Protein 6CO4 (pdb70)

Nearest PDB structures (foldseek):
  8ftq-assembly1_A  TM=9.383E-01  e=2.259E-18  Homo sapiens
  6oi4-assembly2_B  TM=9.532E-01  e=1.748E-17  Homo sapiens
  6oi4-assembly1_A  TM=9.415E-01  e=1.654E-17  Homo sapiens
  2z59-assembly1_A  TM=9.207E-01  e=9.711E-17  Mus musculus
  2kr0-assembly1_A  TM=9.128E-01  e=6.968E-17  Homo sapiens

Secondary structure (DSSP, 8-state):
-EEEEEEEEEEEEEETTEEEE-SS-EEEEEEE-TTS-EEEEEEETTT--EEEEEE--TTSEEEEE-TTSTTS-EEEEEETTSS-EEEEEE--S-TTTHHHHHHHHHHHHHS--/-PPPPPPPEE----

Organism: Homo sapiens (NCBI:txid9606)

Radius of gyration: 13.97 Å; Cα contacts (8 Å, |Δi|>4): 293; chains: 2; bounding box: 39×31×32 Å

Structure (mmCIF, N/CA/C/O backbone):
data_6CO4
#
_entry.id   6CO4
#
loop_
_entity.id
_entity.type
_entity.pdbx_description
1 polymer 'Proteasomal ubiquitin receptor ADRM1'
2 polymer '26S proteasome non-ATPase regulatory subunit 1'
#
loop_
_atom_site.group_PDB
_atom_site.id
_atom_site.type_symbol
_atom_site.label_atom_id
_atom_site.label_alt_id
_atom_site.label_comp_id
_atom_site.label_asym_id
_atom_site.label_entity_id
_atom_site.label_seq_id
_atom_site.pdbx_PDB_ins_code
_atom_site.Cartn_x
_atom_site.Cartn_y
_atom_site.Cartn_z
_atom_site.occupancy
_atom_site.B_iso_or_equiv
_atom_site.auth_seq_id
_atom_site.auth_comp_id
_atom_site.auth_asym_id
_atom_site.auth_atom_id
_atom_site.pdbx_PDB_model_num
ATOM 1 N N . ASN A 1 24 ? 81.931 0.607 16.665 1.00 0.00 20 ASN A N 1
ATOM 2 C CA . ASN A 1 24 ? 80.609 1.032 16.124 1.00 0.00 20 ASN A CA 1
ATOM 3 C C . ASN A 1 24 ? 79.585 1.086 17.256 1.00 0.00 20 ASN A C 1
ATOM 4 O O . ASN A 1 24 ? 79.644 0.296 18.199 1.00 0.00 20 ASN A O 1
ATOM 15 N N . LYS A 1 25 ? 78.648 2.024 17.154 1.00 0.00 21 LYS A N 1
ATOM 16 C CA . LYS A 1 25 ? 77.615 2.184 18.166 1.00 0.00 21 LYS A CA 1
ATOM 17 C C . LYS A 1 25 ? 76.228 2.106 17.532 1.00 0.00 21 LYS A C 1
ATOM 18 O O . LYS A 1 25 ? 76.005 2.642 16.447 1.00 0.00 21 LYS A O 1
ATOM 37 N N . TYR A 1 26 ? 75.297 1.437 18.213 1.00 0.00 22 TYR A N 1
ATOM 38 C CA . TYR A 1 26 ? 73.952 1.301 17.697 1.00 0.00 22 TYR A CA 1
ATOM 39 C C . TYR A 1 26 ? 73.083 2.419 18.241 1.00 0.00 22 TYR A C 1
ATOM 40 O O . TYR A 1 26 ? 72.786 2.472 19.434 1.00 0.00 22 TYR A O 1
ATOM 58 N N . LEU A 1 27 ? 72.684 3.310 17.352 1.00 0.00 23 LEU A N 1
ATOM 59 C CA . LEU A 1 27 ? 71.856 4.429 17.729 1.00 0.00 23 LEU A CA 1
ATOM 60 C C . LEU A 1 27 ? 70.490 3.942 18.181 1.00 0.00 23 LEU A C 1
ATOM 61 O O . LEU A 1 27 ? 69.906 4.481 19.122 1.00 0.00 23 LEU A O 1
ATOM 77 N N . VAL A 1 28 ? 69.983 2.913 17.508 1.00 0.00 24 VAL A N 1
ATOM 78 C CA . VAL A 1 28 ? 68.674 2.365 17.868 1.00 0.00 24 VAL A CA 1
ATOM 79 C C . VAL A 1 28 ? 68.642 0.875 17.576 1.00 0.00 24 VAL A C 1
ATOM 80 O O . VAL A 1 28 ? 69.476 0.365 16.835 1.00 0.00 24 VAL A O 1
ATOM 93 N N . GLU A 1 29 ? 67.678 0.187 18.162 1.00 0.00 25 GLU A N 1
ATOM 94 C CA . GLU A 1 29 ? 67.540 -1.249 17.952 1.00 0.00 25 GLU A CA 1
ATOM 95 C C . GLU A 1 29 ? 66.281 -1.780 18.615 1.00 0.00 25 GLU A C 1
ATOM 96 O O . GLU A 1 29 ? 66.097 -1.657 19.827 1.00 0.00 25 GLU A O 1
ATOM 108 N N . PHE A 1 30 ? 65.433 -2.395 17.810 1.00 0.00 26 PHE A N 1
ATOM 109 C CA . PHE A 1 30 ? 64.197 -2.971 18.322 1.00 0.00 26 PHE A CA 1
ATOM 110 C C . PHE A 1 30 ? 63.706 -4.103 17.423 1.00 0.00 26 PHE A C 1
ATOM 111 O O . PHE A 1 30 ? 64.020 -4.150 16.235 1.00 0.00 26 PHE A O 1
ATOM 128 N N . ARG A 1 31 ? 62.935 -5.017 17.999 1.00 0.00 27 ARG A N 1
ATOM 129 C CA . ARG A 1 31 ? 62.421 -6.146 17.241 1.00 0.00 27 ARG A CA 1
ATOM 130 C C . ARG A 1 31 ? 61.339 -5.689 16.274 1.00 0.00 27 ARG A C 1
ATOM 131 O O . ARG A 1 31 ? 60.320 -5.132 16.686 1.00 0.00 27 ARG A O 1
ATOM 152 N N . ALA A 1 32 ? 61.557 -5.942 14.989 1.00 0.00 28 ALA A N 1
ATOM 153 C CA . ALA A 1 32 ? 60.581 -5.566 13.975 1.00 0.00 28 ALA A CA 1
ATOM 154 C C . ALA A 1 32 ? 60.760 -6.417 12.728 1.00 0.00 28 ALA A C 1
ATOM 155 O O . ALA A 1 32 ? 61.882 -6.737 12.330 1.00 0.00 28 ALA A O 1
ATOM 162 N N . GLY A 1 33 ? 59.651 -6.775 12.109 1.00 0.00 29 GLY A N 1
ATOM 163 C CA . GLY A 1 33 ? 59.704 -7.579 10.898 1.00 0.00 29 GLY A CA 1
ATOM 164 C C . GLY A 1 33 ? 59.404 -6.713 9.681 1.00 0.00 29 GLY A C 1
ATOM 165 O O . GLY A 1 33 ? 58.739 -5.683 9.790 1.00 0.00 29 GLY A O 1
ATOM 169 N N . LYS A 1 34 ? 59.915 -7.122 8.527 1.00 0.00 30 LYS A N 1
ATOM 170 C CA . LYS A 1 34 ? 59.710 -6.361 7.302 1.00 0.00 30 LYS A CA 1
ATOM 171 C C . LYS A 1 34 ? 58.466 -6.831 6.563 1.00 0.00 30 LYS A C 1
ATOM 172 O O . LYS A 1 34 ? 57.868 -7.843 6.918 1.00 0.00 30 LYS A O 1
ATOM 191 N N . MET A 1 35 ? 58.073 -6.080 5.541 1.00 0.00 31 MET A N 1
ATOM 192 C CA . MET A 1 35 ? 56.887 -6.425 4.765 1.00 0.00 31 MET A CA 1
ATOM 193 C C . MET A 1 35 ? 57.166 -6.246 3.269 1.00 0.00 31 MET A C 1
ATOM 194 O O . MET A 1 35 ? 58.229 -5.761 2.882 1.00 0.00 31 MET A O 1
ATOM 208 N N . SER A 1 36 ? 56.207 -6.635 2.430 1.00 0.00 32 SER A N 1
ATOM 209 C CA . SER A 1 36 ? 56.371 -6.504 0.989 1.00 0.00 32 SER A CA 1
ATOM 210 C C . SER A 1 36 ? 55.154 -5.829 0.376 1.00 0.00 32 SER A C 1
ATOM 211 O O . SER A 1 36 ? 54.056 -6.386 0.383 1.00 0.00 32 SER A O 1
ATOM 219 N N . LEU A 1 37 ? 55.352 -4.636 -0.168 1.00 0.00 33 LEU A N 1
ATOM 220 C CA . LEU A 1 37 ? 54.261 -3.917 -0.793 1.00 0.00 33 LEU A CA 1
ATOM 221 C C . LEU A 1 37 ? 54.354 -4.031 -2.308 1.00 0.00 33 LEU A C 1
ATOM 222 O O . LEU A 1 37 ? 55.313 -3.561 -2.920 1.00 0.00 33 LEU A O 1
ATOM 238 N N . LYS A 1 38 ? 53.345 -4.649 -2.908 1.00 0.00 34 LYS A N 1
ATOM 239 C CA . LYS A 1 38 ? 53.316 -4.813 -4.354 1.00 0.00 34 LYS A CA 1
ATOM 240 C C . LYS A 1 38 ? 52.024 -4.236 -4.923 1.00 0.00 34 LYS A C 1
ATOM 241 O O . LYS A 1 38 ? 50.929 -4.618 -4.509 1.00 0.00 34 LYS A O 1
ATOM 260 N N . GLY A 1 39 ? 52.161 -3.313 -5.872 1.00 0.00 35 GLY A N 1
ATOM 261 C CA . GLY A 1 39 ? 50.997 -2.684 -6.488 1.00 0.00 35 GLY A CA 1
ATOM 262 C C . GLY A 1 39 ? 50.290 -1.775 -5.489 1.00 0.00 35 GLY A C 1
ATOM 263 O O . GLY A 1 39 ? 50.580 -0.581 -5.404 1.00 0.00 35 GLY A O 1
ATOM 267 N N . THR A 1 40 ? 49.365 -2.355 -4.733 1.00 0.00 36 THR A N 1
ATOM 268 C CA . THR A 1 40 ? 48.622 -1.602 -3.729 1.00 0.00 36 THR A CA 1
ATOM 269 C C . THR A 1 40 ? 48.266 -2.489 -2.538 1.00 0.00 36 THR A C 1
ATOM 270 O O . THR A 1 40 ? 47.332 -2.194 -1.796 1.00 0.00 36 THR A O 1
ATOM 281 N N . THR A 1 41 ? 49.013 -3.575 -2.364 1.00 0.00 37 THR A N 1
ATOM 282 C CA . THR A 1 41 ? 48.761 -4.494 -1.261 1.00 0.00 37 THR A CA 1
ATOM 283 C C . THR A 1 41 ? 50.026 -4.692 -0.434 1.00 0.00 37 THR A C 1
ATOM 284 O O . THR A 1 41 ? 51.103 -4.934 -0.980 1.00 0.00 37 THR A O 1
ATOM 295 N N . VAL A 1 42 ? 49.893 -4.591 0.881 1.00 0.00 38 VAL A N 1
ATOM 296 C CA . VAL A 1 42 ? 51.035 -4.762 1.764 1.00 0.00 38 VAL A CA 1
ATOM 297 C C . VAL A 1 42 ? 50.942 -6.106 2.472 1.00 0.00 38 VAL A C 1
ATOM 298 O O . VAL A 1 42 ? 49.974 -6.372 3.186 1.00 0.00 38 VAL A O 1
ATOM 311 N N . THR A 1 43 ? 51.949 -6.950 2.279 1.00 0.00 39 THR A N 1
ATOM 312 C CA . THR A 1 43 ? 51.957 -8.252 2.916 1.00 0.00 39 THR A CA 1
ATOM 313 C C . THR A 1 43 ? 53.146 -8.367 3.876 1.00 0.00 39 THR A C 1
ATOM 314 O O . THR A 1 43 ? 54.290 -8.243 3.454 1.00 0.00 39 THR A O 1
ATOM 325 N N . PRO A 1 44 ? 52.917 -8.592 5.150 1.00 0.00 40 PRO A N 1
ATOM 326 C CA . PRO A 1 44 ? 54.022 -8.704 6.149 1.00 0.00 40 PRO A CA 1
ATOM 327 C C . PRO A 1 44 ? 54.842 -9.982 5.998 1.00 0.00 40 PRO A C 1
ATOM 328 O O . PRO A 1 44 ? 54.322 -11.031 5.617 1.00 0.00 40 PRO A O 1
ATOM 339 N N . ASP A 1 45 ? 56.128 -9.880 6.312 1.00 0.00 41 ASP A N 1
ATOM 340 C CA . ASP A 1 45 ? 57.020 -11.024 6.223 1.00 0.00 41 ASP A CA 1
ATOM 341 C C . ASP A 1 45 ? 57.133 -11.694 7.586 1.00 0.00 41 ASP A C 1
ATOM 342 O O . ASP A 1 45 ? 57.372 -11.032 8.598 1.00 0.00 41 ASP A O 1
ATOM 351 N N . LYS A 1 46 ? 56.948 -13.004 7.607 1.00 0.00 42 LYS A N 1
ATOM 352 C CA . LYS A 1 46 ? 57.019 -13.756 8.851 1.00 0.00 42 LYS A CA 1
ATOM 353 C C . LYS A 1 46 ? 58.457 -13.837 9.365 1.00 0.00 42 LYS A C 1
ATOM 354 O O . LYS A 1 46 ? 58.687 -14.220 10.511 1.00 0.00 42 LYS A O 1
ATOM 373 N N . ARG A 1 47 ? 59.415 -13.480 8.511 1.00 0.00 43 ARG A N 1
ATOM 374 C CA . ARG A 1 47 ? 60.829 -13.516 8.888 1.00 0.00 43 ARG A CA 1
ATOM 375 C C . ARG A 1 47 ? 61.153 -12.354 9.818 1.00 0.00 43 ARG A C 1
ATOM 376 O O . ARG A 1 47 ? 61.916 -11.457 9.464 1.00 0.00 43 ARG A O 1
ATOM 397 N N . LYS A 1 48 ? 60.562 -12.383 11.000 1.00 0.00 44 LYS A N 1
ATOM 398 C CA . LYS A 1 48 ? 60.771 -11.335 11.988 1.00 0.00 44 LYS A CA 1
ATOM 399 C C . LYS A 1 48 ? 62.254 -11.018 12.139 1.00 0.00 44 LYS A C 1
ATOM 400 O O . LYS A 1 48 ? 63.076 -11.926 12.192 1.00 0.00 44 LYS A O 1
ATOM 419 N N . GLY A 1 49 ? 62.596 -9.727 12.205 1.00 0.00 45 GLY A N 1
ATOM 420 C CA . GLY A 1 49 ? 63.993 -9.336 12.352 1.00 0.00 45 GLY A CA 1
ATOM 421 C C . GLY A 1 49 ? 64.161 -8.275 13.426 1.00 0.00 45 GLY A C 1
ATOM 422 O O . GLY A 1 49 ? 63.380 -8.193 14.372 1.00 0.00 45 GLY A O 1
ATOM 426 N N . LEU A 1 50 ? 65.193 -7.468 13.265 1.00 0.00 46 LEU A N 1
ATOM 427 C CA . LEU A 1 50 ? 65.484 -6.408 14.207 1.00 0.00 46 LEU A CA 1
ATOM 428 C C . LEU A 1 50 ? 65.928 -5.172 13.449 1.00 0.00 46 LEU A C 1
ATOM 429 O O . LEU A 1 50 ? 66.884 -5.219 12.673 1.00 0.00 46 LEU A O 1
ATOM 445 N N . VAL A 1 51 ? 65.243 -4.070 13.679 1.00 0.00 47 VAL A N 1
ATOM 446 C CA . VAL A 1 51 ? 65.591 -2.838 13.010 1.00 0.00 47 VAL A CA 1
ATOM 447 C C . VAL A 1 51 ? 66.482 -2.012 13.903 1.00 0.00 47 VAL A C 1
ATOM 448 O O . VAL A 1 51 ? 66.024 -1.454 14.899 1.00 0.00 47 VAL A O 1
ATOM 461 N N . TYR A 1 52 ? 67.756 -1.937 13.553 1.00 0.00 48 TYR A N 1
ATOM 462 C CA . TYR A 1 52 ? 68.676 -1.163 14.366 1.00 0.00 48 TYR A CA 1
ATOM 463 C C . TYR A 1 52 ? 69.484 -0.199 13.498 1.00 0.00 48 TYR A C 1
ATOM 464 O O . TYR A 1 52 ? 69.682 -0.425 12.301 1.00 0.00 48 TYR A O 1
ATOM 482 N N . ILE A 1 53 ? 69.935 0.882 14.124 1.00 0.00 49 ILE A N 1
ATOM 483 C CA . ILE A 1 53 ? 70.710 1.909 13.448 1.00 0.00 49 ILE A CA 1
ATOM 484 C C . ILE A 1 53 ? 72.093 1.999 14.056 1.00 0.00 49 ILE A C 1
ATOM 485 O O . ILE A 1 53 ? 72.231 1.935 15.267 1.00 0.00 49 ILE A O 1
ATOM 501 N N . GLN A 1 54 ? 73.114 2.118 13.206 1.00 0.00 50 GLN A N 1
ATOM 502 C CA . GLN A 1 54 ? 74.493 2.197 13.680 1.00 0.00 50 GLN A CA 1
ATOM 503 C C . GLN A 1 54 ? 75.270 3.261 12.911 1.00 0.00 50 GLN A C 1
ATOM 504 O O . GLN A 1 54 ? 75.230 3.303 11.691 1.00 0.00 50 GLN A O 1
ATOM 518 N N . GLN A 1 55 ? 75.998 4.101 13.632 1.00 0.00 51 GLN A N 1
ATOM 519 C CA . GLN A 1 55 ? 76.793 5.139 13.001 1.00 0.00 51 GLN A CA 1
ATOM 520 C C . GLN A 1 55 ? 78.249 4.718 12.935 1.00 0.00 51 GLN A C 1
ATOM 521 O O . GLN A 1 55 ? 78.852 4.349 13.943 1.00 0.00 51 GLN A O 1
ATOM 535 N N . THR A 1 56 ? 78.806 4.781 11.739 1.00 0.00 52 THR A N 1
ATOM 536 C CA . THR A 1 56 ? 80.193 4.407 11.542 1.00 0.00 52 THR A CA 1
ATOM 537 C C . THR A 1 56 ? 81.123 5.565 11.824 1.00 0.00 52 THR A C 1
ATOM 538 O O . THR A 1 56 ? 80.686 6.698 12.028 1.00 0.00 52 THR A O 1
ATOM 549 N N . ASP A 1 57 ? 82.416 5.273 11.830 1.00 0.00 53 ASP A N 1
ATOM 550 C CA . ASP A 1 57 ? 83.412 6.301 12.081 1.00 0.00 53 ASP A CA 1
ATOM 551 C C . ASP A 1 57 ? 83.362 7.339 10.968 1.00 0.00 53 ASP A C 1
ATOM 552 O O . ASP A 1 57 ? 83.967 8.405 11.076 1.00 0.00 53 ASP A O 1
ATOM 561 N N . ASP A 1 58 ? 82.631 7.026 9.896 1.00 0.00 54 ASP A N 1
ATOM 562 C CA . ASP A 1 58 ? 82.512 7.949 8.781 1.00 0.00 54 ASP A CA 1
ATOM 563 C C . ASP A 1 58 ? 81.364 8.928 9.018 1.00 0.00 54 ASP A C 1
ATOM 564 O O . ASP A 1 58 ? 81.083 9.772 8.168 1.00 0.00 54 ASP A O 1
ATOM 573 N N . SER A 1 59 ? 80.701 8.801 10.173 1.00 0.00 55 SER A N 1
ATOM 574 C CA . SER A 1 59 ? 79.585 9.676 10.512 1.00 0.00 55 SER A CA 1
ATOM 575 C C . SER A 1 59 ? 78.380 9.390 9.625 1.00 0.00 55 SER A C 1
ATOM 576 O O . SER A 1 59 ? 77.473 10.212 9.505 1.00 0.00 55 SER A O 1
ATOM 584 N N . LEU A 1 60 ? 78.378 8.212 9.020 1.00 0.00 56 LEU A N 1
ATOM 585 C CA . LEU A 1 60 ? 77.298 7.795 8.158 1.00 0.00 56 LEU A CA 1
ATOM 586 C C . LEU A 1 60 ? 76.406 6.842 8.923 1.00 0.00 56 LEU A C 1
ATOM 587 O O . LEU A 1 60 ? 76.867 5.835 9.458 1.00 0.00 56 LEU A O 1
ATOM 603 N N . ILE A 1 61 ? 75.136 7.174 8.982 1.00 0.00 57 ILE A N 1
ATOM 604 C CA . ILE A 1 61 ? 74.186 6.351 9.696 1.00 0.00 57 ILE A CA 1
ATOM 605 C C . ILE A 1 61 ? 73.830 5.144 8.858 1.00 0.00 57 ILE A C 1
ATOM 606 O O . ILE A 1 61 ? 73.473 5.271 7.692 1.00 0.00 57 ILE A O 1
ATOM 622 N N . HIS A 1 62 ? 73.945 3.971 9.462 1.00 0.00 58 HIS A N 1
ATOM 623 C CA . HIS A 1 62 ? 73.652 2.732 8.765 1.00 0.00 58 HIS A CA 1
ATOM 624 C C . HIS A 1 62 ? 72.303 2.161 9.194 1.00 0.00 58 HIS A C 1
ATOM 625 O O . HIS A 1 62 ? 72.088 1.881 10.371 1.00 0.00 58 HIS A O 1
ATOM 639 N N . PHE A 1 63 ? 71.419 1.964 8.225 1.00 0.00 59 PHE A N 1
ATOM 640 C CA . PHE A 1 63 ? 70.111 1.393 8.511 1.00 0.00 59 PHE A CA 1
ATOM 641 C C . PHE A 1 63 ? 70.145 -0.078 8.141 1.00 0.00 59 PHE A C 1
ATOM 642 O O . PHE A 1 63 ? 70.188 -0.431 6.961 1.00 0.00 59 PHE A O 1
ATOM 659 N N . CYS A 1 64 ? 70.166 -0.932 9.152 1.00 0.00 60 CYS A N 1
ATOM 660 C CA . CYS A 1 64 ? 70.242 -2.363 8.903 1.00 0.00 60 CYS A CA 1
ATOM 661 C C . CYS A 1 64 ? 69.082 -3.129 9.530 1.00 0.00 60 CYS A C 1
ATOM 662 O O . CYS A 1 64 ? 68.582 -2.770 10.596 1.00 0.00 60 CYS A O 1
ATOM 670 N N . TRP A 1 65 ? 68.693 -4.207 8.857 1.00 0.00 61 TRP A N 1
ATOM 671 C CA . TRP A 1 65 ? 67.620 -5.079 9.329 1.00 0.00 61 TRP A CA 1
ATOM 672 C C . TRP A 1 65 ? 68.129 -6.512 9.393 1.00 0.00 61 TRP A C 1
ATOM 673 O O . TRP A 1 65 ? 68.416 -7.136 8.368 1.00 0.00 61 TRP A O 1
ATOM 694 N N . LYS A 1 66 ? 68.252 -7.013 10.605 1.00 0.00 62 LYS A N 1
ATOM 695 C CA . LYS A 1 66 ? 68.745 -8.360 10.830 1.00 0.00 62 LYS A CA 1
ATOM 696 C C . LYS A 1 66 ? 67.608 -9.318 11.114 1.00 0.00 62 LYS A C 1
ATOM 697 O O . LYS A 1 66 ? 66.790 -9.083 11.992 1.00 0.00 62 LYS A O 1
ATOM 716 N N . ASP A 1 67 ? 67.577 -10.411 10.379 1.00 0.00 63 ASP A N 1
ATOM 717 C CA . ASP A 1 67 ? 66.539 -11.407 10.575 1.00 0.00 63 ASP A CA 1
ATOM 718 C C . ASP A 1 67 ? 66.780 -12.150 11.882 1.00 0.00 63 ASP A C 1
ATOM 719 O O . ASP A 1 67 ? 67.904 -12.543 12.183 1.00 0.00 63 ASP A O 1
ATOM 728 N N . ARG A 1 68 ? 65.720 -12.342 12.652 1.00 0.00 64 ARG A N 1
ATOM 729 C CA . ARG A 1 68 ? 65.835 -13.052 13.923 1.00 0.00 64 ARG A CA 1
ATOM 730 C C . ARG A 1 68 ? 65.946 -14.554 13.700 1.00 0.00 64 ARG A C 1
ATOM 731 O O . ARG A 1 68 ? 66.363 -15.296 14.591 1.00 0.00 64 ARG A O 1
ATOM 752 N N . THR A 1 69 ? 65.572 -14.999 12.512 1.00 0.00 65 THR A N 1
ATOM 753 C CA . THR A 1 69 ? 65.635 -16.403 12.184 1.00 0.00 65 THR A CA 1
ATOM 754 C C . THR A 1 69 ? 67.061 -16.937 12.277 1.00 0.00 65 THR A C 1
ATOM 755 O O . THR A 1 69 ? 67.297 -18.006 12.841 1.00 0.00 65 THR A O 1
ATOM 766 N N . SER A 1 70 ? 68.005 -16.191 11.723 1.00 0.00 66 SER A N 1
ATOM 767 C CA . SER A 1 70 ? 69.403 -16.599 11.753 1.00 0.00 66 SER A CA 1
ATOM 768 C C . SER A 1 70 ? 70.232 -15.586 12.530 1.00 0.00 66 SER A C 1
ATOM 769 O O . SER A 1 70 ? 71.375 -15.856 12.898 1.00 0.00 66 SER A O 1
ATOM 777 N N . GLY A 1 71 ? 69.647 -14.418 12.772 1.00 0.00 67 GLY A N 1
ATOM 778 C CA . GLY A 1 71 ? 70.339 -13.366 13.502 1.00 0.00 67 GLY A CA 1
ATOM 779 C C . GLY A 1 71 ? 71.408 -12.705 12.633 1.00 0.00 67 GLY A C 1
ATOM 780 O O . GLY A 1 71 ? 72.347 -12.091 13.140 1.00 0.00 67 GLY A O 1
ATOM 784 N N . ASN A 1 72 ? 71.265 -12.843 11.319 1.00 0.00 68 ASN A N 1
ATOM 785 C CA . ASN A 1 72 ? 72.216 -12.255 10.385 1.00 0.00 68 ASN A CA 1
ATOM 786 C C . ASN A 1 72 ? 71.649 -10.985 9.767 1.00 0.00 68 ASN A C 1
ATOM 787 O O . ASN A 1 72 ? 70.444 -10.880 9.536 1.00 0.00 68 ASN A O 1
ATOM 798 N N . VAL A 1 73 ? 72.521 -10.023 9.493 1.00 0.00 69 VAL A N 1
ATOM 799 C CA . VAL A 1 73 ? 72.082 -8.772 8.896 1.00 0.00 69 VAL A CA 1
ATOM 800 C C . VAL A 1 73 ? 71.741 -8.995 7.428 1.00 0.00 69 VAL A C 1
ATOM 801 O O . VAL A 1 73 ? 72.627 -9.201 6.597 1.00 0.00 69 VAL A O 1
ATOM 814 N N . GLU A 1 74 ? 70.448 -8.963 7.121 1.00 0.00 70 GLU A N 1
ATOM 815 C CA . GLU A 1 74 ? 69.993 -9.174 5.751 1.00 0.00 70 GLU A CA 1
ATOM 816 C C . GLU A 1 74 ? 69.951 -7.861 4.986 1.00 0.00 70 GLU A C 1
ATOM 817 O O . GLU A 1 74 ? 70.040 -7.848 3.758 1.00 0.00 70 GLU A O 1
ATOM 829 N N . ASP A 1 75 ? 69.812 -6.754 5.714 1.00 0.00 71 ASP A N 1
ATOM 830 C CA . ASP A 1 75 ? 69.757 -5.445 5.066 1.00 0.00 71 ASP A CA 1
ATOM 831 C C . ASP A 1 75 ? 70.790 -4.497 5.670 1.00 0.00 71 ASP A C 1
ATOM 832 O O . ASP A 1 75 ? 71.023 -4.505 6.878 1.00 0.00 71 ASP A O 1
ATOM 841 N N . ASP A 1 76 ? 71.408 -3.683 4.815 1.00 0.00 72 ASP A N 1
ATOM 842 C CA . ASP A 1 76 ? 72.420 -2.732 5.264 1.00 0.00 72 ASP A CA 1
ATOM 843 C C . ASP A 1 76 ? 72.594 -1.592 4.264 1.00 0.00 72 ASP A C 1
ATOM 844 O O . ASP A 1 76 ? 73.192 -1.771 3.202 1.00 0.00 72 ASP A O 1
ATOM 853 N N . LEU A 1 77 ? 72.070 -0.422 4.614 1.00 0.00 73 LEU A N 1
ATOM 854 C CA . LEU A 1 77 ? 72.171 0.742 3.741 1.00 0.00 73 LEU A CA 1
ATOM 855 C C . LEU A 1 77 ? 72.287 2.022 4.546 1.00 0.00 73 LEU A C 1
ATOM 856 O O . LEU A 1 77 ? 71.559 2.235 5.509 1.00 0.00 73 LEU A O 1
ATOM 872 N N . ILE A 1 78 ? 73.208 2.875 4.131 1.00 0.00 74 ILE A N 1
ATOM 873 C CA . ILE A 1 78 ? 73.426 4.138 4.804 1.00 0.00 74 ILE A CA 1
ATOM 874 C C . ILE A 1 78 ? 72.313 5.108 4.469 1.00 0.00 74 ILE A C 1
ATOM 875 O O . ILE A 1 78 ? 71.930 5.253 3.307 1.00 0.00 74 ILE A O 1
ATOM 891 N N . ILE A 1 79 ? 71.797 5.770 5.489 1.00 0.00 75 ILE A N 1
ATOM 892 C CA . ILE A 1 79 ? 70.728 6.727 5.278 1.00 0.00 75 ILE A CA 1
ATOM 893 C C . ILE A 1 79 ? 71.219 8.138 5.561 1.00 0.00 75 ILE A C 1
ATOM 894 O O . ILE A 1 79 ? 71.624 8.459 6.678 1.00 0.00 75 ILE A O 1
ATOM 910 N N . PHE A 1 80 ? 71.171 8.971 4.534 1.00 0.00 76 PHE A N 1
ATOM 911 C CA . PHE A 1 80 ? 71.606 10.360 4.654 1.00 0.00 76 PHE A CA 1
ATOM 912 C C . PHE A 1 80 ? 70.563 11.194 5.395 1.00 0.00 76 PHE A C 1
ATOM 913 O O . PHE A 1 80 ? 69.404 10.797 5.505 1.00 0.00 76 PHE A O 1
ATOM 930 N N . PRO A 1 81 ? 70.945 12.332 5.912 1.00 0.00 77 PRO A N 1
ATOM 931 C CA . PRO A 1 81 ? 70.002 13.219 6.653 1.00 0.00 77 PRO A CA 1
ATOM 932 C C . PRO A 1 81 ? 68.793 13.591 5.805 1.00 0.00 77 PRO A C 1
ATOM 933 O O . PRO A 1 81 ? 68.931 14.049 4.670 1.00 0.00 77 PRO A O 1
ATOM 944 N N . ASP A 1 82 ? 67.611 13.399 6.372 1.00 0.00 78 ASP A N 1
ATOM 945 C CA . ASP A 1 82 ? 66.369 13.722 5.668 1.00 0.00 78 ASP A CA 1
ATOM 946 C C . ASP A 1 82 ? 66.206 12.859 4.414 1.00 0.00 78 ASP A C 1
ATOM 947 O O . ASP A 1 82 ? 65.333 13.120 3.585 1.00 0.00 78 ASP A O 1
ATOM 956 N N . ASP A 1 83 ? 67.039 11.829 4.282 1.00 0.00 79 ASP A N 1
ATOM 957 C CA . ASP A 1 83 ? 66.969 10.931 3.135 1.00 0.00 79 ASP A CA 1
ATOM 958 C C . ASP A 1 83 ? 65.656 10.177 3.136 1.00 0.00 79 ASP A C 1
ATOM 959 O O . ASP A 1 83 ? 65.073 9.935 2.088 1.00 0.00 79 ASP A O 1
ATOM 968 N N . CYS A 1 84 ? 65.200 9.807 4.319 1.00 0.00 80 CYS A N 1
ATOM 969 C CA . CYS A 1 84 ? 63.949 9.081 4.438 1.00 0.00 80 CYS A CA 1
ATOM 970 C C . CYS A 1 84 ? 63.237 9.471 5.725 1.00 0.00 80 CYS A C 1
ATOM 971 O O . CYS A 1 84 ? 63.836 10.044 6.637 1.00 0.00 80 CYS A O 1
ATOM 979 N N . GLU A 1 85 ? 61.954 9.162 5.774 1.00 0.00 81 GLU A N 1
ATOM 980 C CA . GLU A 1 85 ? 61.127 9.476 6.929 1.00 0.00 81 GLU A CA 1
ATOM 981 C C . GLU A 1 85 ? 60.476 8.226 7.510 1.00 0.00 81 GLU A C 1
ATOM 982 O O . GLU A 1 85 ? 59.872 7.429 6.791 1.00 0.00 81 GLU A O 1
ATOM 994 N N . PHE A 1 86 ? 60.595 8.078 8.825 1.00 0.00 82 PHE A N 1
ATOM 995 C CA . PHE A 1 86 ? 60.007 6.941 9.516 1.00 0.00 82 PHE A CA 1
ATOM 996 C C . PHE A 1 86 ? 58.697 7.388 10.153 1.00 0.00 82 PHE A C 1
ATOM 997 O O . PHE A 1 86 ? 58.683 8.285 10.997 1.00 0.00 82 PHE A O 1
ATOM 1014 N N . LYS A 1 87 ? 57.595 6.785 9.718 1.00 0.00 83 LYS A N 1
ATOM 1015 C CA . LYS A 1 87 ? 56.279 7.165 10.232 1.00 0.00 83 LYS A CA 1
ATOM 1016 C C . LYS A 1 87 ? 55.372 5.950 10.381 1.00 0.00 83 LYS A C 1
ATOM 1017 O O . LYS A 1 87 ? 55.687 4.871 9.895 1.00 0.00 83 LYS A O 1
ATOM 1036 N N . ARG A 1 88 ? 54.244 6.127 11.062 1.00 0.00 84 ARG A N 1
ATOM 1037 C CA . ARG A 1 88 ? 53.310 5.035 11.260 1.00 0.00 84 ARG A CA 1
ATOM 1038 C C . ARG A 1 88 ? 52.193 5.089 10.223 1.00 0.00 84 ARG A C 1
ATOM 1039 O O . ARG A 1 88 ? 51.813 6.169 9.773 1.00 0.00 84 ARG A O 1
ATOM 1060 N N . VAL A 1 89 ? 51.670 3.927 9.844 1.00 0.00 85 VAL A N 1
ATOM 1061 C CA . VAL A 1 89 ? 50.595 3.881 8.858 1.00 0.00 85 VAL A CA 1
ATOM 1062 C C . VAL A 1 89 ? 49.300 3.392 9.504 1.00 0.00 85 VAL A C 1
ATOM 1063 O O . VAL A 1 89 ? 49.020 2.192 9.514 1.00 0.00 85 VAL A O 1
ATOM 1076 N N . PRO A 1 90 ? 48.504 4.289 10.036 1.00 0.00 86 PRO A N 1
ATOM 1077 C CA . PRO A 1 90 ? 47.214 3.922 10.687 1.00 0.00 86 PRO A CA 1
ATOM 1078 C C . PRO A 1 90 ? 46.113 3.647 9.665 1.00 0.00 86 PRO A C 1
ATOM 1079 O O . PRO A 1 90 ? 45.075 4.309 9.658 1.00 0.00 86 PRO A O 1
ATOM 1090 N N . GLN A 1 91 ? 46.349 2.656 8.810 1.00 0.00 87 GLN A N 1
ATOM 1091 C CA . GLN A 1 91 ? 45.371 2.287 7.794 1.00 0.00 87 GLN A CA 1
ATOM 1092 C C . GLN A 1 91 ? 44.825 0.895 8.063 1.00 0.00 87 GLN A C 1
ATOM 1093 O O . GLN A 1 91 ? 43.632 0.641 7.894 1.00 0.00 87 GLN A O 1
ATOM 1107 N N . CYS A 1 92 ? 45.702 -0.006 8.489 1.00 0.00 88 CYS A N 1
ATOM 1108 C CA . CYS A 1 92 ? 45.280 -1.369 8.781 1.00 0.00 88 CYS A CA 1
ATOM 1109 C C . CYS A 1 92 ? 45.337 -1.631 10.288 1.00 0.00 88 CYS A C 1
ATOM 1110 O O . CYS A 1 92 ? 46.409 -1.896 10.832 1.00 0.00 88 CYS A O 1
ATOM 1118 N N . PRO A 1 93 ? 44.214 -1.569 10.981 1.00 0.00 89 PRO A N 1
ATOM 1119 C CA . PRO A 1 93 ? 44.179 -1.814 12.456 1.00 0.00 89 PRO A CA 1
ATOM 1120 C C . PRO A 1 93 ? 44.389 -3.287 12.789 1.00 0.00 89 PRO A C 1
ATOM 1121 O O . PRO A 1 93 ? 43.722 -4.155 12.222 1.00 0.00 89 PRO A O 1
ATOM 1132 N N . SER A 1 94 ? 45.312 -3.552 13.717 1.00 0.00 90 SER A N 1
ATOM 1133 C CA . SER A 1 94 ? 45.619 -4.921 14.136 1.00 0.00 90 SER A CA 1
ATOM 1134 C C . SER A 1 94 ? 46.894 -4.946 14.970 1.00 0.00 90 SER A C 1
ATOM 1135 O O . SER A 1 94 ? 47.021 -5.731 15.911 1.00 0.00 90 SER A O 1
ATOM 1143 N N . GLY A 1 95 ? 47.845 -4.088 14.612 1.00 0.00 91 GLY A N 1
ATOM 1144 C CA . GLY A 1 95 ? 49.115 -4.032 15.333 1.00 0.00 91 GLY A CA 1
ATOM 1145 C C . GLY A 1 95 ? 49.895 -2.771 14.985 1.00 0.00 91 GLY A C 1
ATOM 1146 O O . GLY A 1 95 ? 49.369 -1.861 14.343 1.00 0.00 91 GLY A O 1
ATOM 1150 N N . ARG A 1 96 ? 51.152 -2.720 15.416 1.00 0.00 92 ARG A N 1
ATOM 1151 C CA . ARG A 1 96 ? 51.993 -1.560 15.144 1.00 0.00 92 ARG A CA 1
ATOM 1152 C C . ARG A 1 96 ? 52.671 -1.703 13.784 1.00 0.00 92 ARG A C 1
ATOM 1153 O O . ARG A 1 96 ? 53.522 -2.572 13.591 1.00 0.00 92 ARG A O 1
ATOM 1174 N N . VAL A 1 97 ? 52.289 -0.842 12.845 1.00 0.00 93 VAL A N 1
ATOM 1175 C CA . VAL A 1 97 ? 52.863 -0.880 11.503 1.00 0.00 93 VAL A CA 1
ATOM 1176 C C . VAL A 1 97 ? 53.471 0.469 11.132 1.00 0.00 93 VAL A C 1
ATOM 1177 O O . VAL A 1 97 ? 52.805 1.500 11.197 1.00 0.00 93 VAL A O 1
ATOM 1190 N N . TYR A 1 98 ? 54.737 0.443 10.732 1.00 0.00 94 TYR A N 1
ATOM 1191 C CA . TYR A 1 98 ? 55.439 1.660 10.340 1.00 0.00 94 TYR A CA 1
ATOM 1192 C C . TYR A 1 98 ? 55.922 1.562 8.898 1.00 0.00 94 TYR A C 1
ATOM 1193 O O . TYR A 1 98 ? 56.064 0.471 8.357 1.00 0.00 94 TYR A O 1
ATOM 1211 N N . VAL A 1 99 ? 56.163 2.706 8.271 1.00 0.00 95 VAL A N 1
ATOM 1212 C CA . VAL A 1 99 ? 56.622 2.717 6.891 1.00 0.00 95 VAL A CA 1
ATOM 1213 C C . VAL A 1 99 ? 57.794 3.680 6.734 1.00 0.00 95 VAL A C 1
ATOM 1214 O O . VAL A 1 99 ? 57.772 4.793 7.263 1.00 0.00 95 VAL A O 1
ATOM 1227 N N . LEU A 1 100 ? 58.813 3.257 6.001 1.00 0.00 96 LEU A N 1
ATOM 1228 C CA . LEU A 1 100 ? 59.971 4.099 5.776 1.00 0.00 96 LEU A CA 1
ATOM 1229 C C . LEU A 1 100 ? 59.894 4.645 4.362 1.00 0.00 96 LEU A C 1
ATOM 1230 O O . LEU A 1 100 ? 59.875 3.880 3.408 1.00 0.00 96 LEU A O 1
ATOM 1246 N N . LYS A 1 101 ? 59.833 5.961 4.223 1.00 0.00 97 LYS A N 1
ATOM 1247 C CA . LYS A 1 101 ? 59.737 6.560 2.891 1.00 0.00 97 LYS A CA 1
ATOM 1248 C C . LYS A 1 101 ? 61.002 7.333 2.588 1.00 0.00 97 LYS A C 1
ATOM 1249 O O . LYS A 1 101 ? 61.420 8.161 3.374 1.00 0.00 97 LYS A O 1
ATOM 1268 N N . PHE A 1 102 ? 61.609 7.063 1.448 1.00 0.00 98 PHE A N 1
ATOM 1269 C CA . PHE A 1 102 ? 62.832 7.755 1.087 1.00 0.00 98 PHE A CA 1
ATOM 1270 C C . PHE A 1 102 ? 62.501 9.049 0.369 1.00 0.00 98 PHE A C 1
ATOM 1271 O O . PHE A 1 102 ? 62.052 9.042 -0.772 1.00 0.00 98 PHE A O 1
ATOM 1288 N N . LYS A 1 103 ? 62.728 10.160 1.052 1.00 0.00 99 LYS A N 1
ATOM 1289 C CA . LYS A 1 103 ? 62.453 11.465 0.480 1.00 0.00 99 LYS A CA 1
ATOM 1290 C C . LYS A 1 103 ? 63.318 11.692 -0.748 1.00 0.00 99 LYS A C 1
ATOM 1291 O O . LYS A 1 103 ? 62.903 12.352 -1.700 1.00 0.00 99 LYS A O 1
ATOM 1310 N N . ALA A 1 104 ? 64.533 11.158 -0.711 1.00 0.00 100 ALA A N 1
ATOM 1311 C CA . ALA A 1 104 ? 65.456 11.326 -1.824 1.00 0.00 100 ALA A CA 1
ATOM 1312 C C . ALA A 1 104 ? 64.968 10.580 -3.065 1.00 0.00 100 ALA A C 1
ATOM 1313 O O . ALA A 1 104 ? 65.341 10.919 -4.189 1.00 0.00 100 ALA A O 1
ATOM 1320 N N . GLY A 1 105 ? 64.142 9.561 -2.854 1.00 0.00 101 GLY A N 1
ATOM 1321 C CA . GLY A 1 105 ? 63.619 8.769 -3.963 1.00 0.00 101 GLY A CA 1
ATOM 1322 C C . GLY A 1 105 ? 62.113 8.587 -3.838 1.00 0.00 101 GLY A C 1
ATOM 1323 O O . GLY A 1 105 ? 61.438 9.362 -3.162 1.00 0.00 101 GLY A O 1
ATOM 1327 N N . SER A 1 106 ? 61.590 7.558 -4.493 1.00 0.00 102 SER A N 1
ATOM 1328 C CA . SER A 1 106 ? 60.160 7.278 -4.442 1.00 0.00 102 SER A CA 1
ATOM 1329 C C . SER A 1 106 ? 59.908 5.863 -3.919 1.00 0.00 102 SER A C 1
ATOM 1330 O O . SER A 1 106 ? 58.827 5.308 -4.109 1.00 0.00 102 SER A O 1
ATOM 1338 N N . LYS A 1 107 ? 60.912 5.285 -3.263 1.00 0.00 103 LYS A N 1
ATOM 1339 C CA . LYS A 1 107 ? 60.786 3.936 -2.727 1.00 0.00 103 LYS A CA 1
ATOM 1340 C C . LYS A 1 107 ? 60.495 3.984 -1.236 1.00 0.00 103 LYS A C 1
ATOM 1341 O O . LYS A 1 107 ? 61.040 4.814 -0.512 1.00 0.00 103 LYS A O 1
ATOM 1360 N N . ARG A 1 108 ? 59.619 3.098 -0.791 1.00 0.00 104 ARG A N 1
ATOM 1361 C CA . ARG A 1 108 ? 59.240 3.037 0.612 1.00 0.00 104 ARG A CA 1
ATOM 1362 C C . ARG A 1 108 ? 59.135 1.594 1.094 1.00 0.00 104 ARG A C 1
ATOM 1363 O O . ARG A 1 108 ? 58.878 0.683 0.309 1.00 0.00 104 ARG A O 1
ATOM 1384 N N . LEU A 1 109 ? 59.347 1.396 2.393 1.00 0.00 105 LEU A N 1
ATOM 1385 C CA . LEU A 1 109 ? 59.290 0.065 2.985 1.00 0.00 105 LEU A CA 1
ATOM 1386 C C . LEU A 1 109 ? 58.302 0.038 4.141 1.00 0.00 105 LEU A C 1
ATOM 1387 O O . LEU A 1 109 ? 57.969 1.072 4.697 1.00 0.00 105 LEU A O 1
ATOM 1403 N N . PHE A 1 110 ? 57.838 -1.151 4.493 1.00 0.00 106 PHE A N 1
ATOM 1404 C CA . PHE A 1 110 ? 56.892 -1.295 5.592 1.00 0.00 106 PHE A CA 1
ATOM 1405 C C . PHE A 1 110 ? 57.430 -2.290 6.627 1.00 0.00 106 PHE A C 1
ATOM 1406 O O . PHE A 1 110 ? 58.042 -3.297 6.271 1.00 0.00 106 PHE A O 1
ATOM 1423 N N . PHE A 1 111 ? 57.208 -1.990 7.908 1.00 0.00 107 PHE A N 1
ATOM 1424 C CA . PHE A 1 111 ? 57.669 -2.843 8.994 1.00 0.00 107 PHE A CA 1
ATOM 1425 C C . PHE A 1 111 ? 56.622 -2.944 10.086 1.00 0.00 107 PHE A C 1
ATOM 1426 O O . PHE A 1 111 ? 55.758 -2.081 10.217 1.00 0.00 107 PHE A O 1
ATOM 1443 N N . TRP A 1 112 ? 56.724 -3.989 10.884 1.00 0.00 108 TRP A N 1
ATOM 1444 C CA . TRP A 1 112 ? 55.797 -4.174 11.991 1.00 0.00 108 TRP A CA 1
ATOM 1445 C C . TRP A 1 112 ? 56.577 -4.496 13.256 1.00 0.00 108 TRP A C 1
ATOM 1446 O O . TRP A 1 112 ? 57.521 -5.289 13.230 1.00 0.00 108 TRP A O 1
ATOM 1467 N N . MET A 1 113 ? 56.198 -3.858 14.359 1.00 0.00 109 MET A N 1
ATOM 1468 C CA . MET A 1 113 ? 56.894 -4.067 15.621 1.00 0.00 109 MET A CA 1
ATOM 1469 C C . MET A 1 113 ? 56.528 -5.412 16.226 1.00 0.00 109 MET A C 1
ATOM 1470 O O . MET A 1 113 ? 55.380 -5.851 16.156 1.00 0.00 109 MET A O 1
ATOM 1484 N N . GLN A 1 114 ? 57.517 -6.049 16.833 1.00 0.00 110 GLN A N 1
ATOM 1485 C CA . GLN A 1 114 ? 57.315 -7.336 17.482 1.00 0.00 110 GLN A CA 1
ATOM 1486 C C . GLN A 1 114 ? 57.313 -7.167 18.994 1.00 0.00 110 GLN A C 1
ATOM 1487 O O . GLN A 1 114 ? 57.176 -8.142 19.729 1.00 0.00 110 GLN A O 1
ATOM 1501 N N . GLU A 1 115 ? 57.478 -5.937 19.469 1.00 0.00 111 GLU A N 1
ATOM 1502 C CA . GLU A 1 115 ? 57.500 -5.716 20.902 1.00 0.00 111 GLU A CA 1
ATOM 1503 C C . GLU A 1 115 ? 56.089 -5.859 21.489 1.00 0.00 111 GLU A C 1
ATOM 1504 O O . GLU A 1 115 ? 55.151 -5.236 20.992 1.00 0.00 111 GLU A O 1
ATOM 1516 N N . PRO A 1 116 ? 55.907 -6.655 22.526 1.00 0.00 112 PRO A N 1
ATOM 1517 C CA . PRO A 1 116 ? 54.561 -6.844 23.156 1.00 0.00 112 PRO A CA 1
ATOM 1518 C C . PRO A 1 116 ? 53.919 -5.520 23.561 1.00 0.00 112 PRO A C 1
ATOM 1519 O O . PRO A 1 116 ? 52.707 -5.342 23.437 1.00 0.00 112 PRO A O 1
ATOM 1530 N N . LYS A 1 117 ? 54.741 -4.601 24.053 1.00 0.00 113 LYS A N 1
ATOM 1531 C CA . LYS A 1 117 ? 54.245 -3.296 24.483 1.00 0.00 113 LYS A CA 1
ATOM 1532 C C . LYS A 1 117 ? 54.779 -2.194 23.584 1.00 0.00 113 LYS A C 1
ATOM 1533 O O . LYS A 1 117 ? 55.914 -2.256 23.114 1.00 0.00 113 LYS A O 1
ATOM 1552 N N . THR A 1 118 ? 53.953 -1.181 23.353 1.00 0.00 114 THR A N 1
ATOM 1553 C CA . THR A 1 118 ? 54.354 -0.062 22.509 1.00 0.00 114 THR A CA 1
ATOM 1554 C C . THR A 1 118 ? 54.965 1.058 23.341 1.00 0.00 114 THR A C 1
ATOM 1555 O O . THR A 1 118 ? 55.292 2.127 22.813 1.00 0.00 114 THR A O 1
ATOM 1566 N N . ASP A 1 119 ? 55.118 0.811 24.638 1.00 0.00 115 ASP A N 1
ATOM 1567 C CA . ASP A 1 119 ? 55.688 1.804 25.532 1.00 0.00 115 ASP A CA 1
ATOM 1568 C C . ASP A 1 119 ? 57.094 2.176 25.075 1.00 0.00 115 ASP A C 1
ATOM 1569 O O . ASP A 1 119 ? 57.613 3.233 25.432 1.00 0.00 115 ASP A O 1
ATOM 1578 N N . GLN A 1 120 ? 57.701 1.304 24.279 1.00 0.00 116 GLN A N 1
ATOM 1579 C CA . GLN A 1 120 ? 59.043 1.558 23.773 1.00 0.00 116 GLN A CA 1
ATOM 1580 C C . GLN A 1 120 ? 59.026 1.711 22.257 1.00 0.00 116 GLN A C 1
ATOM 1581 O O . GLN A 1 120 ? 59.959 2.257 21.669 1.00 0.00 116 GLN A O 1
ATOM 1595 N N . ASP A 1 121 ? 57.963 1.222 21.627 1.00 0.00 117 ASP A N 1
ATOM 1596 C CA . ASP A 1 121 ? 57.843 1.308 20.181 1.00 0.00 117 ASP A CA 1
ATOM 1597 C C . ASP A 1 121 ? 57.812 2.761 19.739 1.00 0.00 117 ASP A C 1
ATOM 1598 O O . ASP A 1 121 ? 58.415 3.129 18.732 1.00 0.00 117 ASP A O 1
ATOM 1607 N N . GLU A 1 122 ? 57.104 3.588 20.495 1.00 0.00 118 GLU A N 1
ATOM 1608 C CA . GLU A 1 122 ? 57.007 5.000 20.156 1.00 0.00 118 GLU A CA 1
ATOM 1609 C C . GLU A 1 122 ? 58.368 5.678 20.230 1.00 0.00 118 GLU A C 1
ATOM 1610 O O . GLU A 1 122 ? 58.719 6.493 19.378 1.00 0.00 118 GLU A O 1
ATOM 1622 N N . GLU A 1 123 ? 59.124 5.334 21.257 1.00 0.00 119 GLU A N 1
ATOM 1623 C CA . GLU A 1 123 ? 60.446 5.909 21.446 1.00 0.00 119 GLU A CA 1
ATOM 1624 C C . GLU A 1 123 ? 61.385 5.456 20.341 1.00 0.00 119 GLU A C 1
ATOM 1625 O O . GLU A 1 123 ? 62.185 6.235 19.835 1.00 0.00 119 GLU A O 1
ATOM 1637 N N . HIS A 1 124 ? 61.277 4.187 19.970 1.00 0.00 120 HIS A N 1
ATOM 1638 C CA . HIS A 1 124 ? 62.117 3.634 18.926 1.00 0.00 120 HIS A CA 1
ATOM 1639 C C . HIS A 1 124 ? 61.806 4.328 17.621 1.00 0.00 120 HIS A C 1
ATOM 1640 O O . HIS A 1 124 ? 62.695 4.642 16.831 1.00 0.00 120 HIS A O 1
ATOM 1654 N N . CYS A 1 125 ? 60.524 4.573 17.418 1.00 0.00 121 CYS A N 1
ATOM 1655 C CA . CYS A 1 125 ? 60.064 5.242 16.221 1.00 0.00 121 CYS A CA 1
ATOM 1656 C C . CYS A 1 125 ? 60.657 6.637 16.158 1.00 0.00 121 CYS A C 1
ATOM 1657 O O . CYS A 1 125 ? 61.124 7.081 15.110 1.00 0.00 121 CYS A O 1
ATOM 1665 N N . ARG A 1 126 ? 60.628 7.329 17.294 1.00 0.00 122 ARG A N 1
ATOM 1666 C CA . ARG A 1 126 ? 61.164 8.686 17.353 1.00 0.00 122 ARG A CA 1
ATOM 1667 C C . ARG A 1 126 ? 62.673 8.675 17.151 1.00 0.00 122 ARG A C 1
ATOM 1668 O O . ARG A 1 126 ? 63.224 9.511 16.440 1.00 0.00 122 ARG A O 1
ATOM 1689 N N . LYS A 1 127 ? 63.333 7.714 17.781 1.00 0.00 123 LYS A N 1
ATOM 1690 C CA . LYS A 1 127 ? 64.775 7.591 17.665 1.00 0.00 123 LYS A CA 1
ATOM 1691 C C . LYS A 1 127 ? 65.167 7.335 16.218 1.00 0.00 123 LYS A C 1
ATOM 1692 O O . LYS A 1 127 ? 66.127 7.914 15.717 1.00 0.00 123 LYS A O 1
ATOM 1711 N N . VAL A 1 128 ? 64.417 6.480 15.540 1.00 0.00 124 VAL A N 1
ATOM 1712 C CA . VAL A 1 128 ? 64.719 6.188 14.152 1.00 0.00 124 VAL A CA 1
ATOM 1713 C C . VAL A 1 128 ? 64.686 7.471 13.332 1.00 0.00 124 VAL A C 1
ATOM 1714 O O . VAL A 1 128 ? 65.568 7.723 12.521 1.00 0.00 124 VAL A O 1
ATOM 1727 N N . ASN A 1 129 ? 63.673 8.291 13.553 1.00 0.00 125 ASN A N 1
ATOM 1728 C CA . ASN A 1 129 ? 63.564 9.543 12.822 1.00 0.00 125 ASN A CA 1
ATOM 1729 C C . ASN A 1 129 ? 64.668 10.490 13.238 1.00 0.00 125 ASN A C 1
ATOM 1730 O O . ASN A 1 129 ? 65.096 11.337 12.463 1.00 0.00 125 ASN A O 1
ATOM 1741 N N . GLU A 1 130 ? 65.128 10.348 14.465 1.00 0.00 126 GLU A N 1
ATOM 1742 C CA . GLU A 1 130 ? 66.176 11.215 14.953 1.00 0.00 126 GLU A CA 1
ATOM 1743 C C . GLU A 1 130 ? 67.532 10.804 14.400 1.00 0.00 126 GLU A C 1
ATOM 1744 O O . GLU A 1 130 ? 68.397 11.634 14.177 1.00 0.00 126 GLU A O 1
ATOM 1756 N N . TYR A 1 131 ? 67.729 9.522 14.192 1.00 0.00 127 TYR A N 1
ATOM 1757 C CA . TYR A 1 131 ? 69.001 9.058 13.677 1.00 0.00 127 TYR A CA 1
ATOM 1758 C C . TYR A 1 131 ? 69.065 9.178 12.166 1.00 0.00 127 TYR A C 1
ATOM 1759 O O . TYR A 1 131 ? 70.149 9.269 11.586 1.00 0.00 127 TYR A O 1
ATOM 1777 N N . LEU A 1 132 ? 67.910 9.164 11.528 1.00 0.00 128 LEU A N 1
ATOM 1778 C CA . LEU A 1 132 ? 67.867 9.263 10.081 1.00 0.00 128 LEU A CA 1
ATOM 1779 C C . LEU A 1 132 ? 67.667 10.711 9.627 1.00 0.00 128 LEU A C 1
ATOM 1780 O O . LEU A 1 132 ? 67.878 11.037 8.455 1.00 0.00 128 LEU A O 1
ATOM 1796 N N . ASN A 1 133 ? 67.261 11.586 10.548 1.00 0.00 129 ASN A N 1
ATOM 1797 C CA . ASN A 1 133 ? 67.054 12.984 10.192 1.00 0.00 129 ASN A CA 1
ATOM 1798 C C . ASN A 1 133 ? 67.909 13.883 11.062 1.00 0.00 129 ASN A C 1
ATOM 1799 O O . ASN A 1 133 ? 68.126 15.051 10.738 1.00 0.00 129 ASN A O 1
ATOM 1810 N N . ASN A 1 134 ? 68.395 13.340 12.169 1.00 0.00 130 ASN A N 1
ATOM 1811 C CA . ASN A 1 134 ? 69.219 14.124 13.075 1.00 0.00 130 ASN A CA 1
ATOM 1812 C C . ASN A 1 134 ? 70.411 13.313 13.556 1.00 0.00 130 ASN A C 1
ATOM 1813 O O . ASN A 1 134 ? 70.509 12.965 14.732 1.00 0.00 130 ASN A O 1
ATOM 1824 N N . PRO A 1 135 ? 71.304 13.000 12.669 1.00 0.00 131 PRO A N 1
ATOM 1825 C CA . PRO A 1 135 ? 72.513 12.195 13.003 1.00 0.00 131 PRO A CA 1
ATOM 1826 C C . PRO A 1 135 ? 73.491 12.947 13.914 1.00 0.00 131 PRO A C 1
ATOM 1827 O O . PRO A 1 135 ? 73.560 14.176 13.879 1.00 0.00 131 PRO A O 1
ATOM 1838 N N . PRO A 1 136 ? 74.246 12.236 14.723 1.00 0.00 132 PRO A N 1
ATOM 1839 C CA . PRO A 1 136 ? 75.235 12.860 15.652 1.00 0.00 132 PRO A CA 1
ATOM 1840 C C . PRO A 1 136 ? 76.135 13.868 14.942 1.00 0.00 132 PRO A C 1
ATOM 1841 O O . PRO A 1 136 ? 76.503 14.848 15.568 1.00 0.00 132 PRO A O 1
ATOM 1852 N N . GLN B 2 5 ? 53.265 -14.996 24.403 1.00 0.00 940 GLN B N 1
ATOM 1853 C CA . GLN B 2 5 ? 54.099 -13.898 24.969 1.00 0.00 940 GLN B CA 1
ATOM 1854 C C . GLN B 2 5 ? 54.290 -12.817 23.916 1.00 0.00 940 GLN B C 1
ATOM 1855 O O . GLN B 2 5 ? 53.765 -11.711 24.046 1.00 0.00 940 GLN B O 1
ATOM 1869 N N . GLU B 2 6 ? 55.050 -13.136 22.876 1.00 0.00 941 GLU B N 1
ATOM 1870 C CA . GLU B 2 6 ? 55.305 -12.172 21.815 1.00 0.00 941 GLU B CA 1
ATOM 1871 C C . GLU B 2 6 ? 54.050 -11.952 20.963 1.00 0.00 941 GLU B C 1
ATOM 1872 O O . GLU B 2 6 ? 53.204 -12.840 20.854 1.00 0.00 941 GLU B O 1
ATOM 1884 N N . PRO B 2 7 ? 53.914 -10.791 20.363 1.00 0.00 942 PRO B N 1
ATOM 1885 C CA . PRO B 2 7 ? 52.734 -10.459 19.509 1.00 0.00 942 PRO B CA 1
ATOM 1886 C C . PRO B 2 7 ? 52.787 -11.148 18.150 1.00 0.00 942 PRO B C 1
ATOM 1887 O O . PRO B 2 7 ? 53.859 -11.304 17.563 1.00 0.00 942 PRO B O 1
ATOM 1898 N N . GLU B 2 8 ? 51.627 -11.556 17.653 1.00 0.00 943 GLU B N 1
ATOM 1899 C CA . GLU B 2 8 ? 51.559 -12.226 16.361 1.00 0.00 943 GLU B CA 1
ATOM 1900 C C . GLU B 2 8 ? 51.729 -11.219 15.225 1.00 0.00 943 GLU B C 1
ATOM 1901 O O . GLU B 2 8 ? 51.430 -10.035 15.390 1.00 0.00 943 GLU B O 1
ATOM 1913 N N . PRO B 2 9 ? 52.198 -11.656 14.082 1.00 0.00 944 PRO B N 1
ATOM 1914 C CA . PRO B 2 9 ? 52.398 -10.752 12.912 1.00 0.00 944 PRO B CA 1
ATOM 1915 C C . PRO B 2 9 ? 51.069 -10.266 12.320 1.00 0.00 944 PRO B C 1
ATOM 1916 O O . PRO B 2 9 ? 50.041 -10.929 12.455 1.00 0.00 944 PRO B O 1
ATOM 1927 N N . PRO B 2 10 ? 51.074 -9.125 11.668 1.00 0.00 945 PRO B N 1
ATOM 1928 C CA . PRO B 2 10 ? 49.848 -8.543 11.044 1.00 0.00 945 PRO B CA 1
ATOM 1929 C C . PRO B 2 10 ? 49.418 -9.302 9.793 1.00 0.00 945 PRO B C 1
ATOM 1930 O O . PRO B 2 10 ? 50.172 -10.112 9.255 1.00 0.00 945 PRO B O 1
ATOM 1941 N N . GLU B 2 11 ? 48.199 -9.044 9.342 1.00 0.00 946 GLU B N 1
ATOM 1942 C CA . GLU B 2 11 ? 47.678 -9.709 8.155 1.00 0.00 946 GLU B CA 1
ATOM 1943 C C . GLU B 2 11 ? 47.756 -8.777 6.942 1.00 0.00 946 GLU B C 1
ATOM 1944 O O . GLU B 2 11 ? 47.781 -7.555 7.098 1.00 0.00 946 GLU B O 1
ATOM 1956 N N . PRO B 2 12 ? 47.793 -9.320 5.746 1.00 0.00 947 PRO B N 1
ATOM 1957 C CA . PRO B 2 12 ? 47.863 -8.505 4.494 1.00 0.00 947 PRO B CA 1
ATOM 1958 C C . PRO B 2 12 ? 46.676 -7.551 4.367 1.00 0.00 947 PRO B C 1
ATOM 1959 O O . PRO B 2 12 ? 45.559 -7.875 4.774 1.00 0.00 947 PRO B O 1
ATOM 1970 N N . PHE B 2 13 ? 46.931 -6.371 3.808 1.00 0.00 948 PHE B N 1
ATOM 1971 C CA . PHE B 2 13 ? 45.885 -5.366 3.634 1.00 0.00 948 PHE B CA 1
ATOM 1972 C C . PHE B 2 13 ? 46.203 -4.451 2.455 1.00 0.00 948 PHE B C 1
ATOM 1973 O O . PHE B 2 13 ? 47.338 -4.393 1.994 1.00 0.00 948 PHE B O 1
ATOM 1990 N N . GLU B 2 14 ? 45.196 -3.730 1.975 1.00 0.00 949 GLU B N 1
ATOM 1991 C CA . GLU B 2 14 ? 45.385 -2.816 0.855 1.00 0.00 949 GLU B CA 1
ATOM 1992 C C . GLU B 2 14 ? 45.875 -1.456 1.351 1.00 0.00 949 GLU B C 1
ATOM 1993 O O . GLU B 2 14 ? 45.368 -0.924 2.337 1.00 0.00 949 GLU B O 1
ATOM 2005 N N . TYR B 2 15 ? 46.859 -0.896 0.651 1.00 0.00 950 TYR B N 1
ATOM 2006 C CA . TYR B 2 15 ? 47.407 0.401 1.017 1.00 0.00 950 TYR B CA 1
ATOM 2007 C C . TYR B 2 15 ? 47.273 1.360 -0.148 1.00 0.00 950 TYR B C 1
ATOM 2008 O O . TYR B 2 15 ? 47.730 1.081 -1.257 1.00 0.00 950 TYR B O 1
ATOM 2026 N N . ILE B 2 16 ? 46.641 2.492 0.109 1.00 0.00 951 ILE B N 1
ATOM 2027 C CA . ILE B 2 16 ? 46.450 3.479 -0.926 1.00 0.00 951 ILE B CA 1
ATOM 2028 C C . ILE B 2 16 ? 46.782 4.857 -0.386 1.00 0.00 951 ILE B C 1
ATOM 2029 O O . ILE B 2 16 ? 46.307 5.241 0.681 1.00 0.00 951 ILE B O 1
ATOM 2045 N N . ASP B 2 17 ? 47.603 5.595 -1.113 1.00 0.00 952 ASP B N 1
ATOM 2046 C CA . ASP B 2 17 ? 47.982 6.923 -0.660 1.00 0.00 952 ASP B CA 1
ATOM 2047 C C . ASP B 2 17 ? 46.787 7.865 -0.738 1.00 0.00 952 ASP B C 1
ATOM 2048 O O . ASP B 2 17 ? 46.614 8.591 -1.718 1.00 0.00 952 ASP B O 1
ATOM 2057 N N . ASP B 2 18 ? 45.972 7.844 0.309 1.00 0.00 953 ASP B N 1
ATOM 2058 C CA . ASP B 2 18 ? 44.789 8.696 0.370 1.00 0.00 953 ASP B CA 1
ATOM 2059 C C . ASP B 2 18 ? 45.142 10.079 0.918 1.00 0.00 953 ASP B C 1
ATOM 2060 O O . ASP B 2 18 ? 46.316 10.326 1.137 1.00 0.00 953 ASP B O 1
ATOM 2070 N N . ASN A 1 24 ? 82.113 1.500 16.695 1.00 0.00 20 ASN A N 2
ATOM 2071 C CA . ASN A 1 24 ? 80.756 1.778 16.148 1.00 0.00 20 ASN A CA 2
ATOM 2072 C C . ASN A 1 24 ? 79.707 1.516 17.224 1.00 0.00 20 ASN A C 2
ATOM 2073 O O . ASN A 1 24 ? 79.844 0.593 18.027 1.00 0.00 20 ASN A O 2
ATOM 2084 N N . LYS A 1 25 ? 78.658 2.333 17.231 1.00 0.00 21 LYS A N 2
ATOM 2085 C CA . LYS A 1 25 ? 77.588 2.181 18.209 1.00 0.00 21 LYS A CA 2
ATOM 2086 C C . LYS A 1 25 ? 76.229 2.147 17.512 1.00 0.00 21 LYS A C 2
ATOM 2087 O O . LYS A 1 25 ? 76.052 2.737 16.439 1.00 0.00 21 LYS A O 2
ATOM 2106 N N . TYR A 1 26 ? 75.272 1.451 18.126 1.00 0.00 22 TYR A N 2
ATOM 2107 C CA . TYR A 1 26 ? 73.943 1.345 17.557 1.00 0.00 22 TYR A CA 2
ATOM 2108 C C . TYR A 1 26 ? 73.060 2.440 18.119 1.00 0.00 22 TYR A C 2
ATOM 2109 O O . TYR A 1 26 ? 72.775 2.479 19.317 1.00 0.00 22 TYR A O 2
ATOM 2127 N N . LEU A 1 27 ? 72.635 3.330 17.242 1.00 0.00 23 LEU A N 2
ATOM 2128 C CA . LEU A 1 27 ? 71.791 4.430 17.643 1.00 0.00 23 LEU A CA 2
ATOM 2129 C C . LEU A 1 27 ? 70.414 3.930 18.051 1.00 0.00 23 LEU A C 2
ATOM 2130 O O . LEU A 1 27 ? 69.813 4.447 18.994 1.00 0.00 23 LEU A O 2
ATOM 2146 N N . VAL A 1 28 ? 69.923 2.914 17.352 1.00 0.00 24 VAL A N 2
ATOM 2147 C CA . VAL A 1 28 ? 68.609 2.355 17.682 1.00 0.00 24 VAL A CA 2
ATOM 2148 C C . VAL A 1 28 ? 68.595 0.866 17.379 1.00 0.00 24 VAL A C 2
ATOM 2149 O O . VAL A 1 28 ? 69.413 0.374 16.607 1.00 0.00 24 VAL A O 2
ATOM 2162 N N . GLU A 1 29 ? 67.662 0.156 17.980 1.00 0.00 25 GLU A N 2
ATOM 2163 C CA . GLU A 1 29 ? 67.551 -1.275 17.749 1.00 0.00 25 GLU A CA 2
ATOM 2164 C C . GLU A 1 29 ? 66.325 -1.838 18.436 1.00 0.00 25 GLU A C 2
ATOM 2165 O O . GLU A 1 29 ? 66.163 -1.722 19.651 1.00 0.00 25 GLU A O 2
ATOM 2177 N N . PHE A 1 30 ? 65.474 -2.468 17.650 1.00 0.00 26 PHE A N 2
ATOM 2178 C CA . PHE A 1 30 ? 64.266 -3.075 18.195 1.00 0.00 26 PHE A CA 2
ATOM 2179 C C . PHE A 1 30 ? 63.781 -4.222 17.315 1.00 0.00 26 PHE A C 2
ATOM 2180 O O . PHE A 1 30 ? 64.141 -4.316 16.141 1.00 0.00 26 PHE A O 2
ATOM 2197 N N . ARG A 1 31 ? 62.972 -5.103 17.895 1.00 0.00 27 ARG A N 2
ATOM 2198 C CA . ARG A 1 31 ? 62.465 -6.245 17.152 1.00 0.00 27 ARG A CA 2
ATOM 2199 C C . ARG A 1 31 ? 61.371 -5.804 16.195 1.00 0.00 27 ARG A C 2
ATOM 2200 O O . ARG A 1 31 ? 60.310 -5.342 16.615 1.00 0.00 27 ARG A O 2
ATOM 2221 N N . ALA A 1 32 ? 61.629 -5.965 14.906 1.00 0.00 28 ALA A N 2
ATOM 2222 C CA . ALA A 1 32 ? 60.651 -5.598 13.895 1.00 0.00 28 ALA A CA 2
ATOM 2223 C C . ALA A 1 32 ? 60.846 -6.442 12.651 1.00 0.00 28 ALA A C 2
ATOM 2224 O O . ALA A 1 32 ? 61.973 -6.669 12.208 1.00 0.00 28 ALA A O 2
ATOM 2231 N N . GLY A 1 33 ? 59.744 -6.901 12.083 1.00 0.00 29 GLY A N 2
ATOM 2232 C CA . GLY A 1 33 ? 59.812 -7.715 10.883 1.00 0.00 29 GLY A CA 2
ATOM 2233 C C . GLY A 1 33 ? 59.601 -6.855 9.646 1.00 0.00 29 GLY A C 2
ATOM 2234 O O . GLY A 1 33 ? 59.157 -5.711 9.739 1.00 0.00 29 GLY A O 2
ATOM 2238 N N . LYS A 1 34 ? 59.927 -7.416 8.494 1.00 0.00 30 LYS A N 2
ATOM 2239 C CA . LYS A 1 34 ? 59.782 -6.705 7.233 1.00 0.00 30 LYS A CA 2
ATOM 2240 C C . LYS A 1 34 ? 58.545 -7.186 6.481 1.00 0.00 30 LYS A C 2
ATOM 2241 O O . LYS A 1 34 ? 58.195 -8.359 6.529 1.00 0.00 30 LYS A O 2
ATOM 2260 N N . MET A 1 35 ? 57.883 -6.267 5.794 1.00 0.00 31 MET A N 2
ATOM 2261 C CA . MET A 1 35 ? 56.683 -6.607 5.036 1.00 0.00 31 MET A CA 2
ATOM 2262 C C . MET A 1 35 ? 56.972 -6.467 3.541 1.00 0.00 31 MET A C 2
ATOM 2263 O O . MET A 1 35 ? 58.041 -5.994 3.155 1.00 0.00 31 MET A O 2
ATOM 2277 N N . SER A 1 36 ? 56.022 -6.870 2.701 1.00 0.00 32 SER A N 2
ATOM 2278 C CA . SER A 1 36 ? 56.208 -6.767 1.260 1.00 0.00 32 SER A CA 2
ATOM 2279 C C . SER A 1 36 ? 55.032 -6.045 0.628 1.00 0.00 32 SER A C 2
ATOM 2280 O O . SER A 1 36 ? 53.893 -6.503 0.723 1.00 0.00 32 SER A O 2
ATOM 2288 N N . LEU A 1 37 ? 55.308 -4.929 -0.031 1.00 0.00 33 LEU A N 2
ATOM 2289 C CA . LEU A 1 37 ? 54.253 -4.181 -0.684 1.00 0.00 33 LEU A CA 2
ATOM 2290 C C . LEU A 1 37 ? 54.306 -4.406 -2.189 1.00 0.00 33 LEU A C 2
ATOM 2291 O O . LEU A 1 37 ? 55.285 -4.055 -2.848 1.00 0.00 33 LEU A O 2
ATOM 2307 N N . LYS A 1 38 ? 53.241 -4.987 -2.725 1.00 0.00 34 LYS A N 2
ATOM 2308 C CA . LYS A 1 38 ? 53.165 -5.249 -4.156 1.00 0.00 34 LYS A CA 2
ATOM 2309 C C . LYS A 1 38 ? 51.911 -4.609 -4.738 1.00 0.00 34 LYS A C 2
ATOM 2310 O O . LYS A 1 38 ? 50.797 -4.886 -4.290 1.00 0.00 34 LYS A O 2
ATOM 2329 N N . GLY A 1 39 ? 52.101 -3.750 -5.735 1.00 0.00 35 GLY A N 2
ATOM 2330 C CA . GLY A 1 39 ? 50.977 -3.069 -6.366 1.00 0.00 35 GLY A CA 2
ATOM 2331 C C . GLY A 1 39 ? 50.358 -2.060 -5.405 1.00 0.00 35 GLY A C 2
ATOM 2332 O O . GLY A 1 39 ? 50.729 -0.885 -5.396 1.00 0.00 35 GLY A O 2
ATOM 2336 N N . THR A 1 40 ? 49.419 -2.530 -4.595 1.00 0.00 36 THR A N 2
ATOM 2337 C CA . THR A 1 40 ? 48.758 -1.669 -3.622 1.00 0.00 36 THR A CA 2
ATOM 2338 C C . THR A 1 40 ? 48.355 -2.464 -2.385 1.00 0.00 36 THR A C 2
ATOM 2339 O O . THR A 1 40 ? 47.433 -2.080 -1.667 1.00 0.00 36 THR A O 2
ATOM 2350 N N . THR A 1 41 ? 49.045 -3.573 -2.144 1.00 0.00 37 THR A N 2
ATOM 2351 C CA . THR A 1 41 ? 48.745 -4.409 -0.986 1.00 0.00 37 THR A CA 2
ATOM 2352 C C . THR A 1 41 ? 50.009 -4.664 -0.167 1.00 0.00 37 THR A C 2
ATOM 2353 O O . THR A 1 41 ? 51.049 -5.037 -0.712 1.00 0.00 37 THR A O 2
ATOM 2364 N N . VAL A 1 42 ? 49.907 -4.466 1.142 1.00 0.00 38 VAL A N 2
ATOM 2365 C CA . VAL A 1 42 ? 51.041 -4.678 2.033 1.00 0.00 38 VAL A CA 2
ATOM 2366 C C . VAL A 1 42 ? 50.836 -5.962 2.827 1.00 0.00 38 VAL A C 2
ATOM 2367 O O . VAL A 1 42 ? 49.834 -6.109 3.527 1.00 0.00 38 VAL A O 2
ATOM 2380 N N . THR A 1 43 ? 51.784 -6.887 2.720 1.00 0.00 39 THR A N 2
ATOM 2381 C CA . THR A 1 43 ? 51.678 -8.142 3.442 1.00 0.00 39 THR A CA 2
ATOM 2382 C C . THR A 1 43 ? 52.898 -8.343 4.353 1.00 0.00 39 THR A C 2
ATOM 2383 O O . THR A 1 43 ? 54.026 -8.277 3.885 1.00 0.00 39 THR A O 2
ATOM 2394 N N . PRO A 1 44 ? 52.712 -8.587 5.632 1.00 0.00 40 PRO A N 2
ATOM 2395 C CA . PRO A 1 44 ? 53.858 -8.787 6.571 1.00 0.00 40 PRO A CA 2
ATOM 2396 C C . PRO A 1 44 ? 54.557 -10.128 6.381 1.00 0.00 40 PRO A C 2
ATOM 2397 O O . PRO A 1 44 ? 53.928 -11.125 6.024 1.00 0.00 40 PRO A O 2
ATOM 2408 N N . ASP A 1 45 ? 55.862 -10.145 6.632 1.00 0.00 41 ASP A N 2
ATOM 2409 C CA . ASP A 1 45 ? 56.637 -11.370 6.494 1.00 0.00 41 ASP A CA 2
ATOM 2410 C C . ASP A 1 45 ? 56.921 -11.963 7.866 1.00 0.00 41 ASP A C 2
ATOM 2411 O O . ASP A 1 45 ? 57.403 -11.274 8.764 1.00 0.00 41 ASP A O 2
ATOM 2420 N N . LYS A 1 46 ? 56.623 -13.245 8.020 1.00 0.00 42 LYS A N 2
ATOM 2421 C CA . LYS A 1 46 ? 56.856 -13.923 9.285 1.00 0.00 42 LYS A CA 2
ATOM 2422 C C . LYS A 1 46 ? 58.347 -13.955 9.632 1.00 0.00 42 LYS A C 2
ATOM 2423 O O . LYS A 1 46 ? 58.715 -14.341 10.742 1.00 0.00 42 LYS A O 2
ATOM 2442 N N . ARG A 1 47 ? 59.208 -13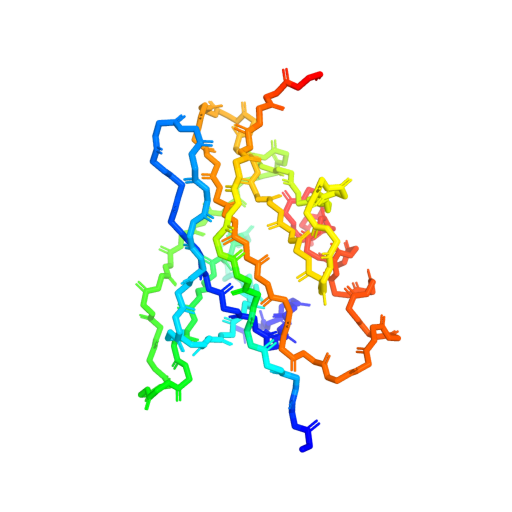.540 8.699 1.00 0.00 43 ARG A N 2
ATOM 2443 C CA . ARG A 1 47 ? 60.630 -13.531 8.973 1.00 0.00 43 ARG A CA 2
ATOM 2444 C C . ARG A 1 47 ? 60.943 -12.376 9.911 1.00 0.00 43 ARG A C 2
ATOM 2445 O O . ARG A 1 47 ? 61.404 -11.317 9.485 1.00 0.00 43 ARG A O 2
ATOM 2466 N N . LYS A 1 48 ? 60.677 -12.591 11.195 1.00 0.00 44 LYS A N 2
ATOM 2467 C CA . LYS A 1 48 ? 60.919 -11.564 12.194 1.00 0.00 44 LYS A CA 2
ATOM 2468 C C . LYS A 1 48 ? 62.343 -11.068 12.061 1.00 0.00 44 LYS A C 2
ATOM 2469 O O . LYS A 1 48 ? 63.252 -11.858 11.844 1.00 0.00 44 LYS A O 2
ATOM 2488 N N . GLY A 1 49 ? 62.536 -9.760 12.170 1.00 0.00 45 GLY A N 2
ATOM 2489 C CA . GLY A 1 49 ? 63.871 -9.200 12.038 1.00 0.00 45 GLY A CA 2
ATOM 2490 C C . GLY A 1 49 ? 64.175 -8.209 13.144 1.00 0.00 45 GLY A C 2
ATOM 2491 O O . GLY A 1 49 ? 63.452 -8.114 14.135 1.00 0.00 45 GLY A O 2
ATOM 2495 N N . LEU A 1 50 ? 65.254 -7.466 12.956 1.00 0.00 46 LEU A N 2
ATOM 2496 C CA . LEU A 1 50 ? 65.658 -6.468 13.922 1.00 0.00 46 LEU A CA 2
ATOM 2497 C C . LEU A 1 50 ? 66.025 -5.202 13.184 1.00 0.00 46 LEU A C 2
ATOM 2498 O O . LEU A 1 50 ? 66.941 -5.201 12.362 1.00 0.00 46 LEU A O 2
ATOM 2514 N N . VAL A 1 51 ? 65.331 -4.126 13.483 1.00 0.00 47 VAL A N 2
ATOM 2515 C CA . VAL A 1 51 ? 65.635 -2.872 12.836 1.00 0.00 47 VAL A CA 2
ATOM 2516 C C . VAL A 1 51 ? 66.557 -2.071 13.718 1.00 0.00 47 VAL A C 2
ATOM 2517 O O . VAL A 1 51 ? 66.143 -1.583 14.768 1.00 0.00 47 VAL A O 2
ATOM 2530 N N . TYR A 1 52 ? 67.809 -1.946 13.303 1.00 0.00 48 TYR A N 2
ATOM 2531 C CA . TYR A 1 52 ? 68.754 -1.195 14.116 1.00 0.00 48 TYR A CA 2
ATOM 2532 C C . TYR A 1 52 ? 69.529 -0.186 13.278 1.00 0.00 48 TYR A C 2
ATOM 2533 O O . TYR A 1 52 ? 69.701 -0.346 12.069 1.00 0.00 48 TYR A O 2
ATOM 2551 N N . ILE A 1 53 ? 69.980 0.866 13.947 1.00 0.00 49 ILE A N 2
ATOM 2552 C CA . ILE A 1 53 ? 70.724 1.930 13.306 1.00 0.00 49 ILE A CA 2
ATOM 2553 C C . ILE A 1 53 ? 72.101 2.049 13.927 1.00 0.00 49 ILE A C 2
ATOM 2554 O O . ILE A 1 53 ? 72.234 1.960 15.138 1.00 0.00 49 ILE A O 2
ATOM 2570 N N . GLN A 1 54 ? 73.120 2.223 13.085 1.00 0.00 50 GLN A N 2
ATOM 2571 C CA . GLN A 1 54 ? 74.494 2.333 13.570 1.00 0.00 50 GLN A CA 2
ATOM 2572 C C . GLN A 1 54 ? 75.219 3.460 12.851 1.00 0.00 50 GLN A C 2
ATOM 2573 O O . GLN A 1 54 ? 75.196 3.540 11.634 1.00 0.00 50 GLN A O 2
ATOM 2587 N N . GLN A 1 55 ? 75.889 4.311 13.608 1.00 0.00 51 GLN A N 2
ATOM 2588 C CA . GLN A 1 55 ? 76.629 5.406 13.013 1.00 0.00 51 GLN A CA 2
ATOM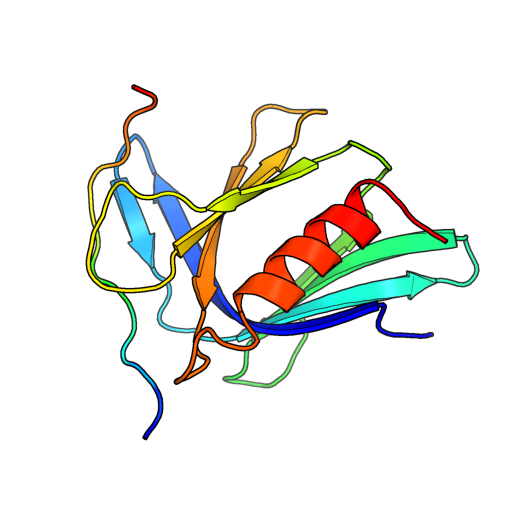 2589 C C . GLN A 1 55 ? 78.108 5.072 12.959 1.00 0.00 51 GLN A C 2
ATOM 2590 O O . GLN A 1 55 ? 78.722 4.742 13.974 1.00 0.00 51 GLN A O 2
ATOM 2604 N N . THR A 1 56 ? 78.670 5.160 11.767 1.00 0.00 52 THR A N 2
ATOM 2605 C CA . THR A 1 56 ? 80.077 4.865 11.589 1.00 0.00 52 THR A CA 2
ATOM 2606 C C . THR A 1 56 ? 80.939 6.065 11.888 1.00 0.00 52 THR A C 2
ATOM 2607 O O . THR A 1 56 ? 80.444 7.175 12.083 1.00 0.00 52 THR A O 2
ATOM 2618 N N . ASP A 1 57 ? 82.243 5.839 11.910 1.00 0.00 53 ASP A N 2
ATOM 2619 C CA . ASP A 1 57 ? 83.179 6.914 12.168 1.00 0.00 53 ASP A CA 2
ATOM 2620 C C . ASP A 1 57 ? 83.124 7.939 11.044 1.00 0.00 53 ASP A C 2
ATOM 2621 O O . ASP A 1 57 ? 83.694 9.026 11.153 1.00 0.00 53 ASP A O 2
ATOM 2630 N N . ASP A 1 58 ? 82.415 7.598 9.971 1.00 0.00 54 ASP A N 2
ATOM 2631 C CA . ASP A 1 58 ? 82.278 8.508 8.848 1.00 0.00 54 ASP A CA 2
ATOM 2632 C C . ASP A 1 58 ? 81.068 9.422 9.046 1.00 0.00 54 ASP A C 2
ATOM 2633 O O . ASP A 1 58 ? 80.774 10.258 8.190 1.00 0.00 54 ASP A O 2
ATOM 2642 N N . SER A 1 59 ? 80.366 9.251 10.174 1.00 0.00 55 SER A N 2
ATOM 2643 C CA . SER A 1 59 ? 79.190 10.058 10.473 1.00 0.00 55 SER A CA 2
ATOM 2644 C C . SER A 1 59 ? 78.040 9.694 9.546 1.00 0.00 55 SER A C 2
ATOM 2645 O O . SER A 1 59 ? 77.092 10.460 9.376 1.00 0.00 55 SER A O 2
ATOM 2653 N N . LEU A 1 60 ? 78.128 8.510 8.965 1.00 0.00 56 LEU A N 2
ATOM 2654 C CA . LEU A 1 60 ? 77.106 8.019 8.079 1.00 0.00 56 LEU A CA 2
ATOM 2655 C C . LEU A 1 60 ? 76.241 7.045 8.844 1.00 0.00 56 LEU A C 2
ATOM 2656 O O . LEU A 1 60 ? 76.730 6.067 9.405 1.00 0.00 56 LEU A O 2
ATOM 2672 N N . ILE A 1 61 ? 74.959 7.329 8.884 1.00 0.00 57 ILE A N 2
ATOM 2673 C CA . ILE A 1 61 ? 74.039 6.481 9.601 1.00 0.00 57 ILE A CA 2
ATOM 2674 C C . ILE A 1 61 ? 73.725 5.257 8.777 1.00 0.00 57 ILE A C 2
ATOM 2675 O O . ILE A 1 61 ? 73.329 5.364 7.620 1.00 0.00 57 ILE A O 2
ATOM 2691 N N . HIS A 1 62 ? 73.923 4.099 9.380 1.00 0.00 58 HIS A N 2
ATOM 2692 C CA . HIS A 1 62 ? 73.682 2.844 8.699 1.00 0.00 58 HIS A CA 2
ATOM 2693 C C . HIS A 1 62 ? 72.349 2.252 9.128 1.00 0.00 58 HIS A C 2
ATOM 2694 O O . HIS A 1 62 ? 72.146 1.938 10.300 1.00 0.00 58 HIS A O 2
ATOM 2708 N N . PHE A 1 63 ? 71.455 2.075 8.163 1.00 0.00 59 PHE A N 2
ATOM 2709 C CA . PHE A 1 63 ? 70.153 1.492 8.446 1.00 0.00 59 PHE A CA 2
ATOM 2710 C C . PHE A 1 63 ? 70.162 0.045 8.004 1.00 0.00 59 PHE A C 2
ATOM 2711 O O . PHE A 1 63 ? 70.215 -0.237 6.806 1.00 0.00 59 PHE A O 2
ATOM 2728 N N . CYS A 1 64 ? 70.139 -0.873 8.960 1.00 0.00 60 CYS A N 2
ATOM 2729 C CA . CYS A 1 64 ? 70.174 -2.286 8.603 1.00 0.00 60 CYS A CA 2
ATOM 2730 C C . CYS A 1 64 ? 69.053 -3.087 9.249 1.00 0.00 60 CYS A C 2
ATOM 2731 O O . CYS A 1 64 ? 68.637 -2.821 10.377 1.00 0.00 60 CYS A O 2
ATOM 2739 N N . TRP A 1 65 ? 68.595 -4.090 8.502 1.00 0.00 61 TRP A N 2
ATOM 2740 C CA . TRP A 1 65 ? 67.539 -4.985 8.957 1.00 0.00 61 TRP A CA 2
ATOM 2741 C C . TRP A 1 65 ? 68.058 -6.412 8.929 1.00 0.00 61 TRP A C 2
ATOM 2742 O O . TRP A 1 65 ? 68.396 -6.945 7.870 1.00 0.00 61 TRP A O 2
ATOM 2763 N N . LYS A 1 66 ? 68.141 -7.018 10.094 1.00 0.00 62 LYS A N 2
ATOM 2764 C CA . LYS A 1 66 ? 68.644 -8.369 10.186 1.00 0.00 62 LYS A CA 2
ATOM 2765 C C . LYS A 1 66 ? 67.508 -9.337 10.448 1.00 0.00 62 LYS A C 2
ATOM 2766 O O . LYS A 1 66 ? 66.546 -9.010 11.142 1.00 0.00 62 LYS A O 2
ATOM 2785 N N . ASP A 1 67 ? 67.626 -10.532 9.898 1.00 0.00 63 ASP A N 2
ATOM 2786 C CA . ASP A 1 67 ? 66.604 -11.541 10.101 1.00 0.00 63 ASP A CA 2
ATOM 2787 C C . ASP A 1 67 ? 66.856 -12.233 11.432 1.00 0.00 63 ASP A C 2
ATOM 2788 O O . ASP A 1 67 ? 67.951 -12.719 11.682 1.00 0.00 63 ASP A O 2
ATOM 2797 N N . ARG A 1 68 ? 65.845 -12.266 12.282 1.00 0.00 64 ARG A N 2
ATOM 2798 C CA . ARG A 1 68 ? 65.983 -12.904 13.596 1.00 0.00 64 ARG A CA 2
ATOM 2799 C C . ARG A 1 68 ? 66.091 -14.414 13.462 1.00 0.00 64 ARG A C 2
ATOM 2800 O O . ARG A 1 68 ? 66.526 -15.101 14.388 1.00 0.00 64 ARG A O 2
ATOM 2821 N N . THR A 1 69 ? 65.695 -14.926 12.310 1.00 0.00 65 THR A N 2
ATOM 2822 C CA . THR A 1 69 ? 65.746 -16.346 12.058 1.00 0.00 65 THR A CA 2
ATOM 2823 C C . THR A 1 69 ? 67.168 -16.882 12.184 1.00 0.00 65 THR A C 2
ATOM 2824 O O . THR A 1 69 ? 67.397 -17.917 12.810 1.00 0.00 65 THR A O 2
ATOM 2835 N N . SER A 1 70 ? 68.117 -16.168 11.599 1.00 0.00 66 SER A N 2
ATOM 2836 C CA . SER A 1 70 ? 69.514 -16.578 11.662 1.00 0.00 66 SER A CA 2
ATOM 2837 C C . SER A 1 70 ? 70.342 -15.531 12.397 1.00 0.00 66 SER A C 2
ATOM 2838 O O . SER A 1 70 ? 71.503 -15.765 12.729 1.00 0.00 66 SER A O 2
ATOM 2846 N N . GLY A 1 71 ? 69.738 -14.371 12.636 1.00 0.00 67 GLY A N 2
ATOM 2847 C CA . GLY A 1 71 ? 70.425 -13.288 13.317 1.00 0.00 67 GLY A CA 2
ATOM 2848 C C . GLY A 1 71 ? 71.456 -12.634 12.397 1.00 0.00 67 GLY A C 2
ATOM 2849 O O . GLY A 1 71 ? 72.413 -12.013 12.861 1.00 0.00 67 GLY A O 2
ATOM 2853 N N . ASN A 1 72 ? 71.252 -12.786 11.092 1.00 0.00 68 ASN A N 2
ATOM 2854 C CA . ASN A 1 72 ? 72.156 -12.213 10.103 1.00 0.00 68 ASN A CA 2
ATOM 2855 C C . ASN A 1 72 ? 71.567 -10.943 9.502 1.00 0.00 68 ASN A C 2
ATOM 2856 O O . ASN A 1 72 ? 70.351 -10.819 9.353 1.00 0.00 68 ASN A O 2
ATOM 2867 N N . VAL A 1 73 ? 72.437 -10.003 9.154 1.00 0.00 69 VAL A N 2
ATOM 2868 C CA . VAL A 1 73 ? 71.986 -8.750 8.566 1.00 0.00 69 VAL A CA 2
ATOM 2869 C C . VAL A 1 73 ? 71.629 -8.952 7.098 1.00 0.00 69 VAL A C 2
ATOM 2870 O O . VAL A 1 73 ? 72.508 -9.109 6.249 1.00 0.00 69 VAL A O 2
ATOM 2883 N N . GLU A 1 74 ? 70.331 -8.951 6.810 1.00 0.00 70 GLU A N 2
ATOM 2884 C CA . GLU A 1 74 ? 69.857 -9.137 5.444 1.00 0.00 70 GLU A CA 2
ATOM 2885 C C . GLU A 1 74 ? 69.899 -7.825 4.668 1.00 0.00 70 GLU A C 2
ATOM 2886 O O . GLU A 1 74 ? 70.110 -7.820 3.455 1.00 0.00 70 GLU A O 2
ATOM 2898 N N . ASP A 1 75 ? 69.690 -6.714 5.371 1.00 0.00 71 ASP A N 2
ATOM 2899 C CA . ASP A 1 75 ? 69.707 -5.406 4.717 1.00 0.00 71 ASP A CA 2
ATOM 2900 C C . ASP A 1 75 ? 70.654 -4.454 5.443 1.00 0.00 71 ASP A C 2
ATOM 2901 O O . ASP A 1 75 ? 70.745 -4.483 6.666 1.00 0.00 71 ASP A O 2
ATOM 2910 N N . ASP A 1 76 ? 71.348 -3.610 4.679 1.00 0.00 72 ASP A N 2
ATOM 2911 C CA . ASP A 1 76 ? 72.284 -2.645 5.254 1.00 0.00 72 ASP A CA 2
ATOM 2912 C C . ASP A 1 76 ? 72.546 -1.511 4.266 1.00 0.00 72 ASP A C 2
ATOM 2913 O O . ASP A 1 76 ? 73.202 -1.709 3.243 1.00 0.00 72 ASP A O 2
ATOM 2922 N N . LEU A 1 77 ? 72.027 -0.327 4.572 1.00 0.00 73 LEU A N 2
ATOM 2923 C CA . LEU A 1 77 ? 72.208 0.826 3.694 1.00 0.00 73 LEU A CA 2
ATOM 2924 C C . LEU A 1 77 ? 72.283 2.113 4.488 1.00 0.00 73 LEU A C 2
ATOM 2925 O O . LEU A 1 77 ? 71.559 2.305 5.458 1.00 0.00 73 LEU A O 2
ATOM 2941 N N . ILE A 1 78 ? 73.170 2.992 4.058 1.00 0.00 74 ILE A N 2
ATOM 2942 C CA . ILE A 1 78 ? 73.356 4.262 4.722 1.00 0.00 74 ILE A CA 2
ATOM 2943 C C . ILE A 1 78 ? 72.243 5.222 4.361 1.00 0.00 74 ILE A C 2
ATOM 2944 O O . ILE A 1 78 ? 71.888 5.372 3.191 1.00 0.00 74 ILE A O 2
ATOM 2960 N N . ILE A 1 79 ? 71.699 5.873 5.374 1.00 0.00 75 ILE A N 2
ATOM 2961 C CA . ILE A 1 79 ? 70.627 6.823 5.149 1.00 0.00 75 ILE A CA 2
ATOM 2962 C C . ILE A 1 79 ? 71.114 8.239 5.429 1.00 0.00 75 ILE A C 2
ATOM 2963 O O . ILE A 1 79 ? 71.541 8.555 6.540 1.00 0.00 75 ILE A O 2
ATOM 2979 N N . PHE A 1 80 ? 71.043 9.081 4.410 1.00 0.00 76 PHE A N 2
ATOM 2980 C CA . PHE A 1 80 ? 71.474 10.472 4.536 1.00 0.00 76 PHE A CA 2
ATOM 2981 C C . PHE A 1 80 ? 70.455 11.295 5.323 1.00 0.00 76 PHE A C 2
ATOM 2982 O O . PHE A 1 80 ? 69.301 10.892 5.470 1.00 0.00 76 PHE A O 2
ATOM 2999 N N . PRO A 1 81 ? 70.852 12.429 5.843 1.00 0.00 77 PRO A N 2
ATOM 3000 C CA . PRO A 1 81 ? 69.933 13.301 6.631 1.00 0.00 77 PRO A CA 2
ATOM 3001 C C . PRO A 1 81 ? 68.687 13.666 5.840 1.00 0.00 77 PRO A C 2
ATOM 3002 O O . PRO A 1 81 ? 68.770 14.105 4.693 1.00 0.00 77 PRO A O 2
ATOM 3013 N N . ASP A 1 82 ? 67.538 13.472 6.466 1.00 0.00 78 ASP A N 2
ATOM 3014 C CA . ASP A 1 82 ? 66.257 13.774 5.832 1.00 0.00 78 ASP A CA 2
ATOM 3015 C C . ASP A 1 82 ? 66.054 12.932 4.569 1.00 0.00 78 ASP A C 2
ATOM 3016 O O . ASP A 1 82 ? 65.123 13.174 3.801 1.00 0.00 78 ASP A O 2
ATOM 3025 N N . ASP A 1 83 ? 66.917 11.937 4.362 1.00 0.00 79 ASP A N 2
ATOM 3026 C CA . ASP A 1 83 ? 66.801 11.073 3.196 1.00 0.00 79 ASP A CA 2
ATOM 3027 C C . ASP A 1 83 ? 65.586 10.180 3.325 1.00 0.00 79 ASP A C 2
ATOM 3028 O O . ASP A 1 83 ? 64.898 9.912 2.343 1.00 0.00 79 ASP A O 2
ATOM 3037 N N . CYS A 1 84 ? 65.344 9.703 4.543 1.00 0.00 80 CYS A N 2
ATOM 3038 C CA . CYS A 1 84 ? 64.217 8.818 4.791 1.00 0.00 80 CYS A CA 2
ATOM 3039 C C . CYS A 1 84 ? 63.361 9.307 5.951 1.00 0.00 80 CYS A C 2
ATOM 3040 O O . CYS A 1 84 ? 63.855 9.944 6.882 1.00 0.00 80 CYS A O 2
ATOM 3048 N N . GLU A 1 85 ? 62.075 8.978 5.895 1.00 0.00 81 GLU A N 2
ATOM 3049 C CA . GLU A 1 85 ? 61.152 9.357 6.954 1.00 0.00 81 GLU A CA 2
ATOM 3050 C C . GLU A 1 85 ? 60.457 8.136 7.543 1.00 0.00 81 GLU A C 2
ATOM 3051 O O . GLU A 1 85 ? 59.912 7.302 6.820 1.00 0.00 81 GLU A O 2
ATOM 3063 N N . PHE A 1 86 ? 60.481 8.045 8.871 1.00 0.00 82 PHE A N 2
ATOM 3064 C CA . PHE A 1 86 ? 59.851 6.931 9.564 1.00 0.00 82 PHE A CA 2
ATOM 3065 C C . PHE A 1 86 ? 58.492 7.372 10.090 1.00 0.00 82 PHE A C 2
ATOM 3066 O O . PHE A 1 86 ? 58.398 8.308 10.885 1.00 0.00 82 PHE A O 2
ATOM 3083 N N . LYS A 1 87 ? 57.438 6.715 9.622 1.00 0.00 83 LYS A N 2
ATOM 3084 C CA . LYS A 1 87 ? 56.089 7.081 10.042 1.00 0.00 83 LYS A CA 2
ATOM 3085 C C . LYS A 1 87 ? 55.193 5.858 10.170 1.00 0.00 83 LYS A C 2
ATOM 3086 O O . LYS A 1 87 ? 55.548 4.772 9.737 1.00 0.00 83 LYS A O 2
ATOM 3105 N N . ARG A 1 88 ? 54.024 6.046 10.769 1.00 0.00 84 ARG A N 2
ATOM 3106 C CA . ARG A 1 88 ? 53.082 4.950 10.938 1.00 0.00 84 ARG A CA 2
ATOM 3107 C C . ARG A 1 88 ? 52.074 4.935 9.795 1.00 0.00 84 ARG A C 2
ATOM 3108 O O . ARG A 1 88 ? 51.768 5.976 9.213 1.00 0.00 84 ARG A O 2
ATOM 3129 N N . VAL A 1 89 ? 51.563 3.754 9.477 1.00 0.00 85 VAL A N 2
ATOM 3130 C CA . VAL A 1 89 ? 50.591 3.629 8.396 1.00 0.00 85 VAL A CA 2
ATOM 3131 C C . VAL A 1 89 ? 49.192 3.370 8.966 1.00 0.00 85 VAL A C 2
ATOM 3132 O O . VAL A 1 89 ? 48.868 2.234 9.312 1.00 0.00 85 VAL A O 2
ATOM 3145 N N . PRO A 1 90 ? 48.352 4.377 9.064 1.00 0.00 86 PRO A N 2
ATOM 3146 C CA . PRO A 1 90 ? 46.971 4.200 9.596 1.00 0.00 86 PRO A CA 2
ATOM 3147 C C . PRO A 1 90 ? 46.027 3.596 8.557 1.00 0.00 86 PRO A C 2
ATOM 3148 O O . PRO A 1 90 ? 45.018 4.199 8.189 1.00 0.00 86 PRO A O 2
ATOM 3159 N N . GLN A 1 91 ? 46.356 2.390 8.100 1.00 0.00 87 GLN A N 2
ATOM 3160 C CA . GLN A 1 91 ? 45.524 1.701 7.119 1.00 0.00 87 GLN A CA 2
ATOM 3161 C C . GLN A 1 91 ? 44.909 0.447 7.729 1.00 0.00 87 GLN A C 2
ATOM 3162 O O . GLN A 1 91 ? 43.768 0.092 7.430 1.00 0.00 87 GLN A O 2
ATOM 3176 N N . CYS A 1 92 ? 45.677 -0.219 8.586 1.00 0.00 88 CYS A N 2
ATOM 3177 C CA . CYS A 1 92 ? 45.204 -1.436 9.237 1.00 0.00 88 CYS A CA 2
ATOM 3178 C C . CYS A 1 92 ? 45.415 -1.352 10.743 1.00 0.00 88 CYS A C 2
ATOM 3179 O O . CYS A 1 92 ? 46.367 -1.923 11.274 1.00 0.00 88 CYS A O 2
ATOM 3187 N N . PRO A 1 93 ? 44.552 -0.657 11.440 1.00 0.00 89 PRO A N 2
ATOM 3188 C CA . PRO A 1 93 ? 44.665 -0.513 12.918 1.00 0.00 89 PRO A CA 2
ATOM 3189 C C . PRO A 1 93 ? 44.471 -1.847 13.629 1.00 0.00 89 PRO A C 2
ATOM 3190 O O . PRO A 1 93 ? 43.508 -2.568 13.362 1.00 0.00 89 PRO A O 2
ATOM 3201 N N . SER A 1 94 ? 45.394 -2.156 14.536 1.00 0.00 90 SER A N 2
ATOM 3202 C CA . SER A 1 94 ? 45.345 -3.401 15.298 1.00 0.00 90 SER A CA 2
ATOM 3203 C C . SER A 1 94 ? 46.646 -3.595 16.066 1.00 0.00 90 SER A C 2
ATOM 3204 O O . SER A 1 94 ? 46.640 -3.980 17.236 1.00 0.00 90 SER A O 2
ATOM 3212 N N . GLY A 1 95 ? 47.766 -3.334 15.394 1.00 0.00 91 GLY A N 2
ATOM 3213 C CA . GLY A 1 95 ? 49.074 -3.492 16.023 1.00 0.00 91 GLY A CA 2
ATOM 3214 C C . GLY A 1 95 ? 49.959 -2.278 15.763 1.00 0.00 91 GLY A C 2
ATOM 3215 O O . GLY A 1 95 ? 49.486 -1.142 15.756 1.00 0.00 91 GLY A O 2
ATOM 3219 N N . ARG A 1 96 ? 51.248 -2.528 15.552 1.00 0.00 92 ARG A N 2
ATOM 3220 C CA . ARG A 1 96 ? 52.191 -1.449 15.290 1.00 0.00 92 ARG A CA 2
ATOM 3221 C C . ARG A 1 96 ? 52.854 -1.636 13.928 1.00 0.00 92 ARG A C 2
ATOM 3222 O O . ARG A 1 96 ? 53.713 -2.500 13.757 1.00 0.00 92 ARG A O 2
ATOM 3243 N N . VAL A 1 97 ? 52.448 -0.814 12.966 1.00 0.00 93 VAL A N 2
ATOM 3244 C CA . VAL A 1 97 ? 53.003 -0.883 11.618 1.00 0.00 93 VAL A CA 2
ATOM 3245 C C . VAL A 1 97 ? 53.599 0.458 11.214 1.00 0.00 93 VAL A C 2
ATOM 3246 O O . VAL A 1 97 ? 52.938 1.495 11.291 1.00 0.00 93 VAL A O 2
ATOM 3259 N N . TYR A 1 98 ? 54.852 0.424 10.784 1.00 0.00 94 TYR A N 2
ATOM 3260 C CA . TYR A 1 98 ? 55.540 1.638 10.369 1.00 0.00 94 TYR A CA 2
ATOM 3261 C C . TYR A 1 98 ? 56.093 1.486 8.957 1.00 0.00 94 TYR A C 2
ATOM 3262 O O . TYR A 1 98 ? 56.364 0.379 8.503 1.00 0.00 94 TYR A O 2
ATOM 3280 N N . VAL A 1 99 ? 56.252 2.605 8.262 1.00 0.00 95 VAL A N 2
ATOM 3281 C CA . VAL A 1 99 ? 56.766 2.579 6.903 1.00 0.00 95 VAL A CA 2
ATOM 3282 C C . VAL A 1 99 ? 57.913 3.568 6.758 1.00 0.00 95 VAL A C 2
ATOM 3283 O O . VAL A 1 99 ? 57.855 4.688 7.271 1.00 0.00 95 VAL A O 2
ATOM 3296 N N . LEU A 1 100 ? 58.947 3.155 6.045 1.00 0.00 96 LEU A N 2
ATOM 3297 C CA . LEU A 1 100 ? 60.092 4.009 5.817 1.00 0.00 96 LEU A CA 2
ATOM 3298 C C . LEU A 1 100 ? 60.006 4.535 4.394 1.00 0.00 96 LEU A C 2
ATOM 3299 O O . LEU A 1 100 ? 60.002 3.756 3.444 1.00 0.00 96 LEU A O 2
ATOM 3315 N N . LYS A 1 101 ? 59.916 5.847 4.244 1.00 0.00 97 LYS A N 2
ATOM 3316 C CA . LYS A 1 101 ? 59.808 6.428 2.909 1.00 0.00 97 LYS A CA 2
ATOM 3317 C C . LYS A 1 101 ? 61.058 7.218 2.589 1.00 0.00 97 LYS A C 2
ATOM 3318 O O . LYS A 1 101 ? 61.575 7.928 3.437 1.00 0.00 97 LYS A O 2
ATOM 3337 N N . PHE A 1 102 ? 61.547 7.095 1.366 1.00 0.00 98 PHE A N 2
ATOM 3338 C CA . PHE A 1 102 ? 62.743 7.812 0.977 1.00 0.00 98 PHE A CA 2
ATOM 3339 C C . PHE A 1 102 ? 62.374 9.160 0.390 1.00 0.00 98 PHE A C 2
ATOM 3340 O O . PHE A 1 102 ? 61.881 9.249 -0.734 1.00 0.00 98 PHE A O 2
ATOM 3357 N N . LYS A 1 103 ? 62.623 10.210 1.158 1.00 0.00 99 LYS A N 2
ATOM 3358 C CA . LYS A 1 103 ? 62.324 11.554 0.706 1.00 0.00 99 LYS A CA 2
ATOM 3359 C C . LYS A 1 103 ? 63.141 11.865 -0.530 1.00 0.00 99 LYS A C 2
ATOM 3360 O O . LYS A 1 103 ? 62.666 12.517 -1.459 1.00 0.00 99 LYS A O 2
ATOM 3379 N N . ALA A 1 104 ? 64.384 11.398 -0.528 1.00 0.00 100 ALA A N 2
ATOM 3380 C CA . ALA A 1 104 ? 65.267 11.645 -1.660 1.00 0.00 100 ALA A CA 2
ATOM 3381 C C . ALA A 1 104 ? 65.120 10.560 -2.723 1.00 0.00 100 ALA A C 2
ATOM 3382 O O . ALA A 1 104 ? 65.458 10.771 -3.887 1.00 0.00 100 ALA A O 2
ATOM 3389 N N . GLY A 1 105 ? 64.615 9.401 -2.317 1.00 0.00 101 GLY A N 2
ATOM 3390 C CA . GLY A 1 105 ? 64.430 8.295 -3.245 1.00 0.00 101 GLY A CA 2
ATOM 3391 C C . GLY A 1 105 ? 62.960 8.119 -3.592 1.00 0.00 101 GLY A C 2
ATOM 3392 O O . GLY A 1 105 ? 62.121 8.939 -3.221 1.00 0.00 101 GLY A O 2
ATOM 3396 N N . SER A 1 106 ? 62.655 7.041 -4.302 1.00 0.00 102 SER A N 2
ATOM 3397 C CA . SER A 1 106 ? 61.280 6.758 -4.692 1.00 0.00 102 SER A CA 2
ATOM 3398 C C . SER A 1 106 ? 60.860 5.377 -4.196 1.00 0.00 102 SER A C 2
ATOM 3399 O O . SER A 1 106 ? 59.954 4.758 -4.754 1.00 0.00 102 SER A O 2
ATOM 3407 N N . LYS A 1 107 ? 61.529 4.894 -3.151 1.00 0.00 103 LYS A N 2
ATOM 3408 C CA . LYS A 1 107 ? 61.216 3.580 -2.605 1.00 0.00 103 LYS A CA 2
ATOM 3409 C C . LYS A 1 107 ? 60.652 3.691 -1.193 1.00 0.00 103 LYS A C 2
ATOM 3410 O O . LYS A 1 107 ? 60.921 4.652 -0.472 1.00 0.00 103 LYS A O 2
ATOM 3429 N N . ARG A 1 108 ? 59.861 2.694 -0.816 1.00 0.00 104 ARG A N 2
ATOM 3430 C CA . ARG A 1 108 ? 59.239 2.665 0.501 1.00 0.00 104 ARG A CA 2
ATOM 3431 C C . ARG A 1 108 ? 59.325 1.265 1.105 1.00 0.00 104 ARG A C 2
ATOM 3432 O O . ARG A 1 108 ? 59.239 0.267 0.390 1.00 0.00 104 ARG A O 2
ATOM 3453 N N . LEU A 1 109 ? 59.489 1.198 2.422 1.00 0.00 105 LEU A N 2
ATOM 3454 C CA . LEU A 1 109 ? 59.582 -0.087 3.108 1.00 0.00 105 LEU A CA 2
ATOM 3455 C C . LEU A 1 109 ? 58.571 -0.155 4.245 1.00 0.00 105 LEU A C 2
ATOM 3456 O O . LEU A 1 109 ? 58.277 0.852 4.867 1.00 0.00 105 LEU A O 2
ATOM 3472 N N . PHE A 1 110 ? 58.044 -1.339 4.516 1.00 0.00 106 PHE A N 2
ATOM 3473 C CA . PHE A 1 110 ? 57.076 -1.499 5.595 1.00 0.00 106 PHE A CA 2
ATOM 3474 C C . PHE A 1 110 ? 57.600 -2.471 6.655 1.00 0.00 106 PHE A C 2
ATOM 3475 O O . PHE A 1 110 ? 58.193 -3.500 6.329 1.00 0.00 106 PHE A O 2
ATOM 3492 N N . PHE A 1 111 ? 57.376 -2.131 7.923 1.00 0.00 107 PHE A N 2
ATOM 3493 C CA . PHE A 1 111 ? 57.819 -2.957 9.036 1.00 0.00 107 PHE A CA 2
ATOM 3494 C C . PHE A 1 111 ? 56.756 -3.033 10.109 1.00 0.00 107 PHE A C 2
ATOM 3495 O O . PHE A 1 111 ? 55.884 -2.170 10.206 1.00 0.00 107 PHE A O 2
ATOM 3512 N N . TRP A 1 112 ? 56.861 -4.055 10.933 1.00 0.00 108 TRP A N 2
ATOM 3513 C CA . TRP A 1 112 ? 55.925 -4.224 12.026 1.00 0.00 108 TRP A CA 2
ATOM 3514 C C . TRP A 1 112 ? 56.684 -4.560 13.302 1.00 0.00 108 TRP A C 2
ATOM 3515 O O . TRP A 1 112 ? 57.639 -5.334 13.279 1.00 0.00 108 TRP A O 2
ATOM 3536 N N . MET A 1 113 ? 56.269 -3.953 14.408 1.00 0.00 109 MET A N 2
ATOM 3537 C CA . MET A 1 113 ? 56.943 -4.183 15.682 1.00 0.00 109 MET A CA 2
ATOM 3538 C C . MET A 1 113 ? 56.604 -5.562 16.226 1.00 0.00 109 MET A C 2
ATOM 3539 O O . MET A 1 113 ? 55.454 -5.998 16.181 1.00 0.00 109 MET A O 2
ATOM 3553 N N . GLN A 1 114 ? 57.615 -6.238 16.755 1.00 0.00 110 GLN A N 2
ATOM 3554 C CA . GLN A 1 114 ? 57.427 -7.562 17.330 1.00 0.00 110 GLN A CA 2
ATOM 3555 C C . GLN A 1 114 ? 57.419 -7.492 18.856 1.00 0.00 110 GLN A C 2
ATOM 3556 O O . GLN A 1 114 ? 57.263 -8.510 19.524 1.00 0.00 110 GLN A O 2
ATOM 3570 N N . GLU A 1 115 ? 57.602 -6.294 19.411 1.00 0.00 111 GLU A N 2
ATOM 3571 C CA . GLU A 1 115 ? 57.615 -6.151 20.864 1.00 0.00 111 GLU A CA 2
ATOM 3572 C C . GLU A 1 115 ? 56.200 -6.319 21.436 1.00 0.00 111 GLU A C 2
ATOM 3573 O O . GLU A 1 115 ? 55.221 -5.954 20.786 1.00 0.00 111 GLU A O 2
ATOM 3585 N N . PRO A 1 116 ? 56.066 -6.860 22.627 1.00 0.00 112 PRO A N 2
ATOM 3586 C CA . PRO A 1 116 ? 54.730 -7.065 23.262 1.00 0.00 112 PRO A CA 2
ATOM 3587 C C . PRO A 1 116 ? 54.096 -5.760 23.740 1.00 0.00 112 PRO A C 2
ATOM 3588 O O . PRO A 1 116 ? 52.872 -5.640 23.806 1.00 0.00 112 PRO A O 2
ATOM 3599 N N . LYS A 1 117 ? 54.935 -4.787 24.083 1.00 0.00 113 LYS A N 2
ATOM 3600 C CA . LYS A 1 117 ? 54.447 -3.502 24.561 1.00 0.00 113 LYS A CA 2
ATOM 3601 C C . LYS A 1 117 ? 54.906 -2.385 23.638 1.00 0.00 113 LYS A C 2
ATOM 3602 O O . LYS A 1 117 ? 56.024 -2.406 23.126 1.00 0.00 113 LYS A O 2
ATOM 3621 N N . THR A 1 118 ? 54.036 -1.406 23.442 1.00 0.00 114 THR A N 2
ATOM 3622 C CA . THR A 1 118 ? 54.364 -0.275 22.588 1.00 0.00 114 THR A CA 2
ATOM 3623 C C . THR A 1 118 ? 55.006 0.851 23.392 1.00 0.00 114 THR A C 2
ATOM 3624 O O . THR A 1 118 ? 55.383 1.888 22.834 1.00 0.00 114 THR A O 2
ATOM 3635 N N . ASP A 1 119 ? 55.133 0.642 24.702 1.00 0.00 115 ASP A N 2
ATOM 3636 C CA . ASP A 1 119 ? 55.732 1.646 25.570 1.00 0.00 115 ASP A CA 2
ATOM 3637 C C . ASP A 1 119 ? 57.102 2.054 25.045 1.00 0.00 115 ASP A C 2
ATOM 3638 O O . ASP A 1 119 ? 57.600 3.136 25.358 1.00 0.00 115 ASP A O 2
ATOM 3647 N N . GLN A 1 120 ? 57.711 1.179 24.252 1.00 0.00 116 GLN A N 2
ATOM 3648 C CA . GLN A 1 120 ? 59.028 1.460 23.697 1.00 0.00 116 GLN A CA 2
ATOM 3649 C C . GLN A 1 120 ? 58.969 1.581 22.178 1.00 0.00 116 GLN A C 2
ATOM 3650 O O . GLN A 1 120 ? 59.876 2.133 21.556 1.00 0.00 116 GLN A O 2
ATOM 3664 N N . ASP A 1 121 ? 57.904 1.053 21.584 1.00 0.00 117 ASP A N 2
ATOM 3665 C CA . ASP A 1 121 ? 57.753 1.101 20.136 1.00 0.00 117 ASP A CA 2
ATOM 3666 C C . ASP A 1 121 ? 57.698 2.541 19.656 1.00 0.00 117 ASP A C 2
ATOM 3667 O O . ASP A 1 121 ? 58.287 2.891 18.633 1.00 0.00 117 ASP A O 2
ATOM 3676 N N . GLU A 1 122 ? 56.987 3.375 20.399 1.00 0.00 118 GLU A N 2
ATOM 3677 C CA . GLU A 1 122 ? 56.863 4.778 20.030 1.00 0.00 118 GLU A CA 2
ATOM 3678 C C . GLU A 1 122 ? 58.214 5.474 20.076 1.00 0.00 118 GLU A C 2
ATOM 3679 O O . GLU A 1 122 ? 58.546 6.276 19.201 1.00 0.00 118 GLU A O 2
ATOM 3691 N N . GLU A 1 123 ? 58.987 5.163 21.102 1.00 0.00 119 GLU A N 2
ATOM 3692 C CA . GLU A 1 123 ? 60.300 5.762 21.261 1.00 0.00 119 GLU A CA 2
ATOM 3693 C C . GLU A 1 123 ? 61.231 5.299 20.152 1.00 0.00 119 GLU A C 2
ATOM 3694 O O . GLU A 1 123 ? 61.999 6.080 19.611 1.00 0.00 119 GLU A O 2
ATOM 3706 N N . HIS A 1 124 ? 61.147 4.020 19.818 1.00 0.00 120 HIS A N 2
ATOM 3707 C CA . HIS A 1 124 ? 61.978 3.454 18.773 1.00 0.00 120 HIS A CA 2
ATOM 3708 C C . HIS A 1 124 ? 61.645 4.102 17.462 1.00 0.00 120 HIS A C 2
ATOM 3709 O O . HIS A 1 124 ? 62.516 4.404 16.653 1.00 0.00 120 HIS A O 2
ATOM 3723 N N . CYS A 1 125 ? 60.365 4.323 17.278 1.00 0.00 121 CYS A N 2
ATOM 3724 C CA . CYS A 1 125 ? 59.885 4.949 16.075 1.00 0.00 121 CYS A CA 2
ATOM 3725 C C . CYS A 1 125 ? 60.468 6.350 15.960 1.00 0.00 121 CYS A C 2
ATOM 3726 O O . CYS A 1 125 ? 60.962 6.755 14.897 1.00 0.00 121 CYS A O 2
ATOM 3734 N N . ARG A 1 126 ? 60.410 7.085 17.068 1.00 0.00 122 ARG A N 2
ATOM 3735 C CA . ARG A 1 126 ? 60.930 8.443 17.077 1.00 0.00 122 ARG A CA 2
ATOM 3736 C C . ARG A 1 126 ? 62.441 8.436 16.882 1.00 0.00 122 ARG A C 2
ATOM 3737 O O . ARG A 1 126 ? 62.989 9.237 16.134 1.00 0.00 122 ARG A O 2
ATOM 3758 N N . LYS A 1 127 ? 63.102 7.515 17.559 1.00 0.00 123 LYS A N 2
ATOM 3759 C CA . LYS A 1 127 ? 64.546 7.390 17.466 1.00 0.00 123 LYS A CA 2
ATOM 3760 C C . LYS A 1 127 ? 64.972 7.050 16.047 1.00 0.00 123 LYS A C 2
ATOM 3761 O O . LYS A 1 127 ? 65.977 7.554 15.558 1.00 0.00 123 LYS A O 2
ATOM 3780 N N . VAL A 1 128 ? 64.207 6.186 15.391 1.00 0.00 124 VAL A N 2
ATOM 3781 C CA . VAL A 1 128 ? 64.545 5.791 14.032 1.00 0.00 124 VAL A CA 2
ATOM 3782 C C . VAL A 1 128 ? 64.622 7.000 13.114 1.00 0.00 124 VAL A C 2
ATOM 3783 O O . VAL A 1 128 ? 65.585 7.159 12.369 1.00 0.00 124 VAL A O 2
ATOM 3796 N N . ASN A 1 129 ? 63.625 7.868 13.170 1.00 0.00 125 ASN A N 2
ATOM 3797 C CA . ASN A 1 129 ? 63.656 9.045 12.315 1.00 0.00 125 ASN A CA 2
ATOM 3798 C C . ASN A 1 129 ? 64.564 10.098 12.899 1.00 0.00 125 ASN A C 2
ATOM 3799 O O . ASN A 1 129 ? 65.022 11.004 12.202 1.00 0.00 125 ASN A O 2
ATOM 3810 N N . GLU A 1 130 ? 64.835 9.969 14.177 1.00 0.00 126 GLU A N 2
ATOM 3811 C CA . GLU A 1 130 ? 65.688 10.895 14.846 1.00 0.00 126 GLU A CA 2
ATOM 3812 C C . GLU A 1 130 ? 67.124 10.749 14.384 1.00 0.00 126 GLU A C 2
ATOM 3813 O O . GLU A 1 130 ? 67.832 11.723 14.230 1.00 0.00 126 GLU A O 2
ATOM 3825 N N . TYR A 1 131 ? 67.560 9.524 14.186 1.00 0.00 127 TYR A N 2
ATOM 3826 C CA . TYR A 1 131 ? 68.924 9.294 13.750 1.00 0.00 127 TYR A CA 2
ATOM 3827 C C . TYR A 1 131 ? 69.042 9.506 12.251 1.00 0.00 127 TYR A C 2
ATOM 3828 O O . TYR A 1 131 ? 70.071 9.962 11.752 1.00 0.00 127 TYR A O 2
ATOM 3846 N N . LEU A 1 132 ? 67.984 9.149 11.542 1.00 0.00 128 LEU A N 2
ATOM 3847 C CA . LEU A 1 132 ? 67.967 9.276 10.095 1.00 0.00 128 LEU A CA 2
ATOM 3848 C C . LEU A 1 132 ? 67.767 10.732 9.672 1.00 0.00 128 LEU A C 2
ATOM 3849 O O . LEU A 1 132 ? 68.061 11.104 8.532 1.00 0.00 128 LEU A O 2
ATOM 3865 N N . ASN A 1 133 ? 67.265 11.563 10.585 1.00 0.00 129 ASN A N 2
ATOM 3866 C CA . ASN A 1 133 ? 67.049 12.968 10.259 1.00 0.00 129 ASN A CA 2
ATOM 3867 C C . ASN A 1 133 ? 67.853 13.856 11.182 1.00 0.00 129 ASN A C 2
ATOM 3868 O O . ASN A 1 133 ? 68.018 15.050 10.929 1.00 0.00 129 ASN A O 2
ATOM 3879 N N . ASN A 1 134 ? 68.335 13.275 12.266 1.00 0.00 130 ASN A N 2
ATOM 3880 C CA . ASN A 1 134 ? 69.102 14.037 13.229 1.00 0.00 130 ASN A CA 2
ATOM 3881 C C . ASN A 1 134 ? 70.131 13.152 13.924 1.00 0.00 130 ASN A C 2
ATOM 3882 O O . ASN A 1 134 ? 69.963 12.767 15.081 1.00 0.00 130 ASN A O 2
ATOM 3893 N N . PRO A 1 135 ? 71.182 12.821 13.233 1.00 0.00 131 PRO A N 2
ATOM 3894 C CA . PRO A 1 135 ? 72.270 11.956 13.775 1.00 0.00 131 PRO A CA 2
ATOM 3895 C C . PRO A 1 135 ? 73.136 12.686 14.805 1.00 0.00 131 PRO A C 2
ATOM 3896 O O . PRO A 1 135 ? 73.146 13.916 14.857 1.00 0.00 131 PRO A O 2
ATOM 3907 N N . PRO A 1 136 ? 73.853 11.953 15.620 1.00 0.00 132 PRO A N 2
ATOM 3908 C CA . PRO A 1 136 ? 74.731 12.544 16.672 1.00 0.00 132 PRO A CA 2
ATOM 3909 C C . PRO A 1 136 ? 75.629 13.648 16.119 1.00 0.00 132 PRO A C 2
ATOM 3910 O O . PRO A 1 136 ? 76.150 13.472 15.030 1.00 0.00 132 PRO A O 2
ATOM 3921 N N . GLN B 2 5 ? 53.344 -14.285 24.942 1.00 0.00 940 GLN B N 2
ATOM 3922 C CA . GLN B 2 5 ? 54.460 -13.412 25.403 1.00 0.00 940 GLN B CA 2
ATOM 3923 C C . GLN B 2 5 ? 54.884 -12.476 24.274 1.00 0.00 940 GLN B C 2
ATOM 3924 O O . GLN B 2 5 ? 55.426 -11.399 24.526 1.00 0.00 940 GLN B O 2
ATOM 3938 N N . GLU B 2 6 ? 54.636 -12.885 23.032 1.00 0.00 941 GLU B N 2
ATOM 3939 C CA . GLU B 2 6 ? 55.002 -12.061 21.885 1.00 0.00 941 GLU B CA 2
ATOM 3940 C C . GLU B 2 6 ? 53.806 -11.887 20.944 1.00 0.00 941 GLU B C 2
ATOM 3941 O O . GLU B 2 6 ? 52.925 -12.746 20.891 1.00 0.00 941 GLU B O 2
ATOM 3953 N N . PRO B 2 7 ? 53.756 -10.804 20.205 1.00 0.00 942 PRO B N 2
ATOM 3954 C CA . PRO B 2 7 ? 52.643 -10.533 19.253 1.00 0.00 942 PRO B CA 2
ATOM 3955 C C . PRO B 2 7 ? 52.753 -11.375 17.984 1.00 0.00 942 PRO B C 2
ATOM 3956 O O . PRO B 2 7 ? 53.855 -11.688 17.531 1.00 0.00 942 PRO B O 2
ATOM 3967 N N . GLU B 2 8 ? 51.609 -11.734 17.414 1.00 0.00 943 GLU B N 2
ATOM 3968 C CA . GLU B 2 8 ? 51.595 -12.536 16.196 1.00 0.00 943 GLU B CA 2
ATOM 3969 C C . GLU B 2 8 ? 51.602 -11.628 14.965 1.00 0.00 943 GLU B C 2
ATOM 3970 O O . GLU B 2 8 ? 51.228 -10.457 15.053 1.00 0.00 943 GLU B O 2
ATOM 3982 N N . PRO B 2 9 ? 52.022 -12.130 13.828 1.00 0.00 944 PRO B N 2
ATOM 3983 C CA . PRO B 2 9 ? 52.078 -11.321 12.569 1.00 0.00 944 PRO B CA 2
ATOM 3984 C C . PRO B 2 9 ? 50.714 -10.694 12.226 1.00 0.00 944 PRO B C 2
ATOM 3985 O O . PRO B 2 9 ? 49.684 -11.354 12.355 1.00 0.00 944 PRO B O 2
ATOM 3996 N N . PRO B 2 10 ? 50.678 -9.453 11.783 1.00 0.00 945 PRO B N 2
ATOM 3997 C CA . PRO B 2 10 ? 49.399 -8.774 11.415 1.00 0.00 945 PRO B CA 2
ATOM 3998 C C . PRO B 2 10 ? 48.845 -9.273 10.077 1.00 0.00 945 PRO B C 2
ATOM 3999 O O . PRO B 2 10 ? 49.556 -9.903 9.299 1.00 0.00 945 PRO B O 2
ATOM 4010 N N . GLU B 2 11 ? 47.569 -9.001 9.822 1.00 0.00 946 GLU B N 2
ATOM 4011 C CA . GLU B 2 11 ? 46.941 -9.436 8.575 1.00 0.00 946 GLU B CA 2
ATOM 4012 C C . GLU B 2 11 ? 47.273 -8.459 7.436 1.00 0.00 946 GLU B C 2
ATOM 4013 O O . GLU B 2 11 ? 47.562 -7.289 7.687 1.00 0.00 946 GLU B O 2
ATOM 4025 N N . PRO B 2 12 ? 47.225 -8.903 6.196 1.00 0.00 947 PRO B N 2
ATOM 4026 C CA . PRO B 2 12 ? 47.516 -8.026 5.014 1.00 0.00 947 PRO B CA 2
ATOM 4027 C C . PRO B 2 12 ? 46.422 -6.980 4.791 1.00 0.00 947 PRO B C 2
ATOM 4028 O O . PRO B 2 12 ? 45.271 -7.185 5.177 1.00 0.00 947 PRO B O 2
ATOM 4039 N N . PHE B 2 13 ? 46.787 -5.858 4.173 1.00 0.00 948 PHE B N 2
ATOM 4040 C CA . PHE B 2 13 ? 45.822 -4.788 3.917 1.00 0.00 948 PHE B CA 2
ATOM 4041 C C . PHE B 2 13 ? 46.228 -3.971 2.693 1.00 0.00 948 PHE B C 2
ATOM 4042 O O . PHE B 2 13 ? 47.370 -4.033 2.246 1.00 0.00 948 PHE B O 2
ATOM 4059 N N . GLU B 2 14 ? 45.287 -3.198 2.162 1.00 0.00 949 GLU B N 2
ATOM 4060 C CA . GLU B 2 14 ? 45.565 -2.369 0.995 1.00 0.00 949 GLU B CA 2
ATOM 4061 C C . GLU B 2 14 ? 46.158 -1.029 1.421 1.00 0.00 949 GLU B C 2
ATOM 4062 O O . GLU B 2 14 ? 45.734 -0.434 2.412 1.00 0.00 949 GLU B O 2
ATOM 4074 N N . TYR B 2 15 ? 47.134 -0.558 0.653 1.00 0.00 950 TYR B N 2
ATOM 4075 C CA . TYR B 2 15 ? 47.783 0.714 0.934 1.00 0.00 950 TYR B CA 2
ATOM 4076 C C . TYR B 2 15 ? 47.639 1.647 -0.253 1.00 0.00 950 TYR B C 2
ATOM 4077 O O . TYR B 2 15 ? 47.932 1.275 -1.390 1.00 0.00 950 TYR B O 2
ATOM 4095 N N . ILE B 2 16 ? 47.186 2.858 0.016 1.00 0.00 951 ILE B N 2
ATOM 4096 C CA . ILE B 2 16 ? 47.007 3.830 -1.037 1.00 0.00 951 ILE B CA 2
ATOM 4097 C C . ILE B 2 16 ? 47.602 5.154 -0.595 1.00 0.00 951 ILE B C 2
ATOM 4098 O O . ILE B 2 16 ? 47.312 5.638 0.498 1.00 0.00 951 ILE B O 2
ATOM 4114 N N . ASP B 2 17 ? 48.442 5.729 -1.434 1.00 0.00 952 ASP B N 2
ATOM 4115 C CA . ASP B 2 17 ? 49.073 6.989 -1.083 1.00 0.00 952 ASP B CA 2
ATOM 4116 C C . ASP B 2 17 ? 48.043 8.111 -1.105 1.00 0.00 952 ASP B C 2
ATOM 4117 O O . ASP B 2 17 ? 47.884 8.810 -2.106 1.00 0.00 952 ASP B O 2
ATOM 4126 N N . ASP B 2 18 ? 47.349 8.269 0.016 1.00 0.00 953 ASP B N 2
ATOM 4127 C CA . ASP B 2 18 ? 46.330 9.303 0.140 1.00 0.00 953 ASP B CA 2
ATOM 4128 C C . ASP B 2 18 ? 46.957 10.629 0.566 1.00 0.00 953 ASP B C 2
ATOM 4129 O O . ASP B 2 18 ? 46.755 11.610 -0.132 1.00 0.00 953 ASP B O 2
ATOM 4139 N N . ASN A 1 24 ? 82.233 1.457 17.529 1.00 0.00 20 ASN A N 3
ATOM 4140 C CA . ASN A 1 24 ? 80.900 1.712 16.919 1.00 0.00 20 ASN A CA 3
ATOM 4141 C C . ASN A 1 24 ? 79.806 1.295 17.896 1.00 0.00 20 ASN A C 3
ATOM 4142 O O . ASN A 1 24 ? 80.023 0.450 18.764 1.00 0.00 20 ASN A O 3
ATOM 4153 N N . LYS A 1 25 ? 78.631 1.899 17.748 1.00 0.00 21 LYS A N 3
ATOM 4154 C CA . LYS A 1 25 ? 77.501 1.594 18.622 1.00 0.00 21 LYS A CA 3
ATOM 4155 C C . LYS A 1 25 ? 76.194 1.712 17.850 1.00 0.00 21 LYS A C 3
ATOM 4156 O O . LYS A 1 25 ? 76.154 2.316 16.778 1.00 0.00 21 LYS A O 3
ATOM 4175 N N . TYR A 1 26 ? 75.122 1.136 18.389 1.00 0.00 22 TYR A N 3
ATOM 4176 C CA . TYR A 1 26 ? 73.835 1.200 17.719 1.00 0.00 22 TYR A CA 3
ATOM 4177 C C . TYR A 1 26 ? 73.008 2.338 18.275 1.00 0.00 22 TYR A C 3
ATOM 4178 O O . TYR A 1 26 ? 72.713 2.396 19.469 1.00 0.00 22 TYR A O 3
ATOM 4196 N N . LEU A 1 27 ? 72.636 3.239 17.389 1.00 0.00 23 LEU A N 3
ATOM 4197 C CA . LEU A 1 27 ? 71.843 4.375 17.768 1.00 0.00 23 LEU A CA 3
ATOM 4198 C C . LEU A 1 27 ? 70.451 3.925 18.189 1.00 0.00 23 LEU A C 3
ATOM 4199 O O . LEU A 1 27 ? 69.879 4.452 19.143 1.00 0.00 23 LEU A O 3
ATOM 4215 N N . VAL A 1 28 ? 69.918 2.931 17.484 1.00 0.00 24 VAL A N 3
ATOM 4216 C CA . VAL A 1 28 ? 68.589 2.406 17.816 1.00 0.00 24 VAL A CA 3
ATOM 4217 C C . VAL A 1 28 ? 68.534 0.920 17.510 1.00 0.00 24 VAL A C 3
ATOM 4218 O O . VAL A 1 28 ? 69.342 0.405 16.741 1.00 0.00 24 VAL A O 3
ATOM 4231 N N . GLU A 1 29 ? 67.574 0.242 18.106 1.00 0.00 25 GLU A N 3
ATOM 4232 C CA . GLU A 1 29 ? 67.416 -1.185 17.878 1.00 0.00 25 GLU A CA 3
ATOM 4233 C C . GLU A 1 29 ? 66.163 -1.706 18.554 1.00 0.00 25 GLU A C 3
ATOM 4234 O O . GLU A 1 29 ? 65.995 -1.586 19.768 1.00 0.00 25 GLU A O 3
ATOM 4246 N N . PHE A 1 30 ? 65.296 -2.303 17.756 1.00 0.00 26 PHE A N 3
ATOM 4247 C CA . PHE A 1 30 ? 64.059 -2.868 18.287 1.00 0.00 26 PHE A CA 3
ATOM 4248 C C . PHE A 1 30 ? 63.546 -4.005 17.406 1.00 0.00 26 PHE A C 3
ATOM 4249 O O . PHE A 1 30 ? 63.878 -4.092 16.225 1.00 0.00 26 PHE A O 3
ATOM 4266 N N . ARG A 1 31 ? 62.736 -4.883 17.992 1.00 0.00 27 ARG A N 3
ATOM 4267 C CA . ARG A 1 31 ? 62.205 -6.013 17.245 1.00 0.00 27 ARG A CA 3
ATOM 4268 C C . ARG A 1 31 ? 61.128 -5.560 16.269 1.00 0.00 27 ARG A C 3
ATOM 4269 O O . ARG A 1 31 ? 60.084 -5.043 16.669 1.00 0.00 27 ARG A O 3
ATOM 4290 N N . ALA A 1 32 ? 61.382 -5.789 14.989 1.00 0.00 28 ALA A N 3
ATOM 4291 C CA . ALA A 1 32 ? 60.428 -5.433 13.952 1.00 0.00 28 ALA A CA 3
ATOM 4292 C C . ALA A 1 32 ? 60.596 -6.357 12.758 1.00 0.00 28 ALA A C 3
ATOM 4293 O O . ALA A 1 32 ? 61.708 -6.771 12.430 1.00 0.00 28 ALA A O 3
ATOM 4300 N N . GLY A 1 33 ? 59.490 -6.660 12.106 1.00 0.00 29 GLY A N 3
ATOM 4301 C CA . GLY A 1 33 ? 59.517 -7.521 10.937 1.00 0.00 29 GLY A CA 3
ATOM 4302 C C . GLY A 1 33 ? 59.189 -6.703 9.698 1.00 0.00 29 GLY A C 3
ATOM 4303 O O . GLY A 1 33 ? 58.485 -5.700 9.782 1.00 0.00 29 GLY A O 3
ATOM 4307 N N . LYS A 1 34 ? 59.711 -7.114 8.556 1.00 0.00 30 LYS A N 3
ATOM 4308 C CA . LYS A 1 34 ? 59.461 -6.376 7.328 1.00 0.00 30 LYS A CA 3
ATOM 4309 C C . LYS A 1 34 ? 58.195 -6.875 6.636 1.00 0.00 30 LYS A C 3
ATOM 4310 O O . LYS A 1 34 ? 57.554 -7.817 7.092 1.00 0.00 30 LYS A O 3
ATOM 4329 N N . MET A 1 35 ? 57.835 -6.220 5.540 1.00 0.00 31 MET A N 3
ATOM 4330 C CA . MET A 1 35 ? 56.642 -6.598 4.787 1.00 0.00 31 MET A CA 3
ATOM 4331 C C . MET A 1 35 ? 56.926 -6.493 3.286 1.00 0.00 31 MET A C 3
ATOM 4332 O O . MET A 1 35 ? 57.992 -6.028 2.885 1.00 0.00 31 MET A O 3
ATOM 4346 N N . SER A 1 36 ? 55.970 -6.915 2.459 1.00 0.00 32 SER A N 3
ATOM 4347 C CA . SER A 1 36 ? 56.145 -6.843 1.012 1.00 0.00 32 SER A CA 3
ATOM 4348 C C . SER A 1 36 ? 54.979 -6.107 0.374 1.00 0.00 32 SER A C 3
ATOM 4349 O O . SER A 1 36 ? 53.841 -6.570 0.435 1.00 0.00 32 SER A O 3
ATOM 4357 N N . LEU A 1 37 ? 55.262 -4.972 -0.253 1.00 0.00 33 LEU A N 3
ATOM 4358 C CA . LEU A 1 37 ? 54.212 -4.217 -0.904 1.00 0.00 33 LEU A CA 3
ATOM 4359 C C . LEU A 1 37 ? 54.264 -4.424 -2.412 1.00 0.00 33 LEU A C 3
ATOM 4360 O O . LEU A 1 37 ? 55.246 -4.073 -3.066 1.00 0.00 33 LEU A O 3
ATOM 4376 N N . LYS A 1 38 ? 53.192 -4.987 -2.951 1.00 0.00 34 LYS A N 3
ATOM 4377 C CA . LYS A 1 38 ? 53.101 -5.232 -4.382 1.00 0.00 34 LYS A CA 3
ATOM 4378 C C . LYS A 1 38 ? 51.884 -4.517 -4.954 1.00 0.00 34 LYS A C 3
ATOM 4379 O O . LYS A 1 38 ? 50.746 -4.840 -4.612 1.00 0.00 34 LYS A O 3
ATOM 4398 N N . GLY A 1 39 ? 52.131 -3.538 -5.818 1.00 0.00 35 GLY A N 3
ATOM 4399 C CA . GLY A 1 39 ? 51.044 -2.777 -6.418 1.00 0.00 35 GLY A CA 3
ATOM 4400 C C . GLY A 1 39 ? 50.366 -1.909 -5.364 1.00 0.00 35 GLY A C 3
ATOM 4401 O O . GLY A 1 39 ? 50.784 -0.779 -5.110 1.00 0.00 35 GLY A O 3
ATOM 4405 N N . THR A 1 40 ? 49.320 -2.449 -4.750 1.00 0.00 36 THR A N 3
ATOM 4406 C CA . THR A 1 40 ? 48.594 -1.725 -3.714 1.00 0.00 36 THR A CA 3
ATOM 4407 C C . THR A 1 40 ? 48.249 -2.641 -2.546 1.00 0.00 36 THR A C 3
ATOM 4408 O O . THR A 1 40 ? 47.327 -2.360 -1.786 1.00 0.00 36 THR A O 3
ATOM 4419 N N . THR A 1 41 ? 48.987 -3.740 -2.409 1.00 0.00 37 THR A N 3
ATOM 4420 C CA . THR A 1 41 ? 48.736 -4.683 -1.322 1.00 0.00 37 THR A CA 3
ATOM 4421 C C . THR A 1 41 ? 50.006 -4.904 -0.502 1.00 0.00 37 THR A C 3
ATOM 4422 O O . THR A 1 41 ? 51.074 -5.176 -1.050 1.00 0.00 37 THR A O 3
ATOM 4433 N N . VAL A 1 42 ? 49.874 -4.790 0.817 1.00 0.00 38 VAL A N 3
ATOM 4434 C CA . VAL A 1 42 ? 51.004 -4.983 1.713 1.00 0.00 38 VAL A CA 3
ATOM 4435 C C . VAL A 1 42 ? 50.846 -6.301 2.457 1.00 0.00 38 VAL A C 3
ATOM 4436 O O . VAL A 1 42 ? 49.839 -6.522 3.129 1.00 0.00 38 VAL A O 3
ATOM 4449 N N . THR A 1 43 ? 51.836 -7.175 2.329 1.00 0.00 39 THR A N 3
ATOM 4450 C CA . THR A 1 43 ? 51.782 -8.462 2.992 1.00 0.00 39 THR A CA 3
ATOM 4451 C C . THR A 1 43 ? 52.886 -8.566 4.056 1.00 0.00 39 THR A C 3
ATOM 4452 O O . THR A 1 43 ? 54.067 -8.518 3.717 1.00 0.00 39 THR A O 3
ATOM 4463 N N . PRO A 1 44 ? 52.548 -8.711 5.322 1.00 0.00 40 PRO A N 3
ATOM 4464 C CA . PRO A 1 44 ? 53.569 -8.823 6.415 1.00 0.00 40 PRO A CA 3
ATOM 4465 C C . PRO A 1 44 ? 54.505 -10.014 6.210 1.00 0.00 40 PRO A C 3
ATOM 4466 O O . PRO A 1 44 ? 54.078 -11.082 5.775 1.00 0.00 40 PRO A O 3
ATOM 4477 N N . ASP A 1 45 ? 55.781 -9.827 6.536 1.00 0.00 41 ASP A N 3
ATOM 4478 C CA . ASP A 1 45 ? 56.759 -10.899 6.392 1.00 0.00 41 ASP A CA 3
ATOM 4479 C C . ASP A 1 45 ? 56.948 -11.609 7.725 1.00 0.00 41 ASP A C 3
ATOM 4480 O O . ASP A 1 45 ? 57.368 -10.999 8.709 1.00 0.00 41 ASP A O 3
ATOM 4489 N N . LYS A 1 46 ? 56.631 -12.893 7.756 1.00 0.00 42 LYS A N 3
ATOM 4490 C CA . LYS A 1 46 ? 56.767 -13.667 8.978 1.00 0.00 42 LYS A CA 3
ATOM 4491 C C . LYS A 1 46 ? 58.227 -13.719 9.432 1.00 0.00 42 LYS A C 3
ATOM 4492 O O . LYS A 1 46 ? 58.513 -14.115 10.562 1.00 0.00 42 LYS A O 3
ATOM 4511 N N . ARG A 1 47 ? 59.155 -13.314 8.559 1.00 0.00 43 ARG A N 3
ATOM 4512 C CA . ARG A 1 47 ? 60.560 -13.325 8.922 1.00 0.00 43 ARG A CA 3
ATOM 4513 C C . ARG A 1 47 ? 60.837 -12.188 9.893 1.00 0.00 43 ARG A C 3
ATOM 4514 O O . ARG A 1 47 ? 61.324 -11.125 9.508 1.00 0.00 43 ARG A O 3
ATOM 4535 N N . LYS A 1 48 ? 60.513 -12.426 11.160 1.00 0.00 44 LYS A N 3
ATOM 4536 C CA . LYS A 1 48 ? 60.717 -11.420 12.191 1.00 0.00 44 LYS A CA 3
ATOM 4537 C C . LYS A 1 48 ? 62.171 -10.999 12.206 1.00 0.00 44 LYS A C 3
ATOM 4538 O O . LYS A 1 48 ? 63.058 -11.836 12.081 1.00 0.00 44 LYS A O 3
ATOM 4557 N N . GLY A 1 49 ? 62.416 -9.702 12.343 1.00 0.00 45 GLY A N 3
ATOM 4558 C CA . GLY A 1 49 ? 63.781 -9.207 12.359 1.00 0.00 45 GLY A CA 3
ATOM 4559 C C . GLY A 1 49 ? 63.984 -8.169 13.447 1.00 0.00 45 GLY A C 3
ATOM 4560 O O . GLY A 1 49 ? 63.237 -8.113 14.424 1.00 0.00 45 GLY A O 3
ATOM 4564 N N . LEU A 1 50 ? 65.005 -7.347 13.259 1.00 0.00 46 LEU A N 3
ATOM 4565 C CA . LEU A 1 50 ? 65.325 -6.299 14.204 1.00 0.00 46 LEU A CA 3
ATOM 4566 C C . LEU A 1 50 ? 65.773 -5.073 13.440 1.00 0.00 46 LEU A C 3
ATOM 4567 O O . LEU A 1 50 ? 66.717 -5.133 12.653 1.00 0.00 46 LEU A O 3
ATOM 4583 N N . VAL A 1 51 ? 65.116 -3.959 13.682 1.00 0.00 47 VAL A N 3
ATOM 4584 C CA . VAL A 1 51 ? 65.495 -2.738 13.012 1.00 0.00 47 VAL A CA 3
ATOM 4585 C C . VAL A 1 51 ? 66.434 -1.955 13.897 1.00 0.00 47 VAL A C 3
ATOM 4586 O O . VAL A 1 51 ? 66.024 -1.449 14.941 1.00 0.00 47 VAL A O 3
ATOM 4599 N N . TYR A 1 52 ? 67.693 -1.859 13.488 1.00 0.00 48 TYR A N 3
ATOM 4600 C CA . TYR A 1 52 ? 68.655 -1.123 14.292 1.00 0.00 48 TYR A CA 3
ATOM 4601 C C . TYR A 1 52 ? 69.451 -0.142 13.434 1.00 0.00 48 TYR A C 3
ATOM 4602 O O . TYR A 1 52 ? 69.592 -0.319 12.224 1.00 0.00 48 TYR A O 3
ATOM 4620 N N . ILE A 1 53 ? 69.954 0.900 14.083 1.00 0.00 49 ILE A N 3
ATOM 4621 C CA . ILE A 1 53 ? 70.723 1.939 13.414 1.00 0.00 49 ILE A CA 3
ATOM 4622 C C . ILE A 1 53 ? 72.090 2.064 14.042 1.00 0.00 49 ILE A C 3
ATOM 4623 O O . ILE A 1 53 ? 72.207 1.975 15.252 1.00 0.00 49 ILE A O 3
ATOM 4639 N N . GLN A 1 54 ? 73.116 2.260 13.217 1.00 0.00 50 GLN A N 3
ATOM 4640 C CA . GLN A 1 54 ? 74.474 2.399 13.739 1.00 0.00 50 GLN A CA 3
ATOM 4641 C C . GLN A 1 54 ? 75.247 3.426 12.932 1.00 0.00 50 GLN A C 3
ATOM 4642 O O . GLN A 1 54 ? 75.114 3.502 11.721 1.00 0.00 50 GLN A O 3
ATOM 4656 N N . GLN A 1 55 ? 76.068 4.199 13.611 1.00 0.00 51 GLN A N 3
ATOM 4657 C CA . GLN A 1 55 ? 76.867 5.209 12.948 1.00 0.00 51 GLN A CA 3
ATOM 4658 C C . GLN A 1 55 ? 78.311 4.766 12.871 1.00 0.00 51 GLN A C 3
ATOM 4659 O O . GLN A 1 55 ? 78.901 4.348 13.867 1.00 0.00 51 GLN A O 3
ATOM 4673 N N . THR A 1 56 ? 78.873 4.866 11.683 1.00 0.00 52 THR A N 3
ATOM 4674 C CA . THR A 1 56 ? 80.256 4.478 11.481 1.00 0.00 52 THR A CA 3
ATOM 4675 C C . THR A 1 56 ? 81.199 5.644 11.673 1.00 0.00 52 THR A C 3
ATOM 4676 O O . THR A 1 56 ? 80.776 6.788 11.838 1.00 0.00 52 THR A O 3
ATOM 4687 N N . ASP A 1 57 ? 82.489 5.341 11.645 1.00 0.00 53 ASP A N 3
ATOM 4688 C CA . ASP A 1 57 ? 83.503 6.368 11.809 1.00 0.00 53 ASP A CA 3
ATOM 4689 C C . ASP A 1 57 ? 83.420 7.367 10.661 1.00 0.00 53 ASP A C 3
ATOM 4690 O O . ASP A 1 57 ? 84.043 8.428 10.708 1.00 0.00 53 ASP A O 3
ATOM 4699 N N . ASP A 1 58 ? 82.640 7.032 9.632 1.00 0.00 54 ASP A N 3
ATOM 4700 C CA . ASP A 1 58 ? 82.486 7.924 8.493 1.00 0.00 54 ASP A CA 3
ATOM 4701 C C . ASP A 1 58 ? 81.362 8.932 8.746 1.00 0.00 54 ASP A C 3
ATOM 4702 O O . ASP A 1 58 ? 81.054 9.748 7.876 1.00 0.00 54 ASP A O 3
ATOM 4711 N N . SER A 1 59 ? 80.750 8.857 9.937 1.00 0.00 55 SER A N 3
ATOM 4712 C CA . SER A 1 59 ? 79.662 9.746 10.309 1.00 0.00 55 SER A CA 3
ATOM 4713 C C . SER A 1 59 ? 78.450 9.504 9.424 1.00 0.00 55 SER A C 3
ATOM 4714 O O . SER A 1 59 ? 77.603 10.380 9.244 1.00 0.00 55 SER A O 3
ATOM 4722 N N . LEU A 1 60 ? 78.369 8.296 8.900 1.00 0.00 56 LEU A N 3
ATOM 4723 C CA . LEU A 1 60 ? 77.270 7.899 8.061 1.00 0.00 56 LEU A CA 3
ATOM 4724 C C . LEU A 1 60 ? 76.399 6.948 8.844 1.00 0.00 56 LEU A C 3
ATOM 4725 O O . LEU A 1 60 ? 76.878 5.953 9.382 1.00 0.00 56 LEU A O 3
ATOM 4741 N N . ILE A 1 61 ? 75.127 7.266 8.921 1.00 0.00 57 ILE A N 3
ATOM 4742 C CA . ILE A 1 61 ? 74.205 6.436 9.658 1.00 0.00 57 ILE A CA 3
ATOM 4743 C C . ILE A 1 61 ? 73.818 5.247 8.815 1.00 0.00 57 ILE A C 3
ATOM 4744 O O . ILE A 1 61 ? 73.428 5.396 7.661 1.00 0.00 57 ILE A O 3
ATOM 4760 N N . HIS A 1 62 ? 73.948 4.069 9.398 1.00 0.00 58 HIS A N 3
ATOM 4761 C CA . HIS A 1 62 ? 73.637 2.840 8.695 1.00 0.00 58 HIS A CA 3
ATOM 4762 C C . HIS A 1 62 ? 72.313 2.265 9.173 1.00 0.00 58 HIS A C 3
ATOM 4763 O O . HIS A 1 62 ? 72.155 1.927 10.346 1.00 0.00 58 HIS A O 3
ATOM 4777 N N . PHE A 1 63 ? 71.375 2.128 8.246 1.00 0.00 59 PHE A N 3
ATOM 4778 C CA . PHE A 1 63 ? 70.074 1.564 8.566 1.00 0.00 59 PHE A CA 3
ATOM 4779 C C . PHE A 1 63 ? 70.062 0.108 8.148 1.00 0.00 59 PHE A C 3
ATOM 4780 O O . PHE A 1 63 ? 70.078 -0.194 6.954 1.00 0.00 59 PHE A O 3
ATOM 4797 N N . CYS A 1 64 ? 70.070 -0.793 9.120 1.00 0.00 60 CYS A N 3
ATOM 4798 C CA . CYS A 1 64 ? 70.091 -2.214 8.790 1.00 0.00 60 CYS A CA 3
ATOM 4799 C C . CYS A 1 64 ? 68.991 -3.009 9.479 1.00 0.00 60 CYS A C 3
ATOM 4800 O O . CYS A 1 64 ? 68.667 -2.793 10.646 1.00 0.00 60 CYS A O 3
ATOM 4808 N N . TRP A 1 65 ? 68.451 -3.961 8.727 1.00 0.00 61 TRP A N 3
ATOM 4809 C CA . TRP A 1 65 ? 67.407 -4.846 9.228 1.00 0.00 61 TRP A CA 3
ATOM 4810 C C . TRP A 1 65 ? 67.950 -6.264 9.273 1.00 0.00 61 TRP A C 3
ATOM 4811 O O . TRP A 1 65 ? 68.304 -6.858 8.249 1.00 0.00 61 TRP A O 3
ATOM 4832 N N . LYS A 1 66 ? 68.045 -6.780 10.474 1.00 0.00 62 LYS A N 3
ATOM 4833 C CA . LYS A 1 66 ? 68.573 -8.103 10.687 1.00 0.00 62 LYS A CA 3
ATOM 4834 C C . LYS A 1 66 ? 67.455 -9.092 10.944 1.00 0.00 62 LYS A C 3
ATOM 4835 O O . LYS A 1 66 ? 66.528 -8.814 11.696 1.00 0.00 62 LYS A O 3
ATOM 4854 N N . ASP A 1 67 ? 67.555 -10.252 10.322 1.00 0.00 63 ASP A N 3
ATOM 4855 C CA . ASP A 1 67 ? 66.540 -11.276 10.509 1.00 0.00 63 ASP A CA 3
ATOM 4856 C C . ASP A 1 67 ? 66.769 -11.996 11.824 1.00 0.00 63 ASP A C 3
ATOM 4857 O O . ASP A 1 67 ? 67.890 -12.372 12.145 1.00 0.00 63 ASP A O 3
ATOM 4866 N N . ARG A 1 68 ? 65.699 -12.187 12.575 1.00 0.00 64 ARG A N 3
ATOM 4867 C CA . ARG A 1 68 ? 65.793 -12.878 13.862 1.00 0.00 64 ARG A CA 3
ATOM 4868 C C . ARG A 1 68 ? 65.936 -14.383 13.660 1.00 0.00 64 ARG A C 3
ATOM 4869 O O . ARG A 1 68 ? 66.390 -15.100 14.552 1.00 0.00 64 ARG A O 3
ATOM 4890 N N . THR A 1 69 ? 65.538 -14.854 12.484 1.00 0.00 65 THR A N 3
ATOM 4891 C CA . THR A 1 69 ? 65.609 -16.268 12.165 1.00 0.00 65 THR A CA 3
ATOM 4892 C C . THR A 1 69 ? 67.042 -16.788 12.226 1.00 0.00 65 THR A C 3
ATOM 4893 O O . THR A 1 69 ? 67.303 -17.849 12.794 1.00 0.00 65 THR A O 3
ATOM 4904 N N . SER A 1 70 ? 67.965 -16.039 11.648 1.00 0.00 66 SER A N 3
ATOM 4905 C CA . SER A 1 70 ? 69.365 -16.432 11.650 1.00 0.00 66 SER A CA 3
ATOM 4906 C C . SER A 1 70 ? 70.183 -15.428 12.449 1.00 0.00 66 SER A C 3
ATOM 4907 O O . SER A 1 70 ? 71.327 -15.693 12.820 1.00 0.00 66 SER A O 3
ATOM 4915 N N . GLY A 1 71 ? 69.585 -14.271 12.704 1.00 0.00 67 GLY A N 3
ATOM 4916 C CA . GLY A 1 71 ? 70.256 -13.221 13.452 1.00 0.00 67 GLY A CA 3
ATOM 4917 C C . GLY A 1 71 ? 71.319 -12.541 12.595 1.00 0.00 67 GLY A C 3
ATOM 4918 O O . GLY A 1 71 ? 72.262 -11.945 13.114 1.00 0.00 67 GLY A O 3
ATOM 4922 N N . ASN A 1 72 ? 71.165 -12.638 11.277 1.00 0.00 68 ASN A N 3
ATOM 4923 C CA . ASN A 1 72 ? 72.119 -12.020 10.366 1.00 0.00 68 ASN A CA 3
ATOM 4924 C C . ASN A 1 72 ? 71.536 -10.742 9.771 1.00 0.00 68 ASN A C 3
ATOM 4925 O O . ASN A 1 72 ? 70.320 -10.612 9.633 1.00 0.00 68 ASN A O 3
ATOM 4936 N N . VAL A 1 73 ? 72.401 -9.800 9.412 1.00 0.00 69 VAL A N 3
ATOM 4937 C CA . VAL A 1 73 ? 71.936 -8.546 8.830 1.00 0.00 69 VAL A CA 3
ATOM 4938 C C . VAL A 1 73 ? 71.549 -8.765 7.375 1.00 0.00 69 VAL A C 3
ATOM 4939 O O . VAL A 1 73 ? 72.408 -8.854 6.497 1.00 0.00 69 VAL A O 3
ATOM 4952 N N . GLU A 1 74 ? 70.245 -8.853 7.131 1.00 0.00 70 GLU A N 3
ATOM 4953 C CA . GLU A 1 74 ? 69.744 -9.063 5.779 1.00 0.00 70 GLU A CA 3
ATOM 4954 C C . GLU A 1 74 ? 69.855 -7.787 4.960 1.00 0.00 70 GLU A C 3
ATOM 4955 O O . GLU A 1 74 ? 70.165 -7.826 3.769 1.00 0.00 70 GLU A O 3
ATOM 4967 N N . ASP A 1 75 ? 69.582 -6.654 5.602 1.00 0.00 71 ASP A N 3
ATOM 4968 C CA . ASP A 1 75 ? 69.639 -5.367 4.908 1.00 0.00 71 ASP A CA 3
ATOM 4969 C C . ASP A 1 75 ? 70.536 -4.383 5.654 1.00 0.00 71 ASP A C 3
ATOM 4970 O O . ASP A 1 75 ? 70.570 -4.374 6.881 1.00 0.00 71 ASP A O 3
ATOM 4979 N N . ASP A 1 76 ? 71.259 -3.555 4.898 1.00 0.00 72 ASP A N 3
ATOM 4980 C CA . ASP A 1 76 ? 72.160 -2.565 5.484 1.00 0.00 72 ASP A CA 3
ATOM 4981 C C . ASP A 1 76 ? 72.442 -1.453 4.478 1.00 0.00 72 ASP A C 3
ATOM 4982 O O . ASP A 1 76 ? 73.166 -1.658 3.503 1.00 0.00 72 ASP A O 3
ATOM 4991 N N . LEU A 1 77 ? 71.872 -0.280 4.715 1.00 0.00 73 LEU A N 3
ATOM 4992 C CA . LEU A 1 77 ? 72.077 0.850 3.813 1.00 0.00 73 LEU A CA 3
ATOM 4993 C C . LEU A 1 77 ? 72.174 2.149 4.580 1.00 0.00 73 LEU A C 3
ATOM 4994 O O . LEU A 1 77 ? 71.434 2.386 5.529 1.00 0.00 73 LEU A O 3
ATOM 5010 N N . ILE A 1 78 ? 73.101 2.987 4.155 1.00 0.00 74 ILE A N 3
ATOM 5011 C CA . ILE A 1 78 ? 73.314 4.262 4.797 1.00 0.00 74 ILE A CA 3
ATOM 5012 C C . ILE A 1 78 ? 72.209 5.233 4.447 1.00 0.00 74 ILE A C 3
ATOM 5013 O O . ILE A 1 78 ? 71.822 5.362 3.285 1.00 0.00 74 ILE A O 3
ATOM 5029 N N . ILE A 1 79 ? 71.713 5.920 5.461 1.00 0.00 75 ILE A N 3
ATOM 5030 C CA . ILE A 1 79 ? 70.657 6.890 5.248 1.00 0.00 75 ILE A CA 3
ATOM 5031 C C . ILE A 1 79 ? 71.159 8.298 5.533 1.00 0.00 75 ILE A C 3
ATOM 5032 O O . ILE A 1 79 ? 71.586 8.611 6.645 1.00 0.00 75 ILE A O 3
ATOM 5048 N N . PHE A 1 80 ? 71.098 9.138 4.509 1.00 0.00 76 PHE A N 3
ATOM 5049 C CA . PHE A 1 80 ? 71.540 10.526 4.628 1.00 0.00 76 PHE A CA 3
ATOM 5050 C C . PHE A 1 80 ? 70.500 11.361 5.369 1.00 0.00 76 PHE A C 3
ATOM 5051 O O . PHE A 1 80 ? 69.339 10.968 5.478 1.00 0.00 76 PHE A O 3
ATOM 5068 N N . PRO A 1 81 ? 70.884 12.497 5.891 1.00 0.00 77 PRO A N 3
ATOM 5069 C CA . PRO A 1 81 ? 69.938 13.375 6.633 1.00 0.00 77 PRO A CA 3
ATOM 5070 C C . PRO A 1 81 ? 68.715 13.721 5.794 1.00 0.00 77 PRO A C 3
ATOM 5071 O O . PRO A 1 81 ? 68.832 14.179 4.659 1.00 0.00 77 PRO A O 3
ATOM 5082 N N . ASP A 1 82 ? 67.546 13.500 6.372 1.00 0.00 78 ASP A N 3
ATOM 5083 C CA . ASP A 1 82 ? 66.290 13.791 5.685 1.00 0.00 78 ASP A CA 3
ATOM 5084 C C . ASP A 1 82 ? 66.131 12.934 4.427 1.00 0.00 78 ASP A C 3
ATOM 5085 O O . ASP A 1 82 ? 65.245 13.185 3.609 1.00 0.00 78 ASP A O 3
ATOM 5094 N N . ASP A 1 83 ? 66.983 11.923 4.277 1.00 0.00 79 ASP A N 3
ATOM 5095 C CA . ASP A 1 83 ? 66.913 11.042 3.117 1.00 0.00 79 ASP A CA 3
ATOM 5096 C C . ASP A 1 83 ? 65.598 10.290 3.100 1.00 0.00 79 ASP A C 3
ATOM 5097 O O . ASP A 1 83 ? 65.021 10.056 2.046 1.00 0.00 79 ASP A O 3
ATOM 5106 N N . CYS A 1 84 ? 65.131 9.905 4.273 1.00 0.00 80 CYS A N 3
ATOM 5107 C CA . CYS A 1 84 ? 63.885 9.172 4.364 1.00 0.00 80 CYS A CA 3
ATOM 5108 C C . CYS A 1 84 ? 63.157 9.539 5.640 1.00 0.00 80 CYS A C 3
ATOM 5109 O O . CYS A 1 84 ? 63.733 10.116 6.564 1.00 0.00 80 CYS A O 3
ATOM 5117 N N . GLU A 1 85 ? 61.883 9.206 5.668 1.00 0.00 81 GLU A N 3
ATOM 5118 C CA . GLU A 1 85 ? 61.046 9.499 6.813 1.00 0.00 81 GLU A CA 3
ATOM 5119 C C . GLU A 1 85 ? 60.433 8.231 7.395 1.00 0.00 81 GLU A C 3
ATOM 5120 O O . GLU A 1 85 ? 59.861 7.412 6.676 1.00 0.00 81 GLU A O 3
ATOM 5132 N N . PHE A 1 86 ? 60.545 8.096 8.711 1.00 0.00 82 PHE A N 3
ATOM 5133 C CA . PHE A 1 86 ? 59.988 6.943 9.410 1.00 0.00 82 PHE A CA 3
ATOM 5134 C C . PHE A 1 86 ? 58.671 7.356 10.054 1.00 0.00 82 PHE A C 3
ATOM 5135 O O . PHE A 1 86 ? 58.644 8.238 10.913 1.00 0.00 82 PHE A O 3
ATOM 5152 N N . LYS A 1 87 ? 57.577 6.742 9.617 1.00 0.00 83 LYS A N 3
ATOM 5153 C CA . LYS A 1 87 ? 56.264 7.101 10.147 1.00 0.00 83 LYS A CA 3
ATOM 5154 C C . LYS A 1 87 ? 55.374 5.880 10.335 1.00 0.00 83 LYS A C 3
ATOM 5155 O O . LYS A 1 87 ? 55.682 4.796 9.859 1.00 0.00 83 LYS A O 3
ATOM 5174 N N . ARG A 1 88 ? 54.259 6.073 11.029 1.00 0.00 84 ARG A N 3
ATOM 5175 C CA . ARG A 1 88 ? 53.323 4.986 11.261 1.00 0.00 84 ARG A CA 3
ATOM 5176 C C . ARG A 1 88 ? 52.240 4.994 10.191 1.00 0.00 84 ARG A C 3
ATOM 5177 O O . ARG A 1 88 ? 51.914 6.043 9.635 1.00 0.00 84 ARG A O 3
ATOM 5198 N N . VAL A 1 89 ? 51.692 3.823 9.904 1.00 0.00 85 VAL A N 3
ATOM 5199 C CA . VAL A 1 89 ? 50.648 3.712 8.891 1.00 0.00 85 VAL A CA 3
ATOM 5200 C C . VAL A 1 89 ? 49.335 3.275 9.537 1.00 0.00 85 VAL A C 3
ATOM 5201 O O . VAL A 1 89 ? 49.068 2.079 9.644 1.00 0.00 85 VAL A O 3
ATOM 5214 N N . PRO A 1 90 ? 48.511 4.200 9.963 1.00 0.00 86 PRO A N 3
ATOM 5215 C CA . PRO A 1 90 ? 47.210 3.856 10.598 1.00 0.00 86 PRO A CA 3
ATOM 5216 C C . PRO A 1 90 ? 46.146 3.504 9.562 1.00 0.00 86 PRO A C 3
ATOM 5217 O O . PRO A 1 90 ? 45.092 4.138 9.495 1.00 0.00 86 PRO A O 3
ATOM 5228 N N . GLN A 1 91 ? 46.426 2.477 8.764 1.00 0.00 87 GLN A N 3
ATOM 5229 C CA . GLN A 1 91 ? 45.483 2.034 7.747 1.00 0.00 87 GLN A CA 3
ATOM 5230 C C . GLN A 1 91 ? 44.968 0.637 8.066 1.00 0.00 87 GLN A C 3
ATOM 5231 O O . GLN A 1 91 ? 43.791 0.339 7.859 1.00 0.00 87 GLN A O 3
ATOM 5245 N N . CYS A 1 92 ? 45.855 -0.218 8.571 1.00 0.00 88 CYS A N 3
ATOM 5246 C CA . CYS A 1 92 ? 45.467 -1.582 8.908 1.00 0.00 88 CYS A CA 3
ATOM 5247 C C . CYS A 1 92 ? 45.419 -1.767 10.425 1.00 0.00 88 CYS A C 3
ATOM 5248 O O . CYS A 1 92 ? 46.455 -1.986 11.053 1.00 0.00 88 CYS A O 3
ATOM 5256 N N . PRO A 1 93 ? 44.256 -1.700 11.034 1.00 0.00 89 PRO A N 3
ATOM 5257 C CA . PRO A 1 93 ? 44.134 -1.882 12.506 1.00 0.00 89 PRO A CA 3
ATOM 5258 C C . PRO A 1 93 ? 44.314 -3.342 12.906 1.00 0.00 89 PRO A C 3
ATOM 5259 O O . PRO A 1 93 ? 43.669 -4.227 12.342 1.00 0.00 89 PRO A O 3
ATOM 5270 N N . SER A 1 94 ? 45.187 -3.571 13.889 1.00 0.00 90 SER A N 3
ATOM 5271 C CA . SER A 1 94 ? 45.466 -4.918 14.388 1.00 0.00 90 SER A CA 3
ATOM 5272 C C . SER A 1 94 ? 46.715 -4.908 15.259 1.00 0.00 90 SER A C 3
ATOM 5273 O O . SER A 1 94 ? 46.823 -5.673 16.217 1.00 0.00 90 SER A O 3
ATOM 5281 N N . GLY A 1 95 ? 47.665 -4.044 14.910 1.00 0.00 91 GLY A N 3
ATOM 5282 C CA . GLY A 1 95 ? 48.910 -3.962 15.667 1.00 0.00 91 GLY A CA 3
ATOM 5283 C C . GLY A 1 95 ? 49.673 -2.686 15.337 1.00 0.00 91 GLY A C 3
ATOM 5284 O O . GLY A 1 95 ? 49.079 -1.661 15.003 1.00 0.00 91 GLY A O 3
ATOM 5288 N N . ARG A 1 96 ? 50.995 -2.755 15.440 1.00 0.00 92 ARG A N 3
ATOM 5289 C CA . ARG A 1 96 ? 51.834 -1.598 15.154 1.00 0.00 92 ARG A CA 3
ATOM 5290 C C . ARG A 1 96 ? 52.523 -1.768 13.804 1.00 0.00 92 ARG A C 3
ATOM 5291 O O . ARG A 1 96 ? 53.195 -2.771 13.562 1.00 0.00 92 ARG A O 3
ATOM 5312 N N . VAL A 1 97 ? 52.355 -0.784 12.929 1.00 0.00 93 VAL A N 3
ATOM 5313 C CA . VAL A 1 97 ? 52.967 -0.841 11.607 1.00 0.00 93 VAL A CA 3
ATOM 5314 C C . VAL A 1 97 ? 53.568 0.509 11.229 1.00 0.00 93 VAL A C 3
ATOM 5315 O O . VAL A 1 97 ? 52.950 1.557 11.421 1.00 0.00 93 VAL A O 3
ATOM 5328 N N . TYR A 1 98 ? 54.779 0.466 10.690 1.00 0.00 94 TYR A N 3
ATOM 5329 C CA . TYR A 1 98 ? 55.477 1.678 10.282 1.00 0.00 94 TYR A CA 3
ATOM 5330 C C . TYR A 1 98 ? 55.954 1.566 8.840 1.00 0.00 94 TYR A C 3
ATOM 5331 O O . TYR A 1 98 ? 56.118 0.472 8.313 1.00 0.00 94 TYR A O 3
ATOM 5349 N N . VAL A 1 99 ? 56.169 2.710 8.203 1.00 0.00 95 VAL A N 3
ATOM 5350 C CA . VAL A 1 99 ? 56.620 2.727 6.823 1.00 0.00 95 VAL A CA 3
ATOM 5351 C C . VAL A 1 99 ? 57.779 3.700 6.670 1.00 0.00 95 VAL A C 3
ATOM 5352 O O . VAL A 1 99 ? 57.758 4.803 7.218 1.00 0.00 95 VAL A O 3
ATOM 5365 N N . LEU A 1 100 ? 58.782 3.288 5.914 1.00 0.00 96 LEU A N 3
ATOM 5366 C CA . LEU A 1 100 ? 59.939 4.125 5.680 1.00 0.00 96 LEU A CA 3
ATOM 5367 C C . LEU A 1 100 ? 59.865 4.650 4.258 1.00 0.00 96 LEU A C 3
ATOM 5368 O O . LEU A 1 100 ? 59.812 3.871 3.310 1.00 0.00 96 LEU A O 3
ATOM 5384 N N . LYS A 1 101 ? 59.840 5.964 4.113 1.00 0.00 97 LYS A N 3
ATOM 5385 C CA . LYS A 1 101 ? 59.748 6.556 2.781 1.00 0.00 97 LYS A CA 3
ATOM 5386 C C . LYS A 1 101 ? 61.009 7.334 2.474 1.00 0.00 97 LYS A C 3
ATOM 5387 O O . LYS A 1 101 ? 61.454 8.127 3.280 1.00 0.00 97 LYS A O 3
ATOM 5406 N N . PHE A 1 102 ? 61.585 7.110 1.309 1.00 0.00 98 PHE A N 3
ATOM 5407 C CA . PHE A 1 102 ? 62.800 7.815 0.950 1.00 0.00 98 PHE A CA 3
ATOM 5408 C C . PHE A 1 102 ? 62.463 9.104 0.234 1.00 0.00 98 PHE A C 3
ATOM 5409 O O . PHE A 1 102 ? 62.029 9.098 -0.916 1.00 0.00 98 PHE A O 3
ATOM 5426 N N . LYS A 1 103 ? 62.679 10.213 0.923 1.00 0.00 99 LYS A N 3
ATOM 5427 C CA . LYS A 1 103 ? 62.409 11.511 0.341 1.00 0.00 99 LYS A CA 3
ATOM 5428 C C . LYS A 1 103 ? 63.301 11.728 -0.864 1.00 0.00 99 LYS A C 3
ATOM 5429 O O . LYS A 1 103 ? 62.885 12.309 -1.866 1.00 0.00 99 LYS A O 3
ATOM 5448 N N . ALA A 1 104 ? 64.540 11.264 -0.753 1.00 0.00 100 ALA A N 3
ATOM 5449 C CA . ALA A 1 104 ? 65.492 11.424 -1.841 1.00 0.00 100 ALA A CA 3
ATOM 5450 C C . ALA A 1 104 ? 65.256 10.387 -2.934 1.00 0.00 100 ALA A C 3
ATOM 5451 O O . ALA A 1 104 ? 65.631 10.594 -4.088 1.00 0.00 100 ALA A O 3
ATOM 5458 N N . GLY A 1 105 ? 64.634 9.271 -2.566 1.00 0.00 101 GLY A N 3
ATOM 5459 C CA . GLY A 1 105 ? 64.359 8.215 -3.529 1.00 0.00 101 GLY A CA 3
ATOM 5460 C C . GLY A 1 105 ? 62.866 8.098 -3.795 1.00 0.00 101 GLY A C 3
ATOM 5461 O O . GLY A 1 105 ? 62.085 8.969 -3.413 1.00 0.00 101 GLY A O 3
ATOM 5465 N N . SER A 1 106 ? 62.476 7.014 -4.450 1.00 0.00 102 SER A N 3
ATOM 5466 C CA . SER A 1 106 ? 61.073 6.784 -4.762 1.00 0.00 102 SER A CA 3
ATOM 5467 C C . SER A 1 106 ? 60.630 5.415 -4.253 1.00 0.00 102 SER A C 3
ATOM 5468 O O . SER A 1 106 ? 59.654 4.849 -4.744 1.00 0.00 102 SER A O 3
ATOM 5476 N N . LYS A 1 107 ? 61.358 4.880 -3.273 1.00 0.00 103 LYS A N 3
ATOM 5477 C CA . LYS A 1 107 ? 61.023 3.574 -2.727 1.00 0.00 103 LYS A CA 3
ATOM 5478 C C . LYS A 1 107 ? 60.482 3.701 -1.310 1.00 0.00 103 LYS A C 3
ATOM 5479 O O . LYS A 1 107 ? 60.788 4.658 -0.597 1.00 0.00 103 LYS A O 3
ATOM 5498 N N . ARG A 1 108 ? 59.675 2.726 -0.912 1.00 0.00 104 ARG A N 3
ATOM 5499 C CA . ARG A 1 108 ? 59.089 2.722 0.421 1.00 0.00 104 ARG A CA 3
ATOM 5500 C C . ARG A 1 108 ? 59.149 1.322 1.027 1.00 0.00 104 ARG A C 3
ATOM 5501 O O . ARG A 1 108 ? 59.019 0.324 0.319 1.00 0.00 104 ARG A O 3
ATOM 5522 N N . LEU A 1 109 ? 59.347 1.255 2.340 1.00 0.00 105 LEU A N 3
ATOM 5523 C CA . LEU A 1 109 ? 59.424 -0.031 3.027 1.00 0.00 105 LEU A CA 3
ATOM 5524 C C . LEU A 1 109 ? 58.403 -0.086 4.155 1.00 0.00 105 LEU A C 3
ATOM 5525 O O . LEU A 1 109 ? 58.108 0.927 4.770 1.00 0.00 105 LEU A O 3
ATOM 5541 N N . PHE A 1 110 ? 57.867 -1.268 4.423 1.00 0.00 106 PHE A N 3
ATOM 5542 C CA . PHE A 1 110 ? 56.886 -1.420 5.490 1.00 0.00 106 PHE A CA 3
ATOM 5543 C C . PHE A 1 110 ? 57.397 -2.389 6.557 1.00 0.00 106 PHE A C 3
ATOM 5544 O O . PHE A 1 110 ? 57.992 -3.424 6.239 1.00 0.00 106 PHE A O 3
ATOM 5561 N N . PHE A 1 111 ? 57.153 -2.044 7.822 1.00 0.00 107 PHE A N 3
ATOM 5562 C CA . PHE A 1 111 ? 57.577 -2.874 8.937 1.00 0.00 107 PHE A CA 3
ATOM 5563 C C . PHE A 1 111 ? 56.498 -2.950 9.993 1.00 0.00 107 PHE A C 3
ATOM 5564 O O . PHE A 1 111 ? 55.621 -2.095 10.067 1.00 0.00 107 PHE A O 3
ATOM 5581 N N . TRP A 1 112 ? 56.591 -3.963 10.823 1.00 0.00 108 TRP A N 3
ATOM 5582 C CA . TRP A 1 112 ? 55.634 -4.130 11.904 1.00 0.00 108 TRP A CA 3
ATOM 5583 C C . TRP A 1 112 ? 56.372 -4.448 13.198 1.00 0.00 108 TRP A C 3
ATOM 5584 O O . TRP A 1 112 ? 57.330 -5.219 13.203 1.00 0.00 108 TRP A O 3
ATOM 5605 N N . MET A 1 113 ? 55.940 -3.824 14.287 1.00 0.00 109 MET A N 3
ATOM 5606 C CA . MET A 1 113 ? 56.592 -4.025 15.578 1.00 0.00 109 MET A CA 3
ATOM 5607 C C . MET A 1 113 ? 56.262 -5.403 16.154 1.00 0.00 109 MET A C 3
ATOM 5608 O O . MET A 1 113 ? 55.103 -5.817 16.182 1.00 0.00 109 MET A O 3
ATOM 5622 N N . GLN A 1 114 ? 57.297 -6.099 16.618 1.00 0.00 110 GLN A N 3
ATOM 5623 C CA . GLN A 1 114 ? 57.130 -7.427 17.205 1.00 0.00 110 GLN A CA 3
ATOM 5624 C C . GLN A 1 114 ? 57.236 -7.374 18.727 1.00 0.00 110 GLN A C 3
ATOM 5625 O O . GLN A 1 114 ? 57.026 -8.377 19.402 1.00 0.00 110 GLN A O 3
ATOM 5639 N N . GLU A 1 115 ? 57.574 -6.210 19.273 1.00 0.00 111 GLU A N 3
ATOM 5640 C CA . GLU A 1 115 ? 57.702 -6.087 20.720 1.00 0.00 111 GLU A CA 3
ATOM 5641 C C . GLU A 1 115 ? 56.337 -6.284 21.397 1.00 0.00 111 GLU A C 3
ATOM 5642 O O . GLU A 1 115 ? 55.333 -5.745 20.928 1.00 0.00 111 GLU A O 3
ATOM 5654 N N . PRO A 1 116 ? 56.260 -7.034 22.479 1.00 0.00 112 PRO A N 3
ATOM 5655 C CA . PRO A 1 116 ? 54.966 -7.268 23.186 1.00 0.00 112 PRO A CA 3
ATOM 5656 C C . PRO A 1 116 ? 54.430 -6.005 23.860 1.00 0.00 112 PRO A C 3
ATOM 5657 O O . PRO A 1 116 ? 53.227 -5.880 24.094 1.00 0.00 112 PRO A O 3
ATOM 5668 N N . LYS A 1 117 ? 55.326 -5.074 24.173 1.00 0.00 113 LYS A N 3
ATOM 5669 C CA . LYS A 1 117 ? 54.927 -3.833 24.820 1.00 0.00 113 LYS A CA 3
ATOM 5670 C C . LYS A 1 117 ? 55.297 -2.641 23.955 1.00 0.00 113 LYS A C 3
ATOM 5671 O O . LYS A 1 117 ? 56.343 -2.627 23.305 1.00 0.00 113 LYS A O 3
ATOM 5690 N N . THR A 1 118 ? 54.432 -1.637 23.959 1.00 0.00 114 THR A N 3
ATOM 5691 C CA . THR A 1 118 ? 54.677 -0.434 23.180 1.00 0.00 114 THR A CA 3
ATOM 5692 C C . THR A 1 118 ? 55.251 0.667 24.059 1.00 0.00 114 THR A C 3
ATOM 5693 O O . THR A 1 118 ? 55.335 1.823 23.644 1.00 0.00 114 THR A O 3
ATOM 5704 N N . ASP A 1 119 ? 55.646 0.307 25.274 1.00 0.00 115 ASP A N 3
ATOM 5705 C CA . ASP A 1 119 ? 56.209 1.276 26.197 1.00 0.00 115 ASP A CA 3
ATOM 5706 C C . ASP A 1 119 ? 57.376 2.020 25.550 1.00 0.00 115 ASP A C 3
ATOM 5707 O O . ASP A 1 119 ? 57.723 3.125 25.966 1.00 0.00 115 ASP A O 3
ATOM 5716 N N . GLN A 1 120 ? 57.983 1.405 24.538 1.00 0.00 116 GLN A N 3
ATOM 5717 C CA . GLN A 1 120 ? 59.117 2.020 23.854 1.00 0.00 116 GLN A CA 3
ATOM 5718 C C . GLN A 1 120 ? 58.881 2.098 22.343 1.00 0.00 116 GLN A C 3
ATOM 5719 O O . GLN A 1 120 ? 59.793 2.429 21.587 1.00 0.00 116 GLN A O 3
ATOM 5733 N N . ASP A 1 121 ? 57.664 1.782 21.905 1.00 0.00 117 ASP A N 3
ATOM 5734 C CA . ASP A 1 121 ? 57.347 1.811 20.480 1.00 0.00 117 ASP A CA 3
ATOM 5735 C C . ASP A 1 121 ? 57.522 3.212 19.915 1.00 0.00 117 ASP A C 3
ATOM 5736 O O . ASP A 1 121 ? 58.152 3.403 18.874 1.00 0.00 117 ASP A O 3
ATOM 5745 N N . GLU A 1 122 ? 56.954 4.185 20.604 1.00 0.00 118 GLU A N 3
ATOM 5746 C CA . GLU A 1 122 ? 57.044 5.568 20.161 1.00 0.00 118 GLU A CA 3
ATOM 5747 C C . GLU A 1 122 ? 58.476 6.065 20.210 1.00 0.00 118 GLU A C 3
ATOM 5748 O O . GLU A 1 122 ? 58.925 6.792 19.329 1.00 0.00 118 GLU A O 3
ATOM 5760 N N . GLU A 1 123 ? 59.185 5.675 21.253 1.00 0.00 119 GLU A N 3
ATOM 5761 C CA . GLU A 1 123 ? 60.565 6.092 21.421 1.00 0.00 119 GLU A CA 3
ATOM 5762 C C . GLU A 1 123 ? 61.431 5.560 20.288 1.00 0.00 119 GLU A C 3
ATOM 5763 O O . GLU A 1 123 ? 62.284 6.266 19.773 1.00 0.00 119 GLU A O 3
ATOM 5775 N N . HIS A 1 124 ? 61.202 4.313 19.902 1.00 0.00 120 HIS A N 3
ATOM 5776 C CA . HIS A 1 124 ? 61.966 3.705 18.830 1.00 0.00 120 HIS A CA 3
ATOM 5777 C C . HIS A 1 124 ? 61.683 4.422 17.536 1.00 0.00 120 HIS A C 3
ATOM 5778 O O . HIS A 1 124 ? 62.577 4.693 16.738 1.00 0.00 120 HIS A O 3
ATOM 5792 N N . CYS A 1 125 ? 60.424 4.742 17.362 1.00 0.00 121 CYS A N 3
ATOM 5793 C CA . CYS A 1 125 ? 59.979 5.441 16.184 1.00 0.00 121 CYS A CA 3
ATOM 5794 C C . CYS A 1 125 ? 60.623 6.817 16.120 1.00 0.00 121 CYS A C 3
ATOM 5795 O O . CYS A 1 125 ? 61.095 7.249 15.068 1.00 0.00 121 CYS A O 3
ATOM 5803 N N . ARG A 1 126 ? 60.631 7.506 17.259 1.00 0.00 122 ARG A N 3
ATOM 5804 C CA . ARG A 1 126 ? 61.207 8.842 17.317 1.00 0.00 122 ARG A CA 3
ATOM 5805 C C . ARG A 1 126 ? 62.719 8.790 17.153 1.00 0.00 122 ARG A C 3
ATOM 5806 O O . ARG A 1 126 ? 63.312 9.608 16.450 1.00 0.00 122 ARG A O 3
ATOM 5827 N N . LYS A 1 127 ? 63.333 7.813 17.800 1.00 0.00 123 LYS A N 3
ATOM 5828 C CA . LYS A 1 127 ? 64.773 7.645 17.726 1.00 0.00 123 LYS A CA 3
ATOM 5829 C C . LYS A 1 127 ? 65.193 7.349 16.300 1.00 0.00 123 LYS A C 3
ATOM 5830 O O . LYS A 1 127 ? 66.194 7.873 15.817 1.00 0.00 123 LYS A O 3
ATOM 5849 N N . VAL A 1 128 ? 64.416 6.519 15.620 1.00 0.00 124 VAL A N 3
ATOM 5850 C CA . VAL A 1 128 ? 64.732 6.183 14.243 1.00 0.00 124 VAL A CA 3
ATOM 5851 C C . VAL A 1 128 ? 64.749 7.442 13.385 1.00 0.00 124 VAL A C 3
ATOM 5852 O O . VAL A 1 128 ? 65.659 7.652 12.593 1.00 0.00 124 VAL A O 3
ATOM 5865 N N . ASN A 1 129 ? 63.743 8.284 13.559 1.00 0.00 125 ASN A N 3
ATOM 5866 C CA . ASN A 1 129 ? 63.665 9.521 12.797 1.00 0.00 125 ASN A CA 3
ATOM 5867 C C . ASN A 1 129 ? 64.772 10.466 13.212 1.00 0.00 125 ASN A C 3
ATOM 5868 O O . ASN A 1 129 ? 65.209 11.304 12.432 1.00 0.00 125 ASN A O 3
ATOM 5879 N N . GLU A 1 130 ? 65.219 10.336 14.448 1.00 0.00 126 GLU A N 3
ATOM 5880 C CA . GLU A 1 130 ? 66.263 11.209 14.942 1.00 0.00 126 GLU A CA 3
ATOM 5881 C C . GLU A 1 130 ? 67.621 10.829 14.377 1.00 0.00 126 GLU A C 3
ATOM 5882 O O . GLU A 1 130 ? 68.456 11.683 14.128 1.00 0.00 126 GLU A O 3
ATOM 5894 N N . TYR A 1 131 ? 67.853 9.548 14.193 1.00 0.00 127 TYR A N 3
ATOM 5895 C CA . TYR A 1 131 ? 69.132 9.102 13.667 1.00 0.00 127 TYR A CA 3
ATOM 5896 C C . TYR A 1 131 ? 69.177 9.236 12.154 1.00 0.00 127 TYR A C 3
ATOM 5897 O O . TYR A 1 131 ? 70.247 9.396 11.567 1.00 0.00 127 TYR A O 3
ATOM 5915 N N . LEU A 1 132 ? 68.016 9.149 11.525 1.00 0.00 128 LEU A N 3
ATOM 5916 C CA . LEU A 1 132 ? 67.944 9.241 10.076 1.00 0.00 128 LEU A CA 3
ATOM 5917 C C . LEU A 1 132 ? 67.737 10.688 9.613 1.00 0.00 128 LEU A C 3
ATOM 5918 O O . LEU A 1 132 ? 67.935 11.005 8.435 1.00 0.00 128 LEU A O 3
ATOM 5934 N N . ASN A 1 133 ? 67.349 11.573 10.530 1.00 0.00 129 ASN A N 3
ATOM 5935 C CA . ASN A 1 133 ? 67.144 12.969 10.166 1.00 0.00 129 ASN A CA 3
ATOM 5936 C C . ASN A 1 133 ? 68.053 13.859 10.989 1.00 0.00 129 ASN A C 3
ATOM 5937 O O . ASN A 1 133 ? 68.312 15.006 10.625 1.00 0.00 129 ASN A O 3
ATOM 5948 N N . ASN A 1 134 ? 68.528 13.325 12.107 1.00 0.00 130 ASN A N 3
ATOM 5949 C CA . ASN A 1 134 ? 69.401 14.092 12.984 1.00 0.00 130 ASN A CA 3
ATOM 5950 C C . ASN A 1 134 ? 70.571 13.249 13.489 1.00 0.00 130 ASN A C 3
ATOM 5951 O O . ASN A 1 134 ? 70.617 12.871 14.659 1.00 0.00 130 ASN A O 3
ATOM 5962 N N . PRO A 1 135 ? 71.508 12.951 12.631 1.00 0.00 131 PRO A N 3
ATOM 5963 C CA . PRO A 1 135 ? 72.705 12.131 12.992 1.00 0.00 131 PRO A CA 3
ATOM 5964 C C . PRO A 1 135 ? 73.532 12.787 14.105 1.00 0.00 131 PRO A C 3
ATOM 5965 O O . PRO A 1 135 ? 73.545 14.012 14.227 1.00 0.00 131 PRO A O 3
ATOM 5976 N N . PRO A 1 136 ? 74.212 12.010 14.915 1.00 0.00 132 PRO A N 3
ATOM 5977 C CA . PRO A 1 136 ? 75.042 12.550 16.028 1.00 0.00 132 PRO A CA 3
ATOM 5978 C C . PRO A 1 136 ? 76.385 13.086 15.537 1.00 0.00 132 PRO A C 3
ATOM 5979 O O . PRO A 1 136 ? 76.644 14.259 15.746 1.00 0.00 132 PRO A O 3
ATOM 5990 N N . GLN B 2 5 ? 53.454 -13.408 25.657 1.00 0.00 940 GLN B N 3
ATOM 5991 C CA . GLN B 2 5 ? 54.466 -13.972 24.723 1.00 0.00 940 GLN B CA 3
ATOM 5992 C C . GLN B 2 5 ? 54.621 -13.037 23.525 1.00 0.00 940 GLN B C 3
ATOM 5993 O O . GLN B 2 5 ? 54.080 -11.931 23.517 1.00 0.00 940 GLN B O 3
ATOM 6007 N N . GLU B 2 6 ? 55.368 -13.479 22.519 1.00 0.00 941 GLU B N 3
ATOM 6008 C CA . GLU B 2 6 ? 55.586 -12.658 21.334 1.00 0.00 941 GLU B CA 3
ATOM 6009 C C . GLU B 2 6 ? 54.268 -12.449 20.571 1.00 0.00 941 GLU B C 3
ATOM 6010 O O . GLU B 2 6 ? 53.470 -13.379 20.450 1.00 0.00 941 GLU B O 3
ATOM 6022 N N . PRO B 2 7 ? 54.018 -11.264 20.052 1.00 0.00 942 PRO B N 3
ATOM 6023 C CA . PRO B 2 7 ? 52.766 -10.972 19.292 1.00 0.00 942 PRO B CA 3
ATOM 6024 C C . PRO B 2 7 ? 52.793 -11.564 17.886 1.00 0.00 942 PRO B C 3
ATOM 6025 O O . PRO B 2 7 ? 53.851 -11.656 17.263 1.00 0.00 942 PRO B O 3
ATOM 6036 N N . GLU B 2 8 ? 51.626 -11.959 17.386 1.00 0.00 943 GLU B N 3
ATOM 6037 C CA . GLU B 2 8 ? 51.541 -12.533 16.048 1.00 0.00 943 GLU B CA 3
ATOM 6038 C C . GLU B 2 8 ? 51.735 -11.436 14.995 1.00 0.00 943 GLU B C 3
ATOM 6039 O O . GLU B 2 8 ? 51.484 -10.261 15.271 1.00 0.00 943 GLU B O 3
ATOM 6051 N N . PRO B 2 9 ? 52.172 -11.781 13.806 1.00 0.00 944 PRO B N 3
ATOM 6052 C CA . PRO B 2 9 ? 52.392 -10.781 12.717 1.00 0.00 944 PRO B CA 3
ATOM 6053 C C . PRO B 2 9 ? 51.071 -10.219 12.174 1.00 0.00 944 PRO B C 3
ATOM 6054 O O . PRO B 2 9 ? 50.046 -10.899 12.221 1.00 0.00 944 PRO B O 3
ATOM 6065 N N . PRO B 2 10 ? 51.066 -9.009 11.656 1.00 0.00 945 PRO B N 3
ATOM 6066 C CA . PRO B 2 10 ? 49.827 -8.383 11.100 1.00 0.00 945 PRO B CA 3
ATOM 6067 C C . PRO B 2 10 ? 49.229 -9.213 9.963 1.00 0.00 945 PRO B C 3
ATOM 6068 O O . PRO B 2 10 ? 49.704 -10.309 9.667 1.00 0.00 945 PRO B O 3
ATOM 6079 N N . GLU B 2 11 ? 48.185 -8.683 9.331 1.00 0.00 946 GLU B N 3
ATOM 6080 C CA . GLU B 2 11 ? 47.529 -9.383 8.226 1.00 0.00 946 GLU B CA 3
ATOM 6081 C C . GLU B 2 11 ? 47.617 -8.549 6.942 1.00 0.00 946 GLU B C 3
ATOM 6082 O O . GLU B 2 11 ? 47.771 -7.329 7.006 1.00 0.00 946 GLU B O 3
ATOM 6094 N N . PRO B 2 12 ? 47.525 -9.171 5.785 1.00 0.00 947 PRO B N 3
ATOM 6095 C CA . PRO B 2 12 ? 47.603 -8.443 4.479 1.00 0.00 947 PRO B CA 3
ATOM 6096 C C . PRO B 2 12 ? 46.477 -7.423 4.327 1.00 0.00 947 PRO B C 3
ATOM 6097 O O . PRO B 2 12 ? 45.355 -7.652 4.778 1.00 0.00 947 PRO B O 3
ATOM 6108 N N . PHE B 2 13 ? 46.787 -6.294 3.698 1.00 0.00 948 PHE B N 3
ATOM 6109 C CA . PHE B 2 13 ? 45.794 -5.239 3.504 1.00 0.00 948 PHE B CA 3
ATOM 6110 C C . PHE B 2 13 ? 46.168 -4.350 2.322 1.00 0.00 948 PHE B C 3
ATOM 6111 O O . PHE B 2 13 ? 47.301 -4.375 1.851 1.00 0.00 948 PHE B O 3
ATOM 6128 N N . GLU B 2 14 ? 45.213 -3.558 1.851 1.00 0.00 949 GLU B N 3
ATOM 6129 C CA . GLU B 2 14 ? 45.469 -2.662 0.731 1.00 0.00 949 GLU B CA 3
ATOM 6130 C C . GLU B 2 14 ? 46.048 -1.341 1.226 1.00 0.00 949 GLU B C 3
ATOM 6131 O O . GLU B 2 14 ? 45.604 -0.794 2.237 1.00 0.00 949 GLU B O 3
ATOM 6143 N N . TYR B 2 15 ? 47.032 -0.828 0.497 1.00 0.00 950 TYR B N 3
ATOM 6144 C CA . TYR B 2 15 ? 47.665 0.434 0.847 1.00 0.00 950 TYR B CA 3
ATOM 6145 C C . TYR B 2 15 ? 47.474 1.436 -0.275 1.00 0.00 950 TYR B C 3
ATOM 6146 O O . TYR B 2 15 ? 47.750 1.145 -1.439 1.00 0.00 950 TYR B O 3
ATOM 6164 N N . ILE B 2 16 ? 46.999 2.615 0.080 1.00 0.00 951 ILE B N 3
ATOM 6165 C CA . ILE B 2 16 ? 46.776 3.649 -0.900 1.00 0.00 951 ILE B CA 3
ATOM 6166 C C . ILE B 2 16 ? 47.317 4.961 -0.369 1.00 0.00 951 ILE B C 3
ATOM 6167 O O . ILE B 2 16 ? 47.035 5.342 0.767 1.00 0.00 951 ILE B O 3
ATOM 6183 N N . ASP B 2 17 ? 48.104 5.644 -1.178 1.00 0.00 952 ASP B N 3
ATOM 6184 C CA . ASP B 2 17 ? 48.680 6.903 -0.742 1.00 0.00 952 ASP B CA 3
ATOM 6185 C C . ASP B 2 17 ? 47.594 7.965 -0.645 1.00 0.00 952 ASP B C 3
ATOM 6186 O O . ASP B 2 17 ? 47.368 8.734 -1.581 1.00 0.00 952 ASP B O 3
ATOM 6195 N N . ASP B 2 18 ? 46.928 7.997 0.505 1.00 0.00 953 ASP B N 3
ATOM 6196 C CA . ASP B 2 18 ? 45.863 8.962 0.743 1.00 0.00 953 ASP B CA 3
ATOM 6197 C C . ASP B 2 18 ? 46.436 10.264 1.301 1.00 0.00 953 ASP B C 3
ATOM 6198 O O . ASP B 2 18 ? 46.716 10.305 2.488 1.00 0.00 953 ASP B O 3
ATOM 6208 N N . ASN A 1 24 ? 82.028 2.107 16.906 1.00 0.00 20 ASN A N 4
ATOM 6209 C CA . ASN A 1 24 ? 80.687 1.940 16.281 1.00 0.00 20 ASN A CA 4
ATOM 6210 C C . ASN A 1 24 ? 79.665 1.614 17.364 1.00 0.00 20 ASN A C 4
ATOM 6211 O O . ASN A 1 24 ? 79.830 0.656 18.118 1.00 0.00 20 ASN A O 4
ATOM 6222 N N . LYS A 1 25 ? 78.609 2.417 17.435 1.00 0.00 21 LYS A N 4
ATOM 6223 C CA . LYS A 1 25 ? 77.566 2.203 18.431 1.00 0.00 21 LYS A CA 4
ATOM 6224 C C . LYS A 1 25 ? 76.196 2.150 17.765 1.00 0.00 21 LYS A C 4
ATOM 6225 O O . LYS A 1 25 ? 75.973 2.790 16.735 1.00 0.00 21 LYS A O 4
ATOM 6244 N N . TYR A 1 26 ? 75.277 1.392 18.358 1.00 0.00 22 TYR A N 4
ATOM 6245 C CA . TYR A 1 26 ? 73.941 1.280 17.811 1.00 0.00 22 TYR A CA 4
ATOM 6246 C C . TYR A 1 26 ? 73.069 2.399 18.343 1.00 0.00 22 TYR A C 4
ATOM 6247 O O . TYR A 1 26 ? 72.800 2.478 19.541 1.00 0.00 22 TYR A O 4
ATOM 6265 N N . LEU A 1 27 ? 72.631 3.259 17.442 1.00 0.00 23 LEU A N 4
ATOM 6266 C CA . LEU A 1 27 ? 71.788 4.370 17.813 1.00 0.00 23 LEU A CA 4
ATOM 6267 C C . LEU A 1 27 ? 70.402 3.881 18.190 1.00 0.00 23 LEU A C 4
ATOM 6268 O O . LEU A 1 27 ? 69.766 4.426 19.091 1.00 0.00 23 LEU A O 4
ATOM 6284 N N . VAL A 1 28 ? 69.943 2.839 17.508 1.00 0.00 24 VAL A N 4
ATOM 6285 C CA . VAL A 1 28 ? 68.622 2.287 17.806 1.00 0.00 24 VAL A CA 4
ATOM 6286 C C . VAL A 1 28 ? 68.618 0.797 17.535 1.00 0.00 24 VAL A C 4
ATOM 6287 O O . VAL A 1 28 ? 69.458 0.292 16.796 1.00 0.00 24 VAL A O 4
ATOM 6300 N N . GLU A 1 29 ? 67.665 0.102 18.118 1.00 0.00 25 GLU A N 4
ATOM 6301 C CA . GLU A 1 29 ? 67.560 -1.331 17.913 1.00 0.00 25 GLU A CA 4
ATOM 6302 C C . GLU A 1 29 ? 66.298 -1.876 18.550 1.00 0.00 25 GLU A C 4
ATOM 6303 O O . GLU A 1 29 ? 66.083 -1.742 19.755 1.00 0.00 25 GLU A O 4
ATOM 6315 N N . PHE A 1 30 ? 65.479 -2.510 17.733 1.00 0.00 26 PHE A N 4
ATOM 6316 C CA . PHE A 1 30 ? 64.245 -3.105 18.228 1.00 0.00 26 PHE A CA 4
ATOM 6317 C C . PHE A 1 30 ? 63.783 -4.231 17.315 1.00 0.00 26 PHE A C 4
ATOM 6318 O O . PHE A 1 30 ? 64.146 -4.283 16.143 1.00 0.00 26 PHE A O 4
ATOM 6335 N N . ARG A 1 31 ? 62.988 -5.144 17.860 1.00 0.00 27 ARG A N 4
ATOM 6336 C CA . ARG A 1 31 ? 62.505 -6.268 17.072 1.00 0.00 27 ARG A CA 4
ATOM 6337 C C . ARG A 1 31 ? 61.392 -5.818 16.138 1.00 0.00 27 ARG A C 4
ATOM 6338 O O . ARG A 1 31 ? 60.369 -5.296 16.579 1.00 0.00 27 ARG A O 4
ATOM 6359 N N . ALA A 1 32 ? 61.594 -6.043 14.847 1.00 0.00 28 ALA A N 4
ATOM 6360 C CA . ALA A 1 32 ? 60.593 -5.675 13.856 1.00 0.00 28 ALA A CA 4
ATOM 6361 C C . ALA A 1 32 ? 60.732 -6.546 12.622 1.00 0.00 28 ALA A C 4
ATOM 6362 O O . ALA A 1 32 ? 61.838 -6.908 12.220 1.00 0.00 28 ALA A O 4
ATOM 6369 N N . GLY A 1 33 ? 59.604 -6.867 12.021 1.00 0.00 29 GLY A N 4
ATOM 6370 C CA . GLY A 1 33 ? 59.604 -7.688 10.820 1.00 0.00 29 GLY A CA 4
ATOM 6371 C C . GLY A 1 33 ? 59.297 -6.832 9.601 1.00 0.00 29 GLY A C 4
ATOM 6372 O O . GLY A 1 33 ? 58.616 -5.812 9.702 1.00 0.00 29 GLY A O 4
ATOM 6376 N N . LYS A 1 34 ? 59.813 -7.239 8.454 1.00 0.00 30 LYS A N 4
ATOM 6377 C CA . LYS A 1 34 ? 59.589 -6.484 7.230 1.00 0.00 30 LYS A CA 4
ATOM 6378 C C . LYS A 1 34 ? 58.311 -6.946 6.537 1.00 0.00 30 LYS A C 4
ATOM 6379 O O . LYS A 1 34 ? 57.714 -7.948 6.919 1.00 0.00 30 LYS A O 4
ATOM 6398 N N . MET A 1 35 ? 57.896 -6.196 5.522 1.00 0.00 31 MET A N 4
ATOM 6399 C CA . MET A 1 35 ? 56.684 -6.522 4.775 1.00 0.00 31 MET A CA 4
ATOM 6400 C C . MET A 1 35 ? 56.945 -6.353 3.278 1.00 0.00 31 MET A C 4
ATOM 6401 O O . MET A 1 35 ? 58.001 -5.855 2.883 1.00 0.00 31 MET A O 4
ATOM 6415 N N . SER A 1 36 ? 55.984 -6.749 2.447 1.00 0.00 32 SER A N 4
ATOM 6416 C CA . SER A 1 36 ? 56.138 -6.612 1.006 1.00 0.00 32 SER A CA 4
ATOM 6417 C C . SER A 1 36 ? 54.933 -5.896 0.413 1.00 0.00 32 SER A C 4
ATOM 6418 O O . SER A 1 36 ? 53.811 -6.394 0.489 1.00 0.00 32 SER A O 4
ATOM 6426 N N . LEU A 1 37 ? 55.166 -4.736 -0.190 1.00 0.00 33 LEU A N 4
ATOM 6427 C CA . LEU A 1 37 ? 54.079 -3.996 -0.802 1.00 0.00 33 LEU A CA 4
ATOM 6428 C C . LEU A 1 37 ? 54.118 -4.154 -2.315 1.00 0.00 33 LEU A C 4
ATOM 6429 O O . LEU A 1 37 ? 55.082 -3.758 -2.969 1.00 0.00 33 LEU A O 4
ATOM 6445 N N . LYS A 1 38 ? 53.052 -4.723 -2.863 1.00 0.00 34 LYS A N 4
ATOM 6446 C CA . LYS A 1 38 ? 52.953 -4.923 -4.300 1.00 0.00 34 LYS A CA 4
ATOM 6447 C C . LYS A 1 38 ? 51.683 -4.268 -4.824 1.00 0.00 34 LYS A C 4
ATOM 6448 O O . LYS A 1 38 ? 50.577 -4.622 -4.414 1.00 0.00 34 LYS A O 4
ATOM 6467 N N . GLY A 1 39 ? 51.845 -3.302 -5.718 1.00 0.00 35 GLY A N 4
ATOM 6468 C CA . GLY A 1 39 ? 50.697 -2.598 -6.270 1.00 0.00 35 GLY A CA 4
ATOM 6469 C C . GLY A 1 39 ? 50.059 -1.720 -5.197 1.00 0.00 35 GLY A C 4
ATOM 6470 O O . GLY A 1 39 ? 50.522 -0.612 -4.928 1.00 0.00 35 GLY A O 4
ATOM 6474 N N . THR A 1 40 ? 48.998 -2.229 -4.580 1.00 0.00 36 THR A N 4
ATOM 6475 C CA . THR A 1 40 ? 48.310 -1.492 -3.529 1.00 0.00 36 THR A CA 4
ATOM 6476 C C . THR A 1 40 ? 47.994 -2.397 -2.342 1.00 0.00 36 THR A C 4
ATOM 6477 O O . THR A 1 40 ? 47.093 -2.108 -1.559 1.00 0.00 36 THR A O 4
ATOM 6488 N N . THR A 1 41 ? 48.735 -3.495 -2.214 1.00 0.00 37 THR A N 4
ATOM 6489 C CA . THR A 1 41 ? 48.514 -4.424 -1.110 1.00 0.00 37 THR A CA 4
ATOM 6490 C C . THR A 1 41 ? 49.810 -4.663 -0.339 1.00 0.00 37 THR A C 4
ATOM 6491 O O . THR A 1 41 ? 50.852 -4.951 -0.929 1.00 0.00 37 THR A O 4
ATOM 6502 N N . VAL A 1 42 ? 49.733 -4.547 0.985 1.00 0.00 38 VAL A N 4
ATOM 6503 C CA . VAL A 1 42 ? 50.898 -4.757 1.834 1.00 0.00 38 VAL A CA 4
ATOM 6504 C C . VAL A 1 42 ? 50.763 -6.093 2.561 1.00 0.00 38 VAL A C 4
ATOM 6505 O O . VAL A 1 42 ? 49.788 -6.322 3.280 1.00 0.00 38 VAL A O 4
ATOM 6518 N N . THR A 1 43 ? 51.742 -6.970 2.373 1.00 0.00 39 THR A N 4
ATOM 6519 C CA . THR A 1 43 ? 51.716 -8.271 3.015 1.00 0.00 39 THR A CA 4
ATOM 6520 C C . THR A 1 43 ? 52.941 -8.429 3.927 1.00 0.00 39 THR A C 4
ATOM 6521 O O . THR A 1 43 ? 54.067 -8.413 3.440 1.00 0.00 39 THR A O 4
ATOM 6532 N N . PRO A 1 44 ? 52.771 -8.570 5.225 1.00 0.00 40 PRO A N 4
ATOM 6533 C CA . PRO A 1 44 ? 53.930 -8.716 6.159 1.00 0.00 40 PRO A CA 4
ATOM 6534 C C . PRO A 1 44 ? 54.666 -10.038 6.002 1.00 0.00 40 PRO A C 4
ATOM 6535 O O . PRO A 1 44 ? 54.079 -11.058 5.645 1.00 0.00 40 PRO A O 4
ATOM 6546 N N . ASP A 1 45 ? 55.960 -10.004 6.290 1.00 0.00 41 ASP A N 4
ATOM 6547 C CA . ASP A 1 45 ? 56.794 -11.191 6.201 1.00 0.00 41 ASP A CA 4
ATOM 6548 C C . ASP A 1 45 ? 56.956 -11.814 7.581 1.00 0.00 41 ASP A C 4
ATOM 6549 O O . ASP A 1 45 ? 57.105 -11.108 8.577 1.00 0.00 41 ASP A O 4
ATOM 6558 N N . LYS A 1 46 ? 56.926 -13.137 7.635 1.00 0.00 42 LYS A N 4
ATOM 6559 C CA . LYS A 1 46 ? 57.074 -13.837 8.903 1.00 0.00 42 LYS A CA 4
ATOM 6560 C C . LYS A 1 46 ? 58.541 -13.878 9.333 1.00 0.00 42 LYS A C 4
ATOM 6561 O O . LYS A 1 46 ? 58.849 -14.290 10.452 1.00 0.00 42 LYS A O 4
ATOM 6580 N N . ARG A 1 47 ? 59.449 -13.443 8.455 1.00 0.00 43 ARG A N 4
ATOM 6581 C CA . ARG A 1 47 ? 60.860 -13.440 8.794 1.00 0.00 43 ARG A CA 4
ATOM 6582 C C . ARG A 1 47 ? 61.136 -12.300 9.761 1.00 0.00 43 ARG A C 4
ATOM 6583 O O . ARG A 1 47 ? 61.664 -11.256 9.378 1.00 0.00 43 ARG A O 4
ATOM 6604 N N . LYS A 1 48 ? 60.764 -12.508 11.019 1.00 0.00 44 LYS A N 4
ATOM 6605 C CA . LYS A 1 48 ? 60.964 -11.487 12.032 1.00 0.00 44 LYS A CA 4
ATOM 6606 C C . LYS A 1 48 ? 62.428 -11.115 12.107 1.00 0.00 44 LYS A C 4
ATOM 6607 O O . LYS A 1 48 ? 63.290 -11.987 12.120 1.00 0.00 44 LYS A O 4
ATOM 6626 N N . GLY A 1 49 ? 62.704 -9.819 12.151 1.00 0.00 45 GLY A N 4
ATOM 6627 C CA . GLY A 1 49 ? 64.075 -9.358 12.220 1.00 0.00 45 GLY A CA 4
ATOM 6628 C C . GLY A 1 49 ? 64.259 -8.349 13.334 1.00 0.00 45 GLY A C 4
ATOM 6629 O O . GLY A 1 49 ? 63.486 -8.299 14.290 1.00 0.00 45 GLY A O 4
ATOM 6633 N N . LEU A 1 50 ? 65.290 -7.541 13.184 1.00 0.00 46 LEU A N 4
ATOM 6634 C CA . LEU A 1 50 ? 65.603 -6.510 14.147 1.00 0.00 46 LEU A CA 4
ATOM 6635 C C . LEU A 1 50 ? 66.002 -5.262 13.397 1.00 0.00 46 LEU A C 4
ATOM 6636 O O . LEU A 1 50 ? 66.918 -5.293 12.575 1.00 0.00 46 LEU A O 4
ATOM 6652 N N . VAL A 1 51 ? 65.339 -4.164 13.683 1.00 0.00 47 VAL A N 4
ATOM 6653 C CA . VAL A 1 51 ? 65.679 -2.928 13.026 1.00 0.00 47 VAL A CA 4
ATOM 6654 C C . VAL A 1 51 ? 66.584 -2.122 13.922 1.00 0.00 47 VAL A C 4
ATOM 6655 O O . VAL A 1 51 ? 66.151 -1.623 14.962 1.00 0.00 47 VAL A O 4
ATOM 6668 N N . TYR A 1 52 ? 67.843 -1.998 13.529 1.00 0.00 48 TYR A N 4
ATOM 6669 C CA . TYR A 1 52 ? 68.775 -1.241 14.345 1.00 0.00 48 TYR A CA 4
ATOM 6670 C C . TYR A 1 52 ? 69.597 -0.286 13.494 1.00 0.00 48 TYR A C 4
ATOM 6671 O O . TYR A 1 52 ? 69.797 -0.495 12.297 1.00 0.00 48 TYR A O 4
ATOM 6689 N N . ILE A 1 53 ? 70.056 0.777 14.134 1.00 0.00 49 ILE A N 4
ATOM 6690 C CA . ILE A 1 53 ? 70.838 1.800 13.474 1.00 0.00 49 ILE A CA 4
ATOM 6691 C C . ILE A 1 53 ? 72.190 1.933 14.138 1.00 0.00 49 ILE A C 4
ATOM 6692 O O . ILE A 1 53 ? 72.276 1.870 15.351 1.00 0.00 49 ILE A O 4
ATOM 6708 N N . GLN A 1 54 ? 73.234 2.099 13.329 1.00 0.00 50 GLN A N 4
ATOM 6709 C CA . GLN A 1 54 ? 74.593 2.236 13.848 1.00 0.00 50 GLN A CA 4
ATOM 6710 C C . GLN A 1 54 ? 75.305 3.371 13.127 1.00 0.00 50 GLN A C 4
ATOM 6711 O O . GLN A 1 54 ? 75.260 3.457 11.910 1.00 0.00 50 GLN A O 4
ATOM 6725 N N . GLN A 1 55 ? 75.985 4.215 13.878 1.00 0.00 51 GLN A N 4
ATOM 6726 C CA . GLN A 1 55 ? 76.719 5.313 13.286 1.00 0.00 51 GLN A CA 4
ATOM 6727 C C . GLN A 1 55 ? 78.197 4.984 13.247 1.00 0.00 51 GLN A C 4
ATOM 6728 O O . GLN A 1 55 ? 78.800 4.655 14.269 1.00 0.00 51 GLN A O 4
ATOM 6742 N N . THR A 1 56 ? 78.774 5.072 12.063 1.00 0.00 52 THR A N 4
ATOM 6743 C CA . THR A 1 56 ? 80.184 4.779 11.904 1.00 0.00 52 THR A CA 4
ATOM 6744 C C . THR A 1 56 ? 81.043 5.987 12.193 1.00 0.00 52 THR A C 4
ATOM 6745 O O . THR A 1 56 ? 80.546 7.097 12.370 1.00 0.00 52 THR A O 4
ATOM 6756 N N . ASP A 1 57 ? 82.345 5.758 12.231 1.00 0.00 53 ASP A N 4
ATOM 6757 C CA . ASP A 1 57 ? 83.284 6.834 12.488 1.00 0.00 53 ASP A CA 4
ATOM 6758 C C . ASP A 1 57 ? 83.240 7.852 11.355 1.00 0.00 53 ASP A C 4
ATOM 6759 O O . ASP A 1 57 ? 83.812 8.939 11.463 1.00 0.00 53 ASP A O 4
ATOM 6768 N N . ASP A 1 58 ? 82.541 7.504 10.280 1.00 0.00 54 ASP A N 4
ATOM 6769 C CA . ASP A 1 58 ? 82.410 8.405 9.146 1.00 0.00 54 ASP A CA 4
ATOM 6770 C C . ASP A 1 58 ? 81.183 9.303 9.319 1.00 0.00 54 ASP A C 4
ATOM 6771 O O . ASP A 1 58 ? 80.844 10.075 8.421 1.00 0.00 54 ASP A O 4
ATOM 6780 N N . SER A 1 59 ? 80.514 9.181 10.474 1.00 0.00 55 SER A N 4
ATOM 6781 C CA . SER A 1 59 ? 79.326 9.961 10.768 1.00 0.00 55 SER A CA 4
ATOM 6782 C C . SER A 1 59 ? 78.206 9.615 9.796 1.00 0.00 55 SER A C 4
ATOM 6783 O O . SER A 1 59 ? 77.288 10.404 9.570 1.00 0.00 55 SER A O 4
ATOM 6791 N N . LEU A 1 60 ? 78.282 8.412 9.255 1.00 0.00 56 LEU A N 4
ATOM 6792 C CA . LEU A 1 60 ? 77.282 7.924 8.342 1.00 0.00 56 LEU A CA 4
ATOM 6793 C C . LEU A 1 60 ? 76.399 6.955 9.091 1.00 0.00 56 LEU A C 4
ATOM 6794 O O . LEU A 1 60 ? 76.876 5.981 9.670 1.00 0.00 56 LEU A O 4
ATOM 6810 N N . ILE A 1 61 ? 75.118 7.242 9.106 1.00 0.00 57 ILE A N 4
ATOM 6811 C CA . ILE A 1 61 ? 74.184 6.399 9.811 1.00 0.00 57 ILE A CA 4
ATOM 6812 C C . ILE A 1 61 ? 73.867 5.179 8.983 1.00 0.00 57 ILE A C 4
ATOM 6813 O O . ILE A 1 61 ? 73.492 5.289 7.822 1.00 0.00 57 ILE A O 4
ATOM 6829 N N . HIS A 1 62 ? 74.042 4.024 9.595 1.00 0.00 58 HIS A N 4
ATOM 6830 C CA . HIS A 1 62 ? 73.800 2.768 8.913 1.00 0.00 58 HIS A CA 4
ATOM 6831 C C . HIS A 1 62 ? 72.450 2.182 9.308 1.00 0.00 58 HIS A C 4
ATOM 6832 O O . HIS A 1 62 ? 72.213 1.873 10.475 1.00 0.00 58 HIS A O 4
ATOM 6846 N N . PHE A 1 63 ? 71.582 2.004 8.317 1.00 0.00 59 PHE A N 4
ATOM 6847 C CA . PHE A 1 63 ? 70.266 1.421 8.559 1.00 0.00 59 PHE A CA 4
ATOM 6848 C C . PHE A 1 63 ? 70.324 -0.055 8.214 1.00 0.00 59 PHE A C 4
ATOM 6849 O O . PHE A 1 63 ? 70.448 -0.417 7.045 1.00 0.00 59 PHE A O 4
ATOM 6866 N N . CYS A 1 64 ? 70.281 -0.906 9.229 1.00 0.00 60 CYS A N 4
ATOM 6867 C CA . CYS A 1 64 ? 70.376 -2.335 8.983 1.00 0.00 60 CYS A CA 4
ATOM 6868 C C . CYS A 1 64 ? 69.203 -3.110 9.562 1.00 0.00 60 CYS A C 4
ATOM 6869 O O . CYS A 1 64 ? 68.664 -2.771 10.615 1.00 0.00 60 CYS A O 4
ATOM 6877 N N . TRP A 1 65 ? 68.849 -4.184 8.860 1.00 0.00 61 TRP A N 4
ATOM 6878 C CA . TRP A 1 65 ? 67.774 -5.075 9.279 1.00 0.00 61 TRP A CA 4
ATOM 6879 C C . TRP A 1 65 ? 68.308 -6.499 9.307 1.00 0.00 61 TRP A C 4
ATOM 6880 O O . TRP A 1 65 ? 68.704 -7.061 8.282 1.00 0.00 61 TRP A O 4
ATOM 6901 N N . LYS A 1 66 ? 68.343 -7.056 10.492 1.00 0.00 62 LYS A N 4
ATOM 6902 C CA . LYS A 1 66 ? 68.855 -8.391 10.676 1.00 0.00 62 LYS A CA 4
ATOM 6903 C C . LYS A 1 66 ? 67.727 -9.364 10.942 1.00 0.00 62 LYS A C 4
ATOM 6904 O O . LYS A 1 66 ? 66.858 -9.110 11.769 1.00 0.00 62 LYS A O 4
ATOM 6923 N N . ASP A 1 67 ? 67.753 -10.485 10.243 1.00 0.00 63 ASP A N 4
ATOM 6924 C CA . ASP A 1 67 ? 66.722 -11.491 10.431 1.00 0.00 63 ASP A CA 4
ATOM 6925 C C . ASP A 1 67 ? 66.965 -12.215 11.747 1.00 0.00 63 ASP A C 4
ATOM 6926 O O . ASP A 1 67 ? 68.072 -12.656 12.017 1.00 0.00 63 ASP A O 4
ATOM 6935 N N . ARG A 1 68 ? 65.923 -12.337 12.554 1.00 0.00 64 ARG A N 4
ATOM 6936 C CA . ARG A 1 68 ? 66.045 -13.020 13.844 1.00 0.00 64 ARG A CA 4
ATOM 6937 C C . ARG A 1 68 ? 66.201 -14.524 13.644 1.00 0.00 64 ARG A C 4
ATOM 6938 O O . ARG A 1 68 ? 66.644 -15.239 14.545 1.00 0.00 64 ARG A O 4
ATOM 6959 N N . THR A 1 69 ? 65.829 -14.995 12.460 1.00 0.00 65 THR A N 4
ATOM 6960 C CA . THR A 1 69 ? 65.920 -16.405 12.134 1.00 0.00 65 THR A CA 4
ATOM 6961 C C . THR A 1 69 ? 67.353 -16.920 12.230 1.00 0.00 65 THR A C 4
ATOM 6962 O O . THR A 1 69 ? 67.602 -17.981 12.803 1.00 0.00 65 THR A O 4
ATOM 6973 N N . SER A 1 70 ? 68.287 -16.164 11.675 1.00 0.00 66 SER A N 4
ATOM 6974 C CA . SER A 1 70 ? 69.690 -16.555 11.713 1.00 0.00 66 SER A CA 4
ATOM 6975 C C . SER A 1 70 ? 70.493 -15.540 12.514 1.00 0.00 66 SER A C 4
ATOM 6976 O O . SER A 1 70 ? 71.629 -15.800 12.910 1.00 0.00 66 SER A O 4
ATOM 6984 N N . GLY A 1 71 ? 69.892 -14.380 12.742 1.00 0.00 67 GLY A N 4
ATOM 6985 C CA . GLY A 1 71 ? 70.550 -13.320 13.488 1.00 0.00 67 GLY A CA 4
ATOM 6986 C C . GLY A 1 71 ? 71.624 -12.642 12.639 1.00 0.00 67 GLY A C 4
ATOM 6987 O O . GLY A 1 71 ? 72.529 -11.992 13.165 1.00 0.00 67 GLY A O 4
ATOM 6991 N N . ASN A 1 72 ? 71.517 -12.797 11.323 1.00 0.00 68 ASN A N 4
ATOM 6992 C CA . ASN A 1 72 ? 72.474 -12.191 10.408 1.00 0.00 68 ASN A CA 4
ATOM 6993 C C . ASN A 1 72 ? 71.874 -10.942 9.777 1.00 0.00 68 ASN A C 4
ATOM 6994 O O . ASN A 1 72 ? 70.665 -10.875 9.543 1.00 0.00 68 ASN A O 4
ATOM 7005 N N . VAL A 1 73 ? 72.714 -9.954 9.499 1.00 0.00 69 VAL A N 4
ATOM 7006 C CA . VAL A 1 73 ? 72.231 -8.717 8.899 1.00 0.00 69 VAL A CA 4
ATOM 7007 C C . VAL A 1 73 ? 71.887 -8.944 7.435 1.00 0.00 69 VAL A C 4
ATOM 7008 O O . VAL A 1 73 ? 72.769 -9.005 6.579 1.00 0.00 69 VAL A O 4
ATOM 7021 N N . GLU A 1 74 ? 70.594 -9.062 7.159 1.00 0.00 70 GLU A N 4
ATOM 7022 C CA . GLU A 1 74 ? 70.130 -9.275 5.797 1.00 0.00 70 GLU A CA 4
ATOM 7023 C C . GLU A 1 74 ? 70.239 -7.996 4.982 1.00 0.00 70 GLU A C 4
ATOM 7024 O O . GLU A 1 74 ? 70.558 -8.032 3.794 1.00 0.00 70 GLU A O 4
ATOM 7036 N N . ASP A 1 75 ? 69.949 -6.865 5.623 1.00 0.00 71 ASP A N 4
ATOM 7037 C CA . ASP A 1 75 ? 69.997 -5.582 4.924 1.00 0.00 71 ASP A CA 4
ATOM 7038 C C . ASP A 1 75 ? 70.883 -4.582 5.665 1.00 0.00 71 ASP A C 4
ATOM 7039 O O . ASP A 1 75 ? 70.901 -4.550 6.895 1.00 0.00 71 ASP A O 4
ATOM 7048 N N . ASP A 1 76 ? 71.607 -3.764 4.905 1.00 0.00 72 ASP A N 4
ATOM 7049 C CA . ASP A 1 76 ? 72.489 -2.759 5.488 1.00 0.00 72 ASP A CA 4
ATOM 7050 C C . ASP A 1 76 ? 72.777 -1.655 4.477 1.00 0.00 72 ASP A C 4
ATOM 7051 O O . ASP A 1 76 ? 73.384 -1.900 3.434 1.00 0.00 72 ASP A O 4
ATOM 7060 N N . LEU A 1 77 ? 72.343 -0.441 4.796 1.00 0.00 73 LEU A N 4
ATOM 7061 C CA . LEU A 1 77 ? 72.562 0.693 3.908 1.00 0.00 73 LEU A CA 4
ATOM 7062 C C . LEU A 1 77 ? 72.563 1.994 4.681 1.00 0.00 73 LEU A C 4
ATOM 7063 O O . LEU A 1 77 ? 71.777 2.192 5.601 1.00 0.00 73 LEU A O 4
ATOM 7079 N N . ILE A 1 78 ? 73.463 2.876 4.293 1.00 0.00 74 ILE A N 4
ATOM 7080 C CA . ILE A 1 78 ? 73.593 4.161 4.940 1.00 0.00 74 ILE A CA 4
ATOM 7081 C C . ILE A 1 78 ? 72.488 5.096 4.501 1.00 0.00 74 ILE A C 4
ATOM 7082 O O . ILE A 1 78 ? 72.182 5.202 3.312 1.00 0.00 74 ILE A O 4
ATOM 7098 N N . ILE A 1 79 ? 71.894 5.777 5.468 1.00 0.00 75 ILE A N 4
ATOM 7099 C CA . ILE A 1 79 ? 70.823 6.709 5.162 1.00 0.00 75 ILE A CA 4
ATOM 7100 C C . ILE A 1 79 ? 71.252 8.136 5.481 1.00 0.00 75 ILE A C 4
ATOM 7101 O O . ILE A 1 79 ? 71.623 8.454 6.613 1.00 0.00 75 ILE A O 4
ATOM 7117 N N . PHE A 1 80 ? 71.191 8.983 4.466 1.00 0.00 76 PHE A N 4
ATOM 7118 C CA . PHE A 1 80 ? 71.566 10.392 4.606 1.00 0.00 76 PHE A CA 4
ATOM 7119 C C . PHE A 1 80 ? 70.462 11.189 5.303 1.00 0.00 76 PHE A C 4
ATOM 7120 O O . PHE A 1 80 ? 69.304 10.776 5.312 1.00 0.00 76 PHE A O 4
ATOM 7137 N N . PRO A 1 81 ? 70.784 12.325 5.879 1.00 0.00 77 PRO A N 4
ATOM 7138 C CA . PRO A 1 81 ? 69.767 13.169 6.568 1.00 0.00 77 PRO A CA 4
ATOM 7139 C C . PRO A 1 81 ? 68.703 13.651 5.590 1.00 0.00 77 PRO A C 4
ATOM 7140 O O . PRO A 1 81 ? 69.002 13.986 4.445 1.00 0.00 77 PRO A O 4
ATOM 7151 N N . ASP A 1 82 ? 67.456 13.651 6.048 1.00 0.00 78 ASP A N 4
ATOM 7152 C CA . ASP A 1 82 ? 66.330 14.061 5.217 1.00 0.00 78 ASP A CA 4
ATOM 7153 C C . ASP A 1 82 ? 66.176 13.137 4.002 1.00 0.00 78 ASP A C 4
ATOM 7154 O O . ASP A 1 82 ? 65.366 13.406 3.113 1.00 0.00 78 ASP A O 4
ATOM 7163 N N . ASP A 1 83 ? 66.945 12.045 3.968 1.00 0.00 79 ASP A N 4
ATOM 7164 C CA . ASP A 1 83 ? 66.866 11.098 2.863 1.00 0.00 79 ASP A CA 4
ATOM 7165 C C . ASP A 1 83 ? 65.583 10.298 2.939 1.00 0.00 79 ASP A C 4
ATOM 7166 O O . ASP A 1 83 ? 64.987 9.970 1.919 1.00 0.00 79 ASP A O 4
ATOM 7175 N N . CYS A 1 84 ? 65.167 9.972 4.153 1.00 0.00 80 CYS A N 4
ATOM 7176 C CA . CYS A 1 84 ? 63.953 9.198 4.335 1.00 0.00 80 CYS A CA 4
ATOM 7177 C C . CYS A 1 84 ? 63.286 9.547 5.654 1.00 0.00 80 CYS A C 4
ATOM 7178 O O . CYS A 1 84 ? 63.898 10.134 6.547 1.00 0.00 80 CYS A O 4
ATOM 7186 N N . GLU A 1 85 ? 62.023 9.186 5.751 1.00 0.00 81 GLU A N 4
ATOM 7187 C CA . GLU A 1 85 ? 61.239 9.454 6.941 1.00 0.00 81 GLU A CA 4
ATOM 7188 C C . GLU A 1 85 ? 60.587 8.181 7.480 1.00 0.00 81 GLU A C 4
ATOM 7189 O O . GLU A 1 85 ? 59.992 7.408 6.731 1.00 0.00 81 GLU A O 4
ATOM 7201 N N . PHE A 1 86 ? 60.695 7.988 8.792 1.00 0.00 82 PHE A N 4
ATOM 7202 C CA . PHE A 1 86 ? 60.099 6.824 9.448 1.00 0.00 82 PHE A CA 4
ATOM 7203 C C . PHE A 1 86 ? 58.812 7.252 10.138 1.00 0.00 82 PHE A C 4
ATOM 7204 O O . PHE A 1 86 ? 58.828 8.116 11.014 1.00 0.00 82 PHE A O 4
ATOM 7221 N N . LYS A 1 87 ? 57.694 6.672 9.723 1.00 0.00 83 LYS A N 4
ATOM 7222 C CA . LYS A 1 87 ? 56.406 7.053 10.299 1.00 0.00 83 LYS A CA 4
ATOM 7223 C C . LYS A 1 87 ? 55.479 5.858 10.465 1.00 0.00 83 LYS A C 4
ATOM 7224 O O . LYS A 1 87 ? 55.742 4.781 9.947 1.00 0.00 83 LYS A O 4
ATOM 7243 N N . ARG A 1 88 ? 54.389 6.060 11.197 1.00 0.00 84 ARG A N 4
ATOM 7244 C CA . ARG A 1 88 ? 53.432 4.993 11.418 1.00 0.00 84 ARG A CA 4
ATOM 7245 C C . ARG A 1 88 ? 52.308 5.077 10.391 1.00 0.00 84 ARG A C 4
ATOM 7246 O O . ARG A 1 88 ? 51.961 6.163 9.927 1.00 0.00 84 ARG A O 4
ATOM 7267 N N . VAL A 1 89 ? 51.751 3.926 10.030 1.00 0.00 85 VAL A N 4
ATOM 7268 C CA . VAL A 1 89 ? 50.675 3.887 9.046 1.00 0.00 85 VAL A CA 4
ATOM 7269 C C . VAL A 1 89 ? 49.362 3.482 9.710 1.00 0.00 85 VAL A C 4
ATOM 7270 O O . VAL A 1 89 ? 49.045 2.294 9.778 1.00 0.00 85 VAL A O 4
ATOM 7283 N N . PRO A 1 90 ? 48.587 4.423 10.188 1.00 0.00 86 PRO A N 4
ATOM 7284 C CA . PRO A 1 90 ? 47.285 4.111 10.841 1.00 0.00 86 PRO A CA 4
ATOM 7285 C C . PRO A 1 90 ? 46.177 3.861 9.818 1.00 0.00 86 PRO A C 4
ATOM 7286 O O . PRO A 1 90 ? 45.160 4.553 9.808 1.00 0.00 86 PRO A O 4
ATOM 7297 N N . GLN A 1 91 ? 46.375 2.853 8.975 1.00 0.00 87 GLN A N 4
ATOM 7298 C CA . GLN A 1 91 ? 45.380 2.507 7.968 1.00 0.00 87 GLN A CA 4
ATOM 7299 C C . GLN A 1 91 ? 44.784 1.135 8.257 1.00 0.00 87 GLN A C 4
ATOM 7300 O O . GLN A 1 91 ? 43.578 0.927 8.112 1.00 0.00 87 GLN A O 4
ATOM 7314 N N . CYS A 1 92 ? 45.641 0.202 8.664 1.00 0.00 88 CYS A N 4
ATOM 7315 C CA . CYS A 1 92 ? 45.192 -1.154 8.969 1.00 0.00 88 CYS A CA 4
ATOM 7316 C C . CYS A 1 92 ? 45.274 -1.421 10.472 1.00 0.00 88 CYS A C 4
ATOM 7317 O O . CYS A 1 92 ? 46.344 -1.749 10.984 1.00 0.00 88 CYS A O 4
ATOM 7325 N N . PRO A 1 93 ? 44.182 -1.304 11.194 1.00 0.00 89 PRO A N 4
ATOM 7326 C CA . PRO A 1 93 ? 44.185 -1.560 12.662 1.00 0.00 89 PRO A CA 4
ATOM 7327 C C . PRO A 1 93 ? 44.322 -3.044 12.977 1.00 0.00 89 PRO A C 4
ATOM 7328 O O . PRO A 1 93 ? 43.592 -3.871 12.429 1.00 0.00 89 PRO A O 4
ATOM 7339 N N . SER A 1 94 ? 45.259 -3.360 13.871 1.00 0.00 90 SER A N 4
ATOM 7340 C CA . SER A 1 94 ? 45.511 -4.739 14.284 1.00 0.00 90 SER A CA 4
ATOM 7341 C C . SER A 1 94 ? 46.818 -4.821 15.062 1.00 0.00 90 SER A C 4
ATOM 7342 O O . SER A 1 94 ? 46.956 -5.633 15.978 1.00 0.00 90 SER A O 4
ATOM 7350 N N . GLY A 1 95 ? 47.781 -3.983 14.685 1.00 0.00 91 GLY A N 4
ATOM 7351 C CA . GLY A 1 95 ? 49.079 -3.984 15.353 1.00 0.00 91 GLY A CA 4
ATOM 7352 C C . GLY A 1 95 ? 49.880 -2.731 15.017 1.00 0.00 91 GLY A C 4
ATOM 7353 O O . GLY A 1 95 ? 49.350 -1.774 14.451 1.00 0.00 91 GLY A O 4
ATOM 7357 N N . ARG A 1 96 ? 51.160 -2.743 15.377 1.00 0.00 92 ARG A N 4
ATOM 7358 C CA . ARG A 1 96 ? 52.029 -1.600 15.117 1.00 0.00 92 ARG A CA 4
ATOM 7359 C C . ARG A 1 96 ? 52.691 -1.730 13.745 1.00 0.00 92 ARG A C 4
ATOM 7360 O O . ARG A 1 96 ? 53.531 -2.604 13.530 1.00 0.00 92 ARG A O 4
ATOM 7381 N N . VAL A 1 97 ? 52.306 -0.855 12.822 1.00 0.00 93 VAL A N 4
ATOM 7382 C CA . VAL A 1 97 ? 52.869 -0.881 11.479 1.00 0.00 93 VAL A CA 4
ATOM 7383 C C . VAL A 1 97 ? 53.482 0.465 11.118 1.00 0.00 93 VAL A C 4
ATOM 7384 O O . VAL A 1 97 ? 52.831 1.504 11.204 1.00 0.00 93 VAL A O 4
ATOM 7397 N N . TYR A 1 98 ? 54.743 0.428 10.708 1.00 0.00 94 TYR A N 4
ATOM 7398 C CA . TYR A 1 98 ? 55.455 1.639 10.327 1.00 0.00 94 TYR A CA 4
ATOM 7399 C C . TYR A 1 98 ? 55.930 1.546 8.884 1.00 0.00 94 TYR A C 4
ATOM 7400 O O . TYR A 1 98 ? 56.090 0.457 8.343 1.00 0.00 94 TYR A O 4
ATOM 7418 N N . VAL A 1 99 ? 56.143 2.695 8.264 1.00 0.00 95 VAL A N 4
ATOM 7419 C CA . VAL A 1 99 ? 56.591 2.726 6.886 1.00 0.00 95 VAL A CA 4
ATOM 7420 C C . VAL A 1 99 ? 57.742 3.710 6.728 1.00 0.00 95 VAL A C 4
ATOM 7421 O O . VAL A 1 99 ? 57.705 4.822 7.257 1.00 0.00 95 VAL A O 4
ATOM 7434 N N . LEU A 1 100 ? 58.753 3.296 5.983 1.00 0.00 96 LEU A N 4
ATOM 7435 C CA . LEU A 1 100 ? 59.906 4.137 5.733 1.00 0.00 96 LEU A CA 4
ATOM 7436 C C . LEU A 1 100 ? 59.794 4.696 4.329 1.00 0.00 96 LEU A C 4
ATOM 7437 O O . LEU A 1 100 ? 59.690 3.940 3.364 1.00 0.00 96 LEU A O 4
ATOM 7453 N N . LYS A 1 101 ? 59.798 6.013 4.215 1.00 0.00 97 LYS A N 4
ATOM 7454 C CA . LYS A 1 101 ? 59.674 6.639 2.907 1.00 0.00 97 LYS A CA 4
ATOM 7455 C C . LYS A 1 101 ? 60.944 7.385 2.571 1.00 0.00 97 LYS A C 4
ATOM 7456 O O . LYS A 1 101 ? 61.445 8.141 3.379 1.00 0.00 97 LYS A O 4
ATOM 7475 N N . PHE A 1 102 ? 61.465 7.173 1.378 1.00 0.00 98 PHE A N 4
ATOM 7476 C CA . PHE A 1 102 ? 62.683 7.850 0.982 1.00 0.00 98 PHE A CA 4
ATOM 7477 C C . PHE A 1 102 ? 62.351 9.152 0.285 1.00 0.00 98 PHE A C 4
ATOM 7478 O O . PHE A 1 102 ? 61.902 9.166 -0.860 1.00 0.00 98 PHE A O 4
ATOM 7495 N N . LYS A 1 103 ? 62.583 10.246 0.991 1.00 0.00 99 LYS A N 4
ATOM 7496 C CA . LYS A 1 103 ? 62.319 11.556 0.440 1.00 0.00 99 LYS A CA 4
ATOM 7497 C C . LYS A 1 103 ? 63.190 11.790 -0.778 1.00 0.00 99 LYS A C 4
ATOM 7498 O O . LYS A 1 103 ? 62.761 12.395 -1.759 1.00 0.00 99 LYS A O 4
ATOM 7517 N N . ALA A 1 104 ? 64.426 11.315 -0.699 1.00 0.00 100 ALA A N 4
ATOM 7518 C CA . ALA A 1 104 ? 65.362 11.491 -1.799 1.00 0.00 100 ALA A CA 4
ATOM 7519 C C . ALA A 1 104 ? 65.181 10.406 -2.856 1.00 0.00 100 ALA A C 4
ATOM 7520 O O . ALA A 1 104 ? 65.536 10.598 -4.019 1.00 0.00 100 ALA A O 4
ATOM 7527 N N . GLY A 1 105 ? 64.628 9.269 -2.452 1.00 0.00 101 GLY A N 4
ATOM 7528 C CA . GLY A 1 105 ? 64.408 8.171 -3.382 1.00 0.00 101 GLY A CA 4
ATOM 7529 C C . GLY A 1 105 ? 62.936 8.063 -3.748 1.00 0.00 101 GLY A C 4
ATOM 7530 O O . GLY A 1 105 ? 62.131 8.919 -3.381 1.00 0.00 101 GLY A O 4
ATOM 7534 N N . SER A 1 106 ? 62.588 7.004 -4.467 1.00 0.00 102 SER A N 4
ATOM 7535 C CA . SER A 1 106 ? 61.206 6.793 -4.871 1.00 0.00 102 SER A CA 4
ATOM 7536 C C . SER A 1 106 ? 60.730 5.417 -4.423 1.00 0.00 102 SER A C 4
ATOM 7537 O O . SER A 1 106 ? 59.974 4.750 -5.131 1.00 0.00 102 SER A O 4
ATOM 7545 N N . LYS A 1 107 ? 61.181 4.993 -3.245 1.00 0.00 103 LYS A N 4
ATOM 7546 C CA . LYS A 1 107 ? 60.796 3.694 -2.720 1.00 0.00 103 LYS A CA 4
ATOM 7547 C C . LYS A 1 107 ? 60.287 3.814 -1.288 1.00 0.00 103 LYS A C 4
ATOM 7548 O O . LYS A 1 107 ? 60.637 4.749 -0.566 1.00 0.00 103 LYS A O 4
ATOM 7567 N N . ARG A 1 108 ? 59.460 2.854 -0.888 1.00 0.00 104 ARG A N 4
ATOM 7568 C CA . ARG A 1 108 ? 58.904 2.841 0.461 1.00 0.00 104 ARG A CA 4
ATOM 7569 C C . ARG A 1 108 ? 58.950 1.428 1.043 1.00 0.00 104 ARG A C 4
ATOM 7570 O O . ARG A 1 108 ? 58.731 0.449 0.331 1.00 0.00 104 ARG A O 4
ATOM 7591 N N . LEU A 1 109 ? 59.233 1.333 2.338 1.00 0.00 105 LEU A N 4
ATOM 7592 C CA . LEU A 1 109 ? 59.306 0.034 3.002 1.00 0.00 105 LEU A CA 4
ATOM 7593 C C . LEU A 1 109 ? 58.321 -0.022 4.160 1.00 0.00 105 LEU A C 4
ATOM 7594 O O . LEU A 1 109 ? 58.049 0.989 4.785 1.00 0.00 105 LEU A O 4
ATOM 7610 N N . PHE A 1 110 ? 57.792 -1.204 4.446 1.00 0.00 106 PHE A N 4
ATOM 7611 C CA . PHE A 1 110 ? 56.846 -1.354 5.549 1.00 0.00 106 PHE A CA 4
ATOM 7612 C C . PHE A 1 110 ? 57.379 -2.357 6.578 1.00 0.00 106 PHE A C 4
ATOM 7613 O O . PHE A 1 110 ? 57.922 -3.401 6.217 1.00 0.00 106 PHE A O 4
ATOM 7630 N N . PHE A 1 111 ? 57.217 -2.025 7.859 1.00 0.00 107 PHE A N 4
ATOM 7631 C CA . PHE A 1 111 ? 57.671 -2.886 8.942 1.00 0.00 107 PHE A CA 4
ATOM 7632 C C . PHE A 1 111 ? 56.631 -2.970 10.035 1.00 0.00 107 PHE A C 4
ATOM 7633 O O . PHE A 1 111 ? 55.784 -2.093 10.173 1.00 0.00 107 PHE A O 4
ATOM 7650 N N . TRP A 1 112 ? 56.728 -4.016 10.831 1.00 0.00 108 TRP A N 4
ATOM 7651 C CA . TRP A 1 112 ? 55.811 -4.190 11.946 1.00 0.00 108 TRP A CA 4
ATOM 7652 C C . TRP A 1 112 ? 56.593 -4.522 13.214 1.00 0.00 108 TRP A C 4
ATOM 7653 O O . TRP A 1 112 ? 57.543 -5.306 13.179 1.00 0.00 108 TRP A O 4
ATOM 7674 N N . MET A 1 113 ? 56.219 -3.883 14.323 1.00 0.00 109 MET A N 4
ATOM 7675 C CA . MET A 1 113 ? 56.926 -4.085 15.587 1.00 0.00 109 MET A CA 4
ATOM 7676 C C . MET A 1 113 ? 56.566 -5.423 16.218 1.00 0.00 109 MET A C 4
ATOM 7677 O O . MET A 1 113 ? 55.403 -5.827 16.234 1.00 0.00 109 MET A O 4
ATOM 7691 N N . GLN A 1 114 ? 57.581 -6.090 16.747 1.00 0.00 110 GLN A N 4
ATOM 7692 C CA . GLN A 1 114 ? 57.390 -7.377 17.405 1.00 0.00 110 GLN A CA 4
ATOM 7693 C C . GLN A 1 114 ? 57.415 -7.225 18.926 1.00 0.00 110 GLN A C 4
ATOM 7694 O O . GLN A 1 114 ? 57.330 -8.214 19.654 1.00 0.00 110 GLN A O 4
ATOM 7708 N N . GLU A 1 115 ? 57.550 -5.989 19.410 1.00 0.00 111 GLU A N 4
ATOM 7709 C CA . GLU A 1 115 ? 57.595 -5.753 20.847 1.00 0.00 111 GLU A CA 4
ATOM 7710 C C . GLU A 1 115 ? 56.195 -5.911 21.466 1.00 0.00 111 GLU A C 4
ATOM 7711 O O . GLU A 1 115 ? 55.233 -5.326 20.965 1.00 0.00 111 GLU A O 4
ATOM 7723 N N . PRO A 1 116 ? 56.044 -6.674 22.534 1.00 0.00 112 PRO A N 4
ATOM 7724 C CA . PRO A 1 116 ? 54.710 -6.877 23.183 1.00 0.00 112 PRO A CA 4
ATOM 7725 C C . PRO A 1 116 ? 54.058 -5.553 23.569 1.00 0.00 112 PRO A C 4
ATOM 7726 O O . PRO A 1 116 ? 52.841 -5.392 23.464 1.00 0.00 112 PRO A O 4
ATOM 7737 N N . LYS A 1 117 ? 54.877 -4.618 24.027 1.00 0.00 113 LYS A N 4
ATOM 7738 C CA . LYS A 1 117 ? 54.375 -3.313 24.445 1.00 0.00 113 LYS A CA 4
ATOM 7739 C C . LYS A 1 117 ? 54.883 -2.214 23.520 1.00 0.00 113 LYS A C 4
ATOM 7740 O O . LYS A 1 117 ? 56.012 -2.263 23.035 1.00 0.00 113 LYS A O 4
ATOM 7759 N N . THR A 1 118 ? 54.035 -1.215 23.292 1.00 0.00 114 THR A N 4
ATOM 7760 C CA . THR A 1 118 ? 54.399 -0.094 22.436 1.00 0.00 114 THR A CA 4
ATOM 7761 C C . THR A 1 118 ? 54.996 1.045 23.255 1.00 0.00 114 THR A C 4
ATOM 7762 O O . THR A 1 118 ? 55.311 2.110 22.711 1.00 0.00 114 THR A O 4
ATOM 7773 N N . ASP A 1 119 ? 55.154 0.815 24.556 1.00 0.00 115 ASP A N 4
ATOM 7774 C CA . ASP A 1 119 ? 55.710 1.829 25.436 1.00 0.00 115 ASP A CA 4
ATOM 7775 C C . ASP A 1 119 ? 57.098 2.238 24.956 1.00 0.00 115 ASP A C 4
ATOM 7776 O O . ASP A 1 119 ? 57.590 3.313 25.299 1.00 0.00 115 ASP A O 4
ATOM 7785 N N . GLN A 1 120 ? 57.720 1.378 24.158 1.00 0.00 116 GLN A N 4
ATOM 7786 C CA . GLN A 1 120 ? 59.048 1.668 23.632 1.00 0.00 116 GLN A CA 4
ATOM 7787 C C . GLN A 1 120 ? 59.026 1.743 22.106 1.00 0.00 116 GLN A C 4
ATOM 7788 O O . GLN A 1 120 ? 59.959 2.258 21.490 1.00 0.00 116 GLN A O 4
ATOM 7802 N N . ASP A 1 121 ? 57.964 1.219 21.498 1.00 0.00 117 ASP A N 4
ATOM 7803 C CA . ASP A 1 121 ? 57.847 1.231 20.049 1.00 0.00 117 ASP A CA 4
ATOM 7804 C C . ASP A 1 121 ? 57.783 2.656 19.534 1.00 0.00 117 ASP A C 4
ATOM 7805 O O . ASP A 1 121 ? 58.364 2.985 18.501 1.00 0.00 117 ASP A O 4
ATOM 7814 N N . GLU A 1 122 ? 57.061 3.497 20.256 1.00 0.00 118 GLU A N 4
ATOM 7815 C CA . GLU A 1 122 ? 56.917 4.882 19.848 1.00 0.00 118 GLU A CA 4
ATOM 7816 C C . GLU A 1 122 ? 58.247 5.618 19.926 1.00 0.00 118 GLU A C 4
ATOM 7817 O O . GLU A 1 122 ? 58.551 6.463 19.086 1.00 0.00 118 GLU A O 4
ATOM 7829 N N . GLU A 1 123 ? 59.045 5.279 20.923 1.00 0.00 119 GLU A N 4
ATOM 7830 C CA . GLU A 1 123 ? 60.344 5.906 21.087 1.00 0.00 119 GLU A CA 4
ATOM 7831 C C . GLU A 1 123 ? 61.286 5.442 19.990 1.00 0.00 119 GLU A C 4
ATOM 7832 O O . GLU A 1 123 ? 62.047 6.226 19.434 1.00 0.00 119 GLU A O 4
ATOM 7844 N N . HIS A 1 124 ? 61.218 4.155 19.681 1.00 0.00 120 HIS A N 4
ATOM 7845 C CA . HIS A 1 124 ? 62.053 3.568 18.652 1.00 0.00 120 HIS A CA 4
ATOM 7846 C C . HIS A 1 124 ? 61.734 4.200 17.329 1.00 0.00 120 HIS A C 4
ATOM 7847 O O . HIS A 1 124 ? 62.616 4.488 16.527 1.00 0.00 120 HIS A O 4
ATOM 7861 N N . CYS A 1 125 ? 60.459 4.429 17.122 1.00 0.00 121 CYS A N 4
ATOM 7862 C CA . CYS A 1 125 ? 60.008 5.045 15.902 1.00 0.00 121 CYS A CA 4
ATOM 7863 C C . CYS A 1 125 ? 60.619 6.433 15.780 1.00 0.00 121 CYS A C 4
ATOM 7864 O O . CYS A 1 125 ? 61.135 6.816 14.723 1.00 0.00 121 CYS A O 4
ATOM 7872 N N . ARG A 1 126 ? 60.565 7.180 16.882 1.00 0.00 122 ARG A N 4
ATOM 7873 C CA . ARG A 1 126 ? 61.113 8.530 16.892 1.00 0.00 122 ARG A CA 4
ATOM 7874 C C . ARG A 1 126 ? 62.626 8.489 16.702 1.00 0.00 122 ARG A C 4
ATOM 7875 O O . ARG A 1 126 ? 63.198 9.287 15.963 1.00 0.00 122 ARG A O 4
ATOM 7896 N N . LYS A 1 127 ? 63.264 7.543 17.376 1.00 0.00 123 LYS A N 4
ATOM 7897 C CA . LYS A 1 127 ? 64.708 7.388 17.291 1.00 0.00 123 LYS A CA 4
ATOM 7898 C C . LYS A 1 127 ? 65.130 7.013 15.876 1.00 0.00 123 LYS A C 4
ATOM 7899 O O . LYS A 1 127 ? 66.158 7.474 15.387 1.00 0.00 123 LYS A O 4
ATOM 7918 N N . VAL A 1 128 ? 64.338 6.169 15.224 1.00 0.00 124 VAL A N 4
ATOM 7919 C CA . VAL A 1 128 ? 64.665 5.738 13.873 1.00 0.00 124 VAL A CA 4
ATOM 7920 C C . VAL A 1 128 ? 64.736 6.923 12.917 1.00 0.00 124 VAL A C 4
ATOM 7921 O O . VAL A 1 128 ? 65.686 7.046 12.153 1.00 0.00 124 VAL A O 4
ATOM 7934 N N . ASN A 1 129 ? 63.737 7.798 12.956 1.00 0.00 125 ASN A N 4
ATOM 7935 C CA . ASN A 1 129 ? 63.748 8.959 12.063 1.00 0.00 125 ASN A CA 4
ATOM 7936 C C . ASN A 1 129 ? 64.647 10.050 12.592 1.00 0.00 125 ASN A C 4
ATOM 7937 O O . ASN A 1 129 ? 65.061 10.940 11.853 1.00 0.00 125 ASN A O 4
ATOM 7948 N N . GLU A 1 130 ? 64.946 9.986 13.869 1.00 0.00 126 GLU A N 4
ATOM 7949 C CA . GLU A 1 130 ? 65.788 10.983 14.471 1.00 0.00 126 GLU A CA 4
ATOM 7950 C C . GLU A 1 130 ? 67.241 10.759 14.104 1.00 0.00 126 GLU A C 4
ATOM 7951 O O . GLU A 1 130 ? 67.992 11.700 13.953 1.00 0.00 126 GLU A O 4
ATOM 7963 N N . TYR A 1 131 ? 67.639 9.510 13.972 1.00 0.00 127 TYR A N 4
ATOM 7964 C CA . TYR A 1 131 ? 69.018 9.208 13.618 1.00 0.00 127 TYR A CA 4
ATOM 7965 C C . TYR A 1 131 ? 69.213 9.317 12.115 1.00 0.00 127 TYR A C 4
ATOM 7966 O O . TYR A 1 131 ? 70.258 9.758 11.638 1.00 0.00 127 TYR A O 4
ATOM 7984 N N . LEU A 1 132 ? 68.200 8.889 11.378 1.00 0.00 128 LEU A N 4
ATOM 7985 C CA . LEU A 1 132 ? 68.250 8.910 9.928 1.00 0.00 128 LEU A CA 4
ATOM 7986 C C . LEU A 1 132 ? 68.138 10.331 9.390 1.00 0.00 128 LEU A C 4
ATOM 7987 O O . LEU A 1 132 ? 68.624 10.623 8.298 1.00 0.00 128 LEU A O 4
ATOM 8003 N N . ASN A 1 133 ? 67.488 11.213 10.149 1.00 0.00 129 ASN A N 4
ATOM 8004 C CA . ASN A 1 133 ? 67.325 12.590 9.708 1.00 0.00 129 ASN A CA 4
ATOM 8005 C C . ASN A 1 133 ? 68.130 13.526 10.589 1.00 0.00 129 ASN A C 4
ATOM 8006 O O . ASN A 1 133 ? 68.440 14.652 10.197 1.00 0.00 129 ASN A O 4
ATOM 8017 N N . ASN A 1 134 ? 68.455 13.061 11.785 1.00 0.00 130 ASN A N 4
ATOM 8018 C CA . ASN A 1 134 ? 69.214 13.885 12.711 1.00 0.00 130 ASN A CA 4
ATOM 8019 C C . ASN A 1 134 ? 70.281 13.058 13.429 1.00 0.00 130 ASN A C 4
ATOM 8020 O O . ASN A 1 134 ? 70.156 12.757 14.616 1.00 0.00 130 ASN A O 4
ATOM 8031 N N . PRO A 1 135 ? 71.318 12.691 12.725 1.00 0.00 131 PRO A N 4
ATOM 8032 C CA . PRO A 1 135 ? 72.432 11.869 13.287 1.00 0.00 131 PRO A CA 4
ATOM 8033 C C . PRO A 1 135 ? 73.121 12.566 14.467 1.00 0.00 131 PRO A C 4
ATOM 8034 O O . PRO A 1 135 ? 73.151 13.794 14.532 1.00 0.00 131 PRO A O 4
ATOM 8045 N N . PRO A 1 136 ? 73.666 11.817 15.395 1.00 0.00 132 PRO A N 4
ATOM 8046 C CA . PRO A 1 136 ? 74.354 12.393 16.583 1.00 0.00 132 PRO A CA 4
ATOM 8047 C C . PRO A 1 136 ? 75.766 12.871 16.254 1.00 0.00 132 PRO A C 4
ATOM 8048 O O . PRO A 1 136 ? 76.048 13.054 15.082 1.00 0.00 132 PRO A O 4
ATOM 8059 N N . GLN B 2 5 ? 53.678 -14.655 24.469 1.00 0.00 940 GLN B N 4
ATOM 8060 C CA . GLN B 2 5 ? 54.920 -13.960 24.910 1.00 0.00 940 GLN B CA 4
ATOM 8061 C C . GLN B 2 5 ? 55.248 -12.834 23.935 1.00 0.00 940 GLN B C 4
ATOM 8062 O O . GLN B 2 5 ? 55.795 -11.802 24.327 1.00 0.00 940 GLN B O 4
ATOM 8076 N N . GLU B 2 6 ? 54.911 -13.037 22.665 1.00 0.00 941 GLU B N 4
ATOM 8077 C CA . GLU B 2 6 ? 55.175 -12.027 21.650 1.00 0.00 941 GLU B CA 4
ATOM 8078 C C . GLU B 2 6 ? 53.915 -11.754 20.830 1.00 0.00 941 GLU B C 4
ATOM 8079 O O . GLU B 2 6 ? 53.055 -12.623 20.699 1.00 0.00 941 GLU B O 4
ATOM 8091 N N . PRO B 2 7 ? 53.787 -10.573 20.276 1.00 0.00 942 PRO B N 4
ATOM 8092 C CA . PRO B 2 7 ? 52.600 -10.206 19.452 1.00 0.00 942 PRO B CA 4
ATOM 8093 C C . PRO B 2 7 ? 52.606 -10.907 18.096 1.00 0.00 942 PRO B C 4
ATOM 8094 O O . PRO B 2 7 ? 53.652 -11.032 17.459 1.00 0.00 942 PRO B O 4
ATOM 8105 N N . GLU B 2 8 ? 51.435 -11.358 17.655 1.00 0.00 943 GLU B N 4
ATOM 8106 C CA . GLU B 2 8 ? 51.331 -12.039 16.371 1.00 0.00 943 GLU B CA 4
ATOM 8107 C C . GLU B 2 8 ? 51.411 -11.021 15.230 1.00 0.00 943 GLU B C 4
ATOM 8108 O O . GLU B 2 8 ? 51.083 -9.849 15.418 1.00 0.00 943 GLU B O 4
ATOM 8120 N N . PRO B 2 9 ? 51.834 -11.434 14.057 1.00 0.00 944 PRO B N 4
ATOM 8121 C CA . PRO B 2 9 ? 51.946 -10.516 12.881 1.00 0.00 944 PRO B CA 4
ATOM 8122 C C . PRO B 2 9 ? 50.571 -10.129 12.318 1.00 0.00 944 PRO B C 4
ATOM 8123 O O . PRO B 2 9 ? 49.628 -10.915 12.390 1.00 0.00 944 PRO B O 4
ATOM 8134 N N . PRO B 2 10 ? 50.434 -8.947 11.760 1.00 0.00 945 PRO B N 4
ATOM 8135 C CA . PRO B 2 10 ? 49.137 -8.481 11.177 1.00 0.00 945 PRO B CA 4
ATOM 8136 C C . PRO B 2 10 ? 48.822 -9.159 9.842 1.00 0.00 945 PRO B C 4
ATOM 8137 O O . PRO B 2 10 ? 49.714 -9.680 9.176 1.00 0.00 945 PRO B O 4
ATOM 8148 N N . GLU B 2 11 ? 47.547 -9.152 9.457 1.00 0.00 946 GLU B N 4
ATOM 8149 C CA . GLU B 2 11 ? 47.139 -9.765 8.194 1.00 0.00 946 GLU B CA 4
ATOM 8150 C C . GLU B 2 11 ? 47.312 -8.775 7.039 1.00 0.00 946 GLU B C 4
ATOM 8151 O O . GLU B 2 11 ? 47.410 -7.568 7.262 1.00 0.00 946 GLU B O 4
ATOM 8163 N N . PRO B 2 12 ? 47.345 -9.253 5.815 1.00 0.00 947 PRO B N 4
ATOM 8164 C CA . PRO B 2 12 ? 47.504 -8.379 4.605 1.00 0.00 947 PRO B CA 4
ATOM 8165 C C . PRO B 2 12 ? 46.403 -7.322 4.513 1.00 0.00 947 PRO B C 4
ATOM 8166 O O . PRO B 2 12 ? 45.266 -7.564 4.919 1.00 0.00 947 PRO B O 4
ATOM 8177 N N . PHE B 2 13 ? 46.743 -6.152 3.979 1.00 0.00 948 PHE B N 4
ATOM 8178 C CA . PHE B 2 13 ? 45.764 -5.075 3.846 1.00 0.00 948 PHE B CA 4
ATOM 8179 C C . PHE B 2 13 ? 46.096 -4.181 2.657 1.00 0.00 948 PHE B C 4
ATOM 8180 O O . PHE B 2 13 ? 47.220 -4.184 2.162 1.00 0.00 948 PHE B O 4
ATOM 8197 N N . GLU B 2 14 ? 45.113 -3.412 2.204 1.00 0.00 949 GLU B N 4
ATOM 8198 C CA . GLU B 2 14 ? 45.324 -2.515 1.076 1.00 0.00 949 GLU B CA 4
ATOM 8199 C C . GLU B 2 14 ? 45.892 -1.182 1.555 1.00 0.00 949 GLU B C 4
ATOM 8200 O O . GLU B 2 14 ? 45.476 -0.650 2.584 1.00 0.00 949 GLU B O 4
ATOM 8212 N N . TYR B 2 15 ? 46.836 -0.646 0.791 1.00 0.00 950 TYR B N 4
ATOM 8213 C CA . TYR B 2 15 ? 47.454 0.627 1.121 1.00 0.00 950 TYR B CA 4
ATOM 8214 C C . TYR B 2 15 ? 47.268 1.594 -0.026 1.00 0.00 950 TYR B C 4
ATOM 8215 O O . TYR B 2 15 ? 47.619 1.301 -1.168 1.00 0.00 950 TYR B O 4
ATOM 8233 N N . ILE B 2 16 ? 46.712 2.745 0.286 1.00 0.00 951 ILE B N 4
ATOM 8234 C CA . ILE B 2 16 ? 46.483 3.744 -0.723 1.00 0.00 951 ILE B CA 4
ATOM 8235 C C . ILE B 2 16 ? 46.878 5.102 -0.179 1.00 0.00 951 ILE B C 4
ATOM 8236 O O . ILE B 2 16 ? 46.501 5.463 0.935 1.00 0.00 951 ILE B O 4
ATOM 8252 N N . ASP B 2 17 ? 47.645 5.847 -0.952 1.00 0.00 952 ASP B N 4
ATOM 8253 C CA . ASP B 2 17 ? 48.076 7.154 -0.496 1.00 0.00 952 ASP B CA 4
ATOM 8254 C C . ASP B 2 17 ? 46.895 8.113 -0.488 1.00 0.00 952 ASP B C 4
ATOM 8255 O O . ASP B 2 17 ? 46.676 8.866 -1.437 1.00 0.00 952 ASP B O 4
ATOM 8264 N N . ASP B 2 18 ? 46.139 8.065 0.601 1.00 0.00 953 ASP B N 4
ATOM 8265 C CA . ASP B 2 18 ? 44.974 8.920 0.762 1.00 0.00 953 ASP B CA 4
ATOM 8266 C C . ASP B 2 18 ? 45.369 10.265 1.367 1.00 0.00 953 ASP B C 4
ATOM 8267 O O . ASP B 2 18 ? 46.250 10.276 2.211 1.00 0.00 953 ASP B O 4
ATOM 8277 N N . ASN A 1 24 ? 82.236 1.877 16.798 1.00 0.00 20 ASN A N 5
ATOM 8278 C CA . ASN A 1 24 ? 80.853 2.041 16.272 1.00 0.00 20 ASN A CA 5
ATOM 8279 C C . ASN A 1 24 ? 79.851 1.749 17.383 1.00 0.00 20 ASN A C 5
ATOM 8280 O O . ASN A 1 24 ? 80.180 1.092 18.371 1.00 0.00 20 ASN A O 5
ATOM 8291 N N . LYS A 1 25 ? 78.628 2.240 17.213 1.00 0.00 21 LYS A N 5
ATOM 8292 C CA . LYS A 1 25 ? 77.582 2.024 18.206 1.00 0.00 21 LYS A CA 5
ATOM 8293 C C . LYS A 1 25 ? 76.215 1.966 17.533 1.00 0.00 21 LYS A C 5
ATOM 8294 O O . LYS A 1 25 ? 76.036 2.479 16.423 1.00 0.00 21 LYS A O 5
ATOM 8313 N N . TYR A 1 26 ? 75.251 1.342 18.208 1.00 0.00 22 TYR A N 5
ATOM 8314 C CA . TYR A 1 26 ? 73.914 1.226 17.665 1.00 0.00 22 TYR A CA 5
ATOM 8315 C C . TYR A 1 26 ? 73.045 2.341 18.210 1.00 0.00 22 TYR A C 5
ATOM 8316 O O . TYR A 1 26 ? 72.755 2.396 19.404 1.00 0.00 22 TYR A O 5
ATOM 8334 N N . LEU A 1 27 ? 72.641 3.229 17.323 1.00 0.00 23 LEU A N 5
ATOM 8335 C CA . LEU A 1 27 ? 71.812 4.344 17.707 1.00 0.00 23 LEU A CA 5
ATOM 8336 C C . LEU A 1 27 ? 70.439 3.865 18.152 1.00 0.00 23 LEU A C 5
ATOM 8337 O O . LEU A 1 27 ? 69.865 4.396 19.102 1.00 0.00 23 LEU A O 5
ATOM 8353 N N . VAL A 1 28 ? 69.922 2.850 17.473 1.00 0.00 24 VAL A N 5
ATOM 8354 C CA . VAL A 1 28 ? 68.610 2.307 17.834 1.00 0.00 24 VAL A CA 5
ATOM 8355 C C . VAL A 1 28 ? 68.574 0.822 17.532 1.00 0.00 24 VAL A C 5
ATOM 8356 O O . VAL A 1 28 ? 69.386 0.320 16.762 1.00 0.00 24 VAL A O 5
ATOM 8369 N N . GLU A 1 29 ? 67.628 0.131 18.132 1.00 0.00 25 GLU A N 5
ATOM 8370 C CA . GLU A 1 29 ? 67.493 -1.299 17.908 1.00 0.00 25 GLU A CA 5
ATOM 8371 C C . GLU A 1 29 ? 66.248 -1.835 18.589 1.00 0.00 25 GLU A C 5
ATOM 8372 O O . GLU A 1 29 ? 66.082 -1.709 19.803 1.00 0.00 25 GLU A O 5
ATOM 8384 N N . PHE A 1 30 ? 65.388 -2.447 17.797 1.00 0.00 26 PHE A N 5
ATOM 8385 C CA . PHE A 1 30 ? 64.161 -3.026 18.329 1.00 0.00 26 PHE A CA 5
ATOM 8386 C C . PHE A 1 30 ? 63.667 -4.173 17.454 1.00 0.00 26 PHE A C 5
ATOM 8387 O O . PHE A 1 30 ? 64.053 -4.296 16.291 1.00 0.00 26 PHE A O 5
ATOM 8404 N N . ARG A 1 31 ? 62.824 -5.024 18.029 1.00 0.00 27 ARG A N 5
ATOM 8405 C CA . ARG A 1 31 ? 62.304 -6.172 17.300 1.00 0.00 27 ARG A CA 5
ATOM 8406 C C . ARG A 1 31 ? 61.259 -5.735 16.284 1.00 0.00 27 ARG A C 5
ATOM 8407 O O . ARG A 1 31 ? 60.218 -5.187 16.644 1.00 0.00 27 ARG A O 5
ATOM 8428 N N . ALA A 1 32 ? 61.534 -6.004 15.013 1.00 0.00 28 ALA A N 5
ATOM 8429 C CA . ALA A 1 32 ? 60.596 -5.656 13.957 1.00 0.00 28 ALA A CA 5
ATOM 8430 C C . ALA A 1 32 ? 60.800 -6.561 12.754 1.00 0.00 28 ALA A C 5
ATOM 8431 O O . ALA A 1 32 ? 61.926 -6.933 12.424 1.00 0.00 28 ALA A O 5
ATOM 8438 N N . GLY A 1 33 ? 59.705 -6.909 12.102 1.00 0.00 29 GLY A N 5
ATOM 8439 C CA . GLY A 1 33 ? 59.768 -7.768 10.930 1.00 0.00 29 GLY A CA 5
ATOM 8440 C C . GLY A 1 33 ? 59.527 -6.963 9.660 1.00 0.00 29 GLY A C 5
ATOM 8441 O O . GLY A 1 33 ? 58.950 -5.878 9.699 1.00 0.00 29 GLY A O 5
ATOM 8445 N N . LYS A 1 34 ? 59.989 -7.500 8.540 1.00 0.00 30 LYS A N 5
ATOM 8446 C CA . LYS A 1 34 ? 59.840 -6.832 7.252 1.00 0.00 30 LYS A CA 5
ATOM 8447 C C . LYS A 1 34 ? 58.552 -7.272 6.558 1.00 0.00 30 LYS A C 5
ATOM 8448 O O . LYS A 1 34 ? 58.053 -8.366 6.798 1.00 0.00 30 LYS A O 5
ATOM 8467 N N . MET A 1 35 ? 58.022 -6.406 5.700 1.00 0.00 31 MET A N 5
ATOM 8468 C CA . MET A 1 35 ? 56.793 -6.707 4.972 1.00 0.00 31 MET A CA 5
ATOM 8469 C C . MET A 1 35 ? 57.048 -6.571 3.467 1.00 0.00 31 MET A C 5
ATOM 8470 O O . MET A 1 35 ? 58.135 -6.162 3.061 1.00 0.00 31 MET A O 5
ATOM 8484 N N . SER A 1 36 ? 56.053 -6.903 2.638 1.00 0.00 32 SER A N 5
ATOM 8485 C CA . SER A 1 36 ? 56.220 -6.788 1.197 1.00 0.00 32 SER A CA 5
ATOM 8486 C C . SER A 1 36 ? 55.069 -6.007 0.592 1.00 0.00 32 SER A C 5
ATOM 8487 O O . SER A 1 36 ? 53.907 -6.378 0.757 1.00 0.00 32 SER A O 5
ATOM 8495 N N . LEU A 1 37 ? 55.393 -4.939 -0.125 1.00 0.00 33 LEU A N 5
ATOM 8496 C CA . LEU A 1 37 ? 54.367 -4.145 -0.763 1.00 0.00 33 LEU A CA 5
ATOM 8497 C C . LEU A 1 37 ? 54.351 -4.410 -2.260 1.00 0.00 33 LEU A C 5
ATOM 8498 O O . LEU A 1 37 ? 55.318 -4.127 -2.966 1.00 0.00 33 LEU A O 5
ATOM 8514 N N . LYS A 1 38 ? 53.236 -4.940 -2.733 1.00 0.00 34 LYS A N 5
ATOM 8515 C CA . LYS A 1 38 ? 53.081 -5.229 -4.151 1.00 0.00 34 LYS A CA 5
ATOM 8516 C C . LYS A 1 38 ? 51.904 -4.439 -4.712 1.00 0.00 34 LYS A C 5
ATOM 8517 O O . LYS A 1 38 ? 50.755 -4.674 -4.337 1.00 0.00 34 LYS A O 5
ATOM 8536 N N . GLY A 1 39 ? 52.198 -3.495 -5.603 1.00 0.00 35 GLY A N 5
ATOM 8537 C CA . GLY A 1 39 ? 51.149 -2.670 -6.189 1.00 0.00 35 GLY A CA 5
ATOM 8538 C C . GLY A 1 39 ? 50.567 -1.741 -5.132 1.00 0.00 35 GLY A C 5
ATOM 8539 O O . GLY A 1 39 ? 51.110 -0.669 -4.863 1.00 0.00 35 GLY A O 5
ATOM 8543 N N . THR A 1 40 ? 49.465 -2.166 -4.525 1.00 0.00 36 THR A N 5
ATOM 8544 C CA . THR A 1 40 ? 48.823 -1.376 -3.483 1.00 0.00 36 THR A CA 5
ATOM 8545 C C . THR A 1 40 ? 48.457 -2.249 -2.290 1.00 0.00 36 THR A C 5
ATOM 8546 O O . THR A 1 40 ? 47.574 -1.900 -1.512 1.00 0.00 36 THR A O 5
ATOM 8557 N N . THR A 1 41 ? 49.137 -3.386 -2.152 1.00 0.00 37 THR A N 5
ATOM 8558 C CA . THR A 1 41 ? 48.865 -4.296 -1.043 1.00 0.00 37 THR A CA 5
ATOM 8559 C C . THR A 1 41 ? 50.136 -4.558 -0.235 1.00 0.00 37 THR A C 5
ATOM 8560 O O . THR A 1 41 ? 51.183 -4.884 -0.792 1.00 0.00 37 THR A O 5
ATOM 8571 N N . VAL A 1 42 ? 50.031 -4.412 1.083 1.00 0.00 38 VAL A N 5
ATOM 8572 C CA . VAL A 1 42 ? 51.169 -4.631 1.970 1.00 0.00 38 VAL A CA 5
ATOM 8573 C C . VAL A 1 42 ? 50.941 -5.881 2.813 1.00 0.00 38 VAL A C 5
ATOM 8574 O O . VAL A 1 42 ? 49.904 -6.017 3.462 1.00 0.00 38 VAL A O 5
ATOM 8587 N N . THR A 1 43 ? 51.905 -6.799 2.798 1.00 0.00 39 THR A N 5
ATOM 8588 C CA . THR A 1 43 ? 51.770 -8.030 3.571 1.00 0.00 39 THR A CA 5
ATOM 8589 C C . THR A 1 43 ? 53.026 -8.283 4.424 1.00 0.00 39 THR A C 5
ATOM 8590 O O . THR A 1 43 ? 54.137 -8.248 3.914 1.00 0.00 39 THR A O 5
ATOM 8601 N N . PRO A 1 44 ? 52.893 -8.528 5.705 1.00 0.00 40 PRO A N 5
ATOM 8602 C CA . PRO A 1 44 ? 54.072 -8.772 6.584 1.00 0.00 40 PRO A CA 5
ATOM 8603 C C . PRO A 1 44 ? 54.691 -10.145 6.367 1.00 0.00 40 PRO A C 5
ATOM 8604 O O . PRO A 1 44 ? 53.994 -11.114 6.069 1.00 0.00 40 PRO A O 5
ATOM 8615 N N . ASP A 1 45 ? 56.006 -10.219 6.534 1.00 0.00 41 ASP A N 5
ATOM 8616 C CA . ASP A 1 45 ? 56.713 -11.478 6.371 1.00 0.00 41 ASP A CA 5
ATOM 8617 C C . ASP A 1 45 ? 56.991 -12.087 7.735 1.00 0.00 41 ASP A C 5
ATOM 8618 O O . ASP A 1 45 ? 57.290 -11.376 8.695 1.00 0.00 41 ASP A O 5
ATOM 8627 N N . LYS A 1 46 ? 56.888 -13.401 7.817 1.00 0.00 42 LYS A N 5
ATOM 8628 C CA . LYS A 1 46 ? 57.124 -14.088 9.073 1.00 0.00 42 LYS A CA 5
ATOM 8629 C C . LYS A 1 46 ? 58.606 -14.057 9.442 1.00 0.00 42 LYS A C 5
ATOM 8630 O O . LYS A 1 46 ? 58.975 -14.460 10.545 1.00 0.00 42 LYS A O 5
ATOM 8649 N N . ARG A 1 47 ? 59.455 -13.571 8.530 1.00 0.00 43 ARG A N 5
ATOM 8650 C CA . ARG A 1 47 ? 60.876 -13.495 8.810 1.00 0.00 43 ARG A CA 5
ATOM 8651 C C . ARG A 1 47 ? 61.135 -12.355 9.783 1.00 0.00 43 ARG A C 5
ATOM 8652 O O . ARG A 1 47 ? 61.646 -11.300 9.405 1.00 0.00 43 ARG A O 5
ATOM 8673 N N . LYS A 1 48 ? 60.766 -12.578 11.037 1.00 0.00 44 LYS A N 5
ATOM 8674 C CA . LYS A 1 48 ? 60.943 -11.573 12.070 1.00 0.00 44 LYS A CA 5
ATOM 8675 C C . LYS A 1 48 ? 62.397 -11.151 12.114 1.00 0.00 44 LYS A C 5
ATOM 8676 O O . LYS A 1 48 ? 63.288 -11.990 12.047 1.00 0.00 44 LYS A O 5
ATOM 8695 N N . GLY A 1 49 ? 62.634 -9.850 12.206 1.00 0.00 45 GLY A N 5
ATOM 8696 C CA . GLY A 1 49 ? 63.996 -9.348 12.237 1.00 0.00 45 GLY A CA 5
ATOM 8697 C C . GLY A 1 49 ? 64.188 -8.324 13.338 1.00 0.00 45 GLY A C 5
ATOM 8698 O O . GLY A 1 49 ? 63.423 -8.264 14.300 1.00 0.00 45 GLY A O 5
ATOM 8702 N N . LEU A 1 50 ? 65.220 -7.516 13.174 1.00 0.00 46 LEU A N 5
ATOM 8703 C CA . LEU A 1 50 ? 65.536 -6.477 14.132 1.00 0.00 46 LEU A CA 5
ATOM 8704 C C . LEU A 1 50 ? 65.896 -5.215 13.380 1.00 0.00 46 LEU A C 5
ATOM 8705 O O . LEU A 1 50 ? 66.810 -5.220 12.555 1.00 0.00 46 LEU A O 5
ATOM 8721 N N . VAL A 1 51 ? 65.207 -4.131 13.673 1.00 0.00 47 VAL A N 5
ATOM 8722 C CA . VAL A 1 51 ? 65.516 -2.885 13.015 1.00 0.00 47 VAL A CA 5
ATOM 8723 C C . VAL A 1 51 ? 66.430 -2.072 13.897 1.00 0.00 47 VAL A C 5
ATOM 8724 O O . VAL A 1 51 ? 66.011 -1.582 14.947 1.00 0.00 47 VAL A O 5
ATOM 8737 N N . TYR A 1 52 ? 67.681 -1.940 13.486 1.00 0.00 48 TYR A N 5
ATOM 8738 C CA . TYR A 1 52 ? 68.621 -1.183 14.292 1.00 0.00 48 TYR A CA 5
ATOM 8739 C C . TYR A 1 52 ? 69.430 -0.213 13.438 1.00 0.00 48 TYR A C 5
ATOM 8740 O O . TYR A 1 52 ? 69.606 -0.411 12.236 1.00 0.00 48 TYR A O 5
ATOM 8758 N N . ILE A 1 53 ? 69.903 0.843 14.085 1.00 0.00 49 ILE A N 5
ATOM 8759 C CA . ILE A 1 53 ? 70.682 1.877 13.427 1.00 0.00 49 ILE A CA 5
ATOM 8760 C C . ILE A 1 53 ? 72.066 1.946 14.033 1.00 0.00 49 ILE A C 5
ATOM 8761 O O . ILE A 1 53 ? 72.202 1.866 15.242 1.00 0.00 49 ILE A O 5
ATOM 8777 N N . GLN A 1 54 ? 73.085 2.067 13.182 1.00 0.00 50 GLN A N 5
ATOM 8778 C CA . GLN A 1 54 ? 74.465 2.128 13.655 1.00 0.00 50 GLN A CA 5
ATOM 8779 C C . GLN A 1 54 ? 75.235 3.219 12.923 1.00 0.00 50 GLN A C 5
ATOM 8780 O O . GLN A 1 54 ? 75.199 3.293 11.705 1.00 0.00 50 GLN A O 5
ATOM 8794 N N . GLN A 1 55 ? 75.956 4.041 13.668 1.00 0.00 51 GLN A N 5
ATOM 8795 C CA . GLN A 1 55 ? 76.742 5.096 13.063 1.00 0.00 51 GLN A CA 5
ATOM 8796 C C . GLN A 1 55 ? 78.197 4.679 12.981 1.00 0.00 51 GLN A C 5
ATOM 8797 O O . GLN A 1 55 ? 78.793 4.255 13.971 1.00 0.00 51 GLN A O 5
ATOM 8811 N N . THR A 1 56 ? 78.763 4.803 11.795 1.00 0.00 52 THR A N 5
ATOM 8812 C CA . THR A 1 56 ? 80.153 4.437 11.592 1.00 0.00 52 THR A CA 5
ATOM 8813 C C . THR A 1 56 ? 81.080 5.595 11.883 1.00 0.00 52 THR A C 5
ATOM 8814 O O . THR A 1 56 ? 80.642 6.723 12.099 1.00 0.00 52 THR A O 5
ATOM 8825 N N . ASP A 1 57 ? 82.373 5.305 11.878 1.00 0.00 53 ASP A N 5
ATOM 8826 C CA . ASP A 1 57 ? 83.370 6.330 12.133 1.00 0.00 53 ASP A CA 5
ATOM 8827 C C . ASP A 1 57 ? 83.325 7.383 11.032 1.00 0.00 53 ASP A C 5
ATOM 8828 O O . ASP A 1 57 ? 83.933 8.446 11.156 1.00 0.00 53 ASP A O 5
ATOM 8837 N N . ASP A 1 58 ? 82.590 7.089 9.958 1.00 0.00 54 ASP A N 5
ATOM 8838 C CA . ASP A 1 58 ? 82.470 8.033 8.860 1.00 0.00 54 ASP A CA 5
ATOM 8839 C C . ASP A 1 58 ? 81.338 9.023 9.129 1.00 0.00 54 ASP A C 5
ATOM 8840 O O . ASP A 1 58 ? 81.076 9.908 8.313 1.00 0.00 54 ASP A O 5
ATOM 8849 N N . SER A 1 59 ? 80.661 8.857 10.273 1.00 0.00 55 SER A N 5
ATOM 8850 C CA . SER A 1 59 ? 79.553 9.728 10.642 1.00 0.00 55 SER A CA 5
ATOM 8851 C C . SER A 1 59 ? 78.354 9.474 9.742 1.00 0.00 55 SER A C 5
ATOM 8852 O O . SER A 1 59 ? 77.465 10.315 9.614 1.00 0.00 55 SER A O 5
ATOM 8860 N N . LEU A 1 60 ? 78.334 8.298 9.136 1.00 0.00 56 LEU A N 5
ATOM 8861 C CA . LEU A 1 60 ? 77.254 7.908 8.269 1.00 0.00 56 LEU A CA 5
ATOM 8862 C C . LEU A 1 60 ? 76.367 6.941 9.018 1.00 0.00 56 LEU A C 5
ATOM 8863 O O . LEU A 1 60 ? 76.837 5.940 9.554 1.00 0.00 56 LEU A O 5
ATOM 8879 N N . ILE A 1 61 ? 75.092 7.255 9.076 1.00 0.00 57 ILE A N 5
ATOM 8880 C CA . ILE A 1 61 ? 74.156 6.412 9.783 1.00 0.00 57 ILE A CA 5
ATOM 8881 C C . ILE A 1 61 ? 73.784 5.229 8.927 1.00 0.00 57 ILE A C 5
ATOM 8882 O O . ILE A 1 61 ? 73.386 5.386 7.780 1.00 0.00 57 ILE A O 5
ATOM 8898 N N . HIS A 1 62 ? 73.938 4.045 9.494 1.00 0.00 58 HIS A N 5
ATOM 8899 C CA . HIS A 1 62 ? 73.642 2.824 8.772 1.00 0.00 58 HIS A CA 5
ATOM 8900 C C . HIS A 1 62 ? 72.308 2.235 9.212 1.00 0.00 58 HIS A C 5
ATOM 8901 O O . HIS A 1 62 ? 72.128 1.886 10.379 1.00 0.00 58 HIS A O 5
ATOM 8915 N N . PHE A 1 63 ? 71.389 2.100 8.262 1.00 0.00 59 PHE A N 5
ATOM 8916 C CA . PHE A 1 63 ? 70.088 1.520 8.552 1.00 0.00 59 PHE A CA 5
ATOM 8917 C C . PHE A 1 63 ? 70.119 0.056 8.161 1.00 0.00 59 PHE A C 5
ATOM 8918 O O . PHE A 1 63 ? 70.181 -0.274 6.977 1.00 0.00 59 PHE A O 5
ATOM 8935 N N . CYS A 1 64 ? 70.118 -0.819 9.154 1.00 0.00 60 CYS A N 5
ATOM 8936 C CA . CYS A 1 64 ? 70.190 -2.245 8.874 1.00 0.00 60 CYS A CA 5
ATOM 8937 C C . CYS A 1 64 ? 69.039 -3.028 9.490 1.00 0.00 60 CYS A C 5
ATOM 8938 O O . CYS A 1 64 ? 68.560 -2.721 10.583 1.00 0.00 60 CYS A O 5
ATOM 8946 N N . TRP A 1 65 ? 68.639 -4.076 8.774 1.00 0.00 61 TRP A N 5
ATOM 8947 C CA . TRP A 1 65 ? 67.582 -4.969 9.222 1.00 0.00 61 TRP A CA 5
ATOM 8948 C C . TRP A 1 65 ? 68.128 -6.386 9.229 1.00 0.00 61 TRP A C 5
ATOM 8949 O O . TRP A 1 65 ? 68.490 -6.946 8.189 1.00 0.00 61 TRP A O 5
ATOM 8970 N N . LYS A 1 66 ? 68.212 -6.947 10.412 1.00 0.00 62 LYS A N 5
ATOM 8971 C CA . LYS A 1 66 ? 68.741 -8.282 10.576 1.00 0.00 62 LYS A CA 5
ATOM 8972 C C . LYS A 1 66 ? 67.627 -9.273 10.845 1.00 0.00 62 LYS A C 5
ATOM 8973 O O . LYS A 1 66 ? 66.781 -9.055 11.709 1.00 0.00 62 LYS A O 5
ATOM 8992 N N . ASP A 1 67 ? 67.641 -10.368 10.109 1.00 0.00 63 ASP A N 5
ATOM 8993 C CA . ASP A 1 67 ? 66.633 -11.395 10.291 1.00 0.00 63 ASP A CA 5
ATOM 8994 C C . ASP A 1 67 ? 66.931 -12.167 11.566 1.00 0.00 63 ASP A C 5
ATOM 8995 O O . ASP A 1 67 ? 68.052 -12.612 11.775 1.00 0.00 63 ASP A O 5
ATOM 9004 N N . ARG A 1 68 ? 65.928 -12.321 12.413 1.00 0.00 64 ARG A N 5
ATOM 9005 C CA . ARG A 1 68 ? 66.108 -13.050 13.669 1.00 0.00 64 ARG A CA 5
ATOM 9006 C C . ARG A 1 68 ? 66.261 -14.545 13.404 1.00 0.00 64 ARG A C 5
ATOM 9007 O O . ARG A 1 68 ? 66.753 -15.290 14.252 1.00 0.00 64 ARG A O 5
ATOM 9028 N N . THR A 1 69 ? 65.830 -14.973 12.224 1.00 0.00 65 THR A N 5
ATOM 9029 C CA . THR A 1 69 ? 65.912 -16.370 11.844 1.00 0.00 65 THR A CA 5
ATOM 9030 C C . THR A 1 69 ? 67.350 -16.875 11.841 1.00 0.00 65 THR A C 5
ATOM 9031 O O . THR A 1 69 ? 67.636 -17.962 12.345 1.00 0.00 65 THR A O 5
ATOM 9042 N N . SER A 1 70 ? 68.252 -16.087 11.277 1.00 0.00 66 SER A N 5
ATOM 9043 C CA . SER A 1 70 ? 69.658 -16.467 11.221 1.00 0.00 66 SER A CA 5
ATOM 9044 C C . SER A 1 70 ? 70.497 -15.496 12.038 1.00 0.00 66 SER A C 5
ATOM 9045 O O . SER A 1 70 ? 71.653 -15.770 12.359 1.00 0.00 66 SER A O 5
ATOM 9053 N N . GLY A 1 71 ? 69.903 -14.356 12.361 1.00 0.00 67 GLY A N 5
ATOM 9054 C CA . GLY A 1 71 ? 70.591 -13.334 13.130 1.00 0.00 67 GLY A CA 5
ATOM 9055 C C . GLY A 1 71 ? 71.631 -12.616 12.271 1.00 0.00 67 GLY A C 5
ATOM 9056 O O . GLY A 1 71 ? 72.539 -11.964 12.788 1.00 0.00 67 GLY A O 5
ATOM 9060 N N . ASN A 1 72 ? 71.491 -12.740 10.956 1.00 0.00 68 ASN A N 5
ATOM 9061 C CA . ASN A 1 72 ? 72.411 -12.098 10.030 1.00 0.00 68 ASN A CA 5
ATOM 9062 C C . ASN A 1 72 ? 71.775 -10.845 9.442 1.00 0.00 68 ASN A C 5
ATOM 9063 O O . ASN A 1 72 ? 70.562 -10.792 9.235 1.00 0.00 68 ASN A O 5
ATOM 9074 N N . VAL A 1 73 ? 72.595 -9.836 9.179 1.00 0.00 69 VAL A N 5
ATOM 9075 C CA . VAL A 1 73 ? 72.086 -8.590 8.621 1.00 0.00 69 VAL A CA 5
ATOM 9076 C C . VAL A 1 73 ? 71.685 -8.789 7.168 1.00 0.00 69 VAL A C 5
ATOM 9077 O O . VAL A 1 73 ? 72.533 -8.856 6.278 1.00 0.00 69 VAL A O 5
ATOM 9090 N N . GLU A 1 74 ? 70.381 -8.882 6.939 1.00 0.00 70 GLU A N 5
ATOM 9091 C CA . GLU A 1 74 ? 69.865 -9.075 5.593 1.00 0.00 70 GLU A CA 5
ATOM 9092 C C . GLU A 1 74 ? 69.894 -7.775 4.800 1.00 0.00 70 GLU A C 5
ATOM 9093 O O . GLU A 1 74 ? 70.115 -7.785 3.590 1.00 0.00 70 GLU A O 5
ATOM 9105 N N . ASP A 1 75 ? 69.658 -6.656 5.486 1.00 0.00 71 ASP A N 5
ATOM 9106 C CA . ASP A 1 75 ? 69.651 -5.358 4.806 1.00 0.00 71 ASP A CA 5
ATOM 9107 C C . ASP A 1 75 ? 70.594 -4.371 5.491 1.00 0.00 71 ASP A C 5
ATOM 9108 O O . ASP A 1 75 ? 70.722 -4.368 6.714 1.00 0.00 71 ASP A O 5
ATOM 9117 N N . ASP A 1 76 ? 71.240 -3.529 4.690 1.00 0.00 72 ASP A N 5
ATOM 9118 C CA . ASP A 1 76 ? 72.162 -2.530 5.219 1.00 0.00 72 ASP A CA 5
ATOM 9119 C C . ASP A 1 76 ? 72.352 -1.398 4.217 1.00 0.00 72 ASP A C 5
ATOM 9120 O O . ASP A 1 76 ? 72.805 -1.618 3.093 1.00 0.00 72 ASP A O 5
ATOM 9129 N N . LEU A 1 77 ? 72.001 -0.188 4.632 1.00 0.00 73 LEU A N 5
ATOM 9130 C CA . LEU A 1 77 ? 72.134 0.976 3.767 1.00 0.00 73 LEU A CA 5
ATOM 9131 C C . LEU A 1 77 ? 72.224 2.247 4.584 1.00 0.00 73 LEU A C 5
ATOM 9132 O O . LEU A 1 77 ? 71.494 2.436 5.551 1.00 0.00 73 LEU A O 5
ATOM 9148 N N . ILE A 1 78 ? 73.132 3.116 4.181 1.00 0.00 74 ILE A N 5
ATOM 9149 C CA . ILE A 1 78 ? 73.338 4.368 4.870 1.00 0.00 74 ILE A CA 5
ATOM 9150 C C . ILE A 1 78 ? 72.229 5.348 4.552 1.00 0.00 74 ILE A C 5
ATOM 9151 O O . ILE A 1 78 ? 71.845 5.514 3.394 1.00 0.00 74 ILE A O 5
ATOM 9167 N N . ILE A 1 79 ? 71.723 6.001 5.586 1.00 0.00 75 ILE A N 5
ATOM 9168 C CA . ILE A 1 79 ? 70.662 6.971 5.398 1.00 0.00 75 ILE A CA 5
ATOM 9169 C C . ILE A 1 79 ? 71.164 8.378 5.701 1.00 0.00 75 ILE A C 5
ATOM 9170 O O . ILE A 1 79 ? 71.626 8.668 6.805 1.00 0.00 75 ILE A O 5
ATOM 9186 N N . PHE A 1 80 ? 71.064 9.243 4.701 1.00 0.00 76 PHE A N 5
ATOM 9187 C CA . PHE A 1 80 ? 71.500 10.633 4.832 1.00 0.00 76 PHE A CA 5
ATOM 9188 C C . PHE A 1 80 ? 70.411 11.486 5.480 1.00 0.00 76 PHE A C 5
ATOM 9189 O O . PHE A 1 80 ? 69.249 11.090 5.523 1.00 0.00 76 PHE A O 5
ATOM 9206 N N . PRO A 1 81 ? 70.753 12.644 5.984 1.00 0.00 77 PRO A N 5
ATOM 9207 C CA . PRO A 1 81 ? 69.758 13.548 6.629 1.00 0.00 77 PRO A CA 5
ATOM 9208 C C . PRO A 1 81 ? 68.600 13.858 5.690 1.00 0.00 77 PRO A C 5
ATOM 9209 O O . PRO A 1 81 ? 68.803 14.172 4.517 1.00 0.00 77 PRO A O 5
ATOM 9220 N N . ASP A 1 82 ? 67.387 13.762 6.215 1.00 0.00 78 ASP A N 5
ATOM 9221 C CA . ASP A 1 82 ? 66.189 14.029 5.425 1.00 0.00 78 ASP A CA 5
ATOM 9222 C C . ASP A 1 82 ? 66.098 13.096 4.212 1.00 0.00 78 ASP A C 5
ATOM 9223 O O . ASP A 1 82 ? 65.269 13.305 3.326 1.00 0.00 78 ASP A O 5
ATOM 9232 N N . ASP A 1 83 ? 66.943 12.062 4.174 1.00 0.00 79 ASP A N 5
ATOM 9233 C CA . ASP A 1 83 ? 66.925 11.116 3.064 1.00 0.00 79 ASP A CA 5
ATOM 9234 C C . ASP A 1 83 ? 65.657 10.292 3.087 1.00 0.00 79 ASP A C 5
ATOM 9235 O O . ASP A 1 83 ? 65.106 9.969 2.042 1.00 0.00 79 ASP A O 5
ATOM 9244 N N . CYS A 1 84 ? 65.202 9.945 4.280 1.00 0.00 80 CYS A N 5
ATOM 9245 C CA . CYS A 1 84 ? 63.993 9.154 4.407 1.00 0.00 80 CYS A CA 5
ATOM 9246 C C . CYS A 1 84 ? 63.255 9.519 5.681 1.00 0.00 80 CYS A C 5
ATOM 9247 O O . CYS A 1 84 ? 63.808 10.144 6.586 1.00 0.00 80 CYS A O 5
ATOM 9255 N N . GLU A 1 85 ? 61.999 9.125 5.729 1.00 0.00 81 GLU A N 5
ATOM 9256 C CA . GLU A 1 85 ? 61.153 9.403 6.878 1.00 0.00 81 GLU A CA 5
ATOM 9257 C C . GLU A 1 85 ? 60.523 8.128 7.434 1.00 0.00 81 GLU A C 5
ATOM 9258 O O . GLU A 1 85 ? 59.966 7.320 6.694 1.00 0.00 81 GLU A O 5
ATOM 9270 N N . PHE A 1 86 ? 60.607 7.975 8.753 1.00 0.00 82 PHE A N 5
ATOM 9271 C CA . PHE A 1 86 ? 60.031 6.818 9.425 1.00 0.00 82 PHE A CA 5
ATOM 9272 C C . PHE A 1 86 ? 58.684 7.227 10.004 1.00 0.00 82 PHE A C 5
ATOM 9273 O O . PHE A 1 86 ? 58.607 8.130 10.838 1.00 0.00 82 PHE A O 5
ATOM 9290 N N . LYS A 1 87 ? 57.619 6.594 9.531 1.00 0.00 83 LYS A N 5
ATOM 9291 C CA . LYS A 1 87 ? 56.284 6.954 9.991 1.00 0.00 83 LYS A CA 5
ATOM 9292 C C . LYS A 1 87 ? 55.383 5.735 10.130 1.00 0.00 83 LYS A C 5
ATOM 9293 O O . LYS A 1 87 ? 55.723 4.651 9.682 1.00 0.00 83 LYS A O 5
ATOM 9312 N N . ARG A 1 88 ? 54.229 5.927 10.758 1.00 0.00 84 ARG A N 5
ATOM 9313 C CA . ARG A 1 88 ? 53.285 4.835 10.945 1.00 0.00 84 ARG A CA 5
ATOM 9314 C C . ARG A 1 88 ? 52.239 4.839 9.835 1.00 0.00 84 ARG A C 5
ATOM 9315 O O . ARG A 1 88 ? 51.925 5.886 9.270 1.00 0.00 84 ARG A O 5
ATOM 9336 N N . VAL A 1 89 ? 51.708 3.663 9.526 1.00 0.00 85 VAL A N 5
ATOM 9337 C CA . VAL A 1 89 ? 50.700 3.547 8.476 1.00 0.00 85 VAL A CA 5
ATOM 9338 C C . VAL A 1 89 ? 49.335 3.220 9.082 1.00 0.00 85 VAL A C 5
ATOM 9339 O O . VAL A 1 89 ? 49.037 2.055 9.340 1.00 0.00 85 VAL A O 5
ATOM 9352 N N . PRO A 1 90 ? 48.494 4.203 9.303 1.00 0.00 86 PRO A N 5
ATOM 9353 C CA . PRO A 1 90 ? 47.141 3.963 9.874 1.00 0.00 86 PRO A CA 5
ATOM 9354 C C . PRO A 1 90 ? 46.160 3.466 8.816 1.00 0.00 86 PRO A C 5
ATOM 9355 O O . PRO A 1 90 ? 45.141 4.103 8.547 1.00 0.00 86 PRO A O 5
ATOM 9366 N N . GLN A 1 91 ? 46.474 2.317 8.225 1.00 0.00 87 GLN A N 5
ATOM 9367 C CA . GLN A 1 91 ? 45.616 1.731 7.203 1.00 0.00 87 GLN A CA 5
ATOM 9368 C C . GLN A 1 91 ? 44.997 0.435 7.708 1.00 0.00 87 GLN A C 5
ATOM 9369 O O . GLN A 1 91 ? 43.866 0.096 7.361 1.00 0.00 87 GLN A O 5
ATOM 9383 N N . CYS A 1 92 ? 45.752 -0.287 8.531 1.00 0.00 88 CYS A N 5
ATOM 9384 C CA . CYS A 1 92 ? 45.271 -1.550 9.082 1.00 0.00 88 CYS A CA 5
ATOM 9385 C C . CYS A 1 92 ? 45.385 -1.550 10.602 1.00 0.00 88 CYS A C 5
ATOM 9386 O O . CYS A 1 92 ? 46.367 -2.047 11.151 1.00 0.00 88 CYS A O 5
ATOM 9394 N N . PRO A 1 93 ? 44.411 -1.011 11.296 1.00 0.00 89 PRO A N 5
ATOM 9395 C CA . PRO A 1 93 ? 44.439 -0.968 12.785 1.00 0.00 89 PRO A CA 5
ATOM 9396 C C . PRO A 1 93 ? 44.360 -2.366 13.387 1.00 0.00 89 PRO A C 5
ATOM 9397 O O . PRO A 1 93 ? 43.486 -3.156 13.028 1.00 0.00 89 PRO A O 5
ATOM 9408 N N . SER A 1 94 ? 45.281 -2.649 14.307 1.00 0.00 90 SER A N 5
ATOM 9409 C CA . SER A 1 94 ? 45.340 -3.947 14.976 1.00 0.00 90 SER A CA 5
ATOM 9410 C C . SER A 1 94 ? 46.650 -4.075 15.744 1.00 0.00 90 SER A C 5
ATOM 9411 O O . SER A 1 94 ? 46.681 -4.613 16.851 1.00 0.00 90 SER A O 5
ATOM 9419 N N . GLY A 1 95 ? 47.734 -3.586 15.145 1.00 0.00 91 GLY A N 5
ATOM 9420 C CA . GLY A 1 95 ? 49.043 -3.662 15.784 1.00 0.00 91 GLY A CA 5
ATOM 9421 C C . GLY A 1 95 ? 49.879 -2.425 15.478 1.00 0.00 91 GLY A C 5
ATOM 9422 O O . GLY A 1 95 ? 49.345 -1.333 15.287 1.00 0.00 91 GLY A O 5
ATOM 9426 N N . ARG A 1 96 ? 51.195 -2.607 15.434 1.00 0.00 92 ARG A N 5
ATOM 9427 C CA . ARG A 1 96 ? 52.098 -1.499 15.150 1.00 0.00 92 ARG A CA 5
ATOM 9428 C C . ARG A 1 96 ? 52.783 -1.702 13.801 1.00 0.00 92 ARG A C 5
ATOM 9429 O O . ARG A 1 96 ? 53.647 -2.566 13.654 1.00 0.00 92 ARG A O 5
ATOM 9450 N N . VAL A 1 97 ? 52.390 -0.894 12.823 1.00 0.00 93 VAL A N 5
ATOM 9451 C CA . VAL A 1 97 ? 52.967 -0.981 11.485 1.00 0.00 93 VAL A CA 5
ATOM 9452 C C . VAL A 1 97 ? 53.596 0.347 11.087 1.00 0.00 93 VAL A C 5
ATOM 9453 O O . VAL A 1 97 ? 52.958 1.398 11.158 1.00 0.00 93 VAL A O 5
ATOM 9466 N N . TYR A 1 98 ? 54.855 0.288 10.668 1.00 0.00 94 TYR A N 5
ATOM 9467 C CA . TYR A 1 98 ? 55.571 1.489 10.259 1.00 0.00 94 TYR A CA 5
ATOM 9468 C C . TYR A 1 98 ? 56.098 1.350 8.840 1.00 0.00 94 TYR A C 5
ATOM 9469 O O . TYR A 1 98 ? 56.313 0.245 8.353 1.00 0.00 94 TYR A O 5
ATOM 9487 N N . VAL A 1 99 ? 56.296 2.480 8.176 1.00 0.00 95 VAL A N 5
ATOM 9488 C CA . VAL A 1 99 ? 56.793 2.474 6.813 1.00 0.00 95 VAL A CA 5
ATOM 9489 C C . VAL A 1 99 ? 57.917 3.493 6.666 1.00 0.00 95 VAL A C 5
ATOM 9490 O O . VAL A 1 99 ? 57.819 4.618 7.157 1.00 0.00 95 VAL A O 5
ATOM 9503 N N . LEU A 1 100 ? 58.975 3.094 5.976 1.00 0.00 96 LEU A N 5
ATOM 9504 C CA . LEU A 1 100 ? 60.106 3.972 5.751 1.00 0.00 96 LEU A CA 5
ATOM 9505 C C . LEU A 1 100 ? 60.037 4.494 4.328 1.00 0.00 96 LEU A C 5
ATOM 9506 O O . LEU A 1 100 ? 60.003 3.711 3.382 1.00 0.00 96 LEU A O 5
ATOM 9522 N N . LYS A 1 101 ? 60.001 5.810 4.175 1.00 0.00 97 LYS A N 5
ATOM 9523 C CA . LYS A 1 101 ? 59.915 6.397 2.842 1.00 0.00 97 LYS A CA 5
ATOM 9524 C C . LYS A 1 101 ? 61.160 7.203 2.549 1.00 0.00 97 LYS A C 5
ATOM 9525 O O . LYS A 1 101 ? 61.582 8.002 3.362 1.00 0.00 97 LYS A O 5
ATOM 9544 N N . PHE A 1 102 ? 61.742 6.999 1.382 1.00 0.00 98 PHE A N 5
ATOM 9545 C CA . PHE A 1 102 ? 62.940 7.731 1.022 1.00 0.00 98 PHE A CA 5
ATOM 9546 C C . PHE A 1 102 ? 62.566 9.011 0.304 1.00 0.00 98 PHE A C 5
ATOM 9547 O O . PHE A 1 102 ? 62.131 8.992 -0.845 1.00 0.00 98 PHE A O 5
ATOM 9564 N N . LYS A 1 103 ? 62.744 10.123 0.994 1.00 0.00 99 LYS A N 5
ATOM 9565 C CA . LYS A 1 103 ? 62.431 11.416 0.422 1.00 0.00 99 LYS A CA 5
ATOM 9566 C C . LYS A 1 103 ? 63.313 11.672 -0.788 1.00 0.00 99 LYS A C 5
ATOM 9567 O O . LYS A 1 103 ? 62.875 12.249 -1.782 1.00 0.00 99 LYS A O 5
ATOM 9586 N N . ALA A 1 104 ? 64.566 11.248 -0.685 1.00 0.00 100 ALA A N 5
ATOM 9587 C CA . ALA A 1 104 ? 65.511 11.449 -1.774 1.00 0.00 100 ALA A CA 5
ATOM 9588 C C . ALA A 1 104 ? 65.237 10.488 -2.927 1.00 0.00 100 ALA A C 5
ATOM 9589 O O . ALA A 1 104 ? 65.602 10.758 -4.072 1.00 0.00 100 ALA A O 5
ATOM 9596 N N . GLY A 1 105 ? 64.598 9.365 -2.619 1.00 0.00 101 GLY A N 5
ATOM 9597 C CA . GLY A 1 105 ? 64.287 8.370 -3.639 1.00 0.00 101 GLY A CA 5
ATOM 9598 C C . GLY A 1 105 ? 62.783 8.161 -3.758 1.00 0.00 101 GLY A C 5
ATOM 9599 O O . GLY A 1 105 ? 61.991 8.999 -3.330 1.00 0.00 101 GLY A O 5
ATOM 9603 N N . SER A 1 106 ? 62.395 7.034 -4.343 1.00 0.00 102 SER A N 5
ATOM 9604 C CA . SER A 1 106 ? 60.982 6.716 -4.510 1.00 0.00 102 SER A CA 5
ATOM 9605 C C . SER A 1 106 ? 60.678 5.318 -3.974 1.00 0.00 102 SER A C 5
ATOM 9606 O O . SER A 1 106 ? 59.664 4.718 -4.328 1.00 0.00 102 SER A O 5
ATOM 9614 N N . LYS A 1 107 ? 61.564 4.802 -3.124 1.00 0.00 103 LYS A N 5
ATOM 9615 C CA . LYS A 1 107 ? 61.381 3.476 -2.558 1.00 0.00 103 LYS A CA 5
ATOM 9616 C C . LYS A 1 107 ? 60.782 3.569 -1.161 1.00 0.00 103 LYS A C 5
ATOM 9617 O O . LYS A 1 107 ? 61.052 4.511 -0.419 1.00 0.00 103 LYS A O 5
ATOM 9636 N N . ARG A 1 108 ? 59.966 2.585 -0.812 1.00 0.00 104 ARG A N 5
ATOM 9637 C CA . ARG A 1 108 ? 59.334 2.561 0.500 1.00 0.00 104 ARG A CA 5
ATOM 9638 C C . ARG A 1 108 ? 59.390 1.158 1.099 1.00 0.00 104 ARG A C 5
ATOM 9639 O O . ARG A 1 108 ? 59.239 0.164 0.388 1.00 0.00 104 ARG A O 5
ATOM 9660 N N . LEU A 1 109 ? 59.609 1.085 2.407 1.00 0.00 105 LEU A N 5
ATOM 9661 C CA . LEU A 1 109 ? 59.683 -0.202 3.090 1.00 0.00 105 LEU A CA 5
ATOM 9662 C C . LEU A 1 109 ? 58.661 -0.262 4.214 1.00 0.00 105 LEU A C 5
ATOM 9663 O O . LEU A 1 109 ? 58.380 0.742 4.842 1.00 0.00 105 LEU A O 5
ATOM 9679 N N . PHE A 1 110 ? 58.110 -1.440 4.465 1.00 0.00 106 PHE A N 5
ATOM 9680 C CA . PHE A 1 110 ? 57.126 -1.597 5.531 1.00 0.00 106 PHE A CA 5
ATOM 9681 C C . PHE A 1 110 ? 57.629 -2.579 6.593 1.00 0.00 106 PHE A C 5
ATOM 9682 O O . PHE A 1 110 ? 58.233 -3.602 6.272 1.00 0.00 106 PHE A O 5
ATOM 9699 N N . PHE A 1 111 ? 57.377 -2.249 7.859 1.00 0.00 107 PHE A N 5
ATOM 9700 C CA . PHE A 1 111 ? 57.795 -3.079 8.975 1.00 0.00 107 PHE A CA 5
ATOM 9701 C C . PHE A 1 111 ? 56.703 -3.177 10.019 1.00 0.00 107 PHE A C 5
ATOM 9702 O O . PHE A 1 111 ? 55.828 -2.316 10.111 1.00 0.00 107 PHE A O 5
ATOM 9719 N N . TRP A 1 112 ? 56.788 -4.214 10.828 1.00 0.00 108 TRP A N 5
ATOM 9720 C CA . TRP A 1 112 ? 55.828 -4.404 11.901 1.00 0.00 108 TRP A CA 5
ATOM 9721 C C . TRP A 1 112 ? 56.576 -4.720 13.191 1.00 0.00 108 TRP A C 5
ATOM 9722 O O . TRP A 1 112 ? 57.531 -5.493 13.190 1.00 0.00 108 TRP A O 5
ATOM 9743 N N . MET A 1 113 ? 56.160 -4.089 14.283 1.00 0.00 109 MET A N 5
ATOM 9744 C CA . MET A 1 113 ? 56.832 -4.287 15.564 1.00 0.00 109 MET A CA 5
ATOM 9745 C C . MET A 1 113 ? 56.495 -5.650 16.153 1.00 0.00 109 MET A C 5
ATOM 9746 O O . MET A 1 113 ? 55.357 -6.114 16.070 1.00 0.00 109 MET A O 5
ATOM 9760 N N . GLN A 1 114 ? 57.494 -6.277 16.761 1.00 0.00 110 GLN A N 5
ATOM 9761 C CA . GLN A 1 114 ? 57.309 -7.580 17.385 1.00 0.00 110 GLN A CA 5
ATOM 9762 C C . GLN A 1 114 ? 57.303 -7.453 18.906 1.00 0.00 110 GLN A C 5
ATOM 9763 O O . GLN A 1 114 ? 57.101 -8.437 19.611 1.00 0.00 110 GLN A O 5
ATOM 9777 N N . GLU A 1 115 ? 57.538 -6.245 19.415 1.00 0.00 111 GLU A N 5
ATOM 9778 C CA . GLU A 1 115 ? 57.554 -6.047 20.861 1.00 0.00 111 GLU A CA 5
ATOM 9779 C C . GLU A 1 115 ? 56.141 -6.221 21.440 1.00 0.00 111 GLU A C 5
ATOM 9780 O O . GLU A 1 115 ? 55.171 -5.745 20.849 1.00 0.00 111 GLU A O 5
ATOM 9792 N N . PRO A 1 116 ? 55.991 -6.886 22.570 1.00 0.00 112 PRO A N 5
ATOM 9793 C CA . PRO A 1 116 ? 54.650 -7.099 23.194 1.00 0.00 112 PRO A CA 5
ATOM 9794 C C . PRO A 1 116 ? 54.056 -5.813 23.767 1.00 0.00 112 PRO A C 5
ATOM 9795 O O . PRO A 1 116 ? 52.839 -5.694 23.913 1.00 0.00 112 PRO A O 5
ATOM 9806 N N . LYS A 1 117 ? 54.919 -4.857 24.100 1.00 0.00 113 LYS A N 5
ATOM 9807 C CA . LYS A 1 117 ? 54.459 -3.595 24.662 1.00 0.00 113 LYS A CA 5
ATOM 9808 C C . LYS A 1 117 ? 54.887 -2.434 23.781 1.00 0.00 113 LYS A C 5
ATOM 9809 O O . LYS A 1 117 ? 55.976 -2.441 23.206 1.00 0.00 113 LYS A O 5
ATOM 9828 N N . THR A 1 118 ? 54.024 -1.431 23.691 1.00 0.00 114 THR A N 5
ATOM 9829 C CA . THR A 1 118 ? 54.322 -0.255 22.889 1.00 0.00 114 THR A CA 5
ATOM 9830 C C . THR A 1 118 ? 54.932 0.840 23.753 1.00 0.00 114 THR A C 5
ATOM 9831 O O . THR A 1 118 ? 55.105 1.973 23.303 1.00 0.00 114 THR A O 5
ATOM 9842 N N . ASP A 1 119 ? 55.259 0.499 24.993 1.00 0.00 115 ASP A N 5
ATOM 9843 C CA . ASP A 1 119 ? 55.849 1.464 25.904 1.00 0.00 115 ASP A CA 5
ATOM 9844 C C . ASP A 1 119 ? 57.165 1.989 25.340 1.00 0.00 115 ASP A C 5
ATOM 9845 O O . ASP A 1 119 ? 57.641 3.051 25.741 1.00 0.00 115 ASP A O 5
ATOM 9854 N N . GLN A 1 120 ? 57.752 1.238 24.412 1.00 0.00 116 GLN A N 5
ATOM 9855 C CA . GLN A 1 120 ? 59.015 1.641 23.808 1.00 0.00 116 GLN A CA 5
ATOM 9856 C C . GLN A 1 120 ? 58.903 1.740 22.286 1.00 0.00 116 GLN A C 5
ATOM 9857 O O . GLN A 1 120 ? 59.837 2.180 21.617 1.00 0.00 116 GLN A O 5
ATOM 9871 N N . ASP A 1 121 ? 57.763 1.319 21.738 1.00 0.00 117 ASP A N 5
ATOM 9872 C CA . ASP A 1 121 ? 57.562 1.357 20.295 1.00 0.00 117 ASP A CA 5
ATOM 9873 C C . ASP A 1 121 ? 57.638 2.787 19.779 1.00 0.00 117 ASP A C 5
ATOM 9874 O O . ASP A 1 121 ? 58.294 3.065 18.775 1.00 0.00 117 ASP A O 5
ATOM 9883 N N . GLU A 1 122 ? 56.961 3.690 20.472 1.00 0.00 118 GLU A N 5
ATOM 9884 C CA . GLU A 1 122 ? 56.951 5.089 20.076 1.00 0.00 118 GLU A CA 5
ATOM 9885 C C . GLU A 1 122 ? 58.339 5.694 20.178 1.00 0.00 118 GLU A C 5
ATOM 9886 O O . GLU A 1 122 ? 58.759 6.464 19.318 1.00 0.00 118 GLU A O 5
ATOM 9898 N N . GLU A 1 123 ? 59.046 5.342 21.238 1.00 0.00 119 GLU A N 5
ATOM 9899 C CA . GLU A 1 123 ? 60.387 5.858 21.446 1.00 0.00 119 GLU A CA 5
ATOM 9900 C C . GLU A 1 123 ? 61.312 5.385 20.337 1.00 0.00 119 GLU A C 5
ATOM 9901 O O . GLU A 1 123 ? 62.131 6.144 19.837 1.00 0.00 119 GLU A O 5
ATOM 9913 N N . HIS A 1 124 ? 61.167 4.125 19.953 1.00 0.00 120 HIS A N 5
ATOM 9914 C CA . HIS A 1 124 ? 61.982 3.557 18.897 1.00 0.00 120 HIS A CA 5
ATOM 9915 C C . HIS A 1 124 ? 61.683 4.259 17.600 1.00 0.00 120 HIS A C 5
ATOM 9916 O O . HIS A 1 124 ? 62.575 4.570 16.815 1.00 0.00 120 HIS A O 5
ATOM 9930 N N . CYS A 1 125 ? 60.409 4.520 17.405 1.00 0.00 121 CYS A N 5
ATOM 9931 C CA . CYS A 1 125 ? 59.948 5.201 16.222 1.00 0.00 121 CYS A CA 5
ATOM 9932 C C . CYS A 1 125 ? 60.543 6.602 16.167 1.00 0.00 121 CYS A C 5
ATOM 9933 O O . CYS A 1 125 ? 61.021 7.046 15.123 1.00 0.00 121 CYS A O 5
ATOM 9941 N N . ARG A 1 126 ? 60.508 7.292 17.305 1.00 0.00 122 ARG A N 5
ATOM 9942 C CA . ARG A 1 126 ? 61.042 8.648 17.378 1.00 0.00 122 ARG A CA 5
ATOM 9943 C C . ARG A 1 126 ? 62.557 8.648 17.211 1.00 0.00 122 ARG A C 5
ATOM 9944 O O . ARG A 1 126 ? 63.123 9.494 16.521 1.00 0.00 122 ARG A O 5
ATOM 9965 N N . LYS A 1 127 ? 63.204 7.687 17.851 1.00 0.00 123 LYS A N 5
ATOM 9966 C CA . LYS A 1 127 ? 64.649 7.564 17.781 1.00 0.00 123 LYS A CA 5
ATOM 9967 C C . LYS A 1 127 ? 65.086 7.287 16.353 1.00 0.00 123 LYS A C 5
ATOM 9968 O O . LYS A 1 127 ? 66.069 7.847 15.874 1.00 0.00 123 LYS A O 5
ATOM 9987 N N . VAL A 1 128 ? 64.339 6.429 15.669 1.00 0.00 124 VAL A N 5
ATOM 9988 C CA . VAL A 1 128 ? 64.663 6.104 14.292 1.00 0.00 124 VAL A CA 5
ATOM 9989 C C . VAL A 1 128 ? 64.615 7.362 13.431 1.00 0.00 124 VAL A C 5
ATOM 9990 O O . VAL A 1 128 ? 65.506 7.608 12.628 1.00 0.00 124 VAL A O 5
ATOM 10003 N N . ASN A 1 129 ? 63.578 8.168 13.617 1.00 0.00 125 ASN A N 5
ATOM 10004 C CA . ASN A 1 129 ? 63.444 9.401 12.853 1.00 0.00 125 ASN A CA 5
ATOM 10005 C C . ASN A 1 129 ? 64.552 10.366 13.216 1.00 0.00 125 ASN A C 5
ATOM 10006 O O . ASN A 1 129 ? 64.933 11.217 12.418 1.00 0.00 125 ASN A O 5
ATOM 10017 N N . GLU A 1 130 ? 65.062 10.236 14.427 1.00 0.00 126 GLU A N 5
ATOM 10018 C CA . GLU A 1 130 ? 66.118 11.123 14.874 1.00 0.00 126 GLU A CA 5
ATOM 10019 C C . GLU A 1 130 ? 67.465 10.711 14.300 1.00 0.00 126 GLU A C 5
ATOM 10020 O O . GLU A 1 130 ? 68.300 11.546 14.000 1.00 0.00 126 GLU A O 5
ATOM 10032 N N . TYR A 1 131 ? 67.689 9.426 14.160 1.00 0.00 127 TYR A N 5
ATOM 10033 C CA . TYR A 1 131 ? 68.960 8.964 13.629 1.00 0.00 127 TYR A CA 5
ATOM 10034 C C . TYR A 1 131 ? 68.992 9.060 12.113 1.00 0.00 127 TYR A C 5
ATOM 10035 O O . TYR A 1 131 ? 70.062 9.157 11.512 1.00 0.00 127 TYR A O 5
ATOM 10053 N N . LEU A 1 132 ? 67.824 9.008 11.498 1.00 0.00 128 LEU A N 5
ATOM 10054 C CA . LEU A 1 132 ? 67.748 9.065 10.049 1.00 0.00 128 LEU A CA 5
ATOM 10055 C C . LEU A 1 132 ? 67.533 10.491 9.545 1.00 0.00 128 LEU A C 5
ATOM 10056 O O . LEU A 1 132 ? 67.765 10.771 8.367 1.00 0.00 128 LEU A O 5
ATOM 10072 N N . ASN A 1 133 ? 67.087 11.393 10.422 1.00 0.00 129 ASN A N 5
ATOM 10073 C CA . ASN A 1 133 ? 66.852 12.772 10.010 1.00 0.00 129 ASN A CA 5
ATOM 10074 C C . ASN A 1 133 ? 67.669 13.727 10.862 1.00 0.00 129 ASN A C 5
ATOM 10075 O O . ASN A 1 133 ? 67.827 14.900 10.519 1.00 0.00 129 ASN A O 5
ATOM 10086 N N . ASN A 1 134 ? 68.172 13.228 11.985 1.00 0.00 130 ASN A N 5
ATOM 10087 C CA . ASN A 1 134 ? 68.953 14.064 12.885 1.00 0.00 130 ASN A CA 5
ATOM 10088 C C . ASN A 1 134 ? 70.195 13.331 13.373 1.00 0.00 130 ASN A C 5
ATOM 10089 O O . ASN A 1 134 ? 70.334 13.040 14.561 1.00 0.00 130 ASN A O 5
ATOM 10100 N N . PRO A 1 135 ? 71.088 13.031 12.479 1.00 0.00 131 PRO A N 5
ATOM 10101 C CA . PRO A 1 135 ? 72.348 12.309 12.812 1.00 0.00 131 PRO A CA 5
ATOM 10102 C C . PRO A 1 135 ? 73.307 13.173 13.636 1.00 0.00 131 PRO A C 5
ATOM 10103 O O . PRO A 1 135 ? 73.295 14.400 13.523 1.00 0.00 131 PRO A O 5
ATOM 10114 N N . PRO A 1 136 ? 74.134 12.567 14.457 1.00 0.00 132 PRO A N 5
ATOM 10115 C CA . PRO A 1 136 ? 75.108 13.314 15.307 1.00 0.00 132 PRO A CA 5
ATOM 10116 C C . PRO A 1 136 ? 75.923 14.321 14.499 1.00 0.00 132 PRO A C 5
ATOM 10117 O O . PRO A 1 136 ? 76.443 15.248 15.096 1.00 0.00 132 PRO A O 5
ATOM 10128 N N . GLN B 2 5 ? 53.045 -14.424 24.816 1.00 0.00 940 GLN B N 5
ATOM 10129 C CA . GLN B 2 5 ? 54.410 -13.928 25.150 1.00 0.00 940 GLN B CA 5
ATOM 10130 C C . GLN B 2 5 ? 54.862 -12.928 24.091 1.00 0.00 940 GLN B C 5
ATOM 10131 O O . GLN B 2 5 ? 55.538 -11.948 24.402 1.00 0.00 940 GLN B O 5
ATOM 10145 N N . GLU B 2 6 ? 54.491 -13.184 22.841 1.00 0.00 941 GLU B N 5
ATOM 10146 C CA . GLU B 2 6 ? 54.874 -12.296 21.750 1.00 0.00 941 GLU B CA 5
ATOM 10147 C C . GLU B 2 6 ? 53.652 -11.927 20.903 1.00 0.00 941 GLU B C 5
ATOM 10148 O O . GLU B 2 6 ? 52.707 -12.709 20.800 1.00 0.00 941 GLU B O 5
ATOM 10160 N N . PRO B 2 7 ? 53.649 -10.763 20.292 1.00 0.00 942 PRO B N 5
ATOM 10161 C CA . PRO B 2 7 ? 52.514 -10.310 19.437 1.00 0.00 942 PRO B CA 5
ATOM 10162 C C . PRO B 2 7 ? 52.497 -11.022 18.087 1.00 0.00 942 PRO B C 5
ATOM 10163 O O . PRO B 2 7 ? 53.543 -11.406 17.565 1.00 0.00 942 PRO B O 5
ATOM 10174 N N . GLU B 2 8 ? 51.306 -11.194 17.524 1.00 0.00 943 GLU B N 5
ATOM 10175 C CA . GLU B 2 8 ? 51.178 -11.858 16.234 1.00 0.00 943 GLU B CA 5
ATOM 10176 C C . GLU B 2 8 ? 51.211 -10.824 15.105 1.00 0.00 943 GLU B C 5
ATOM 10177 O O . GLU B 2 8 ? 50.826 -9.672 15.307 1.00 0.00 943 GLU B O 5
ATOM 10189 N N . PRO B 2 9 ? 51.663 -11.199 13.931 1.00 0.00 944 PRO B N 5
ATOM 10190 C CA . PRO B 2 9 ? 51.740 -10.258 12.772 1.00 0.00 944 PRO B CA 5
ATOM 10191 C C . PRO B 2 9 ? 50.351 -9.897 12.227 1.00 0.00 944 PRO B C 5
ATOM 10192 O O . PRO B 2 9 ? 49.428 -10.709 12.292 1.00 0.00 944 PRO B O 5
ATOM 10203 N N . PRO B 2 10 ? 50.180 -8.706 11.696 1.00 0.00 945 PRO B N 5
ATOM 10204 C CA . PRO B 2 10 ? 48.870 -8.255 11.137 1.00 0.00 945 PRO B CA 5
ATOM 10205 C C . PRO B 2 10 ? 48.563 -8.899 9.784 1.00 0.00 945 PRO B C 5
ATOM 10206 O O . PRO B 2 10 ? 49.462 -9.374 9.094 1.00 0.00 945 PRO B O 5
ATOM 10217 N N . GLU B 2 11 ? 47.288 -8.913 9.410 1.00 0.00 946 GLU B N 5
ATOM 10218 C CA . GLU B 2 11 ? 46.885 -9.501 8.138 1.00 0.00 946 GLU B CA 5
ATOM 10219 C C . GLU B 2 11 ? 47.144 -8.521 6.989 1.00 0.00 946 GLU B C 5
ATOM 10220 O O . GLU B 2 11 ? 47.216 -7.312 7.208 1.00 0.00 946 GLU B O 5
ATOM 10232 N N . PRO B 2 12 ? 47.281 -9.009 5.774 1.00 0.00 947 PRO B N 5
ATOM 10233 C CA . PRO B 2 12 ? 47.534 -8.139 4.582 1.00 0.00 947 PRO B CA 5
ATOM 10234 C C . PRO B 2 12 ? 46.450 -7.083 4.401 1.00 0.00 947 PRO B C 5
ATOM 10235 O O . PRO B 2 12 ? 45.286 -7.309 4.731 1.00 0.00 947 PRO B O 5
ATOM 10246 N N . PHE B 2 13 ? 46.844 -5.927 3.878 1.00 0.00 948 PHE B N 5
ATOM 10247 C CA . PHE B 2 13 ? 45.892 -4.840 3.664 1.00 0.00 948 PHE B CA 5
ATOM 10248 C C . PHE B 2 13 ? 46.299 -3.989 2.468 1.00 0.00 948 PHE B C 5
ATOM 10249 O O . PHE B 2 13 ? 47.446 -4.023 2.033 1.00 0.00 948 PHE B O 5
ATOM 10266 N N . GLU B 2 14 ? 45.350 -3.227 1.940 1.00 0.00 949 GLU B N 5
ATOM 10267 C CA . GLU B 2 14 ? 45.626 -2.373 0.791 1.00 0.00 949 GLU B CA 5
ATOM 10268 C C . GLU B 2 14 ? 46.110 -0.998 1.234 1.00 0.00 949 GLU B C 5
ATOM 10269 O O . GLU B 2 14 ? 45.406 -0.278 1.941 1.00 0.00 949 GLU B O 5
ATOM 10281 N N . TYR B 2 15 ? 47.310 -0.634 0.794 1.00 0.00 950 TYR B N 5
ATOM 10282 C CA . TYR B 2 15 ? 47.876 0.663 1.127 1.00 0.00 950 TYR B CA 5
ATOM 10283 C C . TYR B 2 15 ? 47.856 1.559 -0.089 1.00 0.00 950 TYR B C 5
ATOM 10284 O O . TYR B 2 15 ? 48.388 1.216 -1.144 1.00 0.00 950 TYR B O 5
ATOM 10302 N N . ILE B 2 16 ? 47.242 2.715 0.074 1.00 0.00 951 ILE B N 5
ATOM 10303 C CA . ILE B 2 16 ? 47.163 3.661 -1.005 1.00 0.00 951 ILE B CA 5
ATOM 10304 C C . ILE B 2 16 ? 47.122 5.069 -0.440 1.00 0.00 951 ILE B C 5
ATOM 10305 O O . ILE B 2 16 ? 46.438 5.337 0.549 1.00 0.00 951 ILE B O 5
ATOM 10321 N N . ASP B 2 17 ? 47.873 5.958 -1.055 1.00 0.00 952 ASP B N 5
ATOM 10322 C CA . ASP B 2 17 ? 47.923 7.329 -0.584 1.00 0.00 952 ASP B CA 5
ATOM 10323 C C . ASP B 2 17 ? 46.531 7.944 -0.617 1.00 0.00 952 ASP B C 5
ATOM 10324 O O . ASP B 2 17 ? 45.967 8.187 -1.684 1.00 0.00 952 ASP B O 5
ATOM 10333 N N . ASP B 2 18 ? 45.984 8.184 0.568 1.00 0.00 953 ASP B N 5
ATOM 10334 C CA . ASP B 2 18 ? 44.652 8.763 0.689 1.00 0.00 953 ASP B CA 5
ATOM 10335 C C . ASP B 2 18 ? 44.711 10.099 1.425 1.00 0.00 953 ASP B C 5
ATOM 10336 O O . ASP B 2 18 ? 45.366 10.160 2.452 1.00 0.00 953 ASP B O 5
ATOM 10346 N N . ASN A 1 24 ? 82.281 1.585 18.039 1.00 0.00 20 ASN A N 6
ATOM 10347 C CA . ASN A 1 24 ? 81.024 1.605 17.239 1.00 0.00 20 ASN A CA 6
ATOM 10348 C C . ASN A 1 24 ? 79.845 1.234 18.135 1.00 0.00 20 ASN A C 6
ATOM 10349 O O . ASN A 1 24 ? 79.973 0.404 19.034 1.00 0.00 20 ASN A O 6
ATOM 10360 N N . LYS A 1 25 ? 78.698 1.856 17.882 1.00 0.00 21 LYS A N 6
ATOM 10361 C CA . LYS A 1 25 ? 77.503 1.584 18.673 1.00 0.00 21 LYS A CA 6
ATOM 10362 C C . LYS A 1 25 ? 76.251 1.760 17.824 1.00 0.00 21 LYS A C 6
ATOM 10363 O O . LYS A 1 25 ? 76.286 2.412 16.781 1.00 0.00 21 LYS A O 6
ATOM 10382 N N . TYR A 1 26 ? 75.141 1.177 18.274 1.00 0.00 22 TYR A N 6
ATOM 10383 C CA . TYR A 1 26 ? 73.894 1.290 17.534 1.00 0.00 22 TYR A CA 6
ATOM 10384 C C . TYR A 1 26 ? 73.059 2.425 18.093 1.00 0.00 22 TYR A C 6
ATOM 10385 O O . TYR A 1 26 ? 72.774 2.477 19.289 1.00 0.00 22 TYR A O 6
ATOM 10403 N N . LEU A 1 27 ? 72.669 3.330 17.210 1.00 0.00 23 LEU A N 6
ATOM 10404 C CA . LEU A 1 27 ? 71.867 4.464 17.600 1.00 0.00 23 LEU A CA 6
ATOM 10405 C C . LEU A 1 27 ? 70.490 4.000 18.032 1.00 0.00 23 LEU A C 6
ATOM 10406 O O . LEU A 1 27 ? 69.919 4.519 18.991 1.00 0.00 23 LEU A O 6
ATOM 10422 N N . VAL A 1 28 ? 69.965 3.004 17.331 1.00 0.00 24 VAL A N 6
ATOM 10423 C CA . VAL A 1 28 ? 68.645 2.473 17.680 1.00 0.00 24 VAL A CA 6
ATOM 10424 C C . VAL A 1 28 ? 68.594 0.985 17.389 1.00 0.00 24 VAL A C 6
ATOM 10425 O O . VAL A 1 28 ? 69.397 0.470 16.623 1.00 0.00 24 VAL A O 6
ATOM 10438 N N . GLU A 1 29 ? 67.644 0.306 18.003 1.00 0.00 25 GLU A N 6
ATOM 10439 C CA . GLU A 1 29 ? 67.499 -1.126 17.795 1.00 0.00 25 GLU A CA 6
ATOM 10440 C C . GLU A 1 29 ? 66.249 -1.639 18.480 1.00 0.00 25 GLU A C 6
ATOM 10441 O O . GLU A 1 29 ? 66.081 -1.493 19.690 1.00 0.00 25 GLU A O 6
ATOM 10453 N N . PHE A 1 30 ? 65.385 -2.253 17.697 1.00 0.00 26 PHE A N 6
ATOM 10454 C CA . PHE A 1 30 ? 64.152 -2.808 18.238 1.00 0.00 26 PHE A CA 6
ATOM 10455 C C . PHE A 1 30 ? 63.651 -3.965 17.389 1.00 0.00 26 PHE A C 6
ATOM 10456 O O . PHE A 1 30 ? 64.006 -4.087 16.216 1.00 0.00 26 PHE A O 6
ATOM 10473 N N . ARG A 1 31 ? 62.832 -4.824 17.993 1.00 0.00 27 ARG A N 6
ATOM 10474 C CA . ARG A 1 31 ? 62.304 -5.978 17.282 1.00 0.00 27 ARG A CA 6
ATOM 10475 C C . ARG A 1 31 ? 61.239 -5.547 16.287 1.00 0.00 27 ARG A C 6
ATOM 10476 O O . ARG A 1 31 ? 60.188 -5.033 16.667 1.00 0.00 27 ARG A O 6
ATOM 10497 N N . ALA A 1 32 ? 61.514 -5.779 15.015 1.00 0.00 28 ALA A N 6
ATOM 10498 C CA . ALA A 1 32 ? 60.568 -5.429 13.971 1.00 0.00 28 ALA A CA 6
ATOM 10499 C C . ALA A 1 32 ? 60.741 -6.356 12.780 1.00 0.00 28 ALA A C 6
ATOM 10500 O O . ALA A 1 32 ? 61.852 -6.781 12.463 1.00 0.00 28 ALA A O 6
ATOM 10507 N N . GLY A 1 33 ? 59.637 -6.658 12.121 1.00 0.00 29 GLY A N 6
ATOM 10508 C CA . GLY A 1 33 ? 59.676 -7.525 10.956 1.00 0.00 29 GLY A CA 6
ATOM 10509 C C . GLY A 1 33 ? 59.487 -6.708 9.686 1.00 0.00 29 GLY A C 6
ATOM 10510 O O . GLY A 1 33 ? 59.021 -5.571 9.729 1.00 0.00 29 GLY A O 6
ATOM 10514 N N . LYS A 1 34 ? 59.866 -7.291 8.561 1.00 0.00 30 LYS A N 6
ATOM 10515 C CA . LYS A 1 34 ? 59.756 -6.610 7.279 1.00 0.00 30 LYS A CA 6
ATOM 10516 C C . LYS A 1 34 ? 58.537 -7.099 6.504 1.00 0.00 30 LYS A C 6
ATOM 10517 O O . LYS A 1 34 ? 58.188 -8.275 6.555 1.00 0.00 30 LYS A O 6
ATOM 10536 N N . MET A 1 35 ? 57.895 -6.186 5.787 1.00 0.00 31 MET A N 6
ATOM 10537 C CA . MET A 1 35 ? 56.718 -6.535 5.001 1.00 0.00 31 MET A CA 6
ATOM 10538 C C . MET A 1 35 ? 57.030 -6.412 3.513 1.00 0.00 31 MET A C 6
ATOM 10539 O O . MET A 1 35 ? 58.115 -5.968 3.136 1.00 0.00 31 MET A O 6
ATOM 10553 N N . SER A 1 36 ? 56.076 -6.801 2.671 1.00 0.00 32 SER A N 6
ATOM 10554 C CA . SER A 1 36 ? 56.267 -6.722 1.227 1.00 0.00 32 SER A CA 6
ATOM 10555 C C . SER A 1 36 ? 55.062 -6.070 0.567 1.00 0.00 32 SER A C 6
ATOM 10556 O O . SER A 1 36 ? 53.974 -6.646 0.542 1.00 0.00 32 SER A O 6
ATOM 10564 N N . LEU A 1 37 ? 55.258 -4.873 0.028 1.00 0.00 33 LEU A N 6
ATOM 10565 C CA . LEU A 1 37 ? 54.171 -4.178 -0.631 1.00 0.00 33 LEU A CA 6
ATOM 10566 C C . LEU A 1 37 ? 54.283 -4.345 -2.141 1.00 0.00 33 LEU A C 6
ATOM 10567 O O . LEU A 1 37 ? 55.204 -3.825 -2.768 1.00 0.00 33 LEU A O 6
ATOM 10583 N N . LYS A 1 38 ? 53.333 -5.069 -2.717 1.00 0.00 34 LYS A N 6
ATOM 10584 C CA . LYS A 1 38 ? 53.324 -5.295 -4.154 1.00 0.00 34 LYS A CA 6
ATOM 10585 C C . LYS A 1 38 ? 52.080 -4.668 -4.769 1.00 0.00 34 LYS A C 6
ATOM 10586 O O . LYS A 1 38 ? 50.956 -5.061 -4.454 1.00 0.00 34 LYS A O 6
ATOM 10605 N N . GLY A 1 39 ? 52.288 -3.683 -5.639 1.00 0.00 35 GLY A N 6
ATOM 10606 C CA . GLY A 1 39 ? 51.172 -2.998 -6.276 1.00 0.00 35 GLY A CA 6
ATOM 10607 C C . GLY A 1 39 ? 50.458 -2.113 -5.261 1.00 0.00 35 GLY A C 6
ATOM 10608 O O . GLY A 1 39 ? 50.823 -0.953 -5.071 1.00 0.00 35 GLY A O 6
ATOM 10612 N N . THR A 1 40 ? 49.449 -2.673 -4.603 1.00 0.00 36 THR A N 6
ATOM 10613 C CA . THR A 1 40 ? 48.705 -1.932 -3.592 1.00 0.00 36 THR A CA 6
ATOM 10614 C C . THR A 1 40 ? 48.335 -2.830 -2.416 1.00 0.00 36 THR A C 6
ATOM 10615 O O . THR A 1 40 ? 47.422 -2.517 -1.656 1.00 0.00 36 THR A O 6
ATOM 10626 N N . THR A 1 41 ? 49.047 -3.942 -2.270 1.00 0.00 37 THR A N 6
ATOM 10627 C CA . THR A 1 41 ? 48.781 -4.867 -1.174 1.00 0.00 37 THR A CA 6
ATOM 10628 C C . THR A 1 41 ? 50.030 -5.036 -0.318 1.00 0.00 37 THR A C 6
ATOM 10629 O O . THR A 1 41 ? 51.112 -5.321 -0.833 1.00 0.00 37 THR A O 6
ATOM 10640 N N . VAL A 1 42 ? 49.877 -4.853 0.988 1.00 0.00 38 VAL A N 6
ATOM 10641 C CA . VAL A 1 42 ? 51.003 -4.980 1.904 1.00 0.00 38 VAL A CA 6
ATOM 10642 C C . VAL A 1 42 ? 50.844 -6.226 2.765 1.00 0.00 38 VAL A C 6
ATOM 10643 O O . VAL A 1 42 ? 49.864 -6.358 3.499 1.00 0.00 38 VAL A O 6
ATOM 10656 N N . THR A 1 43 ? 51.806 -7.136 2.678 1.00 0.00 39 THR A N 6
ATOM 10657 C CA . THR A 1 43 ? 51.749 -8.361 3.469 1.00 0.00 39 THR A CA 6
ATOM 10658 C C . THR A 1 43 ? 53.014 -8.505 4.324 1.00 0.00 39 THR A C 6
ATOM 10659 O O . THR A 1 43 ? 54.119 -8.518 3.785 1.00 0.00 39 THR A O 6
ATOM 10670 N N . PRO A 1 44 ? 52.898 -8.599 5.635 1.00 0.00 40 PRO A N 6
ATOM 10671 C CA . PRO A 1 44 ? 54.092 -8.726 6.524 1.00 0.00 40 PRO A CA 6
ATOM 10672 C C . PRO A 1 44 ? 54.782 -10.081 6.410 1.00 0.00 40 PRO A C 6
ATOM 10673 O O . PRO A 1 44 ? 54.138 -11.103 6.179 1.00 0.00 40 PRO A O 6
ATOM 10684 N N . ASP A 1 45 ? 56.100 -10.074 6.591 1.00 0.00 41 ASP A N 6
ATOM 10685 C CA . ASP A 1 45 ? 56.882 -11.299 6.526 1.00 0.00 41 ASP A CA 6
ATOM 10686 C C . ASP A 1 45 ? 57.048 -11.873 7.925 1.00 0.00 41 ASP A C 6
ATOM 10687 O O . ASP A 1 45 ? 57.503 -11.186 8.839 1.00 0.00 41 ASP A O 6
ATOM 10696 N N . LYS A 1 46 ? 56.670 -13.131 8.086 1.00 0.00 42 LYS A N 6
ATOM 10697 C CA . LYS A 1 46 ? 56.770 -13.786 9.379 1.00 0.00 42 LYS A CA 6
ATOM 10698 C C . LYS A 1 46 ? 58.224 -13.859 9.839 1.00 0.00 42 LYS A C 6
ATOM 10699 O O . LYS A 1 46 ? 58.494 -14.173 10.998 1.00 0.00 42 LYS A O 6
ATOM 10718 N N . ARG A 1 47 ? 59.167 -13.564 8.938 1.00 0.00 43 ARG A N 6
ATOM 10719 C CA . ARG A 1 47 ? 60.567 -13.604 9.303 1.00 0.00 43 ARG A CA 6
ATOM 10720 C C . ARG A 1 47 ? 60.885 -12.408 10.184 1.00 0.00 43 ARG A C 6
ATOM 10721 O O . ARG A 1 47 ? 61.377 -11.383 9.711 1.00 0.00 43 ARG A O 6
ATOM 10742 N N . LYS A 1 48 ? 60.589 -12.550 11.470 1.00 0.00 44 LYS A N 6
ATOM 10743 C CA . LYS A 1 48 ? 60.831 -11.479 12.423 1.00 0.00 44 LYS A CA 6
ATOM 10744 C C . LYS A 1 48 ? 62.260 -10.997 12.285 1.00 0.00 44 LYS A C 6
ATOM 10745 O O . LYS A 1 48 ? 63.165 -11.801 12.105 1.00 0.00 44 LYS A O 6
ATOM 10764 N N . GLY A 1 49 ? 62.464 -9.688 12.355 1.00 0.00 45 GLY A N 6
ATOM 10765 C CA . GLY A 1 49 ? 63.804 -9.141 12.226 1.00 0.00 45 GLY A CA 6
ATOM 10766 C C . GLY A 1 49 ? 64.092 -8.130 13.320 1.00 0.00 45 GLY A C 6
ATOM 10767 O O . GLY A 1 49 ? 63.365 -8.034 14.307 1.00 0.00 45 GLY A O 6
ATOM 10771 N N . LEU A 1 50 ? 65.152 -7.368 13.121 1.00 0.00 46 LEU A N 6
ATOM 10772 C CA . LEU A 1 50 ? 65.538 -6.346 14.070 1.00 0.00 46 LEU A CA 6
ATOM 10773 C C . LEU A 1 50 ? 65.937 -5.099 13.309 1.00 0.00 46 LEU A C 6
ATOM 10774 O O . LEU A 1 50 ? 66.863 -5.132 12.498 1.00 0.00 46 LEU A O 6
ATOM 10790 N N . VAL A 1 51 ? 65.258 -4.001 13.571 1.00 0.00 47 VAL A N 6
ATOM 10791 C CA . VAL A 1 51 ? 65.590 -2.767 12.898 1.00 0.00 47 VAL A CA 6
ATOM 10792 C C . VAL A 1 51 ? 66.504 -1.945 13.775 1.00 0.00 47 VAL A C 6
ATOM 10793 O O . VAL A 1 51 ? 66.073 -1.413 14.798 1.00 0.00 47 VAL A O 6
ATOM 10806 N N . TYR A 1 52 ? 67.767 -1.844 13.384 1.00 0.00 48 TYR A N 6
ATOM 10807 C CA . TYR A 1 52 ? 68.709 -1.073 14.192 1.00 0.00 48 TYR A CA 6
ATOM 10808 C C . TYR A 1 52 ? 69.509 -0.093 13.334 1.00 0.00 48 TYR A C 6
ATOM 10809 O O . TYR A 1 52 ? 69.689 -0.294 12.133 1.00 0.00 48 TYR A O 6
ATOM 10827 N N . ILE A 1 53 ? 69.978 0.973 13.974 1.00 0.00 49 ILE A N 6
ATOM 10828 C CA . ILE A 1 53 ? 70.746 2.006 13.300 1.00 0.00 49 ILE A CA 6
ATOM 10829 C C . ILE A 1 53 ? 72.148 2.079 13.875 1.00 0.00 49 ILE A C 6
ATOM 10830 O O . ILE A 1 53 ? 72.325 1.955 15.081 1.00 0.00 49 ILE A O 6
ATOM 10846 N N . GLN A 1 54 ? 73.134 2.250 12.995 1.00 0.00 50 GLN A N 6
ATOM 10847 C CA . GLN A 1 54 ? 74.528 2.316 13.407 1.00 0.00 50 GLN A CA 6
ATOM 10848 C C . GLN A 1 54 ? 75.248 3.474 12.727 1.00 0.00 50 GLN A C 6
ATOM 10849 O O . GLN A 1 54 ? 75.279 3.556 11.508 1.00 0.00 50 GLN A O 6
ATOM 10863 N N . GLN A 1 55 ? 75.865 4.340 13.514 1.00 0.00 51 GLN A N 6
ATOM 10864 C CA . GLN A 1 55 ? 76.611 5.441 12.956 1.00 0.00 51 GLN A CA 6
ATOM 10865 C C . GLN A 1 55 ? 78.083 5.083 12.939 1.00 0.00 51 GLN A C 6
ATOM 10866 O O . GLN A 1 55 ? 78.684 4.819 13.981 1.00 0.00 51 GLN A O 6
ATOM 10880 N N . THR A 1 56 ? 78.657 5.067 11.753 1.00 0.00 52 THR A N 6
ATOM 10881 C CA . THR A 1 56 ? 80.060 4.726 11.619 1.00 0.00 52 THR A CA 6
ATOM 10882 C C . THR A 1 56 ? 80.953 5.921 11.870 1.00 0.00 52 THR A C 6
ATOM 10883 O O . THR A 1 56 ? 80.484 7.047 12.020 1.00 0.00 52 THR A O 6
ATOM 10894 N N . ASP A 1 57 ? 82.250 5.666 11.916 1.00 0.00 53 ASP A N 6
ATOM 10895 C CA . ASP A 1 57 ? 83.205 6.734 12.146 1.00 0.00 53 ASP A CA 6
ATOM 10896 C C . ASP A 1 57 ? 83.146 7.736 11.000 1.00 0.00 53 ASP A C 6
ATOM 10897 O O . ASP A 1 57 ? 83.717 8.823 11.089 1.00 0.00 53 ASP A O 6
ATOM 10906 N N . ASP A 1 58 ? 82.445 7.372 9.924 1.00 0.00 54 ASP A N 6
ATOM 10907 C CA . ASP A 1 58 ? 82.319 8.262 8.783 1.00 0.00 54 ASP A CA 6
ATOM 10908 C C . ASP A 1 58 ? 81.129 9.203 8.968 1.00 0.00 54 ASP A C 6
ATOM 10909 O O . ASP A 1 58 ? 80.811 9.982 8.071 1.00 0.00 54 ASP A O 6
ATOM 10918 N N . SER A 1 59 ? 80.467 9.112 10.131 1.00 0.00 55 SER A N 6
ATOM 10919 C CA . SER A 1 59 ? 79.310 9.939 10.431 1.00 0.00 55 SER A CA 6
ATOM 10920 C C . SER A 1 59 ? 78.169 9.621 9.485 1.00 0.00 55 SER A C 6
ATOM 10921 O O . SER A 1 59 ? 77.265 10.432 9.279 1.00 0.00 55 SER A O 6
ATOM 10929 N N . LEU A 1 60 ? 78.204 8.419 8.941 1.00 0.00 56 LEU A N 6
ATOM 10930 C CA . LEU A 1 60 ? 77.173 7.960 8.050 1.00 0.00 56 LEU A CA 6
ATOM 10931 C C . LEU A 1 60 ? 76.278 7.015 8.812 1.00 0.00 56 LEU A C 6
ATOM 10932 O O . LEU A 1 60 ? 76.743 6.040 9.405 1.00 0.00 56 LEU A O 6
ATOM 10948 N N . ILE A 1 61 ? 75.000 7.321 8.813 1.00 0.00 57 ILE A N 6
ATOM 10949 C CA . ILE A 1 61 ? 74.048 6.503 9.523 1.00 0.00 57 ILE A CA 6
ATOM 10950 C C . ILE A 1 61 ? 73.728 5.280 8.703 1.00 0.00 57 ILE A C 6
ATOM 10951 O O . ILE A 1 61 ? 73.376 5.383 7.540 1.00 0.00 57 ILE A O 6
ATOM 10967 N N . HIS A 1 62 ? 73.873 4.129 9.321 1.00 0.00 58 HIS A N 6
ATOM 10968 C CA . HIS A 1 62 ? 73.620 2.869 8.646 1.00 0.00 58 HIS A CA 6
ATOM 10969 C C . HIS A 1 62 ? 72.275 2.293 9.080 1.00 0.00 58 HIS A C 6
ATOM 10970 O O . HIS A 1 62 ? 72.078 1.981 10.257 1.00 0.00 58 HIS A O 6
ATOM 10984 N N . PHE A 1 63 ? 71.362 2.131 8.125 1.00 0.00 59 PHE A N 6
ATOM 10985 C CA . PHE A 1 63 ? 70.056 1.563 8.423 1.00 0.00 59 PHE A CA 6
ATOM 10986 C C . PHE A 1 63 ? 70.070 0.103 8.023 1.00 0.00 59 PHE A C 6
ATOM 10987 O O . PHE A 1 63 ? 70.112 -0.215 6.833 1.00 0.00 59 PHE A O 6
ATOM 11004 N N . CYS A 1 64 ? 70.075 -0.778 9.009 1.00 0.00 60 CYS A N 6
ATOM 11005 C CA . CYS A 1 64 ? 70.134 -2.205 8.715 1.00 0.00 60 CYS A CA 6
ATOM 11006 C C . CYS A 1 64 ? 68.987 -2.990 9.348 1.00 0.00 60 CYS A C 6
ATOM 11007 O O . CYS A 1 64 ? 68.536 -2.694 10.455 1.00 0.00 60 CYS A O 6
ATOM 11015 N N . TRP A 1 65 ? 68.562 -4.025 8.630 1.00 0.00 61 TRP A N 6
ATOM 11016 C CA . TRP A 1 65 ? 67.510 -4.909 9.096 1.00 0.00 61 TRP A CA 6
ATOM 11017 C C . TRP A 1 65 ? 68.063 -6.318 9.159 1.00 0.00 61 TRP A C 6
ATOM 11018 O O . TRP A 1 65 ? 68.408 -6.920 8.142 1.00 0.00 61 TRP A O 6
ATOM 11039 N N . LYS A 1 66 ? 68.171 -6.824 10.364 1.00 0.00 62 LYS A N 6
ATOM 11040 C CA . LYS A 1 66 ? 68.706 -8.147 10.587 1.00 0.00 62 LYS A CA 6
ATOM 11041 C C . LYS A 1 66 ? 67.587 -9.131 10.858 1.00 0.00 62 LYS A C 6
ATOM 11042 O O . LYS A 1 66 ? 66.721 -8.888 11.685 1.00 0.00 62 LYS A O 6
ATOM 11061 N N . ASP A 1 67 ? 67.609 -10.240 10.150 1.00 0.00 63 ASP A N 6
ATOM 11062 C CA . ASP A 1 67 ? 66.576 -11.243 10.328 1.00 0.00 63 ASP A CA 6
ATOM 11063 C C . ASP A 1 67 ? 66.827 -12.028 11.606 1.00 0.00 63 ASP A C 6
ATOM 11064 O O . ASP A 1 67 ? 67.943 -12.460 11.872 1.00 0.00 63 ASP A O 6
ATOM 11073 N N . ARG A 1 68 ? 65.782 -12.208 12.394 1.00 0.00 64 ARG A N 6
ATOM 11074 C CA . ARG A 1 68 ? 65.905 -12.953 13.645 1.00 0.00 64 ARG A CA 6
ATOM 11075 C C . ARG A 1 68 ? 65.936 -14.457 13.378 1.00 0.00 64 ARG A C 6
ATOM 11076 O O . ARG A 1 68 ? 66.374 -15.240 14.222 1.00 0.00 64 ARG A O 6
ATOM 11097 N N . THR A 1 69 ? 65.458 -14.855 12.203 1.00 0.00 65 THR A N 6
ATOM 11098 C CA . THR A 1 69 ? 65.421 -16.259 11.829 1.00 0.00 65 THR A CA 6
ATOM 11099 C C . THR A 1 69 ? 66.815 -16.871 11.799 1.00 0.00 65 THR A C 6
ATOM 11100 O O . THR A 1 69 ? 67.031 -17.970 12.313 1.00 0.00 65 THR A O 6
ATOM 11111 N N . SER A 1 70 ? 67.757 -16.156 11.204 1.00 0.00 66 SER A N 6
ATOM 11112 C CA . SER A 1 70 ? 69.127 -16.634 11.118 1.00 0.00 66 SER A CA 6
ATOM 11113 C C . SER A 1 70 ? 70.044 -15.710 11.902 1.00 0.00 66 SER A C 6
ATOM 11114 O O . SER A 1 70 ? 71.185 -16.057 12.204 1.00 0.00 66 SER A O 6
ATOM 11122 N N . GLY A 1 71 ? 69.537 -14.524 12.221 1.00 0.00 67 GLY A N 6
ATOM 11123 C CA . GLY A 1 71 ? 70.320 -13.552 12.959 1.00 0.00 67 GLY A CA 6
ATOM 11124 C C . GLY A 1 71 ? 71.354 -12.889 12.054 1.00 0.00 67 GLY A C 6
ATOM 11125 O O . GLY A 1 71 ? 72.336 -12.321 12.528 1.00 0.00 67 GLY A O 6
ATOM 11129 N N . ASN A 1 72 ? 71.131 -12.971 10.746 1.00 0.00 68 ASN A N 6
ATOM 11130 C CA . ASN A 1 72 ? 72.050 -12.376 9.786 1.00 0.00 68 ASN A CA 6
ATOM 11131 C C . ASN A 1 72 ? 71.488 -11.079 9.230 1.00 0.00 68 ASN A C 6
ATOM 11132 O O . ASN A 1 72 ? 70.282 -10.957 9.008 1.00 0.00 68 ASN A O 6
ATOM 11143 N N . VAL A 1 73 ? 72.365 -10.109 9.002 1.00 0.00 69 VAL A N 6
ATOM 11144 C CA . VAL A 1 73 ? 71.931 -8.831 8.467 1.00 0.00 69 VAL A CA 6
ATOM 11145 C C . VAL A 1 73 ? 71.534 -9.003 7.011 1.00 0.00 69 VAL A C 6
ATOM 11146 O O . VAL A 1 73 ? 72.376 -9.273 6.155 1.00 0.00 69 VAL A O 6
ATOM 11159 N N . GLU A 1 74 ? 70.242 -8.860 6.736 1.00 0.00 70 GLU A N 6
ATOM 11160 C CA . GLU A 1 74 ? 69.757 -9.022 5.372 1.00 0.00 70 GLU A CA 6
ATOM 11161 C C . GLU A 1 74 ? 69.723 -7.689 4.642 1.00 0.00 70 GLU A C 6
ATOM 11162 O O . GLU A 1 74 ? 69.827 -7.645 3.415 1.00 0.00 70 GLU A O 6
ATOM 11174 N N . ASP A 1 75 ? 69.579 -6.601 5.394 1.00 0.00 71 ASP A N 6
ATOM 11175 C CA . ASP A 1 75 ? 69.537 -5.278 4.773 1.00 0.00 71 ASP A CA 6
ATOM 11176 C C . ASP A 1 75 ? 70.531 -4.333 5.435 1.00 0.00 71 ASP A C 6
ATOM 11177 O O . ASP A 1 75 ? 70.685 -4.337 6.654 1.00 0.00 71 ASP A O 6
ATOM 11186 N N . ASP A 1 76 ? 71.195 -3.517 4.624 1.00 0.00 72 ASP A N 6
ATOM 11187 C CA . ASP A 1 76 ? 72.161 -2.565 5.150 1.00 0.00 72 ASP A CA 6
ATOM 11188 C C . ASP A 1 76 ? 72.403 -1.438 4.153 1.00 0.00 72 ASP A C 6
ATOM 11189 O O . ASP A 1 76 ? 72.981 -1.650 3.088 1.00 0.00 72 ASP A O 6
ATOM 11198 N N . LEU A 1 77 ? 71.949 -0.241 4.508 1.00 0.00 73 LEU A N 6
ATOM 11199 C CA . LEU A 1 77 ? 72.111 0.917 3.638 1.00 0.00 73 LEU A CA 6
ATOM 11200 C C . LEU A 1 77 ? 72.227 2.196 4.443 1.00 0.00 73 LEU A C 6
ATOM 11201 O O . LEU A 1 77 ? 71.514 2.399 5.419 1.00 0.00 73 LEU A O 6
ATOM 11217 N N . ILE A 1 78 ? 73.134 3.058 4.015 1.00 0.00 74 ILE A N 6
ATOM 11218 C CA . ILE A 1 78 ? 73.351 4.316 4.691 1.00 0.00 74 ILE A CA 6
ATOM 11219 C C . ILE A 1 78 ? 72.242 5.297 4.366 1.00 0.00 74 ILE A C 6
ATOM 11220 O O . ILE A 1 78 ? 71.871 5.474 3.205 1.00 0.00 74 ILE A O 6
ATOM 11236 N N . ILE A 1 79 ? 71.719 5.934 5.400 1.00 0.00 75 ILE A N 6
ATOM 11237 C CA . ILE A 1 79 ? 70.656 6.899 5.218 1.00 0.00 75 ILE A CA 6
ATOM 11238 C C . ILE A 1 79 ? 71.160 8.307 5.519 1.00 0.00 75 ILE A C 6
ATOM 11239 O O . ILE A 1 79 ? 71.604 8.601 6.628 1.00 0.00 75 ILE A O 6
ATOM 11255 N N . PHE A 1 80 ? 71.080 9.166 4.518 1.00 0.00 76 PHE A N 6
ATOM 11256 C CA . PHE A 1 80 ? 71.521 10.551 4.657 1.00 0.00 76 PHE A CA 6
ATOM 11257 C C . PHE A 1 80 ? 70.481 11.378 5.407 1.00 0.00 76 PHE A C 6
ATOM 11258 O O . PHE A 1 80 ? 69.326 10.977 5.523 1.00 0.00 76 PHE A O 6
ATOM 11275 N N . PRO A 1 81 ? 70.858 12.514 5.927 1.00 0.00 77 PRO A N 6
ATOM 11276 C CA . PRO A 1 81 ? 69.910 13.389 6.671 1.00 0.00 77 PRO A CA 6
ATOM 11277 C C . PRO A 1 81 ? 68.689 13.739 5.826 1.00 0.00 77 PRO A C 6
ATOM 11278 O O . PRO A 1 81 ? 68.813 14.196 4.690 1.00 0.00 77 PRO A O 6
ATOM 11289 N N . ASP A 1 82 ? 67.516 13.521 6.395 1.00 0.00 78 ASP A N 6
ATOM 11290 C CA . ASP A 1 82 ? 66.270 13.816 5.697 1.00 0.00 78 ASP A CA 6
ATOM 11291 C C . ASP A 1 82 ? 66.119 12.959 4.436 1.00 0.00 78 ASP A C 6
ATOM 11292 O O . ASP A 1 82 ? 65.241 13.213 3.609 1.00 0.00 78 ASP A O 6
ATOM 11301 N N . ASP A 1 83 ? 66.970 11.944 4.293 1.00 0.00 79 ASP A N 6
ATOM 11302 C CA . ASP A 1 83 ? 66.911 11.059 3.135 1.00 0.00 79 ASP A CA 6
ATOM 11303 C C . ASP A 1 83 ? 65.609 10.283 3.124 1.00 0.00 79 ASP A C 6
ATOM 11304 O O . ASP A 1 83 ? 65.049 10.015 2.067 1.00 0.00 79 ASP A O 6
ATOM 11313 N N . CYS A 1 84 ? 65.133 9.914 4.302 1.00 0.00 80 CYS A N 6
ATOM 11314 C CA . CYS A 1 84 ? 63.896 9.161 4.400 1.00 0.00 80 CYS A CA 6
ATOM 11315 C C . CYS A 1 84 ? 63.158 9.530 5.674 1.00 0.00 80 CYS A C 6
ATOM 11316 O O . CYS A 1 84 ? 63.726 10.111 6.597 1.00 0.00 80 CYS A O 6
ATOM 11324 N N . GLU A 1 85 ? 61.887 9.194 5.702 1.00 0.00 81 GLU A N 6
ATOM 11325 C CA . GLU A 1 85 ? 61.051 9.494 6.847 1.00 0.00 81 GLU A CA 6
ATOM 11326 C C . GLU A 1 85 ? 60.446 8.227 7.448 1.00 0.00 81 GLU A C 6
ATOM 11327 O O . GLU A 1 85 ? 59.891 7.390 6.736 1.00 0.00 81 GLU A O 6
ATOM 11339 N N . PHE A 1 86 ? 60.551 8.111 8.771 1.00 0.00 82 PHE A N 6
ATOM 11340 C CA . PHE A 1 86 ? 60.003 6.963 9.480 1.00 0.00 82 PHE A CA 6
ATOM 11341 C C . PHE A 1 86 ? 58.684 7.379 10.122 1.00 0.00 82 PHE A C 6
ATOM 11342 O O . PHE A 1 86 ? 58.656 8.246 10.996 1.00 0.00 82 PHE A O 6
ATOM 11359 N N . LYS A 1 87 ? 57.591 6.783 9.658 1.00 0.00 83 LYS A N 6
ATOM 11360 C CA . LYS A 1 87 ? 56.270 7.139 10.171 1.00 0.00 83 LYS A CA 6
ATOM 11361 C C . LYS A 1 87 ? 55.388 5.915 10.340 1.00 0.00 83 LYS A C 6
ATOM 11362 O O . LYS A 1 87 ? 55.725 4.831 9.892 1.00 0.00 83 LYS A O 6
ATOM 11381 N N . ARG A 1 88 ? 54.248 6.107 10.989 1.00 0.00 84 ARG A N 6
ATOM 11382 C CA . ARG A 1 88 ? 53.312 5.016 11.204 1.00 0.00 84 ARG A CA 6
ATOM 11383 C C . ARG A 1 88 ? 52.212 5.043 10.150 1.00 0.00 84 ARG A C 6
ATOM 11384 O O . ARG A 1 88 ? 51.872 6.101 9.621 1.00 0.00 84 ARG A O 6
ATOM 11405 N N . VAL A 1 89 ? 51.661 3.875 9.847 1.00 0.00 85 VAL A N 6
ATOM 11406 C CA . VAL A 1 89 ? 50.599 3.784 8.849 1.00 0.00 85 VAL A CA 6
ATOM 11407 C C . VAL A 1 89 ? 49.295 3.338 9.510 1.00 0.00 85 VAL A C 6
ATOM 11408 O O . VAL A 1 89 ? 49.024 2.141 9.602 1.00 0.00 85 VAL A O 6
ATOM 11421 N N . PRO A 1 90 ? 48.487 4.260 9.972 1.00 0.00 86 PRO A N 6
ATOM 11422 C CA . PRO A 1 90 ? 47.200 3.919 10.632 1.00 0.00 86 PRO A CA 6
ATOM 11423 C C . PRO A 1 90 ? 46.092 3.633 9.621 1.00 0.00 86 PRO A C 6
ATOM 11424 O O . PRO A 1 90 ? 45.052 4.291 9.618 1.00 0.00 86 PRO A O 6
ATOM 11435 N N . GLN A 1 91 ? 46.321 2.633 8.775 1.00 0.00 87 GLN A N 6
ATOM 11436 C CA . GLN A 1 91 ? 45.334 2.249 7.777 1.00 0.00 87 GLN A CA 6
ATOM 11437 C C . GLN A 1 91 ? 44.801 0.850 8.064 1.00 0.00 87 GLN A C 6
ATOM 11438 O O . GLN A 1 91 ? 43.616 0.578 7.883 1.00 0.00 87 GLN A O 6
ATOM 11452 N N . CYS A 1 92 ? 45.687 -0.035 8.512 1.00 0.00 88 CYS A N 6
ATOM 11453 C CA . CYS A 1 92 ? 45.289 -1.405 8.816 1.00 0.00 88 CYS A CA 6
ATOM 11454 C C . CYS A 1 92 ? 45.332 -1.657 10.325 1.00 0.00 88 CYS A C 6
ATOM 11455 O O . CYS A 1 92 ? 46.404 -1.898 10.879 1.00 0.00 88 CYS A O 6
ATOM 11463 N N . PRO A 1 93 ? 44.205 -1.616 11.007 1.00 0.00 89 PRO A N 6
ATOM 11464 C CA . PRO A 1 93 ? 44.172 -1.860 12.476 1.00 0.00 89 PRO A CA 6
ATOM 11465 C C . PRO A 1 93 ? 44.417 -3.326 12.815 1.00 0.00 89 PRO A C 6
ATOM 11466 O O . PRO A 1 93 ? 43.778 -4.212 12.247 1.00 0.00 89 PRO A O 6
ATOM 11477 N N . SER A 1 94 ? 45.336 -3.559 13.751 1.00 0.00 90 SER A N 6
ATOM 11478 C CA . SER A 1 94 ? 45.675 -4.913 14.185 1.00 0.00 90 SER A CA 6
ATOM 11479 C C . SER A 1 94 ? 46.937 -4.894 15.036 1.00 0.00 90 SER A C 6
ATOM 11480 O O . SER A 1 94 ? 47.089 -5.695 15.956 1.00 0.00 90 SER A O 6
ATOM 11488 N N . GLY A 1 95 ? 47.848 -3.979 14.713 1.00 0.00 91 GLY A N 6
ATOM 11489 C CA . GLY A 1 95 ? 49.101 -3.882 15.456 1.00 0.00 91 GLY A CA 6
ATOM 11490 C C . GLY A 1 95 ? 49.874 -2.625 15.075 1.00 0.00 91 GLY A C 6
ATOM 11491 O O . GLY A 1 95 ? 49.349 -1.745 14.393 1.00 0.00 91 GLY A O 6
ATOM 11495 N N . ARG A 1 96 ? 51.125 -2.546 15.521 1.00 0.00 92 ARG A N 6
ATOM 11496 C CA . ARG A 1 96 ? 51.958 -1.387 15.219 1.00 0.00 92 ARG A CA 6
ATOM 11497 C C . ARG A 1 96 ? 52.654 -1.568 13.873 1.00 0.00 92 ARG A C 6
ATOM 11498 O O . ARG A 1 96 ? 53.488 -2.458 13.708 1.00 0.00 92 ARG A O 6
ATOM 11519 N N . VAL A 1 97 ? 52.304 -0.715 12.918 1.00 0.00 93 VAL A N 6
ATOM 11520 C CA . VAL A 1 97 ? 52.894 -0.783 11.585 1.00 0.00 93 VAL A CA 6
ATOM 11521 C C . VAL A 1 97 ? 53.538 0.547 11.205 1.00 0.00 93 VAL A C 6
ATOM 11522 O O . VAL A 1 97 ? 52.912 1.604 11.298 1.00 0.00 93 VAL A O 6
ATOM 11535 N N . TYR A 1 98 ? 54.791 0.478 10.772 1.00 0.00 94 TYR A N 6
ATOM 11536 C CA . TYR A 1 98 ? 55.525 1.672 10.370 1.00 0.00 94 TYR A CA 6
ATOM 11537 C C . TYR A 1 98 ? 55.996 1.559 8.928 1.00 0.00 94 TYR A C 6
ATOM 11538 O O . TYR A 1 98 ? 56.161 0.464 8.404 1.00 0.00 94 TYR A O 6
ATOM 11556 N N . VAL A 1 99 ? 56.201 2.703 8.291 1.00 0.00 95 VAL A N 6
ATOM 11557 C CA . VAL A 1 99 ? 56.646 2.726 6.910 1.00 0.00 95 VAL A CA 6
ATOM 11558 C C . VAL A 1 99 ? 57.802 3.702 6.747 1.00 0.00 95 VAL A C 6
ATOM 11559 O O . VAL A 1 99 ? 57.759 4.825 7.250 1.00 0.00 95 VAL A O 6
ATOM 11572 N N . LEU A 1 100 ? 58.825 3.269 6.029 1.00 0.00 96 LEU A N 6
ATOM 11573 C CA . LEU A 1 100 ? 59.982 4.103 5.782 1.00 0.00 96 LEU A CA 6
ATOM 11574 C C . LEU A 1 100 ? 59.905 4.603 4.350 1.00 0.00 96 LEU A C 6
ATOM 11575 O O . LEU A 1 100 ? 59.847 3.807 3.414 1.00 0.00 96 LEU A O 6
ATOM 11591 N N . LYS A 1 101 ? 59.881 5.916 4.184 1.00 0.00 97 LYS A N 6
ATOM 11592 C CA . LYS A 1 101 ? 59.784 6.487 2.846 1.00 0.00 97 LYS A CA 6
ATOM 11593 C C . LYS A 1 101 ? 61.051 7.249 2.523 1.00 0.00 97 LYS A C 6
ATOM 11594 O O . LYS A 1 101 ? 61.494 8.064 3.309 1.00 0.00 97 LYS A O 6
ATOM 11613 N N . PHE A 1 102 ? 61.634 6.988 1.368 1.00 0.00 98 PHE A N 6
ATOM 11614 C CA . PHE A 1 102 ? 62.856 7.677 1.001 1.00 0.00 98 PHE A CA 6
ATOM 11615 C C . PHE A 1 102 ? 62.535 8.954 0.250 1.00 0.00 98 PHE A C 6
ATOM 11616 O O . PHE A 1 102 ? 62.134 8.927 -0.914 1.00 0.00 98 PHE A O 6
ATOM 11633 N N . LYS A 1 103 ? 62.726 10.075 0.926 1.00 0.00 99 LYS A N 6
ATOM 11634 C CA . LYS A 1 103 ? 62.469 11.364 0.316 1.00 0.00 99 LYS A CA 6
ATOM 11635 C C . LYS A 1 103 ? 63.395 11.566 -0.867 1.00 0.00 99 LYS A C 6
ATOM 11636 O O . LYS A 1 103 ? 63.004 12.124 -1.891 1.00 0.00 99 LYS A O 6
ATOM 11655 N N . ALA A 1 104 ? 64.632 11.112 -0.714 1.00 0.00 100 ALA A N 6
ATOM 11656 C CA . ALA A 1 104 ? 65.611 11.259 -1.779 1.00 0.00 100 ALA A CA 6
ATOM 11657 C C . ALA A 1 104 ? 65.446 10.164 -2.826 1.00 0.00 100 ALA A C 6
ATOM 11658 O O . ALA A 1 104 ? 65.850 10.326 -3.977 1.00 0.00 100 ALA A O 6
ATOM 11665 N N . GLY A 1 105 ? 64.849 9.047 -2.423 1.00 0.00 101 GLY A N 6
ATOM 11666 C CA . GLY A 1 105 ? 64.641 7.939 -3.342 1.00 0.00 101 GLY A CA 6
ATOM 11667 C C . GLY A 1 105 ? 63.178 7.845 -3.750 1.00 0.00 101 GLY A C 6
ATOM 11668 O O . GLY A 1 105 ? 62.378 8.726 -3.437 1.00 0.00 101 GLY A O 6
ATOM 11672 N N . SER A 1 106 ? 62.836 6.772 -4.448 1.00 0.00 102 SER A N 6
ATOM 11673 C CA . SER A 1 106 ? 61.465 6.569 -4.892 1.00 0.00 102 SER A CA 6
ATOM 11674 C C . SER A 1 106 ? 60.960 5.202 -4.449 1.00 0.00 102 SER A C 6
ATOM 11675 O O . SER A 1 106 ? 60.267 4.514 -5.199 1.00 0.00 102 SER A O 6
ATOM 11683 N N . LYS A 1 107 ? 61.313 4.812 -3.226 1.00 0.00 103 LYS A N 6
ATOM 11684 C CA . LYS A 1 107 ? 60.889 3.521 -2.701 1.00 0.00 103 LYS A CA 6
ATOM 11685 C C . LYS A 1 107 ? 60.362 3.657 -1.276 1.00 0.00 103 LYS A C 6
ATOM 11686 O O . LYS A 1 107 ? 60.643 4.637 -0.586 1.00 0.00 103 LYS A O 6
ATOM 11705 N N . ARG A 1 108 ? 59.600 2.660 -0.848 1.00 0.00 104 ARG A N 6
ATOM 11706 C CA . ARG A 1 108 ? 59.033 2.658 0.495 1.00 0.00 104 ARG A CA 6
ATOM 11707 C C . ARG A 1 108 ? 59.138 1.269 1.122 1.00 0.00 104 ARG A C 6
ATOM 11708 O O . ARG A 1 108 ? 59.035 0.257 0.430 1.00 0.00 104 ARG A O 6
ATOM 11729 N N . LEU A 1 109 ? 59.336 1.230 2.435 1.00 0.00 105 LEU A N 6
ATOM 11730 C CA . LEU A 1 109 ? 59.444 -0.041 3.144 1.00 0.00 105 LEU A CA 6
ATOM 11731 C C . LEU A 1 109 ? 58.435 -0.092 4.281 1.00 0.00 105 LEU A C 6
ATOM 11732 O O . LEU A 1 109 ? 58.152 0.920 4.897 1.00 0.00 105 LEU A O 6
ATOM 11748 N N . PHE A 1 110 ? 57.896 -1.269 4.555 1.00 0.00 106 PHE A N 6
ATOM 11749 C CA . PHE A 1 110 ? 56.923 -1.417 5.633 1.00 0.00 106 PHE A CA 6
ATOM 11750 C C . PHE A 1 110 ? 57.429 -2.401 6.692 1.00 0.00 106 PHE A C 6
ATOM 11751 O O . PHE A 1 110 ? 58.004 -3.441 6.370 1.00 0.00 106 PHE A O 6
ATOM 11768 N N . PHE A 1 111 ? 57.212 -2.055 7.958 1.00 0.00 107 PHE A N 6
ATOM 11769 C CA . PHE A 1 111 ? 57.639 -2.889 9.070 1.00 0.00 107 PHE A CA 6
ATOM 11770 C C . PHE A 1 111 ? 56.573 -2.954 10.144 1.00 0.00 107 PHE A C 6
ATOM 11771 O O . PHE A 1 111 ? 55.684 -2.110 10.210 1.00 0.00 107 PHE A O 6
ATOM 11788 N N . TRP A 1 112 ? 56.693 -3.947 11.004 1.00 0.00 108 TRP A N 6
ATOM 11789 C CA . TRP A 1 112 ? 55.754 -4.096 12.104 1.00 0.00 108 TRP A CA 6
ATOM 11790 C C . TRP A 1 112 ? 56.514 -4.392 13.393 1.00 0.00 108 TRP A C 6
ATOM 11791 O O . TRP A 1 112 ? 57.469 -5.168 13.397 1.00 0.00 108 TRP A O 6
ATOM 11812 N N . MET A 1 113 ? 56.102 -3.739 14.477 1.00 0.00 109 MET A N 6
ATOM 11813 C CA . MET A 1 113 ? 56.775 -3.910 15.760 1.00 0.00 109 MET A CA 6
ATOM 11814 C C . MET A 1 113 ? 56.412 -5.248 16.394 1.00 0.00 109 MET A C 6
ATOM 11815 O O . MET A 1 113 ? 55.237 -5.590 16.525 1.00 0.00 109 MET A O 6
ATOM 11829 N N . GLN A 1 114 ? 57.434 -5.995 16.791 1.00 0.00 110 GLN A N 6
ATOM 11830 C CA . GLN A 1 114 ? 57.227 -7.292 17.423 1.00 0.00 110 GLN A CA 6
ATOM 11831 C C . GLN A 1 114 ? 57.246 -7.163 18.940 1.00 0.00 110 GLN A C 6
ATOM 11832 O O . GLN A 1 114 ? 56.839 -8.081 19.652 1.00 0.00 110 GLN A O 6
ATOM 11846 N N . GLU A 1 115 ? 57.731 -6.027 19.435 1.00 0.00 111 GLU A N 6
ATOM 11847 C CA . GLU A 1 115 ? 57.808 -5.816 20.870 1.00 0.00 111 GLU A CA 6
ATOM 11848 C C . GLU A 1 115 ? 56.413 -5.950 21.494 1.00 0.00 111 GLU A C 6
ATOM 11849 O O . GLU A 1 115 ? 55.500 -5.213 21.123 1.00 0.00 111 GLU A O 6
ATOM 11861 N N . PRO A 1 116 ? 56.216 -6.864 22.418 1.00 0.00 112 PRO A N 6
ATOM 11862 C CA . PRO A 1 116 ? 54.887 -7.062 23.070 1.00 0.00 112 PRO A CA 6
ATOM 11863 C C . PRO A 1 116 ? 54.372 -5.786 23.722 1.00 0.00 112 PRO A C 6
ATOM 11864 O O . PRO A 1 116 ? 53.166 -5.543 23.767 1.00 0.00 112 PRO A O 6
ATOM 11875 N N . LYS A 1 117 ? 55.293 -4.989 24.244 1.00 0.00 113 LYS A N 6
ATOM 11876 C CA . LYS A 1 117 ? 54.917 -3.749 24.913 1.00 0.00 113 LYS A CA 6
ATOM 11877 C C . LYS A 1 117 ? 55.281 -2.539 24.064 1.00 0.00 113 LYS A C 6
ATOM 11878 O O . LYS A 1 117 ? 56.317 -2.518 23.401 1.00 0.00 113 LYS A O 6
ATOM 11897 N N . THR A 1 118 ? 54.422 -1.527 24.104 1.00 0.00 114 THR A N 6
ATOM 11898 C CA . THR A 1 118 ? 54.661 -0.306 23.351 1.00 0.00 114 THR A CA 6
ATOM 11899 C C . THR A 1 118 ? 55.292 0.757 24.238 1.00 0.00 114 THR A C 6
ATOM 11900 O O . THR A 1 118 ? 55.362 1.929 23.866 1.00 0.00 114 THR A O 6
ATOM 11911 N N . ASP A 1 119 ? 55.750 0.347 25.413 1.00 0.00 115 ASP A N 6
ATOM 11912 C CA . ASP A 1 119 ? 56.369 1.279 26.339 1.00 0.00 115 ASP A CA 6
ATOM 11913 C C . ASP A 1 119 ? 57.589 1.933 25.701 1.00 0.00 115 ASP A C 6
ATOM 11914 O O . ASP A 1 119 ? 58.010 3.014 26.113 1.00 0.00 115 ASP A O 6
ATOM 11923 N N . GLN A 1 120 ? 58.150 1.274 24.693 1.00 0.00 116 GLN A N 6
ATOM 11924 C CA . GLN A 1 120 ? 59.319 1.807 24.005 1.00 0.00 116 GLN A CA 6
ATOM 11925 C C . GLN A 1 120 ? 59.135 1.773 22.487 1.00 0.00 116 GLN A C 6
ATOM 11926 O O . GLN A 1 120 ? 60.075 2.033 21.737 1.00 0.00 116 GLN A O 6
ATOM 11940 N N . ASP A 1 121 ? 57.923 1.452 22.040 1.00 0.00 117 ASP A N 6
ATOM 11941 C CA . ASP A 1 121 ? 57.635 1.388 20.617 1.00 0.00 117 ASP A CA 6
ATOM 11942 C C . ASP A 1 121 ? 57.711 2.768 19.981 1.00 0.00 117 ASP A C 6
ATOM 11943 O O . ASP A 1 121 ? 58.341 2.954 18.941 1.00 0.00 117 ASP A O 6
ATOM 11952 N N . GLU A 1 122 ? 57.055 3.731 20.609 1.00 0.00 118 GLU A N 6
ATOM 11953 C CA . GLU A 1 122 ? 57.040 5.090 20.094 1.00 0.00 118 GLU A CA 6
ATOM 11954 C C . GLU A 1 122 ? 58.402 5.754 20.246 1.00 0.00 118 GLU A C 6
ATOM 11955 O O . GLU A 1 122 ? 58.797 6.576 19.420 1.00 0.00 118 GLU A O 6
ATOM 11967 N N . GLU A 1 123 ? 59.115 5.398 21.304 1.00 0.00 119 GLU A N 6
ATOM 11968 C CA . GLU A 1 123 ? 60.429 5.969 21.547 1.00 0.00 119 GLU A CA 6
ATOM 11969 C C . GLU A 1 123 ? 61.395 5.559 20.442 1.00 0.00 119 GLU A C 6
ATOM 11970 O O . GLU A 1 123 ? 62.146 6.382 19.927 1.00 0.00 119 GLU A O 6
ATOM 11982 N N . HIS A 1 124 ? 61.357 4.283 20.072 1.00 0.00 120 HIS A N 6
ATOM 11983 C CA . HIS A 1 124 ? 62.219 3.766 19.027 1.00 0.00 120 HIS A CA 6
ATOM 11984 C C . HIS A 1 124 ? 61.888 4.442 17.721 1.00 0.00 120 HIS A C 6
ATOM 11985 O O . HIS A 1 124 ? 62.769 4.786 16.938 1.00 0.00 120 HIS A O 6
ATOM 11999 N N . CYS A 1 125 ? 60.604 4.642 17.511 1.00 0.00 121 CYS A N 6
ATOM 12000 C CA . CYS A 1 125 ? 60.134 5.297 16.319 1.00 0.00 121 CYS A CA 6
ATOM 12001 C C . CYS A 1 125 ? 60.715 6.702 16.256 1.00 0.00 121 CYS A C 6
ATOM 12002 O O . CYS A 1 125 ? 61.184 7.145 15.207 1.00 0.00 121 CYS A O 6
ATOM 12010 N N . ARG A 1 126 ? 60.689 7.405 17.391 1.00 0.00 122 ARG A N 6
ATOM 12011 C CA . ARG A 1 126 ? 61.230 8.763 17.427 1.00 0.00 122 ARG A CA 6
ATOM 12012 C C . ARG A 1 126 ? 62.739 8.749 17.222 1.00 0.00 122 ARG A C 6
ATOM 12013 O O . ARG A 1 126 ? 63.291 9.594 16.518 1.00 0.00 122 ARG A O 6
ATOM 12034 N N . LYS A 1 127 ? 63.403 7.781 17.837 1.00 0.00 123 LYS A N 6
ATOM 12035 C CA . LYS A 1 127 ? 64.844 7.665 17.710 1.00 0.00 123 LYS A CA 6
ATOM 12036 C C . LYS A 1 127 ? 65.229 7.414 16.261 1.00 0.00 123 LYS A C 6
ATOM 12037 O O . LYS A 1 127 ? 66.190 7.992 15.757 1.00 0.00 123 LYS A O 6
ATOM 12056 N N . VAL A 1 128 ? 64.464 6.564 15.583 1.00 0.00 124 VAL A N 6
ATOM 12057 C CA . VAL A 1 128 ? 64.747 6.263 14.190 1.00 0.00 124 VAL A CA 6
ATOM 12058 C C . VAL A 1 128 ? 64.706 7.537 13.355 1.00 0.00 124 VAL A C 6
ATOM 12059 O O . VAL A 1 128 ? 65.587 7.780 12.540 1.00 0.00 124 VAL A O 6
ATOM 12072 N N . ASN A 1 129 ? 63.691 8.356 13.576 1.00 0.00 125 ASN A N 6
ATOM 12073 C CA . ASN A 1 129 ? 63.568 9.605 12.836 1.00 0.00 125 ASN A CA 6
ATOM 12074 C C . ASN A 1 129 ? 64.658 10.566 13.250 1.00 0.00 125 ASN A C 6
ATOM 12075 O O . ASN A 1 129 ? 65.068 11.424 12.475 1.00 0.00 125 ASN A O 6
ATOM 12086 N N . GLU A 1 130 ? 65.120 10.423 14.477 1.00 0.00 126 GLU A N 6
ATOM 12087 C CA . GLU A 1 130 ? 66.154 11.299 14.978 1.00 0.00 126 GLU A CA 6
ATOM 12088 C C . GLU A 1 130 ? 67.508 10.948 14.390 1.00 0.00 126 GLU A C 6
ATOM 12089 O O . GLU A 1 130 ? 68.321 11.820 14.136 1.00 0.00 126 GLU A O 6
ATOM 12101 N N . TYR A 1 131 ? 67.759 9.674 14.193 1.00 0.00 127 TYR A N 6
ATOM 12102 C CA . TYR A 1 131 ? 69.038 9.256 13.643 1.00 0.00 127 TYR A CA 6
ATOM 12103 C C . TYR A 1 131 ? 69.055 9.414 12.130 1.00 0.00 127 TYR A C 6
ATOM 12104 O O . TYR A 1 131 ? 70.105 9.661 11.534 1.00 0.00 127 TYR A O 6
ATOM 12122 N N . LEU A 1 132 ? 67.896 9.256 11.511 1.00 0.00 128 LEU A N 6
ATOM 12123 C CA . LEU A 1 132 ? 67.800 9.367 10.064 1.00 0.00 128 LEU A CA 6
ATOM 12124 C C . LEU A 1 132 ? 67.632 10.822 9.619 1.00 0.00 128 LEU A C 6
ATOM 12125 O O . LEU A 1 132 ? 67.835 11.146 8.446 1.00 0.00 128 LEU A O 6
ATOM 12141 N N . ASN A 1 133 ? 67.264 11.705 10.545 1.00 0.00 129 ASN A N 6
ATOM 12142 C CA . ASN A 1 133 ? 67.093 13.109 10.190 1.00 0.00 129 ASN A CA 6
ATOM 12143 C C . ASN A 1 133 ? 68.036 13.972 10.997 1.00 0.00 129 ASN A C 6
ATOM 12144 O O . ASN A 1 133 ? 68.334 15.105 10.619 1.00 0.00 129 ASN A O 6
ATOM 12155 N N . ASN A 1 134 ? 68.498 13.431 12.112 1.00 0.00 130 ASN A N 6
ATOM 12156 C CA . ASN A 1 134 ? 69.405 14.169 12.976 1.00 0.00 130 ASN A CA 6
ATOM 12157 C C . ASN A 1 134 ? 70.518 13.271 13.498 1.00 0.00 130 ASN A C 6
ATOM 12158 O O . ASN A 1 134 ? 70.527 12.897 14.671 1.00 0.00 130 ASN A O 6
ATOM 12169 N N . PRO A 1 135 ? 71.445 12.914 12.654 1.00 0.00 131 PRO A N 6
ATOM 12170 C CA . PRO A 1 135 ? 72.582 12.026 13.040 1.00 0.00 131 PRO A CA 6
ATOM 12171 C C . PRO A 1 135 ? 73.385 12.601 14.218 1.00 0.00 131 PRO A C 6
ATOM 12172 O O . PRO A 1 135 ? 73.625 13.806 14.271 1.00 0.00 131 PRO A O 6
ATOM 12183 N N . PRO A 1 136 ? 73.811 11.779 15.157 1.00 0.00 132 PRO A N 6
ATOM 12184 C CA . PRO A 1 136 ? 74.601 12.249 16.329 1.00 0.00 132 PRO A CA 6
ATOM 12185 C C . PRO A 1 136 ? 76.068 12.474 15.980 1.00 0.00 132 PRO A C 6
ATOM 12186 O O . PRO A 1 136 ? 76.355 12.682 14.813 1.00 0.00 132 PRO A O 6
ATOM 12197 N N . GLN B 2 5 ? 53.085 -14.732 24.380 1.00 0.00 940 GLN B N 6
ATOM 12198 C CA . GLN B 2 5 ? 54.445 -14.223 24.716 1.00 0.00 940 GLN B CA 6
ATOM 12199 C C . GLN B 2 5 ? 54.809 -13.073 23.782 1.00 0.00 940 GLN B C 6
ATOM 12200 O O . GLN B 2 5 ? 55.293 -12.033 24.226 1.00 0.00 940 GLN B O 6
ATOM 12214 N N . GLU B 2 6 ? 54.575 -13.266 22.487 1.00 0.00 941 GLU B N 6
ATOM 12215 C CA . GLU B 2 6 ? 54.888 -12.232 21.506 1.00 0.00 941 GLU B CA 6
ATOM 12216 C C . GLU B 2 6 ? 53.677 -11.951 20.612 1.00 0.00 941 GLU B C 6
ATOM 12217 O O . GLU B 2 6 ? 52.836 -12.826 20.409 1.00 0.00 941 GLU B O 6
ATOM 12229 N N . PRO B 2 7 ? 53.568 -10.757 20.076 1.00 0.00 942 PRO B N 6
ATOM 12230 C CA . PRO B 2 7 ? 52.430 -10.379 19.191 1.00 0.00 942 PRO B CA 6
ATOM 12231 C C . PRO B 2 7 ? 52.533 -11.033 17.816 1.00 0.00 942 PRO B C 6
ATOM 12232 O O . PRO B 2 7 ? 53.632 -11.288 17.325 1.00 0.00 942 PRO B O 6
ATOM 12243 N N . GLU B 2 8 ? 51.386 -11.303 17.199 1.00 0.00 943 GLU B N 6
ATOM 12244 C CA . GLU B 2 8 ? 51.373 -11.927 15.879 1.00 0.00 943 GLU B CA 6
ATOM 12245 C C . GLU B 2 8 ? 51.292 -10.856 14.789 1.00 0.00 943 GLU B C 6
ATOM 12246 O O . GLU B 2 8 ? 50.776 -9.766 15.026 1.00 0.00 943 GLU B O 6
ATOM 12258 N N . PRO B 2 9 ? 51.796 -11.135 13.610 1.00 0.00 944 PRO B N 6
ATOM 12259 C CA . PRO B 2 9 ? 51.777 -10.154 12.484 1.00 0.00 944 PRO B CA 6
ATOM 12260 C C . PRO B 2 9 ? 50.365 -9.941 11.918 1.00 0.00 944 PRO B C 6
ATOM 12261 O O . PRO B 2 9 ? 49.548 -10.862 11.923 1.00 0.00 944 PRO B O 6
ATOM 12272 N N . PRO B 2 10 ? 50.062 -8.758 11.427 1.00 0.00 945 PRO B N 6
ATOM 12273 C CA . PRO B 2 10 ? 48.720 -8.450 10.845 1.00 0.00 945 PRO B CA 6
ATOM 12274 C C . PRO B 2 10 ? 48.519 -9.111 9.481 1.00 0.00 945 PRO B C 6
ATOM 12275 O O . PRO B 2 10 ? 49.482 -9.398 8.775 1.00 0.00 945 PRO B O 6
ATOM 12286 N N . GLU B 2 11 ? 47.264 -9.348 9.115 1.00 0.00 946 GLU B N 6
ATOM 12287 C CA . GLU B 2 11 ? 46.956 -9.970 7.830 1.00 0.00 946 GLU B CA 6
ATOM 12288 C C . GLU B 2 11 ? 47.153 -8.969 6.687 1.00 0.00 946 GLU B C 6
ATOM 12289 O O . GLU B 2 11 ? 47.127 -7.758 6.909 1.00 0.00 946 GLU B O 6
ATOM 12301 N N . PRO B 2 12 ? 47.342 -9.442 5.477 1.00 0.00 947 PRO B N 6
ATOM 12302 C CA . PRO B 2 12 ? 47.540 -8.558 4.284 1.00 0.00 947 PRO B CA 6
ATOM 12303 C C . PRO B 2 12 ? 46.414 -7.532 4.150 1.00 0.00 947 PRO B C 6
ATOM 12304 O O . PRO B 2 12 ? 45.257 -7.827 4.453 1.00 0.00 947 PRO B O 6
ATOM 12315 N N . PHE B 2 13 ? 46.754 -6.330 3.700 1.00 0.00 948 PHE B N 6
ATOM 12316 C CA . PHE B 2 13 ? 45.753 -5.275 3.538 1.00 0.00 948 PHE B CA 6
ATOM 12317 C C . PHE B 2 13 ? 46.108 -4.369 2.367 1.00 0.00 948 PHE B C 6
ATOM 12318 O O . PHE B 2 13 ? 47.244 -4.363 1.899 1.00 0.00 948 PHE B O 6
ATOM 12335 N N . GLU B 2 14 ? 45.129 -3.607 1.895 1.00 0.00 949 GLU B N 6
ATOM 12336 C CA . GLU B 2 14 ? 45.359 -2.706 0.774 1.00 0.00 949 GLU B CA 6
ATOM 12337 C C . GLU B 2 14 ? 45.918 -1.373 1.261 1.00 0.00 949 GLU B C 6
ATOM 12338 O O . GLU B 2 14 ? 45.428 -0.794 2.230 1.00 0.00 949 GLU B O 6
ATOM 12350 N N . TYR B 2 15 ? 46.942 -0.895 0.566 1.00 0.00 950 TYR B N 6
ATOM 12351 C CA . TYR B 2 15 ? 47.575 0.373 0.901 1.00 0.00 950 TYR B CA 6
ATOM 12352 C C . TYR B 2 15 ? 47.469 1.332 -0.267 1.00 0.00 950 TYR B C 6
ATOM 12353 O O . TYR B 2 15 ? 47.749 0.971 -1.411 1.00 0.00 950 TYR B O 6
ATOM 12371 N N . ILE B 2 16 ? 47.059 2.553 0.023 1.00 0.00 951 ILE B N 6
ATOM 12372 C CA . ILE B 2 16 ? 46.915 3.555 -1.010 1.00 0.00 951 ILE B CA 6
ATOM 12373 C C . ILE B 2 16 ? 47.524 4.857 -0.536 1.00 0.00 951 ILE B C 6
ATOM 12374 O O . ILE B 2 16 ? 47.285 5.278 0.595 1.00 0.00 951 ILE B O 6
ATOM 12390 N N . ASP B 2 17 ? 48.322 5.479 -1.390 1.00 0.00 952 ASP B N 6
ATOM 12391 C CA . ASP B 2 17 ? 48.966 6.730 -1.024 1.00 0.00 952 ASP B CA 6
ATOM 12392 C C . ASP B 2 17 ? 47.929 7.818 -0.770 1.00 0.00 952 ASP B C 6
ATOM 12393 O O . ASP B 2 17 ? 47.585 8.587 -1.667 1.00 0.00 952 ASP B O 6
ATOM 12402 N N . ASP B 2 18 ? 47.429 7.868 0.458 1.00 0.00 953 ASP B N 6
ATOM 12403 C CA . ASP B 2 18 ? 46.427 8.855 0.832 1.00 0.00 953 ASP B CA 6
ATOM 12404 C C . ASP B 2 18 ? 47.087 10.168 1.242 1.00 0.00 953 ASP B C 6
ATOM 12405 O O . ASP B 2 18 ? 47.925 10.137 2.127 1.00 0.00 953 ASP B O 6
ATOM 12415 N N . ASN A 1 24 ? 81.644 3.832 16.643 1.00 0.00 20 ASN A N 7
ATOM 12416 C CA . ASN A 1 24 ? 80.818 2.671 16.206 1.00 0.00 20 ASN A CA 7
ATOM 12417 C C . ASN A 1 24 ? 79.867 2.272 17.330 1.00 0.00 20 ASN A C 7
ATOM 12418 O O . ASN A 1 24 ? 80.269 1.623 18.296 1.00 0.00 20 ASN A O 7
ATOM 12429 N N . LYS A 1 25 ? 78.604 2.666 17.199 1.00 0.00 21 LYS A N 7
ATOM 12430 C CA . LYS A 1 25 ? 77.603 2.345 18.211 1.00 0.00 21 LYS A CA 7
ATOM 12431 C C . LYS A 1 25 ? 76.217 2.266 17.583 1.00 0.00 21 LYS A C 7
ATOM 12432 O O . LYS A 1 25 ? 75.980 2.830 16.512 1.00 0.00 21 LYS A O 7
ATOM 12451 N N . TYR A 1 26 ? 75.300 1.565 18.248 1.00 0.00 22 TYR A N 7
ATOM 12452 C CA . TYR A 1 26 ? 73.953 1.422 17.732 1.00 0.00 22 TYR A CA 7
ATOM 12453 C C . TYR A 1 26 ? 73.065 2.531 18.264 1.00 0.00 22 TYR A C 7
ATOM 12454 O O . TYR A 1 26 ? 72.783 2.600 19.460 1.00 0.00 22 TYR A O 7
ATOM 12472 N N . LEU A 1 27 ? 72.622 3.392 17.360 1.00 0.00 23 LEU A N 7
ATOM 12473 C CA . LEU A 1 27 ? 71.764 4.492 17.731 1.00 0.00 23 LEU A CA 7
ATOM 12474 C C . LEU A 1 27 ? 70.390 3.980 18.136 1.00 0.00 23 LEU A C 7
ATOM 12475 O O . LEU A 1 27 ? 69.762 4.515 19.048 1.00 0.00 23 LEU A O 7
ATOM 12491 N N . VAL A 1 28 ? 69.928 2.937 17.459 1.00 0.00 24 VAL A N 7
ATOM 12492 C CA . VAL A 1 28 ? 68.616 2.366 17.777 1.00 0.00 24 VAL A CA 7
ATOM 12493 C C . VAL A 1 28 ? 68.616 0.870 17.505 1.00 0.00 24 VAL A C 7
ATOM 12494 O O . VAL A 1 28 ? 69.453 0.365 16.763 1.00 0.00 24 VAL A O 7
ATOM 12507 N N . GLU A 1 29 ? 67.671 0.169 18.101 1.00 0.00 25 GLU A N 7
ATOM 12508 C CA . GLU A 1 29 ? 67.570 -1.269 17.899 1.00 0.00 25 GLU A CA 7
ATOM 12509 C C . GLU A 1 29 ? 66.329 -1.827 18.568 1.00 0.00 25 GLU A C 7
ATOM 12510 O O . GLU A 1 29 ? 66.145 -1.697 19.779 1.00 0.00 25 GLU A O 7
ATOM 12522 N N . PHE A 1 30 ? 65.492 -2.465 17.775 1.00 0.00 26 PHE A N 7
ATOM 12523 C CA . PHE A 1 30 ? 64.278 -3.069 18.302 1.00 0.00 26 PHE A CA 7
ATOM 12524 C C . PHE A 1 30 ? 63.806 -4.204 17.405 1.00 0.00 26 PHE A C 7
ATOM 12525 O O . PHE A 1 30 ? 64.119 -4.240 16.215 1.00 0.00 26 PHE A O 7
ATOM 12542 N N . ARG A 1 31 ? 63.055 -5.135 17.984 1.00 0.00 27 ARG A N 7
ATOM 12543 C CA . ARG A 1 31 ? 62.559 -6.273 17.226 1.00 0.00 27 ARG A CA 7
ATOM 12544 C C . ARG A 1 31 ? 61.436 -5.835 16.300 1.00 0.00 27 ARG A C 7
ATOM 12545 O O . ARG A 1 31 ? 60.419 -5.308 16.749 1.00 0.00 27 ARG A O 7
ATOM 12566 N N . ALA A 1 32 ? 61.620 -6.066 15.006 1.00 0.00 28 ALA A N 7
ATOM 12567 C CA . ALA A 1 32 ? 60.601 -5.696 14.031 1.00 0.00 28 ALA A CA 7
ATOM 12568 C C . ALA A 1 32 ? 60.723 -6.553 12.785 1.00 0.00 28 ALA A C 7
ATOM 12569 O O . ALA A 1 32 ? 61.825 -6.863 12.338 1.00 0.00 28 ALA A O 7
ATOM 12576 N N . GLY A 1 33 ? 59.585 -6.918 12.221 1.00 0.00 29 GLY A N 7
ATOM 12577 C CA . GLY A 1 33 ? 59.576 -7.730 11.012 1.00 0.00 29 GLY A CA 7
ATOM 12578 C C . GLY A 1 33 ? 59.270 -6.863 9.798 1.00 0.00 29 GLY A C 7
ATOM 12579 O O . GLY A 1 33 ? 58.624 -5.821 9.913 1.00 0.00 29 GLY A O 7
ATOM 12583 N N . LYS A 1 34 ? 59.748 -7.291 8.638 1.00 0.00 30 LYS A N 7
ATOM 12584 C CA . LYS A 1 34 ? 59.525 -6.534 7.415 1.00 0.00 30 LYS A CA 7
ATOM 12585 C C . LYS A 1 34 ? 58.270 -7.014 6.693 1.00 0.00 30 LYS A C 7
ATOM 12586 O O . LYS A 1 34 ? 57.661 -8.010 7.074 1.00 0.00 30 LYS A O 7
ATOM 12605 N N . MET A 1 35 ? 57.883 -6.282 5.653 1.00 0.00 31 MET A N 7
ATOM 12606 C CA . MET A 1 35 ? 56.696 -6.628 4.879 1.00 0.00 31 MET A CA 7
ATOM 12607 C C . MET A 1 35 ? 56.995 -6.505 3.383 1.00 0.00 31 MET A C 7
ATOM 12608 O O . MET A 1 35 ? 58.077 -6.060 2.994 1.00 0.00 31 MET A O 7
ATOM 12622 N N . SER A 1 36 ? 56.035 -6.895 2.548 1.00 0.00 32 SER A N 7
ATOM 12623 C CA . SER A 1 36 ? 56.215 -6.814 1.106 1.00 0.00 32 SER A CA 7
ATOM 12624 C C . SER A 1 36 ? 55.038 -6.095 0.462 1.00 0.00 32 SER A C 7
ATOM 12625 O O . SER A 1 36 ? 53.912 -6.594 0.479 1.00 0.00 32 SER A O 7
ATOM 12633 N N . LEU A 1 37 ? 55.299 -4.929 -0.114 1.00 0.00 33 LEU A N 7
ATOM 12634 C CA . LEU A 1 37 ? 54.245 -4.175 -0.767 1.00 0.00 33 LEU A CA 7
ATOM 12635 C C . LEU A 1 37 ? 54.307 -4.372 -2.277 1.00 0.00 33 LEU A C 7
ATOM 12636 O O . LEU A 1 37 ? 55.299 -4.030 -2.921 1.00 0.00 33 LEU A O 7
ATOM 12652 N N . LYS A 1 38 ? 53.237 -4.927 -2.833 1.00 0.00 34 LYS A N 7
ATOM 12653 C CA . LYS A 1 38 ? 53.170 -5.168 -4.267 1.00 0.00 34 LYS A CA 7
ATOM 12654 C C . LYS A 1 38 ? 51.940 -4.489 -4.861 1.00 0.00 34 LYS A C 7
ATOM 12655 O O . LYS A 1 38 ? 50.807 -4.845 -4.541 1.00 0.00 34 LYS A O 7
ATOM 12674 N N . GLY A 1 39 ? 52.174 -3.502 -5.720 1.00 0.00 35 GLY A N 7
ATOM 12675 C CA . GLY A 1 39 ? 51.077 -2.772 -6.346 1.00 0.00 35 GLY A CA 7
ATOM 12676 C C . GLY A 1 39 ? 50.389 -1.871 -5.327 1.00 0.00 35 GLY A C 7
ATOM 12677 O O . GLY A 1 39 ? 50.756 -0.707 -5.164 1.00 0.00 35 GLY A O 7
ATOM 12681 N N . THR A 1 40 ? 49.394 -2.420 -4.642 1.00 0.00 36 THR A N 7
ATOM 12682 C CA . THR A 1 40 ? 48.663 -1.666 -3.629 1.00 0.00 36 THR A CA 7
ATOM 12683 C C . THR A 1 40 ? 48.289 -2.559 -2.450 1.00 0.00 36 THR A C 7
ATOM 12684 O O . THR A 1 40 ? 47.350 -2.264 -1.715 1.00 0.00 36 THR A O 7
ATOM 12695 N N . THR A 1 41 ? 49.026 -3.653 -2.279 1.00 0.00 37 THR A N 7
ATOM 12696 C CA . THR A 1 41 ? 48.759 -4.577 -1.183 1.00 0.00 37 THR A CA 7
ATOM 12697 C C . THR A 1 41 ? 50.017 -4.790 -0.348 1.00 0.00 37 THR A C 7
ATOM 12698 O O . THR A 1 41 ? 51.090 -5.067 -0.885 1.00 0.00 37 THR A O 7
ATOM 12709 N N . VAL A 1 42 ? 49.877 -4.664 0.966 1.00 0.00 38 VAL A N 7
ATOM 12710 C CA . VAL A 1 42 ? 51.005 -4.850 1.868 1.00 0.00 38 VAL A CA 7
ATOM 12711 C C . VAL A 1 42 ? 50.838 -6.148 2.647 1.00 0.00 38 VAL A C 7
ATOM 12712 O O . VAL A 1 42 ? 49.844 -6.327 3.354 1.00 0.00 38 VAL A O 7
ATOM 12725 N N . THR A 1 43 ? 51.808 -7.050 2.523 1.00 0.00 39 THR A N 7
ATOM 12726 C CA . THR A 1 43 ? 51.735 -8.315 3.232 1.00 0.00 39 THR A CA 7
ATOM 12727 C C . THR A 1 43 ? 52.874 -8.425 4.252 1.00 0.00 39 THR A C 7
ATOM 12728 O O . THR A 1 43 ? 54.017 -8.122 3.927 1.00 0.00 39 THR A O 7
ATOM 12739 N N . PRO A 1 44 ? 52.600 -8.844 5.467 1.00 0.00 40 PRO A N 7
ATOM 12740 C CA . PRO A 1 44 ? 53.649 -8.968 6.517 1.00 0.00 40 PRO A CA 7
ATOM 12741 C C . PRO A 1 44 ? 54.555 -10.177 6.302 1.00 0.00 40 PRO A C 7
ATOM 12742 O O . PRO A 1 44 ? 54.094 -11.242 5.890 1.00 0.00 40 PRO A O 7
ATOM 12753 N N . ASP A 1 45 ? 55.842 -10.007 6.595 1.00 0.00 41 ASP A N 7
ATOM 12754 C CA . ASP A 1 45 ? 56.800 -11.094 6.442 1.00 0.00 41 ASP A CA 7
ATOM 12755 C C . ASP A 1 45 ? 57.026 -11.772 7.788 1.00 0.00 41 ASP A C 7
ATOM 12756 O O . ASP A 1 45 ? 57.469 -11.139 8.747 1.00 0.00 41 ASP A O 7
ATOM 12765 N N . LYS A 1 46 ? 56.716 -13.055 7.852 1.00 0.00 42 LYS A N 7
ATOM 12766 C CA . LYS A 1 46 ? 56.880 -13.813 9.082 1.00 0.00 42 LYS A CA 7
ATOM 12767 C C . LYS A 1 46 ? 58.346 -13.854 9.504 1.00 0.00 42 LYS A C 7
ATOM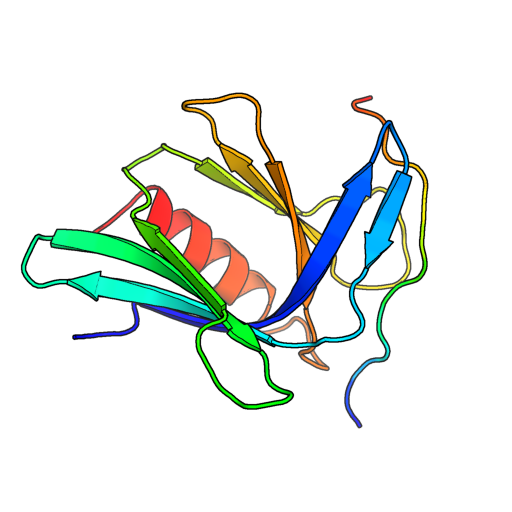 12768 O O . LYS A 1 46 ? 58.658 -14.222 10.637 1.00 0.00 42 LYS A O 7
ATOM 12787 N N . ARG A 1 47 ? 59.249 -13.472 8.595 1.00 0.00 43 ARG A N 7
ATOM 12788 C CA . ARG A 1 47 ? 60.665 -13.472 8.906 1.00 0.00 43 ARG A CA 7
ATOM 12789 C C . ARG A 1 47 ? 60.988 -12.315 9.837 1.00 0.00 43 ARG A C 7
ATOM 12790 O O . ARG A 1 47 ? 61.582 -11.321 9.425 1.00 0.00 43 ARG A O 7
ATOM 12811 N N . LYS A 1 48 ? 60.590 -12.457 11.094 1.00 0.00 44 LYS A N 7
ATOM 12812 C CA . LYS A 1 48 ? 60.835 -11.421 12.086 1.00 0.00 44 LYS A CA 7
ATOM 12813 C C . LYS A 1 48 ? 62.313 -11.072 12.131 1.00 0.00 44 LYS A C 7
ATOM 12814 O O . LYS A 1 48 ? 63.162 -11.950 12.036 1.00 0.00 44 LYS A O 7
ATOM 12833 N N . GLY A 1 49 ? 62.617 -9.785 12.262 1.00 0.00 45 GLY A N 7
ATOM 12834 C CA . GLY A 1 49 ? 64.003 -9.348 12.305 1.00 0.00 45 GLY A CA 7
ATOM 12835 C C . GLY A 1 49 ? 64.222 -8.313 13.398 1.00 0.00 45 GLY A C 7
ATOM 12836 O O . GLY A 1 49 ? 63.460 -8.227 14.361 1.00 0.00 45 GLY A O 7
ATOM 12840 N N . LEU A 1 50 ? 65.274 -7.533 13.228 1.00 0.00 46 LEU A N 7
ATOM 12841 C CA . LEU A 1 50 ? 65.616 -6.495 14.178 1.00 0.00 46 LEU A CA 7
ATOM 12842 C C . LEU A 1 50 ? 66.016 -5.247 13.417 1.00 0.00 46 LEU A C 7
ATOM 12843 O O . LEU A 1 50 ? 66.951 -5.278 12.615 1.00 0.00 46 LEU A O 7
ATOM 12859 N N . VAL A 1 51 ? 65.326 -4.153 13.672 1.00 0.00 47 VAL A N 7
ATOM 12860 C CA . VAL A 1 51 ? 65.650 -2.916 13.001 1.00 0.00 47 VAL A CA 7
ATOM 12861 C C . VAL A 1 51 ? 66.558 -2.091 13.877 1.00 0.00 47 VAL A C 7
ATOM 12862 O O . VAL A 1 51 ? 66.124 -1.559 14.897 1.00 0.00 47 VAL A O 7
ATOM 12875 N N . TYR A 1 52 ? 67.820 -1.989 13.493 1.00 0.00 48 TYR A N 7
ATOM 12876 C CA . TYR A 1 52 ? 68.753 -1.214 14.301 1.00 0.00 48 TYR A CA 7
ATOM 12877 C C . TYR A 1 52 ? 69.545 -0.236 13.447 1.00 0.00 48 TYR A C 7
ATOM 12878 O O . TYR A 1 52 ? 69.732 -0.437 12.247 1.00 0.00 48 TYR A O 7
ATOM 12896 N N . ILE A 1 53 ? 70.001 0.831 14.090 1.00 0.00 49 ILE A N 7
ATOM 12897 C CA . ILE A 1 53 ? 70.768 1.865 13.425 1.00 0.00 49 ILE A CA 7
ATOM 12898 C C . ILE A 1 53 ? 72.133 2.001 14.064 1.00 0.00 49 ILE A C 7
ATOM 12899 O O . ILE A 1 53 ? 72.246 1.941 15.282 1.00 0.00 49 ILE A O 7
ATOM 12915 N N . GLN A 1 54 ? 73.162 2.167 13.230 1.00 0.00 50 GLN A N 7
ATOM 12916 C CA . GLN A 1 54 ? 74.533 2.302 13.724 1.00 0.00 50 GLN A CA 7
ATOM 12917 C C . GLN A 1 54 ? 75.258 3.412 12.972 1.00 0.00 50 GLN A C 7
ATOM 12918 O O . GLN A 1 54 ? 75.242 3.450 11.750 1.00 0.00 50 GLN A O 7
ATOM 12932 N N . GLN A 1 55 ? 75.916 4.296 13.705 1.00 0.00 51 GLN A N 7
ATOM 12933 C CA . GLN A 1 55 ? 76.656 5.379 13.090 1.00 0.00 51 GLN A CA 7
ATOM 12934 C C . GLN A 1 55 ? 78.136 5.041 13.060 1.00 0.00 51 GLN A C 7
ATOM 12935 O O . GLN A 1 55 ? 78.742 4.747 14.090 1.00 0.00 51 GLN A O 7
ATOM 12949 N N . THR A 1 56 ? 78.708 5.084 11.873 1.00 0.00 52 THR A N 7
ATOM 12950 C CA . THR A 1 56 ? 80.120 4.779 11.718 1.00 0.00 52 THR A CA 7
ATOM 12951 C C . THR A 1 56 ? 80.982 5.986 12.001 1.00 0.00 52 THR A C 7
ATOM 12952 O O . THR A 1 56 ? 80.482 7.098 12.160 1.00 0.00 52 THR A O 7
ATOM 12963 N N . ASP A 1 57 ? 82.285 5.757 12.051 1.00 0.00 53 ASP A N 7
ATOM 12964 C CA . ASP A 1 57 ? 83.216 6.841 12.302 1.00 0.00 53 ASP A CA 7
ATOM 12965 C C . ASP A 1 57 ? 83.167 7.850 11.162 1.00 0.00 53 ASP A C 7
ATOM 12966 O O . ASP A 1 57 ? 83.729 8.941 11.261 1.00 0.00 53 ASP A O 7
ATOM 12975 N N . ASP A 1 58 ? 82.477 7.486 10.084 1.00 0.00 54 ASP A N 7
ATOM 12976 C CA . ASP A 1 58 ? 82.349 8.376 8.945 1.00 0.00 54 ASP A CA 7
ATOM 12977 C C . ASP A 1 58 ? 81.139 9.295 9.115 1.00 0.00 54 ASP A C 7
ATOM 12978 O O . ASP A 1 58 ? 80.850 10.108 8.236 1.00 0.00 54 ASP A O 7
ATOM 12987 N N . SER A 1 59 ? 80.431 9.153 10.243 1.00 0.00 55 SER A N 7
ATOM 12988 C CA . SER A 1 59 ? 79.255 9.968 10.514 1.00 0.00 55 SER A CA 7
ATOM 12989 C C . SER A 1 59 ? 78.111 9.589 9.588 1.00 0.00 55 SER A C 7
ATOM 12990 O O . SER A 1 59 ? 77.166 10.356 9.399 1.00 0.00 55 SER A O 7
ATOM 12998 N N . LEU A 1 60 ? 78.200 8.394 9.027 1.00 0.00 56 LEU A N 7
ATOM 12999 C CA . LEU A 1 60 ? 77.183 7.890 8.141 1.00 0.00 56 LEU A CA 7
ATOM 13000 C C . LEU A 1 60 ? 76.303 6.929 8.912 1.00 0.00 56 LEU A C 7
ATOM 13001 O O . LEU A 1 60 ? 76.785 5.952 9.483 1.00 0.00 56 LEU A O 7
ATOM 13017 N N . ILE A 1 61 ? 75.020 7.220 8.939 1.00 0.00 57 ILE A N 7
ATOM 13018 C CA . ILE A 1 61 ? 74.083 6.384 9.656 1.00 0.00 57 ILE A CA 7
ATOM 13019 C C . ILE A 1 61 ? 73.782 5.146 8.846 1.00 0.00 57 ILE A C 7
ATOM 13020 O O . ILE A 1 61 ? 73.409 5.232 7.682 1.00 0.00 57 ILE A O 7
ATOM 13036 N N . HIS A 1 62 ? 73.963 4.000 9.472 1.00 0.00 58 HIS A N 7
ATOM 13037 C CA . HIS A 1 62 ? 73.729 2.732 8.807 1.00 0.00 58 HIS A CA 7
ATOM 13038 C C . HIS A 1 62 ? 72.389 2.144 9.234 1.00 0.00 58 HIS A C 7
ATOM 13039 O O . HIS A 1 62 ? 72.195 1.823 10.404 1.00 0.00 58 HIS A O 7
ATOM 13053 N N . PHE A 1 63 ? 71.482 1.980 8.274 1.00 0.00 59 PHE A N 7
ATOM 13054 C CA . PHE A 1 63 ? 70.180 1.403 8.563 1.00 0.00 59 PHE A CA 7
ATOM 13055 C C . PHE A 1 63 ? 70.183 -0.054 8.138 1.00 0.00 59 PHE A C 7
ATOM 13056 O O . PHE A 1 63 ? 70.207 -0.350 6.942 1.00 0.00 59 PHE A O 7
ATOM 13073 N N . CYS A 1 64 ? 70.189 -0.956 9.105 1.00 0.00 60 CYS A N 7
ATOM 13074 C CA . CYS A 1 64 ? 70.225 -2.380 8.776 1.00 0.00 60 CYS A CA 7
ATOM 13075 C C . CYS A 1 64 ? 69.099 -3.166 9.443 1.00 0.00 60 CYS A C 7
ATOM 13076 O O . CYS A 1 64 ? 68.672 -2.860 10.559 1.00 0.00 60 CYS A O 7
ATOM 13084 N N . TRP A 1 65 ? 68.646 -4.199 8.734 1.00 0.00 61 TRP A N 7
ATOM 13085 C CA . TRP A 1 65 ? 67.596 -5.076 9.221 1.00 0.00 61 TRP A CA 7
ATOM 13086 C C . TRP A 1 65 ? 68.133 -6.501 9.291 1.00 0.00 61 TRP A C 7
ATOM 13087 O O . TRP A 1 65 ? 68.460 -7.117 8.276 1.00 0.00 61 TRP A O 7
ATOM 13108 N N . LYS A 1 66 ? 68.244 -6.997 10.502 1.00 0.00 62 LYS A N 7
ATOM 13109 C CA . LYS A 1 66 ? 68.768 -8.329 10.739 1.00 0.00 62 LYS A CA 7
ATOM 13110 C C . LYS A 1 66 ? 67.642 -9.312 10.993 1.00 0.00 62 LYS A C 7
ATOM 13111 O O . LYS A 1 66 ? 66.816 -9.118 11.877 1.00 0.00 62 LYS A O 7
ATOM 13130 N N . ASP A 1 67 ? 67.620 -10.372 10.208 1.00 0.00 63 ASP A N 7
ATOM 13131 C CA . ASP A 1 67 ? 66.587 -11.382 10.349 1.00 0.00 63 ASP A CA 7
ATOM 13132 C C . ASP A 1 67 ? 66.834 -12.227 11.592 1.00 0.00 63 ASP A C 7
ATOM 13133 O O . ASP A 1 67 ? 67.943 -12.702 11.817 1.00 0.00 63 ASP A O 7
ATOM 13142 N N . ARG A 1 68 ? 65.791 -12.415 12.389 1.00 0.00 64 ARG A N 7
ATOM 13143 C CA . ARG A 1 68 ? 65.910 -13.220 13.600 1.00 0.00 64 ARG A CA 7
ATOM 13144 C C . ARG A 1 68 ? 65.933 -14.711 13.256 1.00 0.00 64 ARG A C 7
ATOM 13145 O O . ARG A 1 68 ? 66.371 -15.537 14.059 1.00 0.00 64 ARG A O 7
ATOM 13166 N N . THR A 1 69 ? 65.455 -15.046 12.061 1.00 0.00 65 THR A N 7
ATOM 13167 C CA . THR A 1 69 ? 65.418 -16.426 11.614 1.00 0.00 65 THR A CA 7
ATOM 13168 C C . THR A 1 69 ? 66.810 -17.041 11.552 1.00 0.00 65 THR A C 7
ATOM 13169 O O . THR A 1 69 ? 67.021 -18.167 12.005 1.00 0.00 65 THR A O 7
ATOM 13180 N N . SER A 1 70 ? 67.754 -16.301 10.990 1.00 0.00 66 SER A N 7
ATOM 13181 C CA . SER A 1 70 ? 69.123 -16.784 10.877 1.00 0.00 66 SER A CA 7
ATOM 13182 C C . SER A 1 70 ? 70.047 -15.926 11.724 1.00 0.00 66 SER A C 7
ATOM 13183 O O . SER A 1 70 ? 71.180 -16.312 12.016 1.00 0.00 66 SER A O 7
ATOM 13191 N N . GLY A 1 71 ? 69.555 -14.757 12.116 1.00 0.00 67 GLY A N 7
ATOM 13192 C CA . GLY A 1 71 ? 70.337 -13.845 12.929 1.00 0.00 67 GLY A CA 7
ATOM 13193 C C . GLY A 1 71 ? 71.403 -13.138 12.095 1.00 0.00 67 GLY A C 7
ATOM 13194 O O . GLY A 1 71 ? 72.351 -12.571 12.633 1.00 0.00 67 GLY A O 7
ATOM 13198 N N . ASN A 1 72 ? 71.243 -13.183 10.775 1.00 0.00 68 ASN A N 7
ATOM 13199 C CA . ASN A 1 72 ? 72.191 -12.543 9.872 1.00 0.00 68 ASN A CA 7
ATOM 13200 C C . ASN A 1 72 ? 71.629 -11.232 9.345 1.00 0.00 68 ASN A C 7
ATOM 13201 O O . ASN A 1 72 ? 70.428 -11.121 9.090 1.00 0.00 68 ASN A O 7
ATOM 13212 N N . VAL A 1 73 ? 72.496 -10.244 9.171 1.00 0.00 69 VAL A N 7
ATOM 13213 C CA . VAL A 1 73 ? 72.057 -8.953 8.659 1.00 0.00 69 VAL A CA 7
ATOM 13214 C C . VAL A 1 73 ? 71.666 -9.099 7.195 1.00 0.00 69 VAL A C 7
ATOM 13215 O O . VAL A 1 73 ? 72.519 -9.281 6.328 1.00 0.00 69 VAL A O 7
ATOM 13228 N N . GLU A 1 74 ? 70.366 -9.037 6.931 1.00 0.00 70 GLU A N 7
ATOM 13229 C CA . GLU A 1 74 ? 69.874 -9.185 5.566 1.00 0.00 70 GLU A CA 7
ATOM 13230 C C . GLU A 1 74 ? 69.879 -7.854 4.836 1.00 0.00 70 GLU A C 7
ATOM 13231 O O . GLU A 1 74 ? 70.024 -7.809 3.615 1.00 0.00 70 GLU A O 7
ATOM 13243 N N . ASP A 1 75 ? 69.720 -6.768 5.586 1.00 0.00 71 ASP A N 7
ATOM 13244 C CA . ASP A 1 75 ? 69.710 -5.440 4.973 1.00 0.00 71 ASP A CA 7
ATOM 13245 C C . ASP A 1 75 ? 70.693 -4.514 5.679 1.00 0.00 71 ASP A C 7
ATOM 13246 O O . ASP A 1 75 ? 70.792 -4.533 6.900 1.00 0.00 71 ASP A O 7
ATOM 13255 N N . ASP A 1 76 ? 71.406 -3.701 4.904 1.00 0.00 72 ASP A N 7
ATOM 13256 C CA . ASP A 1 76 ? 72.371 -2.762 5.471 1.00 0.00 72 ASP A CA 7
ATOM 13257 C C . ASP A 1 76 ? 72.658 -1.637 4.480 1.00 0.00 72 ASP A C 7
ATOM 13258 O O . ASP A 1 76 ? 73.396 -1.830 3.512 1.00 0.00 72 ASP A O 7
ATOM 13267 N N . LEU A 1 77 ? 72.072 -0.469 4.718 1.00 0.00 73 LEU A N 7
ATOM 13268 C CA . LEU A 1 77 ? 72.277 0.669 3.826 1.00 0.00 73 LEU A CA 7
ATOM 13269 C C . LEU A 1 77 ? 72.363 1.967 4.606 1.00 0.00 73 LEU A C 7
ATOM 13270 O O . LEU A 1 77 ? 71.656 2.165 5.585 1.00 0.00 73 LEU A O 7
ATOM 13286 N N . ILE A 1 78 ? 73.242 2.850 4.157 1.00 0.00 74 ILE A N 7
ATOM 13287 C CA . ILE A 1 78 ? 73.428 4.125 4.812 1.00 0.00 74 ILE A CA 7
ATOM 13288 C C . ILE A 1 78 ? 72.335 5.098 4.413 1.00 0.00 74 ILE A C 7
ATOM 13289 O O . ILE A 1 78 ? 72.015 5.236 3.232 1.00 0.00 74 ILE A O 7
ATOM 13305 N N . ILE A 1 79 ? 71.771 5.770 5.404 1.00 0.00 75 ILE A N 7
ATOM 13306 C CA . ILE A 1 79 ? 70.715 6.731 5.139 1.00 0.00 75 ILE A CA 7
ATOM 13307 C C . ILE A 1 79 ? 71.196 8.144 5.452 1.00 0.00 75 ILE A C 7
ATOM 13308 O O . ILE A 1 79 ? 71.617 8.436 6.572 1.00 0.00 75 ILE A O 7
ATOM 13324 N N . PHE A 1 80 ? 71.131 9.011 4.452 1.00 0.00 76 PHE A N 7
ATOM 13325 C CA . PHE A 1 80 ? 71.562 10.398 4.614 1.00 0.00 76 PHE A CA 7
ATOM 13326 C C . PHE A 1 80 ? 70.485 11.229 5.306 1.00 0.00 76 PHE A C 7
ATOM 13327 O O . PHE A 1 80 ? 69.321 10.837 5.350 1.00 0.00 76 PHE A O 7
ATOM 13344 N N . PRO A 1 81 ? 70.842 12.364 5.853 1.00 0.00 77 PRO A N 7
ATOM 13345 C CA . PRO A 1 81 ? 69.866 13.255 6.551 1.00 0.00 77 PRO A CA 7
ATOM 13346 C C . PRO A 1 81 ? 68.731 13.674 5.626 1.00 0.00 77 PRO A C 7
ATOM 13347 O O . PRO A 1 81 ? 68.953 14.019 4.465 1.00 0.00 77 PRO A O 7
ATOM 13358 N N . ASP A 1 82 ? 67.514 13.642 6.150 1.00 0.00 78 ASP A N 7
ATOM 13359 C CA . ASP A 1 82 ? 66.341 14.017 5.369 1.00 0.00 78 ASP A CA 7
ATOM 13360 C C . ASP A 1 82 ? 66.193 13.131 4.126 1.00 0.00 78 ASP A C 7
ATOM 13361 O O . ASP A 1 82 ? 65.400 13.436 3.235 1.00 0.00 78 ASP A O 7
ATOM 13370 N N . ASP A 1 83 ? 66.954 12.035 4.073 1.00 0.00 79 ASP A N 7
ATOM 13371 C CA . ASP A 1 83 ? 66.889 11.120 2.942 1.00 0.00 79 ASP A CA 7
ATOM 13372 C C . ASP A 1 83 ? 65.693 10.197 3.074 1.00 0.00 79 ASP A C 7
ATOM 13373 O O . ASP A 1 83 ? 65.194 9.682 2.077 1.00 0.00 79 ASP A O 7
ATOM 13382 N N . CYS A 1 84 ? 65.236 9.986 4.303 1.00 0.00 80 CYS A N 7
ATOM 13383 C CA . CYS A 1 84 ? 64.090 9.121 4.526 1.00 0.00 80 CYS A CA 7
ATOM 13384 C C . CYS A 1 84 ? 63.313 9.569 5.754 1.00 0.00 80 CYS A C 7
ATOM 13385 O O . CYS A 1 84 ? 63.816 10.324 6.585 1.00 0.00 80 CYS A O 7
ATOM 13393 N N . GLU A 1 85 ? 62.087 9.090 5.855 1.00 0.00 81 GLU A N 7
ATOM 13394 C CA . GLU A 1 85 ? 61.227 9.429 6.978 1.00 0.00 81 GLU A CA 7
ATOM 13395 C C . GLU A 1 85 ? 60.545 8.189 7.552 1.00 0.00 81 GLU A C 7
ATOM 13396 O O . GLU A 1 85 ? 59.990 7.374 6.818 1.00 0.00 81 GLU A O 7
ATOM 13408 N N . PHE A 1 86 ? 60.584 8.070 8.878 1.00 0.00 82 PHE A N 7
ATOM 13409 C CA . PHE A 1 86 ? 59.955 6.945 9.560 1.00 0.00 82 PHE A CA 7
ATOM 13410 C C . PHE A 1 86 ? 58.632 7.404 10.162 1.00 0.00 82 PHE A C 7
ATOM 13411 O O . PHE A 1 86 ? 58.598 8.316 10.989 1.00 0.00 82 PHE A O 7
ATOM 13428 N N . LYS A 1 87 ? 57.543 6.789 9.722 1.00 0.00 83 LYS A N 7
ATOM 13429 C CA . LYS A 1 87 ? 56.218 7.172 10.208 1.00 0.00 83 LYS A CA 7
ATOM 13430 C C . LYS A 1 87 ? 55.324 5.952 10.392 1.00 0.00 83 LYS A C 7
ATOM 13431 O O . LYS A 1 87 ? 55.667 4.853 9.971 1.00 0.00 83 LYS A O 7
ATOM 13450 N N . ARG A 1 88 ? 54.174 6.157 11.022 1.00 0.00 84 ARG A N 7
ATOM 13451 C CA . ARG A 1 88 ? 53.235 5.067 11.247 1.00 0.00 84 ARG A CA 7
ATOM 13452 C C . ARG A 1 88 ? 52.150 5.071 10.170 1.00 0.00 84 ARG A C 7
ATOM 13453 O O . ARG A 1 88 ? 51.791 6.126 9.647 1.00 0.00 84 ARG A O 7
ATOM 13474 N N . VAL A 1 89 ? 51.631 3.889 9.839 1.00 0.00 85 VAL A N 7
ATOM 13475 C CA . VAL A 1 89 ? 50.589 3.790 8.818 1.00 0.00 85 VAL A CA 7
ATOM 13476 C C . VAL A 1 89 ? 49.259 3.382 9.452 1.00 0.00 85 VAL A C 7
ATOM 13477 O O . VAL A 1 89 ? 48.945 2.192 9.532 1.00 0.00 85 VAL A O 7
ATOM 13490 N N . PRO A 1 90 ? 48.467 4.334 9.881 1.00 0.00 86 PRO A N 7
ATOM 13491 C CA . PRO A 1 90 ? 47.145 4.044 10.495 1.00 0.00 86 PRO A CA 7
ATOM 13492 C C . PRO A 1 90 ? 46.091 3.703 9.442 1.00 0.00 86 PRO A C 7
ATOM 13493 O O . PRO A 1 90 ? 45.074 4.384 9.320 1.00 0.00 86 PRO A O 7
ATOM 13504 N N . GLN A 1 91 ? 46.347 2.636 8.689 1.00 0.00 87 GLN A N 7
ATOM 13505 C CA . GLN A 1 91 ? 45.418 2.205 7.652 1.00 0.00 87 GLN A CA 7
ATOM 13506 C C . GLN A 1 91 ? 44.812 0.852 8.016 1.00 0.00 87 GLN A C 7
ATOM 13507 O O . GLN A 1 91 ? 43.621 0.617 7.815 1.00 0.00 87 GLN A O 7
ATOM 13521 N N . CYS A 1 92 ? 45.642 -0.033 8.560 1.00 0.00 88 CYS A N 7
ATOM 13522 C CA . CYS A 1 92 ? 45.171 -1.357 8.954 1.00 0.00 88 CYS A CA 7
ATOM 13523 C C . CYS A 1 92 ? 45.272 -1.530 10.470 1.00 0.00 88 CYS A C 7
ATOM 13524 O O . CYS A 1 92 ? 46.337 -1.881 10.979 1.00 0.00 88 CYS A O 7
ATOM 13532 N N . PRO A 1 93 ? 44.202 -1.297 11.205 1.00 0.00 89 PRO A N 7
ATOM 13533 C CA . PRO A 1 93 ? 44.218 -1.448 12.686 1.00 0.00 89 PRO A CA 7
ATOM 13534 C C . PRO A 1 93 ? 44.278 -2.912 13.103 1.00 0.00 89 PRO A C 7
ATOM 13535 O O . PRO A 1 93 ? 43.484 -3.726 12.629 1.00 0.00 89 PRO A O 7
ATOM 13546 N N . SER A 1 94 ? 45.213 -3.226 13.999 1.00 0.00 90 SER A N 7
ATOM 13547 C CA . SER A 1 94 ? 45.385 -4.590 14.498 1.00 0.00 90 SER A CA 7
ATOM 13548 C C . SER A 1 94 ? 46.696 -4.712 15.261 1.00 0.00 90 SER A C 7
ATOM 13549 O O . SER A 1 94 ? 46.818 -5.531 16.171 1.00 0.00 90 SER A O 7
ATOM 13557 N N . GLY A 1 95 ? 47.678 -3.903 14.876 1.00 0.00 91 GLY A N 7
ATOM 13558 C CA . GLY A 1 95 ? 48.983 -3.949 15.528 1.00 0.00 91 GLY A CA 7
ATOM 13559 C C . GLY A 1 95 ? 49.800 -2.696 15.225 1.00 0.00 91 GLY A C 7
ATOM 13560 O O . GLY A 1 95 ? 49.265 -1.695 14.748 1.00 0.00 91 GLY A O 7
ATOM 13564 N N . ARG A 1 96 ? 51.098 -2.759 15.511 1.00 0.00 92 ARG A N 7
ATOM 13565 C CA . ARG A 1 96 ? 51.979 -1.622 15.268 1.00 0.00 92 ARG A CA 7
ATOM 13566 C C . ARG A 1 96 ? 52.672 -1.761 13.916 1.00 0.00 92 ARG A C 7
ATOM 13567 O O . ARG A 1 96 ? 53.532 -2.621 13.729 1.00 0.00 92 ARG A O 7
ATOM 13588 N N . VAL A 1 97 ? 52.288 -0.904 12.976 1.00 0.00 93 VAL A N 7
ATOM 13589 C CA . VAL A 1 97 ? 52.873 -0.931 11.639 1.00 0.00 93 VAL A CA 7
ATOM 13590 C C . VAL A 1 97 ? 53.458 0.428 11.269 1.00 0.00 93 VAL A C 7
ATOM 13591 O O . VAL A 1 97 ? 52.783 1.453 11.359 1.00 0.00 93 VAL A O 7
ATOM 13604 N N . TYR A 1 98 ? 54.717 0.418 10.848 1.00 0.00 94 TYR A N 7
ATOM 13605 C CA . TYR A 1 98 ? 55.406 1.643 10.455 1.00 0.00 94 TYR A CA 7
ATOM 13606 C C . TYR A 1 98 ? 55.928 1.523 9.029 1.00 0.00 94 TYR A C 7
ATOM 13607 O O . TYR A 1 98 ? 56.118 0.423 8.519 1.00 0.00 94 TYR A O 7
ATOM 13625 N N . VAL A 1 99 ? 56.148 2.660 8.384 1.00 0.00 95 VAL A N 7
ATOM 13626 C CA . VAL A 1 99 ? 56.636 2.663 7.013 1.00 0.00 95 VAL A CA 7
ATOM 13627 C C . VAL A 1 99 ? 57.813 3.620 6.874 1.00 0.00 95 VAL A C 7
ATOM 13628 O O . VAL A 1 99 ? 57.802 4.722 7.422 1.00 0.00 95 VAL A O 7
ATOM 13641 N N . LEU A 1 100 ? 58.819 3.198 6.124 1.00 0.00 96 LEU A N 7
ATOM 13642 C CA . LEU A 1 100 ? 59.988 4.021 5.899 1.00 0.00 96 LEU A CA 7
ATOM 13643 C C . LEU A 1 100 ? 59.936 4.544 4.476 1.00 0.00 96 LEU A C 7
ATOM 13644 O O . LEU A 1 100 ? 59.881 3.761 3.531 1.00 0.00 96 LEU A O 7
ATOM 13660 N N . LYS A 1 101 ? 59.933 5.859 4.321 1.00 0.00 97 LYS A N 7
ATOM 13661 C CA . LYS A 1 101 ? 59.865 6.445 2.986 1.00 0.00 97 LYS A CA 7
ATOM 13662 C C . LYS A 1 101 ? 61.143 7.192 2.693 1.00 0.00 97 LYS A C 7
ATOM 13663 O O . LYS A 1 101 ? 61.635 7.917 3.534 1.00 0.00 97 LYS A O 7
ATOM 13682 N N . PHE A 1 102 ? 61.683 7.013 1.503 1.00 0.00 98 PHE A N 7
ATOM 13683 C CA . PHE A 1 102 ? 62.913 7.691 1.150 1.00 0.00 98 PHE A CA 7
ATOM 13684 C C . PHE A 1 102 ? 62.600 9.003 0.461 1.00 0.00 98 PHE A C 7
ATOM 13685 O O . PHE A 1 102 ? 62.212 9.027 -0.705 1.00 0.00 98 PHE A O 7
ATOM 13702 N N . LYS A 1 103 ? 62.784 10.096 1.187 1.00 0.00 99 LYS A N 7
ATOM 13703 C CA . LYS A 1 103 ? 62.527 11.406 0.623 1.00 0.00 99 LYS A CA 7
ATOM 13704 C C . LYS A 1 103 ? 63.441 11.654 -0.564 1.00 0.00 99 LYS A C 7
ATOM 13705 O O . LYS A 1 103 ? 63.040 12.261 -1.557 1.00 0.00 99 LYS A O 7
ATOM 13724 N N . ALA A 1 104 ? 64.676 11.186 -0.451 1.00 0.00 100 ALA A N 7
ATOM 13725 C CA . ALA A 1 104 ? 65.642 11.375 -1.524 1.00 0.00 100 ALA A CA 7
ATOM 13726 C C . ALA A 1 104 ? 65.317 10.481 -2.719 1.00 0.00 100 ALA A C 7
ATOM 13727 O O . ALA A 1 104 ? 65.711 10.773 -3.848 1.00 0.00 100 ALA A O 7
ATOM 13734 N N . GLY A 1 105 ? 64.604 9.391 -2.461 1.00 0.00 101 GLY A N 7
ATOM 13735 C CA . GLY A 1 105 ? 64.239 8.460 -3.523 1.00 0.00 101 GLY A CA 7
ATOM 13736 C C . GLY A 1 105 ? 62.726 8.309 -3.622 1.00 0.00 101 GLY A C 7
ATOM 13737 O O . GLY A 1 105 ? 61.974 9.184 -3.193 1.00 0.00 101 GLY A O 7
ATOM 13741 N N . SER A 1 106 ? 62.285 7.194 -4.196 1.00 0.00 102 SER A N 7
ATOM 13742 C CA . SER A 1 106 ? 60.858 6.936 -4.346 1.00 0.00 102 SER A CA 7
ATOM 13743 C C . SER A 1 106 ? 60.502 5.538 -3.844 1.00 0.00 102 SER A C 7
ATOM 13744 O O . SER A 1 106 ? 59.484 4.969 -4.238 1.00 0.00 102 SER A O 7
ATOM 13752 N N . LYS A 1 107 ? 61.350 4.986 -2.979 1.00 0.00 103 LYS A N 7
ATOM 13753 C CA . LYS A 1 107 ? 61.118 3.654 -2.439 1.00 0.00 103 LYS A CA 7
ATOM 13754 C C . LYS A 1 107 ? 60.525 3.736 -1.036 1.00 0.00 103 LYS A C 7
ATOM 13755 O O . LYS A 1 107 ? 60.828 4.656 -0.275 1.00 0.00 103 LYS A O 7
ATOM 13774 N N . ARG A 1 108 ? 59.683 2.765 -0.699 1.00 0.00 104 ARG A N 7
ATOM 13775 C CA . ARG A 1 108 ? 59.059 2.726 0.621 1.00 0.00 104 ARG A CA 7
ATOM 13776 C C . ARG A 1 108 ? 59.084 1.311 1.187 1.00 0.00 104 ARG A C 7
ATOM 13777 O O . ARG A 1 108 ? 58.908 0.336 0.457 1.00 0.00 104 ARG A O 7
ATOM 13798 N N . LEU A 1 109 ? 59.302 1.209 2.494 1.00 0.00 105 LEU A N 7
ATOM 13799 C CA . LEU A 1 109 ? 59.350 -0.090 3.155 1.00 0.00 105 LEU A CA 7
ATOM 13800 C C . LEU A 1 109 ? 58.361 -0.130 4.312 1.00 0.00 105 LEU A C 7
ATOM 13801 O O . LEU A 1 109 ? 58.096 0.886 4.937 1.00 0.00 105 LEU A O 7
ATOM 13817 N N . PHE A 1 110 ? 57.817 -1.305 4.594 1.00 0.00 106 PHE A N 7
ATOM 13818 C CA . PHE A 1 110 ? 56.862 -1.449 5.689 1.00 0.00 106 PHE A CA 7
ATOM 13819 C C . PHE A 1 110 ? 57.385 -2.430 6.738 1.00 0.00 106 PHE A C 7
ATOM 13820 O O . PHE A 1 110 ? 57.957 -3.470 6.402 1.00 0.00 106 PHE A O 7
ATOM 13837 N N . PHE A 1 111 ? 57.190 -2.087 8.009 1.00 0.00 107 PHE A N 7
ATOM 13838 C CA . PHE A 1 111 ? 57.641 -2.928 9.105 1.00 0.00 107 PHE A CA 7
ATOM 13839 C C . PHE A 1 111 ? 56.606 -2.985 10.208 1.00 0.00 107 PHE A C 7
ATOM 13840 O O . PHE A 1 111 ? 55.780 -2.091 10.348 1.00 0.00 107 PHE A O 7
ATOM 13857 N N . TRP A 1 112 ? 56.686 -4.024 11.015 1.00 0.00 108 TRP A N 7
ATOM 13858 C CA . TRP A 1 112 ? 55.774 -4.161 12.141 1.00 0.00 108 TRP A CA 7
ATOM 13859 C C . TRP A 1 112 ? 56.560 -4.490 13.402 1.00 0.00 108 TRP A C 7
ATOM 13860 O O . TRP A 1 112 ? 57.490 -5.296 13.375 1.00 0.00 108 TRP A O 7
ATOM 13881 N N . MET A 1 113 ? 56.204 -3.831 14.500 1.00 0.00 109 MET A N 7
ATOM 13882 C CA . MET A 1 113 ? 56.916 -4.036 15.755 1.00 0.00 109 MET A CA 7
ATOM 13883 C C . MET A 1 113 ? 56.589 -5.395 16.350 1.00 0.00 109 MET A C 7
ATOM 13884 O O . MET A 1 113 ? 55.448 -5.854 16.291 1.00 0.00 109 MET A O 7
ATOM 13898 N N . GLN A 1 114 ? 57.601 -6.021 16.933 1.00 0.00 110 GLN A N 7
ATOM 13899 C CA . GLN A 1 114 ? 57.429 -7.324 17.560 1.00 0.00 110 GLN A CA 7
ATOM 13900 C C . GLN A 1 114 ? 57.466 -7.196 19.081 1.00 0.00 110 GLN A C 7
ATOM 13901 O O . GLN A 1 114 ? 57.407 -8.201 19.796 1.00 0.00 110 GLN A O 7
ATOM 13915 N N . GLU A 1 115 ? 57.588 -5.966 19.579 1.00 0.00 111 GLU A N 7
ATOM 13916 C CA . GLU A 1 115 ? 57.653 -5.753 21.015 1.00 0.00 111 GLU A CA 7
ATOM 13917 C C . GLU A 1 115 ? 56.261 -5.913 21.648 1.00 0.00 111 GLU A C 7
ATOM 13918 O O . GLU A 1 115 ? 55.300 -5.305 21.174 1.00 0.00 111 GLU A O 7
ATOM 13930 N N . PRO A 1 116 ? 56.121 -6.699 22.700 1.00 0.00 112 PRO A N 7
ATOM 13931 C CA . PRO A 1 116 ? 54.801 -6.902 23.369 1.00 0.00 112 PRO A CA 7
ATOM 13932 C C . PRO A 1 116 ? 54.159 -5.586 23.783 1.00 0.00 112 PRO A C 7
ATOM 13933 O O . PRO A 1 116 ? 52.941 -5.427 23.704 1.00 0.00 112 PRO A O 7
ATOM 13944 N N . LYS A 1 117 ? 54.982 -4.650 24.231 1.00 0.00 113 LYS A N 7
ATOM 13945 C CA . LYS A 1 117 ? 54.480 -3.350 24.666 1.00 0.00 113 LYS A CA 7
ATOM 13946 C C . LYS A 1 117 ? 54.962 -2.246 23.734 1.00 0.00 113 LYS A C 7
ATOM 13947 O O . LYS A 1 117 ? 56.096 -2.269 23.258 1.00 0.00 113 LYS A O 7
ATOM 13966 N N . THR A 1 118 ? 54.088 -1.276 23.486 1.00 0.00 114 THR A N 7
ATOM 13967 C CA . THR A 1 118 ? 54.426 -0.157 22.617 1.00 0.00 114 THR A CA 7
ATOM 13968 C C . THR A 1 118 ? 55.028 0.993 23.418 1.00 0.00 114 THR A C 7
ATOM 13969 O O . THR A 1 118 ? 55.328 2.058 22.864 1.00 0.00 114 THR A O 7
ATOM 13980 N N . ASP A 1 119 ? 55.207 0.774 24.717 1.00 0.00 115 ASP A N 7
ATOM 13981 C CA . ASP A 1 119 ? 55.772 1.797 25.580 1.00 0.00 115 ASP A CA 7
ATOM 13982 C C . ASP A 1 119 ? 57.159 2.196 25.087 1.00 0.00 115 ASP A C 7
ATOM 13983 O O . ASP A 1 119 ? 57.664 3.265 25.427 1.00 0.00 115 ASP A O 7
ATOM 13992 N N . GLN A 1 120 ? 57.764 1.333 24.276 1.00 0.00 116 GLN A N 7
ATOM 13993 C CA . GLN A 1 120 ? 59.088 1.612 23.733 1.00 0.00 116 GLN A CA 7
ATOM 13994 C C . GLN A 1 120 ? 59.038 1.711 22.212 1.00 0.00 116 GLN A C 7
ATOM 13995 O O . GLN A 1 120 ? 59.949 2.254 21.587 1.00 0.00 116 GLN A O 7
ATOM 14009 N N . ASP A 1 121 ? 57.971 1.181 21.619 1.00 0.00 117 ASP A N 7
ATOM 14010 C CA . ASP A 1 121 ? 57.825 1.215 20.171 1.00 0.00 117 ASP A CA 7
ATOM 14011 C C . ASP A 1 121 ? 57.763 2.651 19.679 1.00 0.00 117 ASP A C 7
ATOM 14012 O O . ASP A 1 121 ? 58.337 2.989 18.645 1.00 0.00 117 ASP A O 7
ATOM 14021 N N . GLU A 1 122 ? 57.063 3.493 20.427 1.00 0.00 118 GLU A N 7
ATOM 14022 C CA . GLU A 1 122 ? 56.934 4.893 20.049 1.00 0.00 118 GLU A CA 7
ATOM 14023 C C . GLU A 1 122 ? 58.287 5.586 20.060 1.00 0.00 118 GLU A C 7
ATOM 14024 O O . GLU A 1 122 ? 58.606 6.370 19.167 1.00 0.00 118 GLU A O 7
ATOM 14036 N N . GLU A 1 123 ? 59.078 5.286 21.078 1.00 0.00 119 GLU A N 7
ATOM 14037 C CA . GLU A 1 123 ? 60.401 5.879 21.199 1.00 0.00 119 GLU A CA 7
ATOM 14038 C C . GLU A 1 123 ? 61.301 5.391 20.077 1.00 0.00 119 GLU A C 7
ATOM 14039 O O . GLU A 1 123 ? 62.062 6.160 19.505 1.00 0.00 119 GLU A O 7
ATOM 14051 N N . HIS A 1 124 ? 61.199 4.105 19.760 1.00 0.00 120 HIS A N 7
ATOM 14052 C CA . HIS A 1 124 ? 62.005 3.521 18.705 1.00 0.00 120 HIS A CA 7
ATOM 14053 C C . HIS A 1 124 ? 61.674 4.186 17.396 1.00 0.00 120 HIS A C 7
ATOM 14054 O O . HIS A 1 124 ? 62.549 4.477 16.588 1.00 0.00 120 HIS A O 7
ATOM 14068 N N . CYS A 1 125 ? 60.394 4.436 17.213 1.00 0.00 121 CYS A N 7
ATOM 14069 C CA . CYS A 1 125 ? 59.924 5.092 16.010 1.00 0.00 121 CYS A CA 7
ATOM 14070 C C . CYS A 1 125 ? 60.526 6.487 15.916 1.00 0.00 121 CYS A C 7
ATOM 14071 O O . CYS A 1 125 ? 61.017 6.907 14.861 1.00 0.00 121 CYS A O 7
ATOM 14079 N N . ARG A 1 126 ? 60.486 7.203 17.036 1.00 0.00 122 ARG A N 7
ATOM 14080 C CA . ARG A 1 126 ? 61.030 8.556 17.072 1.00 0.00 122 ARG A CA 7
ATOM 14081 C C . ARG A 1 126 ? 62.538 8.530 16.879 1.00 0.00 122 ARG A C 7
ATOM 14082 O O . ARG A 1 126 ? 63.110 9.391 16.218 1.00 0.00 122 ARG A O 7
ATOM 14103 N N . LYS A 1 127 ? 63.175 7.530 17.464 1.00 0.00 123 LYS A N 7
ATOM 14104 C CA . LYS A 1 127 ? 64.612 7.392 17.358 1.00 0.00 123 LYS A CA 7
ATOM 14105 C C . LYS A 1 127 ? 65.029 7.059 15.933 1.00 0.00 123 LYS A C 7
ATOM 14106 O O . LYS A 1 127 ? 66.029 7.575 15.437 1.00 0.00 123 LYS A O 7
ATOM 14125 N N . VAL A 1 128 ? 64.265 6.197 15.275 1.00 0.00 124 VAL A N 7
ATOM 14126 C CA . VAL A 1 128 ? 64.594 5.799 13.914 1.00 0.00 124 VAL A CA 7
ATOM 14127 C C . VAL A 1 128 ? 64.660 7.002 12.991 1.00 0.00 124 VAL A C 7
ATOM 14128 O O . VAL A 1 128 ? 65.611 7.154 12.231 1.00 0.00 124 VAL A O 7
ATOM 14141 N N . ASN A 1 129 ? 63.659 7.862 13.055 1.00 0.00 125 ASN A N 7
ATOM 14142 C CA . ASN A 1 129 ? 63.661 9.037 12.191 1.00 0.00 125 ASN A CA 7
ATOM 14143 C C . ASN A 1 129 ? 64.564 10.116 12.738 1.00 0.00 125 ASN A C 7
ATOM 14144 O O . ASN A 1 129 ? 64.965 11.024 12.015 1.00 0.00 125 ASN A O 7
ATOM 14155 N N . GLU A 1 130 ? 64.881 10.018 14.010 1.00 0.00 126 GLU A N 7
ATOM 14156 C CA . GLU A 1 130 ? 65.733 10.997 14.628 1.00 0.00 126 GLU A CA 7
ATOM 14157 C C . GLU A 1 130 ? 67.178 10.784 14.232 1.00 0.00 126 GLU A C 7
ATOM 14158 O O . GLU A 1 130 ? 67.932 11.730 14.094 1.00 0.00 126 GLU A O 7
ATOM 14170 N N . TYR A 1 131 ? 67.569 9.538 14.066 1.00 0.00 127 TYR A N 7
ATOM 14171 C CA . TYR A 1 131 ? 68.940 9.249 13.690 1.00 0.00 127 TYR A CA 7
ATOM 14172 C C . TYR A 1 131 ? 69.123 9.388 12.188 1.00 0.00 127 TYR A C 7
ATOM 14173 O O . TYR A 1 131 ? 70.188 9.783 11.712 1.00 0.00 127 TYR A O 7
ATOM 14191 N N . LEU A 1 132 ? 68.084 9.038 11.448 1.00 0.00 128 LEU A N 7
ATOM 14192 C CA . LEU A 1 132 ? 68.137 9.097 10.000 1.00 0.00 128 LEU A CA 7
ATOM 14193 C C . LEU A 1 132 ? 67.948 10.526 9.499 1.00 0.00 128 LEU A C 7
ATOM 14194 O O . LEU A 1 132 ? 68.330 10.844 8.374 1.00 0.00 128 LEU A O 7
ATOM 14210 N N . ASN A 1 133 ? 67.352 11.385 10.330 1.00 0.00 129 ASN A N 7
ATOM 14211 C CA . ASN A 1 133 ? 67.128 12.764 9.925 1.00 0.00 129 ASN A CA 7
ATOM 14212 C C . ASN A 1 133 ? 67.888 13.716 10.825 1.00 0.00 129 ASN A C 7
ATOM 14213 O O . ASN A 1 133 ? 68.109 14.872 10.471 1.00 0.00 129 ASN A O 7
ATOM 14224 N N . ASN A 1 134 ? 68.276 13.230 11.992 1.00 0.00 130 ASN A N 7
ATOM 14225 C CA . ASN A 1 134 ? 69.002 14.064 12.932 1.00 0.00 130 ASN A CA 7
ATOM 14226 C C . ASN A 1 134 ? 70.094 13.273 13.635 1.00 0.00 130 ASN A C 7
ATOM 14227 O O . ASN A 1 134 ? 70.003 12.998 14.831 1.00 0.00 130 ASN A O 7
ATOM 14238 N N . PRO A 1 135 ? 71.105 12.899 12.912 1.00 0.00 131 PRO A N 7
ATOM 14239 C CA . PRO A 1 135 ? 72.240 12.110 13.466 1.00 0.00 131 PRO A CA 7
ATOM 14240 C C . PRO A 1 135 ? 73.110 12.926 14.426 1.00 0.00 131 PRO A C 7
ATOM 14241 O O . PRO A 1 135 ? 73.164 14.153 14.328 1.00 0.00 131 PRO A O 7
ATOM 14252 N N . PRO A 1 136 ? 73.782 12.276 15.349 1.00 0.00 132 PRO A N 7
ATOM 14253 C CA . PRO A 1 136 ? 74.655 12.965 16.339 1.00 0.00 132 PRO A CA 7
ATOM 14254 C C . PRO A 1 136 ? 75.996 13.372 15.736 1.00 0.00 132 PRO A C 7
ATOM 14255 O O . PRO A 1 136 ? 76.222 13.060 14.579 1.00 0.00 132 PRO A O 7
ATOM 14266 N N . GLN B 2 5 ? 53.897 -14.725 24.047 1.00 0.00 940 GLN B N 7
ATOM 14267 C CA . GLN B 2 5 ? 55.105 -13.968 24.485 1.00 0.00 940 GLN B CA 7
ATOM 14268 C C . GLN B 2 5 ? 55.195 -12.657 23.718 1.00 0.00 940 GLN B C 7
ATOM 14269 O O . GLN B 2 5 ? 55.388 -11.596 24.314 1.00 0.00 940 GLN B O 7
ATOM 14283 N N . GLU B 2 6 ? 55.061 -12.734 22.397 1.00 0.00 941 GLU B N 7
ATOM 14284 C CA . GLU B 2 6 ? 55.140 -11.538 21.569 1.00 0.00 941 GLU B CA 7
ATOM 14285 C C . GLU B 2 6 ? 53.913 -11.422 20.661 1.00 0.00 941 GLU B C 7
ATOM 14286 O O . GLU B 2 6 ? 53.224 -12.408 20.406 1.00 0.00 941 GLU B O 7
ATOM 14298 N N . PRO B 2 7 ? 53.621 -10.236 20.185 1.00 0.00 942 PRO B N 7
ATOM 14299 C CA . PRO B 2 7 ? 52.441 -9.988 19.302 1.00 0.00 942 PRO B CA 7
ATOM 14300 C C . PRO B 2 7 ? 52.520 -10.795 18.013 1.00 0.00 942 PRO B C 7
ATOM 14301 O O . PRO B 2 7 ? 53.601 -10.979 17.453 1.00 0.00 942 PRO B O 7
ATOM 14312 N N . GLU B 2 8 ? 51.373 -11.268 17.542 1.00 0.00 943 GLU B N 7
ATOM 14313 C CA . GLU B 2 8 ? 51.339 -12.043 16.313 1.00 0.00 943 GLU B CA 7
ATOM 14314 C C . GLU B 2 8 ? 51.518 -11.124 15.107 1.00 0.00 943 GLU B C 7
ATOM 14315 O O . GLU B 2 8 ? 51.200 -9.939 15.178 1.00 0.00 943 GLU B O 7
ATOM 14327 N N . PRO B 2 9 ? 52.019 -11.633 14.010 1.00 0.00 944 PRO B N 7
ATOM 14328 C CA . PRO B 2 9 ? 52.236 -10.810 12.786 1.00 0.00 944 PRO B CA 7
ATOM 14329 C C . PRO B 2 9 ? 50.919 -10.240 12.226 1.00 0.00 944 PRO B C 7
ATOM 14330 O O . PRO B 2 9 ? 49.911 -10.945 12.191 1.00 0.00 944 PRO B O 7
ATOM 14341 N N . PRO B 2 10 ? 50.904 -8.998 11.778 1.00 0.00 945 PRO B N 7
ATOM 14342 C CA . PRO B 2 10 ? 49.676 -8.366 11.204 1.00 0.00 945 PRO B CA 7
ATOM 14343 C C . PRO B 2 10 ? 49.093 -9.178 10.048 1.00 0.00 945 PRO B C 7
ATOM 14344 O O . PRO B 2 10 ? 49.572 -10.269 9.739 1.00 0.00 945 PRO B O 7
ATOM 14355 N N . GLU B 2 11 ? 48.053 -8.636 9.419 1.00 0.00 946 GLU B N 7
ATOM 14356 C CA . GLU B 2 11 ? 47.406 -9.311 8.298 1.00 0.00 946 GLU B CA 7
ATOM 14357 C C . GLU B 2 11 ? 47.519 -8.463 7.028 1.00 0.00 946 GLU B C 7
ATOM 14358 O O . GLU B 2 11 ? 47.663 -7.243 7.105 1.00 0.00 946 GLU B O 7
ATOM 14370 N N . PRO B 2 12 ? 47.455 -9.072 5.867 1.00 0.00 947 PRO B N 7
ATOM 14371 C CA . PRO B 2 12 ? 47.552 -8.333 4.569 1.00 0.00 947 PRO B CA 7
ATOM 14372 C C . PRO B 2 12 ? 46.425 -7.314 4.408 1.00 0.00 947 PRO B C 7
ATOM 14373 O O . PRO B 2 12 ? 45.290 -7.560 4.816 1.00 0.00 947 PRO B O 7
ATOM 14384 N N . PHE B 2 13 ? 46.752 -6.168 3.820 1.00 0.00 948 PHE B N 7
ATOM 14385 C CA . PHE B 2 13 ? 45.767 -5.106 3.618 1.00 0.00 948 PHE B CA 7
ATOM 14386 C C . PHE B 2 13 ? 46.161 -4.223 2.440 1.00 0.00 948 PHE B C 7
ATOM 14387 O O . PHE B 2 13 ? 47.301 -4.251 1.988 1.00 0.00 948 PHE B O 7
ATOM 14404 N N . GLU B 2 14 ? 45.209 -3.438 1.950 1.00 0.00 949 GLU B N 7
ATOM 14405 C CA . GLU B 2 14 ? 45.474 -2.550 0.826 1.00 0.00 949 GLU B CA 7
ATOM 14406 C C . GLU B 2 14 ? 46.047 -1.222 1.313 1.00 0.00 949 GLU B C 7
ATOM 14407 O O . GLU B 2 14 ? 45.585 -0.658 2.306 1.00 0.00 949 GLU B O 7
ATOM 14419 N N . TYR B 2 15 ? 47.051 -0.727 0.599 1.00 0.00 950 TYR B N 7
ATOM 14420 C CA . TYR B 2 15 ? 47.687 0.536 0.944 1.00 0.00 950 TYR B CA 7
ATOM 14421 C C . TYR B 2 15 ? 47.534 1.524 -0.198 1.00 0.00 950 TYR B C 7
ATOM 14422 O O . TYR B 2 15 ? 47.848 1.215 -1.347 1.00 0.00 950 TYR B O 7
ATOM 14440 N N . ILE B 2 16 ? 47.052 2.713 0.127 1.00 0.00 951 ILE B N 7
ATOM 14441 C CA . ILE B 2 16 ? 46.862 3.740 -0.873 1.00 0.00 951 ILE B CA 7
ATOM 14442 C C . ILE B 2 16 ? 47.446 5.048 -0.370 1.00 0.00 951 ILE B C 7
ATOM 14443 O O . ILE B 2 16 ? 47.144 5.483 0.742 1.00 0.00 951 ILE B O 7
ATOM 14459 N N . ASP B 2 17 ? 48.292 5.664 -1.177 1.00 0.00 952 ASP B N 7
ATOM 14460 C CA . ASP B 2 17 ? 48.915 6.911 -0.773 1.00 0.00 952 ASP B CA 7
ATOM 14461 C C . ASP B 2 17 ? 47.879 8.029 -0.731 1.00 0.00 952 ASP B C 7
ATOM 14462 O O . ASP B 2 17 ? 47.709 8.776 -1.695 1.00 0.00 952 ASP B O 7
ATOM 14471 N N . ASP B 2 18 ? 47.194 8.135 0.401 1.00 0.00 953 ASP B N 7
ATOM 14472 C CA . ASP B 2 18 ? 46.177 9.162 0.578 1.00 0.00 953 ASP B CA 7
ATOM 14473 C C . ASP B 2 18 ? 46.820 10.522 0.837 1.00 0.00 953 ASP B C 7
ATOM 14474 O O . ASP B 2 18 ? 47.739 10.869 0.113 1.00 0.00 953 ASP B O 7
ATOM 14484 N N . ASN A 1 24 ? 81.842 2.230 16.316 1.00 0.00 20 ASN A N 8
ATOM 14485 C CA . ASN A 1 24 ? 80.591 1.677 15.724 1.00 0.00 20 ASN A CA 8
ATOM 14486 C C . ASN A 1 24 ? 79.637 1.268 16.842 1.00 0.00 20 ASN A C 8
ATOM 14487 O O . ASN A 1 24 ? 79.816 0.227 17.476 1.00 0.00 20 ASN A O 8
ATOM 14498 N N . LYS A 1 25 ? 78.623 2.095 17.078 1.00 0.00 21 LYS A N 8
ATOM 14499 C CA . LYS A 1 25 ? 77.641 1.817 18.123 1.00 0.00 21 LYS A CA 8
ATOM 14500 C C . LYS A 1 25 ? 76.228 1.825 17.544 1.00 0.00 21 LYS A C 8
ATOM 14501 O O . LYS A 1 25 ? 75.954 2.518 16.565 1.00 0.00 21 LYS A O 8
ATOM 14520 N N . TYR A 1 26 ? 75.337 1.046 18.153 1.00 0.00 22 TYR A N 8
ATOM 14521 C CA . TYR A 1 26 ? 73.965 0.960 17.692 1.00 0.00 22 TYR A CA 8
ATOM 14522 C C . TYR A 1 26 ? 73.139 2.067 18.315 1.00 0.00 22 TYR A C 8
ATOM 14523 O O . TYR A 1 26 ? 72.839 2.052 19.511 1.00 0.00 22 TYR A O 8
ATOM 14541 N N . LEU A 1 27 ? 72.773 3.024 17.485 1.00 0.00 23 LEU A N 8
ATOM 14542 C CA . LEU A 1 27 ? 71.984 4.143 17.930 1.00 0.00 23 LEU A CA 8
ATOM 14543 C C . LEU A 1 27 ? 70.609 3.666 18.379 1.00 0.00 23 LEU A C 8
ATOM 14544 O O . LEU A 1 27 ? 70.072 4.142 19.380 1.00 0.00 23 LEU A O 8
ATOM 14560 N N . VAL A 1 28 ? 70.053 2.710 17.641 1.00 0.00 24 VAL A N 8
ATOM 14561 C CA . VAL A 1 28 ? 68.732 2.166 17.986 1.00 0.00 24 VAL A CA 8
ATOM 14562 C C . VAL A 1 28 ? 68.651 0.695 17.611 1.00 0.00 24 VAL A C 8
ATOM 14563 O O . VAL A 1 28 ? 69.457 0.197 16.826 1.00 0.00 24 VAL A O 8
ATOM 14576 N N . GLU A 1 29 ? 67.671 0.011 18.178 1.00 0.00 25 GLU A N 8
ATOM 14577 C CA . GLU A 1 29 ? 67.481 -1.406 17.898 1.00 0.00 25 GLU A CA 8
ATOM 14578 C C . GLU A 1 29 ? 66.221 -1.927 18.566 1.00 0.00 25 GLU A C 8
ATOM 14579 O O . GLU A 1 29 ? 66.076 -1.869 19.789 1.00 0.00 25 GLU A O 8
ATOM 14591 N N . PHE A 1 30 ? 65.330 -2.462 17.753 1.00 0.00 26 PHE A N 8
ATOM 14592 C CA . PHE A 1 30 ? 64.088 -3.026 18.265 1.00 0.00 26 PHE A CA 8
ATOM 14593 C C . PHE A 1 30 ? 63.566 -4.127 17.342 1.00 0.00 26 PHE A C 8
ATOM 14594 O O . PHE A 1 30 ? 63.791 -4.101 16.132 1.00 0.00 26 PHE A O 8
ATOM 14611 N N . ARG A 1 31 ? 62.872 -5.103 17.923 1.00 0.00 27 ARG A N 8
ATOM 14612 C CA . ARG A 1 31 ? 62.343 -6.212 17.140 1.00 0.00 27 ARG A CA 8
ATOM 14613 C C . ARG A 1 31 ? 61.256 -5.724 16.198 1.00 0.00 27 ARG A C 8
ATOM 14614 O O . ARG A 1 31 ? 60.248 -5.167 16.631 1.00 0.00 27 ARG A O 8
ATOM 14635 N N . ALA A 1 32 ? 61.463 -5.950 14.907 1.00 0.00 28 ALA A N 8
ATOM 14636 C CA . ALA A 1 32 ? 60.483 -5.542 13.911 1.00 0.00 28 ALA A CA 8
ATOM 14637 C C . ALA A 1 32 ? 60.583 -6.428 12.676 1.00 0.00 28 ALA A C 8
ATOM 14638 O O . ALA A 1 32 ? 61.678 -6.795 12.254 1.00 0.00 28 ALA A O 8
ATOM 14645 N N . GLY A 1 33 ? 59.441 -6.761 12.094 1.00 0.00 29 GLY A N 8
ATOM 14646 C CA . GLY A 1 33 ? 59.430 -7.591 10.900 1.00 0.00 29 GLY A CA 8
ATOM 14647 C C . GLY A 1 33 ? 59.126 -6.744 9.673 1.00 0.00 29 GLY A C 8
ATOM 14648 O O . GLY A 1 33 ? 58.447 -5.725 9.769 1.00 0.00 29 GLY A O 8
ATOM 14652 N N . LYS A 1 34 ? 59.642 -7.165 8.529 1.00 0.00 30 LYS A N 8
ATOM 14653 C CA . LYS A 1 34 ? 59.441 -6.426 7.290 1.00 0.00 30 LYS A CA 8
ATOM 14654 C C . LYS A 1 34 ? 58.216 -6.930 6.536 1.00 0.00 30 LYS A C 8
ATOM 14655 O O . LYS A 1 34 ? 57.611 -7.931 6.908 1.00 0.00 30 LYS A O 8
ATOM 14674 N N . MET A 1 35 ? 57.840 -6.208 5.487 1.00 0.00 31 MET A N 8
ATOM 14675 C CA . MET A 1 35 ? 56.674 -6.581 4.693 1.00 0.00 31 MET A CA 8
ATOM 14676 C C . MET A 1 35 ? 56.977 -6.435 3.200 1.00 0.00 31 MET A C 8
ATOM 14677 O O . MET A 1 35 ? 58.053 -5.970 2.822 1.00 0.00 31 MET A O 8
ATOM 14691 N N . SER A 1 36 ? 56.026 -6.827 2.357 1.00 0.00 32 SER A N 8
ATOM 14692 C CA . SER A 1 36 ? 56.208 -6.727 0.917 1.00 0.00 32 SER A CA 8
ATOM 14693 C C . SER A 1 36 ? 55.024 -6.019 0.282 1.00 0.00 32 SER A C 8
ATOM 14694 O O . SER A 1 36 ? 53.906 -6.535 0.282 1.00 0.00 32 SER A O 8
ATOM 14702 N N . LEU A 1 37 ? 55.273 -4.840 -0.270 1.00 0.00 33 LEU A N 8
ATOM 14703 C CA . LEU A 1 37 ? 54.217 -4.083 -0.915 1.00 0.00 33 LEU A CA 8
ATOM 14704 C C . LEU A 1 37 ? 54.294 -4.234 -2.425 1.00 0.00 33 LEU A C 8
ATOM 14705 O O . LEU A 1 37 ? 55.274 -3.833 -3.052 1.00 0.00 33 LEU A O 8
ATOM 14721 N N . LYS A 1 38 ? 53.246 -4.802 -3.005 1.00 0.00 34 LYS A N 8
ATOM 14722 C CA . LYS A 1 38 ? 53.196 -4.987 -4.448 1.00 0.00 34 LYS A CA 8
ATOM 14723 C C . LYS A 1 38 ? 51.922 -4.371 -5.020 1.00 0.00 34 LYS A C 8
ATOM 14724 O O . LYS A 1 38 ? 50.814 -4.795 -4.688 1.00 0.00 34 LYS A O 8
ATOM 14743 N N . GLY A 1 39 ? 52.089 -3.368 -5.880 1.00 0.00 35 GLY A N 8
ATOM 14744 C CA . GLY A 1 39 ? 50.945 -2.697 -6.484 1.00 0.00 35 GLY A CA 8
ATOM 14745 C C . GLY A 1 39 ? 50.245 -1.812 -5.460 1.00 0.00 35 GLY A C 8
ATOM 14746 O O . GLY A 1 39 ? 50.560 -0.629 -5.325 1.00 0.00 35 GLY A O 8
ATOM 14750 N N . THR A 1 40 ? 49.297 -2.400 -4.738 1.00 0.00 36 THR A N 8
ATOM 14751 C CA . THR A 1 40 ? 48.557 -1.672 -3.714 1.00 0.00 36 THR A CA 8
ATOM 14752 C C . THR A 1 40 ? 48.218 -2.583 -2.537 1.00 0.00 36 THR A C 8
ATOM 14753 O O . THR A 1 40 ? 47.300 -2.298 -1.768 1.00 0.00 36 THR A O 8
ATOM 14764 N N . THR A 1 41 ? 48.956 -3.681 -2.404 1.00 0.00 37 THR A N 8
ATOM 14765 C CA . THR A 1 41 ? 48.713 -4.625 -1.320 1.00 0.00 37 THR A CA 8
ATOM 14766 C C . THR A 1 41 ? 49.983 -4.834 -0.500 1.00 0.00 37 THR A C 8
ATOM 14767 O O . THR A 1 41 ? 51.060 -5.050 -1.052 1.00 0.00 37 THR A O 8
ATOM 14778 N N . VAL A 1 42 ? 49.851 -4.767 0.817 1.00 0.00 38 VAL A N 8
ATOM 14779 C CA . VAL A 1 42 ? 50.996 -4.950 1.695 1.00 0.00 38 VAL A CA 8
ATOM 14780 C C . VAL A 1 42 ? 50.875 -6.263 2.449 1.00 0.00 38 VAL A C 8
ATOM 14781 O O . VAL A 1 42 ? 49.888 -6.490 3.147 1.00 0.00 38 VAL A O 8
ATOM 14794 N N . THR A 1 43 ? 51.878 -7.126 2.310 1.00 0.00 39 THR A N 8
ATOM 14795 C CA . THR A 1 43 ? 51.849 -8.404 2.999 1.00 0.00 39 THR A CA 8
ATOM 14796 C C . THR A 1 43 ? 52.973 -8.479 4.041 1.00 0.00 39 THR A C 8
ATOM 14797 O O . THR A 1 43 ? 54.118 -8.177 3.732 1.00 0.00 39 THR A O 8
ATOM 14808 N N . PRO A 1 44 ? 52.680 -8.873 5.259 1.00 0.00 40 PRO A N 8
ATOM 14809 C CA . PRO A 1 44 ? 53.708 -8.966 6.339 1.00 0.00 40 PRO A CA 8
ATOM 14810 C C . PRO A 1 44 ? 54.621 -10.179 6.193 1.00 0.00 40 PRO A C 8
ATOM 14811 O O . PRO A 1 44 ? 54.184 -11.261 5.796 1.00 0.00 40 PRO A O 8
ATOM 14822 N N . ASP A 1 45 ? 55.894 -9.987 6.525 1.00 0.00 41 ASP A N 8
ATOM 14823 C CA . ASP A 1 45 ? 56.864 -11.068 6.441 1.00 0.00 41 ASP A CA 8
ATOM 14824 C C . ASP A 1 45 ? 57.015 -11.731 7.804 1.00 0.00 41 ASP A C 8
ATOM 14825 O O . ASP A 1 45 ? 57.508 -11.119 8.750 1.00 0.00 41 ASP A O 8
ATOM 14834 N N . LYS A 1 46 ? 56.591 -12.981 7.895 1.00 0.00 42 LYS A N 8
ATOM 14835 C CA . LYS A 1 46 ? 56.680 -13.712 9.148 1.00 0.00 42 LYS A CA 8
ATOM 14836 C C . LYS A 1 46 ? 58.129 -13.795 9.630 1.00 0.00 42 LYS A C 8
ATOM 14837 O O . LYS A 1 46 ? 58.382 -14.109 10.792 1.00 0.00 42 LYS A O 8
ATOM 14856 N N . ARG A 1 47 ? 59.082 -13.506 8.744 1.00 0.00 43 ARG A N 8
ATOM 14857 C CA . ARG A 1 47 ? 60.486 -13.557 9.116 1.00 0.00 43 ARG A CA 8
ATOM 14858 C C . ARG A 1 47 ? 60.820 -12.374 10.016 1.00 0.00 43 ARG A C 8
ATOM 14859 O O . ARG A 1 47 ? 61.383 -11.378 9.564 1.00 0.00 43 ARG A O 8
ATOM 14880 N N . LYS A 1 48 ? 60.457 -12.491 11.288 1.00 0.00 44 LYS A N 8
ATOM 14881 C CA . LYS A 1 48 ? 60.708 -11.424 12.244 1.00 0.00 44 LYS A CA 8
ATOM 14882 C C . LYS A 1 48 ? 62.163 -10.996 12.171 1.00 0.00 44 LYS A C 8
ATOM 14883 O O . LYS A 1 48 ? 63.050 -11.833 12.050 1.00 0.00 44 LYS A O 8
ATOM 14902 N N . GLY A 1 49 ? 62.406 -9.693 12.238 1.00 0.00 45 GLY A N 8
ATOM 14903 C CA . GLY A 1 49 ? 63.768 -9.184 12.169 1.00 0.00 45 GLY A CA 8
ATOM 14904 C C . GLY A 1 49 ? 64.047 -8.177 13.275 1.00 0.00 45 GLY A C 8
ATOM 14905 O O . GLY A 1 49 ? 63.309 -8.087 14.255 1.00 0.00 45 GLY A O 8
ATOM 14909 N N . LEU A 1 50 ? 65.118 -7.415 13.106 1.00 0.00 46 LEU A N 8
ATOM 14910 C CA . LEU A 1 50 ? 65.493 -6.410 14.088 1.00 0.00 46 LEU A CA 8
ATOM 14911 C C . LEU A 1 50 ? 65.931 -5.142 13.379 1.00 0.00 46 LEU A C 8
ATOM 14912 O O . LEU A 1 50 ? 66.941 -5.134 12.672 1.00 0.00 46 LEU A O 8
ATOM 14928 N N . VAL A 1 51 ? 65.186 -4.070 13.579 1.00 0.00 47 VAL A N 8
ATOM 14929 C CA . VAL A 1 51 ? 65.531 -2.815 12.952 1.00 0.00 47 VAL A CA 8
ATOM 14930 C C . VAL A 1 51 ? 66.454 -2.034 13.857 1.00 0.00 47 VAL A C 8
ATOM 14931 O O . VAL A 1 51 ? 66.023 -1.501 14.881 1.00 0.00 47 VAL A O 8
ATOM 14944 N N . TYR A 1 52 ? 67.725 -1.970 13.485 1.00 0.00 48 TYR A N 8
ATOM 14945 C CA . TYR A 1 52 ? 68.678 -1.244 14.314 1.00 0.00 48 TYR A CA 8
ATOM 14946 C C . TYR A 1 52 ? 69.467 -0.236 13.483 1.00 0.00 48 TYR A C 8
ATOM 14947 O O . TYR A 1 52 ? 69.654 -0.407 12.275 1.00 0.00 48 TYR A O 8
ATOM 14965 N N . ILE A 1 53 ? 69.934 0.812 14.154 1.00 0.00 49 ILE A N 8
ATOM 14966 C CA . ILE A 1 53 ? 70.711 1.858 13.511 1.00 0.00 49 ILE A CA 8
ATOM 14967 C C . ILE A 1 53 ? 72.096 1.925 14.120 1.00 0.00 49 ILE A C 8
ATOM 14968 O O . ILE A 1 53 ? 72.234 1.821 15.328 1.00 0.00 49 ILE A O 8
ATOM 14984 N N . GLN A 1 54 ? 73.115 2.081 13.270 1.00 0.00 50 GLN A N 8
ATOM 14985 C CA . GLN A 1 54 ? 74.498 2.145 13.741 1.00 0.00 50 GLN A CA 8
ATOM 14986 C C . GLN A 1 54 ? 75.241 3.279 13.043 1.00 0.00 50 GLN A C 8
ATOM 14987 O O . GLN A 1 54 ? 75.214 3.384 11.824 1.00 0.00 50 GLN A O 8
ATOM 15001 N N . GLN A 1 55 ? 75.925 4.104 13.817 1.00 0.00 51 GLN A N 8
ATOM 15002 C CA . GLN A 1 55 ? 76.690 5.202 13.255 1.00 0.00 51 GLN A CA 8
ATOM 15003 C C . GLN A 1 55 ? 78.160 4.833 13.190 1.00 0.00 51 GLN A C 8
ATOM 15004 O O . GLN A 1 55 ? 78.782 4.515 14.203 1.00 0.00 51 GLN A O 8
ATOM 15018 N N . THR A 1 56 ? 78.707 4.884 11.988 1.00 0.00 52 THR A N 8
ATOM 15019 C CA . THR A 1 56 ? 80.109 4.549 11.788 1.00 0.00 52 THR A CA 8
ATOM 15020 C C . THR A 1 56 ? 81.008 5.725 12.103 1.00 0.00 52 THR A C 8
ATOM 15021 O O . THR A 1 56 ? 80.541 6.847 12.290 1.00 0.00 52 THR A O 8
ATOM 15032 N N . ASP A 1 57 ? 82.309 5.462 12.140 1.00 0.00 53 ASP A N 8
ATOM 15033 C CA . ASP A 1 57 ? 83.274 6.513 12.412 1.00 0.00 53 ASP A CA 8
ATOM 15034 C C . ASP A 1 57 ? 83.234 7.571 11.316 1.00 0.00 53 ASP A C 8
ATOM 15035 O O . ASP A 1 57 ? 83.833 8.642 11.450 1.00 0.00 53 ASP A O 8
ATOM 15044 N N . ASP A 1 58 ? 82.512 7.274 10.239 1.00 0.00 54 ASP A N 8
ATOM 15045 C CA . ASP A 1 58 ? 82.387 8.212 9.137 1.00 0.00 54 ASP A CA 8
ATOM 15046 C C . ASP A 1 58 ? 81.192 9.138 9.353 1.00 0.00 54 ASP A C 8
ATOM 15047 O O . ASP A 1 58 ? 80.883 9.965 8.494 1.00 0.00 54 ASP A O 8
ATOM 15056 N N . SER A 1 59 ? 80.514 8.983 10.496 1.00 0.00 55 SER A N 8
ATOM 15057 C CA . SER A 1 59 ? 79.349 9.806 10.806 1.00 0.00 55 SER A CA 8
ATOM 15058 C C . SER A 1 59 ? 78.185 9.478 9.875 1.00 0.00 55 SER A C 8
ATOM 15059 O O . SER A 1 59 ? 77.255 10.271 9.723 1.00 0.00 55 SER A O 8
ATOM 15067 N N . LEU A 1 60 ? 78.240 8.301 9.269 1.00 0.00 56 LEU A N 8
ATOM 15068 C CA . LEU A 1 60 ? 77.198 7.855 8.372 1.00 0.00 56 LEU A CA 8
ATOM 15069 C C . LEU A 1 60 ? 76.291 6.894 9.113 1.00 0.00 56 LEU A C 8
ATOM 15070 O O . LEU A 1 60 ? 76.740 5.876 9.634 1.00 0.00 56 LEU A O 8
ATOM 15086 N N . ILE A 1 61 ? 75.021 7.232 9.166 1.00 0.00 57 ILE A N 8
ATOM 15087 C CA . ILE A 1 61 ? 74.061 6.400 9.857 1.00 0.00 57 ILE A CA 8
ATOM 15088 C C . ILE A 1 61 ? 73.720 5.193 9.009 1.00 0.00 57 ILE A C 8
ATOM 15089 O O . ILE A 1 61 ? 73.332 5.330 7.854 1.00 0.00 57 ILE A O 8
ATOM 15105 N N . HIS A 1 62 ? 73.883 4.018 9.595 1.00 0.00 58 HIS A N 8
ATOM 15106 C CA . HIS A 1 62 ? 73.619 2.770 8.899 1.00 0.00 58 HIS A CA 8
ATOM 15107 C C . HIS A 1 62 ? 72.268 2.197 9.309 1.00 0.00 58 HIS A C 8
ATOM 15108 O O . HIS A 1 62 ? 72.056 1.836 10.472 1.00 0.00 58 HIS A O 8
ATOM 15122 N N . PHE A 1 63 ? 71.371 2.085 8.342 1.00 0.00 59 PHE A N 8
ATOM 15123 C CA . PHE A 1 63 ? 70.058 1.516 8.601 1.00 0.00 59 PHE A CA 8
ATOM 15124 C C . PHE A 1 63 ? 70.045 0.080 8.118 1.00 0.00 59 PHE A C 8
ATOM 15125 O O . PHE A 1 63 ? 70.047 -0.173 6.913 1.00 0.00 59 PHE A O 8
ATOM 15142 N N . CYS A 1 64 ? 70.059 -0.857 9.058 1.00 0.00 60 CYS A N 8
ATOM 15143 C CA . CYS A 1 64 ? 70.083 -2.265 8.686 1.00 0.00 60 CYS A CA 8
ATOM 15144 C C . CYS A 1 64 ? 68.949 -3.054 9.328 1.00 0.00 60 CYS A C 8
ATOM 15145 O O . CYS A 1 64 ? 68.542 -2.791 10.463 1.00 0.00 60 CYS A O 8
ATOM 15153 N N . TRP A 1 65 ? 68.463 -4.049 8.585 1.00 0.00 61 TRP A N 8
ATOM 15154 C CA . TRP A 1 65 ? 67.394 -4.925 9.065 1.00 0.00 61 TRP A CA 8
ATOM 15155 C C . TRP A 1 65 ? 67.877 -6.374 9.062 1.00 0.00 61 TRP A C 8
ATOM 15156 O O . TRP A 1 65 ? 68.116 -6.967 8.007 1.00 0.00 61 TRP A O 8
ATOM 15177 N N . LYS A 1 66 ? 68.029 -6.926 10.250 1.00 0.00 62 LYS A N 8
ATOM 15178 C CA . LYS A 1 66 ? 68.506 -8.289 10.387 1.00 0.00 62 LYS A CA 8
ATOM 15179 C C . LYS A 1 66 ? 67.355 -9.247 10.627 1.00 0.00 62 LYS A C 8
ATOM 15180 O O . LYS A 1 66 ? 66.389 -8.917 11.302 1.00 0.00 62 LYS A O 8
ATOM 15199 N N . ASP A 1 67 ? 67.471 -10.445 10.076 1.00 0.00 63 ASP A N 8
ATOM 15200 C CA . ASP A 1 67 ? 66.443 -11.457 10.259 1.00 0.00 63 ASP A CA 8
ATOM 15201 C C . ASP A 1 67 ? 66.687 -12.198 11.568 1.00 0.00 63 ASP A C 8
ATOM 15202 O O . ASP A 1 67 ? 67.786 -12.683 11.813 1.00 0.00 63 ASP A O 8
ATOM 15211 N N . ARG A 1 68 ? 65.660 -12.276 12.398 1.00 0.00 64 ARG A N 8
ATOM 15212 C CA . ARG A 1 68 ? 65.777 -12.959 13.688 1.00 0.00 64 ARG A CA 8
ATOM 15213 C C . ARG A 1 68 ? 65.884 -14.467 13.496 1.00 0.00 64 ARG A C 8
ATOM 15214 O O . ARG A 1 68 ? 66.281 -15.194 14.407 1.00 0.00 64 ARG A O 8
ATOM 15235 N N . THR A 1 69 ? 65.534 -14.929 12.308 1.00 0.00 65 THR A N 8
ATOM 15236 C CA . THR A 1 69 ? 65.602 -16.338 12.001 1.00 0.00 65 THR A CA 8
ATOM 15237 C C . THR A 1 69 ? 67.026 -16.869 12.139 1.00 0.00 65 THR A C 8
ATOM 15238 O O . THR A 1 69 ? 67.248 -17.931 12.724 1.00 0.00 65 THR A O 8
ATOM 15249 N N . SER A 1 70 ? 67.984 -16.127 11.602 1.00 0.00 66 SER A N 8
ATOM 15250 C CA . SER A 1 70 ? 69.382 -16.532 11.679 1.00 0.00 66 SER A CA 8
ATOM 15251 C C . SER A 1 70 ? 70.198 -15.510 12.461 1.00 0.00 66 SER A C 8
ATOM 15252 O O . SER A 1 70 ? 71.354 -15.759 12.807 1.00 0.00 66 SER A O 8
ATOM 15260 N N . GLY A 1 71 ? 69.591 -14.358 12.722 1.00 0.00 67 GLY A N 8
ATOM 15261 C CA . GLY A 1 71 ? 70.265 -13.295 13.449 1.00 0.00 67 GLY A CA 8
ATOM 15262 C C . GLY A 1 71 ? 71.303 -12.596 12.570 1.00 0.00 67 GLY A C 8
ATOM 15263 O O . GLY A 1 71 ? 72.233 -11.965 13.075 1.00 0.00 67 GLY A O 8
ATOM 15267 N N . ASN A 1 72 ? 71.142 -12.718 11.256 1.00 0.00 68 ASN A N 8
ATOM 15268 C CA . ASN A 1 72 ? 72.067 -12.095 10.314 1.00 0.00 68 ASN A CA 8
ATOM 15269 C C . ASN A 1 72 ? 71.459 -10.823 9.727 1.00 0.00 68 ASN A C 8
ATOM 15270 O O . ASN A 1 72 ? 70.239 -10.696 9.630 1.00 0.00 68 ASN A O 8
ATOM 15281 N N . VAL A 1 73 ? 72.313 -9.883 9.335 1.00 0.00 69 VAL A N 8
ATOM 15282 C CA . VAL A 1 73 ? 71.836 -8.632 8.757 1.00 0.00 69 VAL A CA 8
ATOM 15283 C C . VAL A 1 73 ? 71.468 -8.829 7.291 1.00 0.00 69 VAL A C 8
ATOM 15284 O O . VAL A 1 73 ? 72.339 -8.890 6.423 1.00 0.00 69 VAL A O 8
ATOM 15297 N N . GLU A 1 74 ? 70.168 -8.920 7.023 1.00 0.00 70 GLU A N 8
ATOM 15298 C CA . GLU A 1 74 ? 69.682 -9.103 5.660 1.00 0.00 70 GLU A CA 8
ATOM 15299 C C . GLU A 1 74 ? 69.810 -7.811 4.866 1.00 0.00 70 GLU A C 8
ATOM 15300 O O . GLU A 1 74 ? 70.118 -7.829 3.675 1.00 0.00 70 GLU A O 8
ATOM 15312 N N . ASP A 1 75 ? 69.541 -6.690 5.530 1.00 0.00 71 ASP A N 8
ATOM 15313 C CA . ASP A 1 75 ? 69.604 -5.389 4.866 1.00 0.00 71 ASP A CA 8
ATOM 15314 C C . ASP A 1 75 ? 70.517 -4.439 5.630 1.00 0.00 71 ASP A C 8
ATOM 15315 O O . ASP A 1 75 ? 70.539 -4.455 6.857 1.00 0.00 71 ASP A O 8
ATOM 15324 N N . ASP A 1 76 ? 71.268 -3.617 4.894 1.00 0.00 72 ASP A N 8
ATOM 15325 C CA . ASP A 1 76 ? 72.187 -2.659 5.509 1.00 0.00 72 ASP A CA 8
ATOM 15326 C C . ASP A 1 76 ? 72.531 -1.539 4.526 1.00 0.00 72 ASP A C 8
ATOM 15327 O O . ASP A 1 76 ? 73.272 -1.750 3.565 1.00 0.00 72 ASP A O 8
ATOM 15336 N N . LEU A 1 77 ? 71.985 -0.352 4.769 1.00 0.00 73 LEU A N 8
ATOM 15337 C CA . LEU A 1 77 ? 72.235 0.791 3.894 1.00 0.00 73 LEU A CA 8
ATOM 15338 C C . LEU A 1 77 ? 72.312 2.078 4.693 1.00 0.00 73 LEU A C 8
ATOM 15339 O O . LEU A 1 77 ? 71.587 2.265 5.662 1.00 0.00 73 LEU A O 8
ATOM 15355 N N . ILE A 1 78 ? 73.201 2.965 4.272 1.00 0.00 74 ILE A N 8
ATOM 15356 C CA . ILE A 1 78 ? 73.379 4.232 4.951 1.00 0.00 74 ILE A CA 8
ATOM 15357 C C . ILE A 1 78 ? 72.269 5.196 4.579 1.00 0.00 74 ILE A C 8
ATOM 15358 O O . ILE A 1 78 ? 71.933 5.346 3.403 1.00 0.00 74 ILE A O 8
ATOM 15374 N N . ILE A 1 79 ? 71.706 5.849 5.584 1.00 0.00 75 ILE A N 8
ATOM 15375 C CA . ILE A 1 79 ? 70.633 6.798 5.337 1.00 0.00 75 ILE A CA 8
ATOM 15376 C C . ILE A 1 79 ? 71.094 8.214 5.649 1.00 0.00 75 ILE A C 8
ATOM 15377 O O . ILE A 1 79 ? 71.429 8.537 6.790 1.00 0.00 75 ILE A O 8
ATOM 15393 N N . PHE A 1 80 ? 71.101 9.051 4.624 1.00 0.00 76 PHE A N 8
ATOM 15394 C CA . PHE A 1 80 ? 71.519 10.445 4.779 1.00 0.00 76 PHE A CA 8
ATOM 15395 C C . PHE A 1 80 ? 70.430 11.278 5.458 1.00 0.00 76 PHE A C 8
ATOM 15396 O O . PHE A 1 80 ? 69.268 10.883 5.500 1.00 0.00 76 PHE A O 8
ATOM 15413 N N . PRO A 1 81 ? 70.781 12.417 6.000 1.00 0.00 77 PRO A N 8
ATOM 15414 C CA . PRO A 1 81 ? 69.796 13.309 6.685 1.00 0.00 77 PRO A CA 8
ATOM 15415 C C . PRO A 1 81 ? 68.664 13.718 5.749 1.00 0.00 77 PRO A C 8
ATOM 15416 O O . PRO A 1 81 ? 68.903 14.120 4.611 1.00 0.00 77 PRO A O 8
ATOM 15427 N N . ASP A 1 82 ? 67.437 13.609 6.237 1.00 0.00 78 ASP A N 8
ATOM 15428 C CA . ASP A 1 82 ? 66.266 13.967 5.438 1.00 0.00 78 ASP A CA 8
ATOM 15429 C C . ASP A 1 82 ? 66.160 13.088 4.187 1.00 0.00 78 ASP A C 8
ATOM 15430 O O . ASP A 1 82 ? 65.367 13.369 3.287 1.00 0.00 78 ASP A O 8
ATOM 15439 N N . ASP A 1 83 ? 66.953 12.020 4.136 1.00 0.00 79 ASP A N 8
ATOM 15440 C CA . ASP A 1 83 ? 66.929 11.107 3.001 1.00 0.00 79 ASP A CA 8
ATOM 15441 C C . ASP A 1 83 ? 65.662 10.275 3.012 1.00 0.00 79 ASP A C 8
ATOM 15442 O O . ASP A 1 83 ? 65.139 9.923 1.962 1.00 0.00 79 ASP A O 8
ATOM 15451 N N . CYS A 1 84 ? 65.176 9.956 4.203 1.00 0.00 80 CYS A N 8
ATOM 15452 C CA . CYS A 1 84 ? 63.965 9.160 4.326 1.00 0.00 80 CYS A CA 8
ATOM 15453 C C . CYS A 1 84 ? 63.187 9.582 5.566 1.00 0.00 80 CYS A C 8
ATOM 15454 O O . CYS A 1 84 ? 63.707 10.274 6.439 1.00 0.00 80 CYS A O 8
ATOM 15462 N N . GLU A 1 85 ? 61.933 9.156 5.617 1.00 0.00 81 GLU A N 8
ATOM 15463 C CA . GLU A 1 85 ? 61.052 9.481 6.727 1.00 0.00 81 GLU A CA 8
ATOM 15464 C C . GLU A 1 85 ? 60.426 8.229 7.335 1.00 0.00 81 GLU A C 8
ATOM 15465 O O . GLU A 1 85 ? 59.858 7.395 6.627 1.00 0.00 81 GLU A O 8
ATOM 15477 N N . PHE A 1 86 ? 60.511 8.121 8.654 1.00 0.00 82 PHE A N 8
ATOM 15478 C CA . PHE A 1 86 ? 59.920 6.990 9.353 1.00 0.00 82 PHE A CA 8
ATOM 15479 C C . PHE A 1 86 ? 58.593 7.428 9.967 1.00 0.00 82 PHE A C 8
ATOM 15480 O O . PHE A 1 86 ? 58.566 8.294 10.842 1.00 0.00 82 PHE A O 8
ATOM 15497 N N . LYS A 1 87 ? 57.498 6.849 9.480 1.00 0.00 83 LYS A N 8
ATOM 15498 C CA . LYS A 1 87 ? 56.167 7.224 9.955 1.00 0.00 83 LYS A CA 8
ATOM 15499 C C . LYS A 1 87 ? 55.287 6.000 10.161 1.00 0.00 83 LYS A C 8
ATOM 15500 O O . LYS A 1 87 ? 55.643 4.895 9.763 1.00 0.00 83 LYS A O 8
ATOM 15519 N N . ARG A 1 88 ? 54.132 6.201 10.787 1.00 0.00 84 ARG A N 8
ATOM 15520 C CA . ARG A 1 88 ? 53.204 5.110 11.034 1.00 0.00 84 ARG A CA 8
ATOM 15521 C C . ARG A 1 88 ? 52.231 4.967 9.868 1.00 0.00 84 ARG A C 8
ATOM 15522 O O . ARG A 1 88 ? 51.936 5.942 9.182 1.00 0.00 84 ARG A O 8
ATOM 15543 N N . VAL A 1 89 ? 51.746 3.752 9.641 1.00 0.00 85 VAL A N 8
ATOM 15544 C CA . VAL A 1 89 ? 50.809 3.516 8.548 1.00 0.00 85 VAL A CA 8
ATOM 15545 C C . VAL A 1 89 ? 49.396 3.275 9.094 1.00 0.00 85 VAL A C 8
ATOM 15546 O O . VAL A 1 89 ? 49.068 2.154 9.480 1.00 0.00 85 VAL A O 8
ATOM 15559 N N . PRO A 1 90 ? 48.556 4.286 9.120 1.00 0.00 86 PRO A N 8
ATOM 15560 C CA . PRO A 1 90 ? 47.158 4.148 9.615 1.00 0.00 86 PRO A CA 8
ATOM 15561 C C . PRO A 1 90 ? 46.237 3.541 8.559 1.00 0.00 86 PRO A C 8
ATOM 15562 O O . PRO A 1 90 ? 45.241 4.143 8.164 1.00 0.00 86 PRO A O 8
ATOM 15573 N N . GLN A 1 91 ? 46.576 2.332 8.115 1.00 0.00 87 GLN A N 8
ATOM 15574 C CA . GLN A 1 91 ? 45.771 1.641 7.115 1.00 0.00 87 GLN A CA 8
ATOM 15575 C C . GLN A 1 91 ? 45.150 0.381 7.702 1.00 0.00 87 GLN A C 8
ATOM 15576 O O . GLN A 1 91 ? 43.999 0.049 7.414 1.00 0.00 87 GLN A O 8
ATOM 15590 N N . CYS A 1 92 ? 45.924 -0.318 8.524 1.00 0.00 88 CYS A N 8
ATOM 15591 C CA . CYS A 1 92 ? 45.446 -1.541 9.153 1.00 0.00 88 CYS A CA 8
ATOM 15592 C C . CYS A 1 92 ? 45.575 -1.438 10.669 1.00 0.00 88 CYS A C 8
ATOM 15593 O O . CYS A 1 92 ? 46.513 -1.975 11.256 1.00 0.00 88 CYS A O 8
ATOM 15601 N N . PRO A 1 93 ? 44.653 -0.758 11.310 1.00 0.00 89 PRO A N 8
ATOM 15602 C CA . PRO A 1 93 ? 44.673 -0.584 12.793 1.00 0.00 89 PRO A CA 8
ATOM 15603 C C . PRO A 1 93 ? 44.496 -1.914 13.514 1.00 0.00 89 PRO A C 8
ATOM 15604 O O . PRO A 1 93 ? 43.563 -2.663 13.219 1.00 0.00 89 PRO A O 8
ATOM 15615 N N . SER A 1 94 ? 45.393 -2.184 14.463 1.00 0.00 90 SER A N 8
ATOM 15616 C CA . SER A 1 94 ? 45.351 -3.421 15.243 1.00 0.00 90 SER A CA 8
ATOM 15617 C C . SER A 1 94 ? 46.647 -3.600 16.033 1.00 0.00 90 SER A C 8
ATOM 15618 O O . SER A 1 94 ? 46.634 -4.089 17.163 1.00 0.00 90 SER A O 8
ATOM 15626 N N . GLY A 1 95 ? 47.764 -3.215 15.423 1.00 0.00 91 GLY A N 8
ATOM 15627 C CA . GLY A 1 95 ? 49.063 -3.348 16.075 1.00 0.00 91 GLY A CA 8
ATOM 15628 C C . GLY A 1 95 ? 49.941 -2.132 15.800 1.00 0.00 91 GLY A C 8
ATOM 15629 O O . GLY A 1 95 ? 49.466 -0.996 15.809 1.00 0.00 91 GLY A O 8
ATOM 15633 N N . ARG A 1 96 ? 51.224 -2.378 15.554 1.00 0.00 92 ARG A N 8
ATOM 15634 C CA . ARG A 1 96 ? 52.159 -1.295 15.274 1.00 0.00 92 ARG A CA 8
ATOM 15635 C C . ARG A 1 96 ? 52.807 -1.488 13.905 1.00 0.00 92 ARG A C 8
ATOM 15636 O O . ARG A 1 96 ? 53.663 -2.357 13.729 1.00 0.00 92 ARG A O 8
ATOM 15657 N N . VAL A 1 97 ? 52.395 -0.668 12.943 1.00 0.00 93 VAL A N 8
ATOM 15658 C CA . VAL A 1 97 ? 52.938 -0.749 11.590 1.00 0.00 93 VAL A CA 8
ATOM 15659 C C . VAL A 1 97 ? 53.501 0.600 11.154 1.00 0.00 93 VAL A C 8
ATOM 15660 O O . VAL A 1 97 ? 52.822 1.622 11.228 1.00 0.00 93 VAL A O 8
ATOM 15673 N N . TYR A 1 98 ? 54.746 0.588 10.699 1.00 0.00 94 TYR A N 8
ATOM 15674 C CA . TYR A 1 98 ? 55.405 1.810 10.249 1.00 0.00 94 TYR A CA 8
ATOM 15675 C C . TYR A 1 98 ? 55.961 1.640 8.839 1.00 0.00 94 TYR A C 8
ATOM 15676 O O . TYR A 1 98 ? 56.205 0.525 8.391 1.00 0.00 94 TYR A O 8
ATOM 15694 N N . VAL A 1 99 ? 56.157 2.753 8.141 1.00 0.00 95 VAL A N 8
ATOM 15695 C CA . VAL A 1 99 ? 56.677 2.714 6.780 1.00 0.00 95 VAL A CA 8
ATOM 15696 C C . VAL A 1 99 ? 57.855 3.670 6.627 1.00 0.00 95 VAL A C 8
ATOM 15697 O O . VAL A 1 99 ? 57.834 4.786 7.147 1.00 0.00 95 VAL A O 8
ATOM 15710 N N . LEU A 1 100 ? 58.875 3.234 5.902 1.00 0.00 96 LEU A N 8
ATOM 15711 C CA . LEU A 1 100 ? 60.040 4.064 5.673 1.00 0.00 96 LEU A CA 8
ATOM 15712 C C . LEU A 1 100 ? 60.004 4.562 4.239 1.00 0.00 96 LEU A C 8
ATOM 15713 O O . LEU A 1 100 ? 60.031 3.765 3.303 1.00 0.00 96 LEU A O 8
ATOM 15729 N N . LYS A 1 101 ? 59.932 5.874 4.066 1.00 0.00 97 LYS A N 8
ATOM 15730 C CA . LYS A 1 101 ? 59.870 6.439 2.725 1.00 0.00 97 LYS A CA 8
ATOM 15731 C C . LYS A 1 101 ? 61.136 7.219 2.439 1.00 0.00 97 LYS A C 8
ATOM 15732 O O . LYS A 1 101 ? 61.579 7.990 3.268 1.00 0.00 97 LYS A O 8
ATOM 15751 N N . PHE A 1 102 ? 61.720 7.023 1.269 1.00 0.00 98 PHE A N 8
ATOM 15752 C CA . PHE A 1 102 ? 62.943 7.728 0.930 1.00 0.00 98 PHE A CA 8
ATOM 15753 C C . PHE A 1 102 ? 62.617 9.016 0.194 1.00 0.00 98 PHE A C 8
ATOM 15754 O O . PHE A 1 102 ? 62.192 8.994 -0.962 1.00 0.00 98 PHE A O 8
ATOM 15771 N N . LYS A 1 103 ? 62.832 10.136 0.869 1.00 0.00 99 LYS A N 8
ATOM 15772 C CA . LYS A 1 103 ? 62.572 11.431 0.268 1.00 0.00 99 LYS A CA 8
ATOM 15773 C C . LYS A 1 103 ? 63.448 11.627 -0.958 1.00 0.00 99 LYS A C 8
ATOM 15774 O O . LYS A 1 103 ? 63.022 12.214 -1.952 1.00 0.00 99 LYS A O 8
ATOM 15793 N N . ALA A 1 104 ? 64.681 11.141 -0.876 1.00 0.00 100 ALA A N 8
ATOM 15794 C CA . ALA A 1 104 ? 65.609 11.285 -1.991 1.00 0.00 100 ALA A CA 8
ATOM 15795 C C . ALA A 1 104 ? 65.364 10.217 -3.052 1.00 0.00 100 ALA A C 8
ATOM 15796 O O . ALA A 1 104 ? 65.719 10.394 -4.218 1.00 0.00 100 ALA A O 8
ATOM 15803 N N . GLY A 1 105 ? 64.759 9.107 -2.640 1.00 0.00 101 GLY A N 8
ATOM 15804 C CA . GLY A 1 105 ? 64.476 8.015 -3.563 1.00 0.00 101 GLY A CA 8
ATOM 15805 C C . GLY A 1 105 ? 62.982 7.907 -3.831 1.00 0.00 101 GLY A C 8
ATOM 15806 O O . GLY A 1 105 ? 62.209 8.794 -3.466 1.00 0.00 101 GLY A O 8
ATOM 15810 N N . SER A 1 106 ? 62.581 6.814 -4.467 1.00 0.00 102 SER A N 8
ATOM 15811 C CA . SER A 1 106 ? 61.175 6.594 -4.773 1.00 0.00 102 SER A CA 8
ATOM 15812 C C . SER A 1 106 ? 60.728 5.227 -4.267 1.00 0.00 102 SER A C 8
ATOM 15813 O O . SER A 1 106 ? 59.777 4.643 -4.788 1.00 0.00 102 SER A O 8
ATOM 15821 N N . LYS A 1 107 ? 61.423 4.718 -3.254 1.00 0.00 103 LYS A N 8
ATOM 15822 C CA . LYS A 1 107 ? 61.086 3.416 -2.693 1.00 0.00 103 LYS A CA 8
ATOM 15823 C C . LYS A 1 107 ? 60.539 3.558 -1.277 1.00 0.00 103 LYS A C 8
ATOM 15824 O O . LYS A 1 107 ? 60.860 4.507 -0.565 1.00 0.00 103 LYS A O 8
ATOM 15843 N N . ARG A 1 108 ? 59.713 2.600 -0.876 1.00 0.00 104 ARG A N 8
ATOM 15844 C CA . ARG A 1 108 ? 59.121 2.614 0.459 1.00 0.00 104 ARG A CA 8
ATOM 15845 C C . ARG A 1 108 ? 59.150 1.221 1.077 1.00 0.00 104 ARG A C 8
ATOM 15846 O O . ARG A 1 108 ? 58.924 0.225 0.390 1.00 0.00 104 ARG A O 8
ATOM 15867 N N . LEU A 1 109 ? 59.425 1.154 2.376 1.00 0.00 105 LEU A N 8
ATOM 15868 C CA . LEU A 1 109 ? 59.474 -0.130 3.067 1.00 0.00 105 LEU A CA 8
ATOM 15869 C C . LEU A 1 109 ? 58.485 -0.153 4.223 1.00 0.00 105 LEU A C 8
ATOM 15870 O O . LEU A 1 109 ? 58.287 0.851 4.883 1.00 0.00 105 LEU A O 8
ATOM 15886 N N . PHE A 1 110 ? 57.864 -1.297 4.465 1.00 0.00 106 PHE A N 8
ATOM 15887 C CA . PHE A 1 110 ? 56.904 -1.408 5.557 1.00 0.00 106 PHE A CA 8
ATOM 15888 C C . PHE A 1 110 ? 57.419 -2.366 6.631 1.00 0.00 106 PHE A C 8
ATOM 15889 O O . PHE A 1 110 ? 57.997 -3.407 6.316 1.00 0.00 106 PHE A O 8
ATOM 15906 N N . PHE A 1 111 ? 57.212 -2.003 7.896 1.00 0.00 107 PHE A N 8
ATOM 15907 C CA . PHE A 1 111 ? 57.655 -2.827 9.008 1.00 0.00 107 PHE A CA 8
ATOM 15908 C C . PHE A 1 111 ? 56.616 -2.866 10.111 1.00 0.00 107 PHE A C 8
ATOM 15909 O O . PHE A 1 111 ? 55.808 -1.951 10.252 1.00 0.00 107 PHE A O 8
ATOM 15926 N N . TRP A 1 112 ? 56.663 -3.912 10.912 1.00 0.00 108 TRP A N 8
ATOM 15927 C CA . TRP A 1 112 ? 55.738 -4.028 12.033 1.00 0.00 108 TRP A CA 8
ATOM 15928 C C . TRP A 1 112 ? 56.507 -4.392 13.297 1.00 0.00 108 TRP A C 8
ATOM 15929 O O . TRP A 1 112 ? 57.359 -5.277 13.280 1.00 0.00 108 TRP A O 8
ATOM 15950 N N . MET A 1 113 ? 56.207 -3.696 14.386 1.00 0.00 109 MET A N 8
ATOM 15951 C CA . MET A 1 113 ? 56.894 -3.943 15.647 1.00 0.00 109 MET A CA 8
ATOM 15952 C C . MET A 1 113 ? 56.521 -5.308 16.202 1.00 0.00 109 MET A C 8
ATOM 15953 O O . MET A 1 113 ? 55.354 -5.700 16.203 1.00 0.00 109 MET A O 8
ATOM 15967 N N . GLN A 1 114 ? 57.526 -6.022 16.689 1.00 0.00 110 GLN A N 8
ATOM 15968 C CA . GLN A 1 114 ? 57.316 -7.337 17.265 1.00 0.00 110 GLN A CA 8
ATOM 15969 C C . GLN A 1 114 ? 57.558 -7.303 18.772 1.00 0.00 110 GLN A C 8
ATOM 15970 O O . GLN A 1 114 ? 57.542 -8.333 19.433 1.00 0.00 110 GLN A O 8
ATOM 15984 N N . GLU A 1 115 ? 57.792 -6.118 19.317 1.00 0.00 111 GLU A N 8
ATOM 15985 C CA . GLU A 1 115 ? 58.036 -6.005 20.742 1.00 0.00 111 GLU A CA 8
ATOM 15986 C C . GLU A 1 115 ? 56.753 -6.300 21.535 1.00 0.00 111 GLU A C 8
ATOM 15987 O O . GLU A 1 115 ? 55.697 -5.757 21.219 1.00 0.00 111 GLU A O 8
ATOM 15999 N N . PRO A 1 116 ? 56.813 -7.134 22.553 1.00 0.00 112 PRO A N 8
ATOM 16000 C CA . PRO A 1 116 ? 55.614 -7.473 23.384 1.00 0.00 112 PRO A CA 8
ATOM 16001 C C . PRO A 1 116 ? 54.939 -6.231 23.964 1.00 0.00 112 PRO A C 8
ATOM 16002 O O . PRO A 1 116 ? 53.713 -6.174 24.079 1.00 0.00 112 PRO A O 8
ATOM 16013 N N . LYS A 1 117 ? 55.750 -5.251 24.342 1.00 0.00 113 LYS A N 8
ATOM 16014 C CA . LYS A 1 117 ? 55.226 -4.018 24.924 1.00 0.00 113 LYS A CA 8
ATOM 16015 C C . LYS A 1 117 ? 55.501 -2.831 24.012 1.00 0.00 113 LYS A C 8
ATOM 16016 O O . LYS A 1 117 ? 56.521 -2.783 23.325 1.00 0.00 113 LYS A O 8
ATOM 16035 N N . THR A 1 118 ? 54.585 -1.870 24.024 1.00 0.00 114 THR A N 8
ATOM 16036 C CA . THR A 1 118 ? 54.739 -0.676 23.206 1.00 0.00 114 THR A CA 8
ATOM 16037 C C . THR A 1 118 ? 55.307 0.475 24.027 1.00 0.00 114 THR A C 8
ATOM 16038 O O . THR A 1 118 ? 55.356 1.611 23.557 1.00 0.00 114 THR A O 8
ATOM 16049 N N . ASP A 1 119 ? 55.721 0.179 25.256 1.00 0.00 115 ASP A N 8
ATOM 16050 C CA . ASP A 1 119 ? 56.273 1.203 26.135 1.00 0.00 115 ASP A CA 8
ATOM 16051 C C . ASP A 1 119 ? 57.441 1.921 25.461 1.00 0.00 115 ASP A C 8
ATOM 16052 O O . ASP A 1 119 ? 57.775 3.051 25.817 1.00 0.00 115 ASP A O 8
ATOM 16061 N N . GLN A 1 120 ? 58.056 1.261 24.487 1.00 0.00 116 GLN A N 8
ATOM 16062 C CA . GLN A 1 120 ? 59.190 1.849 23.782 1.00 0.00 116 GLN A CA 8
ATOM 16063 C C . GLN A 1 120 ? 58.918 1.907 22.278 1.00 0.00 116 GLN A C 8
ATOM 16064 O O . GLN A 1 120 ? 59.829 2.141 21.485 1.00 0.00 116 GLN A O 8
ATOM 16078 N N . ASP A 1 121 ? 57.662 1.695 21.894 1.00 0.00 117 ASP A N 8
ATOM 16079 C CA . ASP A 1 121 ? 57.285 1.721 20.489 1.00 0.00 117 ASP A CA 8
ATOM 16080 C C . ASP A 1 121 ? 57.432 3.118 19.914 1.00 0.00 117 ASP A C 8
ATOM 16081 O O . ASP A 1 121 ? 57.996 3.307 18.837 1.00 0.00 117 ASP A O 8
ATOM 16090 N N . GLU A 1 122 ? 56.916 4.093 20.635 1.00 0.00 118 GLU A N 8
ATOM 16091 C CA . GLU A 1 122 ? 56.986 5.469 20.177 1.00 0.00 118 GLU A CA 8
ATOM 16092 C C . GLU A 1 122 ? 58.410 5.991 20.228 1.00 0.00 118 GLU A C 8
ATOM 16093 O O . GLU A 1 122 ? 58.820 6.796 19.393 1.00 0.00 118 GLU A O 8
ATOM 16105 N N . GLU A 1 123 ? 59.160 5.532 21.214 1.00 0.00 119 GLU A N 8
ATOM 16106 C CA . GLU A 1 123 ? 60.534 5.966 21.366 1.00 0.00 119 GLU A CA 8
ATOM 16107 C C . GLU A 1 123 ? 61.379 5.489 20.194 1.00 0.00 119 GLU A C 8
ATOM 16108 O O . GLU A 1 123 ? 62.180 6.241 19.658 1.00 0.00 119 GLU A O 8
ATOM 16120 N N . HIS A 1 124 ? 61.187 4.239 19.795 1.00 0.00 120 HIS A N 8
ATOM 16121 C CA . HIS A 1 124 ? 61.938 3.677 18.688 1.00 0.00 120 HIS A CA 8
ATOM 16122 C C . HIS A 1 124 ? 61.602 4.425 17.413 1.00 0.00 120 HIS A C 8
ATOM 16123 O O . HIS A 1 124 ? 62.472 4.712 16.592 1.00 0.00 120 HIS A O 8
ATOM 16137 N N . CYS A 1 125 ? 60.326 4.742 17.266 1.00 0.00 121 CYS A N 8
ATOM 16138 C CA . CYS A 1 125 ? 59.863 5.465 16.100 1.00 0.00 121 CYS A CA 8
ATOM 16139 C C . CYS A 1 125 ? 60.508 6.841 16.056 1.00 0.00 121 CYS A C 8
ATOM 16140 O O . CYS A 1 125 ? 60.953 7.301 15.000 1.00 0.00 121 CYS A O 8
ATOM 16148 N N . ARG A 1 126 ? 60.556 7.490 17.216 1.00 0.00 122 ARG A N 8
ATOM 16149 C CA . ARG A 1 126 ? 61.146 8.824 17.305 1.00 0.00 122 ARG A CA 8
ATOM 16150 C C . ARG A 1 126 ? 62.648 8.771 17.066 1.00 0.00 122 ARG A C 8
ATOM 16151 O O . ARG A 1 126 ? 63.202 9.606 16.356 1.00 0.00 122 ARG A O 8
ATOM 16172 N N . LYS A 1 127 ? 63.292 7.788 17.669 1.00 0.00 123 LYS A N 8
ATOM 16173 C CA . LYS A 1 127 ? 64.722 7.620 17.526 1.00 0.00 123 LYS A CA 8
ATOM 16174 C C . LYS A 1 127 ? 65.084 7.349 16.081 1.00 0.00 123 LYS A C 8
ATOM 16175 O O . LYS A 1 127 ? 66.054 7.888 15.577 1.00 0.00 123 LYS A O 8
ATOM 16194 N N . VAL A 1 128 ? 64.298 6.528 15.408 1.00 0.00 124 VAL A N 8
ATOM 16195 C CA . VAL A 1 128 ? 64.580 6.229 14.017 1.00 0.00 124 VAL A CA 8
ATOM 16196 C C . VAL A 1 128 ? 64.562 7.510 13.181 1.00 0.00 124 VAL A C 8
ATOM 16197 O O . VAL A 1 128 ? 65.452 7.739 12.363 1.00 0.00 124 VAL A O 8
ATOM 16210 N N . ASN A 1 129 ? 63.552 8.348 13.394 1.00 0.00 125 ASN A N 8
ATOM 16211 C CA . ASN A 1 129 ? 63.448 9.595 12.650 1.00 0.00 125 ASN A CA 8
ATOM 16212 C C . ASN A 1 129 ? 64.558 10.547 13.040 1.00 0.00 125 ASN A C 8
ATOM 16213 O O . ASN A 1 129 ? 65.121 11.240 12.199 1.00 0.00 125 ASN A O 8
ATOM 16224 N N . GLU A 1 130 ? 64.866 10.582 14.319 1.00 0.00 126 GLU A N 8
ATOM 16225 C CA . GLU A 1 130 ? 65.894 11.475 14.800 1.00 0.00 126 GLU A CA 8
ATOM 16226 C C . GLU A 1 130 ? 67.283 10.978 14.412 1.00 0.00 126 GLU A C 8
ATOM 16227 O O . GLU A 1 130 ? 68.213 11.757 14.276 1.00 0.00 126 GLU A O 8
ATOM 16239 N N . TYR A 1 131 ? 67.430 9.682 14.242 1.00 0.00 127 TYR A N 8
ATOM 16240 C CA . TYR A 1 131 ? 68.726 9.115 13.885 1.00 0.00 127 TYR A CA 8
ATOM 16241 C C . TYR A 1 131 ? 68.962 9.202 12.389 1.00 0.00 127 TYR A C 8
ATOM 16242 O O . TYR A 1 131 ? 70.098 9.291 11.930 1.00 0.00 127 TYR A O 8
ATOM 16260 N N . LEU A 1 132 ? 67.887 9.161 11.630 1.00 0.00 128 LEU A N 8
ATOM 16261 C CA . LEU A 1 132 ? 68.005 9.221 10.187 1.00 0.00 128 LEU A CA 8
ATOM 16262 C C . LEU A 1 132 ? 67.815 10.643 9.676 1.00 0.00 128 LEU A C 8
ATOM 16263 O O . LEU A 1 132 ? 68.110 10.929 8.518 1.00 0.00 128 LEU A O 8
ATOM 16279 N N . ASN A 1 133 ? 67.316 11.540 10.531 1.00 0.00 129 ASN A N 8
ATOM 16280 C CA . ASN A 1 133 ? 67.105 12.921 10.108 1.00 0.00 129 ASN A CA 8
ATOM 16281 C C . ASN A 1 133 ? 67.876 13.868 11.011 1.00 0.00 129 ASN A C 8
ATOM 16282 O O . ASN A 1 133 ? 68.082 15.033 10.676 1.00 0.00 129 ASN A O 8
ATOM 16293 N N . ASN A 1 134 ? 68.297 13.366 12.170 1.00 0.00 130 ASN A N 8
ATOM 16294 C CA . ASN A 1 134 ? 69.031 14.205 13.113 1.00 0.00 130 ASN A CA 8
ATOM 16295 C C . ASN A 1 134 ? 70.188 13.444 13.747 1.00 0.00 130 ASN A C 8
ATOM 16296 O O . ASN A 1 134 ? 70.196 13.196 14.952 1.00 0.00 130 ASN A O 8
ATOM 16307 N N . PRO A 1 135 ? 71.143 13.060 12.962 1.00 0.00 131 PRO A N 8
ATOM 16308 C CA . PRO A 1 135 ? 72.316 12.289 13.455 1.00 0.00 131 PRO A CA 8
ATOM 16309 C C . PRO A 1 135 ? 73.235 13.134 14.341 1.00 0.00 131 PRO A C 8
ATOM 16310 O O . PRO A 1 135 ? 73.247 14.362 14.240 1.00 0.00 131 PRO A O 8
ATOM 16321 N N . PRO A 1 136 ? 73.991 12.503 15.206 1.00 0.00 132 PRO A N 8
ATOM 16322 C CA . PRO A 1 136 ? 74.919 13.213 16.127 1.00 0.00 132 PRO A CA 8
ATOM 16323 C C . PRO A 1 136 ? 76.204 13.650 15.426 1.00 0.00 132 PRO A C 8
ATOM 16324 O O . PRO A 1 136 ? 76.369 14.844 15.228 1.00 0.00 132 PRO A O 8
ATOM 16335 N N . GLN B 2 5 ? 54.067 -15.277 24.060 1.00 0.00 940 GLN B N 8
ATOM 16336 C CA . GLN B 2 5 ? 55.356 -14.662 24.486 1.00 0.00 940 GLN B CA 8
ATOM 16337 C C . GLN B 2 5 ? 55.622 -13.440 23.635 1.00 0.00 940 GLN B C 8
ATOM 16338 O O . GLN B 2 5 ? 56.090 -12.420 24.138 1.00 0.00 940 GLN B O 8
ATOM 16352 N N . GLU B 2 6 ? 55.325 -13.542 22.346 1.00 0.00 941 GLU B N 8
ATOM 16353 C CA . GLU B 2 6 ? 55.543 -12.419 21.449 1.00 0.00 941 GLU B CA 8
ATOM 16354 C C . GLU B 2 6 ? 54.277 -12.105 20.646 1.00 0.00 941 GLU B C 8
ATOM 16355 O O . GLU B 2 6 ? 53.479 -13.000 20.372 1.00 0.00 941 GLU B O 8
ATOM 16367 N N . PRO B 2 7 ? 54.079 -10.860 20.260 1.00 0.00 942 PRO B N 8
ATOM 16368 C CA . PRO B 2 7 ? 52.879 -10.439 19.467 1.00 0.00 942 PRO B CA 8
ATOM 16369 C C . PRO B 2 7 ? 52.809 -11.151 18.121 1.00 0.00 942 PRO B C 8
ATOM 16370 O O . PRO B 2 7 ? 53.830 -11.351 17.463 1.00 0.00 942 PRO B O 8
ATOM 16381 N N . GLU B 2 8 ? 51.604 -11.524 17.714 1.00 0.00 943 GLU B N 8
ATOM 16382 C CA . GLU B 2 8 ? 51.431 -12.206 16.438 1.00 0.00 943 GLU B CA 8
ATOM 16383 C C . GLU B 2 8 ? 51.521 -11.211 15.277 1.00 0.00 943 GLU B C 8
ATOM 16384 O O . GLU B 2 8 ? 51.207 -10.033 15.442 1.00 0.00 943 GLU B O 8
ATOM 16396 N N . PRO B 2 9 ? 51.942 -11.654 14.117 1.00 0.00 944 PRO B N 8
ATOM 16397 C CA . PRO B 2 9 ? 52.068 -10.766 12.925 1.00 0.00 944 PRO B CA 8
ATOM 16398 C C . PRO B 2 9 ? 50.704 -10.350 12.357 1.00 0.00 944 PRO B C 8
ATOM 16399 O O . PRO B 2 9 ? 49.707 -11.051 12.541 1.00 0.00 944 PRO B O 8
ATOM 16410 N N . PRO B 2 10 ? 50.648 -9.231 11.673 1.00 0.00 945 PRO B N 8
ATOM 16411 C CA . PRO B 2 10 ? 49.386 -8.713 11.070 1.00 0.00 945 PRO B CA 8
ATOM 16412 C C . PRO B 2 10 ? 48.997 -9.480 9.812 1.00 0.00 945 PRO B C 8
ATOM 16413 O O . PRO B 2 10 ? 49.685 -10.419 9.410 1.00 0.00 945 PRO B O 8
ATOM 16424 N N . GLU B 2 11 ? 47.887 -9.083 9.202 1.00 0.00 946 GLU B N 8
ATOM 16425 C CA . GLU B 2 11 ? 47.418 -9.751 7.995 1.00 0.00 946 GLU B CA 8
ATOM 16426 C C . GLU B 2 11 ? 47.512 -8.810 6.793 1.00 0.00 946 GLU B C 8
ATOM 16427 O O . GLU B 2 11 ? 47.580 -7.593 6.957 1.00 0.00 946 GLU B O 8
ATOM 16439 N N . PRO B 2 12 ? 47.516 -9.347 5.596 1.00 0.00 947 PRO B N 8
ATOM 16440 C CA . PRO B 2 12 ? 47.601 -8.529 4.346 1.00 0.00 947 PRO B CA 8
ATOM 16441 C C . PRO B 2 12 ? 46.483 -7.493 4.263 1.00 0.00 947 PRO B C 8
ATOM 16442 O O . PRO B 2 12 ? 45.352 -7.750 4.677 1.00 0.00 947 PRO B O 8
ATOM 16453 N N . PHE B 2 13 ? 46.809 -6.323 3.727 1.00 0.00 948 PHE B N 8
ATOM 16454 C CA . PHE B 2 13 ? 45.826 -5.249 3.594 1.00 0.00 948 PHE B CA 8
ATOM 16455 C C . PHE B 2 13 ? 46.174 -4.342 2.417 1.00 0.00 948 PHE B C 8
ATOM 16456 O O . PHE B 2 13 ? 47.304 -4.343 1.936 1.00 0.00 948 PHE B O 8
ATOM 16473 N N . GLU B 2 14 ? 45.197 -3.565 1.958 1.00 0.00 949 GLU B N 8
ATOM 16474 C CA . GLU B 2 14 ? 45.417 -2.655 0.838 1.00 0.00 949 GLU B CA 8
ATOM 16475 C C . GLU B 2 14 ? 45.984 -1.325 1.330 1.00 0.00 949 GLU B C 8
ATOM 16476 O O . GLU B 2 14 ? 45.524 -0.775 2.331 1.00 0.00 949 GLU B O 8
ATOM 16488 N N . TYR B 2 15 ? 46.976 -0.809 0.612 1.00 0.00 950 TYR B N 8
ATOM 16489 C CA . TYR B 2 15 ? 47.594 0.462 0.967 1.00 0.00 950 TYR B CA 8
ATOM 16490 C C . TYR B 2 15 ? 47.480 1.432 -0.197 1.00 0.00 950 TYR B C 8
ATOM 16491 O O . TYR B 2 15 ? 47.923 1.141 -1.307 1.00 0.00 950 TYR B O 8
ATOM 16509 N N . ILE B 2 16 ? 46.876 2.578 0.062 1.00 0.00 951 ILE B N 8
ATOM 16510 C CA . ILE B 2 16 ? 46.701 3.572 -0.974 1.00 0.00 951 ILE B CA 8
ATOM 16511 C C . ILE B 2 16 ? 47.077 4.936 -0.440 1.00 0.00 951 ILE B C 8
ATOM 16512 O O . ILE B 2 16 ? 46.579 5.350 0.604 1.00 0.00 951 ILE B O 8
ATOM 16528 N N . ASP B 2 17 ? 47.955 5.626 -1.152 1.00 0.00 952 ASP B N 8
ATOM 16529 C CA . ASP B 2 17 ? 48.389 6.947 -0.722 1.00 0.00 952 ASP B CA 8
ATOM 16530 C C . ASP B 2 17 ? 47.216 7.924 -0.707 1.00 0.00 952 ASP B C 8
ATOM 16531 O O . ASP B 2 17 ? 46.992 8.659 -1.669 1.00 0.00 952 ASP B O 8
ATOM 16540 N N . ASP B 2 18 ? 46.471 7.924 0.391 1.00 0.00 953 ASP B N 8
ATOM 16541 C CA . ASP B 2 18 ? 45.319 8.809 0.530 1.00 0.00 953 ASP B CA 8
ATOM 16542 C C . ASP B 2 18 ? 45.763 10.224 0.899 1.00 0.00 953 ASP B C 8
ATOM 16543 O O . ASP B 2 18 ? 46.861 10.601 0.521 1.00 0.00 953 ASP B O 8
ATOM 16553 N N . ASN A 1 24 ? 81.933 0.822 16.794 1.00 0.00 20 ASN A N 9
ATOM 16554 C CA . ASN A 1 24 ? 80.645 1.407 16.323 1.00 0.00 20 ASN A CA 9
ATOM 16555 C C . ASN A 1 24 ? 79.602 1.308 17.434 1.00 0.00 20 ASN A C 9
ATOM 16556 O O . ASN A 1 24 ? 79.710 0.467 18.327 1.00 0.00 20 ASN A O 9
ATOM 16567 N N . LYS A 1 25 ? 78.595 2.176 17.373 1.00 0.00 21 LYS A N 9
ATOM 16568 C CA . LYS A 1 25 ? 77.538 2.186 18.377 1.00 0.00 21 LYS A CA 9
ATOM 16569 C C . LYS A 1 25 ? 76.165 2.122 17.708 1.00 0.00 21 LYS A C 9
ATOM 16570 O O . LYS A 1 25 ? 75.980 2.627 16.598 1.00 0.00 21 LYS A O 9
ATOM 16589 N N . TYR A 1 26 ? 75.206 1.496 18.392 1.00 0.00 22 TYR A N 9
ATOM 16590 C CA . TYR A 1 26 ? 73.864 1.367 17.857 1.00 0.00 22 TYR A CA 9
ATOM 16591 C C . TYR A 1 26 ? 72.991 2.489 18.384 1.00 0.00 22 TYR A C 9
ATOM 16592 O O . TYR A 1 26 ? 72.708 2.571 19.578 1.00 0.00 22 TYR A O 9
ATOM 16610 N N . LEU A 1 27 ? 72.575 3.355 17.477 1.00 0.00 23 LEU A N 9
ATOM 16611 C CA . LEU A 1 27 ? 71.747 4.478 17.838 1.00 0.00 23 LEU A CA 9
ATOM 16612 C C . LEU A 1 27 ? 70.357 4.003 18.236 1.00 0.00 23 LEU A C 9
ATOM 16613 O O . LEU A 1 27 ? 69.738 4.556 19.144 1.00 0.00 23 LEU A O 9
ATOM 16629 N N . VAL A 1 28 ? 69.875 2.967 17.556 1.00 0.00 24 VAL A N 9
ATOM 16630 C CA . VAL A 1 28 ? 68.549 2.426 17.866 1.00 0.00 24 VAL A CA 9
ATOM 16631 C C . VAL A 1 28 ? 68.521 0.926 17.602 1.00 0.00 24 VAL A C 9
ATOM 16632 O O . VAL A 1 28 ? 69.377 0.396 16.898 1.00 0.00 24 VAL A O 9
ATOM 16645 N N . GLU A 1 29 ? 67.536 0.248 18.173 1.00 0.00 25 GLU A N 9
ATOM 16646 C CA . GLU A 1 29 ? 67.407 -1.194 17.984 1.00 0.00 25 GLU A CA 9
ATOM 16647 C C . GLU A 1 29 ? 66.135 -1.723 18.622 1.00 0.00 25 GLU A C 9
ATOM 16648 O O . GLU A 1 29 ? 65.918 -1.581 19.826 1.00 0.00 25 GLU A O 9
ATOM 16660 N N . PHE A 1 30 ? 65.315 -2.358 17.806 1.00 0.00 26 PHE A N 9
ATOM 16661 C CA . PHE A 1 30 ? 64.074 -2.941 18.296 1.00 0.00 26 PHE A CA 9
ATOM 16662 C C . PHE A 1 30 ? 63.601 -4.068 17.381 1.00 0.00 26 PHE A C 9
ATOM 16663 O O . PHE A 1 30 ? 63.967 -4.126 16.207 1.00 0.00 26 PHE A O 9
ATOM 16680 N N . ARG A 1 31 ? 62.789 -4.969 17.926 1.00 0.00 27 ARG A N 9
ATOM 16681 C CA . ARG A 1 31 ? 62.288 -6.093 17.148 1.00 0.00 27 ARG A CA 9
ATOM 16682 C C . ARG A 1 31 ? 61.220 -5.635 16.169 1.00 0.00 27 ARG A C 9
ATOM 16683 O O . ARG A 1 31 ? 60.201 -5.071 16.564 1.00 0.00 27 ARG A O 9
ATOM 16704 N N . ALA A 1 32 ? 61.451 -5.898 14.889 1.00 0.00 28 ALA A N 9
ATOM 16705 C CA . ALA A 1 32 ? 60.491 -5.523 13.862 1.00 0.00 28 ALA A CA 9
ATOM 16706 C C . ALA A 1 32 ? 60.696 -6.369 12.617 1.00 0.00 28 ALA A C 9
ATOM 16707 O O . ALA A 1 32 ? 61.827 -6.692 12.254 1.00 0.00 28 ALA A O 9
ATOM 16714 N N . GLY A 1 33 ? 59.601 -6.713 11.961 1.00 0.00 29 GLY A N 9
ATOM 16715 C CA . GLY A 1 33 ? 59.673 -7.511 10.745 1.00 0.00 29 GLY A CA 9
ATOM 16716 C C . GLY A 1 33 ? 59.334 -6.654 9.533 1.00 0.00 29 GLY A C 9
ATOM 16717 O O . GLY A 1 33 ? 58.606 -5.673 9.641 1.00 0.00 29 GLY A O 9
ATOM 16721 N N . LYS A 1 34 ? 59.880 -7.020 8.381 1.00 0.00 30 LYS A N 9
ATOM 16722 C CA . LYS A 1 34 ? 59.637 -6.257 7.165 1.00 0.00 30 LYS A CA 9
ATOM 16723 C C . LYS A 1 34 ? 58.392 -6.759 6.446 1.00 0.00 30 LYS A C 9
ATOM 16724 O O . LYS A 1 34 ? 57.826 -7.784 6.810 1.00 0.00 30 LYS A O 9
ATOM 16743 N N . MET A 1 35 ? 57.966 -6.018 5.427 1.00 0.00 31 MET A N 9
ATOM 16744 C CA . MET A 1 35 ? 56.782 -6.395 4.663 1.00 0.00 31 MET A CA 9
ATOM 16745 C C . MET A 1 35 ? 57.055 -6.235 3.164 1.00 0.00 31 MET A C 9
ATOM 16746 O O . MET A 1 35 ? 58.112 -5.743 2.767 1.00 0.00 31 MET A O 9
ATOM 16760 N N . SER A 1 36 ? 56.101 -6.648 2.334 1.00 0.00 32 SER A N 9
ATOM 16761 C CA . SER A 1 36 ? 56.262 -6.534 0.892 1.00 0.00 32 SER A CA 9
ATOM 16762 C C . SER A 1 36 ? 55.029 -5.899 0.270 1.00 0.00 32 SER A C 9
ATOM 16763 O O . SER A 1 36 ? 53.933 -6.454 0.341 1.00 0.00 32 SER A O 9
ATOM 16771 N N . LEU A 1 37 ? 55.207 -4.739 -0.349 1.00 0.00 33 LEU A N 9
ATOM 16772 C CA . LEU A 1 37 ? 54.091 -4.063 -0.981 1.00 0.00 33 LEU A CA 9
ATOM 16773 C C . LEU A 1 37 ? 54.085 -4.365 -2.478 1.00 0.00 33 LEU A C 9
ATOM 16774 O O . LEU A 1 37 ? 54.980 -3.937 -3.208 1.00 0.00 33 LEU A O 9
ATOM 16790 N N . LYS A 1 38 ? 53.070 -5.089 -2.928 1.00 0.00 34 LYS A N 9
ATOM 16791 C CA . LYS A 1 38 ? 52.954 -5.425 -4.339 1.00 0.00 34 LYS A CA 9
ATOM 16792 C C . LYS A 1 38 ? 51.685 -4.805 -4.919 1.00 0.00 34 LYS A C 9
ATOM 16793 O O . LYS A 1 38 ? 50.575 -5.151 -4.514 1.00 0.00 34 LYS A O 9
ATOM 16812 N N . GLY A 1 39 ? 51.858 -3.881 -5.859 1.00 0.00 35 GLY A N 9
ATOM 16813 C CA . GLY A 1 39 ? 50.717 -3.209 -6.474 1.00 0.00 35 GLY A CA 9
ATOM 16814 C C . GLY A 1 39 ? 50.094 -2.218 -5.496 1.00 0.00 35 GLY A C 9
ATOM 16815 O O . GLY A 1 39 ? 50.487 -1.052 -5.439 1.00 0.00 35 GLY A O 9
ATOM 16819 N N . THR A 1 40 ? 49.128 -2.698 -4.723 1.00 0.00 36 THR A N 9
ATOM 16820 C CA . THR A 1 40 ? 48.460 -1.859 -3.735 1.00 0.00 36 THR A CA 9
ATOM 16821 C C . THR A 1 40 ? 48.125 -2.663 -2.485 1.00 0.00 36 THR A C 9
ATOM 16822 O O . THR A 1 40 ? 47.208 -2.315 -1.746 1.00 0.00 36 THR A O 9
ATOM 16833 N N . THR A 1 41 ? 48.868 -3.740 -2.256 1.00 0.00 37 THR A N 9
ATOM 16834 C CA . THR A 1 41 ? 48.633 -4.580 -1.087 1.00 0.00 37 THR A CA 9
ATOM 16835 C C . THR A 1 41 ? 49.930 -4.780 -0.313 1.00 0.00 37 THR A C 9
ATOM 16836 O O . THR A 1 41 ? 50.967 -5.099 -0.896 1.00 0.00 37 THR A O 9
ATOM 16847 N N . VAL A 1 42 ? 49.870 -4.594 0.996 1.00 0.00 38 VAL A N 9
ATOM 16848 C CA . VAL A 1 42 ? 51.049 -4.759 1.832 1.00 0.00 38 VAL A CA 9
ATOM 16849 C C . VAL A 1 42 ? 50.948 -6.057 2.617 1.00 0.00 38 VAL A C 9
ATOM 16850 O O . VAL A 1 42 ? 49.995 -6.255 3.371 1.00 0.00 38 VAL A O 9
ATOM 16863 N N . THR A 1 43 ? 51.923 -6.942 2.442 1.00 0.00 39 THR A N 9
ATOM 16864 C CA . THR A 1 43 ? 51.902 -8.206 3.152 1.00 0.00 39 THR A CA 9
ATOM 16865 C C . THR A 1 43 ? 53.079 -8.300 4.126 1.00 0.00 39 THR A C 9
ATOM 16866 O O . THR A 1 43 ? 54.214 -8.022 3.752 1.00 0.00 39 THR A O 9
ATOM 16877 N N . PRO A 1 44 ? 52.846 -8.685 5.361 1.00 0.00 40 PRO A N 9
ATOM 16878 C CA . PRO A 1 44 ? 53.937 -8.804 6.373 1.00 0.00 40 PRO A CA 9
ATOM 16879 C C . PRO A 1 44 ? 54.837 -10.015 6.144 1.00 0.00 40 PRO A C 9
ATOM 16880 O O . PRO A 1 44 ? 54.380 -11.077 5.722 1.00 0.00 40 PRO A O 9
ATOM 16891 N N . ASP A 1 45 ? 56.122 -9.844 6.442 1.00 0.00 41 ASP A N 9
ATOM 16892 C CA . ASP A 1 45 ? 57.088 -10.923 6.284 1.00 0.00 41 ASP A CA 9
ATOM 16893 C C . ASP A 1 45 ? 57.209 -11.689 7.590 1.00 0.00 41 ASP A C 9
ATOM 16894 O O . ASP A 1 45 ? 57.580 -11.128 8.622 1.00 0.00 41 ASP A O 9
ATOM 16903 N N . LYS A 1 46 ? 56.876 -12.965 7.543 1.00 0.00 42 LYS A N 9
ATOM 16904 C CA . LYS A 1 46 ? 56.931 -13.797 8.731 1.00 0.00 42 LYS A CA 9
ATOM 16905 C C . LYS A 1 46 ? 58.359 -13.870 9.273 1.00 0.00 42 LYS A C 9
ATOM 16906 O O . LYS A 1 46 ? 58.573 -14.268 10.419 1.00 0.00 42 LYS A O 9
ATOM 16925 N N . ARG A 1 47 ? 59.334 -13.491 8.451 1.00 0.00 43 ARG A N 9
ATOM 16926 C CA . ARG A 1 47 ? 60.725 -13.525 8.872 1.00 0.00 43 ARG A CA 9
ATOM 16927 C C . ARG A 1 47 ? 61.025 -12.328 9.766 1.00 0.00 43 ARG A C 9
ATOM 16928 O O . ARG A 1 47 ? 61.765 -11.423 9.382 1.00 0.00 43 ARG A O 9
ATOM 16949 N N . LYS A 1 48 ? 60.440 -12.330 10.957 1.00 0.00 44 LYS A N 9
ATOM 16950 C CA . LYS A 1 48 ? 60.642 -11.238 11.899 1.00 0.00 44 LYS A CA 9
ATOM 16951 C C . LYS A 1 48 ? 62.129 -10.944 12.062 1.00 0.00 44 LYS A C 9
ATOM 16952 O O . LYS A 1 48 ? 62.937 -11.860 12.168 1.00 0.00 44 LYS A O 9
ATOM 16971 N N . GLY A 1 49 ? 62.488 -9.663 12.081 1.00 0.00 45 GLY A N 9
ATOM 16972 C CA . GLY A 1 49 ? 63.887 -9.282 12.231 1.00 0.00 45 GLY A CA 9
ATOM 16973 C C . GLY A 1 49 ? 64.063 -8.242 13.325 1.00 0.00 45 GLY A C 9
ATOM 16974 O O . GLY A 1 49 ? 63.267 -8.152 14.258 1.00 0.00 45 GLY A O 9
ATOM 16978 N N . LEU A 1 50 ? 65.117 -7.458 13.194 1.00 0.00 46 LEU A N 9
ATOM 16979 C CA . LEU A 1 50 ? 65.418 -6.415 14.154 1.00 0.00 46 LEU A CA 9
ATOM 16980 C C . LEU A 1 50 ? 65.866 -5.170 13.414 1.00 0.00 46 LEU A C 9
ATOM 16981 O O . LEU A 1 50 ? 66.812 -5.213 12.626 1.00 0.00 46 LEU A O 9
ATOM 16997 N N . VAL A 1 51 ? 65.198 -4.064 13.674 1.00 0.00 47 VAL A N 9
ATOM 16998 C CA . VAL A 1 51 ? 65.554 -2.824 13.024 1.00 0.00 47 VAL A CA 9
ATOM 16999 C C . VAL A 1 51 ? 66.447 -2.015 13.933 1.00 0.00 47 VAL A C 9
ATOM 17000 O O . VAL A 1 51 ? 65.983 -1.448 14.924 1.00 0.00 47 VAL A O 9
ATOM 17013 N N . TYR A 1 52 ? 67.728 -1.958 13.600 1.00 0.00 48 TYR A N 9
ATOM 17014 C CA . TYR A 1 52 ? 68.651 -1.200 14.424 1.00 0.00 48 TYR A CA 9
ATOM 17015 C C . TYR A 1 52 ? 69.478 -0.248 13.567 1.00 0.00 48 TYR A C 9
ATOM 17016 O O . TYR A 1 52 ? 69.690 -0.483 12.377 1.00 0.00 48 TYR A O 9
ATOM 17034 N N . ILE A 1 53 ? 69.923 0.833 14.189 1.00 0.00 49 ILE A N 9
ATOM 17035 C CA . ILE A 1 53 ? 70.708 1.849 13.512 1.00 0.00 49 ILE A CA 9
ATOM 17036 C C . ILE A 1 53 ? 72.051 2.010 14.185 1.00 0.00 49 ILE A C 9
ATOM 17037 O O . ILE A 1 53 ? 72.134 1.949 15.401 1.00 0.00 49 ILE A O 9
ATOM 17053 N N . GLN A 1 54 ? 73.100 2.199 13.387 1.00 0.00 50 GLN A N 9
ATOM 17054 C CA . GLN A 1 54 ? 74.442 2.365 13.939 1.00 0.00 50 GLN A CA 9
ATOM 17055 C C . GLN A 1 54 ? 75.210 3.407 13.145 1.00 0.00 50 GLN A C 9
ATOM 17056 O O . GLN A 1 54 ? 75.062 3.510 11.934 1.00 0.00 50 GLN A O 9
ATOM 17070 N N . GLN A 1 55 ? 76.040 4.170 13.831 1.00 0.00 51 GLN A N 9
ATOM 17071 C CA . GLN A 1 55 ? 76.834 5.195 13.178 1.00 0.00 51 GLN A CA 9
ATOM 17072 C C . GLN A 1 55 ? 78.292 4.776 13.113 1.00 0.00 51 GLN A C 9
ATOM 17073 O O . GLN A 1 55 ? 78.896 4.415 14.124 1.00 0.00 51 GLN A O 9
ATOM 17087 N N . THR A 1 56 ? 78.845 4.821 11.913 1.00 0.00 52 THR A N 9
ATOM 17088 C CA . THR A 1 56 ? 80.230 4.435 11.714 1.00 0.00 52 THR A CA 9
ATOM 17089 C C . THR A 1 56 ? 81.168 5.596 11.933 1.00 0.00 52 THR A C 9
ATOM 17090 O O . THR A 1 56 ? 80.740 6.733 12.126 1.00 0.00 52 THR A O 9
ATOM 17101 N N . ASP A 1 57 ? 82.461 5.298 11.902 1.00 0.00 53 ASP A N 9
ATOM 17102 C CA . ASP A 1 57 ? 83.472 6.326 12.093 1.00 0.00 53 ASP A CA 9
ATOM 17103 C C . ASP A 1 57 ? 83.389 7.345 10.966 1.00 0.00 53 ASP A C 9
ATOM 17104 O O . ASP A 1 57 ? 84.002 8.409 11.036 1.00 0.00 53 ASP A O 9
ATOM 17113 N N . ASP A 1 58 ? 82.619 7.020 9.927 1.00 0.00 54 ASP A N 9
ATOM 17114 C CA . ASP A 1 58 ? 82.462 7.928 8.805 1.00 0.00 54 ASP A CA 9
ATOM 17115 C C . ASP A 1 58 ? 81.336 8.926 9.075 1.00 0.00 54 ASP A C 9
ATOM 17116 O O . ASP A 1 58 ? 81.050 9.779 8.235 1.00 0.00 54 ASP A O 9
ATOM 17125 N N . SER A 1 59 ? 80.700 8.808 10.248 1.00 0.00 55 SER A N 9
ATOM 17126 C CA . SER A 1 59 ? 79.609 9.704 10.619 1.00 0.00 55 SER A CA 9
ATOM 17127 C C . SER A 1 59 ? 78.367 9.431 9.779 1.00 0.00 55 SER A C 9
ATOM 17128 O O . SER A 1 59 ? 77.410 10.206 9.782 1.00 0.00 55 SER A O 9
ATOM 17136 N N . LEU A 1 60 ? 78.392 8.314 9.075 1.00 0.00 56 LEU A N 9
ATOM 17137 C CA . LEU A 1 60 ? 77.289 7.913 8.239 1.00 0.00 56 LEU A CA 9
ATOM 17138 C C . LEU A 1 60 ? 76.424 6.932 9.006 1.00 0.00 56 LEU A C 9
ATOM 17139 O O . LEU A 1 60 ? 76.919 5.951 9.560 1.00 0.00 56 LEU A O 9
ATOM 17155 N N . ILE A 1 61 ? 75.142 7.212 9.048 1.00 0.00 57 ILE A N 9
ATOM 17156 C CA . ILE A 1 61 ? 74.217 6.360 9.760 1.00 0.00 57 ILE A CA 9
ATOM 17157 C C . ILE A 1 61 ? 73.880 5.157 8.910 1.00 0.00 57 ILE A C 9
ATOM 17158 O O . ILE A 1 61 ? 73.554 5.288 7.735 1.00 0.00 57 ILE A O 9
ATOM 17174 N N . HIS A 1 62 ? 73.978 3.984 9.512 1.00 0.00 58 HIS A N 9
ATOM 17175 C CA . HIS A 1 62 ? 73.706 2.752 8.798 1.00 0.00 58 HIS A CA 9
ATOM 17176 C C . HIS A 1 62 ? 72.370 2.158 9.225 1.00 0.00 58 HIS A C 9
ATOM 17177 O O . HIS A 1 62 ? 72.178 1.823 10.392 1.00 0.00 58 HIS A O 9
ATOM 17191 N N . PHE A 1 63 ? 71.466 2.012 8.266 1.00 0.00 59 PHE A N 9
ATOM 17192 C CA . PHE A 1 63 ? 70.159 1.431 8.547 1.00 0.00 59 PHE A CA 9
ATOM 17193 C C . PHE A 1 63 ? 70.205 -0.051 8.214 1.00 0.00 59 PHE A C 9
ATOM 17194 O O . PHE A 1 63 ? 70.272 -0.432 7.044 1.00 0.00 59 PHE A O 9
ATOM 17211 N N . CYS A 1 64 ? 70.205 -0.886 9.241 1.00 0.00 60 CYS A N 9
ATOM 17212 C CA . CYS A 1 64 ? 70.296 -2.321 9.026 1.00 0.00 60 CYS A CA 9
ATOM 17213 C C . CYS A 1 64 ? 69.110 -3.077 9.605 1.00 0.00 60 CYS A C 9
ATOM 17214 O O . CYS A 1 64 ? 68.595 -2.735 10.668 1.00 0.00 60 CYS A O 9
ATOM 17222 N N . TRP A 1 65 ? 68.716 -4.134 8.899 1.00 0.00 61 TRP A N 9
ATOM 17223 C CA . TRP A 1 65 ? 67.622 -5.003 9.334 1.00 0.00 61 TRP A CA 9
ATOM 17224 C C . TRP A 1 65 ? 68.114 -6.443 9.380 1.00 0.00 61 TRP A C 9
ATOM 17225 O O . TRP A 1 65 ? 68.411 -7.049 8.346 1.00 0.00 61 TRP A O 9
ATOM 17246 N N . LYS A 1 66 ? 68.211 -6.973 10.583 1.00 0.00 62 LYS A N 9
ATOM 17247 C CA . LYS A 1 66 ? 68.690 -8.329 10.783 1.00 0.00 62 LYS A CA 9
ATOM 17248 C C . LYS A 1 66 ? 67.541 -9.281 11.039 1.00 0.00 62 LYS A C 9
ATOM 17249 O O . LYS A 1 66 ? 66.717 -9.051 11.912 1.00 0.00 62 LYS A O 9
ATOM 17268 N N . ASP A 1 67 ? 67.505 -10.360 10.283 1.00 0.00 63 ASP A N 9
ATOM 17269 C CA . ASP A 1 67 ? 66.451 -11.348 10.451 1.00 0.00 63 ASP A CA 9
ATOM 17270 C C . ASP A 1 67 ? 66.676 -12.128 11.738 1.00 0.00 63 ASP A C 9
ATOM 17271 O O . ASP A 1 67 ? 67.795 -12.539 12.039 1.00 0.00 63 ASP A O 9
ATOM 17280 N N . ARG A 1 68 ? 65.607 -12.333 12.492 1.00 0.00 64 ARG A N 9
ATOM 17281 C CA . ARG A 1 68 ? 65.712 -13.078 13.744 1.00 0.00 64 ARG A CA 9
ATOM 17282 C C . ARG A 1 68 ? 65.813 -14.576 13.478 1.00 0.00 64 ARG A C 9
ATOM 17283 O O . ARG A 1 68 ? 66.198 -15.348 14.355 1.00 0.00 64 ARG A O 9
ATOM 17304 N N . THR A 1 69 ? 65.467 -14.979 12.265 1.00 0.00 65 THR A N 9
ATOM 17305 C CA . THR A 1 69 ? 65.526 -16.375 11.891 1.00 0.00 65 THR A CA 9
ATOM 17306 C C . THR A 1 69 ? 66.946 -16.924 11.989 1.00 0.00 65 THR A C 9
ATOM 17307 O O . THR A 1 69 ? 67.165 -18.015 12.514 1.00 0.00 65 THR A O 9
ATOM 17318 N N . SER A 1 70 ? 67.904 -16.163 11.481 1.00 0.00 66 SER A N 9
ATOM 17319 C CA . SER A 1 70 ? 69.300 -16.582 11.521 1.00 0.00 66 SER A CA 9
ATOM 17320 C C . SER A 1 70 ? 70.118 -15.606 12.352 1.00 0.00 66 SER A C 9
ATOM 17321 O O . SER A 1 70 ? 71.244 -15.904 12.749 1.00 0.00 66 SER A O 9
ATOM 17329 N N . GLY A 1 71 ? 69.543 -14.436 12.607 1.00 0.00 67 GLY A N 9
ATOM 17330 C CA . GLY A 1 71 ? 70.227 -13.417 13.386 1.00 0.00 67 GLY A CA 9
ATOM 17331 C C . GLY A 1 71 ? 71.316 -12.732 12.560 1.00 0.00 67 GLY A C 9
ATOM 17332 O O . GLY A 1 71 ? 72.232 -12.119 13.106 1.00 0.00 67 GLY A O 9
ATOM 17336 N N . ASN A 1 72 ? 71.215 -12.845 11.241 1.00 0.00 68 ASN A N 9
ATOM 17337 C CA . ASN A 1 72 ? 72.190 -12.232 10.351 1.00 0.00 68 ASN A CA 9
ATOM 17338 C C . ASN A 1 72 ? 71.627 -10.954 9.741 1.00 0.00 68 ASN A C 9
ATOM 17339 O O . ASN A 1 72 ? 70.429 -10.862 9.469 1.00 0.00 68 ASN A O 9
ATOM 17350 N N . VAL A 1 73 ? 72.492 -9.971 9.524 1.00 0.00 69 VAL A N 9
ATOM 17351 C CA . VAL A 1 73 ? 72.055 -8.710 8.942 1.00 0.00 69 VAL A CA 9
ATOM 17352 C C . VAL A 1 73 ? 71.720 -8.901 7.467 1.00 0.00 69 VAL A C 9
ATOM 17353 O O . VAL A 1 73 ? 72.612 -9.017 6.626 1.00 0.00 69 VAL A O 9
ATOM 17366 N N . GLU A 1 74 ? 70.425 -8.936 7.166 1.00 0.00 70 GLU A N 9
ATOM 17367 C CA . GLU A 1 74 ? 69.968 -9.118 5.793 1.00 0.00 70 GLU A CA 9
ATOM 17368 C C . GLU A 1 74 ? 70.020 -7.805 5.025 1.00 0.00 70 GLU A C 9
ATOM 17369 O O . GLU A 1 74 ? 70.211 -7.796 3.809 1.00 0.00 70 GLU A O 9
ATOM 17381 N N . ASP A 1 75 ? 69.833 -6.696 5.738 1.00 0.00 71 ASP A N 9
ATOM 17382 C CA . ASP A 1 75 ? 69.846 -5.386 5.089 1.00 0.00 71 ASP A CA 9
ATOM 17383 C C . ASP A 1 75 ? 70.848 -4.454 5.759 1.00 0.00 71 ASP A C 9
ATOM 17384 O O . ASP A 1 75 ? 70.996 -4.464 6.979 1.00 0.00 71 ASP A O 9
ATOM 17393 N N . ASP A 1 76 ? 71.533 -3.649 4.949 1.00 0.00 72 ASP A N 9
ATOM 17394 C CA . ASP A 1 76 ? 72.520 -2.706 5.468 1.00 0.00 72 ASP A CA 9
ATOM 17395 C C . ASP A 1 76 ? 72.765 -1.579 4.465 1.00 0.00 72 ASP A C 9
ATOM 17396 O O . ASP A 1 76 ? 73.484 -1.759 3.480 1.00 0.00 72 ASP A O 9
ATOM 17405 N N . LEU A 1 77 ? 72.165 -0.422 4.718 1.00 0.00 73 LEU A N 9
ATOM 17406 C CA . LEU A 1 77 ? 72.324 0.723 3.825 1.00 0.00 73 LEU A CA 9
ATOM 17407 C C . LEU A 1 77 ? 72.389 2.018 4.611 1.00 0.00 73 LEU A C 9
ATOM 17408 O O . LEU A 1 77 ? 71.662 2.213 5.574 1.00 0.00 73 LEU A O 9
ATOM 17424 N N . ILE A 1 78 ? 73.275 2.902 4.180 1.00 0.00 74 ILE A N 9
ATOM 17425 C CA . ILE A 1 78 ? 73.447 4.178 4.840 1.00 0.00 74 ILE A CA 9
ATOM 17426 C C . ILE A 1 78 ? 72.347 5.138 4.442 1.00 0.00 74 ILE A C 9
ATOM 17427 O O . ILE A 1 78 ? 71.991 5.243 3.268 1.00 0.00 74 ILE A O 9
ATOM 17443 N N . ILE A 1 79 ? 71.814 5.841 5.430 1.00 0.00 75 ILE A N 9
ATOM 17444 C CA . ILE A 1 79 ? 70.755 6.798 5.162 1.00 0.00 75 ILE A CA 9
ATOM 17445 C C . ILE A 1 79 ? 71.226 8.213 5.475 1.00 0.00 75 ILE A C 9
ATOM 17446 O O . ILE A 1 79 ? 71.634 8.513 6.595 1.00 0.00 75 ILE A O 9
ATOM 17462 N N . PHE A 1 80 ? 71.165 9.072 4.467 1.00 0.00 76 PHE A N 9
ATOM 17463 C CA . PHE A 1 80 ? 71.585 10.466 4.618 1.00 0.00 76 PHE A CA 9
ATOM 17464 C C . PHE A 1 80 ? 70.508 11.296 5.314 1.00 0.00 76 PHE A C 9
ATOM 17465 O O . PHE A 1 80 ? 69.347 10.897 5.369 1.00 0.00 76 PHE A O 9
ATOM 17482 N N . PRO A 1 81 ? 70.865 12.442 5.845 1.00 0.00 77 PRO A N 9
ATOM 17483 C CA . PRO A 1 81 ? 69.888 13.335 6.536 1.00 0.00 77 PRO A CA 9
ATOM 17484 C C . PRO A 1 81 ? 68.749 13.743 5.606 1.00 0.00 77 PRO A C 9
ATOM 17485 O O . PRO A 1 81 ? 68.974 14.086 4.446 1.00 0.00 77 PRO A O 9
ATOM 17496 N N . ASP A 1 82 ? 67.530 13.709 6.127 1.00 0.00 78 ASP A N 9
ATOM 17497 C CA . ASP A 1 82 ? 66.354 14.082 5.344 1.00 0.00 78 ASP A CA 9
ATOM 17498 C C . ASP A 1 82 ? 66.169 13.156 4.136 1.00 0.00 78 ASP A C 9
ATOM 17499 O O . ASP A 1 82 ? 65.350 13.430 3.260 1.00 0.00 78 ASP A O 9
ATOM 17508 N N . ASP A 1 83 ? 66.926 12.059 4.098 1.00 0.00 79 ASP A N 9
ATOM 17509 C CA . ASP A 1 83 ? 66.824 11.101 2.999 1.00 0.00 79 ASP A CA 9
ATOM 17510 C C . ASP A 1 83 ? 65.497 10.374 3.042 1.00 0.00 79 ASP A C 9
ATOM 17511 O O . ASP A 1 83 ? 64.890 10.118 2.009 1.00 0.00 79 ASP A O 9
ATOM 17520 N N . CYS A 1 84 ? 65.050 10.042 4.241 1.00 0.00 80 CYS A N 9
ATOM 17521 C CA . CYS A 1 84 ? 63.786 9.344 4.390 1.00 0.00 80 CYS A CA 9
ATOM 17522 C C . CYS A 1 84 ? 63.119 9.728 5.701 1.00 0.00 80 CYS A C 9
ATOM 17523 O O . CYS A 1 84 ? 63.744 10.306 6.590 1.00 0.00 80 CYS A O 9
ATOM 17531 N N . GLU A 1 85 ? 61.840 9.403 5.795 1.00 0.00 81 GLU A N 9
ATOM 17532 C CA . GLU A 1 85 ? 61.050 9.709 6.981 1.00 0.00 81 GLU A CA 9
ATOM 17533 C C . GLU A 1 85 ? 60.369 8.464 7.541 1.00 0.00 81 GLU A C 9
ATOM 17534 O O . GLU A 1 85 ? 59.768 7.682 6.804 1.00 0.00 81 GLU A O 9
ATOM 17546 N N . PHE A 1 86 ? 60.459 8.304 8.858 1.00 0.00 82 PHE A N 9
ATOM 17547 C CA . PHE A 1 86 ? 59.837 7.171 9.532 1.00 0.00 82 PHE A CA 9
ATOM 17548 C C . PHE A 1 86 ? 58.502 7.615 10.119 1.00 0.00 82 PHE A C 9
ATOM 17549 O O . PHE A 1 86 ? 58.449 8.530 10.943 1.00 0.00 82 PHE A O 9
ATOM 17566 N N . LYS A 1 87 ? 57.426 6.983 9.668 1.00 0.00 83 LYS A N 9
ATOM 17567 C CA . LYS A 1 87 ? 56.088 7.347 10.134 1.00 0.00 83 LYS A CA 9
ATOM 17568 C C . LYS A 1 87 ? 55.221 6.109 10.325 1.00 0.00 83 LYS A C 9
ATOM 17569 O O . LYS A 1 87 ? 55.588 5.017 9.914 1.00 0.00 83 LYS A O 9
ATOM 17588 N N . ARG A 1 88 ? 54.066 6.291 10.954 1.00 0.00 84 ARG A N 9
ATOM 17589 C CA . ARG A 1 88 ? 53.153 5.182 11.190 1.00 0.00 84 ARG A CA 9
ATOM 17590 C C . ARG A 1 88 ? 52.037 5.180 10.151 1.00 0.00 84 ARG A C 9
ATOM 17591 O O . ARG A 1 88 ? 51.640 6.236 9.658 1.00 0.00 84 ARG A O 9
ATOM 17612 N N . VAL A 1 89 ? 51.536 3.996 9.816 1.00 0.00 85 VAL A N 9
ATOM 17613 C CA . VAL A 1 89 ? 50.467 3.894 8.827 1.00 0.00 85 VAL A CA 9
ATOM 17614 C C . VAL A 1 89 ? 49.167 3.448 9.492 1.00 0.00 85 VAL A C 9
ATOM 17615 O O . VAL A 1 89 ? 48.893 2.250 9.589 1.00 0.00 85 VAL A O 9
ATOM 17628 N N . PRO A 1 90 ? 48.358 4.375 9.947 1.00 0.00 86 PRO A N 9
ATOM 17629 C CA . PRO A 1 90 ? 47.064 4.045 10.608 1.00 0.00 86 PRO A CA 9
ATOM 17630 C C . PRO A 1 90 ? 45.982 3.668 9.596 1.00 0.00 86 PRO A C 9
ATOM 17631 O O . PRO A 1 90 ? 44.924 4.294 9.536 1.00 0.00 86 PRO A O 9
ATOM 17642 N N . GLN A 1 91 ? 46.254 2.625 8.813 1.00 0.00 87 GLN A N 9
ATOM 17643 C CA . GLN A 1 91 ? 45.295 2.154 7.818 1.00 0.00 87 GLN A CA 9
ATOM 17644 C C . GLN A 1 91 ? 44.806 0.754 8.169 1.00 0.00 87 GLN A C 9
ATOM 17645 O O . GLN A 1 91 ? 43.657 0.400 7.906 1.00 0.00 87 GLN A O 9
ATOM 17659 N N . CYS A 1 92 ? 45.690 -0.033 8.771 1.00 0.00 88 CYS A N 9
ATOM 17660 C CA . CYS A 1 92 ? 45.347 -1.394 9.162 1.00 0.00 88 CYS A CA 9
ATOM 17661 C C . CYS A 1 92 ? 45.435 -1.547 10.673 1.00 0.00 88 CYS A C 9
ATOM 17662 O O . CYS A 1 92 ? 46.378 -2.145 11.192 1.00 0.00 88 CYS A O 9
ATOM 17670 N N . PRO A 1 93 ? 44.476 -1.013 11.388 1.00 0.00 89 PRO A N 9
ATOM 17671 C CA . PRO A 1 93 ? 44.457 -1.092 12.875 1.00 0.00 89 PRO A CA 9
ATOM 17672 C C . PRO A 1 93 ? 44.429 -2.538 13.359 1.00 0.00 89 PRO A C 9
ATOM 17673 O O . PRO A 1 93 ? 43.597 -3.332 12.915 1.00 0.00 89 PRO A O 9
ATOM 17684 N N . SER A 1 94 ? 45.342 -2.858 14.273 1.00 0.00 90 SER A N 9
ATOM 17685 C CA . SER A 1 94 ? 45.441 -4.207 14.830 1.00 0.00 90 SER A CA 9
ATOM 17686 C C . SER A 1 94 ? 46.732 -4.359 15.628 1.00 0.00 90 SER A C 9
ATOM 17687 O O . SER A 1 94 ? 46.776 -5.079 16.625 1.00 0.00 90 SER A O 9
ATOM 17695 N N . GLY A 1 95 ? 47.786 -3.684 15.172 1.00 0.00 91 GLY A N 9
ATOM 17696 C CA . GLY A 1 95 ? 49.080 -3.762 15.847 1.00 0.00 91 GLY A CA 9
ATOM 17697 C C . GLY A 1 95 ? 49.912 -2.511 15.585 1.00 0.00 91 GLY A C 9
ATOM 17698 O O . GLY A 1 95 ? 49.374 -1.411 15.461 1.00 0.00 91 GLY A O 9
ATOM 17702 N N . ARG A 1 96 ? 51.227 -2.686 15.502 1.00 0.00 92 ARG A N 9
ATOM 17703 C CA . ARG A 1 96 ? 52.119 -1.560 15.252 1.00 0.00 92 ARG A CA 9
ATOM 17704 C C . ARG A 1 96 ? 52.784 -1.694 13.884 1.00 0.00 92 ARG A C 9
ATOM 17705 O O . ARG A 1 96 ? 53.655 -2.542 13.686 1.00 0.00 92 ARG A O 9
ATOM 17726 N N . VAL A 1 97 ? 52.368 -0.848 12.946 1.00 0.00 93 VAL A N 9
ATOM 17727 C CA . VAL A 1 97 ? 52.929 -0.872 11.599 1.00 0.00 93 VAL A CA 9
ATOM 17728 C C . VAL A 1 97 ? 53.478 0.497 11.214 1.00 0.00 93 VAL A C 9
ATOM 17729 O O . VAL A 1 97 ? 52.774 1.502 11.282 1.00 0.00 93 VAL A O 9
ATOM 17742 N N . TYR A 1 98 ? 54.739 0.524 10.798 1.00 0.00 94 TYR A N 9
ATOM 17743 C CA . TYR A 1 98 ? 55.380 1.773 10.394 1.00 0.00 94 TYR A CA 9
ATOM 17744 C C . TYR A 1 98 ? 55.878 1.683 8.955 1.00 0.00 94 TYR A C 9
ATOM 17745 O O . TYR A 1 98 ? 56.076 0.593 8.426 1.00 0.00 94 TYR A O 9
ATOM 17763 N N . VAL A 1 99 ? 56.070 2.833 8.321 1.00 0.00 95 VAL A N 9
ATOM 17764 C CA . VAL A 1 99 ? 56.533 2.857 6.943 1.00 0.00 95 VAL A CA 9
ATOM 17765 C C . VAL A 1 99 ? 57.670 3.862 6.781 1.00 0.00 95 VAL A C 9
ATOM 17766 O O . VAL A 1 99 ? 57.625 4.963 7.329 1.00 0.00 95 VAL A O 9
ATOM 17779 N N . LEU A 1 100 ? 58.681 3.478 6.016 1.00 0.00 96 LEU A N 9
ATOM 17780 C CA . LEU A 1 100 ? 59.814 4.347 5.770 1.00 0.00 96 LEU A CA 9
ATOM 17781 C C . LEU A 1 100 ? 59.700 4.901 4.359 1.00 0.00 96 LEU A C 9
ATOM 17782 O O . LEU A 1 100 ? 59.611 4.136 3.397 1.00 0.00 96 LEU A O 9
ATOM 17798 N N . LYS A 1 101 ? 59.682 6.222 4.232 1.00 0.00 97 LYS A N 9
ATOM 17799 C CA . LYS A 1 101 ? 59.553 6.841 2.920 1.00 0.00 97 LYS A CA 9
ATOM 17800 C C . LYS A 1 101 ? 60.811 7.621 2.596 1.00 0.00 97 LYS A C 9
ATOM 17801 O O . LYS A 1 101 ? 61.269 8.407 3.402 1.00 0.00 97 LYS A O 9
ATOM 17820 N N . PHE A 1 102 ? 61.365 7.401 1.417 1.00 0.00 98 PHE A N 9
ATOM 17821 C CA . PHE A 1 102 ? 62.578 8.100 1.030 1.00 0.00 98 PHE A CA 9
ATOM 17822 C C . PHE A 1 102 ? 62.231 9.419 0.363 1.00 0.00 98 PHE A C 9
ATOM 17823 O O . PHE A 1 102 ? 61.733 9.449 -0.762 1.00 0.00 98 PHE A O 9
ATOM 17840 N N . LYS A 1 103 ? 62.503 10.506 1.068 1.00 0.00 99 LYS A N 9
ATOM 17841 C CA . LYS A 1 103 ? 62.226 11.829 0.541 1.00 0.00 99 LYS A CA 9
ATOM 17842 C C . LYS A 1 103 ? 63.060 12.075 -0.702 1.00 0.00 99 LYS A C 9
ATOM 17843 O O . LYS A 1 103 ? 62.604 12.708 -1.653 1.00 0.00 99 LYS A O 9
ATOM 17862 N N . ALA A 1 104 ? 64.291 11.580 -0.679 1.00 0.00 100 ALA A N 9
ATOM 17863 C CA . ALA A 1 104 ? 65.185 11.769 -1.812 1.00 0.00 100 ALA A CA 9
ATOM 17864 C C . ALA A 1 104 ? 64.917 10.736 -2.902 1.00 0.00 100 ALA A C 9
ATOM 17865 O O . ALA A 1 104 ? 65.256 10.950 -4.066 1.00 0.00 100 ALA A O 9
ATOM 17872 N N . GLY A 1 105 ? 64.312 9.616 -2.519 1.00 0.00 101 GLY A N 9
ATOM 17873 C CA . GLY A 1 105 ? 64.009 8.559 -3.476 1.00 0.00 101 GLY A CA 9
ATOM 17874 C C . GLY A 1 105 ? 62.510 8.451 -3.704 1.00 0.00 101 GLY A C 9
ATOM 17875 O O . GLY A 1 105 ? 61.741 9.311 -3.274 1.00 0.00 101 GLY A O 9
ATOM 17879 N N . SER A 1 106 ? 62.100 7.386 -4.380 1.00 0.00 102 SER A N 9
ATOM 17880 C CA . SER A 1 106 ? 60.688 7.170 -4.654 1.00 0.00 102 SER A CA 9
ATOM 17881 C C . SER A 1 106 ? 60.259 5.785 -4.180 1.00 0.00 102 SER A C 9
ATOM 17882 O O . SER A 1 106 ? 59.297 5.213 -4.691 1.00 0.00 102 SER A O 9
ATOM 17890 N N . LYS A 1 107 ? 60.983 5.247 -3.201 1.00 0.00 103 LYS A N 9
ATOM 17891 C CA . LYS A 1 107 ? 60.663 3.926 -2.677 1.00 0.00 103 LYS A CA 9
ATOM 17892 C C . LYS A 1 107 ? 60.165 4.021 -1.238 1.00 0.00 103 LYS A C 9
ATOM 17893 O O . LYS A 1 107 ? 60.490 4.965 -0.516 1.00 0.00 103 LYS A O 9
ATOM 17912 N N . ARG A 1 108 ? 59.376 3.031 -0.831 1.00 0.00 104 ARG A N 9
ATOM 17913 C CA . ARG A 1 108 ? 58.831 2.997 0.522 1.00 0.00 104 ARG A CA 9
ATOM 17914 C C . ARG A 1 108 ? 58.925 1.592 1.106 1.00 0.00 104 ARG A C 9
ATOM 17915 O O . ARG A 1 108 ? 58.780 0.600 0.390 1.00 0.00 104 ARG A O 9
ATOM 17936 N N . LEU A 1 109 ? 59.167 1.511 2.410 1.00 0.00 105 LEU A N 9
ATOM 17937 C CA . LEU A 1 109 ? 59.277 0.221 3.081 1.00 0.00 105 LEU A CA 9
ATOM 17938 C C . LEU A 1 109 ? 58.295 0.139 4.238 1.00 0.00 105 LEU A C 9
ATOM 17939 O O . LEU A 1 109 ? 58.024 1.136 4.884 1.00 0.00 105 LEU A O 9
ATOM 17955 N N . PHE A 1 110 ? 57.768 -1.046 4.498 1.00 0.00 106 PHE A N 9
ATOM 17956 C CA . PHE A 1 110 ? 56.828 -1.223 5.597 1.00 0.00 106 PHE A CA 9
ATOM 17957 C C . PHE A 1 110 ? 57.384 -2.214 6.622 1.00 0.00 106 PHE A C 9
ATOM 17958 O O . PHE A 1 110 ? 58.006 -3.214 6.257 1.00 0.00 106 PHE A O 9
ATOM 17975 N N . PHE A 1 111 ? 57.158 -1.925 7.903 1.00 0.00 107 PHE A N 9
ATOM 17976 C CA . PHE A 1 111 ? 57.629 -2.786 8.980 1.00 0.00 107 PHE A CA 9
ATOM 17977 C C . PHE A 1 111 ? 56.582 -2.924 10.066 1.00 0.00 107 PHE A C 9
ATOM 17978 O O . PHE A 1 111 ? 55.742 -2.043 10.249 1.00 0.00 107 PHE A O 9
ATOM 17995 N N . TRP A 1 112 ? 56.655 -4.022 10.800 1.00 0.00 108 TRP A N 9
ATOM 17996 C CA . TRP A 1 112 ? 55.722 -4.249 11.894 1.00 0.00 108 TRP A CA 9
ATOM 17997 C C . TRP A 1 112 ? 56.490 -4.596 13.163 1.00 0.00 108 TRP A C 9
ATOM 17998 O O . TRP A 1 112 ? 57.422 -5.397 13.137 1.00 0.00 108 TRP A O 9
ATOM 18019 N N . MET A 1 113 ? 56.102 -3.973 14.269 1.00 0.00 109 MET A N 9
ATOM 18020 C CA . MET A 1 113 ? 56.781 -4.204 15.537 1.00 0.00 109 MET A CA 9
ATOM 18021 C C . MET A 1 113 ? 56.447 -5.583 16.087 1.00 0.00 109 MET A C 9
ATOM 18022 O O . MET A 1 113 ? 55.301 -6.029 16.023 1.00 0.00 109 MET A O 9
ATOM 18036 N N . GLN A 1 114 ? 57.459 -6.244 16.630 1.00 0.00 110 GLN A N 9
ATOM 18037 C CA . GLN A 1 114 ? 57.280 -7.572 17.208 1.00 0.00 110 GLN A CA 9
ATOM 18038 C C . GLN A 1 114 ? 57.399 -7.507 18.726 1.00 0.00 110 GLN A C 9
ATOM 18039 O O . GLN A 1 114 ? 57.372 -8.533 19.398 1.00 0.00 110 GLN A O 9
ATOM 18053 N N . GLU A 1 115 ? 57.542 -6.304 19.271 1.00 0.00 111 GLU A N 9
ATOM 18054 C CA . GLU A 1 115 ? 57.662 -6.164 20.715 1.00 0.00 111 GLU A CA 9
ATOM 18055 C C . GLU A 1 115 ? 56.310 -6.414 21.394 1.00 0.00 111 GLU A C 9
ATOM 18056 O O . GLU A 1 115 ? 55.263 -6.100 20.827 1.00 0.00 111 GLU A O 9
ATOM 18068 N N . PRO A 1 116 ? 56.305 -6.965 22.589 1.00 0.00 112 PRO A N 9
ATOM 18069 C CA . PRO A 1 116 ? 55.042 -7.243 23.336 1.00 0.00 112 PRO A CA 9
ATOM 18070 C C . PRO A 1 116 ? 54.392 -5.978 23.891 1.00 0.00 112 PRO A C 9
ATOM 18071 O O . PRO A 1 116 ? 53.174 -5.917 24.062 1.00 0.00 112 PRO A O 9
ATOM 18082 N N . LYS A 1 117 ? 55.210 -4.974 24.180 1.00 0.00 113 LYS A N 9
ATOM 18083 C CA . LYS A 1 117 ? 54.700 -3.726 24.726 1.00 0.00 113 LYS A CA 9
ATOM 18084 C C . LYS A 1 117 ? 55.030 -2.571 23.801 1.00 0.00 113 LYS A C 9
ATOM 18085 O O . LYS A 1 117 ? 56.103 -2.526 23.200 1.00 0.00 113 LYS A O 9
ATOM 18104 N N . THR A 1 118 ? 54.103 -1.631 23.700 1.00 0.00 114 THR A N 9
ATOM 18105 C CA . THR A 1 118 ? 54.308 -0.470 22.852 1.00 0.00 114 THR A CA 9
ATOM 18106 C C . THR A 1 118 ? 54.855 0.698 23.663 1.00 0.00 114 THR A C 9
ATOM 18107 O O . THR A 1 118 ? 54.903 1.829 23.182 1.00 0.00 114 THR A O 9
ATOM 18118 N N . ASP A 1 119 ? 55.264 0.419 24.896 1.00 0.00 115 ASP A N 9
ATOM 18119 C CA . ASP A 1 119 ? 55.802 1.458 25.761 1.00 0.00 115 ASP A CA 9
ATOM 18120 C C . ASP A 1 119 ? 57.030 2.100 25.129 1.00 0.00 115 ASP A C 9
ATOM 18121 O O . ASP A 1 119 ? 57.412 3.214 25.489 1.00 0.00 115 ASP A O 9
ATOM 18130 N N . GLN A 1 120 ? 57.647 1.394 24.189 1.00 0.00 116 GLN A N 9
ATOM 18131 C CA . GLN A 1 120 ? 58.832 1.913 23.520 1.00 0.00 116 GLN A CA 9
ATOM 18132 C C . GLN A 1 120 ? 58.630 1.961 22.007 1.00 0.00 116 GLN A C 9
ATOM 18133 O O . GLN A 1 120 ? 59.572 2.219 21.260 1.00 0.00 116 GLN A O 9
ATOM 18147 N N . ASP A 1 121 ? 57.403 1.702 21.558 1.00 0.00 117 ASP A N 9
ATOM 18148 C CA . ASP A 1 121 ? 57.108 1.712 20.133 1.00 0.00 117 ASP A CA 9
ATOM 18149 C C . ASP A 1 121 ? 57.282 3.104 19.554 1.00 0.00 117 ASP A C 9
ATOM 18150 O O . ASP A 1 121 ? 57.891 3.284 18.500 1.00 0.00 117 ASP A O 9
ATOM 18159 N N . GLU A 1 122 ? 56.737 4.086 20.246 1.00 0.00 118 GLU A N 9
ATOM 18160 C CA . GLU A 1 122 ? 56.828 5.458 19.789 1.00 0.00 118 GLU A CA 9
ATOM 18161 C C . GLU A 1 122 ? 58.250 5.978 19.900 1.00 0.00 118 GLU A C 9
ATOM 18162 O O . GLU A 1 122 ? 58.705 6.759 19.065 1.00 0.00 118 GLU A O 9
ATOM 18174 N N . GLU A 1 123 ? 58.948 5.538 20.931 1.00 0.00 119 GLU A N 9
ATOM 18175 C CA . GLU A 1 123 ? 60.318 5.964 21.141 1.00 0.00 119 GLU A CA 9
ATOM 18176 C C . GLU A 1 123 ? 61.207 5.450 20.015 1.00 0.00 119 GLU A C 9
ATOM 18177 O O . GLU A 1 123 ? 62.036 6.179 19.491 1.00 0.00 119 GLU A O 9
ATOM 18189 N N . HIS A 1 124 ? 61.016 4.190 19.642 1.00 0.00 120 HIS A N 9
ATOM 18190 C CA . HIS A 1 124 ? 61.794 3.591 18.572 1.00 0.00 120 HIS A CA 9
ATOM 18191 C C . HIS A 1 124 ? 61.486 4.292 17.275 1.00 0.00 120 HIS A C 9
ATOM 18192 O O . HIS A 1 124 ? 62.369 4.535 16.460 1.00 0.00 120 HIS A O 9
ATOM 18206 N N . CYS A 1 125 ? 60.218 4.614 17.101 1.00 0.00 121 CYS A N 9
ATOM 18207 C CA . CYS A 1 125 ? 59.780 5.296 15.902 1.00 0.00 121 CYS A CA 9
ATOM 18208 C C . CYS A 1 125 ? 60.473 6.644 15.804 1.00 0.00 121 CYS A C 9
ATOM 18209 O O . CYS A 1 125 ? 60.970 7.034 14.739 1.00 0.00 121 CYS A O 9
ATOM 18217 N N . ARG A 1 126 ? 60.508 7.351 16.930 1.00 0.00 122 ARG A N 9
ATOM 18218 C CA . ARG A 1 126 ? 61.141 8.662 16.960 1.00 0.00 122 ARG A CA 9
ATOM 18219 C C . ARG A 1 126 ? 62.646 8.538 16.776 1.00 0.00 122 ARG A C 9
ATOM 18220 O O . ARG A 1 126 ? 63.258 9.305 16.045 1.00 0.00 122 ARG A O 9
ATOM 18241 N N . LYS A 1 127 ? 63.234 7.559 17.434 1.00 0.00 123 LYS A N 9
ATOM 18242 C CA . LYS A 1 127 ? 64.663 7.333 17.335 1.00 0.00 123 LYS A CA 9
ATOM 18243 C C . LYS A 1 127 ? 65.064 6.973 15.914 1.00 0.00 123 LYS A C 9
ATOM 18244 O O . LYS A 1 127 ? 66.093 7.425 15.420 1.00 0.00 123 LYS A O 9
ATOM 18263 N N . VAL A 1 128 ? 64.249 6.164 15.257 1.00 0.00 124 VAL A N 9
ATOM 18264 C CA . VAL A 1 128 ? 64.556 5.759 13.898 1.00 0.00 124 VAL A CA 9
ATOM 18265 C C . VAL A 1 128 ? 64.694 6.967 12.987 1.00 0.00 124 VAL A C 9
ATOM 18266 O O . VAL A 1 128 ? 65.649 7.067 12.225 1.00 0.00 124 VAL A O 9
ATOM 18279 N N . ASN A 1 129 ? 63.748 7.887 13.058 1.00 0.00 125 ASN A N 9
ATOM 18280 C CA . ASN A 1 129 ? 63.822 9.058 12.200 1.00 0.00 125 ASN A CA 9
ATOM 18281 C C . ASN A 1 129 ? 64.758 10.101 12.762 1.00 0.00 125 ASN A C 9
ATOM 18282 O O . ASN A 1 129 ? 65.207 10.997 12.051 1.00 0.00 125 ASN A O 9
ATOM 18293 N N . GLU A 1 130 ? 65.043 9.989 14.034 1.00 0.00 126 GLU A N 9
ATOM 18294 C CA . GLU A 1 130 ? 65.914 10.922 14.673 1.00 0.00 126 GLU A CA 9
ATOM 18295 C C . GLU A 1 130 ? 67.345 10.735 14.217 1.00 0.00 126 GLU A C 9
ATOM 18296 O O . GLU A 1 130 ? 68.080 11.694 14.049 1.00 0.00 126 GLU A O 9
ATOM 18308 N N . TYR A 1 131 ? 67.749 9.495 14.046 1.00 0.00 127 TYR A N 9
ATOM 18309 C CA . TYR A 1 131 ? 69.107 9.220 13.626 1.00 0.00 127 TYR A CA 9
ATOM 18310 C C . TYR A 1 131 ? 69.227 9.313 12.113 1.00 0.00 127 TYR A C 9
ATOM 18311 O O . TYR A 1 131 ? 70.254 9.735 11.584 1.00 0.00 127 TYR A O 9
ATOM 18329 N N . LEU A 1 132 ? 68.171 8.901 11.424 1.00 0.00 128 LEU A N 9
ATOM 18330 C CA . LEU A 1 132 ? 68.167 8.924 9.970 1.00 0.00 128 LEU A CA 9
ATOM 18331 C C . LEU A 1 132 ? 68.053 10.347 9.452 1.00 0.00 128 LEU A C 9
ATOM 18332 O O . LEU A 1 132 ? 68.459 10.637 8.327 1.00 0.00 128 LEU A O 9
ATOM 18348 N N . ASN A 1 133 ? 67.498 11.240 10.271 1.00 0.00 129 ASN A N 9
ATOM 18349 C CA . ASN A 1 133 ? 67.351 12.623 9.854 1.00 0.00 129 ASN A CA 9
ATOM 18350 C C . ASN A 1 133 ? 68.210 13.526 10.715 1.00 0.00 129 ASN A C 9
ATOM 18351 O O . ASN A 1 133 ? 68.547 14.641 10.320 1.00 0.00 129 ASN A O 9
ATOM 18362 N N . ASN A 1 134 ? 68.560 13.044 11.899 1.00 0.00 130 ASN A N 9
ATOM 18363 C CA . ASN A 1 134 ? 69.372 13.840 12.803 1.00 0.00 130 ASN A CA 9
ATOM 18364 C C . ASN A 1 134 ? 70.438 12.986 13.484 1.00 0.00 130 ASN A C 9
ATOM 18365 O O . ASN A 1 134 ? 70.326 12.656 14.663 1.00 0.00 130 ASN A O 9
ATOM 18376 N N . PRO A 1 135 ? 71.462 12.626 12.759 1.00 0.00 131 PRO A N 9
ATOM 18377 C CA . PRO A 1 135 ? 72.581 11.792 13.294 1.00 0.00 131 PRO A CA 9
ATOM 18378 C C . PRO A 1 135 ? 73.291 12.463 14.472 1.00 0.00 131 PRO A C 9
ATOM 18379 O O . PRO A 1 135 ? 73.217 13.680 14.639 1.00 0.00 131 PRO A O 9
ATOM 18390 N N . PRO A 1 136 ? 73.966 11.693 15.290 1.00 0.00 132 PRO A N 9
ATOM 18391 C CA . PRO A 1 136 ? 74.696 12.226 16.478 1.00 0.00 132 PRO A CA 9
ATOM 18392 C C . PRO A 1 136 ? 75.573 13.422 16.120 1.00 0.00 132 PRO A C 9
ATOM 18393 O O . PRO A 1 136 ? 75.368 14.476 16.698 1.00 0.00 132 PRO A O 9
ATOM 18404 N N . GLN B 2 5 ? 54.309 -14.696 24.732 1.00 0.00 940 GLN B N 9
ATOM 18405 C CA . GLN B 2 5 ? 55.391 -13.769 25.160 1.00 0.00 940 GLN B CA 9
ATOM 18406 C C . GLN B 2 5 ? 55.551 -12.671 24.118 1.00 0.00 940 GLN B C 9
ATOM 18407 O O . GLN B 2 5 ? 55.899 -11.536 24.450 1.00 0.00 940 GLN B O 9
ATOM 18421 N N . GLU B 2 6 ? 55.293 -13.008 22.857 1.00 0.00 941 GLU B N 9
ATOM 18422 C CA . GLU B 2 6 ? 55.413 -12.028 21.786 1.00 0.00 941 GLU B CA 9
ATOM 18423 C C . GLU B 2 6 ? 54.159 -12.025 20.905 1.00 0.00 941 GLU B C 9
ATOM 18424 O O . GLU B 2 6 ? 53.467 -13.039 20.796 1.00 0.00 941 GLU B O 9
ATOM 18436 N N . PRO B 2 7 ? 53.861 -10.912 20.275 1.00 0.00 942 PRO B N 9
ATOM 18437 C CA . PRO B 2 7 ? 52.672 -10.782 19.387 1.00 0.00 942 PRO B CA 9
ATOM 18438 C C . PRO B 2 7 ? 52.875 -11.485 18.052 1.00 0.00 942 PRO B C 9
ATOM 18439 O O . PRO B 2 7 ? 53.972 -11.471 17.493 1.00 0.00 942 PRO B O 9
ATOM 18450 N N . GLU B 2 8 ? 51.818 -12.103 17.545 1.00 0.00 943 GLU B N 9
ATOM 18451 C CA . GLU B 2 8 ? 51.907 -12.809 16.274 1.00 0.00 943 GLU B CA 9
ATOM 18452 C C . GLU B 2 8 ? 51.957 -11.818 15.115 1.00 0.00 943 GLU B C 9
ATOM 18453 O O . GLU B 2 8 ? 51.552 -10.664 15.264 1.00 0.00 943 GLU B O 9
ATOM 18465 N N . PRO B 2 9 ? 52.438 -12.237 13.970 1.00 0.00 944 PRO B N 9
ATOM 18466 C CA . PRO B 2 9 ? 52.526 -11.349 12.770 1.00 0.00 944 PRO B CA 9
ATOM 18467 C C . PRO B 2 9 ? 51.153 -10.796 12.355 1.00 0.00 944 PRO B C 9
ATOM 18468 O O . PRO B 2 9 ? 50.134 -11.464 12.529 1.00 0.00 944 PRO B O 9
ATOM 18479 N N . PRO B 2 10 ? 51.109 -9.600 11.811 1.00 0.00 945 PRO B N 9
ATOM 18480 C CA . PRO B 2 10 ? 49.834 -8.957 11.363 1.00 0.00 945 PRO B CA 9
ATOM 18481 C C . PRO B 2 10 ? 49.301 -9.566 10.069 1.00 0.00 945 PRO B C 9
ATOM 18482 O O . PRO B 2 10 ? 49.958 -10.398 9.446 1.00 0.00 945 PRO B O 9
ATOM 18493 N N . GLU B 2 11 ? 48.100 -9.158 9.679 1.00 0.00 946 GLU B N 9
ATOM 18494 C CA . GLU B 2 11 ? 47.489 -9.677 8.460 1.00 0.00 946 GLU B CA 9
ATOM 18495 C C . GLU B 2 11 ? 47.680 -8.696 7.298 1.00 0.00 946 GLU B C 9
ATOM 18496 O O . GLU B 2 11 ? 47.827 -7.492 7.516 1.00 0.00 946 GLU B O 9
ATOM 18508 N N . PRO B 2 12 ? 47.672 -9.180 6.075 1.00 0.00 947 PRO B N 9
ATOM 18509 C CA . PRO B 2 12 ? 47.840 -8.315 4.864 1.00 0.00 947 PRO B CA 9
ATOM 18510 C C . PRO B 2 12 ? 46.675 -7.338 4.692 1.00 0.00 947 PRO B C 9
ATOM 18511 O O . PRO B 2 12 ? 45.546 -7.629 5.089 1.00 0.00 947 PRO B O 9
ATOM 18522 N N . PHE B 2 13 ? 46.959 -6.177 4.106 1.00 0.00 948 PHE B N 9
ATOM 18523 C CA . PHE B 2 13 ? 45.930 -5.160 3.894 1.00 0.00 948 PHE B CA 9
ATOM 18524 C C . PHE B 2 13 ? 46.256 -4.314 2.669 1.00 0.00 948 PHE B C 9
ATOM 18525 O O . PHE B 2 13 ? 47.374 -4.339 2.169 1.00 0.00 948 PHE B O 9
ATOM 18542 N N . GLU B 2 14 ? 45.269 -3.567 2.188 1.00 0.00 949 GLU B N 9
ATOM 18543 C CA . GLU B 2 14 ? 45.470 -2.721 1.020 1.00 0.00 949 GLU B CA 9
ATOM 18544 C C . GLU B 2 14 ? 46.061 -1.371 1.432 1.00 0.00 949 GLU B C 9
ATOM 18545 O O . GLU B 2 14 ? 45.686 -0.801 2.457 1.00 0.00 949 GLU B O 9
ATOM 18557 N N . TYR B 2 15 ? 46.988 -0.874 0.622 1.00 0.00 950 TYR B N 9
ATOM 18558 C CA . TYR B 2 15 ? 47.646 0.400 0.885 1.00 0.00 950 TYR B CA 9
ATOM 18559 C C . TYR B 2 15 ? 47.486 1.327 -0.308 1.00 0.00 950 TYR B C 9
ATOM 18560 O O . TYR B 2 15 ? 47.651 0.912 -1.455 1.00 0.00 950 TYR B O 9
ATOM 18578 N N . ILE B 2 16 ? 47.159 2.576 -0.033 1.00 0.00 951 ILE B N 9
ATOM 18579 C CA . ILE B 2 16 ? 46.969 3.547 -1.090 1.00 0.00 951 ILE B CA 9
ATOM 18580 C C . ILE B 2 16 ? 47.737 4.812 -0.764 1.00 0.00 951 ILE B C 9
ATOM 18581 O O . ILE B 2 16 ? 47.818 5.222 0.395 1.00 0.00 951 ILE B O 9
ATOM 18597 N N . ASP B 2 17 ? 48.311 5.422 -1.780 1.00 0.00 952 ASP B N 9
ATOM 18598 C CA . ASP B 2 17 ? 49.084 6.631 -1.566 1.00 0.00 952 ASP B CA 9
ATOM 18599 C C . ASP B 2 17 ? 48.169 7.784 -1.176 1.00 0.00 952 ASP B C 9
ATOM 18600 O O . ASP B 2 17 ? 47.739 8.569 -2.021 1.00 0.00 952 ASP B O 9
ATOM 18609 N N . ASP B 2 18 ? 47.879 7.875 0.118 1.00 0.00 953 ASP B N 9
ATOM 18610 C CA . ASP B 2 18 ? 47.016 8.930 0.630 1.00 0.00 953 ASP B CA 9
ATOM 18611 C C . ASP B 2 18 ? 47.803 10.230 0.791 1.00 0.00 953 ASP B C 9
ATOM 18612 O O . ASP B 2 18 ? 48.552 10.332 1.749 1.00 0.00 953 ASP B O 9
ATOM 18622 N N . ASN A 1 24 ? 82.101 0.551 17.373 1.00 0.00 20 ASN A N 10
ATOM 18623 C CA . ASN A 1 24 ? 80.833 1.064 16.782 1.00 0.00 20 ASN A CA 10
ATOM 18624 C C . ASN A 1 24 ? 79.666 0.675 17.681 1.00 0.00 20 ASN A C 10
ATOM 18625 O O . ASN A 1 24 ? 79.576 -0.462 18.140 1.00 0.00 20 ASN A O 10
ATOM 18636 N N . LYS A 1 25 ? 78.772 1.627 17.925 1.00 0.00 21 LYS A N 10
ATOM 18637 C CA . LYS A 1 25 ? 77.608 1.375 18.767 1.00 0.00 21 LYS A CA 10
ATOM 18638 C C . LYS A 1 25 ? 76.327 1.619 17.980 1.00 0.00 21 LYS A C 10
ATOM 18639 O O . LYS A 1 25 ? 76.290 2.474 17.096 1.00 0.00 21 LYS A O 10
ATOM 18658 N N . TYR A 1 26 ? 75.276 0.866 18.298 1.00 0.00 22 TYR A N 10
ATOM 18659 C CA . TYR A 1 26 ? 74.013 1.024 17.600 1.00 0.00 22 TYR A CA 10
ATOM 18660 C C . TYR A 1 26 ? 73.210 2.140 18.228 1.00 0.00 22 TYR A C 10
ATOM 18661 O O . TYR A 1 26 ? 72.952 2.146 19.433 1.00 0.00 22 TYR A O 10
ATOM 18679 N N . LEU A 1 27 ? 72.814 3.078 17.392 1.00 0.00 23 LEU A N 10
ATOM 18680 C CA . LEU A 1 27 ? 72.038 4.199 17.845 1.00 0.00 23 LEU A CA 10
ATOM 18681 C C . LEU A 1 27 ? 70.666 3.727 18.301 1.00 0.00 23 LEU A C 10
ATOM 18682 O O . LEU A 1 27 ? 70.146 4.194 19.313 1.00 0.00 23 LEU A O 10
ATOM 18698 N N . VAL A 1 28 ? 70.100 2.774 17.563 1.00 0.00 24 VAL A N 10
ATOM 18699 C CA . VAL A 1 28 ? 68.784 2.232 17.925 1.00 0.00 24 VAL A CA 10
ATOM 18700 C C . VAL A 1 28 ? 68.727 0.757 17.583 1.00 0.00 24 VAL A C 10
ATOM 18701 O O . VAL A 1 28 ? 69.535 0.258 16.807 1.00 0.00 24 VAL A O 10
ATOM 18714 N N . GLU A 1 29 ? 67.762 0.071 18.160 1.00 0.00 25 GLU A N 10
ATOM 18715 C CA . GLU A 1 29 ? 67.593 -1.349 17.907 1.00 0.00 25 GLU A CA 10
ATOM 18716 C C . GLU A 1 29 ? 66.327 -1.860 18.564 1.00 0.00 25 GLU A C 10
ATOM 18717 O O . GLU A 1 29 ? 66.150 -1.757 19.779 1.00 0.00 25 GLU A O 10
ATOM 18729 N N . PHE A 1 30 ? 65.459 -2.428 17.751 1.00 0.00 26 PHE A N 10
ATOM 18730 C CA . PHE A 1 30 ? 64.212 -2.981 18.257 1.00 0.00 26 PHE A CA 10
ATOM 18731 C C . PHE A 1 30 ? 63.723 -4.117 17.362 1.00 0.00 26 PHE A C 10
ATOM 18732 O O . PHE A 1 30 ? 64.083 -4.195 16.187 1.00 0.00 26 PHE A O 10
ATOM 18749 N N . ARG A 1 31 ? 62.917 -5.010 17.928 1.00 0.00 27 ARG A N 10
ATOM 18750 C CA . ARG A 1 31 ? 62.415 -6.144 17.165 1.00 0.00 27 ARG A CA 10
ATOM 18751 C C . ARG A 1 31 ? 61.343 -5.696 16.183 1.00 0.00 27 ARG A C 10
ATOM 18752 O O . ARG A 1 31 ? 60.315 -5.147 16.580 1.00 0.00 27 ARG A O 10
ATOM 18773 N N . ALA A 1 32 ? 61.580 -5.956 14.903 1.00 0.00 28 ALA A N 10
ATOM 18774 C CA . ALA A 1 32 ? 60.616 -5.596 13.872 1.00 0.00 28 ALA A CA 10
ATOM 18775 C C . ALA A 1 32 ? 60.759 -6.521 12.677 1.00 0.00 28 ALA A C 10
ATOM 18776 O O . ALA A 1 32 ? 61.863 -6.938 12.327 1.00 0.00 28 ALA A O 10
ATOM 18783 N N . GLY A 1 33 ? 59.640 -6.823 12.045 1.00 0.00 29 GLY A N 10
ATOM 18784 C CA . GLY A 1 33 ? 59.651 -7.686 10.876 1.00 0.00 29 GLY A CA 10
ATOM 18785 C C . GLY A 1 33 ? 59.334 -6.873 9.633 1.00 0.00 29 GLY A C 10
ATOM 18786 O O . GLY A 1 33 ? 58.662 -5.843 9.710 1.00 0.00 29 GLY A O 10
ATOM 18790 N N . LYS A 1 34 ? 59.826 -7.327 8.492 1.00 0.00 30 LYS A N 10
ATOM 18791 C CA . LYS A 1 34 ? 59.590 -6.613 7.244 1.00 0.00 30 LYS A CA 10
ATOM 18792 C C . LYS A 1 34 ? 58.315 -7.097 6.573 1.00 0.00 30 LYS A C 10
ATOM 18793 O O . LYS A 1 34 ? 57.806 -8.164 6.892 1.00 0.00 30 LYS A O 10
ATOM 18812 N N . MET A 1 35 ? 57.808 -6.302 5.635 1.00 0.00 31 MET A N 10
ATOM 18813 C CA . MET A 1 35 ? 56.593 -6.663 4.914 1.00 0.00 31 MET A CA 10
ATOM 18814 C C . MET A 1 35 ? 56.847 -6.580 3.413 1.00 0.00 31 MET A C 10
ATOM 18815 O O . MET A 1 35 ? 57.922 -6.161 2.981 1.00 0.00 31 MET A O 10
ATOM 18829 N N . SER A 1 36 ? 55.858 -6.975 2.620 1.00 0.00 32 SER A N 10
ATOM 18830 C CA . SER A 1 36 ? 56.000 -6.928 1.175 1.00 0.00 32 SER A CA 10
ATOM 18831 C C . SER A 1 36 ? 54.833 -6.182 0.552 1.00 0.00 32 SER A C 10
ATOM 18832 O O . SER A 1 36 ? 53.684 -6.612 0.661 1.00 0.00 32 SER A O 10
ATOM 18840 N N . LEU A 1 37 ? 55.126 -5.076 -0.118 1.00 0.00 33 LEU A N 10
ATOM 18841 C CA . LEU A 1 37 ? 54.081 -4.312 -0.766 1.00 0.00 33 LEU A CA 10
ATOM 18842 C C . LEU A 1 37 ? 54.076 -4.586 -2.262 1.00 0.00 33 LEU A C 10
ATOM 18843 O O . LEU A 1 37 ? 55.046 -4.301 -2.965 1.00 0.00 33 LEU A O 10
ATOM 18859 N N . LYS A 1 38 ? 52.970 -5.136 -2.739 1.00 0.00 34 LYS A N 10
ATOM 18860 C CA . LYS A 1 38 ? 52.826 -5.444 -4.154 1.00 0.00 34 LYS A CA 10
ATOM 18861 C C . LYS A 1 38 ? 51.610 -4.725 -4.723 1.00 0.00 34 LYS A C 10
ATOM 18862 O O . LYS A 1 38 ? 50.475 -5.013 -4.343 1.00 0.00 34 LYS A O 10
ATOM 18881 N N . GLY A 1 39 ? 51.856 -3.783 -5.628 1.00 0.00 35 GLY A N 10
ATOM 18882 C CA . GLY A 1 39 ? 50.770 -3.020 -6.231 1.00 0.00 35 GLY A CA 10
ATOM 18883 C C . GLY A 1 39 ? 50.137 -2.100 -5.195 1.00 0.00 35 GLY A C 10
ATOM 18884 O O . GLY A 1 39 ? 50.576 -0.966 -5.001 1.00 0.00 35 GLY A O 10
ATOM 18888 N N . THR A 1 40 ? 49.107 -2.602 -4.525 1.00 0.00 36 THR A N 10
ATOM 18889 C CA . THR A 1 40 ? 48.423 -1.831 -3.497 1.00 0.00 36 THR A CA 10
ATOM 18890 C C . THR A 1 40 ? 48.092 -2.706 -2.293 1.00 0.00 36 THR A C 10
ATOM 18891 O O . THR A 1 40 ? 47.208 -2.374 -1.507 1.00 0.00 36 THR A O 10
ATOM 18902 N N . THR A 1 41 ? 48.801 -3.823 -2.154 1.00 0.00 37 THR A N 10
ATOM 18903 C CA . THR A 1 41 ? 48.566 -4.730 -1.036 1.00 0.00 37 THR A CA 10
ATOM 18904 C C . THR A 1 41 ? 49.845 -4.919 -0.223 1.00 0.00 37 THR A C 10
ATOM 18905 O O . THR A 1 41 ? 50.911 -5.190 -0.776 1.00 0.00 37 THR A O 10
ATOM 18916 N N . VAL A 1 42 ? 49.729 -4.773 1.092 1.00 0.00 38 VAL A N 10
ATOM 18917 C CA . VAL A 1 42 ? 50.874 -4.924 1.979 1.00 0.00 38 VAL A CA 10
ATOM 18918 C C . VAL A 1 42 ? 50.681 -6.145 2.873 1.00 0.00 38 VAL A C 10
ATOM 18919 O O . VAL A 1 42 ? 49.705 -6.226 3.621 1.00 0.00 38 VAL A O 10
ATOM 18932 N N . THR A 1 43 ? 51.613 -7.090 2.802 1.00 0.00 39 THR A N 10
ATOM 18933 C CA . THR A 1 43 ? 51.530 -8.292 3.625 1.00 0.00 39 THR A CA 10
ATOM 18934 C C . THR A 1 43 ? 52.820 -8.468 4.440 1.00 0.00 39 THR A C 10
ATOM 18935 O O . THR A 1 43 ? 53.907 -8.486 3.865 1.00 0.00 39 THR A O 10
ATOM 18946 N N . PRO A 1 44 ? 52.749 -8.591 5.752 1.00 0.00 40 PRO A N 10
ATOM 18947 C CA . PRO A 1 44 ? 53.973 -8.756 6.594 1.00 0.00 40 PRO A CA 10
ATOM 18948 C C . PRO A 1 44 ? 54.635 -10.118 6.430 1.00 0.00 40 PRO A C 10
ATOM 18949 O O . PRO A 1 44 ? 53.974 -11.120 6.158 1.00 0.00 40 PRO A O 10
ATOM 18960 N N . ASP A 1 45 ? 55.949 -10.140 6.617 1.00 0.00 41 ASP A N 10
ATOM 18961 C CA . ASP A 1 45 ? 56.712 -11.373 6.513 1.00 0.00 41 ASP A CA 10
ATOM 18962 C C . ASP A 1 45 ? 56.909 -11.972 7.899 1.00 0.00 41 ASP A C 10
ATOM 18963 O O . ASP A 1 45 ? 57.147 -11.251 8.869 1.00 0.00 41 ASP A O 10
ATOM 18972 N N . LYS A 1 46 ? 56.806 -13.287 7.988 1.00 0.00 42 LYS A N 10
ATOM 18973 C CA . LYS A 1 46 ? 56.974 -13.966 9.262 1.00 0.00 42 LYS A CA 10
ATOM 18974 C C . LYS A 1 46 ? 58.444 -13.980 9.685 1.00 0.00 42 LYS A C 10
ATOM 18975 O O . LYS A 1 46 ? 58.767 -14.373 10.806 1.00 0.00 42 LYS A O 10
ATOM 18994 N N . ARG A 1 47 ? 59.335 -13.543 8.795 1.00 0.00 43 ARG A N 10
ATOM 18995 C CA . ARG A 1 47 ? 60.747 -13.510 9.111 1.00 0.00 43 ARG A CA 10
ATOM 18996 C C . ARG A 1 47 ? 61.021 -12.363 10.069 1.00 0.00 43 ARG A C 10
ATOM 18997 O O . ARG A 1 47 ? 61.512 -11.306 9.671 1.00 0.00 43 ARG A O 10
ATOM 19018 N N . LYS A 1 48 ? 60.688 -12.582 11.335 1.00 0.00 44 LYS A N 10
ATOM 19019 C CA . LYS A 1 48 ? 60.886 -11.562 12.351 1.00 0.00 44 LYS A CA 10
ATOM 19020 C C . LYS A 1 48 ? 62.329 -11.103 12.318 1.00 0.00 44 LYS A C 10
ATOM 19021 O O . LYS A 1 48 ? 63.235 -11.923 12.219 1.00 0.00 44 LYS A O 10
ATOM 19040 N N . GLY A 1 49 ? 62.544 -9.795 12.380 1.00 0.00 45 GLY A N 10
ATOM 19041 C CA . GLY A 1 49 ? 63.896 -9.269 12.340 1.00 0.00 45 GLY A CA 10
ATOM 19042 C C . GLY A 1 49 ? 64.125 -8.244 13.435 1.00 0.00 45 GLY A C 10
ATOM 19043 O O . GLY A 1 49 ? 63.365 -8.155 14.400 1.00 0.00 45 GLY A O 10
ATOM 19047 N N . LEU A 1 50 ? 65.178 -7.464 13.260 1.00 0.00 46 LEU A N 10
ATOM 19048 C CA . LEU A 1 50 ? 65.522 -6.423 14.208 1.00 0.00 46 LEU A CA 10
ATOM 19049 C C . LEU A 1 50 ? 65.952 -5.192 13.443 1.00 0.00 46 LEU A C 10
ATOM 19050 O O . LEU A 1 50 ? 66.889 -5.247 12.645 1.00 0.00 46 LEU A O 10
ATOM 19066 N N . VAL A 1 51 ? 65.291 -4.082 13.689 1.00 0.00 47 VAL A N 10
ATOM 19067 C CA . VAL A 1 51 ? 65.656 -2.860 13.014 1.00 0.00 47 VAL A CA 10
ATOM 19068 C C . VAL A 1 51 ? 66.570 -2.053 13.902 1.00 0.00 47 VAL A C 10
ATOM 19069 O O . VAL A 1 51 ? 66.136 -1.520 14.924 1.00 0.00 47 VAL A O 10
ATOM 19082 N N . TYR A 1 52 ? 67.839 -1.972 13.522 1.00 0.00 48 TYR A N 10
ATOM 19083 C CA . TYR A 1 52 ? 68.785 -1.217 14.334 1.00 0.00 48 TYR A CA 10
ATOM 19084 C C . TYR A 1 52 ? 69.579 -0.232 13.484 1.00 0.00 48 TYR A C 10
ATOM 19085 O O . TYR A 1 52 ? 69.762 -0.426 12.282 1.00 0.00 48 TYR A O 10
ATOM 19103 N N . ILE A 1 53 ? 70.038 0.833 14.130 1.00 0.00 49 ILE A N 10
ATOM 19104 C CA . ILE A 1 53 ? 70.800 1.872 13.458 1.00 0.00 49 ILE A CA 10
ATOM 19105 C C . ILE A 1 53 ? 72.196 1.952 14.036 1.00 0.00 49 ILE A C 10
ATOM 19106 O O . ILE A 1 53 ? 72.369 1.827 15.240 1.00 0.00 49 ILE A O 10
ATOM 19122 N N . GLN A 1 54 ? 73.186 2.137 13.164 1.00 0.00 50 GLN A N 10
ATOM 19123 C CA . GLN A 1 54 ? 74.577 2.220 13.598 1.00 0.00 50 GLN A CA 10
ATOM 19124 C C . GLN A 1 54 ? 75.292 3.363 12.889 1.00 0.00 50 GLN A C 10
ATOM 19125 O O . GLN A 1 54 ? 75.280 3.443 11.670 1.00 0.00 50 GLN A O 10
ATOM 19139 N N . GLN A 1 55 ? 75.940 4.226 13.652 1.00 0.00 51 GLN A N 10
ATOM 19140 C CA . GLN A 1 55 ? 76.672 5.331 13.071 1.00 0.00 51 GLN A CA 10
ATOM 19141 C C . GLN A 1 55 ? 78.146 4.991 12.997 1.00 0.00 51 GLN A C 10
ATOM 19142 O O . GLN A 1 55 ? 78.767 4.646 14.004 1.00 0.00 51 GLN A O 10
ATOM 19156 N N . THR A 1 56 ? 78.701 5.096 11.805 1.00 0.00 52 THR A N 10
ATOM 19157 C CA . THR A 1 56 ? 80.107 4.799 11.615 1.00 0.00 52 THR A CA 10
ATOM 19158 C C . THR A 1 56 ? 80.975 6.000 11.911 1.00 0.00 52 THR A C 10
ATOM 19159 O O . THR A 1 56 ? 80.481 7.108 12.111 1.00 0.00 52 THR A O 10
ATOM 19170 N N . ASP A 1 57 ? 82.279 5.772 11.922 1.00 0.00 53 ASP A N 10
ATOM 19171 C CA . ASP A 1 57 ? 83.219 6.846 12.179 1.00 0.00 53 ASP A CA 10
ATOM 19172 C C . ASP A 1 57 ? 83.132 7.885 11.065 1.00 0.00 53 ASP A C 10
ATOM 19173 O O . ASP A 1 57 ? 83.689 8.978 11.183 1.00 0.00 53 ASP A O 10
ATOM 19182 N N . ASP A 1 58 ? 82.420 7.547 9.988 1.00 0.00 54 ASP A N 10
ATOM 19183 C CA . ASP A 1 58 ? 82.266 8.473 8.877 1.00 0.00 54 ASP A CA 10
ATOM 19184 C C . ASP A 1 58 ? 81.029 9.351 9.076 1.00 0.00 54 ASP A C 10
ATOM 19185 O O . ASP A 1 58 ? 80.662 10.120 8.186 1.00 0.00 54 ASP A O 10
ATOM 19194 N N . SER A 1 59 ? 80.387 9.221 10.246 1.00 0.00 55 SER A N 10
ATOM 19195 C CA . SER A 1 59 ? 79.194 9.987 10.566 1.00 0.00 55 SER A CA 10
ATOM 19196 C C . SER A 1 59 ? 78.056 9.622 9.625 1.00 0.00 55 SER A C 10
ATOM 19197 O O . SER A 1 59 ? 77.116 10.392 9.428 1.00 0.00 55 SER A O 10
ATOM 19205 N N . LEU A 1 60 ? 78.144 8.428 9.072 1.00 0.00 56 LEU A N 10
ATOM 19206 C CA . LEU A 1 60 ? 77.130 7.930 8.182 1.00 0.00 56 LEU A CA 10
ATOM 19207 C C . LEU A 1 60 ? 76.258 6.970 8.956 1.00 0.00 56 LEU A C 10
ATOM 19208 O O . LEU A 1 60 ? 76.741 5.992 9.522 1.00 0.00 56 LEU A O 10
ATOM 19224 N N . ILE A 1 61 ? 74.979 7.268 8.999 1.00 0.00 57 ILE A N 10
ATOM 19225 C CA . ILE A 1 61 ? 74.052 6.434 9.727 1.00 0.00 57 ILE A CA 10
ATOM 19226 C C . ILE A 1 61 ? 73.711 5.219 8.900 1.00 0.00 57 ILE A C 10
ATOM 19227 O O . ILE A 1 61 ? 73.289 5.339 7.756 1.00 0.00 57 ILE A O 10
ATOM 19243 N N . HIS A 1 62 ? 73.917 4.054 9.487 1.00 0.00 58 HIS A N 10
ATOM 19244 C CA . HIS A 1 62 ? 73.658 2.807 8.793 1.00 0.00 58 HIS A CA 10
ATOM 19245 C C . HIS A 1 62 ? 72.327 2.212 9.226 1.00 0.00 58 HIS A C 10
ATOM 19246 O O . HIS A 1 62 ? 72.146 1.855 10.390 1.00 0.00 58 HIS A O 10
ATOM 19260 N N . PHE A 1 63 ? 71.411 2.077 8.273 1.00 0.00 59 PHE A N 10
ATOM 19261 C CA . PHE A 1 63 ? 70.111 1.487 8.565 1.00 0.00 59 PHE A CA 10
ATOM 19262 C C . PHE A 1 63 ? 70.152 0.020 8.183 1.00 0.00 59 PHE A C 10
ATOM 19263 O O . PHE A 1 63 ? 70.215 -0.321 7.001 1.00 0.00 59 PHE A O 10
ATOM 19280 N N . CYS A 1 64 ? 70.163 -0.845 9.184 1.00 0.00 60 CYS A N 10
ATOM 19281 C CA . CYS A 1 64 ? 70.250 -2.272 8.925 1.00 0.00 60 CYS A CA 10
ATOM 19282 C C . CYS A 1 64 ? 69.088 -3.049 9.532 1.00 0.00 60 CYS A C 10
ATOM 19283 O O . CYS A 1 64 ? 68.580 -2.710 10.602 1.00 0.00 60 CYS A O 10
ATOM 19291 N N . TRP A 1 65 ? 68.715 -4.121 8.838 1.00 0.00 61 TRP A N 10
ATOM 19292 C CA . TRP A 1 65 ? 67.649 -5.011 9.291 1.00 0.00 61 TRP A CA 10
ATOM 19293 C C . TRP A 1 65 ? 68.184 -6.430 9.335 1.00 0.00 61 TRP A C 10
ATOM 19294 O O . TRP A 1 65 ? 68.550 -7.009 8.314 1.00 0.00 61 TRP A O 10
ATOM 19315 N N . LYS A 1 66 ? 68.255 -6.965 10.530 1.00 0.00 62 LYS A N 10
ATOM 19316 C CA . LYS A 1 66 ? 68.774 -8.297 10.725 1.00 0.00 62 LYS A CA 10
ATOM 19317 C C . LYS A 1 66 ? 67.650 -9.271 11.006 1.00 0.00 62 LYS A C 10
ATOM 19318 O O . LYS A 1 66 ? 66.789 -9.019 11.848 1.00 0.00 62 LYS A O 10
ATOM 19337 N N . ASP A 1 67 ? 67.668 -10.391 10.302 1.00 0.00 63 ASP A N 10
ATOM 19338 C CA . ASP A 1 67 ? 66.645 -11.405 10.497 1.00 0.00 63 ASP A CA 10
ATOM 19339 C C . ASP A 1 67 ? 66.909 -12.148 11.797 1.00 0.00 63 ASP A C 10
ATOM 19340 O O . ASP A 1 67 ? 68.024 -12.585 12.053 1.00 0.00 63 ASP A O 10
ATOM 19349 N N . ARG A 1 68 ? 65.878 -12.282 12.613 1.00 0.00 64 ARG A N 10
ATOM 19350 C CA . ARG A 1 68 ? 66.010 -12.978 13.892 1.00 0.00 64 ARG A CA 10
ATOM 19351 C C . ARG A 1 68 ? 66.140 -14.481 13.678 1.00 0.00 64 ARG A C 10
ATOM 19352 O O . ARG A 1 68 ? 66.570 -15.210 14.572 1.00 0.00 64 ARG A O 10
ATOM 19373 N N . THR A 1 69 ? 65.757 -14.936 12.493 1.00 0.00 65 THR A N 10
ATOM 19374 C CA . THR A 1 69 ? 65.822 -16.346 12.166 1.00 0.00 65 THR A CA 10
ATOM 19375 C C . THR A 1 69 ? 67.245 -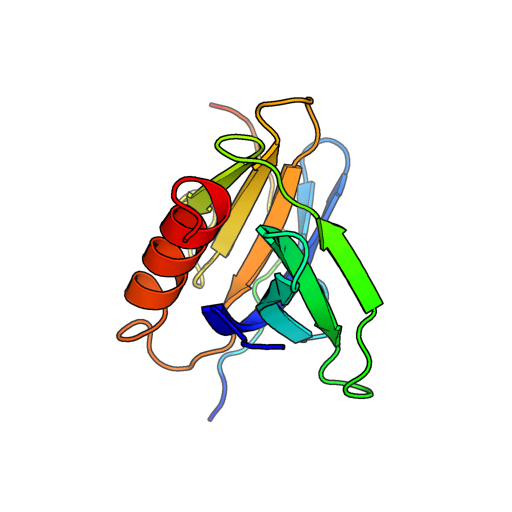16.883 12.254 1.00 0.00 65 THR A C 10
ATOM 19376 O O . THR A 1 69 ? 67.484 -17.940 12.840 1.00 0.00 65 THR A O 10
ATOM 19387 N N . SER A 1 70 ? 68.187 -16.151 11.680 1.00 0.00 66 SER A N 10
ATOM 19388 C CA . SER A 1 70 ? 69.583 -16.563 11.712 1.00 0.00 66 SER A CA 10
ATOM 19389 C C . SER A 1 70 ? 70.414 -15.541 12.471 1.00 0.00 66 SER A C 10
ATOM 19390 O O . SER A 1 70 ? 71.554 -15.808 12.851 1.00 0.00 66 SER A O 10
ATOM 19398 N N . GLY A 1 71 ? 69.834 -14.366 12.682 1.00 0.00 67 GLY A N 10
ATOM 19399 C CA . GLY A 1 71 ? 70.524 -13.300 13.387 1.00 0.00 67 GLY A CA 10
ATOM 19400 C C . GLY A 1 71 ? 71.569 -12.637 12.490 1.00 0.00 67 GLY A C 10
ATOM 19401 O O . GLY A 1 71 ? 72.509 -12.005 12.973 1.00 0.00 67 GLY A O 10
ATOM 19405 N N . ASN A 1 72 ? 71.398 -12.789 11.181 1.00 0.00 68 ASN A N 10
ATOM 19406 C CA . ASN A 1 72 ? 72.320 -12.197 10.222 1.00 0.00 68 ASN A CA 10
ATOM 19407 C C . ASN A 1 72 ? 71.726 -10.934 9.622 1.00 0.00 68 ASN A C 10
ATOM 19408 O O . ASN A 1 72 ? 70.514 -10.840 9.416 1.00 0.00 68 ASN A O 10
ATOM 19419 N N . VAL A 1 73 ? 72.580 -9.964 9.341 1.00 0.00 69 VAL A N 10
ATOM 19420 C CA . VAL A 1 73 ? 72.115 -8.717 8.762 1.00 0.00 69 VAL A CA 10
ATOM 19421 C C . VAL A 1 73 ? 71.770 -8.928 7.298 1.00 0.00 69 VAL A C 10
ATOM 19422 O O 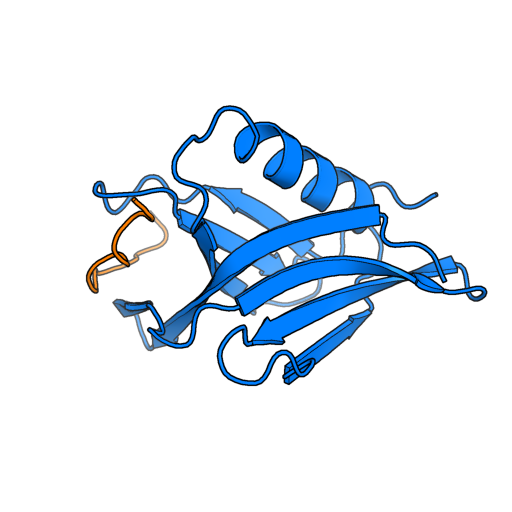. VAL A 1 73 ? 72.650 -9.164 6.471 1.00 0.00 69 VAL A O 10
ATOM 19435 N N . GLU A 1 74 ? 70.481 -8.853 6.985 1.00 0.00 70 GLU A N 10
ATOM 19436 C CA . GLU A 1 74 ? 70.040 -9.051 5.611 1.00 0.00 70 GLU A CA 10
ATOM 19437 C C . GLU A 1 74 ? 69.988 -7.724 4.867 1.00 0.00 70 GLU A C 10
ATOM 19438 O O . GLU A 1 74 ? 70.086 -7.692 3.641 1.00 0.00 70 GLU A O 10
ATOM 19450 N N . ASP A 1 75 ? 69.835 -6.629 5.610 1.00 0.00 71 ASP A N 10
ATOM 19451 C CA . ASP A 1 75 ? 69.777 -5.311 4.976 1.00 0.00 71 ASP A CA 10
ATOM 19452 C C . ASP A 1 75 ? 70.783 -4.355 5.610 1.00 0.00 71 ASP A C 10
ATOM 19453 O O . ASP A 1 75 ? 70.986 -4.370 6.825 1.00 0.00 71 ASP A O 10
ATOM 19462 N N . ASP A 1 76 ? 71.406 -3.522 4.781 1.00 0.00 72 ASP A N 10
ATOM 19463 C CA . ASP A 1 76 ? 72.386 -2.558 5.270 1.00 0.00 72 ASP A CA 10
ATOM 19464 C C . ASP A 1 76 ? 72.552 -1.411 4.279 1.00 0.00 72 ASP A C 10
ATOM 19465 O O . ASP A 1 76 ? 73.167 -1.573 3.226 1.00 0.00 72 ASP A O 10
ATOM 19474 N N . LEU A 1 77 ? 72.003 -0.254 4.626 1.00 0.00 73 LEU A N 10
ATOM 19475 C CA . LEU A 1 77 ? 72.101 0.912 3.761 1.00 0.00 73 LEU A CA 10
ATOM 19476 C C . LEU A 1 77 ? 72.199 2.184 4.575 1.00 0.00 73 LEU A C 10
ATOM 19477 O O . LEU A 1 77 ? 71.492 2.366 5.561 1.00 0.00 73 LEU A O 10
ATOM 19493 N N . ILE A 1 78 ? 73.087 3.061 4.149 1.00 0.00 74 ILE A N 10
ATOM 19494 C CA . ILE A 1 78 ? 73.293 4.315 4.832 1.00 0.00 74 ILE A CA 10
ATOM 19495 C C . ILE A 1 78 ? 72.199 5.299 4.480 1.00 0.00 74 ILE A C 10
ATOM 19496 O O . ILE A 1 78 ? 71.867 5.483 3.309 1.00 0.00 74 ILE A O 10
ATOM 19512 N N . ILE A 1 79 ? 71.644 5.933 5.501 1.00 0.00 75 ILE A N 10
ATOM 19513 C CA . ILE A 1 79 ? 70.590 6.900 5.273 1.00 0.00 75 ILE A CA 10
ATOM 19514 C C . ILE A 1 79 ? 71.071 8.298 5.646 1.00 0.00 75 ILE A C 10
ATOM 19515 O O . ILE A 1 79 ? 71.440 8.560 6.791 1.00 0.00 75 ILE A O 10
ATOM 19531 N N . PHE A 1 80 ? 71.064 9.185 4.662 1.00 0.00 76 PHE A N 10
ATOM 19532 C CA . PHE A 1 80 ? 71.503 10.567 4.867 1.00 0.00 76 PHE A CA 10
ATOM 19533 C C . PHE A 1 80 ? 70.399 11.404 5.511 1.00 0.00 76 PHE A C 10
ATOM 19534 O O . PHE A 1 80 ? 69.228 11.028 5.485 1.00 0.00 76 PHE A O 10
ATOM 19551 N N . PRO A 1 81 ? 70.739 12.529 6.091 1.00 0.00 77 PRO A N 10
ATOM 19552 C CA . PRO A 1 81 ? 69.731 13.419 6.740 1.00 0.00 77 PRO A CA 10
ATOM 19553 C C . PRO A 1 81 ? 68.638 13.823 5.761 1.00 0.00 77 PRO A C 10
ATOM 19554 O O . PRO A 1 81 ? 68.914 14.158 4.609 1.00 0.00 77 PRO A O 10
ATOM 19565 N N . ASP A 1 82 ? 67.398 13.782 6.227 1.00 0.00 78 ASP A N 10
ATOM 19566 C CA . ASP A 1 82 ? 66.257 14.138 5.388 1.00 0.00 78 ASP A CA 10
ATOM 19567 C C . ASP A 1 82 ? 66.177 13.247 4.142 1.00 0.00 78 ASP A C 10
ATOM 19568 O O . ASP A 1 82 ? 65.411 13.532 3.220 1.00 0.00 78 ASP A O 10
ATOM 19577 N N . ASP A 1 83 ? 66.962 12.168 4.114 1.00 0.00 79 ASP A N 10
ATOM 19578 C CA . ASP A 1 83 ? 66.955 11.258 2.975 1.00 0.00 79 ASP A CA 10
ATOM 19579 C C . ASP A 1 83 ? 65.772 10.307 3.052 1.00 0.00 79 ASP A C 10
ATOM 19580 O O . ASP A 1 83 ? 65.338 9.764 2.039 1.00 0.00 79 ASP A O 10
ATOM 19589 N N . CYS A 1 84 ? 65.250 10.108 4.252 1.00 0.00 80 CYS A N 10
ATOM 19590 C CA . CYS A 1 84 ? 64.111 9.224 4.417 1.00 0.00 80 CYS A CA 10
ATOM 19591 C C . CYS A 1 84 ? 63.277 9.661 5.608 1.00 0.00 80 CYS A C 10
ATOM 19592 O O . CYS A 1 84 ? 63.730 10.428 6.460 1.00 0.00 80 CYS A O 10
ATOM 19600 N N . GLU A 1 85 ? 62.062 9.153 5.659 1.00 0.00 81 GLU A N 10
ATOM 19601 C CA . GLU A 1 85 ? 61.151 9.466 6.743 1.00 0.00 81 GLU A CA 10
ATOM 19602 C C . GLU A 1 85 ? 60.514 8.203 7.310 1.00 0.00 81 GLU A C 10
ATOM 19603 O O . GLU A 1 85 ? 59.959 7.384 6.579 1.00 0.00 81 GLU A O 10
ATOM 19615 N N . PHE A 1 86 ? 60.596 8.068 8.629 1.00 0.00 82 PHE A N 10
ATOM 19616 C CA . PHE A 1 86 ? 60.020 6.918 9.314 1.00 0.00 82 PHE A CA 10
ATOM 19617 C C . PHE A 1 86 ? 58.691 7.333 9.923 1.00 0.00 82 PHE A C 10
ATOM 19618 O O . PHE A 1 86 ? 58.637 8.244 10.750 1.00 0.00 82 PHE A O 10
ATOM 19635 N N . LYS A 1 87 ? 57.615 6.694 9.486 1.00 0.00 83 LYS A N 10
ATOM 19636 C CA . LYS A 1 87 ? 56.293 7.057 9.982 1.00 0.00 83 LYS A CA 10
ATOM 19637 C C . LYS A 1 87 ? 55.369 5.853 10.066 1.00 0.00 83 LYS A C 10
ATOM 19638 O O . LYS A 1 87 ? 55.671 4.794 9.546 1.00 0.00 83 LYS A O 10
ATOM 19657 N N . ARG A 1 88 ? 54.228 6.032 10.721 1.00 0.00 84 ARG A N 10
ATOM 19658 C CA . ARG A 1 88 ? 53.264 4.951 10.848 1.00 0.00 84 ARG A CA 10
ATOM 19659 C C . ARG A 1 88 ? 52.246 5.016 9.717 1.00 0.00 84 ARG A C 10
ATOM 19660 O O . ARG A 1 88 ? 51.971 6.089 9.179 1.00 0.00 84 ARG A O 10
ATOM 19681 N N . VAL A 1 89 ? 51.696 3.866 9.355 1.00 0.00 85 VAL A N 10
ATOM 19682 C CA . VAL A 1 89 ? 50.713 3.816 8.279 1.00 0.00 85 VAL A CA 10
ATOM 19683 C C . VAL A 1 89 ? 49.308 3.610 8.854 1.00 0.00 85 VAL A C 10
ATOM 19684 O O . VAL A 1 89 ? 48.931 2.481 9.166 1.00 0.00 85 VAL A O 10
ATOM 19697 N N . PRO A 1 90 ? 48.520 4.653 8.994 1.00 0.00 86 PRO A N 10
ATOM 19698 C CA . PRO A 1 90 ? 47.136 4.527 9.534 1.00 0.00 86 PRO A CA 10
ATOM 19699 C C . PRO A 1 90 ? 46.152 4.027 8.479 1.00 0.00 86 PRO A C 10
ATOM 19700 O O . PRO A 1 90 ? 45.174 4.700 8.153 1.00 0.00 86 PRO A O 10
ATOM 19711 N N . GLN A 1 91 ? 46.417 2.834 7.958 1.00 0.00 87 GLN A N 10
ATOM 19712 C CA . GLN A 1 91 ? 45.550 2.238 6.953 1.00 0.00 87 GLN A CA 10
ATOM 19713 C C . GLN A 1 91 ? 44.878 0.986 7.506 1.00 0.00 87 GLN A C 10
ATOM 19714 O O . GLN A 1 91 ? 43.705 0.726 7.237 1.00 0.00 87 GLN A O 10
ATOM 19728 N N . CYS A 1 92 ? 45.639 0.214 8.276 1.00 0.00 88 CYS A N 10
ATOM 19729 C CA . CYS A 1 92 ? 45.122 -1.017 8.864 1.00 0.00 88 CYS A CA 10
ATOM 19730 C C . CYS A 1 92 ? 45.323 -1.012 10.373 1.00 0.00 88 CYS A C 10
ATOM 19731 O O . CYS A 1 92 ? 46.247 -1.647 10.886 1.00 0.00 88 CYS A O 10
ATOM 19739 N N . PRO A 1 93 ? 44.481 -0.314 11.094 1.00 0.00 89 PRO A N 10
ATOM 19740 C CA . PRO A 1 93 ? 44.580 -0.239 12.579 1.00 0.00 89 PRO A CA 10
ATOM 19741 C C . PRO A 1 93 ? 44.304 -1.588 13.231 1.00 0.00 89 PRO A C 10
ATOM 19742 O O . PRO A 1 93 ? 43.309 -2.246 12.920 1.00 0.00 89 PRO A O 10
ATOM 19753 N N . SER A 1 94 ? 45.194 -1.982 14.138 1.00 0.00 90 SER A N 10
ATOM 19754 C CA . SER A 1 94 ? 45.068 -3.251 14.849 1.00 0.00 90 SER A CA 10
ATOM 19755 C C . SER A 1 94 ? 46.348 -3.543 15.621 1.00 0.00 90 SER A C 10
ATOM 19756 O O . SER A 1 94 ? 46.308 -3.987 16.768 1.00 0.00 90 SER A O 10
ATOM 19764 N N . GLY A 1 95 ? 47.486 -3.300 14.976 1.00 0.00 91 GLY A N 10
ATOM 19765 C CA . GLY A 1 95 ? 48.776 -3.550 15.609 1.00 0.00 91 GLY A CA 10
ATOM 19766 C C . GLY A 1 95 ? 49.721 -2.366 15.425 1.00 0.00 91 GLY A C 10
ATOM 19767 O O . GLY A 1 95 ? 49.303 -1.211 15.483 1.00 0.00 91 GLY A O 10
ATOM 19771 N N . ARG A 1 96 ? 50.998 -2.668 15.208 1.00 0.00 92 ARG A N 10
ATOM 19772 C CA . ARG A 1 96 ? 52.000 -1.627 15.021 1.00 0.00 92 ARG A CA 10
ATOM 19773 C C . ARG A 1 96 ? 52.673 -1.773 13.658 1.00 0.00 92 ARG A C 10
ATOM 19774 O O . ARG A 1 96 ? 53.494 -2.668 13.454 1.00 0.00 92 ARG A O 10
ATOM 19795 N N . VAL A 1 97 ? 52.323 -0.887 12.731 1.00 0.00 93 VAL A N 10
ATOM 19796 C CA . VAL A 1 97 ? 52.898 -0.923 11.390 1.00 0.00 93 VAL A CA 10
ATOM 19797 C C . VAL A 1 97 ? 53.534 0.413 11.032 1.00 0.00 93 VAL A C 10
ATOM 19798 O O . VAL A 1 97 ? 52.906 1.467 11.148 1.00 0.00 93 VAL A O 10
ATOM 19811 N N . TYR A 1 98 ? 54.786 0.355 10.595 1.00 0.00 94 TYR A N 10
ATOM 19812 C CA . TYR A 1 98 ? 55.515 1.558 10.215 1.00 0.00 94 TYR A CA 10
ATOM 19813 C C . TYR A 1 98 ? 56.043 1.443 8.790 1.00 0.00 94 TYR A C 10
ATOM 19814 O O . TYR A 1 98 ? 56.234 0.346 8.275 1.00 0.00 94 TYR A O 10
ATOM 19832 N N . VAL A 1 99 ? 56.268 2.585 8.153 1.00 0.00 95 VAL A N 10
ATOM 19833 C CA . VAL A 1 99 ? 56.763 2.603 6.790 1.00 0.00 95 VAL A CA 10
ATOM 19834 C C . VAL A 1 99 ? 57.921 3.581 6.668 1.00 0.00 95 VAL A C 10
ATOM 19835 O O . VAL A 1 99 ? 57.892 4.674 7.235 1.00 0.00 95 VAL A O 10
ATOM 19848 N N . LEU A 1 100 ? 58.931 3.185 5.913 1.00 0.00 96 LEU A N 10
ATOM 19849 C CA . LEU A 1 100 ? 60.090 4.029 5.705 1.00 0.00 96 LEU A CA 10
ATOM 19850 C C . LEU A 1 100 ? 60.068 4.530 4.274 1.00 0.00 96 LEU A C 10
ATOM 19851 O O . LEU A 1 100 ? 60.062 3.733 3.345 1.00 0.00 96 LEU A O 10
ATOM 19867 N N . LYS A 1 101 ? 60.044 5.841 4.097 1.00 0.00 97 LYS A N 10
ATOM 19868 C CA . LYS A 1 101 ? 60.007 6.400 2.749 1.00 0.00 97 LYS A CA 10
ATOM 19869 C C . LYS A 1 101 ? 61.271 7.185 2.485 1.00 0.00 97 LYS A C 10
ATOM 19870 O O . LYS A 1 101 ? 61.701 7.958 3.319 1.00 0.00 97 LYS A O 10
ATOM 19889 N N . PHE A 1 102 ? 61.863 6.988 1.322 1.00 0.00 98 PHE A N 10
ATOM 19890 C CA . PHE A 1 102 ? 63.080 7.702 0.994 1.00 0.00 98 PHE A CA 10
ATOM 19891 C C . PHE A 1 102 ? 62.734 8.997 0.291 1.00 0.00 98 PHE A C 10
ATOM 19892 O O . PHE A 1 102 ? 62.256 8.993 -0.840 1.00 0.00 98 PHE A O 10
ATOM 19909 N N . LYS A 1 103 ? 62.980 10.102 0.974 1.00 0.00 99 LYS A N 10
ATOM 19910 C CA . LYS A 1 103 ? 62.694 11.403 0.407 1.00 0.00 99 LYS A CA 10
ATOM 19911 C C . LYS A 1 103 ? 63.540 11.620 -0.833 1.00 0.00 99 LYS A C 10
ATOM 19912 O O . LYS A 1 103 ? 63.096 12.228 -1.806 1.00 0.00 99 LYS A O 10
ATOM 19931 N N . ALA A 1 104 ? 64.771 11.127 -0.782 1.00 0.00 100 ALA A N 10
ATOM 19932 C CA . ALA A 1 104 ? 65.684 11.283 -1.904 1.00 0.00 100 ALA A CA 10
ATOM 19933 C C . ALA A 1 104 ? 65.202 10.493 -3.117 1.00 0.00 100 ALA A C 10
ATOM 19934 O O . ALA A 1 104 ? 65.544 10.817 -4.254 1.00 0.00 100 ALA A O 10
ATOM 19941 N N . GLY A 1 105 ? 64.410 9.456 -2.869 1.00 0.00 101 GLY A N 10
ATOM 19942 C CA . GLY A 1 105 ? 63.894 8.628 -3.954 1.00 0.00 101 GLY A CA 10
ATOM 19943 C C . GLY A 1 105 ? 62.392 8.407 -3.810 1.00 0.00 101 GLY A C 10
ATOM 19944 O O . GLY A 1 105 ? 61.684 9.237 -3.239 1.00 0.00 101 GLY A O 10
ATOM 19948 N N . SER A 1 106 ? 61.912 7.284 -4.333 1.00 0.00 102 SER A N 10
ATOM 19949 C CA . SER A 1 106 ? 60.491 6.960 -4.251 1.00 0.00 102 SER A CA 10
ATOM 19950 C C . SER A 1 106 ? 60.286 5.562 -3.666 1.00 0.00 102 SER A C 10
ATOM 19951 O O . SER A 1 106 ? 59.185 5.012 -3.728 1.00 0.00 102 SER A O 10
ATOM 19959 N N . LYS A 1 107 ? 61.347 4.986 -3.104 1.00 0.00 103 LYS A N 10
ATOM 19960 C CA . LYS A 1 107 ? 61.267 3.654 -2.526 1.00 0.00 103 LYS A CA 10
ATOM 19961 C C . LYS A 1 107 ? 60.664 3.708 -1.129 1.00 0.00 103 LYS A C 10
ATOM 19962 O O . LYS A 1 107 ? 60.965 4.607 -0.345 1.00 0.00 103 LYS A O 10
ATOM 19981 N N . ARG A 1 108 ? 59.812 2.741 -0.825 1.00 0.00 104 ARG A N 10
ATOM 19982 C CA . ARG A 1 108 ? 59.178 2.684 0.483 1.00 0.00 104 ARG A CA 10
ATOM 19983 C C . ARG A 1 108 ? 59.221 1.266 1.050 1.00 0.00 104 ARG A C 10
ATOM 19984 O O . ARG A 1 108 ? 59.015 0.292 0.325 1.00 0.00 104 ARG A O 10
ATOM 20005 N N . LEU A 1 109 ? 59.488 1.159 2.350 1.00 0.00 105 LEU A N 10
ATOM 20006 C CA . LEU A 1 109 ? 59.556 -0.144 3.009 1.00 0.00 105 LEU A CA 10
ATOM 20007 C C . LEU A 1 109 ? 58.552 -0.208 4.147 1.00 0.00 105 LEU A C 10
ATOM 20008 O O . LEU A 1 109 ? 58.313 0.784 4.814 1.00 0.00 105 LEU A O 10
ATOM 20024 N N . PHE A 1 110 ? 57.966 -1.375 4.364 1.00 0.00 106 PHE A N 10
ATOM 20025 C CA . PHE A 1 110 ? 56.991 -1.533 5.434 1.00 0.00 106 PHE A CA 10
ATOM 20026 C C . PHE A 1 110 ? 57.500 -2.512 6.495 1.00 0.00 106 PHE A C 10
ATOM 20027 O O . PHE A 1 110 ? 58.073 -3.551 6.167 1.00 0.00 106 PHE A O 10
ATOM 20044 N N . PHE A 1 111 ? 57.278 -2.171 7.765 1.00 0.00 107 PHE A N 10
ATOM 20045 C CA . PHE A 1 111 ? 57.702 -3.014 8.875 1.00 0.00 107 PHE A CA 10
ATOM 20046 C C . PHE A 1 111 ? 56.632 -3.078 9.941 1.00 0.00 107 PHE A C 10
ATOM 20047 O O . PHE A 1 111 ? 55.754 -2.222 10.014 1.00 0.00 107 PHE A O 10
ATOM 20064 N N . TRP A 1 112 ? 56.732 -4.086 10.783 1.00 0.00 108 TRP A N 10
ATOM 20065 C CA . TRP A 1 112 ? 55.786 -4.240 11.871 1.00 0.00 108 TRP A CA 10
ATOM 20066 C C . TRP A 1 112 ? 56.534 -4.550 13.164 1.00 0.00 108 TRP A C 10
ATOM 20067 O O . TRP A 1 112 ? 57.494 -5.319 13.167 1.00 0.00 108 TRP A O 10
ATOM 20088 N N . MET A 1 113 ? 56.105 -3.919 14.254 1.00 0.00 109 MET A N 10
ATOM 20089 C CA . MET A 1 113 ? 56.758 -4.103 15.543 1.00 0.00 109 MET A CA 10
ATOM 20090 C C . MET A 1 113 ? 56.457 -5.487 16.112 1.00 0.00 109 MET A C 10
ATOM 20091 O O . MET A 1 113 ? 55.309 -5.933 16.121 1.00 0.00 109 MET A O 10
ATOM 20105 N N . GLN A 1 114 ? 57.501 -6.155 16.589 1.00 0.00 110 GLN A N 10
ATOM 20106 C CA . GLN A 1 114 ? 57.360 -7.488 17.168 1.00 0.00 110 GLN A CA 10
ATOM 20107 C C . GLN A 1 114 ? 57.489 -7.446 18.690 1.00 0.00 110 GLN A C 10
ATOM 20108 O O . GLN A 1 114 ? 57.301 -8.460 19.358 1.00 0.00 110 GLN A O 10
ATOM 20122 N N . GLU A 1 115 ? 57.813 -6.280 19.240 1.00 0.00 111 GLU A N 10
ATOM 20123 C CA . GLU A 1 115 ? 57.958 -6.163 20.682 1.00 0.00 111 GLU A CA 10
ATOM 20124 C C . GLU A 1 115 ? 56.599 -6.383 21.371 1.00 0.00 111 GLU A C 10
ATOM 20125 O O . GLU A 1 115 ? 55.607 -5.769 20.980 1.00 0.00 111 GLU A O 10
ATOM 20137 N N . PRO A 1 116 ? 56.518 -7.235 22.374 1.00 0.00 112 PRO A N 10
ATOM 20138 C CA . PRO A 1 116 ? 55.229 -7.500 23.085 1.00 0.00 112 PRO A CA 10
ATOM 20139 C C . PRO A 1 116 ? 54.586 -6.226 23.617 1.00 0.00 112 PRO A C 10
ATOM 20140 O O . PRO A 1 116 ? 53.363 -6.077 23.602 1.00 0.00 112 PRO A O 10
ATOM 20151 N N . LYS A 1 117 ? 55.419 -5.319 24.103 1.00 0.00 113 LYS A N 10
ATOM 20152 C CA . LYS A 1 117 ? 54.926 -4.065 24.659 1.00 0.00 113 LYS A CA 10
ATOM 20153 C C . LYS A 1 117 ? 55.314 -2.888 23.778 1.00 0.00 113 LYS A C 10
ATOM 20154 O O . LYS A 1 117 ? 56.402 -2.853 23.204 1.00 0.00 113 LYS A O 10
ATOM 20173 N N . THR A 1 118 ? 54.412 -1.920 23.688 1.00 0.00 114 THR A N 10
ATOM 20174 C CA . THR A 1 118 ? 54.656 -0.729 22.887 1.00 0.00 114 THR A CA 10
ATOM 20175 C C . THR A 1 118 ? 55.142 0.413 23.769 1.00 0.00 114 THR A C 10
ATOM 20176 O O . THR A 1 118 ? 55.119 1.575 23.365 1.00 0.00 114 THR A O 10
ATOM 20187 N N . ASP A 1 119 ? 55.578 0.075 24.975 1.00 0.00 115 ASP A N 10
ATOM 20188 C CA . ASP A 1 119 ? 56.063 1.079 25.906 1.00 0.00 115 ASP A CA 10
ATOM 20189 C C . ASP A 1 119 ? 57.245 1.838 25.307 1.00 0.00 115 ASP A C 10
ATOM 20190 O O . ASP A 1 119 ? 57.548 2.957 25.720 1.00 0.00 115 ASP A O 10
ATOM 20199 N N . GLN A 1 120 ? 57.907 1.224 24.331 1.00 0.00 116 GLN A N 10
ATOM 20200 C CA . GLN A 1 120 ? 59.051 1.855 23.681 1.00 0.00 116 GLN A CA 10
ATOM 20201 C C . GLN A 1 120 ? 58.852 1.922 22.167 1.00 0.00 116 GLN A C 10
ATOM 20202 O O . GLN A 1 120 ? 59.790 2.214 21.426 1.00 0.00 116 GLN A O 10
ATOM 20216 N N . ASP A 1 121 ? 57.634 1.642 21.709 1.00 0.00 117 ASP A N 10
ATOM 20217 C CA . ASP A 1 121 ? 57.340 1.667 20.282 1.00 0.00 117 ASP A CA 10
ATOM 20218 C C . ASP A 1 121 ? 57.534 3.065 19.726 1.00 0.00 117 ASP A C 10
ATOM 20219 O O . ASP A 1 121 ? 58.130 3.251 18.666 1.00 0.00 117 ASP A O 10
ATOM 20228 N N . GLU A 1 122 ? 57.010 4.042 20.444 1.00 0.00 118 GLU A N 10
ATOM 20229 C CA . GLU A 1 122 ? 57.109 5.422 20.012 1.00 0.00 118 GLU A CA 10
ATOM 20230 C C . GLU A 1 122 ? 58.536 5.932 20.124 1.00 0.00 118 GLU A C 10
ATOM 20231 O O . GLU A 1 122 ? 58.974 6.754 19.323 1.00 0.00 118 GLU A O 10
ATOM 20243 N N . GLU A 1 123 ? 59.256 5.444 21.119 1.00 0.00 119 GLU A N 10
ATOM 20244 C CA . GLU A 1 123 ? 60.632 5.864 21.316 1.00 0.00 119 GLU A CA 10
ATOM 20245 C C . GLU A 1 123 ? 61.498 5.379 20.162 1.00 0.00 119 GLU A C 10
ATOM 20246 O O . GLU A 1 123 ? 62.334 6.112 19.653 1.00 0.00 119 GLU A O 10
ATOM 20258 N N . HIS A 1 124 ? 61.281 4.138 19.752 1.00 0.00 120 HIS A N 10
ATOM 20259 C CA . HIS A 1 124 ? 62.035 3.556 18.658 1.00 0.00 120 HIS A CA 10
ATOM 20260 C C . HIS A 1 124 ? 61.741 4.301 17.383 1.00 0.00 120 HIS A C 10
ATOM 20261 O O . HIS A 1 124 ? 62.630 4.591 16.582 1.00 0.00 120 HIS A O 10
ATOM 20275 N N . CYS A 1 125 ? 60.476 4.618 17.224 1.00 0.00 121 CYS A N 10
ATOM 20276 C CA . CYS A 1 125 ? 60.021 5.340 16.067 1.00 0.00 121 CYS A CA 10
ATOM 20277 C C . CYS A 1 125 ? 60.652 6.722 16.043 1.00 0.00 121 CYS A C 10
ATOM 20278 O O . CYS A 1 125 ? 61.112 7.192 15.002 1.00 0.00 121 CYS A O 10
ATOM 20286 N N . ARG A 1 126 ? 60.663 7.369 17.207 1.00 0.00 122 ARG A N 10
ATOM 20287 C CA . ARG A 1 126 ? 61.230 8.707 17.313 1.00 0.00 122 ARG A CA 10
ATOM 20288 C C . ARG A 1 126 ? 62.731 8.677 17.064 1.00 0.00 122 ARG A C 10
ATOM 20289 O O . ARG A 1 126 ? 63.271 9.524 16.356 1.00 0.00 122 ARG A O 10
ATOM 20310 N N . LYS A 1 127 ? 63.392 7.689 17.650 1.00 0.00 123 LYS A N 10
ATOM 20311 C CA . LYS A 1 127 ? 64.825 7.534 17.493 1.00 0.00 123 LYS A CA 10
ATOM 20312 C C . LYS A 1 127 ? 65.180 7.287 16.042 1.00 0.00 123 LYS A C 10
ATOM 20313 O O . LYS A 1 127 ? 66.144 7.838 15.530 1.00 0.00 123 LYS A O 10
ATOM 20332 N N . VAL A 1 128 ? 64.397 6.467 15.371 1.00 0.00 124 VAL A N 10
ATOM 20333 C CA . VAL A 1 128 ? 64.674 6.191 13.975 1.00 0.00 124 VAL A CA 10
ATOM 20334 C C . VAL A 1 128 ? 64.637 7.486 13.167 1.00 0.00 124 VAL A C 10
ATOM 20335 O O . VAL A 1 128 ? 65.536 7.762 12.380 1.00 0.00 124 VAL A O 10
ATOM 20348 N N . ASN A 1 129 ? 63.592 8.282 13.373 1.00 0.00 125 ASN A N 10
ATOM 20349 C CA . ASN A 1 129 ? 63.458 9.546 12.659 1.00 0.00 125 ASN A CA 10
ATOM 20350 C C . ASN A 1 129 ? 64.547 10.523 13.052 1.00 0.00 125 ASN A C 10
ATOM 20351 O O . ASN A 1 129 ? 65.033 11.287 12.221 1.00 0.00 125 ASN A O 10
ATOM 20362 N N . GLU A 1 130 ? 64.906 10.526 14.324 1.00 0.00 126 GLU A N 10
ATOM 20363 C CA . GLU A 1 130 ? 65.911 11.465 14.790 1.00 0.00 126 GLU A CA 10
ATOM 20364 C C . GLU A 1 130 ? 67.320 10.981 14.453 1.00 0.00 126 GLU A C 10
ATOM 20365 O O . GLU A 1 130 ? 68.253 11.760 14.422 1.00 0.00 126 GLU A O 10
ATOM 20377 N N . TYR A 1 131 ? 67.468 9.698 14.193 1.00 0.00 127 TYR A N 10
ATOM 20378 C CA . TYR A 1 131 ? 68.780 9.155 13.844 1.00 0.00 127 TYR A CA 10
ATOM 20379 C C . TYR A 1 131 ? 69.006 9.234 12.350 1.00 0.00 127 TYR A C 10
ATOM 20380 O O . TYR A 1 131 ? 70.140 9.344 11.887 1.00 0.00 127 TYR A O 10
ATOM 20398 N N . LEU A 1 132 ? 67.927 9.162 11.600 1.00 0.00 128 LEU A N 10
ATOM 20399 C CA . LEU A 1 132 ? 68.033 9.209 10.156 1.00 0.00 128 LEU A CA 10
ATOM 20400 C C . LEU A 1 132 ? 67.849 10.629 9.625 1.00 0.00 128 LEU A C 10
ATOM 20401 O O . LEU A 1 132 ? 68.182 10.905 8.473 1.00 0.00 128 LEU A O 10
ATOM 20417 N N . ASN A 1 133 ? 67.324 11.529 10.457 1.00 0.00 129 ASN A N 10
ATOM 20418 C CA . ASN A 1 133 ? 67.120 12.906 10.026 1.00 0.00 129 ASN A CA 10
ATOM 20419 C C . ASN A 1 133 ? 67.862 13.857 10.949 1.00 0.00 129 ASN A C 10
ATOM 20420 O O . ASN A 1 133 ? 68.018 15.039 10.641 1.00 0.00 129 ASN A O 10
ATOM 20431 N N . ASN A 1 134 ? 68.306 13.343 12.090 1.00 0.00 130 ASN A N 10
ATOM 20432 C CA . ASN A 1 134 ? 69.016 14.182 13.052 1.00 0.00 130 ASN A CA 10
ATOM 20433 C C . ASN A 1 134 ? 70.188 13.433 13.682 1.00 0.00 130 ASN A C 10
ATOM 20434 O O . ASN A 1 134 ? 70.219 13.207 14.893 1.00 0.00 130 ASN A O 10
ATOM 20445 N N . PRO A 1 135 ? 71.137 13.041 12.889 1.00 0.00 131 PRO A N 10
ATOM 20446 C CA . PRO A 1 135 ? 72.323 12.284 13.378 1.00 0.00 131 PRO A CA 10
ATOM 20447 C C . PRO A 1 135 ? 73.235 13.138 14.265 1.00 0.00 131 PRO A C 10
ATOM 20448 O O . PRO A 1 135 ? 73.264 14.361 14.134 1.00 0.00 131 PRO A O 10
ATOM 20459 N N . PRO A 1 136 ? 73.969 12.522 15.165 1.00 0.00 132 PRO A N 10
ATOM 20460 C CA . PRO A 1 136 ? 74.886 13.253 16.084 1.00 0.00 132 PRO A CA 10
ATOM 20461 C C . PRO A 1 136 ? 76.185 13.664 15.395 1.00 0.00 132 PRO A C 10
ATOM 20462 O O . PRO A 1 136 ? 76.927 12.779 14.998 1.00 0.00 132 PRO A O 10
ATOM 20473 N N . GLN B 2 5 ? 53.429 -15.525 23.863 1.00 0.00 940 GLN B N 10
ATOM 20474 C CA . GLN B 2 5 ? 54.491 -14.599 24.350 1.00 0.00 940 GLN B CA 10
ATOM 20475 C C . GLN B 2 5 ? 54.629 -13.423 23.388 1.00 0.00 940 GLN B C 10
ATOM 20476 O O . GLN B 2 5 ? 54.125 -12.331 23.651 1.00 0.00 940 GLN B O 10
ATOM 20490 N N . GLU B 2 6 ? 55.320 -13.649 22.274 1.00 0.00 941 GLU B N 10
ATOM 20491 C CA . GLU B 2 6 ? 55.520 -12.596 21.286 1.00 0.00 941 GLU B CA 10
ATOM 20492 C C . GLU B 2 6 ? 54.213 -12.287 20.548 1.00 0.00 941 GLU B C 10
ATOM 20493 O O . GLU B 2 6 ? 53.346 -13.152 20.425 1.00 0.00 941 GLU B O 10
ATOM 20505 N N . PRO B 2 7 ? 54.057 -11.081 20.054 1.00 0.00 942 PRO B N 10
ATOM 20506 C CA . PRO B 2 7 ? 52.827 -10.673 19.314 1.00 0.00 942 PRO B CA 10
ATOM 20507 C C . PRO B 2 7 ? 52.784 -11.265 17.908 1.00 0.00 942 PRO B C 10
ATOM 20508 O O . PRO B 2 7 ? 53.814 -11.383 17.246 1.00 0.00 942 PRO B O 10
ATOM 20519 N N . GLU B 2 8 ? 51.589 -11.633 17.455 1.00 0.00 943 GLU B N 10
ATOM 20520 C CA . GLU B 2 8 ? 51.441 -12.207 16.123 1.00 0.00 943 GLU B CA 10
ATOM 20521 C C . GLU B 2 8 ? 51.442 -11.097 15.065 1.00 0.00 943 GLU B C 10
ATOM 20522 O O . GLU B 2 8 ? 51.090 -9.955 15.363 1.00 0.00 943 GLU B O 10
ATOM 20534 N N . PRO B 2 9 ? 51.822 -11.402 13.846 1.00 0.00 944 PRO B N 10
ATOM 20535 C CA . PRO B 2 9 ? 51.853 -10.392 12.742 1.00 0.00 944 PRO B CA 10
ATOM 20536 C C . PRO B 2 9 ? 50.447 -10.050 12.229 1.00 0.00 944 PRO B C 10
ATOM 20537 O O . PRO B 2 9 ? 49.539 -10.877 12.310 1.00 0.00 944 PRO B O 10
ATOM 20548 N N . PRO B 2 10 ? 50.247 -8.862 11.704 1.00 0.00 945 PRO B N 10
ATOM 20549 C CA . PRO B 2 10 ? 48.917 -8.433 11.173 1.00 0.00 945 PRO B CA 10
ATOM 20550 C C . PRO B 2 10 ? 48.593 -9.084 9.827 1.00 0.00 945 PRO B C 10
ATOM 20551 O O . PRO B 2 10 ? 49.492 -9.491 9.094 1.00 0.00 945 PRO B O 10
ATOM 20562 N N . GLU B 2 11 ? 47.307 -9.182 9.509 1.00 0.00 946 GLU B N 10
ATOM 20563 C CA . GLU B 2 11 ? 46.889 -9.787 8.247 1.00 0.00 946 GLU B CA 10
ATOM 20564 C C . GLU B 2 11 ? 47.112 -8.815 7.083 1.00 0.00 946 GLU B C 10
ATOM 20565 O O . GLU B 2 11 ? 47.237 -7.609 7.294 1.00 0.00 946 GLU B O 10
ATOM 20577 N N . PRO B 2 12 ? 47.156 -9.311 5.866 1.00 0.00 947 PRO B N 10
ATOM 20578 C CA . PRO B 2 12 ? 47.358 -8.456 4.650 1.00 0.00 947 PRO B CA 10
ATOM 20579 C C . PRO B 2 12 ? 46.293 -7.367 4.543 1.00 0.00 947 PRO B C 10
ATOM 20580 O O . PRO B 2 12 ? 45.141 -7.577 4.923 1.00 0.00 947 PRO B O 10
ATOM 20591 N N . PHE B 2 13 ? 46.675 -6.209 4.019 1.00 0.00 948 PHE B N 10
ATOM 20592 C CA . PHE B 2 13 ? 45.729 -5.105 3.865 1.00 0.00 948 PHE B CA 10
ATOM 20593 C C . PHE B 2 13 ? 46.102 -4.245 2.665 1.00 0.00 948 PHE B C 10
ATOM 20594 O O . PHE B 2 13 ? 47.235 -4.279 2.197 1.00 0.00 948 PHE B O 10
ATOM 20611 N N . GLU B 2 14 ? 45.141 -3.477 2.167 1.00 0.00 949 GLU B N 10
ATOM 20612 C CA . GLU B 2 14 ? 45.393 -2.619 1.019 1.00 0.00 949 GLU B CA 10
ATOM 20613 C C . GLU B 2 14 ? 45.949 -1.273 1.464 1.00 0.00 949 GLU B C 10
ATOM 20614 O O . GLU B 2 14 ? 45.453 -0.672 2.415 1.00 0.00 949 GLU B O 10
ATOM 20626 N N . TYR B 2 15 ? 46.972 -0.801 0.758 1.00 0.00 950 TYR B N 10
ATOM 20627 C CA . TYR B 2 15 ? 47.588 0.481 1.068 1.00 0.00 950 TYR B CA 10
ATOM 20628 C C . TYR B 2 15 ? 47.387 1.447 -0.083 1.00 0.00 950 TYR B C 10
ATOM 20629 O O . TYR B 2 15 ? 47.669 1.128 -1.238 1.00 0.00 950 TYR B O 10
ATOM 20647 N N . ILE B 2 16 ? 46.899 2.630 0.242 1.00 0.00 951 ILE B N 10
ATOM 20648 C CA . ILE B 2 16 ? 46.663 3.640 -0.764 1.00 0.00 951 ILE B CA 10
ATOM 20649 C C . ILE B 2 16 ? 47.217 4.965 -0.276 1.00 0.00 951 ILE B C 10
ATOM 20650 O O . ILE B 2 16 ? 46.947 5.383 0.850 1.00 0.00 951 ILE B O 10
ATOM 20666 N N . ASP B 2 17 ? 48.004 5.617 -1.112 1.00 0.00 952 ASP B N 10
ATOM 20667 C CA . ASP B 2 17 ? 48.594 6.885 -0.720 1.00 0.00 952 ASP B CA 10
ATOM 20668 C C . ASP B 2 17 ? 47.523 7.966 -0.667 1.00 0.00 952 ASP B C 10
ATOM 20669 O O . ASP B 2 17 ? 47.307 8.696 -1.635 1.00 0.00 952 ASP B O 10
ATOM 20678 N N . ASP B 2 18 ? 46.859 8.055 0.479 1.00 0.00 953 ASP B N 10
ATOM 20679 C CA . ASP B 2 18 ? 45.807 9.042 0.676 1.00 0.00 953 ASP B CA 10
ATOM 20680 C C . ASP B 2 18 ? 46.389 10.351 1.209 1.00 0.00 953 ASP B C 10
ATOM 20681 O O . ASP B 2 18 ? 45.613 11.197 1.624 1.00 0.00 953 ASP B O 10
ATOM 20691 N N . ASN A 1 24 ? 81.684 3.818 16.951 1.00 0.00 20 ASN A N 11
ATOM 20692 C CA . ASN A 1 24 ? 80.782 2.753 16.429 1.00 0.00 20 ASN A CA 11
ATOM 20693 C C . ASN A 1 24 ? 79.799 2.341 17.521 1.00 0.00 20 ASN A C 11
ATOM 20694 O O . ASN A 1 24 ? 80.173 1.684 18.492 1.00 0.00 20 ASN A O 11
ATOM 20705 N N . LYS A 1 25 ? 78.539 2.738 17.355 1.00 0.00 21 LYS A N 11
ATOM 20706 C CA . LYS A 1 25 ? 77.506 2.408 18.332 1.00 0.00 21 LYS A CA 11
ATOM 20707 C C . LYS A 1 25 ? 76.143 2.288 17.652 1.00 0.00 21 LYS A C 11
ATOM 20708 O O . LYS A 1 25 ? 75.948 2.780 16.534 1.00 0.00 21 LYS A O 11
ATOM 20727 N N . TYR A 1 26 ? 75.202 1.633 18.333 1.00 0.00 22 TYR A N 11
ATOM 20728 C CA . TYR A 1 26 ? 73.869 1.451 17.791 1.00 0.00 22 TYR A CA 11
ATOM 20729 C C . TYR A 1 26 ? 72.956 2.541 18.315 1.00 0.00 22 TYR A C 11
ATOM 20730 O O . TYR A 1 26 ? 72.645 2.596 19.504 1.00 0.00 22 TYR A O 11
ATOM 20748 N N . LEU A 1 27 ? 72.538 3.411 17.414 1.00 0.00 23 LEU A N 11
ATOM 20749 C CA . LEU A 1 27 ? 71.673 4.503 17.778 1.00 0.00 23 LEU A CA 11
ATOM 20750 C C . LEU A 1 27 ? 70.313 3.976 18.209 1.00 0.00 23 LEU A C 11
ATOM 20751 O O . LEU A 1 27 ? 69.705 4.489 19.148 1.00 0.00 23 LEU A O 11
ATOM 20767 N N . VAL A 1 28 ? 69.846 2.941 17.519 1.00 0.00 24 VAL A N 11
ATOM 20768 C CA . VAL A 1 28 ? 68.546 2.351 17.850 1.00 0.00 24 VAL A CA 11
ATOM 20769 C C . VAL A 1 28 ? 68.557 0.858 17.561 1.00 0.00 24 VAL A C 11
ATOM 20770 O O . VAL A 1 28 ? 69.412 0.365 16.830 1.00 0.00 24 VAL A O 11
ATOM 20783 N N . GLU A 1 29 ? 67.598 0.150 18.134 1.00 0.00 25 GLU A N 11
ATOM 20784 C CA . GLU A 1 29 ? 67.496 -1.287 17.924 1.00 0.00 25 GLU A CA 11
ATOM 20785 C C . GLU A 1 29 ? 66.244 -1.850 18.576 1.00 0.00 25 GLU A C 11
ATOM 20786 O O . GLU A 1 29 ? 66.043 -1.726 19.784 1.00 0.00 25 GLU A O 11
ATOM 20798 N N . PHE A 1 30 ? 65.420 -2.490 17.764 1.00 0.00 26 PHE A N 11
ATOM 20799 C CA . PHE A 1 30 ? 64.194 -3.097 18.268 1.00 0.00 26 PHE A CA 11
ATOM 20800 C C . PHE A 1 30 ? 63.721 -4.224 17.357 1.00 0.00 26 PHE A C 11
ATOM 20801 O O . PHE A 1 30 ? 64.102 -4.298 16.188 1.00 0.00 26 PHE A O 11
ATOM 20818 N N . ARG A 1 31 ? 62.894 -5.111 17.902 1.00 0.00 27 ARG A N 11
ATOM 20819 C CA . ARG A 1 31 ? 62.392 -6.236 17.129 1.00 0.00 27 ARG A CA 11
ATOM 20820 C C . ARG A 1 31 ? 61.316 -5.782 16.160 1.00 0.00 27 ARG A C 11
ATOM 20821 O O . ARG A 1 31 ? 60.282 -5.256 16.567 1.00 0.00 27 ARG A O 11
ATOM 20842 N N . ALA A 1 32 ? 61.561 -6.000 14.876 1.00 0.00 28 ALA A N 11
ATOM 20843 C CA . ALA A 1 32 ? 60.592 -5.625 13.855 1.00 0.00 28 ALA A CA 11
ATOM 20844 C C . ALA A 1 32 ? 60.783 -6.479 12.614 1.00 0.00 28 ALA A C 11
ATOM 20845 O O . ALA A 1 32 ? 61.910 -6.766 12.215 1.00 0.00 28 ALA A O 11
ATOM 20852 N N . GLY A 1 33 ? 59.678 -6.876 12.002 1.00 0.00 29 GLY A N 11
ATOM 20853 C CA . GLY A 1 33 ? 59.740 -7.690 10.797 1.00 0.00 29 GLY A CA 11
ATOM 20854 C C . GLY A 1 33 ? 59.420 -6.846 9.570 1.00 0.00 29 GLY A C 11
ATOM 20855 O O . GLY A 1 33 ? 58.747 -5.822 9.669 1.00 0.00 29 GLY A O 11
ATOM 20859 N N . LYS A 1 34 ? 59.920 -7.269 8.418 1.00 0.00 30 LYS A N 11
ATOM 20860 C CA . LYS A 1 34 ? 59.691 -6.526 7.188 1.00 0.00 30 LYS A CA 11
ATOM 20861 C C . LYS A 1 34 ? 58.409 -6.986 6.504 1.00 0.00 30 LYS A C 11
ATOM 20862 O O . LYS A 1 34 ? 57.790 -7.964 6.916 1.00 0.00 30 LYS A O 11
ATOM 20881 N N . MET A 1 35 ? 58.010 -6.262 5.465 1.00 0.00 31 MET A N 11
ATOM 20882 C CA . MET A 1 35 ? 56.793 -6.596 4.733 1.00 0.00 31 MET A CA 11
ATOM 20883 C C . MET A 1 35 ? 57.042 -6.515 3.227 1.00 0.00 31 MET A C 11
ATOM 20884 O O . MET A 1 35 ? 58.121 -6.112 2.790 1.00 0.00 31 MET A O 11
ATOM 20898 N N . SER A 1 36 ? 56.042 -6.892 2.434 1.00 0.00 3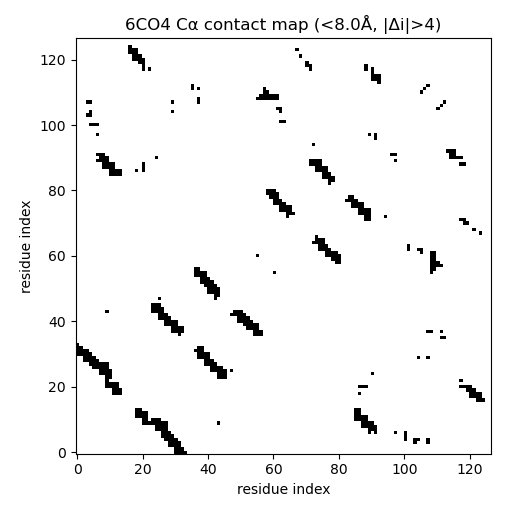2 SER A N 11
ATOM 20899 C CA . SER A 1 36 ? 56.178 -6.844 0.985 1.00 0.00 32 SER A CA 11
ATOM 20900 C C . SER A 1 36 ? 54.996 -6.112 0.365 1.00 0.00 32 SER A C 11
ATOM 20901 O O . SER A 1 36 ? 53.876 -6.625 0.350 1.00 0.00 32 SER A O 11
ATOM 20909 N N . LEU A 1 37 ? 55.248 -4.917 -0.153 1.00 0.00 33 LEU A N 11
ATOM 20910 C CA . LEU A 1 37 ? 54.188 -4.142 -0.773 1.00 0.00 33 LEU A CA 11
ATOM 20911 C C . LEU A 1 37 ? 54.161 -4.363 -2.278 1.00 0.00 33 LEU A C 11
ATOM 20912 O O . LEU A 1 37 ? 55.128 -4.070 -2.980 1.00 0.00 33 LEU A O 11
ATOM 20928 N N . LYS A 1 38 ? 53.036 -4.874 -2.764 1.00 0.00 34 LYS A N 11
ATOM 20929 C CA . LYS A 1 38 ? 52.871 -5.126 -4.187 1.00 0.00 34 LYS A CA 11
ATOM 20930 C C . LYS A 1 38 ? 51.681 -4.340 -4.730 1.00 0.00 34 LYS A C 11
ATOM 20931 O O . LYS A 1 38 ? 50.539 -4.569 -4.333 1.00 0.00 34 LYS A O 11
ATOM 20950 N N . GLY A 1 39 ? 51.958 -3.412 -5.640 1.00 0.00 35 GLY A N 11
ATOM 20951 C CA . GLY A 1 39 ? 50.900 -2.598 -6.226 1.00 0.00 35 GLY A CA 11
ATOM 20952 C C . GLY A 1 39 ? 50.273 -1.699 -5.169 1.00 0.00 35 GLY A C 11
ATOM 20953 O O . GLY A 1 39 ? 50.710 -0.566 -4.958 1.00 0.00 35 GLY A O 11
ATOM 20957 N N . THR A 1 40 ? 49.245 -2.216 -4.507 1.00 0.00 36 THR A N 11
ATOM 20958 C CA . THR A 1 40 ? 48.558 -1.464 -3.466 1.00 0.00 36 THR A CA 11
ATOM 20959 C C . THR A 1 40 ? 48.210 -2.360 -2.281 1.00 0.00 36 THR A C 11
ATOM 20960 O O . THR A 1 40 ? 47.305 -2.053 -1.511 1.00 0.00 36 THR A O 11
ATOM 20971 N N . THR A 1 41 ? 48.927 -3.471 -2.145 1.00 0.00 37 THR A N 11
ATOM 20972 C CA . THR A 1 41 ? 48.672 -4.399 -1.046 1.00 0.00 37 THR A CA 11
ATOM 20973 C C . THR A 1 41 ? 49.946 -4.634 -0.241 1.00 0.00 37 THR A C 11
ATOM 20974 O O . THR A 1 41 ? 51.001 -4.922 -0.802 1.00 0.00 37 THR A O 11
ATOM 20985 N N . VAL A 1 42 ? 49.842 -4.513 1.075 1.00 0.00 38 VAL A N 11
ATOM 20986 C CA . VAL A 1 42 ? 50.993 -4.717 1.944 1.00 0.00 38 VAL A CA 11
ATOM 20987 C C . VAL A 1 42 ? 50.825 -6.000 2.740 1.00 0.00 38 VAL A C 11
ATOM 20988 O O . VAL A 1 42 ? 49.828 -6.171 3.443 1.00 0.00 38 VAL A O 11
ATOM 21001 N N . THR A 1 43 ? 51.797 -6.901 2.633 1.00 0.00 39 THR A N 11
ATOM 21002 C CA . THR A 1 43 ? 51.726 -8.155 3.360 1.00 0.00 39 THR A CA 11
ATOM 21003 C C . THR A 1 43 ? 52.910 -8.290 4.323 1.00 0.00 39 THR A C 11
ATOM 21004 O O . THR A 1 43 ? 54.049 -8.042 3.939 1.00 0.00 39 THR A O 11
ATOM 21015 N N . PRO A 1 44 ? 52.679 -8.673 5.559 1.00 0.00 40 PRO A N 11
ATOM 21016 C CA . PRO A 1 44 ? 53.775 -8.828 6.562 1.00 0.00 40 PRO A CA 11
ATOM 21017 C C . PRO A 1 44 ? 54.627 -10.073 6.330 1.00 0.00 40 PRO A C 11
ATOM 21018 O O . PRO A 1 44 ? 54.120 -11.129 5.951 1.00 0.00 40 PRO A O 11
ATOM 21029 N N . ASP A 1 45 ? 55.929 -9.941 6.574 1.00 0.00 41 ASP A N 11
ATOM 21030 C CA . ASP A 1 45 ? 56.848 -11.058 6.404 1.00 0.00 41 ASP A CA 11
ATOM 21031 C C . ASP A 1 45 ? 57.050 -11.767 7.734 1.00 0.00 41 ASP A C 11
ATOM 21032 O O . ASP A 1 45 ? 57.439 -11.151 8.726 1.00 0.00 41 ASP A O 11
ATOM 21041 N N . LYS A 1 46 ? 56.769 -13.056 7.751 1.00 0.00 42 LYS A N 11
ATOM 21042 C CA . LYS A 1 46 ? 56.909 -13.837 8.967 1.00 0.00 42 LYS A CA 11
ATOM 21043 C C . LYS A 1 46 ? 58.362 -13.845 9.445 1.00 0.00 42 LYS A C 11
ATOM 21044 O O . LYS A 1 46 ? 58.638 -14.176 10.598 1.00 0.00 42 LYS A O 11
ATOM 21063 N N . ARG A 1 47 ? 59.288 -13.486 8.560 1.00 0.00 43 ARG A N 11
ATOM 21064 C CA . ARG A 1 47 ? 60.695 -13.463 8.917 1.00 0.00 43 ARG A CA 11
ATOM 21065 C C . ARG A 1 47 ? 60.980 -12.266 9.812 1.00 0.00 43 ARG A C 11
ATOM 21066 O O . ARG A 1 47 ? 61.569 -11.279 9.376 1.00 0.00 43 ARG A O 11
ATOM 21087 N N . LYS A 1 48 ? 60.550 -12.359 11.065 1.00 0.00 44 LYS A N 11
ATOM 21088 C CA . LYS A 1 48 ? 60.755 -11.273 12.011 1.00 0.00 44 LYS A CA 11
ATOM 21089 C C . LYS A 1 48 ? 62.241 -10.987 12.174 1.00 0.00 44 LYS A C 11
ATOM 21090 O O . LYS A 1 48 ? 63.052 -11.905 12.288 1.00 0.00 44 LYS A O 11
ATOM 21109 N N . GLY A 1 49 ? 62.594 -9.709 12.162 1.00 0.00 45 GLY A N 11
ATOM 21110 C CA . GLY A 1 49 ? 63.988 -9.324 12.287 1.00 0.00 45 GLY A CA 11
ATOM 21111 C C . GLY A 1 49 ? 64.201 -8.279 13.369 1.00 0.00 45 GLY A C 11
ATOM 21112 O O . GLY A 1 49 ? 63.444 -8.194 14.333 1.00 0.00 45 GLY A O 11
ATOM 21116 N N . LEU A 1 50 ? 65.247 -7.483 13.191 1.00 0.00 46 LEU A N 11
ATOM 21117 C CA . LEU A 1 50 ? 65.574 -6.435 14.141 1.00 0.00 46 LEU A CA 11
ATOM 21118 C C . LEU A 1 50 ? 65.980 -5.183 13.390 1.00 0.00 46 LEU A C 11
ATOM 21119 O O . LEU A 1 50 ? 66.931 -5.200 12.609 1.00 0.00 46 LEU A O 11
ATOM 21135 N N . VAL A 1 51 ? 65.275 -4.098 13.639 1.00 0.00 47 VAL A N 11
ATOM 21136 C CA . VAL A 1 51 ? 65.597 -2.851 12.982 1.00 0.00 47 VAL A CA 11
ATOM 21137 C C . VAL A 1 51 ? 66.495 -2.033 13.875 1.00 0.00 47 VAL A C 11
ATOM 21138 O O . VAL A 1 51 ? 66.046 -1.494 14.887 1.00 0.00 47 VAL A O 11
ATOM 21151 N N . TYR A 1 52 ? 67.766 -1.940 13.512 1.00 0.00 48 TYR A N 11
ATOM 21152 C CA . TYR A 1 52 ? 68.685 -1.171 14.333 1.00 0.00 48 TYR A CA 11
ATOM 21153 C C . TYR A 1 52 ? 69.475 -0.181 13.483 1.00 0.00 48 TYR A C 11
ATOM 21154 O O . TYR A 1 52 ? 69.676 -0.380 12.285 1.00 0.00 48 TYR A O 11
ATOM 21172 N N . ILE A 1 53 ? 69.912 0.892 14.129 1.00 0.00 49 ILE A N 11
ATOM 21173 C CA . ILE A 1 53 ? 70.676 1.934 13.468 1.00 0.00 49 ILE A CA 11
ATOM 21174 C C . ILE A 1 53 ? 72.028 2.087 14.128 1.00 0.00 49 ILE A C 11
ATOM 21175 O O . ILE A 1 53 ? 72.126 2.008 15.342 1.00 0.00 49 ILE A O 11
ATOM 21191 N N . GLN A 1 54 ? 73.069 2.294 13.324 1.00 0.00 50 GLN A N 11
ATOM 21192 C CA . GLN A 1 54 ? 74.416 2.463 13.873 1.00 0.00 50 GLN A CA 11
ATOM 21193 C C . GLN A 1 54 ? 75.188 3.488 13.060 1.00 0.00 50 GLN A C 11
ATOM 21194 O O . GLN A 1 54 ? 75.053 3.558 11.849 1.00 0.00 50 GLN A O 11
ATOM 21208 N N . GLN A 1 55 ? 76.014 4.267 13.732 1.00 0.00 51 GLN A N 11
ATOM 21209 C CA . GLN A 1 55 ? 76.811 5.277 13.053 1.00 0.00 51 GLN A CA 11
ATOM 21210 C C . GLN A 1 55 ? 78.265 4.846 12.977 1.00 0.00 51 GLN A C 11
ATOM 21211 O O . GLN A 1 55 ? 78.875 4.482 13.984 1.00 0.00 51 GLN A O 11
ATOM 21225 N N . THR A 1 56 ? 78.810 4.891 11.772 1.00 0.00 52 THR A N 11
ATOM 21226 C CA . THR A 1 56 ? 80.195 4.501 11.564 1.00 0.00 52 THR A CA 11
ATOM 21227 C C . THR A 1 56 ? 81.137 5.663 11.753 1.00 0.00 52 THR A C 11
ATOM 21228 O O . THR A 1 56 ? 80.713 6.802 11.927 1.00 0.00 52 THR A O 11
ATOM 21239 N N . ASP A 1 57 ? 82.429 5.361 11.722 1.00 0.00 53 ASP A N 11
ATOM 21240 C CA . ASP A 1 57 ? 83.442 6.392 11.890 1.00 0.00 53 ASP A CA 11
ATOM 21241 C C . ASP A 1 57 ? 83.363 7.391 10.748 1.00 0.00 53 ASP A C 11
ATOM 21242 O O . ASP A 1 57 ? 83.991 8.446 10.791 1.00 0.00 53 ASP A O 11
ATOM 21251 N N . ASP A 1 58 ? 82.577 7.057 9.729 1.00 0.00 54 ASP A N 11
ATOM 21252 C CA . ASP A 1 58 ? 82.414 7.942 8.588 1.00 0.00 54 ASP A CA 11
ATOM 21253 C C . ASP A 1 58 ? 81.298 8.950 8.852 1.00 0.00 54 ASP A C 11
ATOM 21254 O O . ASP A 1 58 ? 81.005 9.791 8.002 1.00 0.00 54 ASP A O 11
ATOM 21263 N N . SER A 1 59 ? 80.672 8.855 10.030 1.00 0.00 55 SER A N 11
ATOM 21264 C CA . SER A 1 59 ? 79.588 9.760 10.395 1.00 0.00 55 SER A CA 11
ATOM 21265 C C . SER A 1 59 ? 78.348 9.490 9.550 1.00 0.00 55 SER A C 11
ATOM 21266 O O . SER A 1 59 ? 77.441 10.319 9.471 1.00 0.00 55 SER A O 11
ATOM 21274 N N . LEU A 1 60 ? 78.315 8.318 8.934 1.00 0.00 56 LEU A N 11
ATOM 21275 C CA . LEU A 1 60 ? 77.202 7.914 8.109 1.00 0.00 56 LEU A CA 11
ATOM 21276 C C . LEU A 1 60 ? 76.342 6.945 8.893 1.00 0.00 56 LEU A C 11
ATOM 21277 O O . LEU A 1 60 ? 76.837 5.965 9.450 1.00 0.00 56 LEU A O 11
ATOM 21293 N N . ILE A 1 61 ? 75.060 7.233 8.949 1.00 0.00 57 ILE A N 11
ATOM 21294 C CA . ILE A 1 61 ? 74.139 6.391 9.679 1.00 0.00 57 ILE A CA 11
ATOM 21295 C C . ILE A 1 61 ? 73.802 5.173 8.849 1.00 0.00 57 ILE A C 11
ATOM 21296 O O . ILE A 1 61 ? 73.460 5.286 7.677 1.00 0.00 57 ILE A O 11
ATOM 21312 N N . HIS A 1 62 ? 73.918 4.012 9.466 1.00 0.00 58 HIS A N 11
ATOM 21313 C CA . HIS A 1 62 ? 73.646 2.763 8.784 1.00 0.00 58 HIS A CA 11
ATOM 21314 C C . HIS A 1 62 ? 72.325 2.176 9.243 1.00 0.00 58 HIS A C 11
ATOM 21315 O O . HIS A 1 62 ? 72.143 1.880 10.423 1.00 0.00 58 HIS A O 11
ATOM 21329 N N . PHE A 1 63 ? 71.417 1.985 8.299 1.00 0.00 59 PHE A N 11
ATOM 21330 C CA . PHE A 1 63 ? 70.121 1.402 8.607 1.00 0.00 59 PHE A CA 11
ATOM 21331 C C . PHE A 1 63 ? 70.131 -0.055 8.182 1.00 0.00 59 PHE A C 11
ATOM 21332 O O . PHE A 1 63 ? 70.132 -0.359 6.986 1.00 0.00 59 PHE A O 11
ATOM 21349 N N . CYS A 1 64 ? 70.166 -0.959 9.152 1.00 0.00 60 CYS A N 11
ATOM 21350 C CA . CYS A 1 64 ? 70.206 -2.378 8.819 1.00 0.00 60 CYS A CA 11
ATOM 21351 C C . CYS A 1 64 ? 69.078 -3.162 9.467 1.00 0.00 60 CYS A C 11
ATOM 21352 O O . CYS A 1 64 ? 68.642 -2.859 10.575 1.00 0.00 60 CYS A O 11
ATOM 21360 N N . TRP A 1 65 ? 68.635 -4.192 8.751 1.00 0.00 61 TRP A N 11
ATOM 21361 C CA . TRP A 1 65 ? 67.576 -5.075 9.228 1.00 0.00 61 TRP A CA 11
ATOM 21362 C C . TRP A 1 65 ? 68.079 -6.513 9.228 1.00 0.00 61 TRP A C 11
ATOM 21363 O O . TRP A 1 65 ? 68.353 -7.101 8.175 1.00 0.00 61 TRP A O 11
ATOM 21384 N N . LYS A 1 66 ? 68.220 -7.064 10.417 1.00 0.00 62 LYS A N 11
ATOM 21385 C CA . LYS A 1 66 ? 68.713 -8.418 10.556 1.00 0.00 62 LYS A CA 11
ATOM 21386 C C . LYS A 1 66 ? 67.570 -9.375 10.821 1.00 0.00 62 LYS A C 11
ATOM 21387 O O . LYS A 1 66 ? 66.627 -9.038 11.524 1.00 0.00 62 LYS A O 11
ATOM 21406 N N . ASP A 1 67 ? 67.658 -10.568 10.254 1.00 0.00 63 ASP A N 11
ATOM 21407 C CA . ASP A 1 67 ? 66.614 -11.564 10.457 1.00 0.00 63 ASP A CA 11
ATOM 21408 C C . ASP A 1 67 ? 66.843 -12.262 11.790 1.00 0.00 63 ASP A C 11
ATOM 21409 O O . ASP A 1 67 ? 67.952 -12.704 12.082 1.00 0.00 63 ASP A O 11
ATOM 21418 N N . ARG A 1 68 ? 65.799 -12.360 12.602 1.00 0.00 64 ARG A N 11
ATOM 21419 C CA . ARG A 1 68 ? 65.935 -13.015 13.905 1.00 0.00 64 ARG A CA 11
ATOM 21420 C C . ARG A 1 68 ? 66.052 -14.525 13.747 1.00 0.00 64 ARG A C 11
ATOM 21421 O O . ARG A 1 68 ? 66.475 -15.225 14.665 1.00 0.00 64 ARG A O 11
ATOM 21442 N N . THR A 1 69 ? 65.676 -15.018 12.581 1.00 0.00 65 THR A N 11
ATOM 21443 C CA . THR A 1 69 ? 65.744 -16.433 12.305 1.00 0.00 65 THR A CA 11
ATOM 21444 C C . THR A 1 69 ? 67.170 -16.959 12.424 1.00 0.00 65 THR A C 11
ATOM 21445 O O . THR A 1 69 ? 67.403 -18.019 13.004 1.00 0.00 65 THR A O 11
ATOM 21456 N N . SER A 1 70 ? 68.121 -16.217 11.873 1.00 0.00 66 SER A N 11
ATOM 21457 C CA . SER A 1 70 ? 69.520 -16.620 11.927 1.00 0.00 66 SER A CA 11
ATOM 21458 C C . SER A 1 70 ? 70.341 -15.597 12.705 1.00 0.00 66 SER A C 11
ATOM 21459 O O . SER A 1 70 ? 71.486 -15.858 13.076 1.00 0.00 66 SER A O 11
ATOM 21467 N N . GLY A 1 71 ? 69.747 -14.430 12.940 1.00 0.00 67 GLY A N 11
ATOM 21468 C CA . GLY A 1 71 ? 70.424 -13.365 13.665 1.00 0.00 67 GLY A CA 11
ATOM 21469 C C . GLY A 1 71 ? 71.466 -12.681 12.783 1.00 0.00 67 GLY A C 11
ATOM 21470 O O . GLY A 1 71 ? 72.402 -12.057 13.279 1.00 0.00 67 GLY A O 11
ATOM 21474 N N . ASN A 1 72 ? 71.297 -12.813 11.471 1.00 0.00 68 ASN A N 11
ATOM 21475 C CA . ASN A 1 72 ? 72.221 -12.211 10.517 1.00 0.00 68 ASN A CA 11
ATOM 21476 C C . ASN A 1 72 ? 71.626 -10.939 9.918 1.00 0.00 68 ASN A C 11
ATOM 21477 O O . ASN A 1 72 ? 70.406 -10.802 9.818 1.00 0.00 68 ASN A O 11
ATOM 21488 N N . VAL A 1 73 ? 72.492 -10.014 9.510 1.00 0.00 69 VAL A N 11
ATOM 21489 C CA . VAL A 1 73 ? 72.028 -8.764 8.917 1.00 0.00 69 VAL A CA 11
ATOM 21490 C C . VAL A 1 73 ? 71.651 -8.978 7.453 1.00 0.00 69 VAL A C 11
ATOM 21491 O O . VAL A 1 73 ? 72.518 -9.057 6.582 1.00 0.00 69 VAL A O 11
ATOM 21504 N N . GLU A 1 74 ? 70.349 -9.064 7.196 1.00 0.00 70 GLU A N 11
ATOM 21505 C CA . GLU A 1 74 ? 69.854 -9.261 5.840 1.00 0.00 70 GLU A CA 11
ATOM 21506 C C . GLU A 1 74 ? 69.960 -7.974 5.032 1.00 0.00 70 GLU A C 11
ATOM 21507 O O . GLU A 1 74 ? 70.249 -8.002 3.835 1.00 0.00 70 GLU A O 11
ATOM 21519 N N . ASP A 1 75 ? 69.701 -6.848 5.692 1.00 0.00 71 ASP A N 11
ATOM 21520 C CA . ASP A 1 75 ? 69.745 -5.554 5.014 1.00 0.00 71 ASP A CA 11
ATOM 21521 C C . ASP A 1 75 ? 70.676 -4.592 5.746 1.00 0.00 71 ASP A C 11
ATOM 21522 O O . ASP A 1 75 ? 70.735 -4.594 6.971 1.00 0.00 71 ASP A O 11
ATOM 21531 N N . ASP A 1 76 ? 71.396 -3.771 4.982 1.00 0.00 72 ASP A N 11
ATOM 21532 C CA . ASP A 1 76 ? 72.328 -2.801 5.556 1.00 0.00 72 ASP A CA 11
ATOM 21533 C C . ASP A 1 76 ? 72.623 -1.686 4.553 1.00 0.00 72 ASP A C 11
ATOM 21534 O O . ASP A 1 76 ? 73.371 -1.887 3.595 1.00 0.00 72 ASP A O 11
ATOM 21543 N N . LEU A 1 77 ? 72.030 -0.517 4.772 1.00 0.00 73 LEU A N 11
ATOM 21544 C CA . LEU A 1 77 ? 72.235 0.614 3.869 1.00 0.00 73 LEU A CA 11
ATOM 21545 C C . LEU A 1 77 ? 72.304 1.917 4.640 1.00 0.00 73 LEU A C 11
ATOM 21546 O O . LEU A 1 77 ? 71.593 2.114 5.614 1.00 0.00 73 LEU A O 11
ATOM 21562 N N . ILE A 1 78 ? 73.173 2.805 4.187 1.00 0.00 74 ILE A N 11
ATOM 21563 C CA . ILE A 1 78 ? 73.345 4.088 4.833 1.00 0.00 74 ILE A CA 11
ATOM 21564 C C . ILE A 1 78 ? 72.213 5.024 4.473 1.00 0.00 74 ILE A C 11
ATOM 21565 O O . ILE A 1 78 ? 71.822 5.128 3.311 1.00 0.00 74 ILE A O 11
ATOM 21581 N N . ILE A 1 79 ? 71.694 5.711 5.478 1.00 0.00 75 ILE A N 11
ATOM 21582 C CA . ILE A 1 79 ? 70.608 6.646 5.246 1.00 0.00 75 ILE A CA 11
ATOM 21583 C C . ILE A 1 79 ? 71.068 8.063 5.558 1.00 0.00 75 ILE A C 11
ATOM 21584 O O . ILE A 1 79 ? 71.437 8.375 6.690 1.00 0.00 75 ILE A O 11
ATOM 21600 N N . PHE A 1 80 ? 71.043 8.908 4.539 1.00 0.00 76 PHE A N 11
ATOM 21601 C CA . PHE A 1 80 ? 71.460 10.303 4.687 1.00 0.00 76 PHE A CA 11
ATOM 21602 C C . PHE A 1 80 ? 70.397 11.120 5.418 1.00 0.00 76 PHE A C 11
ATOM 21603 O O . PHE A 1 80 ? 69.239 10.712 5.502 1.00 0.00 76 PHE A O 11
ATOM 21620 N N . PRO A 1 81 ? 70.760 12.260 5.951 1.00 0.00 77 PRO A N 11
ATOM 21621 C CA . PRO A 1 81 ? 69.797 13.134 6.680 1.00 0.00 77 PRO A CA 11
ATOM 21622 C C . PRO A 1 81 ? 68.599 13.491 5.811 1.00 0.00 77 PRO A C 11
ATOM 21623 O O . PRO A 1 81 ? 68.749 13.900 4.660 1.00 0.00 77 PRO A O 11
ATOM 21634 N N . ASP A 1 82 ? 67.416 13.330 6.377 1.00 0.00 78 ASP A N 11
ATOM 21635 C CA . ASP A 1 82 ? 66.177 13.636 5.666 1.00 0.00 78 ASP A CA 11
ATOM 21636 C C . ASP A 1 82 ? 66.028 12.765 4.414 1.00 0.00 78 ASP A C 11
ATOM 21637 O O . ASP A 1 82 ? 65.153 13.006 3.585 1.00 0.00 78 ASP A O 11
ATOM 21646 N N . ASP A 1 83 ? 66.880 11.749 4.280 1.00 0.00 79 ASP A N 11
ATOM 21647 C CA . ASP A 1 83 ? 66.813 10.851 3.132 1.00 0.00 79 ASP A CA 11
ATOM 21648 C C . ASP A 1 83 ? 65.600 9.944 3.236 1.00 0.00 79 ASP A C 11
ATOM 21649 O O . ASP A 1 83 ? 64.943 9.658 2.241 1.00 0.00 79 ASP A O 11
ATOM 21658 N N . CYS A 1 84 ? 65.321 9.480 4.448 1.00 0.00 80 CYS A N 11
ATOM 21659 C CA . CYS A 1 84 ? 64.188 8.596 4.666 1.00 0.00 80 CYS A CA 11
ATOM 21660 C C . CYS A 1 84 ? 63.294 9.107 5.784 1.00 0.00 80 CYS A C 11
ATOM 21661 O O . CYS A 1 84 ? 63.748 9.795 6.698 1.00 0.00 80 CYS A O 11
ATOM 21669 N N . GLU A 1 85 ? 62.022 8.747 5.709 1.00 0.00 81 GLU A N 11
ATOM 21670 C CA . GLU A 1 85 ? 61.059 9.151 6.718 1.00 0.00 81 GLU A CA 11
ATOM 21671 C C . GLU A 1 85 ? 60.422 7.936 7.375 1.00 0.00 81 GLU A C 11
ATOM 21672 O O . GLU A 1 85 ? 59.833 7.084 6.707 1.00 0.00 81 GLU A O 11
ATOM 21684 N N . PHE A 1 86 ? 60.540 7.873 8.699 1.00 0.00 82 PHE A N 11
ATOM 21685 C CA . PHE A 1 86 ? 59.969 6.771 9.456 1.00 0.00 82 PHE A CA 11
ATOM 21686 C C . PHE A 1 86 ? 58.649 7.227 10.061 1.00 0.00 82 PHE A C 11
ATOM 21687 O O . PHE A 1 86 ? 58.616 8.134 10.896 1.00 0.00 82 PHE A O 11
ATOM 21704 N N . LYS A 1 87 ? 57.559 6.624 9.604 1.00 0.00 83 LYS A N 11
ATOM 21705 C CA . LYS A 1 87 ? 56.233 7.015 10.080 1.00 0.00 83 LYS A CA 11
ATOM 21706 C C . LYS A 1 87 ? 55.323 5.805 10.235 1.00 0.00 83 LYS A C 11
ATOM 21707 O O . LYS A 1 87 ? 55.650 4.713 9.790 1.00 0.00 83 LYS A O 11
ATOM 21726 N N . ARG A 1 88 ? 54.175 6.010 10.866 1.00 0.00 84 ARG A N 11
ATOM 21727 C CA . ARG A 1 88 ? 53.222 4.928 11.066 1.00 0.00 84 ARG A CA 11
ATOM 21728 C C . ARG A 1 88 ? 52.211 4.895 9.923 1.00 0.00 84 ARG A C 11
ATOM 21729 O O . ARG A 1 88 ? 51.891 5.932 9.344 1.00 0.00 84 ARG A O 11
ATOM 21750 N N . VAL A 1 89 ? 51.714 3.707 9.598 1.00 0.00 85 VAL A N 11
ATOM 21751 C CA . VAL A 1 89 ? 50.744 3.577 8.516 1.00 0.00 85 VAL A CA 11
ATOM 21752 C C . VAL A 1 89 ? 49.342 3.312 9.073 1.00 0.00 85 VAL A C 11
ATOM 21753 O O . VAL A 1 89 ? 49.014 2.174 9.411 1.00 0.00 85 VAL A O 11
ATOM 21766 N N . PRO A 1 90 ? 48.503 4.321 9.168 1.00 0.00 86 PRO A N 11
ATOM 21767 C CA . PRO A 1 90 ? 47.116 4.156 9.691 1.00 0.00 86 PRO A CA 11
ATOM 21768 C C . PRO A 1 90 ? 46.169 3.586 8.633 1.00 0.00 86 PRO A C 11
ATOM 21769 O O . PRO A 1 90 ? 45.172 4.213 8.272 1.00 0.00 86 PRO A O 11
ATOM 21780 N N . GLN A 1 91 ? 46.487 2.388 8.151 1.00 0.00 87 GLN A N 11
ATOM 21781 C CA . GLN A 1 91 ? 45.656 1.732 7.144 1.00 0.00 87 GLN A CA 11
ATOM 21782 C C . GLN A 1 91 ? 45.022 0.470 7.716 1.00 0.00 87 GLN A C 11
ATOM 21783 O O . GLN A 1 91 ? 43.871 0.149 7.418 1.00 0.00 87 GLN A O 11
ATOM 21797 N N . CYS A 1 92 ? 45.781 -0.237 8.545 1.00 0.00 88 CYS A N 11
ATOM 21798 C CA . CYS A 1 92 ? 45.282 -1.461 9.163 1.00 0.00 88 CYS A CA 11
ATOM 21799 C C . CYS A 1 92 ? 45.481 -1.414 10.674 1.00 0.00 88 CYS A C 11
ATOM 21800 O O . CYS A 1 92 ? 46.438 -1.989 11.196 1.00 0.00 88 CYS A O 11
ATOM 21808 N N . PRO A 1 93 ? 44.605 -0.745 11.387 1.00 0.00 89 PRO A N 11
ATOM 21809 C CA . PRO A 1 93 ? 44.710 -0.639 12.871 1.00 0.00 89 PRO A CA 11
ATOM 21810 C C . PRO A 1 93 ? 44.550 -1.997 13.546 1.00 0.00 89 PRO A C 11
ATOM 21811 O O . PRO A 1 93 ? 43.596 -2.728 13.272 1.00 0.00 89 PRO A O 11
ATOM 21822 N N . SER A 1 94 ? 45.490 -2.315 14.436 1.00 0.00 90 SER A N 11
ATOM 21823 C CA . SER A 1 94 ? 45.470 -3.581 15.165 1.00 0.00 90 SER A CA 11
ATOM 21824 C C . SER A 1 94 ? 46.789 -3.795 15.898 1.00 0.00 90 SER A C 11
ATOM 21825 O O . SER A 1 94 ? 46.815 -4.332 17.006 1.00 0.00 90 SER A O 11
ATOM 21833 N N . GLY A 1 95 ? 47.886 -3.381 15.266 1.00 0.00 91 GLY A N 11
ATOM 21834 C CA . GLY A 1 95 ? 49.206 -3.544 15.868 1.00 0.00 91 GLY A CA 11
ATOM 21835 C C . GLY A 1 95 ? 50.081 -2.325 15.607 1.00 0.00 91 GLY A C 11
ATOM 21836 O O . GLY A 1 95 ? 49.604 -1.191 15.616 1.00 0.00 91 GLY A O 11
ATOM 21840 N N . ARG A 1 96 ? 51.367 -2.569 15.373 1.00 0.00 92 ARG A N 11
ATOM 21841 C CA . ARG A 1 96 ? 52.301 -1.484 15.105 1.00 0.00 92 ARG A CA 11
ATOM 21842 C C . ARG A 1 96 ? 52.931 -1.650 13.726 1.00 0.00 92 ARG A C 11
ATOM 21843 O O . ARG A 1 96 ? 53.759 -2.536 13.513 1.00 0.00 92 ARG A O 11
ATOM 21864 N N . VAL A 1 97 ? 52.533 -0.789 12.796 1.00 0.00 93 VAL A N 11
ATOM 21865 C CA . VAL A 1 97 ? 53.063 -0.838 11.437 1.00 0.00 93 VAL A CA 11
ATOM 21866 C C . VAL A 1 97 ? 53.676 0.500 11.047 1.00 0.00 93 VAL A C 11
ATOM 21867 O O . VAL A 1 97 ? 53.012 1.532 11.090 1.00 0.00 93 VAL A O 11
ATOM 21880 N N . TYR A 1 98 ? 54.944 0.471 10.659 1.00 0.00 94 TYR A N 11
ATOM 21881 C CA . TYR A 1 98 ? 55.642 1.688 10.260 1.00 0.00 94 TYR A CA 11
ATOM 21882 C C . TYR A 1 98 ? 56.201 1.543 8.847 1.00 0.00 94 TYR A C 11
ATOM 21883 O O . TYR A 1 98 ? 56.452 0.438 8.383 1.00 0.00 94 TYR A O 11
ATOM 21901 N N . VAL A 1 99 ? 56.379 2.662 8.163 1.00 0.00 95 VAL A N 11
ATOM 21902 C CA . VAL A 1 99 ? 56.894 2.637 6.803 1.00 0.00 95 VAL A CA 11
ATOM 21903 C C . VAL A 1 99 ? 58.080 3.586 6.666 1.00 0.00 95 VAL A C 11
ATOM 21904 O O . VAL A 1 99 ? 58.067 4.697 7.198 1.00 0.00 95 VAL A O 11
ATOM 21917 N N . LEU A 1 100 ? 59.100 3.147 5.941 1.00 0.00 96 LEU A N 11
ATOM 21918 C CA . LEU A 1 100 ? 60.278 3.966 5.726 1.00 0.00 96 LEU A CA 11
ATOM 21919 C C . LEU A 1 100 ? 60.276 4.418 4.274 1.00 0.00 96 LEU A C 11
ATOM 21920 O O . LEU A 1 100 ? 60.530 3.625 3.378 1.00 0.00 96 LEU A O 11
ATOM 21936 N N . LYS A 1 101 ? 59.973 5.686 4.043 1.00 0.00 97 LYS A N 11
ATOM 21937 C CA . LYS A 1 101 ? 59.917 6.205 2.672 1.00 0.00 97 LYS A CA 11
ATOM 21938 C C . LYS A 1 101 ? 61.123 7.080 2.394 1.00 0.00 97 LYS A C 11
ATOM 21939 O O . LYS A 1 101 ? 61.542 7.841 3.247 1.00 0.00 97 LYS A O 11
ATOM 21958 N N . PHE A 1 102 ? 61.680 6.968 1.202 1.00 0.00 98 PHE A N 11
ATOM 21959 C CA . PHE A 1 102 ? 62.846 7.757 0.849 1.00 0.00 98 PHE A CA 11
ATOM 21960 C C . PHE A 1 102 ? 62.406 9.087 0.270 1.00 0.00 98 PHE A C 11
ATOM 21961 O O . PHE A 1 102 ? 61.809 9.145 -0.802 1.00 0.00 98 PHE A O 11
ATOM 21978 N N . LYS A 1 103 ? 62.698 10.153 0.990 1.00 0.00 99 LYS A N 11
ATOM 21979 C CA . LYS A 1 103 ? 62.325 11.477 0.543 1.00 0.00 99 LYS A CA 11
ATOM 21980 C C . LYS A 1 103 ? 63.042 11.811 -0.751 1.00 0.00 99 LYS A C 11
ATOM 21981 O O . LYS A 1 103 ? 62.489 12.474 -1.629 1.00 0.00 99 LYS A O 11
ATOM 22000 N N . ALA A 1 104 ? 64.290 11.364 -0.852 1.00 0.00 100 ALA A N 11
ATOM 22001 C CA . ALA A 1 104 ? 65.087 11.642 -2.039 1.00 0.00 100 ALA A CA 11
ATOM 22002 C C . ALA A 1 104 ? 64.659 10.769 -3.215 1.00 0.00 100 ALA A C 11
ATOM 22003 O O . ALA A 1 104 ? 64.891 11.118 -4.373 1.00 0.00 100 ALA A O 11
ATOM 22010 N N . GLY A 1 105 ? 64.041 9.634 -2.913 1.00 0.00 101 GLY A N 11
ATOM 22011 C CA . GLY A 1 105 ? 63.593 8.718 -3.957 1.00 0.00 101 GLY A CA 11
ATOM 22012 C C . GLY A 1 105 ? 62.088 8.498 -3.877 1.00 0.00 101 GLY A C 11
ATOM 22013 O O . GLY A 1 105 ? 61.370 9.270 -3.247 1.00 0.00 101 GLY A O 11
ATOM 22017 N N . SER A 1 106 ? 61.619 7.434 -4.517 1.00 0.00 102 SER A N 11
ATOM 22018 C CA . SER A 1 106 ? 60.199 7.109 -4.501 1.00 0.00 102 SER A CA 11
ATOM 22019 C C . SER A 1 106 ? 59.973 5.708 -3.932 1.00 0.00 102 SER A C 11
ATOM 22020 O O . SER A 1 106 ? 58.877 5.158 -4.031 1.00 0.00 102 SER A O 11
ATOM 22028 N N . LYS A 1 107 ? 61.019 5.132 -3.339 1.00 0.00 103 LYS A N 11
ATOM 22029 C CA . LYS A 1 107 ? 60.925 3.797 -2.767 1.00 0.00 103 LYS A CA 11
ATOM 22030 C C . LYS A 1 107 ? 60.631 3.869 -1.275 1.00 0.00 103 LYS A C 11
ATOM 22031 O O . LYS A 1 107 ? 61.164 4.718 -0.568 1.00 0.00 103 LYS A O 11
ATOM 22050 N N . ARG A 1 108 ? 59.769 2.977 -0.816 1.00 0.00 104 ARG A N 11
ATOM 22051 C CA . ARG A 1 108 ? 59.390 2.929 0.587 1.00 0.00 104 ARG A CA 11
ATOM 22052 C C . ARG A 1 108 ? 59.298 1.485 1.073 1.00 0.00 104 ARG A C 11
ATOM 22053 O O . ARG A 1 108 ? 58.956 0.584 0.307 1.00 0.00 104 ARG A O 11
ATOM 22074 N N . LEU A 1 109 ? 59.606 1.275 2.349 1.00 0.00 105 LEU A N 11
ATOM 22075 C CA . LEU A 1 109 ? 59.562 -0.058 2.937 1.00 0.00 105 LEU A CA 11
ATOM 22076 C C . LEU A 1 109 ? 58.572 -0.092 4.089 1.00 0.00 105 LEU A C 11
ATOM 22077 O O . LEU A 1 109 ? 58.293 0.931 4.693 1.00 0.00 105 LEU A O 11
ATOM 22093 N N . PHE A 1 110 ? 58.041 -1.267 4.386 1.00 0.00 106 PHE A N 11
ATOM 22094 C CA . PHE A 1 110 ? 57.087 -1.405 5.479 1.00 0.00 106 PHE A CA 11
ATOM 22095 C C . PHE A 1 110 ? 57.607 -2.399 6.520 1.00 0.00 106 PHE A C 11
ATOM 22096 O O . PHE A 1 110 ? 58.183 -3.432 6.174 1.00 0.00 106 PHE A O 11
ATOM 22113 N N . PHE A 1 111 ? 57.400 -2.073 7.796 1.00 0.00 107 PHE A N 11
ATOM 22114 C CA . PHE A 1 111 ? 57.843 -2.923 8.892 1.00 0.00 107 PHE A CA 11
ATOM 22115 C C . PHE A 1 111 ? 56.798 -2.989 9.987 1.00 0.00 107 PHE A C 11
ATOM 22116 O O . PHE A 1 111 ? 55.971 -2.092 10.132 1.00 0.00 107 PHE A O 11
ATOM 22133 N N . TRP A 1 112 ? 56.863 -4.049 10.773 1.00 0.00 108 TRP A N 11
ATOM 22134 C CA . TRP A 1 112 ? 55.936 -4.215 11.878 1.00 0.00 108 TRP A CA 11
ATOM 22135 C C . TRP A 1 112 ? 56.702 -4.562 13.145 1.00 0.00 108 TRP A C 11
ATOM 22136 O O . TRP A 1 112 ? 57.630 -5.369 13.120 1.00 0.00 108 TRP A O 11
ATOM 22157 N N . MET A 1 113 ? 56.324 -3.931 14.249 1.00 0.00 109 MET A N 11
ATOM 22158 C CA . MET A 1 113 ? 57.008 -4.168 15.513 1.00 0.00 109 MET A CA 11
ATOM 22159 C C . MET A 1 113 ? 56.643 -5.537 16.065 1.00 0.00 109 MET A C 11
ATOM 22160 O O . MET A 1 113 ? 55.506 -5.989 15.943 1.00 0.00 109 MET A O 11
ATOM 22174 N N . GLN A 1 114 ? 57.620 -6.181 16.685 1.00 0.00 110 GLN A N 11
ATOM 22175 C CA . GLN A 1 114 ? 57.411 -7.491 17.284 1.00 0.00 110 GLN A CA 11
ATOM 22176 C C . GLN A 1 114 ? 57.428 -7.387 18.805 1.00 0.00 110 GLN A C 11
ATOM 22177 O O . GLN A 1 114 ? 57.320 -8.394 19.499 1.00 0.00 110 GLN A O 11
ATOM 22191 N N . GLU A 1 115 ? 57.576 -6.174 19.328 1.00 0.00 111 GLU A N 11
ATOM 22192 C CA . GLU A 1 115 ? 57.614 -5.998 20.769 1.00 0.00 111 GLU A CA 11
ATOM 22193 C C . GLU A 1 115 ? 56.218 -6.198 21.372 1.00 0.00 111 GLU A C 11
ATOM 22194 O O . GLU A 1 115 ? 55.235 -5.686 20.831 1.00 0.00 111 GLU A O 11
ATOM 22206 N N . PRO A 1 116 ? 56.093 -6.925 22.467 1.00 0.00 112 PRO A N 11
ATOM 22207 C CA . PRO A 1 116 ? 54.763 -7.164 23.111 1.00 0.00 112 PRO A CA 11
ATOM 22208 C C . PRO A 1 116 ? 54.053 -5.865 23.487 1.00 0.00 112 PRO A C 11
ATOM 22209 O O . PRO A 1 116 ? 52.833 -5.753 23.369 1.00 0.00 112 PRO A O 11
ATOM 22220 N N . LYS A 1 117 ? 54.828 -4.888 23.951 1.00 0.00 113 LYS A N 11
ATOM 22221 C CA . LYS A 1 117 ? 54.265 -3.601 24.353 1.00 0.00 113 LYS A CA 11
ATOM 22222 C C . LYS A 1 117 ? 54.742 -2.490 23.434 1.00 0.00 113 LYS A C 11
ATOM 22223 O O . LYS A 1 117 ? 55.872 -2.515 22.949 1.00 0.00 113 LYS A O 11
ATOM 22242 N N . THR A 1 118 ? 53.876 -1.512 23.204 1.00 0.00 114 THR A N 11
ATOM 22243 C CA . THR A 1 118 ? 54.227 -0.392 22.342 1.00 0.00 114 THR A CA 11
ATOM 22244 C C . THR A 1 118 ? 54.804 0.762 23.153 1.00 0.00 114 THR A C 11
ATOM 22245 O O . THR A 1 118 ? 55.142 1.816 22.600 1.00 0.00 114 THR A O 11
ATOM 22256 N N . ASP A 1 119 ? 54.915 0.560 24.463 1.00 0.00 115 ASP A N 11
ATOM 22257 C CA . ASP A 1 119 ? 55.446 1.588 25.345 1.00 0.00 115 ASP A CA 11
ATOM 22258 C C . ASP A 1 119 ? 56.861 1.967 24.930 1.00 0.00 115 ASP A C 11
ATOM 22259 O O . ASP A 1 119 ? 57.364 3.027 25.304 1.00 0.00 115 ASP A O 11
ATOM 22268 N N . GLN A 1 120 ? 57.498 1.097 24.155 1.00 0.00 116 GLN A N 11
ATOM 22269 C CA . GLN A 1 120 ? 58.854 1.358 23.695 1.00 0.00 116 GLN A CA 11
ATOM 22270 C C . GLN A 1 120 ? 58.901 1.455 22.175 1.00 0.00 116 GLN A C 11
ATOM 22271 O O . GLN A 1 120 ? 59.854 1.989 21.610 1.00 0.00 116 GLN A O 11
ATOM 22285 N N . ASP A 1 121 ? 57.870 0.931 21.516 1.00 0.00 117 ASP A N 11
ATOM 22286 C CA . ASP A 1 121 ? 57.816 0.962 20.063 1.00 0.00 117 ASP A CA 11
ATOM 22287 C C . ASP A 1 121 ? 57.758 2.393 19.564 1.00 0.00 117 ASP A C 11
ATOM 22288 O O . ASP A 1 121 ? 58.386 2.743 18.566 1.00 0.00 117 ASP A O 11
ATOM 22297 N N . GLU A 1 122 ? 56.996 3.217 20.263 1.00 0.00 118 GLU A N 11
ATOM 22298 C CA . GLU A 1 122 ? 56.859 4.606 19.867 1.00 0.00 118 GLU A CA 11
ATOM 22299 C C . GLU A 1 122 ? 58.157 5.373 20.075 1.00 0.00 118 GLU A C 11
ATOM 22300 O O . GLU A 1 122 ? 58.496 6.264 19.297 1.00 0.00 118 GLU A O 11
ATOM 22312 N N . GLU A 1 123 ? 58.881 5.021 21.124 1.00 0.00 119 GLU A N 11
ATOM 22313 C CA . GLU A 1 123 ? 60.140 5.684 21.421 1.00 0.00 119 GLU A CA 11
ATOM 22314 C C . GLU A 1 123 ? 61.183 5.339 20.369 1.00 0.00 119 GLU A C 11
ATOM 22315 O O . GLU A 1 123 ? 61.951 6.194 19.930 1.00 0.00 119 GLU A O 11
ATOM 22327 N N . HIS A 1 124 ? 61.197 4.076 19.967 1.00 0.00 120 HIS A N 11
ATOM 22328 C CA . HIS A 1 124 ? 62.135 3.614 18.964 1.00 0.00 120 HIS A CA 11
ATOM 22329 C C . HIS A 1 124 ? 61.816 4.273 17.649 1.00 0.00 120 HIS A C 11
ATOM 22330 O O . HIS A 1 124 ? 62.707 4.641 16.890 1.00 0.00 120 HIS A O 11
ATOM 22344 N N . CYS A 1 125 ? 60.527 4.419 17.395 1.00 0.00 121 CYS A N 11
ATOM 22345 C CA . CYS A 1 125 ? 60.074 5.045 16.172 1.00 0.00 121 CYS A CA 11
ATOM 22346 C C . CYS A 1 125 ? 60.574 6.476 16.122 1.00 0.00 121 CYS A C 11
ATOM 22347 O O . CYS A 1 125 ? 61.054 6.940 15.087 1.00 0.00 121 CYS A O 11
ATOM 22355 N N . ARG A 1 126 ? 60.461 7.175 17.252 1.00 0.00 122 ARG A N 11
ATOM 22356 C CA . ARG A 1 126 ? 60.911 8.560 17.312 1.00 0.00 122 ARG A CA 11
ATOM 22357 C C . ARG A 1 126 ? 62.429 8.624 17.194 1.00 0.00 122 ARG A C 11
ATOM 22358 O O . ARG A 1 126 ? 62.980 9.501 16.529 1.00 0.00 122 ARG A O 11
ATOM 22379 N N . LYS A 1 127 ? 63.099 7.680 17.838 1.00 0.00 123 LYS A N 11
ATOM 22380 C CA . LYS A 1 127 ? 64.551 7.624 17.799 1.00 0.00 123 LYS A CA 11
ATOM 22381 C C . LYS A 1 127 ? 65.035 7.363 16.377 1.00 0.00 123 LYS A C 11
ATOM 22382 O O . LYS A 1 127 ? 65.986 7.980 15.915 1.00 0.00 123 LYS A O 11
ATOM 22401 N N . VAL A 1 128 ? 64.372 6.459 15.673 1.00 0.00 124 VAL A N 11
ATOM 22402 C CA . VAL A 1 128 ? 64.775 6.157 14.313 1.00 0.00 124 VAL A CA 11
ATOM 22403 C C . VAL A 1 128 ? 64.731 7.421 13.466 1.00 0.00 124 VAL A C 11
ATOM 22404 O O . VAL A 1 128 ? 65.664 7.716 12.726 1.00 0.00 124 VAL A O 11
ATOM 22417 N N . ASN A 1 129 ? 63.655 8.177 13.596 1.00 0.00 125 ASN A N 11
ATOM 22418 C CA . ASN A 1 129 ? 63.524 9.413 12.844 1.00 0.00 125 ASN A CA 11
ATOM 22419 C C . ASN A 1 129 ? 64.618 10.384 13.230 1.00 0.00 125 ASN A C 11
ATOM 22420 O O . ASN A 1 129 ? 65.091 11.156 12.400 1.00 0.00 125 ASN A O 11
ATOM 22431 N N . GLU A 1 130 ? 65.004 10.367 14.495 1.00 0.00 126 GLU A N 11
ATOM 22432 C CA . GLU A 1 130 ? 66.024 11.297 14.949 1.00 0.00 126 GLU A CA 11
ATOM 22433 C C . GLU A 1 130 ? 67.399 10.883 14.446 1.00 0.00 126 GLU A C 11
ATOM 22434 O O . GLU A 1 130 ? 68.289 11.705 14.306 1.00 0.00 126 GLU A O 11
ATOM 22446 N N . TYR A 1 131 ? 67.576 9.604 14.188 1.00 0.00 127 TYR A N 11
ATOM 22447 C CA . TYR A 1 131 ? 68.861 9.124 13.711 1.00 0.00 127 TYR A CA 11
ATOM 22448 C C . TYR A 1 131 ? 68.973 9.261 12.206 1.00 0.00 127 TYR A C 11
ATOM 22449 O O . TYR A 1 131 ? 70.067 9.420 11.665 1.00 0.00 127 TYR A O 11
ATOM 22467 N N . LEU A 1 132 ? 67.842 9.184 11.535 1.00 0.00 128 LEU A N 11
ATOM 22468 C CA . LEU A 1 132 ? 67.832 9.286 10.089 1.00 0.00 128 LEU A CA 11
ATOM 22469 C C . LEU A 1 132 ? 67.585 10.724 9.637 1.00 0.00 128 LEU A C 11
ATOM 22470 O O . LEU A 1 132 ? 67.799 11.062 8.469 1.00 0.00 128 LEU A O 11
ATOM 22486 N N . ASN A 1 133 ? 67.138 11.576 10.559 1.00 0.00 129 ASN A N 11
ATOM 22487 C CA . ASN A 1 133 ? 66.880 12.967 10.210 1.00 0.00 129 ASN A CA 11
ATOM 22488 C C . ASN A 1 133 ? 67.703 13.892 11.087 1.00 0.00 129 ASN A C 11
ATOM 22489 O O . ASN A 1 133 ? 67.825 15.084 10.804 1.00 0.00 129 ASN A O 11
ATOM 22500 N N . ASN A 1 134 ? 68.263 13.342 12.155 1.00 0.00 130 ASN A N 11
ATOM 22501 C CA . ASN A 1 134 ? 69.063 14.152 13.060 1.00 0.00 130 ASN A CA 11
ATOM 22502 C C . ASN A 1 134 ? 70.266 13.375 13.566 1.00 0.00 130 ASN A C 11
ATOM 22503 O O . ASN A 1 134 ? 70.366 13.069 14.755 1.00 0.00 130 ASN A O 11
ATOM 22514 N N . PRO A 1 135 ? 71.165 13.042 12.692 1.00 0.00 131 PRO A N 11
ATOM 22515 C CA . PRO A 1 135 ? 72.386 12.266 13.055 1.00 0.00 131 PRO A CA 11
ATOM 22516 C C . PRO A 1 135 ? 73.367 13.076 13.906 1.00 0.00 131 PRO A C 11
ATOM 22517 O O . PRO A 1 135 ? 73.381 14.307 13.848 1.00 0.00 131 PRO A O 11
ATOM 22528 N N . PRO A 1 136 ? 74.186 12.412 14.689 1.00 0.00 132 PRO A N 11
ATOM 22529 C CA . PRO A 1 136 ? 75.187 13.090 15.563 1.00 0.00 132 PRO A CA 11
ATOM 22530 C C . PRO A 1 136 ? 75.997 14.135 14.801 1.00 0.00 132 PRO A C 11
ATOM 22531 O O . PRO A 1 136 ? 76.648 14.939 15.449 1.00 0.00 132 PRO A O 11
ATOM 22542 N N . GLN B 2 5 ? 53.085 -13.408 25.618 1.00 0.00 940 GLN B N 11
ATOM 22543 C CA . GLN B 2 5 ? 54.193 -13.846 24.722 1.00 0.00 940 GLN B CA 11
ATOM 22544 C C . GLN B 2 5 ? 54.372 -12.824 23.606 1.00 0.00 940 GLN B C 11
ATOM 22545 O O . GLN B 2 5 ? 53.834 -11.720 23.668 1.00 0.00 940 GLN B O 11
ATOM 22559 N N . GLU B 2 6 ? 55.139 -13.197 22.587 1.00 0.00 941 GLU B N 11
ATOM 22560 C CA . GLU B 2 6 ? 55.388 -12.298 21.470 1.00 0.00 941 GLU B CA 11
ATOM 22561 C C . GLU B 2 6 ? 54.124 -12.124 20.621 1.00 0.00 941 GLU B C 11
ATOM 22562 O O . GLU B 2 6 ? 53.277 -13.019 20.569 1.00 0.00 941 GLU B O 11
ATOM 22574 N N . PRO B 2 7 ? 53.982 -10.998 19.962 1.00 0.00 942 PRO B N 11
ATOM 22575 C CA . PRO B 2 7 ? 52.793 -10.710 19.102 1.00 0.00 942 PRO B CA 11
ATOM 22576 C C . PRO B 2 7 ? 52.800 -11.529 17.814 1.00 0.00 942 PRO B C 11
ATOM 22577 O O . PRO B 2 7 ? 53.860 -11.851 17.281 1.00 0.00 942 PRO B O 11
ATOM 22588 N N . GLU B 2 8 ? 51.615 -11.867 17.320 1.00 0.00 943 GLU B N 11
ATOM 22589 C CA . GLU B 2 8 ? 51.518 -12.652 16.098 1.00 0.00 943 GLU B CA 11
ATOM 22590 C C . GLU B 2 8 ? 51.687 -11.762 14.867 1.00 0.00 943 GLU B C 11
ATOM 22591 O O . GLU B 2 8 ? 51.401 -10.564 14.919 1.00 0.00 943 GLU B O 11
ATOM 22603 N N . PRO B 2 9 ? 52.143 -12.314 13.768 1.00 0.00 944 PRO B N 11
ATOM 22604 C CA . PRO B 2 9 ? 52.340 -11.527 12.512 1.00 0.00 944 PRO B CA 11
ATOM 22605 C C . PRO B 2 9 ? 51.066 -10.762 12.099 1.00 0.00 944 PRO B C 11
ATOM 22606 O O . PRO B 2 9 ? 49.971 -11.328 12.128 1.00 0.00 944 PRO B O 11
ATOM 22617 N N . PRO B 2 10 ? 51.178 -9.507 11.700 1.00 0.00 945 PRO B N 11
ATOM 22618 C CA . PRO B 2 10 ? 50.000 -8.690 11.260 1.00 0.00 945 PRO B CA 11
ATOM 22619 C C . PRO B 2 10 ? 49.266 -9.323 10.080 1.00 0.00 945 PRO B C 11
ATOM 22620 O O . PRO B 2 10 ? 49.680 -10.360 9.561 1.00 0.00 945 PRO B O 11
ATOM 22631 N N . GLU B 2 11 ? 48.171 -8.694 9.662 1.00 0.00 946 GLU B N 11
ATOM 22632 C CA . GLU B 2 11 ? 47.393 -9.204 8.538 1.00 0.00 946 GLU B CA 11
ATOM 22633 C C . GLU B 2 11 ? 47.561 -8.303 7.310 1.00 0.00 946 GLU B C 11
ATOM 22634 O O . GLU B 2 11 ? 47.837 -7.110 7.444 1.00 0.00 946 GLU B O 11
ATOM 22646 N N . PRO B 2 12 ? 47.397 -8.842 6.120 1.00 0.00 947 PRO B N 11
ATOM 22647 C CA . PRO B 2 12 ? 47.534 -8.055 4.855 1.00 0.00 947 PRO B CA 11
ATOM 22648 C C . PRO B 2 12 ? 46.439 -6.997 4.718 1.00 0.00 947 PRO B C 11
ATOM 22649 O O . PRO B 2 12 ? 45.318 -7.185 5.194 1.00 0.00 947 PRO B O 11
ATOM 22660 N N . PHE B 2 13 ? 46.775 -5.882 4.071 1.00 0.00 948 PHE B N 11
ATOM 22661 C CA . PHE B 2 13 ? 45.815 -4.796 3.886 1.00 0.00 948 PHE B CA 11
ATOM 22662 C C . PHE B 2 13 ? 46.183 -3.951 2.671 1.00 0.00 948 PHE B C 11
ATOM 22663 O O . PHE B 2 13 ? 47.303 -4.020 2.175 1.00 0.00 948 PHE B O 11
ATOM 22680 N N . GLU B 2 14 ? 45.237 -3.146 2.204 1.00 0.00 949 GLU B N 11
ATOM 22681 C CA . GLU B 2 14 ? 45.481 -2.284 1.053 1.00 0.00 949 GLU B CA 11
ATOM 22682 C C . GLU B 2 14 ? 46.076 -0.948 1.495 1.00 0.00 949 GLU B C 11
ATOM 22683 O O . GLU B 2 14 ? 45.602 -0.328 2.446 1.00 0.00 949 GLU B O 11
ATOM 22695 N N . TYR B 2 15 ? 47.111 -0.509 0.787 1.00 0.00 950 TYR B N 11
ATOM 22696 C CA . TYR B 2 15 ? 47.764 0.757 1.094 1.00 0.00 950 TYR B CA 11
ATOM 22697 C C . TYR B 2 15 ? 47.636 1.709 -0.084 1.00 0.00 950 TYR B C 11
ATOM 22698 O O . TYR B 2 15 ? 47.971 1.364 -1.218 1.00 0.00 950 TYR B O 11
ATOM 22716 N N . ILE B 2 16 ? 47.149 2.910 0.192 1.00 0.00 951 ILE B N 11
ATOM 22717 C CA . ILE B 2 16 ? 46.978 3.905 -0.845 1.00 0.00 951 ILE B CA 11
ATOM 22718 C C . ILE B 2 16 ? 47.404 5.265 -0.323 1.00 0.00 951 ILE B C 11
ATOM 22719 O O . ILE B 2 16 ? 47.018 5.665 0.774 1.00 0.00 951 ILE B O 11
ATOM 22735 N N . ASP B 2 17 ? 48.210 5.965 -1.101 1.00 0.00 952 ASP B N 11
ATOM 22736 C CA . ASP B 2 17 ? 48.688 7.271 -0.683 1.00 0.00 952 ASP B CA 11
ATOM 22737 C C . ASP B 2 17 ? 47.542 8.274 -0.657 1.00 0.00 952 ASP B C 11
ATOM 22738 O O . ASP B 2 17 ? 47.309 8.997 -1.625 1.00 0.00 952 ASP B O 11
ATOM 22747 N N . ASP B 2 18 ? 46.833 8.307 0.466 1.00 0.00 953 ASP B N 11
ATOM 22748 C CA . ASP B 2 18 ? 45.711 9.224 0.629 1.00 0.00 953 ASP B CA 11
ATOM 22749 C C . ASP B 2 18 ? 46.208 10.632 0.946 1.00 0.00 953 ASP B C 11
ATOM 22750 O O . ASP B 2 18 ? 47.157 11.062 0.312 1.00 0.00 953 ASP B O 11
ATOM 22760 N N . ASN A 1 24 ? 82.034 0.625 16.836 1.00 0.00 20 ASN A N 12
ATOM 22761 C CA . ASN A 1 24 ? 80.743 1.134 16.292 1.00 0.00 20 ASN A CA 12
ATOM 22762 C C . ASN A 1 24 ? 79.648 0.945 17.334 1.00 0.00 20 ASN A C 12
ATOM 22763 O O . ASN A 1 24 ? 79.675 -0.011 18.110 1.00 0.00 20 ASN A O 12
ATOM 22774 N N . LYS A 1 25 ? 78.686 1.861 17.345 1.00 0.00 21 LYS A N 12
ATOM 22775 C CA . LYS A 1 25 ? 77.585 1.786 18.295 1.00 0.00 21 LYS A CA 12
ATOM 22776 C C . LYS A 1 25 ? 76.246 1.882 17.566 1.00 0.00 21 LYS A C 12
ATOM 22777 O O . LYS A 1 25 ? 76.133 2.552 16.530 1.00 0.00 21 LYS A O 12
ATOM 22796 N N . TYR A 1 26 ? 75.226 1.217 18.108 1.00 0.00 22 TYR A N 12
ATOM 22797 C CA . TYR A 1 26 ? 73.916 1.253 17.489 1.00 0.00 22 TYR A CA 12
ATOM 22798 C C . TYR A 1 26 ? 73.086 2.358 18.101 1.00 0.00 22 TYR A C 12
ATOM 22799 O O . TYR A 1 26 ? 72.838 2.383 19.306 1.00 0.00 22 TYR A O 12
ATOM 22817 N N . LEU A 1 27 ? 72.657 3.267 17.253 1.00 0.00 23 LEU A N 12
ATOM 22818 C CA . LEU A 1 27 ? 71.849 4.372 17.687 1.00 0.00 23 LEU A CA 12
ATOM 22819 C C . LEU A 1 27 ? 70.486 3.879 18.138 1.00 0.00 23 LEU A C 12
ATOM 22820 O O . LEU A 1 27 ? 69.924 4.381 19.111 1.00 0.00 23 LEU A O 12
ATOM 22836 N N . VAL A 1 28 ? 69.961 2.882 17.435 1.00 0.00 24 VAL A N 12
ATOM 22837 C CA . VAL A 1 28 ? 68.658 2.326 17.800 1.00 0.00 24 VAL A CA 12
ATOM 22838 C C . VAL A 1 28 ? 68.616 0.849 17.465 1.00 0.00 24 VAL A C 12
ATOM 22839 O O . VAL A 1 28 ? 69.409 0.358 16.668 1.00 0.00 24 VAL A O 12
ATOM 22852 N N . GLU A 1 29 ? 67.683 0.151 18.072 1.00 0.00 25 GLU A N 12
ATOM 22853 C CA . GLU A 1 29 ? 67.532 -1.270 17.824 1.00 0.00 25 GLU A CA 12
ATOM 22854 C C . GLU A 1 29 ? 66.297 -1.804 18.519 1.00 0.00 25 GLU A C 12
ATOM 22855 O O . GLU A 1 29 ? 66.152 -1.700 19.737 1.00 0.00 25 GLU A O 12
ATOM 22867 N N . PHE A 1 30 ? 65.420 -2.393 17.731 1.00 0.00 26 PHE A N 12
ATOM 22868 C CA . PHE A 1 30 ? 64.198 -2.970 18.273 1.00 0.00 26 PHE A CA 12
ATOM 22869 C C . PHE A 1 30 ? 63.696 -4.109 17.395 1.00 0.00 26 PHE A C 12
ATOM 22870 O O . PHE A 1 30 ? 64.024 -4.188 16.211 1.00 0.00 26 PHE A O 12
ATOM 22887 N N . ARG A 1 31 ? 62.911 -5.003 17.986 1.00 0.00 27 ARG A N 12
ATOM 22888 C CA . ARG A 1 31 ? 62.395 -6.140 17.243 1.00 0.00 27 ARG A CA 12
ATOM 22889 C C . ARG A 1 31 ? 61.311 -5.691 16.278 1.00 0.00 27 ARG A C 12
ATOM 22890 O O . ARG A 1 31 ? 60.287 -5.143 16.687 1.00 0.00 27 ARG A O 12
ATOM 22911 N N . ALA A 1 32 ? 61.535 -5.941 14.995 1.00 0.00 28 ALA A N 12
ATOM 22912 C CA . ALA A 1 32 ? 60.559 -5.571 13.982 1.00 0.00 28 ALA A CA 12
ATOM 22913 C C . ALA A 1 32 ? 60.671 -6.498 12.787 1.00 0.00 28 ALA A C 12
ATOM 22914 O O . ALA A 1 32 ? 61.764 -6.923 12.412 1.00 0.00 28 ALA A O 12
ATOM 22921 N N . GLY A 1 33 ? 59.537 -6.806 12.189 1.00 0.00 29 GLY A N 12
ATOM 22922 C CA . GLY A 1 33 ? 59.523 -7.680 11.030 1.00 0.00 29 GLY A CA 12
ATOM 22923 C C . GLY A 1 33 ? 59.320 -6.870 9.759 1.00 0.00 29 GLY A C 12
ATOM 22924 O O . GLY A 1 33 ? 58.778 -5.768 9.795 1.00 0.00 29 GLY A O 12
ATOM 22928 N N . LYS A 1 34 ? 59.769 -7.424 8.645 1.00 0.00 30 LYS A N 12
ATOM 22929 C CA . LYS A 1 34 ? 59.654 -6.757 7.355 1.00 0.00 30 LYS A CA 12
ATOM 22930 C C . LYS A 1 34 ? 58.399 -7.217 6.622 1.00 0.00 30 LYS A C 12
ATOM 22931 O O . LYS A 1 34 ? 57.894 -8.311 6.863 1.00 0.00 30 LYS A O 12
ATOM 22950 N N . MET A 1 35 ? 57.902 -6.370 5.730 1.00 0.00 31 MET A N 12
ATOM 22951 C CA . MET A 1 35 ? 56.704 -6.688 4.961 1.00 0.00 31 MET A CA 12
ATOM 22952 C C . MET A 1 35 ? 57.003 -6.524 3.470 1.00 0.00 31 MET A C 12
ATOM 22953 O O . MET A 1 35 ? 58.077 -6.047 3.100 1.00 0.00 31 MET A O 12
ATOM 22967 N N . SER A 1 36 ? 56.060 -6.910 2.614 1.00 0.00 32 SER A N 12
ATOM 22968 C CA . SER A 1 36 ? 56.259 -6.780 1.177 1.00 0.00 32 SER A CA 12
ATOM 22969 C C . SER A 1 36 ? 55.092 -6.042 0.547 1.00 0.00 32 SER A C 12
ATOM 22970 O O . SER A 1 36 ? 53.952 -6.495 0.625 1.00 0.00 32 SER A O 12
ATOM 22978 N N . LEU A 1 37 ? 55.379 -4.918 -0.096 1.00 0.00 33 LEU A N 12
ATOM 22979 C CA . LEU A 1 37 ? 54.332 -4.159 -0.750 1.00 0.00 33 LEU A CA 12
ATOM 22980 C C . LEU A 1 37 ? 54.409 -4.346 -2.258 1.00 0.00 33 LEU A C 12
ATOM 22981 O O . LEU A 1 37 ? 55.401 -3.989 -2.894 1.00 0.00 33 LEU A O 12
ATOM 22997 N N . LYS A 1 38 ? 53.345 -4.897 -2.823 1.00 0.00 34 LYS A N 12
ATOM 22998 C CA . LYS A 1 38 ? 53.280 -5.121 -4.258 1.00 0.00 34 LYS A CA 12
ATOM 22999 C C . LYS A 1 38 ? 52.041 -4.444 -4.828 1.00 0.00 34 LYS A C 12
ATOM 23000 O O . LYS A 1 38 ? 50.915 -4.793 -4.470 1.00 0.00 34 LYS A O 12
ATOM 23019 N N . GLY A 1 39 ? 52.255 -3.468 -5.705 1.00 0.00 35 GLY A N 12
ATOM 23020 C CA . GLY A 1 39 ? 51.142 -2.744 -6.299 1.00 0.00 35 GLY A CA 12
ATOM 23021 C C . GLY A 1 39 ? 50.472 -1.866 -5.247 1.00 0.00 35 GLY A C 12
ATOM 23022 O O . GLY A 1 39 ? 50.920 -0.751 -4.978 1.00 0.00 35 GLY A O 12
ATOM 23026 N N . THR A 1 40 ? 49.407 -2.383 -4.652 1.00 0.00 36 THR A N 12
ATOM 23027 C CA . THR A 1 40 ? 48.689 -1.650 -3.617 1.00 0.00 36 THR A CA 12
ATOM 23028 C C . THR A 1 40 ? 48.338 -2.558 -2.442 1.00 0.00 36 THR A C 12
ATOM 23029 O O . THR A 1 40 ? 47.433 -2.254 -1.668 1.00 0.00 36 THR A O 12
ATOM 23040 N N . THR A 1 41 ? 49.054 -3.672 -2.316 1.00 0.00 37 THR A N 12
ATOM 23041 C CA . THR A 1 41 ? 48.799 -4.608 -1.226 1.00 0.00 37 THR A CA 12
ATOM 23042 C C . THR A 1 41 ? 50.059 -4.822 -0.391 1.00 0.00 37 THR A C 12
ATOM 23043 O O . THR A 1 41 ? 51.137 -5.073 -0.928 1.00 0.00 37 THR A O 12
ATOM 23054 N N . VAL A 1 42 ? 49.909 -4.723 0.924 1.00 0.00 38 VAL A N 12
ATOM 23055 C CA . VAL A 1 42 ? 51.029 -4.911 1.835 1.00 0.00 38 VAL A CA 12
ATOM 23056 C C . VAL A 1 42 ? 50.861 -6.232 2.580 1.00 0.00 38 VAL A C 12
ATOM 23057 O O . VAL A 1 42 ? 49.862 -6.439 3.268 1.00 0.00 38 VAL A O 12
ATOM 23070 N N . THR A 1 43 ? 51.837 -7.121 2.439 1.00 0.00 39 THR A N 12
ATOM 23071 C CA . THR A 1 43 ? 51.781 -8.413 3.103 1.00 0.00 39 THR A CA 12
ATOM 23072 C C . THR A 1 43 ? 52.982 -8.572 4.046 1.00 0.00 39 THR A C 12
ATOM 23073 O O . THR A 1 43 ? 54.118 -8.580 3.584 1.00 0.00 39 THR A O 12
ATOM 23084 N N . PRO A 1 44 ? 52.777 -8.693 5.342 1.00 0.00 40 PRO A N 12
ATOM 23085 C CA . PRO A 1 44 ? 53.906 -8.838 6.310 1.00 0.00 40 PRO A CA 12
ATOM 23086 C C . PRO A 1 44 ? 54.603 -10.188 6.213 1.00 0.00 40 PRO A C 12
ATOM 23087 O O . PRO A 1 44 ? 53.983 -11.201 5.888 1.00 0.00 40 PRO A O 12
ATOM 23098 N N . ASP A 1 45 ? 55.895 -10.190 6.514 1.00 0.00 41 ASP A N 12
ATOM 23099 C CA . ASP A 1 45 ? 56.673 -11.418 6.477 1.00 0.00 41 ASP A CA 12
ATOM 23100 C C . ASP A 1 45 ? 56.876 -11.938 7.893 1.00 0.00 41 ASP A C 12
ATOM 23101 O O . ASP A 1 45 ? 57.236 -11.184 8.796 1.00 0.00 41 ASP A O 12
ATOM 23110 N N . LYS A 1 46 ? 56.643 -13.225 8.081 1.00 0.00 42 LYS A N 12
ATOM 23111 C CA . LYS A 1 46 ? 56.805 -13.828 9.390 1.00 0.00 42 LYS A CA 12
ATOM 23112 C C . LYS A 1 46 ? 58.278 -13.868 9.794 1.00 0.00 42 LYS A C 12
ATOM 23113 O O . LYS A 1 46 ? 58.601 -14.218 10.928 1.00 0.00 42 LYS A O 12
ATOM 23132 N N . ARG A 1 47 ? 59.176 -13.508 8.873 1.00 0.00 43 ARG A N 12
ATOM 23133 C CA . ARG A 1 47 ? 60.590 -13.517 9.187 1.00 0.00 43 ARG A CA 12
ATOM 23134 C C . ARG A 1 47 ? 60.882 -12.380 10.153 1.00 0.00 43 ARG A C 12
ATOM 23135 O O . ARG A 1 47 ? 61.249 -11.277 9.744 1.00 0.00 43 ARG A O 12
ATOM 23156 N N . LYS A 1 48 ? 60.700 -12.655 11.438 1.00 0.00 44 LYS A N 12
ATOM 23157 C CA . LYS A 1 48 ? 60.928 -11.650 12.459 1.00 0.00 44 LYS A CA 12
ATOM 23158 C C . LYS A 1 48 ? 62.326 -11.089 12.308 1.00 0.00 44 LYS A C 12
ATOM 23159 O O . LYS A 1 48 ? 63.270 -11.837 12.081 1.00 0.00 44 LYS A O 12
ATOM 23178 N N . GLY A 1 49 ? 62.456 -9.776 12.411 1.00 0.00 45 GLY A N 12
ATOM 23179 C CA . GLY A 1 49 ? 63.757 -9.154 12.260 1.00 0.00 45 GLY A CA 12
ATOM 23180 C C . GLY A 1 49 ? 64.025 -8.140 13.353 1.00 0.00 45 GLY A C 12
ATOM 23181 O O . GLY A 1 49 ? 63.290 -8.049 14.335 1.00 0.00 45 GLY A O 12
ATOM 23185 N N . LEU A 1 50 ? 65.080 -7.371 13.156 1.00 0.00 46 LEU A N 12
ATOM 23186 C CA . LEU A 1 50 ? 65.458 -6.342 14.101 1.00 0.00 46 LEU A CA 12
ATOM 23187 C C . LEU A 1 50 ? 65.833 -5.091 13.337 1.00 0.00 46 LEU A C 12
ATOM 23188 O O . LEU A 1 50 ? 66.740 -5.115 12.504 1.00 0.00 46 LEU A O 12
ATOM 23204 N N . VAL A 1 51 ? 65.163 -3.998 13.628 1.00 0.00 47 VAL A N 12
ATOM 23205 C CA . VAL A 1 51 ? 65.486 -2.761 12.959 1.00 0.00 47 VAL A CA 12
ATOM 23206 C C . VAL A 1 51 ? 66.426 -1.964 13.828 1.00 0.00 47 VAL A C 12
ATOM 23207 O O . VAL A 1 51 ? 66.030 -1.463 14.882 1.00 0.00 47 VAL A O 12
ATOM 23220 N N . TYR A 1 52 ? 67.676 -1.854 13.401 1.00 0.00 48 TYR A N 12
ATOM 23221 C CA . TYR A 1 52 ? 68.641 -1.111 14.199 1.00 0.00 48 TYR A CA 12
ATOM 23222 C C . TYR A 1 52 ? 69.408 -0.105 13.347 1.00 0.00 48 TYR A C 12
ATOM 23223 O O . TYR A 1 52 ? 69.528 -0.255 12.130 1.00 0.00 48 TYR A O 12
ATOM 23241 N N . ILE A 1 53 ? 69.914 0.924 14.015 1.00 0.00 49 ILE A N 12
ATOM 23242 C CA . ILE A 1 53 ? 70.663 1.983 13.367 1.00 0.00 49 ILE A CA 12
ATOM 23243 C C . ILE A 1 53 ? 72.056 2.052 13.954 1.00 0.00 49 ILE A C 12
ATOM 23244 O O . ILE A 1 53 ? 72.210 1.929 15.156 1.00 0.00 49 ILE A O 12
ATOM 23260 N N . GLN A 1 54 ? 73.062 2.217 13.097 1.00 0.00 50 GLN A N 12
ATOM 23261 C CA . GLN A 1 54 ? 74.448 2.279 13.556 1.00 0.00 50 GLN A CA 12
ATOM 23262 C C . GLN A 1 54 ? 75.187 3.425 12.880 1.00 0.00 50 GLN A C 12
ATOM 23263 O O . GLN A 1 54 ? 75.149 3.554 11.670 1.00 0.00 50 GLN A O 12
ATOM 23277 N N . GLN A 1 55 ? 75.893 4.228 13.657 1.00 0.00 51 GLN A N 12
ATOM 23278 C CA . GLN A 1 55 ? 76.650 5.324 13.090 1.00 0.00 51 GLN A CA 12
ATOM 23279 C C . GLN A 1 55 ? 78.111 4.942 12.993 1.00 0.00 51 GLN A C 12
ATOM 23280 O O . GLN A 1 55 ? 78.732 4.556 13.983 1.00 0.00 51 GLN A O 12
ATOM 23294 N N . THR A 1 56 ? 78.655 5.059 11.799 1.00 0.00 52 THR A N 12
ATOM 23295 C CA . THR A 1 56 ? 80.049 4.726 11.588 1.00 0.00 52 THR A CA 12
ATOM 23296 C C . THR A 1 56 ? 80.950 5.902 11.887 1.00 0.00 52 THR A C 12
ATOM 23297 O O . THR A 1 56 ? 80.488 7.021 12.108 1.00 0.00 52 THR A O 12
ATOM 23308 N N . ASP A 1 57 ? 82.246 5.640 11.886 1.00 0.00 53 ASP A N 12
ATOM 23309 C CA . ASP A 1 57 ? 83.218 6.684 12.150 1.00 0.00 53 ASP A CA 12
ATOM 23310 C C . ASP A 1 57 ? 83.162 7.731 11.044 1.00 0.00 53 ASP A C 12
ATOM 23311 O O . ASP A 1 57 ? 83.755 8.805 11.165 1.00 0.00 53 ASP A O 12
ATOM 23320 N N . ASP A 1 58 ? 82.437 7.423 9.966 1.00 0.00 54 ASP A N 12
ATOM 23321 C CA . ASP A 1 58 ? 82.314 8.365 8.863 1.00 0.00 54 ASP A CA 12
ATOM 23322 C C . ASP A 1 58 ? 81.129 9.303 9.088 1.00 0.00 54 ASP A C 12
ATOM 23323 O O . ASP A 1 58 ? 80.847 10.162 8.252 1.00 0.00 54 ASP A O 12
ATOM 23332 N N . SER A 1 59 ? 80.431 9.123 10.218 1.00 0.00 55 SER A N 12
ATOM 23333 C CA . SER A 1 59 ? 79.274 9.947 10.544 1.00 0.00 55 SER A CA 12
ATOM 23334 C C . SER A 1 59 ? 78.114 9.628 9.613 1.00 0.00 55 SER A C 12
ATOM 23335 O O . SER A 1 59 ? 77.198 10.430 9.436 1.00 0.00 55 SER A O 12
ATOM 23343 N N . LEU A 1 60 ? 78.159 8.437 9.039 1.00 0.00 56 LEU A N 12
ATOM 23344 C CA . LEU A 1 60 ? 77.123 7.978 8.151 1.00 0.00 56 LEU A CA 12
ATOM 23345 C C . LEU A 1 60 ? 76.237 7.025 8.914 1.00 0.00 56 LEU A C 12
ATOM 23346 O O . LEU A 1 60 ? 76.705 6.033 9.464 1.00 0.00 56 LEU A O 12
ATOM 23362 N N . ILE A 1 61 ? 74.963 7.344 8.971 1.00 0.00 57 ILE A N 12
ATOM 23363 C CA . ILE A 1 61 ? 74.032 6.517 9.697 1.00 0.00 57 ILE A CA 12
ATOM 23364 C C . ILE A 1 61 ? 73.665 5.314 8.866 1.00 0.00 57 ILE A C 12
ATOM 23365 O O . ILE A 1 61 ? 73.248 5.443 7.725 1.00 0.00 57 ILE A O 12
ATOM 23381 N N . HIS A 1 62 ? 73.844 4.148 9.453 1.00 0.00 58 HIS A N 12
ATOM 23382 C CA . HIS A 1 62 ? 73.555 2.904 8.769 1.00 0.00 58 HIS A CA 12
ATOM 23383 C C . HIS A 1 62 ? 72.211 2.341 9.218 1.00 0.00 58 HIS A C 12
ATOM 23384 O O . HIS A 1 62 ? 72.012 2.045 10.397 1.00 0.00 58 HIS A O 12
ATOM 23398 N N . PHE A 1 63 ? 71.307 2.174 8.260 1.00 0.00 59 PHE A N 12
ATOM 23399 C CA . PHE A 1 63 ? 69.995 1.616 8.543 1.00 0.00 59 PHE A CA 12
ATOM 23400 C C . PHE A 1 63 ? 69.988 0.171 8.096 1.00 0.00 59 PHE A C 12
ATOM 23401 O O . PHE A 1 63 ? 70.037 -0.109 6.897 1.00 0.00 59 PHE A O 12
ATOM 23418 N N . CYS A 1 64 ? 69.961 -0.748 9.047 1.00 0.00 60 CYS A N 12
ATOM 23419 C CA . CYS A 1 64 ? 69.990 -2.161 8.684 1.00 0.00 60 CYS A CA 12
ATOM 23420 C C . CYS A 1 64 ? 68.902 -2.977 9.359 1.00 0.00 60 CYS A C 12
ATOM 23421 O O . CYS A 1 64 ? 68.602 -2.800 10.542 1.00 0.00 60 CYS A O 12
ATOM 23429 N N . TRP A 1 65 ? 68.348 -3.904 8.583 1.00 0.00 61 TRP A N 12
ATOM 23430 C CA . TRP A 1 65 ? 67.322 -4.807 9.072 1.00 0.00 61 TRP A CA 12
ATOM 23431 C C . TRP A 1 65 ? 67.893 -6.218 9.098 1.00 0.00 61 TRP A C 12
ATOM 23432 O O . TRP A 1 65 ? 68.275 -6.786 8.070 1.00 0.00 61 TRP A O 12
ATOM 23453 N N . LYS A 1 66 ? 67.978 -6.756 10.289 1.00 0.00 62 LYS A N 12
ATOM 23454 C CA . LYS A 1 66 ? 68.533 -8.073 10.487 1.00 0.00 62 LYS A CA 12
ATOM 23455 C C . LYS A 1 66 ? 67.438 -9.091 10.713 1.00 0.00 62 LYS A C 12
ATOM 23456 O O . LYS A 1 66 ? 66.547 -8.891 11.531 1.00 0.00 62 LYS A O 12
ATOM 23475 N N . ASP A 1 67 ? 67.518 -10.185 9.981 1.00 0.00 63 ASP A N 12
ATOM 23476 C CA . ASP A 1 67 ? 66.533 -11.240 10.109 1.00 0.00 63 ASP A CA 12
ATOM 23477 C C . ASP A 1 67 ? 66.859 -12.077 11.331 1.00 0.00 63 ASP A C 12
ATOM 23478 O O . ASP A 1 67 ? 67.949 -12.620 11.442 1.00 0.00 63 ASP A O 12
ATOM 23487 N N . ARG A 1 68 ? 65.911 -12.172 12.244 1.00 0.00 64 ARG A N 12
ATOM 23488 C CA . ARG A 1 68 ? 66.121 -12.949 13.464 1.00 0.00 64 ARG A CA 12
ATOM 23489 C C . ARG A 1 68 ? 66.153 -14.443 13.148 1.00 0.00 64 ARG A C 12
ATOM 23490 O O . ARG A 1 68 ? 66.667 -15.245 13.928 1.00 0.00 64 ARG A O 12
ATOM 23511 N N . THR A 1 69 ? 65.595 -14.803 11.999 1.00 0.00 65 THR A N 12
ATOM 23512 C CA . THR A 1 69 ? 65.544 -16.185 11.560 1.00 0.00 65 THR A CA 12
ATOM 23513 C C . THR A 1 69 ? 66.939 -16.784 11.398 1.00 0.00 65 THR A C 12
ATOM 23514 O O . THR A 1 69 ? 67.197 -17.908 11.830 1.00 0.00 65 THR A O 12
ATOM 23525 N N . SER A 1 70 ? 67.833 -16.027 10.781 1.00 0.00 66 SER A N 12
ATOM 23526 C CA . SER A 1 70 ? 69.200 -16.485 10.574 1.00 0.00 66 SER A CA 12
ATOM 23527 C C . SER A 1 70 ? 70.146 -15.690 11.458 1.00 0.00 66 SER A C 12
ATOM 23528 O O . SER A 1 70 ? 71.278 -16.101 11.712 1.00 0.00 66 SER A O 12
ATOM 23536 N N . GLY A 1 71 ? 69.666 -14.542 11.914 1.00 0.00 67 GLY A N 12
ATOM 23537 C CA . GLY A 1 71 ? 70.457 -13.672 12.763 1.00 0.00 67 GLY A CA 12
ATOM 23538 C C . GLY A 1 71 ? 71.483 -12.890 11.941 1.00 0.00 67 GLY A C 12
ATOM 23539 O O . GLY A 1 71 ? 72.388 -12.267 12.493 1.00 0.00 67 GLY A O 12
ATOM 23543 N N . ASN A 1 72 ? 71.334 -12.931 10.619 1.00 0.00 68 ASN A N 12
ATOM 23544 C CA . ASN A 1 72 ? 72.238 -12.225 9.723 1.00 0.00 68 ASN A CA 12
ATOM 23545 C C . ASN A 1 72 ? 71.588 -10.946 9.209 1.00 0.00 68 ASN A C 12
ATOM 23546 O O . ASN A 1 72 ? 70.375 -10.899 9.000 1.00 0.00 68 ASN A O 12
ATOM 23557 N N . VAL A 1 73 ? 72.393 -9.909 9.015 1.00 0.00 69 VAL A N 12
ATOM 23558 C CA . VAL A 1 73 ? 71.871 -8.636 8.534 1.00 0.00 69 VAL A CA 12
ATOM 23559 C C . VAL A 1 73 ? 71.441 -8.768 7.083 1.00 0.00 69 VAL A C 12
ATOM 23560 O O . VAL A 1 73 ? 72.271 -8.797 6.174 1.00 0.00 69 VAL A O 12
ATOM 23573 N N . GLU A 1 74 ? 70.130 -8.856 6.878 1.00 0.00 70 GLU A N 12
ATOM 23574 C CA . GLU A 1 74 ? 69.583 -8.996 5.535 1.00 0.00 70 GLU A CA 12
ATOM 23575 C C . GLU A 1 74 ? 69.691 -7.689 4.765 1.00 0.00 70 GLU A C 12
ATOM 23576 O O . GLU A 1 74 ? 69.965 -7.685 3.565 1.00 0.00 70 GLU A O 12
ATOM 23588 N N . ASP A 1 75 ? 69.454 -6.579 5.461 1.00 0.00 71 ASP A N 12
ATOM 23589 C CA . ASP A 1 75 ? 69.509 -5.269 4.813 1.00 0.00 71 ASP A CA 12
ATOM 23590 C C . ASP A 1 75 ? 70.434 -4.321 5.571 1.00 0.00 71 ASP A C 12
ATOM 23591 O O . ASP A 1 75 ? 70.464 -4.327 6.798 1.00 0.00 71 ASP A O 12
ATOM 23600 N N . ASP A 1 76 ? 71.180 -3.505 4.825 1.00 0.00 72 ASP A N 12
ATOM 23601 C CA . ASP A 1 76 ? 72.107 -2.545 5.425 1.00 0.00 72 ASP A CA 12
ATOM 23602 C C . ASP A 1 76 ? 72.425 -1.428 4.434 1.00 0.00 72 ASP A C 12
ATOM 23603 O O . ASP A 1 76 ? 73.132 -1.646 3.450 1.00 0.00 72 ASP A O 12
ATOM 23612 N N . LEU A 1 77 ? 71.901 -0.237 4.696 1.00 0.00 73 LEU A N 12
ATOM 23613 C CA . LEU A 1 77 ? 72.139 0.899 3.812 1.00 0.00 73 LEU A CA 12
ATOM 23614 C C . LEU A 1 77 ? 72.206 2.194 4.593 1.00 0.00 73 LEU A C 12
ATOM 23615 O O . LEU A 1 77 ? 71.450 2.413 5.533 1.00 0.00 73 LEU A O 12
ATOM 23631 N N . ILE A 1 78 ? 73.125 3.052 4.186 1.00 0.00 74 ILE A N 12
ATOM 23632 C CA . ILE A 1 78 ? 73.309 4.326 4.842 1.00 0.00 74 ILE A CA 12
ATOM 23633 C C . ILE A 1 78 ? 72.190 5.280 4.489 1.00 0.00 74 ILE A C 12
ATOM 23634 O O . ILE A 1 78 ? 71.828 5.430 3.321 1.00 0.00 74 ILE A O 12
ATOM 23650 N N . ILE A 1 79 ? 71.651 5.931 5.506 1.00 0.00 75 ILE A N 12
ATOM 23651 C CA . ILE A 1 79 ? 70.579 6.880 5.291 1.00 0.00 75 ILE A CA 12
ATOM 23652 C C . ILE A 1 79 ? 71.055 8.289 5.615 1.00 0.00 75 ILE A C 12
ATOM 23653 O O . ILE A 1 79 ? 71.445 8.586 6.744 1.00 0.00 75 ILE A O 12
ATOM 23669 N N . PHE A 1 80 ? 71.016 9.145 4.605 1.00 0.00 76 PHE A N 12
ATOM 23670 C CA . PHE A 1 80 ? 71.441 10.536 4.762 1.00 0.00 76 PHE A CA 12
ATOM 23671 C C . PHE A 1 80 ? 70.384 11.345 5.508 1.00 0.00 76 PHE A C 12
ATOM 23672 O O . PHE A 1 80 ? 69.229 10.935 5.600 1.00 0.00 76 PHE A O 12
ATOM 23689 N N . PRO A 1 81 ? 70.749 12.476 6.056 1.00 0.00 77 PRO A N 12
ATOM 23690 C CA . PRO A 1 81 ? 69.786 13.331 6.808 1.00 0.00 77 PRO A CA 12
ATOM 23691 C C . PRO A 1 81 ? 68.567 13.674 5.969 1.00 0.00 77 PRO A C 12
ATOM 23692 O O . PRO A 1 81 ? 68.686 14.140 4.836 1.00 0.00 77 PRO A O 12
ATOM 23703 N N . ASP A 1 82 ? 67.397 13.433 6.537 1.00 0.00 78 ASP A N 12
ATOM 23704 C CA . ASP A 1 82 ? 66.143 13.713 5.844 1.00 0.00 78 ASP A CA 12
ATOM 23705 C C . ASP A 1 82 ? 66.005 12.853 4.585 1.00 0.00 78 ASP A C 12
ATOM 23706 O O . ASP A 1 82 ? 65.101 13.067 3.782 1.00 0.00 78 ASP A O 12
ATOM 23715 N N . ASP A 1 83 ? 66.898 11.878 4.415 1.00 0.00 79 ASP A N 12
ATOM 23716 C CA . ASP A 1 83 ? 66.839 11.006 3.251 1.00 0.00 79 ASP A CA 12
ATOM 23717 C C . ASP A 1 83 ? 65.624 10.105 3.333 1.00 0.00 79 ASP A C 12
ATOM 23718 O O . ASP A 1 83 ? 64.985 9.822 2.322 1.00 0.00 79 ASP A O 12
ATOM 23727 N N . CYS A 1 84 ? 65.329 9.642 4.545 1.00 0.00 80 CYS A N 12
ATOM 23728 C CA . CYS A 1 84 ? 64.200 8.753 4.752 1.00 0.00 80 CYS A CA 12
ATOM 23729 C C . CYS A 1 84 ? 63.278 9.257 5.849 1.00 0.00 80 CYS A C 12
ATOM 23730 O O . CYS A 1 84 ? 63.701 9.960 6.767 1.00 0.00 80 CYS A O 12
ATOM 23738 N N . GLU A 1 85 ? 62.017 8.862 5.753 1.00 0.00 81 GLU A N 12
ATOM 23739 C CA . GLU A 1 85 ? 61.023 9.237 6.743 1.00 0.00 81 GLU A CA 12
ATOM 23740 C C . GLU A 1 85 ? 60.393 8.002 7.371 1.00 0.00 81 GLU A C 12
ATOM 23741 O O . GLU A 1 85 ? 59.851 7.142 6.676 1.00 0.00 81 GLU A O 12
ATOM 23753 N N . PHE A 1 86 ? 60.461 7.932 8.696 1.00 0.00 82 PHE A N 12
ATOM 23754 C CA . PHE A 1 86 ? 59.886 6.812 9.426 1.00 0.00 82 PHE A CA 12
ATOM 23755 C C . PHE A 1 86 ? 58.533 7.243 9.976 1.00 0.00 82 PHE A C 12
ATOM 23756 O O . PHE A 1 86 ? 58.451 8.180 10.771 1.00 0.00 82 PHE A O 12
ATOM 23773 N N . LYS A 1 87 ? 57.469 6.592 9.517 1.00 0.00 83 LYS A N 12
ATOM 23774 C CA . LYS A 1 87 ? 56.132 6.981 9.954 1.00 0.00 83 LYS A CA 12
ATOM 23775 C C . LYS A 1 87 ? 55.194 5.785 10.063 1.00 0.00 83 LYS A C 12
ATOM 23776 O O . LYS A 1 87 ? 55.484 4.713 9.560 1.00 0.00 83 LYS A O 12
ATOM 23795 N N . ARG A 1 88 ? 54.059 5.987 10.722 1.00 0.00 84 ARG A N 12
ATOM 23796 C CA . ARG A 1 88 ? 53.083 4.924 10.881 1.00 0.00 84 ARG A CA 12
ATOM 23797 C C . ARG A 1 88 ? 52.086 4.942 9.729 1.00 0.00 84 ARG A C 12
ATOM 23798 O O . ARG A 1 88 ? 51.791 5.997 9.168 1.00 0.00 84 ARG A O 12
ATOM 23819 N N . VAL A 1 89 ? 51.570 3.768 9.376 1.00 0.00 85 VAL A N 12
ATOM 23820 C CA . VAL A 1 89 ? 50.608 3.674 8.283 1.00 0.00 85 VAL A CA 12
ATOM 23821 C C . VAL A 1 89 ? 49.227 3.318 8.828 1.00 0.00 85 VAL A C 12
ATOM 23822 O O . VAL A 1 89 ? 48.877 2.141 8.904 1.00 0.00 85 VAL A O 12
ATOM 23835 N N . PRO A 1 90 ? 48.433 4.294 9.193 1.00 0.00 86 PRO A N 12
ATOM 23836 C CA . PRO A 1 90 ? 47.065 4.041 9.719 1.00 0.00 86 PRO A CA 12
ATOM 23837 C C . PRO A 1 90 ? 46.077 3.724 8.601 1.00 0.00 86 PRO A C 12
ATOM 23838 O O . PRO A 1 90 ? 45.097 4.441 8.397 1.00 0.00 86 PRO A O 12
ATOM 23849 N N . GLN A 1 91 ? 46.343 2.638 7.881 1.00 0.00 87 GLN A N 12
ATOM 23850 C CA . GLN A 1 91 ? 45.474 2.220 6.786 1.00 0.00 87 GLN A CA 12
ATOM 23851 C C . GLN A 1 91 ? 44.734 0.942 7.160 1.00 0.00 87 GLN A C 12
ATOM 23852 O O . GLN A 1 91 ? 43.591 0.730 6.752 1.00 0.00 87 GLN A O 12
ATOM 23866 N N . CYS A 1 92 ? 45.394 0.092 7.942 1.00 0.00 88 CYS A N 12
ATOM 23867 C CA . CYS A 1 92 ? 44.785 -1.167 8.367 1.00 0.00 88 CYS A CA 12
ATOM 23868 C C . CYS A 1 92 ? 44.870 -1.329 9.881 1.00 0.00 88 CYS A C 12
ATOM 23869 O O . CYS A 1 92 ? 45.765 -2.007 10.384 1.00 0.00 88 CYS A O 12
ATOM 23877 N N . PRO A 1 93 ? 43.963 -0.732 10.613 1.00 0.00 89 PRO A N 12
ATOM 23878 C CA . PRO A 1 93 ? 43.957 -0.832 12.102 1.00 0.00 89 PRO A CA 12
ATOM 23879 C C . PRO A 1 93 ? 43.925 -2.286 12.560 1.00 0.00 89 PRO A C 12
ATOM 23880 O O . PRO A 1 93 ? 43.092 -3.068 12.098 1.00 0.00 89 PRO A O 12
ATOM 23891 N N . SER A 1 94 ? 44.832 -2.626 13.475 1.00 0.00 90 SER A N 12
ATOM 23892 C CA . SER A 1 94 ? 44.926 -3.984 14.016 1.00 0.00 90 SER A CA 12
ATOM 23893 C C . SER A 1 94 ? 46.228 -4.149 14.788 1.00 0.00 90 SER A C 12
ATOM 23894 O O . SER A 1 94 ? 46.270 -4.819 15.819 1.00 0.00 90 SER A O 12
ATOM 23902 N N . GLY A 1 95 ? 47.295 -3.538 14.276 1.00 0.00 91 GLY A N 12
ATOM 23903 C CA . GLY A 1 95 ? 48.598 -3.637 14.928 1.00 0.00 91 GLY A CA 12
ATOM 23904 C C . GLY A 1 95 ? 49.500 -2.475 14.531 1.00 0.00 91 GLY A C 12
ATOM 23905 O O . GLY A 1 95 ? 49.106 -1.611 13.749 1.00 0.00 91 GLY A O 12
ATOM 23909 N N . ARG A 1 96 ? 50.712 -2.459 15.079 1.00 0.00 92 ARG A N 12
ATOM 23910 C CA . ARG A 1 96 ? 51.656 -1.392 14.776 1.00 0.00 92 ARG A CA 12
ATOM 23911 C C . ARG A 1 96 ? 52.356 -1.637 13.447 1.00 0.00 92 ARG A C 12
ATOM 23912 O O . ARG A 1 96 ? 53.092 -2.611 13.286 1.00 0.00 92 ARG A O 12
ATOM 23933 N N . VAL A 1 97 ? 52.134 -0.731 12.506 1.00 0.00 93 VAL A N 12
ATOM 23934 C CA . VAL A 1 97 ? 52.756 -0.830 11.196 1.00 0.00 93 VAL A CA 12
ATOM 23935 C C . VAL A 1 97 ? 53.438 0.483 10.838 1.00 0.00 93 VAL A C 12
ATOM 23936 O O . VAL A 1 97 ? 52.803 1.534 10.815 1.00 0.00 93 VAL A O 12
ATOM 23949 N N . TYR A 1 98 ? 54.731 0.411 10.553 1.00 0.00 94 TYR A N 12
ATOM 23950 C CA . TYR A 1 98 ? 55.488 1.602 10.195 1.00 0.00 94 TYR A CA 12
ATOM 23951 C C . TYR A 1 98 ? 56.058 1.454 8.793 1.00 0.00 94 TYR A C 12
ATOM 23952 O O . TYR A 1 98 ? 56.334 0.350 8.343 1.00 0.00 94 TYR A O 12
ATOM 23970 N N . VAL A 1 99 ? 56.221 2.572 8.105 1.00 0.00 95 VAL A N 12
ATOM 23971 C CA . VAL A 1 99 ? 56.750 2.547 6.757 1.00 0.00 95 VAL A CA 12
ATOM 23972 C C . VAL A 1 99 ? 57.913 3.517 6.636 1.00 0.00 95 VAL A C 12
ATOM 23973 O O . VAL A 1 99 ? 57.840 4.658 7.094 1.00 0.00 95 VAL A O 12
ATOM 23986 N N . LEU A 1 100 ? 58.980 3.060 6.005 1.00 0.00 96 LEU A N 12
ATOM 23987 C CA . LEU A 1 100 ? 60.147 3.889 5.808 1.00 0.00 96 LEU A CA 12
ATOM 23988 C C . LEU A 1 100 ? 60.158 4.334 4.360 1.00 0.00 96 LEU A C 12
ATOM 23989 O O . LEU A 1 100 ? 60.269 3.508 3.456 1.00 0.00 96 LEU A O 12
ATOM 24005 N N . LYS A 1 101 ? 60.022 5.630 4.133 1.00 0.00 97 LYS A N 12
ATOM 24006 C CA . LYS A 1 101 ? 59.994 6.132 2.762 1.00 0.00 97 LYS A CA 12
ATOM 24007 C C . LYS A 1 101 ? 61.221 6.974 2.483 1.00 0.00 97 LYS A C 12
ATOM 24008 O O . LYS A 1 101 ? 61.678 7.705 3.343 1.00 0.00 97 LYS A O 12
ATOM 24027 N N . PHE A 1 102 ? 61.755 6.864 1.279 1.00 0.00 98 PHE A N 12
ATOM 24028 C CA . PHE A 1 102 ? 62.936 7.623 0.922 1.00 0.00 98 PHE A CA 12
ATOM 24029 C C . PHE A 1 102 ? 62.533 8.944 0.295 1.00 0.00 98 PHE A C 12
ATOM 24030 O O . PHE A 1 102 ? 62.048 8.991 -0.835 1.00 0.00 98 PHE A O 12
ATOM 24047 N N . LYS A 1 103 ? 62.743 10.020 1.041 1.00 0.00 99 LYS A N 12
ATOM 24048 C CA . LYS A 1 103 ? 62.406 11.340 0.551 1.00 0.00 99 LYS A CA 12
ATOM 24049 C C . LYS A 1 103 ? 63.227 11.634 -0.687 1.00 0.00 99 LYS A C 12
ATOM 24050 O O . LYS A 1 103 ? 62.744 12.242 -1.643 1.00 0.00 99 LYS A O 12
ATOM 24069 N N . ALA A 1 104 ? 64.482 11.200 -0.655 1.00 0.00 100 ALA A N 12
ATOM 24070 C CA . ALA A 1 104 ? 65.375 11.428 -1.783 1.00 0.00 100 ALA A CA 12
ATOM 24071 C C . ALA A 1 104 ? 65.301 10.285 -2.793 1.00 0.00 100 ALA A C 12
ATOM 24072 O O . ALA A 1 104 ? 65.691 10.443 -3.950 1.00 0.00 100 ALA A O 12
ATOM 24079 N N . GLY A 1 105 ? 64.805 9.135 -2.348 1.00 0.00 101 GLY A N 12
ATOM 24080 C CA . GLY A 1 105 ? 64.690 7.977 -3.222 1.00 0.00 101 GLY A CA 12
ATOM 24081 C C . GLY A 1 105 ? 63.241 7.746 -3.619 1.00 0.00 101 GLY A C 12
ATOM 24082 O O . GLY A 1 105 ? 62.360 8.537 -3.282 1.00 0.00 101 GLY A O 12
ATOM 24086 N N . SER A 1 106 ? 63.000 6.658 -4.334 1.00 0.00 102 SER A N 12
ATOM 24087 C CA . SER A 1 106 ? 61.652 6.326 -4.770 1.00 0.00 102 SER A CA 12
ATOM 24088 C C . SER A 1 106 ? 61.229 4.967 -4.226 1.00 0.00 102 SER A C 12
ATOM 24089 O O . SER A 1 106 ? 60.330 4.329 -4.774 1.00 0.00 102 SER A O 12
ATOM 24097 N N . LYS A 1 107 ? 61.882 4.516 -3.154 1.00 0.00 103 LYS A N 12
ATOM 24098 C CA . LYS A 1 107 ? 61.550 3.226 -2.575 1.00 0.00 103 LYS A CA 12
ATOM 24099 C C . LYS A 1 107 ? 60.949 3.388 -1.186 1.00 0.00 103 LYS A C 12
ATOM 24100 O O . LYS A 1 107 ? 61.198 4.374 -0.493 1.00 0.00 103 LYS A O 12
ATOM 24119 N N . ARG A 1 108 ? 60.156 2.403 -0.798 1.00 0.00 104 ARG A N 12
ATOM 24120 C CA . ARG A 1 108 ? 59.504 2.407 0.506 1.00 0.00 104 ARG A CA 12
ATOM 24121 C C . ARG A 1 108 ? 59.563 1.019 1.144 1.00 0.00 104 ARG A C 12
ATOM 24122 O O . ARG A 1 108 ? 59.492 0.005 0.449 1.00 0.00 104 ARG A O 12
ATOM 24143 N N . LEU A 1 109 ? 59.688 0.980 2.468 1.00 0.00 105 LEU A N 12
ATOM 24144 C CA . LEU A 1 109 ? 59.749 -0.291 3.190 1.00 0.00 105 LEU A CA 12
ATOM 24145 C C . LEU A 1 109 ? 58.679 -0.330 4.275 1.00 0.00 105 LEU A C 12
ATOM 24146 O O . LEU A 1 109 ? 58.390 0.683 4.885 1.00 0.00 105 LEU A O 12
ATOM 24162 N N . PHE A 1 110 ? 58.093 -1.495 4.508 1.00 0.00 106 PHE A N 12
ATOM 24163 C CA . PHE A 1 110 ? 57.061 -1.627 5.532 1.00 0.00 106 PHE A CA 12
ATOM 24164 C C . PHE A 1 110 ? 57.499 -2.591 6.640 1.00 0.00 106 PHE A C 12
ATOM 24165 O O . PHE A 1 110 ? 58.064 -3.650 6.367 1.00 0.00 106 PHE A O 12
ATOM 24182 N N . PHE A 1 111 ? 57.233 -2.209 7.891 1.00 0.00 107 PHE A N 12
ATOM 24183 C CA . PHE A 1 111 ? 57.590 -3.023 9.045 1.00 0.00 107 PHE A CA 12
ATOM 24184 C C . PHE A 1 111 ? 56.470 -3.047 10.066 1.00 0.00 107 PHE A C 12
ATOM 24185 O O . PHE A 1 111 ? 55.580 -2.199 10.057 1.00 0.00 107 PHE A O 12
ATOM 24202 N N . TRP A 1 112 ? 56.542 -4.011 10.966 1.00 0.00 108 TRP A N 12
ATOM 24203 C CA . TRP A 1 112 ? 55.546 -4.127 12.022 1.00 0.00 108 TRP A CA 12
ATOM 24204 C C . TRP A 1 112 ? 56.232 -4.345 13.371 1.00 0.00 108 TRP A C 12
ATOM 24205 O O . TRP A 1 112 ? 57.224 -5.070 13.462 1.00 0.00 108 TRP A O 12
ATOM 24226 N N . MET A 1 113 ? 55.720 -3.684 14.414 1.00 0.00 109 MET A N 12
ATOM 24227 C CA . MET A 1 113 ? 56.315 -3.785 15.738 1.00 0.00 109 MET A CA 12
ATOM 24228 C C . MET A 1 113 ? 56.172 -5.189 16.300 1.00 0.00 109 MET A C 12
ATOM 24229 O O . MET A 1 113 ? 55.093 -5.785 16.262 1.00 0.00 109 MET A O 12
ATOM 24243 N N . GLN A 1 114 ? 57.270 -5.704 16.828 1.00 0.00 110 GLN A N 12
ATOM 24244 C CA . GLN A 1 114 ? 57.286 -7.034 17.415 1.00 0.00 110 GLN A CA 12
ATOM 24245 C C . GLN A 1 114 ? 57.427 -6.954 18.936 1.00 0.00 110 GLN A C 12
ATOM 24246 O O . GLN A 1 114 ? 57.290 -7.953 19.633 1.00 0.00 110 GLN A O 12
ATOM 24260 N N . GLU A 1 115 ? 57.707 -5.762 19.454 1.00 0.00 111 GLU A N 12
ATOM 24261 C CA . GLU A 1 115 ? 57.867 -5.601 20.896 1.00 0.00 111 GLU A CA 12
ATOM 24262 C C . GLU A 1 115 ? 56.529 -5.815 21.622 1.00 0.00 111 GLU A C 12
ATOM 24263 O O . GLU A 1 115 ? 55.506 -5.288 21.185 1.00 0.00 111 GLU A O 12
ATOM 24275 N N . PRO A 1 116 ? 56.502 -6.567 22.709 1.00 0.00 112 PRO A N 12
ATOM 24276 C CA . PRO A 1 116 ? 55.238 -6.819 23.463 1.00 0.00 112 PRO A CA 12
ATOM 24277 C C . PRO A 1 116 ? 54.744 -5.582 24.211 1.00 0.00 112 PRO A C 12
ATOM 24278 O O . PRO A 1 116 ? 53.553 -5.455 24.493 1.00 0.00 112 PRO A O 12
ATOM 24289 N N . LYS A 1 117 ? 55.661 -4.672 24.530 1.00 0.00 113 LYS A N 12
ATOM 24290 C CA . LYS A 1 117 ? 55.291 -3.461 25.241 1.00 0.00 113 LYS A CA 12
ATOM 24291 C C . LYS A 1 117 ? 55.406 -2.254 24.328 1.00 0.00 113 LYS A C 12
ATOM 24292 O O . LYS A 1 117 ? 56.338 -2.149 23.530 1.00 0.00 113 LYS A O 12
ATOM 24311 N N . THR A 1 118 ? 54.459 -1.342 24.463 1.00 0.00 114 THR A N 12
ATOM 24312 C CA . THR A 1 118 ? 54.466 -0.134 23.655 1.00 0.00 114 THR A CA 12
ATOM 24313 C C . THR A 1 118 ? 55.186 0.992 24.384 1.00 0.00 114 THR A C 12
ATOM 24314 O O . THR A 1 118 ? 55.303 2.104 23.868 1.00 0.00 114 THR A O 12
ATOM 24325 N N . ASP A 1 119 ? 55.675 0.694 25.581 1.00 0.00 115 ASP A N 12
ATOM 24326 C CA . ASP A 1 119 ? 56.391 1.675 26.371 1.00 0.00 115 ASP A CA 12
ATOM 24327 C C . ASP A 1 119 ? 57.692 2.077 25.682 1.00 0.00 115 ASP A C 12
ATOM 24328 O O . ASP A 1 119 ? 58.327 3.059 26.067 1.00 0.00 115 ASP A O 12
ATOM 24337 N N . GLN A 1 120 ? 58.095 1.306 24.672 1.00 0.00 116 GLN A N 12
ATOM 24338 C CA . GLN A 1 120 ? 59.335 1.598 23.959 1.00 0.00 116 GLN A CA 12
ATOM 24339 C C . GLN A 1 120 ? 59.103 1.736 22.454 1.00 0.00 116 GLN A C 12
ATOM 24340 O O . GLN A 1 120 ? 59.989 2.178 21.724 1.00 0.00 116 GLN A O 12
ATOM 24354 N N . ASP A 1 121 ? 57.920 1.341 21.991 1.00 0.00 117 ASP A N 12
ATOM 24355 C CA . ASP A 1 121 ? 57.611 1.415 20.569 1.00 0.00 117 ASP A CA 12
ATOM 24356 C C . ASP A 1 121 ? 57.675 2.852 20.074 1.00 0.00 117 ASP A C 12
ATOM 24357 O O . ASP A 1 121 ? 58.222 3.132 19.008 1.00 0.00 117 ASP A O 12
ATOM 24366 N N . GLU A 1 122 ? 57.120 3.760 20.859 1.00 0.00 118 GLU A N 12
ATOM 24367 C CA . GLU A 1 122 ? 57.119 5.169 20.499 1.00 0.00 118 GLU A CA 12
ATOM 24368 C C . GLU A 1 122 ? 58.535 5.730 20.492 1.00 0.00 118 GLU A C 12
ATOM 24369 O O . GLU A 1 122 ? 58.903 6.517 19.624 1.00 0.00 118 GLU A O 12
ATOM 24381 N N . GLU A 1 123 ? 59.319 5.322 21.474 1.00 0.00 119 GLU A N 12
ATOM 24382 C CA . GLU A 1 123 ? 60.690 5.789 21.588 1.00 0.00 119 GLU A CA 12
ATOM 24383 C C . GLU A 1 123 ? 61.508 5.325 20.395 1.00 0.00 119 GLU A C 12
ATOM 24384 O O . GLU A 1 123 ? 62.319 6.069 19.865 1.00 0.00 119 GLU A O 12
ATOM 24396 N N . HIS A 1 124 ? 61.283 4.088 19.982 1.00 0.00 120 HIS A N 12
ATOM 24397 C CA . HIS A 1 124 ? 61.996 3.523 18.851 1.00 0.00 120 HIS A CA 12
ATOM 24398 C C . HIS A 1 124 ? 61.665 4.304 17.608 1.00 0.00 120 HIS A C 12
ATOM 24399 O O . HIS A 1 124 ? 62.530 4.600 16.785 1.00 0.00 120 HIS A O 12
ATOM 24413 N N . CYS A 1 125 ? 60.402 4.644 17.500 1.00 0.00 121 CYS A N 12
ATOM 24414 C CA . CYS A 1 125 ? 59.918 5.406 16.380 1.00 0.00 121 CYS A CA 12
ATOM 24415 C C . CYS A 1 125 ? 60.564 6.783 16.374 1.00 0.00 121 CYS A C 12
ATOM 24416 O O . CYS A 1 125 ? 60.961 7.291 15.323 1.00 0.00 121 CYS A O 12
ATOM 24424 N N . ARG A 1 126 ? 60.677 7.380 17.560 1.00 0.00 122 ARG A N 12
ATOM 24425 C CA . ARG A 1 126 ? 61.286 8.698 17.679 1.00 0.00 122 ARG A CA 12
ATOM 24426 C C . ARG A 1 126 ? 62.779 8.635 17.391 1.00 0.00 122 ARG A C 12
ATOM 24427 O O . ARG A 1 126 ? 63.328 9.493 16.700 1.00 0.00 122 ARG A O 12
ATOM 24448 N N . LYS A 1 127 ? 63.427 7.612 17.925 1.00 0.00 123 LYS A N 12
ATOM 24449 C CA . LYS A 1 127 ? 64.853 7.436 17.729 1.00 0.00 123 LYS A CA 12
ATOM 24450 C C . LYS A 1 127 ? 65.163 7.194 16.262 1.00 0.00 123 LYS A C 12
ATOM 24451 O O . LYS A 1 127 ? 66.127 7.736 15.733 1.00 0.00 123 LYS A O 12
ATOM 24470 N N . VAL A 1 128 ? 64.345 6.390 15.604 1.00 0.00 124 VAL A N 12
ATOM 24471 C CA . VAL A 1 128 ? 64.572 6.102 14.199 1.00 0.00 124 VAL A CA 12
ATOM 24472 C C . VAL A 1 128 ? 64.549 7.388 13.382 1.00 0.00 124 VAL A C 12
ATOM 24473 O O . VAL A 1 128 ? 65.425 7.625 12.557 1.00 0.00 124 VAL A O 12
ATOM 24486 N N . ASN A 1 129 ? 63.558 8.228 13.629 1.00 0.00 125 ASN A N 12
ATOM 24487 C CA . ASN A 1 129 ? 63.456 9.490 12.916 1.00 0.00 125 ASN A CA 12
ATOM 24488 C C . ASN A 1 129 ? 64.554 10.434 13.355 1.00 0.00 125 ASN A C 12
ATOM 24489 O O . ASN A 1 129 ? 64.958 11.318 12.610 1.00 0.00 125 ASN A O 12
ATOM 24500 N N . GLU A 1 130 ? 65.029 10.253 14.571 1.00 0.00 126 GLU A N 12
ATOM 24501 C CA . GLU A 1 130 ? 66.065 11.117 15.083 1.00 0.00 126 GLU A CA 12
ATOM 24502 C C . GLU A 1 130 ? 67.421 10.769 14.495 1.00 0.00 126 GLU A C 12
ATOM 24503 O O . GLU A 1 130 ? 68.228 11.640 14.235 1.00 0.00 126 GLU A O 12
ATOM 24515 N N . TYR A 1 131 ? 67.680 9.499 14.300 1.00 0.00 127 TYR A N 12
ATOM 24516 C CA . TYR A 1 131 ? 68.961 9.091 13.752 1.00 0.00 127 TYR A CA 12
ATOM 24517 C C . TYR A 1 131 ? 68.981 9.251 12.240 1.00 0.00 127 TYR A C 12
ATOM 24518 O O . TYR A 1 131 ? 70.040 9.431 11.640 1.00 0.00 127 TYR A O 12
ATOM 24536 N N . LEU A 1 132 ? 67.810 9.167 11.627 1.00 0.00 128 LEU A N 12
ATOM 24537 C CA . LEU A 1 132 ? 67.712 9.286 10.180 1.00 0.00 128 LEU A CA 12
ATOM 24538 C C . LEU A 1 132 ? 67.498 10.739 9.745 1.00 0.00 128 LEU A C 12
ATOM 24539 O O . LEU A 1 132 ? 67.686 11.073 8.571 1.00 0.00 128 LEU A O 12
ATOM 24555 N N . ASN A 1 133 ? 67.119 11.608 10.684 1.00 0.00 129 ASN A N 12
ATOM 24556 C CA . ASN A 1 133 ? 66.910 13.013 10.346 1.00 0.00 129 ASN A CA 12
ATOM 24557 C C . ASN A 1 133 ? 67.820 13.886 11.186 1.00 0.00 129 ASN A C 12
ATOM 24558 O O . ASN A 1 133 ? 68.031 15.060 10.878 1.00 0.00 129 ASN A O 12
ATOM 24569 N N . ASN A 1 134 ? 68.348 13.313 12.259 1.00 0.00 130 ASN A N 12
ATOM 24570 C CA . ASN A 1 134 ? 69.224 14.061 13.143 1.00 0.00 130 ASN A CA 12
ATOM 24571 C C . ASN A 1 134 ? 70.372 13.189 13.649 1.00 0.00 130 ASN A C 12
ATOM 24572 O O . ASN A 1 134 ? 70.386 12.767 14.805 1.00 0.00 130 ASN A O 12
ATOM 24583 N N . PRO A 1 135 ? 71.326 12.915 12.803 1.00 0.00 131 PRO A N 12
ATOM 24584 C CA . PRO A 1 135 ? 72.507 12.069 13.154 1.00 0.00 131 PRO A CA 12
ATOM 24585 C C . PRO A 1 135 ? 73.301 12.652 14.329 1.00 0.00 131 PRO A C 12
ATOM 24586 O O . PRO A 1 135 ? 73.348 13.870 14.500 1.00 0.00 131 PRO A O 12
ATOM 24597 N N . PRO A 1 136 ? 73.919 11.822 15.140 1.00 0.00 132 PRO A N 12
ATOM 24598 C CA . PRO A 1 136 ? 74.714 12.296 16.310 1.00 0.00 132 PRO A CA 12
ATOM 24599 C C . PRO A 1 136 ? 75.684 13.412 15.934 1.00 0.00 132 PRO A C 12
ATOM 24600 O O . PRO A 1 136 ? 75.824 14.338 16.716 1.00 0.00 132 PRO A O 12
ATOM 24611 N N . GLN B 2 5 ? 54.352 -14.571 24.764 1.00 0.00 940 GLN B N 12
ATOM 24612 C CA . GLN B 2 5 ? 55.706 -13.975 24.946 1.00 0.00 940 GLN B CA 12
ATOM 24613 C C . GLN B 2 5 ? 55.930 -12.863 23.920 1.00 0.00 940 GLN B C 12
ATOM 24614 O O . GLN B 2 5 ? 56.507 -11.825 24.243 1.00 0.00 940 GLN B O 12
ATOM 24628 N N . GLU B 2 6 ? 55.476 -13.080 22.688 1.00 0.00 941 GLU B N 12
ATOM 24629 C CA . GLU B 2 6 ? 55.642 -12.078 21.640 1.00 0.00 941 GLU B CA 12
ATOM 24630 C C . GLU B 2 6 ? 54.318 -11.839 20.907 1.00 0.00 941 GLU B C 12
ATOM 24631 O O . GLU B 2 6 ? 53.472 -12.730 20.844 1.00 0.00 941 GLU B O 12
ATOM 24643 N N . PRO B 2 7 ? 54.123 -10.663 20.352 1.00 0.00 942 PRO B N 12
ATOM 24644 C CA . PRO B 2 7 ? 52.875 -10.320 19.609 1.00 0.00 942 PRO B CA 12
ATOM 24645 C C . PRO B 2 7 ? 52.817 -10.997 18.242 1.00 0.00 942 PRO B C 12
ATOM 24646 O O . PRO B 2 7 ? 53.845 -11.183 17.589 1.00 0.00 942 PRO B O 12
ATOM 24657 N N . GLU B 2 8 ? 51.614 -11.361 17.814 1.00 0.00 943 GLU B N 12
ATOM 24658 C CA . GLU B 2 8 ? 51.444 -12.012 16.521 1.00 0.00 943 GLU B CA 12
ATOM 24659 C C . GLU B 2 8 ? 51.611 -10.994 15.389 1.00 0.00 943 GLU B C 12
ATOM 24660 O O . GLU B 2 8 ? 51.361 -9.805 15.583 1.00 0.00 943 GLU B O 12
ATOM 24672 N N . PRO B 2 9 ? 52.029 -11.426 14.221 1.00 0.00 944 PRO B N 12
ATOM 24673 C CA . PRO B 2 9 ? 52.227 -10.510 13.058 1.00 0.00 944 PRO B CA 12
ATOM 24674 C C . PRO B 2 9 ? 50.896 -10.033 12.465 1.00 0.00 944 PRO B C 12
ATOM 24675 O O . PRO B 2 9 ? 49.872 -10.699 12.616 1.00 0.00 944 PRO B O 12
ATOM 24686 N N . PRO B 2 10 ? 50.891 -8.904 11.797 1.00 0.00 945 PRO B N 12
ATOM 24687 C CA . PRO B 2 10 ? 49.656 -8.344 11.171 1.00 0.00 945 PRO B CA 12
ATOM 24688 C C . PRO B 2 10 ? 49.228 -9.132 9.931 1.00 0.00 945 PRO B C 12
ATOM 24689 O O . PRO B 2 10 ? 49.981 -9.962 9.423 1.00 0.00 945 PRO B O 12
ATOM 24700 N N . GLU B 2 11 ? 48.012 -8.877 9.459 1.00 0.00 946 GLU B N 12
ATOM 24701 C CA . GLU B 2 11 ? 47.496 -9.573 8.282 1.00 0.00 946 GLU B CA 12
ATOM 24702 C C . GLU B 2 11 ? 47.588 -8.670 7.048 1.00 0.00 946 GLU B C 12
ATOM 24703 O O . GLU B 2 11 ? 47.663 -7.448 7.177 1.00 0.00 946 GLU B O 12
ATOM 24715 N N . PRO B 2 12 ? 47.589 -9.237 5.861 1.00 0.00 947 PRO B N 12
ATOM 24716 C CA . PRO B 2 12 ? 47.680 -8.446 4.590 1.00 0.00 947 PRO B CA 12
ATOM 24717 C C . PRO B 2 12 ? 46.572 -7.400 4.485 1.00 0.00 947 PRO B C 12
ATOM 24718 O O . PRO B 2 12 ? 45.446 -7.629 4.927 1.00 0.00 947 PRO B O 12
ATOM 24729 N N . PHE B 2 13 ? 46.899 -6.254 3.900 1.00 0.00 948 PHE B N 12
ATOM 24730 C CA . PHE B 2 13 ? 45.919 -5.180 3.745 1.00 0.00 948 PHE B CA 12
ATOM 24731 C C . PHE B 2 13 ? 46.273 -4.292 2.559 1.00 0.00 948 PHE B C 12
ATOM 24732 O O . PHE B 2 13 ? 47.404 -4.301 2.084 1.00 0.00 948 PHE B O 12
ATOM 24749 N N . GLU B 2 14 ? 45.302 -3.520 2.087 1.00 0.00 949 GLU B N 12
ATOM 24750 C CA . GLU B 2 14 ? 45.537 -2.629 0.959 1.00 0.00 949 GLU B CA 12
ATOM 24751 C C . GLU B 2 14 ? 46.099 -1.295 1.438 1.00 0.00 949 GLU B C 12
ATOM 24752 O O . GLU B 2 14 ? 45.650 -0.744 2.443 1.00 0.00 949 GLU B O 12
ATOM 24764 N N . TYR B 2 15 ? 47.073 -0.774 0.700 1.00 0.00 950 TYR B N 12
ATOM 24765 C CA . TYR B 2 15 ? 47.683 0.502 1.037 1.00 0.00 950 TYR B CA 12
ATOM 24766 C C . TYR B 2 15 ? 47.535 1.457 -0.123 1.00 0.00 950 TYR B C 12
ATOM 24767 O O . TYR B 2 15 ? 47.911 1.148 -1.255 1.00 0.00 950 TYR B O 12
ATOM 24785 N N . ILE B 2 16 ? 46.984 2.616 0.163 1.00 0.00 951 ILE B N 12
ATOM 24786 C CA . ILE B 2 16 ? 46.791 3.609 -0.862 1.00 0.00 951 ILE B CA 12
ATOM 24787 C C . ILE B 2 16 ? 47.176 4.966 -0.317 1.00 0.00 951 ILE B C 12
ATOM 24788 O O . ILE B 2 16 ? 46.782 5.332 0.789 1.00 0.00 951 ILE B O 12
ATOM 24804 N N . ASP B 2 17 ? 47.958 5.707 -1.078 1.00 0.00 952 ASP B N 12
ATOM 24805 C CA . ASP B 2 17 ? 48.382 7.014 -0.619 1.00 0.00 952 ASP B CA 12
ATOM 24806 C C . ASP B 2 17 ? 47.204 7.975 -0.618 1.00 0.00 952 ASP B C 12
ATOM 24807 O O . ASP B 2 17 ? 46.989 8.727 -1.571 1.00 0.00 952 ASP B O 12
ATOM 24816 N N . ASP B 2 18 ? 46.444 7.934 0.469 1.00 0.00 953 ASP B N 12
ATOM 24817 C CA . ASP B 2 18 ? 45.278 8.792 0.626 1.00 0.00 953 ASP B CA 12
ATOM 24818 C C . ASP B 2 18 ? 45.701 10.198 1.046 1.00 0.00 953 ASP B C 12
ATOM 24819 O O . ASP B 2 18 ? 45.378 10.586 2.157 1.00 0.00 953 ASP B O 12
ATOM 24829 N N . ASN A 1 24 ? 82.177 1.041 16.735 1.00 0.00 20 ASN A N 13
ATOM 24830 C CA . ASN A 1 24 ? 80.826 1.393 16.212 1.00 0.00 20 ASN A CA 13
ATOM 24831 C C . ASN A 1 24 ? 79.801 1.286 17.338 1.00 0.00 20 ASN A C 13
ATOM 24832 O O . ASN A 1 24 ? 79.937 0.458 18.239 1.00 0.00 20 ASN A O 13
ATOM 24843 N N . LYS A 1 25 ? 78.774 2.131 17.279 1.00 0.00 21 LYS A N 13
ATOM 24844 C CA . LYS A 1 25 ? 77.729 2.123 18.297 1.00 0.00 21 LYS A CA 13
ATOM 24845 C C . LYS A 1 25 ? 76.353 2.035 17.643 1.00 0.00 21 LYS A C 13
ATOM 24846 O O . LYS A 1 25 ? 76.147 2.542 16.534 1.00 0.00 21 LYS A O 13
ATOM 24865 N N . TYR A 1 26 ? 75.413 1.390 18.334 1.00 0.00 22 TYR A N 13
ATOM 24866 C CA . TYR A 1 26 ? 74.070 1.242 17.812 1.00 0.00 22 TYR A CA 13
ATOM 24867 C C . TYR A 1 26 ? 73.183 2.334 18.374 1.00 0.00 22 TYR A C 13
ATOM 24868 O O . TYR A 1 26 ? 72.898 2.370 19.572 1.00 0.00 22 TYR A O 13
ATOM 24886 N N . LEU A 1 27 ? 72.757 3.226 17.499 1.00 0.00 23 LEU A N 13
ATOM 24887 C CA . LEU A 1 27 ? 71.914 4.322 17.900 1.00 0.00 23 LEU A CA 13
ATOM 24888 C C . LEU A 1 27 ? 70.566 3.806 18.386 1.00 0.00 23 LEU A C 13
ATOM 24889 O O . LEU A 1 27 ? 70.010 4.318 19.357 1.00 0.00 23 LEU A O 13
ATOM 24905 N N . VAL A 1 28 ? 70.051 2.780 17.712 1.00 0.00 24 VAL A N 13
ATOM 24906 C CA . VAL A 1 28 ? 68.757 2.201 18.099 1.00 0.00 24 VAL A CA 13
ATOM 24907 C C . VAL A 1 28 ? 68.724 0.721 17.766 1.00 0.00 24 VAL A C 13
ATOM 24908 O O . VAL A 1 28 ? 69.550 0.229 17.003 1.00 0.00 24 VAL A O 13
ATOM 24921 N N . GLU A 1 29 ? 67.759 0.023 18.337 1.00 0.00 25 GLU A N 13
ATOM 24922 C CA . GLU A 1 29 ? 67.616 -1.403 18.088 1.00 0.00 25 GLU A CA 13
ATOM 24923 C C . GLU A 1 29 ? 66.354 -1.947 18.734 1.00 0.00 25 GLU A C 13
ATOM 24924 O O . GLU A 1 29 ? 66.168 -1.857 19.948 1.00 0.00 25 GLU A O 13
ATOM 24936 N N . PHE A 1 30 ? 65.504 -2.532 17.910 1.00 0.00 26 PHE A N 13
ATOM 24937 C CA . PHE A 1 30 ? 64.267 -3.120 18.403 1.00 0.00 26 PHE A CA 13
ATOM 24938 C C . PHE A 1 30 ? 63.765 -4.203 17.452 1.00 0.00 26 PHE A C 13
ATOM 24939 O O . PHE A 1 30 ? 64.125 -4.228 16.276 1.00 0.00 26 PHE A O 13
ATOM 24956 N N . ARG A 1 31 ? 62.942 -5.107 17.973 1.00 0.00 27 ARG A N 13
ATOM 24957 C CA . ARG A 1 31 ? 62.417 -6.197 17.163 1.00 0.00 27 ARG A CA 13
ATOM 24958 C C . ARG A 1 31 ? 61.325 -5.699 16.228 1.00 0.00 27 ARG A C 13
ATOM 24959 O O . ARG A 1 31 ? 60.322 -5.139 16.671 1.00 0.00 27 ARG A O 13
ATOM 24980 N N . ALA A 1 32 ? 61.522 -5.928 14.935 1.00 0.00 28 ALA A N 13
ATOM 24981 C CA . ALA A 1 32 ? 60.539 -5.519 13.941 1.00 0.00 28 ALA A CA 13
ATOM 24982 C C . ALA A 1 32 ? 60.684 -6.365 12.686 1.00 0.00 28 ALA A C 13
ATOM 24983 O O . ALA A 1 32 ? 61.795 -6.619 12.224 1.00 0.00 28 ALA A O 13
ATOM 24990 N N . GLY A 1 33 ? 59.558 -6.792 12.133 1.00 0.00 29 GLY A N 13
ATOM 24991 C CA . GLY A 1 33 ? 59.583 -7.600 10.925 1.00 0.00 29 GLY A CA 13
ATOM 24992 C C . GLY A 1 33 ? 59.253 -6.742 9.714 1.00 0.00 29 GLY A C 13
ATOM 24993 O O . GLY A 1 33 ? 58.568 -5.728 9.830 1.00 0.00 29 GLY A O 13
ATOM 24997 N N . LYS A 1 34 ? 59.755 -7.140 8.558 1.00 0.00 30 LYS A N 13
ATOM 24998 C CA . LYS A 1 34 ? 59.515 -6.380 7.343 1.00 0.00 30 LYS A CA 13
ATOM 24999 C C . LYS A 1 34 ? 58.270 -6.880 6.619 1.00 0.00 30 LYS A C 13
ATOM 25000 O O . LYS A 1 34 ? 57.654 -7.864 7.023 1.00 0.00 30 LYS A O 13
ATOM 25019 N N . MET A 1 35 ? 57.903 -6.188 5.547 1.00 0.00 31 MET A N 13
ATOM 25020 C CA . MET A 1 35 ? 56.732 -6.563 4.760 1.00 0.00 31 MET A CA 13
ATOM 25021 C C . MET A 1 35 ? 57.042 -6.429 3.265 1.00 0.00 31 MET A C 13
ATOM 25022 O O . MET A 1 35 ? 58.111 -5.949 2.884 1.00 0.00 31 MET A O 13
ATOM 25036 N N . SER A 1 36 ? 56.103 -6.848 2.421 1.00 0.00 32 SER A N 13
ATOM 25037 C CA . SER A 1 36 ? 56.290 -6.758 0.979 1.00 0.00 32 SER A CA 13
ATOM 25038 C C . SER A 1 36 ? 55.119 -6.028 0.342 1.00 0.00 32 SER A C 13
ATOM 25039 O O . SER A 1 36 ? 53.982 -6.502 0.390 1.00 0.00 32 SER A O 13
ATOM 25047 N N . LEU A 1 37 ? 55.393 -4.882 -0.263 1.00 0.00 33 LEU A N 13
ATOM 25048 C CA . LEU A 1 37 ? 54.343 -4.121 -0.910 1.00 0.00 33 LEU A CA 13
ATOM 25049 C C . LEU A 1 37 ? 54.392 -4.314 -2.417 1.00 0.00 33 LEU A C 13
ATOM 25050 O O . LEU A 1 37 ? 55.376 -3.966 -3.069 1.00 0.00 33 LEU A O 13
ATOM 25066 N N . LYS A 1 38 ? 53.317 -4.864 -2.960 1.00 0.00 34 LYS A N 13
ATOM 25067 C CA . LYS A 1 38 ? 53.230 -5.094 -4.394 1.00 0.00 34 LYS A CA 13
ATOM 25068 C C . LYS A 1 38 ? 52.015 -4.373 -4.966 1.00 0.00 34 LYS A C 13
ATOM 25069 O O . LYS A 1 38 ? 50.873 -4.736 -4.684 1.00 0.00 34 LYS A O 13
ATOM 25088 N N . GLY A 1 39 ? 52.270 -3.342 -5.767 1.00 0.00 35 GLY A N 13
ATOM 25089 C CA . GLY A 1 39 ? 51.189 -2.569 -6.363 1.00 0.00 35 GLY A CA 13
ATOM 25090 C C . GLY A 1 39 ? 50.500 -1.715 -5.305 1.00 0.00 35 GLY A C 13
ATOM 25091 O O . GLY A 1 39 ? 50.903 -0.581 -5.045 1.00 0.00 35 GLY A O 13
ATOM 25095 N N . THR A 1 40 ? 49.462 -2.274 -4.695 1.00 0.00 36 THR A N 13
ATOM 25096 C CA . THR A 1 40 ? 48.726 -1.565 -3.655 1.00 0.00 36 THR A CA 13
ATOM 25097 C C . THR A 1 40 ? 48.372 -2.501 -2.505 1.00 0.00 36 THR A C 13
ATOM 25098 O O . THR A 1 40 ? 47.442 -2.235 -1.747 1.00 0.00 36 THR A O 13
ATOM 25109 N N . THR A 1 41 ? 49.113 -3.598 -2.380 1.00 0.00 37 THR A N 13
ATOM 25110 C CA . THR A 1 41 ? 48.862 -4.561 -1.313 1.00 0.00 37 THR A CA 13
ATOM 25111 C C . THR A 1 41 ? 50.131 -4.783 -0.497 1.00 0.00 37 THR A C 13
ATOM 25112 O O . THR A 1 41 ? 51.203 -5.026 -1.052 1.00 0.00 37 THR A O 13
ATOM 25123 N N . VAL A 1 42 ? 50.006 -4.700 0.822 1.00 0.00 38 VAL A N 13
ATOM 25124 C CA . VAL A 1 42 ? 51.150 -4.896 1.700 1.00 0.00 38 VAL A CA 13
ATOM 25125 C C . VAL A 1 42 ? 50.993 -6.201 2.470 1.00 0.00 38 VAL A C 13
ATOM 25126 O O . VAL A 1 42 ? 49.997 -6.396 3.169 1.00 0.00 38 VAL A O 13
ATOM 25139 N N . THR A 1 43 ? 51.972 -7.093 2.346 1.00 0.00 39 THR A N 13
ATOM 25140 C CA . THR A 1 43 ? 51.905 -8.364 3.045 1.00 0.00 39 THR A CA 13
ATOM 25141 C C . THR A 1 43 ? 53.010 -8.454 4.107 1.00 0.00 39 THR A C 13
ATOM 25142 O O . THR A 1 43 ? 54.166 -8.171 3.813 1.00 0.00 39 THR A O 13
ATOM 25153 N N . PRO A 1 44 ? 52.692 -8.838 5.325 1.00 0.00 40 PRO A N 13
ATOM 25154 C CA . PRO A 1 44 ? 53.713 -8.947 6.412 1.00 0.00 40 PRO A CA 13
ATOM 25155 C C . PRO A 1 44 ? 54.651 -10.140 6.231 1.00 0.00 40 PRO A C 13
ATOM 25156 O O . PRO A 1 44 ? 54.226 -11.221 5.820 1.00 0.00 40 PRO A O 13
ATOM 25167 N N . ASP A 1 45 ? 55.925 -9.937 6.560 1.00 0.00 41 ASP A N 13
ATOM 25168 C CA . ASP A 1 45 ? 56.917 -11.003 6.450 1.00 0.00 41 ASP A CA 13
ATOM 25169 C C . ASP A 1 45 ? 57.053 -11.716 7.787 1.00 0.00 41 ASP A C 13
ATOM 25170 O O . ASP A 1 45 ? 57.373 -11.100 8.803 1.00 0.00 41 ASP A O 13
ATOM 25179 N N . LYS A 1 46 ? 56.797 -13.013 7.783 1.00 0.00 42 LYS A N 13
ATOM 25180 C CA . LYS A 1 46 ? 56.883 -13.796 9.006 1.00 0.00 42 LYS A CA 13
ATOM 25181 C C . LYS A 1 46 ? 58.328 -13.870 9.505 1.00 0.00 42 LYS A C 13
ATOM 25182 O O . LYS A 1 46 ? 58.578 -14.272 10.641 1.00 0.00 42 LYS A O 13
ATOM 25201 N N . ARG A 1 47 ? 59.277 -13.479 8.656 1.00 0.00 43 ARG A N 13
ATOM 25202 C CA . ARG A 1 47 ? 60.681 -13.501 9.029 1.00 0.00 43 ARG A CA 13
ATOM 25203 C C . ARG A 1 47 ? 61.012 -12.268 9.860 1.00 0.00 43 ARG A C 13
ATOM 25204 O O . ARG A 1 47 ? 61.776 -11.403 9.430 1.00 0.00 43 ARG A O 13
ATOM 25225 N N . LYS A 1 48 ? 60.422 -12.191 11.046 1.00 0.00 44 LYS A N 13
ATOM 25226 C CA . LYS A 1 48 ? 60.648 -11.054 11.927 1.00 0.00 44 LYS A CA 13
ATOM 25227 C C . LYS A 1 48 ? 62.138 -10.827 12.137 1.00 0.00 44 LYS A C 13
ATOM 25228 O O . LYS A 1 48 ? 62.903 -11.778 12.272 1.00 0.00 44 LYS A O 13
ATOM 25247 N N . GLY A 1 49 ? 62.544 -9.563 12.153 1.00 0.00 45 GLY A N 13
ATOM 25248 C CA . GLY A 1 49 ? 63.947 -9.230 12.333 1.00 0.00 45 GLY A CA 13
ATOM 25249 C C . GLY A 1 49 ? 64.143 -8.217 13.447 1.00 0.00 45 GLY A C 13
ATOM 25250 O O . GLY A 1 49 ? 63.359 -8.141 14.393 1.00 0.00 45 GLY A O 13
ATOM 25254 N N . LEU A 1 50 ? 65.200 -7.439 13.310 1.00 0.00 46 LEU A N 13
ATOM 25255 C CA . LEU A 1 50 ? 65.531 -6.415 14.279 1.00 0.00 46 LEU A CA 13
ATOM 25256 C C . LEU A 1 50 ? 65.967 -5.165 13.542 1.00 0.00 46 LEU A C 13
ATOM 25257 O O . LEU A 1 50 ? 66.914 -5.200 12.753 1.00 0.00 46 LEU A O 13
ATOM 25273 N N . VAL A 1 51 ? 65.289 -4.064 13.802 1.00 0.00 47 VAL A N 13
ATOM 25274 C CA . VAL A 1 51 ? 65.638 -2.822 13.153 1.00 0.00 47 VAL A CA 13
ATOM 25275 C C . VAL A 1 51 ? 66.550 -2.031 14.051 1.00 0.00 47 VAL A C 13
ATOM 25276 O O . VAL A 1 51 ? 66.111 -1.484 15.062 1.00 0.00 47 VAL A O 13
ATOM 25289 N N . TYR A 1 52 ? 67.819 -1.969 13.688 1.00 0.00 48 TYR A N 13
ATOM 25290 C CA . TYR A 1 52 ? 68.761 -1.226 14.505 1.00 0.00 48 TYR A CA 13
ATOM 25291 C C . TYR A 1 52 ? 69.555 -0.251 13.651 1.00 0.00 48 TYR A C 13
ATOM 25292 O O . TYR A 1 52 ? 69.740 -0.458 12.453 1.00 0.00 48 TYR A O 13
ATOM 25310 N N . ILE A 1 53 ? 70.009 0.816 14.286 1.00 0.00 49 ILE A N 13
ATOM 25311 C CA . ILE A 1 53 ? 70.776 1.848 13.611 1.00 0.00 49 ILE A CA 13
ATOM 25312 C C . ILE A 1 53 ? 72.157 1.955 14.219 1.00 0.00 49 ILE A C 13
ATOM 25313 O O . ILE A 1 53 ? 72.297 1.857 15.429 1.00 0.00 49 ILE A O 13
ATOM 25329 N N . GLN A 1 54 ? 73.171 2.150 13.374 1.00 0.00 50 GLN A N 13
ATOM 25330 C CA . GLN A 1 54 ? 74.542 2.279 13.862 1.00 0.00 50 GLN A CA 13
ATOM 25331 C C . GLN A 1 54 ? 75.287 3.332 13.059 1.00 0.00 50 GLN A C 13
ATOM 25332 O O . GLN A 1 54 ? 75.103 3.445 11.856 1.00 0.00 50 GLN A O 13
ATOM 25346 N N . GLN A 1 55 ? 76.133 4.092 13.729 1.00 0.00 51 GLN A N 13
ATOM 25347 C CA . GLN A 1 55 ? 76.904 5.128 13.060 1.00 0.00 51 GLN A CA 13
ATOM 25348 C C . GLN A 1 55 ? 78.352 4.704 12.915 1.00 0.00 51 GLN A C 13
ATOM 25349 O O . GLN A 1 55 ? 78.994 4.283 13.879 1.00 0.00 51 GLN A O 13
ATOM 25363 N N . THR A 1 56 ? 78.859 4.818 11.700 1.00 0.00 52 THR A N 13
ATOM 25364 C CA . THR A 1 56 ? 80.235 4.442 11.430 1.00 0.00 52 THR A CA 13
ATOM 25365 C C . THR A 1 56 ? 81.181 5.600 11.636 1.00 0.00 52 THR A C 13
ATOM 25366 O O . THR A 1 56 ? 80.761 6.735 11.857 1.00 0.00 52 THR A O 13
ATOM 25377 N N . ASP A 1 57 ? 82.471 5.301 11.563 1.00 0.00 53 ASP A N 13
ATOM 25378 C CA . ASP A 1 57 ? 83.484 6.327 11.740 1.00 0.00 53 ASP A CA 13
ATOM 25379 C C . ASP A 1 57 ? 83.379 7.361 10.630 1.00 0.00 53 ASP A C 13
ATOM 25380 O O . ASP A 1 57 ? 84.007 8.417 10.693 1.00 0.00 53 ASP A O 13
ATOM 25389 N N . ASP A 1 58 ? 82.571 7.057 9.619 1.00 0.00 54 ASP A N 13
ATOM 25390 C CA . ASP A 1 58 ? 82.383 7.976 8.512 1.00 0.00 54 ASP A CA 13
ATOM 25391 C C . ASP A 1 58 ? 81.276 8.978 8.836 1.00 0.00 54 ASP A C 13
ATOM 25392 O O . ASP A 1 58 ? 80.973 9.853 8.023 1.00 0.00 54 ASP A O 13
ATOM 25401 N N . SER A 1 59 ? 80.674 8.845 10.027 1.00 0.00 55 SER A N 13
ATOM 25402 C CA . SER A 1 59 ? 79.606 9.742 10.448 1.00 0.00 55 SER A CA 13
ATOM 25403 C C . SER A 1 59 ? 78.345 9.507 9.627 1.00 0.00 55 SER A C 13
ATOM 25404 O O . SER A 1 59 ? 77.453 10.354 9.577 1.00 0.00 55 SER A O 13
ATOM 25412 N N . LEU A 1 60 ? 78.280 8.343 9.001 1.00 0.00 56 LEU A N 13
ATOM 25413 C CA . LEU A 1 60 ? 77.145 7.965 8.196 1.00 0.00 56 LEU A CA 13
ATOM 25414 C C . LEU A 1 60 ? 76.311 6.978 8.982 1.00 0.00 56 LEU A C 13
ATOM 25415 O O . LEU A 1 60 ? 76.824 5.987 9.501 1.00 0.00 56 LEU A O 13
ATOM 25431 N N . ILE A 1 61 ? 75.032 7.260 9.082 1.00 0.00 57 ILE A N 13
ATOM 25432 C CA . ILE A 1 61 ? 74.140 6.398 9.818 1.00 0.00 57 ILE A CA 13
ATOM 25433 C C . ILE A 1 61 ? 73.760 5.216 8.961 1.00 0.00 57 ILE A C 13
ATOM 25434 O O . ILE A 1 61 ? 73.380 5.376 7.805 1.00 0.00 57 ILE A O 13
ATOM 25450 N N . HIS A 1 62 ? 73.887 4.030 9.529 1.00 0.00 58 HIS A N 13
ATOM 25451 C CA . HIS A 1 62 ? 73.579 2.820 8.797 1.00 0.00 58 HIS A CA 13
ATOM 25452 C C . HIS A 1 62 ? 72.271 2.214 9.273 1.00 0.00 58 HIS A C 13
ATOM 25453 O O . HIS A 1 62 ? 72.133 1.854 10.441 1.00 0.00 58 HIS A O 13
ATOM 25467 N N . PHE A 1 63 ? 71.319 2.083 8.351 1.00 0.00 59 PHE A N 13
ATOM 25468 C CA . PHE A 1 63 ? 70.029 1.490 8.677 1.00 0.00 59 PHE A CA 13
ATOM 25469 C C . PHE A 1 63 ? 70.076 0.017 8.308 1.00 0.00 59 PHE A C 13
ATOM 25470 O O . PHE A 1 63 ? 70.098 -0.336 7.129 1.00 0.00 59 PHE A O 13
ATOM 25487 N N . CYS A 1 64 ? 70.130 -0.837 9.315 1.00 0.00 60 CYS A N 13
ATOM 25488 C CA . CYS A 1 64 ? 70.217 -2.268 9.067 1.00 0.00 60 CYS A CA 13
ATOM 25489 C C . CYS A 1 64 ? 69.054 -3.040 9.667 1.00 0.00 60 CYS A C 13
ATOM 25490 O O . CYS A 1 64 ? 68.524 -2.694 10.721 1.00 0.00 60 CYS A O 13
ATOM 25498 N N . TRP A 1 65 ? 68.688 -4.117 8.971 1.00 0.00 61 TRP A N 13
ATOM 25499 C CA . TRP A 1 65 ? 67.611 -4.997 9.408 1.00 0.00 61 TRP A CA 13
ATOM 25500 C C . TRP A 1 65 ? 68.112 -6.436 9.430 1.00 0.00 61 TRP A C 13
ATOM 25501 O O . TRP A 1 65 ? 68.414 -7.028 8.392 1.00 0.00 61 TRP A O 13
ATOM 25522 N N . LYS A 1 66 ? 68.212 -6.982 10.626 1.00 0.00 62 LYS A N 13
ATOM 25523 C CA . LYS A 1 66 ? 68.694 -8.339 10.815 1.00 0.00 62 LYS A CA 13
ATOM 25524 C C . LYS A 1 66 ? 67.542 -9.283 11.100 1.00 0.00 62 LYS A C 13
ATOM 25525 O O . LYS A 1 66 ? 66.759 -9.058 12.016 1.00 0.00 62 LYS A O 13
ATOM 25544 N N . ASP A 1 67 ? 67.458 -10.345 10.324 1.00 0.00 63 ASP A N 13
ATOM 25545 C CA . ASP A 1 67 ? 66.401 -11.324 10.516 1.00 0.00 63 ASP A CA 13
ATOM 25546 C C . ASP A 1 67 ? 66.644 -12.099 11.805 1.00 0.00 63 ASP A C 13
ATOM 25547 O O . ASP A 1 67 ? 67.767 -12.514 12.081 1.00 0.00 63 ASP A O 13
ATOM 25556 N N . ARG A 1 68 ? 65.591 -12.291 12.588 1.00 0.00 64 ARG A N 13
ATOM 25557 C CA . ARG A 1 68 ? 65.716 -13.032 13.842 1.00 0.00 64 ARG A CA 13
ATOM 25558 C C . ARG A 1 68 ? 65.788 -14.532 13.577 1.00 0.00 64 ARG A C 13
ATOM 25559 O O . ARG A 1 68 ? 66.215 -15.305 14.435 1.00 0.00 64 ARG A O 13
ATOM 25580 N N . THR A 1 69 ? 65.367 -14.939 12.386 1.00 0.00 65 THR A N 13
ATOM 25581 C CA . THR A 1 69 ? 65.385 -16.341 12.016 1.00 0.00 65 THR A CA 13
ATOM 25582 C C . THR A 1 69 ? 66.797 -16.913 12.048 1.00 0.00 65 THR A C 13
ATOM 25583 O O . THR A 1 69 ? 67.020 -18.006 12.568 1.00 0.00 65 THR A O 13
ATOM 25594 N N . SER A 1 70 ? 67.743 -16.173 11.491 1.00 0.00 66 SER A N 13
ATOM 25595 C CA . SER A 1 70 ? 69.129 -16.615 11.462 1.00 0.00 66 SER A CA 13
ATOM 25596 C C . SER A 1 70 ? 70.001 -15.654 12.255 1.00 0.00 66 SER A C 13
ATOM 25597 O O . SER A 1 70 ? 71.137 -15.973 12.609 1.00 0.00 66 SER A O 13
ATOM 25605 N N . GLY A 1 71 ? 69.461 -14.470 12.524 1.00 0.00 67 GLY A N 13
ATOM 25606 C CA . GLY A 1 71 ? 70.194 -13.459 13.267 1.00 0.00 67 GLY A CA 13
ATOM 25607 C C . GLY A 1 71 ? 71.266 -12.805 12.396 1.00 0.00 67 GLY A C 13
ATOM 25608 O O . GLY A 1 71 ? 72.229 -12.230 12.902 1.00 0.00 67 GLY A O 13
ATOM 25612 N N . ASN A 1 72 ? 71.096 -12.904 11.082 1.00 0.00 68 ASN A N 13
ATOM 25613 C CA . ASN A 1 72 ? 72.050 -12.317 10.150 1.00 0.00 68 ASN A CA 13
ATOM 25614 C C . ASN A 1 72 ? 71.507 -11.015 9.578 1.00 0.00 68 ASN A C 13
ATOM 25615 O O . ASN A 1 72 ? 70.301 -10.872 9.374 1.00 0.00 68 ASN A O 13
ATOM 25626 N N . VAL A 1 73 ? 72.400 -10.071 9.314 1.00 0.00 69 VAL A N 13
ATOM 25627 C CA . VAL A 1 73 ? 71.984 -8.790 8.761 1.00 0.00 69 VAL A CA 13
ATOM 25628 C C . VAL A 1 73 ? 71.599 -8.956 7.296 1.00 0.00 69 VAL A C 13
ATOM 25629 O O . VAL A 1 73 ? 72.455 -9.146 6.432 1.00 0.00 69 VAL A O 13
ATOM 25642 N N . GLU A 1 74 ? 70.298 -8.891 7.030 1.00 0.00 70 GLU A N 13
ATOM 25643 C CA . GLU A 1 74 ? 69.795 -9.042 5.670 1.00 0.00 70 GLU A CA 13
ATOM 25644 C C . GLU A 1 74 ? 69.762 -7.698 4.952 1.00 0.00 70 GLU A C 13
ATOM 25645 O O . GLU A 1 74 ? 69.840 -7.640 3.724 1.00 0.00 70 GLU A O 13
ATOM 25657 N N . ASP A 1 75 ? 69.638 -6.613 5.721 1.00 0.00 71 ASP A N 13
ATOM 25658 C CA . ASP A 1 75 ? 69.580 -5.278 5.120 1.00 0.00 71 ASP A CA 13
ATOM 25659 C C . ASP A 1 75 ? 70.617 -4.347 5.745 1.00 0.00 71 ASP A C 13
ATOM 25660 O O . ASP A 1 75 ? 70.836 -4.371 6.954 1.00 0.00 71 ASP A O 13
ATOM 25669 N N . ASP A 1 76 ? 71.250 -3.529 4.905 1.00 0.00 72 ASP A N 13
ATOM 25670 C CA . ASP A 1 76 ? 72.260 -2.584 5.378 1.00 0.00 72 ASP A CA 13
ATOM 25671 C C . ASP A 1 76 ? 72.422 -1.436 4.385 1.00 0.00 72 ASP A C 13
ATOM 25672 O O . ASP A 1 76 ? 73.024 -1.599 3.321 1.00 0.00 72 ASP A O 13
ATOM 25681 N N . LEU A 1 77 ? 71.875 -0.277 4.736 1.00 0.00 73 LEU A N 13
ATOM 25682 C CA . LEU A 1 77 ? 71.952 0.892 3.867 1.00 0.00 73 LEU A CA 13
ATOM 25683 C C . LEU A 1 77 ? 72.038 2.172 4.676 1.00 0.00 73 LEU A C 13
ATOM 25684 O O . LEU A 1 77 ? 71.336 2.349 5.665 1.00 0.00 73 LEU A O 13
ATOM 25700 N N . ILE A 1 78 ? 72.909 3.062 4.236 1.00 0.00 74 ILE A N 13
ATOM 25701 C CA . ILE A 1 78 ? 73.105 4.327 4.910 1.00 0.00 74 ILE A CA 13
ATOM 25702 C C . ILE A 1 78 ? 71.978 5.282 4.581 1.00 0.00 74 ILE A C 13
ATOM 25703 O O . ILE A 1 78 ? 71.563 5.395 3.427 1.00 0.00 74 ILE A O 13
ATOM 25719 N N . ILE A 1 79 ? 71.489 5.969 5.600 1.00 0.00 75 ILE A N 13
ATOM 25720 C CA . ILE A 1 79 ? 70.408 6.915 5.392 1.00 0.00 75 ILE A CA 13
ATOM 25721 C C . ILE A 1 79 ? 70.885 8.336 5.654 1.00 0.00 75 ILE A C 13
ATOM 25722 O O . ILE A 1 79 ? 71.314 8.670 6.758 1.00 0.00 75 ILE A O 13
ATOM 25738 N N . PHE A 1 80 ? 70.801 9.161 4.624 1.00 0.00 76 PHE A N 13
ATOM 25739 C CA . PHE A 1 80 ? 71.217 10.556 4.723 1.00 0.00 76 PHE A CA 13
ATOM 25740 C C . PHE A 1 80 ? 70.107 11.408 5.335 1.00 0.00 76 PHE A C 13
ATOM 25741 O O . PHE A 1 80 ? 68.936 11.034 5.293 1.00 0.00 76 PHE A O 13
ATOM 25758 N N . PRO A 1 81 ? 70.439 12.548 5.888 1.00 0.00 77 PRO A N 13
ATOM 25759 C CA . PRO A 1 81 ? 69.422 13.454 6.493 1.00 0.00 77 PRO A CA 13
ATOM 25760 C C . PRO A 1 81 ? 68.390 13.896 5.461 1.00 0.00 77 PRO A C 13
ATOM 25761 O O . PRO A 1 81 ? 68.728 14.194 4.315 1.00 0.00 77 PRO A O 13
ATOM 25772 N N . ASP A 1 82 ? 67.133 13.921 5.881 1.00 0.00 78 ASP A N 13
ATOM 25773 C CA . ASP A 1 82 ? 66.037 14.310 4.998 1.00 0.00 78 ASP A CA 13
ATOM 25774 C C . ASP A 1 82 ? 65.940 13.367 3.793 1.00 0.00 78 ASP A C 13
ATOM 25775 O O . ASP A 1 82 ? 65.242 13.661 2.823 1.00 0.00 78 ASP A O 13
ATOM 25784 N N . ASP A 1 83 ? 66.646 12.234 3.858 1.00 0.00 79 ASP A N 13
ATOM 25785 C CA . ASP A 1 83 ? 66.631 11.266 2.768 1.00 0.00 79 ASP A CA 13
ATOM 25786 C C . ASP A 1 83 ? 65.538 10.226 2.981 1.00 0.00 79 ASP A C 13
ATOM 25787 O O . ASP A 1 83 ? 64.989 9.680 2.024 1.00 0.00 79 ASP A O 13
ATOM 25796 N N . CYS A 1 84 ? 65.232 9.944 4.240 1.00 0.00 80 CYS A N 13
ATOM 25797 C CA . CYS A 1 84 ? 64.217 8.954 4.546 1.00 0.00 80 CYS A CA 13
ATOM 25798 C C . CYS A 1 84 ? 63.399 9.361 5.766 1.00 0.00 80 CYS A C 13
ATOM 25799 O O . CYS A 1 84 ? 63.922 9.953 6.711 1.00 0.00 80 CYS A O 13
ATOM 25807 N N . GLU A 1 85 ? 62.111 9.040 5.738 1.00 0.00 81 GLU A N 13
ATOM 25808 C CA . GLU A 1 85 ? 61.226 9.377 6.841 1.00 0.00 81 GLU A CA 13
ATOM 25809 C C . GLU A 1 85 ? 60.564 8.135 7.428 1.00 0.00 81 GLU A C 13
ATOM 25810 O O . GLU A 1 85 ? 60.035 7.293 6.703 1.00 0.00 81 GLU A O 13
ATOM 25822 N N . PHE A 1 86 ? 60.601 8.041 8.756 1.00 0.00 82 PHE A N 13
ATOM 25823 C CA . PHE A 1 86 ? 60.002 6.914 9.460 1.00 0.00 82 PHE A CA 13
ATOM 25824 C C . PHE A 1 86 ? 58.679 7.363 10.071 1.00 0.00 82 PHE A C 13
ATOM 25825 O O . PHE A 1 86 ? 58.643 8.279 10.894 1.00 0.00 82 PHE A O 13
ATOM 25842 N N . LYS A 1 87 ? 57.591 6.739 9.638 1.00 0.00 83 LYS A N 13
ATOM 25843 C CA . LYS A 1 87 ? 56.266 7.116 10.126 1.00 0.00 83 LYS A CA 13
ATOM 25844 C C . LYS A 1 87 ? 55.366 5.899 10.263 1.00 0.00 83 LYS A C 13
ATOM 25845 O O . LYS A 1 87 ? 55.708 4.813 9.820 1.00 0.00 83 LYS A O 13
ATOM 25864 N N . ARG A 1 88 ? 54.209 6.090 10.883 1.00 0.00 84 ARG A N 13
ATOM 25865 C CA . ARG A 1 88 ? 53.266 4.998 11.061 1.00 0.00 84 ARG A CA 13
ATOM 25866 C C . ARG A 1 88 ? 52.159 5.071 10.014 1.00 0.00 84 ARG A C 13
ATOM 25867 O O . ARG A 1 88 ? 51.828 6.153 9.528 1.00 0.00 84 ARG A O 13
ATOM 25888 N N . VAL A 1 89 ? 51.591 3.920 9.666 1.00 0.00 85 VAL A N 13
ATOM 25889 C CA . VAL A 1 89 ? 50.524 3.889 8.669 1.00 0.00 85 VAL A CA 13
ATOM 25890 C C . VAL A 1 89 ? 49.228 3.379 9.297 1.00 0.00 85 VAL A C 13
ATOM 25891 O O . VAL A 1 89 ? 48.940 2.183 9.253 1.00 0.00 85 VAL A O 13
ATOM 25904 N N . PRO A 1 90 ? 48.438 4.257 9.864 1.00 0.00 86 PRO A N 13
ATOM 25905 C CA . PRO A 1 90 ? 47.147 3.871 10.493 1.00 0.00 86 PRO A CA 13
ATOM 25906 C C . PRO A 1 90 ? 46.052 3.642 9.454 1.00 0.00 86 PRO A C 13
ATOM 25907 O O . PRO A 1 90 ? 45.023 4.315 9.459 1.00 0.00 86 PRO A O 13
ATOM 25918 N N . GLN A 1 91 ? 46.285 2.676 8.570 1.00 0.00 87 GLN A N 13
ATOM 25919 C CA . GLN A 1 91 ? 45.313 2.350 7.533 1.00 0.00 87 GLN A CA 13
ATOM 25920 C C . GLN A 1 91 ? 44.739 0.959 7.759 1.00 0.00 87 GLN A C 13
ATOM 25921 O O . GLN A 1 91 ? 43.585 0.693 7.426 1.00 0.00 87 GLN A O 13
ATOM 25935 N N . CYS A 1 92 ? 45.550 0.074 8.331 1.00 0.00 88 CYS A N 13
ATOM 25936 C CA . CYS A 1 92 ? 45.098 -1.287 8.597 1.00 0.00 88 CYS A CA 13
ATOM 25937 C C . CYS A 1 92 ? 45.116 -1.571 10.096 1.00 0.00 88 CYS A C 13
ATOM 25938 O O . CYS A 1 92 ? 46.087 -2.122 10.617 1.00 0.00 88 CYS A O 13
ATOM 25946 N N . PRO A 1 93 ? 44.063 -1.217 10.799 1.00 0.00 89 PRO A N 13
ATOM 25947 C CA . PRO A 1 93 ? 43.974 -1.454 12.270 1.00 0.00 89 PRO A CA 13
ATOM 25948 C C . PRO A 1 93 ? 44.185 -2.925 12.607 1.00 0.00 89 PRO A C 13
ATOM 25949 O O . PRO A 1 93 ? 43.545 -3.796 12.019 1.00 0.00 89 PRO A O 13
ATOM 25960 N N . SER A 1 94 ? 45.075 -3.184 13.564 1.00 0.00 90 SER A N 13
ATOM 25961 C CA . SER A 1 94 ? 45.375 -4.549 13.991 1.00 0.00 90 SER A CA 13
ATOM 25962 C C . SER A 1 94 ? 46.617 -4.563 14.868 1.00 0.00 90 SER A C 13
ATOM 25963 O O . SER A 1 94 ? 46.733 -5.380 15.781 1.00 0.00 90 SER A O 13
ATOM 25971 N N . GLY A 1 95 ? 47.548 -3.660 14.576 1.00 0.00 91 GLY A N 13
ATOM 25972 C CA . GLY A 1 95 ? 48.787 -3.591 15.344 1.00 0.00 91 GLY A CA 13
ATOM 25973 C C . GLY A 1 95 ? 49.601 -2.356 14.975 1.00 0.00 91 GLY A C 13
ATOM 25974 O O . GLY A 1 95 ? 49.106 -1.452 14.303 1.00 0.00 91 GLY A O 13
ATOM 25978 N N . ARG A 1 96 ? 50.853 -2.324 15.422 1.00 0.00 92 ARG A N 13
ATOM 25979 C CA . ARG A 1 96 ? 51.726 -1.190 15.135 1.00 0.00 92 ARG A CA 13
ATOM 25980 C C . ARG A 1 96 ? 52.486 -1.419 13.830 1.00 0.00 92 ARG A C 13
ATOM 25981 O O . ARG A 1 96 ? 53.374 -2.269 13.754 1.00 0.00 92 ARG A O 13
ATOM 26002 N N . VAL A 1 97 ? 52.125 -0.651 12.807 1.00 0.00 93 VAL A N 13
ATOM 26003 C CA . VAL A 1 97 ? 52.769 -0.765 11.502 1.00 0.00 93 VAL A CA 13
ATOM 26004 C C . VAL A 1 97 ? 53.434 0.552 11.114 1.00 0.00 93 VAL A C 13
ATOM 26005 O O . VAL A 1 97 ? 52.807 1.612 11.149 1.00 0.00 93 VAL A O 13
ATOM 26018 N N . TYR A 1 98 ? 54.710 0.473 10.750 1.00 0.00 94 TYR A N 13
ATOM 26019 C CA . TYR A 1 98 ? 55.464 1.659 10.359 1.00 0.00 94 TYR A CA 13
ATOM 26020 C C . TYR A 1 98 ? 55.959 1.528 8.926 1.00 0.00 94 TYR A C 13
ATOM 26021 O O . TYR A 1 98 ? 56.124 0.425 8.418 1.00 0.00 94 TYR A O 13
ATOM 26039 N N . VAL A 1 99 ? 56.184 2.658 8.269 1.00 0.00 95 VAL A N 13
ATOM 26040 C CA . VAL A 1 99 ? 56.649 2.639 6.894 1.00 0.00 95 VAL A CA 13
ATOM 26041 C C . VAL A 1 99 ? 57.807 3.612 6.722 1.00 0.00 95 VAL A C 13
ATOM 26042 O O . VAL A 1 99 ? 57.780 4.729 7.240 1.00 0.00 95 VAL A O 13
ATOM 26055 N N . LEU A 1 100 ? 58.822 3.186 5.986 1.00 0.00 96 LEU A N 13
ATOM 26056 C CA . LEU A 1 100 ? 59.971 4.029 5.742 1.00 0.00 96 LEU A CA 13
ATOM 26057 C C . LEU A 1 100 ? 59.896 4.549 4.315 1.00 0.00 96 LEU A C 13
ATOM 26058 O O . LEU A 1 100 ? 59.852 3.768 3.370 1.00 0.00 96 LEU A O 13
ATOM 26074 N N . LYS A 1 101 ? 59.856 5.866 4.162 1.00 0.00 97 LYS A N 13
ATOM 26075 C CA . LYS A 1 101 ? 59.757 6.453 2.827 1.00 0.00 97 LYS A CA 13
ATOM 26076 C C . LYS A 1 101 ? 61.017 7.229 2.508 1.00 0.00 97 LYS A C 13
ATOM 26077 O O . LYS A 1 101 ? 61.519 7.963 3.341 1.00 0.00 97 LYS A O 13
ATOM 26096 N N . PHE A 1 102 ? 61.530 7.063 1.301 1.00 0.00 98 PHE A N 13
ATOM 26097 C CA . PHE A 1 102 ? 62.743 7.762 0.913 1.00 0.00 98 PHE A CA 13
ATOM 26098 C C . PHE A 1 102 ? 62.400 9.070 0.230 1.00 0.00 98 PHE A C 13
ATOM 26099 O O . PHE A 1 102 ? 61.956 9.090 -0.918 1.00 0.00 98 PHE A O 13
ATOM 26116 N N . LYS A 1 103 ? 62.618 10.162 0.947 1.00 0.00 99 LYS A N 13
ATOM 26117 C CA . LYS A 1 103 ? 62.336 11.474 0.403 1.00 0.00 99 LYS A CA 13
ATOM 26118 C C . LYS A 1 103 ? 63.209 11.728 -0.808 1.00 0.00 99 LYS A C 13
ATOM 26119 O O . LYS A 1 103 ? 62.775 12.341 -1.784 1.00 0.00 99 LYS A O 13
ATOM 26138 N N . ALA A 1 104 ? 64.448 11.262 -0.735 1.00 0.00 100 ALA A N 13
ATOM 26139 C CA . ALA A 1 104 ? 65.375 11.459 -1.838 1.00 0.00 100 ALA A CA 13
ATOM 26140 C C . ALA A 1 104 ? 65.230 10.356 -2.883 1.00 0.00 100 ALA A C 13
ATOM 26141 O O . ALA A 1 104 ? 65.608 10.534 -4.040 1.00 0.00 100 ALA A O 13
ATOM 26148 N N . GLY A 1 105 ? 64.683 9.215 -2.470 1.00 0.00 101 GLY A N 13
ATOM 26149 C CA . GLY A 1 105 ? 64.500 8.095 -3.384 1.00 0.00 101 GLY A CA 13
ATOM 26150 C C . GLY A 1 105 ? 63.034 7.936 -3.764 1.00 0.00 101 GLY A C 13
ATOM 26151 O O . GLY A 1 105 ? 62.198 8.770 -3.416 1.00 0.00 101 GLY A O 13
ATOM 26155 N N . SER A 1 106 ? 62.729 6.858 -4.475 1.00 0.00 102 SER A N 13
ATOM 26156 C CA . SER A 1 106 ? 61.360 6.594 -4.892 1.00 0.00 102 SER A CA 13
ATOM 26157 C C . SER A 1 106 ? 60.914 5.215 -4.417 1.00 0.00 102 SER A C 13
ATOM 26158 O O . SER A 1 106 ? 60.138 4.537 -5.089 1.00 0.00 102 SER A O 13
ATOM 26166 N N . LYS A 1 107 ? 61.417 4.804 -3.256 1.00 0.00 103 LYS A N 13
ATOM 26167 C CA . LYS A 1 107 ? 61.067 3.501 -2.705 1.00 0.00 103 LYS A CA 13
ATOM 26168 C C . LYS A 1 107 ? 60.520 3.635 -1.286 1.00 0.00 103 LYS A C 13
ATOM 26169 O O . LYS A 1 107 ? 60.823 4.594 -0.578 1.00 0.00 103 LYS A O 13
ATOM 26188 N N . ARG A 1 108 ? 59.704 2.663 -0.890 1.00 0.00 104 ARG A N 13
ATOM 26189 C CA . ARG A 1 108 ? 59.094 2.660 0.438 1.00 0.00 104 ARG A CA 13
ATOM 26190 C C . ARG A 1 108 ? 59.143 1.264 1.054 1.00 0.00 104 ARG A C 13
ATOM 26191 O O . ARG A 1 108 ? 59.042 0.262 0.348 1.00 0.00 104 ARG A O 13
ATOM 26212 N N . LEU A 1 109 ? 59.296 1.209 2.372 1.00 0.00 105 LEU A N 13
ATOM 26213 C CA . LEU A 1 109 ? 59.360 -0.067 3.074 1.00 0.00 105 LEU A CA 13
ATOM 26214 C C . LEU A 1 109 ? 58.349 -0.098 4.212 1.00 0.00 105 LEU A C 13
ATOM 26215 O O . LEU A 1 109 ? 58.039 0.932 4.791 1.00 0.00 105 LEU A O 13
ATOM 26231 N N . PHE A 1 110 ? 57.844 -1.280 4.532 1.00 0.00 106 PHE A N 13
ATOM 26232 C CA . PHE A 1 110 ? 56.880 -1.414 5.618 1.00 0.00 106 PHE A CA 13
ATOM 26233 C C . PHE A 1 110 ? 57.400 -2.387 6.677 1.00 0.00 106 PHE A C 13
ATOM 26234 O O . PHE A 1 110 ? 58.005 -3.412 6.351 1.00 0.00 106 PHE A O 13
ATOM 26251 N N . PHE A 1 111 ? 57.164 -2.053 7.946 1.00 0.00 107 PHE A N 13
ATOM 26252 C CA . PHE A 1 111 ? 57.607 -2.884 9.053 1.00 0.00 107 PHE A CA 13
ATOM 26253 C C . PHE A 1 111 ? 56.543 -2.977 10.127 1.00 0.00 107 PHE A C 13
ATOM 26254 O O . PHE A 1 111 ? 55.692 -2.101 10.257 1.00 0.00 107 PHE A O 13
ATOM 26271 N N . TRP A 1 112 ? 56.614 -4.038 10.909 1.00 0.00 108 TRP A N 13
ATOM 26272 C CA . TRP A 1 112 ? 55.661 -4.227 11.995 1.00 0.00 108 TRP A CA 13
ATOM 26273 C C . TRP A 1 112 ? 56.393 -4.583 13.284 1.00 0.00 108 TRP A C 13
ATOM 26274 O O . TRP A 1 112 ? 57.324 -5.390 13.280 1.00 0.00 108 TRP A O 13
ATOM 26295 N N . MET A 1 113 ? 55.972 -3.967 14.387 1.00 0.00 109 MET A N 13
ATOM 26296 C CA . MET A 1 113 ? 56.600 -4.215 15.674 1.00 0.00 109 MET A CA 13
ATOM 26297 C C . MET A 1 113 ? 56.398 -5.656 16.107 1.00 0.00 109 MET A C 13
ATOM 26298 O O . MET A 1 113 ? 55.343 -6.248 15.874 1.00 0.00 109 MET A O 13
ATOM 26312 N N . GLN A 1 114 ? 57.416 -6.200 16.751 1.00 0.00 110 GLN A N 13
ATOM 26313 C CA . GLN A 1 114 ? 57.366 -7.564 17.249 1.00 0.00 110 GLN A CA 13
ATOM 26314 C C . GLN A 1 114 ? 57.552 -7.579 18.763 1.00 0.00 110 GLN A C 13
ATOM 26315 O O . GLN A 1 114 ? 57.515 -8.638 19.386 1.00 0.00 110 GLN A O 13
ATOM 26329 N N . GLU A 1 115 ? 57.767 -6.404 19.362 1.00 0.00 111 GLU A N 13
ATOM 26330 C CA . GLU A 1 115 ? 57.962 -6.344 20.807 1.00 0.00 111 GLU A CA 13
ATOM 26331 C C . GLU A 1 115 ? 56.635 -6.563 21.543 1.00 0.00 111 GLU A C 13
ATOM 26332 O O . GLU A 1 115 ? 55.586 -6.139 21.058 1.00 0.00 111 GLU A O 13
ATOM 26344 N N . PRO A 1 116 ? 56.652 -7.207 22.693 1.00 0.00 112 PRO A N 13
ATOM 26345 C CA . PRO A 1 116 ? 55.406 -7.462 23.476 1.00 0.00 112 PRO A CA 13
ATOM 26346 C C . PRO A 1 116 ? 54.823 -6.191 24.092 1.00 0.00 112 PRO A C 13
ATOM 26347 O O . PRO A 1 116 ? 53.611 -6.085 24.283 1.00 0.00 112 PRO A O 13
ATOM 26358 N N . LYS A 1 117 ? 55.689 -5.230 24.401 1.00 0.00 113 LYS A N 13
ATOM 26359 C CA . LYS A 1 117 ? 55.243 -3.980 24.993 1.00 0.00 113 LYS A CA 13
ATOM 26360 C C . LYS A 1 117 ? 55.523 -2.823 24.057 1.00 0.00 113 LYS A C 13
ATOM 26361 O O . LYS A 1 117 ? 56.550 -2.791 23.381 1.00 0.00 113 LYS A O 13
ATOM 26380 N N . THR A 1 118 ? 54.608 -1.868 24.026 1.00 0.00 114 THR A N 13
ATOM 26381 C CA . THR A 1 118 ? 54.778 -0.709 23.171 1.00 0.00 114 THR A CA 13
ATOM 26382 C C . THR A 1 118 ? 55.325 0.469 23.966 1.00 0.00 114 THR A C 13
ATOM 26383 O O . THR A 1 118 ? 55.374 1.595 23.470 1.00 0.00 114 THR A O 13
ATOM 26394 N N . ASP A 1 119 ? 55.728 0.207 25.202 1.00 0.00 115 ASP A N 13
ATOM 26395 C CA . ASP A 1 119 ? 56.263 1.255 26.053 1.00 0.00 115 ASP A CA 13
ATOM 26396 C C . ASP A 1 119 ? 57.452 1.937 25.386 1.00 0.00 115 ASP A C 13
ATOM 26397 O O . ASP A 1 119 ? 57.796 3.071 25.720 1.00 0.00 115 ASP A O 13
ATOM 26406 N N . GLN A 1 120 ? 58.085 1.235 24.451 1.00 0.00 116 GLN A N 13
ATOM 26407 C CA . GLN A 1 120 ? 59.246 1.785 23.758 1.00 0.00 116 GLN A CA 13
ATOM 26408 C C . GLN A 1 120 ? 59.054 1.756 22.240 1.00 0.00 116 GLN A C 13
ATOM 26409 O O . GLN A 1 120 ? 59.986 2.049 21.492 1.00 0.00 116 GLN A O 13
ATOM 26423 N N . ASP A 1 121 ? 57.854 1.390 21.792 1.00 0.00 117 ASP A N 13
ATOM 26424 C CA . ASP A 1 121 ? 57.572 1.316 20.363 1.00 0.00 117 ASP A CA 13
ATOM 26425 C C . ASP A 1 121 ? 57.623 2.694 19.727 1.00 0.00 117 ASP A C 13
ATOM 26426 O O . ASP A 1 121 ? 58.257 2.895 18.691 1.00 0.00 117 ASP A O 13
ATOM 26435 N N . GLU A 1 122 ? 56.943 3.638 20.350 1.00 0.00 118 GLU A N 13
ATOM 26436 C CA . GLU A 1 122 ? 56.905 4.990 19.831 1.00 0.00 118 GLU A CA 13
ATOM 26437 C C . GLU A 1 122 ? 58.243 5.685 20.014 1.00 0.00 118 GLU A C 13
ATOM 26438 O O . GLU A 1 122 ? 58.649 6.500 19.189 1.00 0.00 118 GLU A O 13
ATOM 26450 N N . GLU A 1 123 ? 58.927 5.362 21.099 1.00 0.00 119 GLU A N 13
ATOM 26451 C CA . GLU A 1 123 ? 60.217 5.967 21.374 1.00 0.00 119 GLU A CA 13
ATOM 26452 C C . GLU A 1 123 ? 61.225 5.589 20.300 1.00 0.00 119 GLU A C 13
ATOM 26453 O O . GLU A 1 123 ? 61.954 6.437 19.797 1.00 0.00 119 GLU A O 13
ATOM 26465 N N . HIS A 1 124 ? 61.252 4.311 19.940 1.00 0.00 120 HIS A N 13
ATOM 26466 C CA . HIS A 1 124 ? 62.169 3.840 18.921 1.00 0.00 120 HIS A CA 13
ATOM 26467 C C . HIS A 1 124 ? 61.827 4.475 17.603 1.00 0.00 120 HIS A C 13
ATOM 26468 O O . HIS A 1 124 ? 62.702 4.841 16.828 1.00 0.00 120 HIS A O 13
ATOM 26482 N N . CYS A 1 125 ? 60.538 4.606 17.367 1.00 0.00 121 CYS A N 13
ATOM 26483 C CA . CYS A 1 125 ? 60.063 5.204 16.143 1.00 0.00 121 CYS A CA 13
ATOM 26484 C C . CYS A 1 125 ? 60.564 6.638 16.046 1.00 0.00 121 CYS A C 13
ATOM 26485 O O . CYS A 1 125 ? 61.028 7.077 14.992 1.00 0.00 121 CYS A O 13
ATOM 26493 N N . ARG A 1 126 ? 60.459 7.370 17.155 1.00 0.00 122 ARG A N 13
ATOM 26494 C CA . ARG A 1 126 ? 60.900 8.762 17.159 1.00 0.00 122 ARG A CA 13
ATOM 26495 C C . ARG A 1 126 ? 62.412 8.856 17.024 1.00 0.00 122 ARG A C 13
ATOM 26496 O O . ARG A 1 126 ? 62.932 9.713 16.311 1.00 0.00 122 ARG A O 13
ATOM 26517 N N . LYS A 1 127 ? 63.106 7.963 17.708 1.00 0.00 123 LYS A N 13
ATOM 26518 C CA . LYS A 1 127 ? 64.552 7.930 17.667 1.00 0.00 123 LYS A CA 13
ATOM 26519 C C . LYS A 1 127 ? 65.036 7.598 16.265 1.00 0.00 123 LYS A C 13
ATOM 26520 O O . LYS A 1 127 ? 65.996 8.176 15.773 1.00 0.00 123 LYS A O 13
ATOM 26539 N N . VAL A 1 128 ? 64.362 6.673 15.611 1.00 0.00 124 VAL A N 13
ATOM 26540 C CA . VAL A 1 128 ? 64.750 6.309 14.261 1.00 0.00 124 VAL A CA 13
ATOM 26541 C C . VAL A 1 128 ? 64.698 7.541 13.365 1.00 0.00 124 VAL A C 13
ATOM 26542 O O . VAL A 1 128 ? 65.624 7.797 12.596 1.00 0.00 124 VAL A O 13
ATOM 26555 N N . ASN A 1 129 ? 63.620 8.312 13.479 1.00 0.00 125 ASN A N 13
ATOM 26556 C CA . ASN A 1 129 ? 63.481 9.519 12.672 1.00 0.00 125 ASN A CA 13
ATOM 26557 C C . ASN A 1 129 ? 64.584 10.503 12.975 1.00 0.00 125 ASN A C 13
ATOM 26558 O O . ASN A 1 129 ? 65.089 11.172 12.078 1.00 0.00 125 ASN A O 13
ATOM 26569 N N . GLU A 1 130 ? 64.949 10.610 14.237 1.00 0.00 126 GLU A N 13
ATOM 26570 C CA . GLU A 1 130 ? 65.983 11.563 14.599 1.00 0.00 126 GLU A CA 13
ATOM 26571 C C . GLU A 1 130 ? 67.365 11.003 14.287 1.00 0.00 126 GLU A C 13
ATOM 26572 O O . GLU A 1 130 ? 68.325 11.739 14.155 1.00 0.00 126 GLU A O 13
ATOM 26584 N N . TYR A 1 131 ? 67.465 9.698 14.165 1.00 0.00 127 TYR A N 13
ATOM 26585 C CA . TYR A 1 131 ? 68.742 9.069 13.855 1.00 0.00 127 TYR A CA 13
ATOM 26586 C C . TYR A 1 131 ? 69.030 9.119 12.368 1.00 0.00 127 TYR A C 13
ATOM 26587 O O . TYR A 1 131 ? 70.185 9.174 11.949 1.00 0.00 127 TYR A O 13
ATOM 26605 N N . LEU A 1 132 ? 67.983 9.087 11.576 1.00 0.00 128 LEU A N 13
ATOM 26606 C CA . LEU A 1 132 ? 68.151 9.113 10.137 1.00 0.00 128 LEU A CA 13
ATOM 26607 C C . LEU A 1 132 ? 67.985 10.527 9.587 1.00 0.00 128 LEU A C 13
ATOM 26608 O O . LEU A 1 132 ? 68.334 10.787 8.434 1.00 0.00 128 LEU A O 13
ATOM 26624 N N . ASN A 1 133 ? 67.459 11.444 10.405 1.00 0.00 129 ASN A N 13
ATOM 26625 C CA . ASN A 1 133 ? 67.271 12.814 9.952 1.00 0.00 129 ASN A CA 13
ATOM 26626 C C . ASN A 1 133 ? 68.018 13.781 10.851 1.00 0.00 129 ASN A C 13
ATOM 26627 O O . ASN A 1 133 ? 68.214 14.944 10.499 1.00 0.00 129 ASN A O 13
ATOM 26638 N N . ASN A 1 134 ? 68.428 13.297 12.013 1.00 0.00 130 ASN A N 13
ATOM 26639 C CA . ASN A 1 134 ? 69.147 14.145 12.956 1.00 0.00 130 ASN A CA 13
ATOM 26640 C C . ASN A 1 134 ? 70.306 13.399 13.601 1.00 0.00 130 ASN A C 13
ATOM 26641 O O . ASN A 1 134 ? 70.302 13.147 14.805 1.00 0.00 130 ASN A O 13
ATOM 26652 N N . PRO A 1 135 ? 71.276 13.037 12.823 1.00 0.00 131 PRO A N 13
ATOM 26653 C CA . PRO A 1 135 ? 72.468 12.288 13.314 1.00 0.00 131 PRO A CA 13
ATOM 26654 C C . PRO A 1 135 ? 73.375 13.141 14.201 1.00 0.00 131 PRO A C 13
ATOM 26655 O O . PRO A 1 135 ? 73.293 14.370 14.192 1.00 0.00 131 PRO A O 13
ATOM 26666 N N . PRO A 1 136 ? 74.228 12.509 14.970 1.00 0.00 132 PRO A N 13
ATOM 26667 C CA . PRO A 1 136 ? 75.161 13.220 15.890 1.00 0.00 132 PRO A CA 13
ATOM 26668 C C . PRO A 1 136 ? 75.900 14.356 15.189 1.00 0.00 132 PRO A C 13
ATOM 26669 O O . PRO A 1 136 ? 76.297 14.165 14.052 1.00 0.00 132 PRO A O 13
ATOM 26680 N N . GLN B 2 5 ? 53.534 -13.949 25.423 1.00 0.00 940 GLN B N 13
ATOM 26681 C CA . GLN B 2 5 ? 55.013 -13.891 25.257 1.00 0.00 940 GLN B CA 13
ATOM 26682 C C . GLN B 2 5 ? 55.359 -12.858 24.191 1.00 0.00 940 GLN B C 13
ATOM 26683 O O . GLN B 2 5 ? 55.934 -11.812 24.496 1.00 0.00 940 GLN B O 13
ATOM 26697 N N . GLU B 2 6 ? 55.002 -13.152 22.943 1.00 0.00 941 GLU B N 13
ATOM 26698 C CA . GLU B 2 6 ? 55.281 -12.228 21.848 1.00 0.00 941 GLU B CA 13
ATOM 26699 C C . GLU B 2 6 ? 54.021 -11.977 21.014 1.00 0.00 941 GLU B C 13
ATOM 26700 O O . GLU B 2 6 ? 53.125 -12.823 20.965 1.00 0.00 941 GLU B O 13
ATOM 26712 N N . PRO B 2 7 ? 53.929 -10.836 20.367 1.00 0.00 942 PRO B N 13
ATOM 26713 C CA . PRO B 2 7 ? 52.748 -10.480 19.530 1.00 0.00 942 PRO B CA 13
ATOM 26714 C C . PRO B 2 7 ? 52.739 -11.219 18.197 1.00 0.00 942 PRO B C 13
ATOM 26715 O O . PRO B 2 7 ? 53.793 -11.557 17.656 1.00 0.00 942 PRO B O 13
ATOM 26726 N N . GLU B 2 8 ? 51.547 -11.465 17.667 1.00 0.00 943 GLU B N 13
ATOM 26727 C CA . GLU B 2 8 ? 51.428 -12.160 16.393 1.00 0.00 943 GLU B CA 13
ATOM 26728 C C . GLU B 2 8 ? 51.508 -11.168 15.232 1.00 0.00 943 GLU B C 13
ATOM 26729 O O . GLU B 2 8 ? 51.168 -9.995 15.392 1.00 0.00 943 GLU B O 13
ATOM 26741 N N . PRO B 2 9 ? 51.945 -11.605 14.077 1.00 0.00 944 PRO B N 13
ATOM 26742 C CA . PRO B 2 9 ? 52.057 -10.715 12.885 1.00 0.00 944 PRO B CA 13
ATOM 26743 C C . PRO B 2 9 ? 50.686 -10.309 12.328 1.00 0.00 944 PRO B C 13
ATOM 26744 O O . PRO B 2 9 ? 49.709 -11.044 12.481 1.00 0.00 944 PRO B O 13
ATOM 26755 N N . PRO B 2 10 ? 50.595 -9.166 11.683 1.00 0.00 945 PRO B N 13
ATOM 26756 C CA . PRO B 2 10 ? 49.316 -8.670 11.093 1.00 0.00 945 PRO B CA 13
ATOM 26757 C C . PRO B 2 10 ? 48.936 -9.443 9.832 1.00 0.00 945 PRO B C 13
ATOM 26758 O O . PRO B 2 10 ? 49.582 -10.433 9.486 1.00 0.00 945 PRO B O 13
ATOM 26769 N N . GLU B 2 11 ? 47.883 -8.992 9.156 1.00 0.00 946 GLU B N 13
ATOM 26770 C CA . GLU B 2 11 ? 47.429 -9.656 7.939 1.00 0.00 946 GLU B CA 13
ATOM 26771 C C . GLU B 2 11 ? 47.547 -8.713 6.740 1.00 0.00 946 GLU B C 13
ATOM 26772 O O . GLU B 2 11 ? 47.619 -7.495 6.909 1.00 0.00 946 GLU B O 13
ATOM 26784 N N . PRO B 2 12 ? 47.571 -9.244 5.540 1.00 0.00 947 PRO B N 13
ATOM 26785 C CA . PRO B 2 12 ? 47.687 -8.417 4.296 1.00 0.00 947 PRO B CA 13
ATOM 26786 C C . PRO B 2 12 ? 46.573 -7.378 4.192 1.00 0.00 947 PRO B C 13
ATOM 26787 O O . PRO B 2 12 ? 45.435 -7.632 4.589 1.00 0.00 947 PRO B O 13
ATOM 26798 N N . PHE B 2 13 ? 46.910 -6.208 3.659 1.00 0.00 948 PHE B N 13
ATOM 26799 C CA . PHE B 2 13 ? 45.929 -5.134 3.511 1.00 0.00 948 PHE B CA 13
ATOM 26800 C C . PHE B 2 13 ? 46.298 -4.222 2.344 1.00 0.00 948 PHE B C 13
ATOM 26801 O O . PHE B 2 13 ? 47.429 -4.242 1.864 1.00 0.00 948 PHE B O 13
ATOM 26818 N N . GLU B 2 14 ? 45.337 -3.423 1.892 1.00 0.00 949 GLU B N 13
ATOM 26819 C CA . GLU B 2 14 ? 45.578 -2.510 0.781 1.00 0.00 949 GLU B CA 13
ATOM 26820 C C . GLU B 2 14 ? 46.169 -1.195 1.284 1.00 0.00 949 GLU B C 13
ATOM 26821 O O . GLU B 2 14 ? 45.735 -0.656 2.303 1.00 0.00 949 GLU B O 13
ATOM 26833 N N . TYR B 2 15 ? 47.154 -0.681 0.556 1.00 0.00 950 TYR B N 13
ATOM 26834 C CA . TYR B 2 15 ? 47.796 0.574 0.917 1.00 0.00 950 TYR B CA 13
ATOM 26835 C C . TYR B 2 15 ? 47.655 1.565 -0.221 1.00 0.00 950 TYR B C 13
ATOM 26836 O O . TYR B 2 15 ? 48.045 1.289 -1.356 1.00 0.00 950 TYR B O 13
ATOM 26854 N N . ILE B 2 16 ? 47.093 2.718 0.094 1.00 0.00 951 ILE B N 13
ATOM 26855 C CA . ILE B 2 16 ? 46.899 3.743 -0.904 1.00 0.00 951 ILE B CA 13
ATOM 26856 C C . ILE B 2 16 ? 47.303 5.088 -0.331 1.00 0.00 951 ILE B C 13
ATOM 26857 O O . ILE B 2 16 ? 46.896 5.446 0.775 1.00 0.00 951 ILE B O 13
ATOM 26873 N N . ASP B 2 17 ? 48.108 5.827 -1.070 1.00 0.00 952 ASP B N 13
ATOM 26874 C CA . ASP B 2 17 ? 48.557 7.122 -0.592 1.00 0.00 952 ASP B CA 13
ATOM 26875 C C . ASP B 2 17 ? 47.396 8.108 -0.559 1.00 0.00 952 ASP B C 13
ATOM 26876 O O . ASP B 2 17 ? 47.187 8.876 -1.498 1.00 0.00 952 ASP B O 13
ATOM 26885 N N . ASP B 2 18 ? 46.649 8.075 0.537 1.00 0.00 953 ASP B N 13
ATOM 26886 C CA . ASP B 2 18 ? 45.507 8.964 0.706 1.00 0.00 953 ASP B CA 13
ATOM 26887 C C . ASP B 2 18 ? 45.943 10.299 1.307 1.00 0.00 953 ASP B C 13
ATOM 26888 O O . ASP B 2 18 ? 47.129 10.458 1.550 1.00 0.00 953 ASP B O 13
ATOM 26898 N N . ASN A 1 24 ? 81.181 -0.239 16.980 1.00 0.00 20 ASN A N 14
ATOM 26899 C CA . ASN A 1 24 ? 80.223 0.838 16.609 1.00 0.00 20 ASN A CA 14
ATOM 26900 C C . ASN A 1 24 ? 78.941 0.675 17.417 1.00 0.00 20 ASN A C 14
ATOM 26901 O O . ASN A 1 24 ? 78.249 -0.336 17.307 1.00 0.00 20 ASN A O 14
ATOM 26912 N N . LYS A 1 25 ? 78.630 1.681 18.228 1.00 0.00 21 LYS A N 14
ATOM 26913 C CA . LYS A 1 25 ? 77.428 1.648 19.048 1.00 0.00 21 LYS A CA 14
ATOM 26914 C C . LYS A 1 25 ? 76.195 1.820 18.175 1.00 0.00 21 LYS A C 14
ATOM 26915 O O . LYS A 1 25 ? 76.240 2.504 17.153 1.00 0.00 21 LYS A O 14
ATOM 26934 N N . TYR A 1 26 ? 75.094 1.199 18.578 1.00 0.00 22 TYR A N 14
ATOM 26935 C CA . TYR A 1 26 ? 73.863 1.301 17.813 1.00 0.00 22 TYR A CA 14
ATOM 26936 C C . TYR A 1 26 ? 73.014 2.434 18.347 1.00 0.00 22 TYR A C 14
ATOM 26937 O O . TYR A 1 26 ? 72.713 2.501 19.538 1.00 0.00 22 TYR A O 14
ATOM 26955 N N . LEU A 1 27 ? 72.633 3.320 17.447 1.00 0.00 23 LEU A N 14
ATOM 26956 C CA . LEU A 1 27 ? 71.821 4.451 17.812 1.00 0.00 23 LEU A CA 14
ATOM 26957 C C . LEU A 1 27 ? 70.432 3.985 18.228 1.00 0.00 23 LEU A C 14
ATOM 26958 O O . LEU A 1 27 ? 69.850 4.507 19.179 1.00 0.00 23 LEU A O 14
ATOM 26974 N N . VAL A 1 28 ? 69.919 2.977 17.528 1.00 0.00 24 VAL A N 14
ATOM 26975 C CA . VAL A 1 28 ? 68.598 2.431 17.859 1.00 0.00 24 VAL A CA 14
ATOM 26976 C C . VAL A 1 28 ? 68.575 0.944 17.559 1.00 0.00 24 VAL A C 14
ATOM 26977 O O . VAL A 1 28 ? 69.397 0.443 16.798 1.00 0.00 24 VAL A O 14
ATOM 26990 N N . GLU A 1 29 ? 67.621 0.252 18.145 1.00 0.00 25 GLU A N 14
ATOM 26991 C CA . GLU A 1 29 ? 67.487 -1.173 17.916 1.00 0.00 25 GLU A CA 14
ATOM 26992 C C . GLU A 1 29 ? 66.237 -1.709 18.579 1.00 0.00 25 GLU A C 14
ATOM 26993 O O . GLU A 1 29 ? 66.058 -1.592 19.791 1.00 0.00 25 GLU A O 14
ATOM 27005 N N . PHE A 1 30 ? 65.388 -2.318 17.778 1.00 0.00 26 PHE A N 14
ATOM 27006 C CA . PHE A 1 30 ? 64.159 -2.901 18.302 1.00 0.00 26 PHE A CA 14
ATOM 27007 C C . PHE A 1 30 ? 63.666 -4.031 17.408 1.00 0.00 26 PHE A C 14
ATOM 27008 O O . PHE A 1 30 ? 64.020 -4.109 16.233 1.00 0.00 26 PHE A O 14
ATOM 27025 N N . ARG A 1 31 ? 62.855 -4.917 17.978 1.00 0.00 27 ARG A N 14
ATOM 27026 C CA . ARG A 1 31 ? 62.339 -6.045 17.220 1.00 0.00 27 ARG A CA 14
ATOM 27027 C C . ARG A 1 31 ? 61.248 -5.588 16.267 1.00 0.00 27 ARG A C 14
ATOM 27028 O O . ARG A 1 31 ? 60.195 -5.107 16.690 1.00 0.00 27 ARG A O 14
ATOM 27049 N N . ALA A 1 32 ? 61.500 -5.767 14.979 1.00 0.00 28 ALA A N 14
ATOM 27050 C CA . ALA A 1 32 ? 60.529 -5.396 13.959 1.00 0.00 28 ALA A CA 14
ATOM 27051 C C . ALA A 1 32 ? 60.743 -6.235 12.713 1.00 0.00 28 ALA A C 14
ATOM 27052 O O . ALA A 1 32 ? 61.872 -6.403 12.257 1.00 0.00 28 ALA A O 14
ATOM 27059 N N . GLY A 1 33 ? 59.657 -6.748 12.156 1.00 0.00 29 GLY A N 14
ATOM 27060 C CA . GLY A 1 33 ? 59.750 -7.552 10.950 1.00 0.00 29 GLY A CA 14
ATOM 27061 C C . GLY A 1 33 ? 59.503 -6.681 9.732 1.00 0.00 29 GLY A C 14
ATOM 27062 O O . GLY A 1 33 ? 59.022 -5.555 9.854 1.00 0.00 29 GLY A O 14
ATOM 27066 N N . LYS A 1 34 ? 59.827 -7.200 8.559 1.00 0.00 30 LYS A N 14
ATOM 27067 C CA . LYS A 1 34 ? 59.623 -6.439 7.338 1.00 0.00 30 LYS A CA 14
ATOM 27068 C C . LYS A 1 34 ? 58.375 -6.926 6.607 1.00 0.00 30 LYS A C 14
ATOM 27069 O O . LYS A 1 34 ? 57.774 -7.929 6.987 1.00 0.00 30 LYS A O 14
ATOM 27088 N N . MET A 1 35 ? 57.983 -6.200 5.568 1.00 0.00 31 MET A N 14
ATOM 27089 C CA . MET A 1 35 ? 56.797 -6.557 4.791 1.00 0.00 31 MET A CA 14
ATOM 27090 C C . MET A 1 35 ? 57.092 -6.399 3.299 1.00 0.00 31 MET A C 14
ATOM 27091 O O . MET A 1 35 ? 58.154 -5.902 2.924 1.00 0.00 31 MET A O 14
ATOM 27105 N N . SER A 1 36 ? 56.150 -6.807 2.451 1.00 0.00 32 SER A N 14
ATOM 27106 C CA . SER A 1 36 ? 56.337 -6.682 1.011 1.00 0.00 32 SER A CA 14
ATOM 27107 C C . SER A 1 36 ? 55.157 -5.948 0.393 1.00 0.00 32 SER A C 14
ATOM 27108 O O . SER A 1 36 ? 54.020 -6.408 0.484 1.00 0.00 32 SER A O 14
ATOM 27116 N N . LEU A 1 37 ? 55.430 -4.820 -0.247 1.00 0.00 33 LEU A N 14
ATOM 27117 C CA . LEU A 1 37 ? 54.370 -4.062 -0.884 1.00 0.00 33 LEU A CA 14
ATOM 27118 C C . LEU A 1 37 ? 54.404 -4.269 -2.389 1.00 0.00 33 LEU A C 14
ATOM 27119 O O . LEU A 1 37 ? 55.375 -3.916 -3.057 1.00 0.00 33 LEU A O 14
ATOM 27135 N N . LYS A 1 38 ? 53.327 -4.833 -2.913 1.00 0.00 34 LYS A N 14
ATOM 27136 C CA . LYS A 1 38 ? 53.224 -5.075 -4.342 1.00 0.00 34 LYS A CA 14
ATOM 27137 C C . LYS A 1 38 ? 51.974 -4.399 -4.888 1.00 0.00 34 LYS A C 14
ATOM 27138 O O . LYS A 1 38 ? 50.854 -4.742 -4.505 1.00 0.00 34 LYS A O 14
ATOM 27157 N N . GLY A 1 39 ? 52.171 -3.428 -5.775 1.00 0.00 35 GLY A N 14
ATOM 27158 C CA . GLY A 1 39 ? 51.048 -2.702 -6.351 1.00 0.00 35 GLY A CA 14
ATOM 27159 C C . GLY A 1 39 ? 50.386 -1.829 -5.291 1.00 0.00 35 GLY A C 14
ATOM 27160 O O . GLY A 1 39 ? 50.823 -0.708 -5.031 1.00 0.00 35 GLY A O 14
ATOM 27164 N N . THR A 1 40 ? 49.337 -2.358 -4.675 1.00 0.00 36 THR A N 14
ATOM 27165 C CA . THR A 1 40 ? 48.625 -1.633 -3.630 1.00 0.00 36 THR A CA 14
ATOM 27166 C C . THR A 1 40 ? 48.309 -2.552 -2.459 1.00 0.00 36 THR A C 14
ATOM 27167 O O . THR A 1 40 ? 47.360 -2.313 -1.718 1.00 0.00 36 THR A O 14
ATOM 27178 N N . THR A 1 41 ? 49.100 -3.610 -2.302 1.00 0.00 37 THR A N 14
ATOM 27179 C CA . THR A 1 41 ? 48.880 -4.551 -1.208 1.00 0.00 37 THR A CA 14
ATOM 27180 C C . THR A 1 41 ? 50.161 -4.754 -0.404 1.00 0.00 37 THR A C 14
ATOM 27181 O O . THR A 1 41 ? 51.230 -5.000 -0.966 1.00 0.00 37 THR A O 14
ATOM 27192 N N . VAL A 1 42 ? 50.037 -4.658 0.914 1.00 0.00 38 VAL A N 14
ATOM 27193 C CA . VAL A 1 42 ? 51.176 -4.838 1.804 1.00 0.00 38 VAL A CA 14
ATOM 27194 C C . VAL A 1 42 ? 51.012 -6.133 2.589 1.00 0.00 38 VAL A C 14
ATOM 27195 O O . VAL A 1 42 ? 50.013 -6.317 3.285 1.00 0.00 38 VAL A O 14
ATOM 27208 N N . THR A 1 43 ? 51.986 -7.029 2.478 1.00 0.00 39 THR A N 14
ATOM 27209 C CA . THR A 1 43 ? 51.913 -8.293 3.191 1.00 0.00 39 THR A CA 14
ATOM 27210 C C . THR A 1 43 ? 53.050 -8.395 4.216 1.00 0.00 39 THR A C 14
ATOM 27211 O O . THR A 1 43 ? 54.198 -8.117 3.883 1.00 0.00 39 THR A O 14
ATOM 27222 N N . PRO A 1 44 ? 52.778 -8.788 5.442 1.00 0.00 40 PRO A N 14
ATOM 27223 C CA . PRO A 1 44 ? 53.841 -8.907 6.483 1.00 0.00 40 PRO A CA 14
ATOM 27224 C C . PRO A 1 44 ? 54.724 -10.135 6.289 1.00 0.00 40 PRO A C 14
ATOM 27225 O O . PRO A 1 44 ? 54.248 -11.206 5.912 1.00 0.00 40 PRO A O 14
ATOM 27236 N N . ASP A 1 45 ? 56.013 -9.969 6.562 1.00 0.00 41 ASP A N 14
ATOM 27237 C CA . ASP A 1 45 ? 56.963 -11.065 6.431 1.00 0.00 41 ASP A CA 14
ATOM 27238 C C . ASP A 1 45 ? 57.153 -11.744 7.780 1.00 0.00 41 ASP A C 14
ATOM 27239 O O . ASP A 1 45 ? 57.558 -11.108 8.754 1.00 0.00 41 ASP A O 14
ATOM 27248 N N . LYS A 1 46 ? 56.855 -13.033 7.836 1.00 0.00 42 LYS A N 14
ATOM 27249 C CA . LYS A 1 46 ? 56.992 -13.782 9.076 1.00 0.00 42 LYS A CA 14
ATOM 27250 C C . LYS A 1 46 ? 58.446 -13.805 9.545 1.00 0.00 42 LYS A C 14
ATOM 27251 O O . LYS A 1 46 ? 58.725 -14.162 10.689 1.00 0.00 42 LYS A O 14
ATOM 27270 N N . ARG A 1 47 ? 59.372 -13.423 8.664 1.00 0.00 43 ARG A N 14
ATOM 27271 C CA . ARG A 1 47 ? 60.780 -13.405 9.023 1.00 0.00 43 ARG A CA 14
ATOM 27272 C C . ARG A 1 47 ? 61.065 -12.186 9.894 1.00 0.00 43 ARG A C 14
ATOM 27273 O O . ARG A 1 47 ? 61.787 -11.280 9.486 1.00 0.00 43 ARG A O 14
ATOM 27294 N N . LYS A 1 48 ? 60.484 -12.173 11.089 1.00 0.00 44 LYS A N 14
ATOM 27295 C CA . LYS A 1 48 ? 60.667 -11.061 12.010 1.00 0.00 44 LYS A CA 14
ATOM 27296 C C . LYS A 1 48 ? 62.146 -10.800 12.233 1.00 0.00 44 LYS A C 14
ATOM 27297 O O . LYS A 1 48 ? 62.946 -11.731 12.302 1.00 0.00 44 LYS A O 14
ATOM 27316 N N . GLY A 1 49 ? 62.509 -9.527 12.325 1.00 0.00 45 GLY A N 14
ATOM 27317 C CA . GLY A 1 49 ? 63.902 -9.165 12.518 1.00 0.00 45 GLY A CA 14
ATOM 27318 C C . GLY A 1 49 ? 64.066 -8.079 13.567 1.00 0.00 45 GLY A C 14
ATOM 27319 O O . GLY A 1 49 ? 63.256 -7.942 14.485 1.00 0.00 45 GLY A O 14
ATOM 27323 N N . LEU A 1 50 ? 65.131 -7.312 13.413 1.00 0.00 46 LEU A N 14
ATOM 27324 C CA . LEU A 1 50 ? 65.442 -6.229 14.323 1.00 0.00 46 LEU A CA 14
ATOM 27325 C C . LEU A 1 50 ? 65.866 -5.017 13.523 1.00 0.00 46 LEU A C 14
ATOM 27326 O O . LEU A 1 50 ? 66.812 -5.085 12.735 1.00 0.00 46 LEU A O 14
ATOM 27342 N N . VAL A 1 51 ? 65.194 -3.906 13.737 1.00 0.00 47 VAL A N 14
ATOM 27343 C CA . VAL A 1 51 ? 65.556 -2.695 13.038 1.00 0.00 47 VAL A 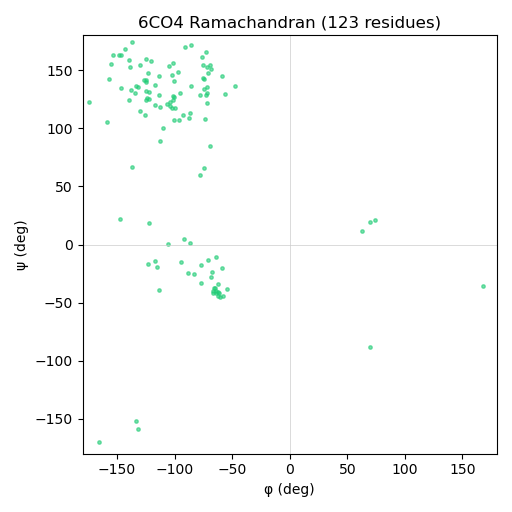CA 14
ATOM 27344 C C . VAL A 1 51 ? 66.481 -1.883 13.912 1.00 0.00 47 VAL A C 14
ATOM 27345 O O . VAL A 1 51 ? 66.049 -1.321 14.917 1.00 0.00 47 VAL A O 14
ATOM 27358 N N . TYR A 1 52 ? 67.753 -1.829 13.540 1.00 0.00 48 TYR A N 14
ATOM 27359 C CA . TYR A 1 52 ? 68.704 -1.074 14.343 1.00 0.00 48 TYR A CA 14
ATOM 27360 C C . TYR A 1 52 ? 69.502 -0.100 13.484 1.00 0.00 48 TYR A C 14
ATOM 27361 O O . TYR A 1 52 ? 69.648 -0.282 12.273 1.00 0.00 48 TYR A O 14
ATOM 27379 N N . ILE A 1 53 ? 70.000 0.945 14.133 1.00 0.00 49 ILE A N 14
ATOM 27380 C CA . ILE A 1 53 ? 70.770 1.977 13.463 1.00 0.00 49 ILE A CA 14
ATOM 27381 C C . ILE A 1 53 ? 72.133 2.108 14.100 1.00 0.00 49 ILE A C 14
ATOM 27382 O O . ILE A 1 53 ? 72.248 2.027 15.313 1.00 0.00 49 ILE A O 14
ATOM 27398 N N . GLN A 1 54 ? 73.161 2.300 13.278 1.00 0.00 50 GLN A N 14
ATOM 27399 C CA . GLN A 1 54 ? 74.516 2.446 13.802 1.00 0.00 50 GLN A CA 14
ATOM 27400 C C . GLN A 1 54 ? 75.298 3.445 12.971 1.00 0.00 50 GLN A C 14
ATOM 27401 O O . GLN A 1 54 ? 75.181 3.477 11.755 1.00 0.00 50 GLN A O 14
ATOM 27415 N N . GLN A 1 55 ? 76.109 4.245 13.633 1.00 0.00 51 GLN A N 14
ATOM 27416 C CA . GLN A 1 55 ? 76.917 5.229 12.942 1.00 0.00 51 GLN A CA 14
ATOM 27417 C C . GLN A 1 55 ? 78.356 4.768 12.871 1.00 0.00 51 GLN A C 14
ATOM 27418 O O . GLN A 1 55 ? 78.945 4.368 13.876 1.00 0.00 51 GLN A O 14
ATOM 27432 N N . THR A 1 56 ? 78.918 4.829 11.680 1.00 0.00 52 THR A N 14
ATOM 27433 C CA . THR A 1 56 ? 80.296 4.418 11.488 1.00 0.00 52 THR A CA 14
ATOM 27434 C C . THR A 1 56 ? 81.253 5.573 11.669 1.00 0.00 52 THR A C 14
ATOM 27435 O O . THR A 1 56 ? 80.844 6.719 11.838 1.00 0.00 52 THR A O 14
ATOM 27446 N N . ASP A 1 57 ? 82.539 5.258 11.624 1.00 0.00 53 ASP A N 14
ATOM 27447 C CA . ASP A 1 57 ? 83.564 6.275 11.773 1.00 0.00 53 ASP A CA 14
ATOM 27448 C C . ASP A 1 57 ? 83.479 7.271 10.623 1.00 0.00 53 ASP A C 14
ATOM 27449 O O . ASP A 1 57 ? 84.097 8.335 10.668 1.00 0.00 53 ASP A O 14
ATOM 27458 N N . ASP A 1 58 ? 82.698 6.931 9.597 1.00 0.00 54 ASP A N 14
ATOM 27459 C CA . ASP A 1 58 ? 82.540 7.820 8.458 1.00 0.00 54 ASP A CA 14
ATOM 27460 C C . ASP A 1 58 ? 81.459 8.865 8.740 1.00 0.00 54 ASP A C 14
ATOM 27461 O O . ASP A 1 58 ? 81.207 9.741 7.910 1.00 0.00 54 ASP A O 14
ATOM 27470 N N . SER A 1 59 ? 80.820 8.759 9.912 1.00 0.00 55 SER A N 14
ATOM 27471 C CA . SER A 1 59 ? 79.767 9.685 10.301 1.00 0.00 55 SER A CA 14
ATOM 27472 C C . SER A 1 59 ? 78.519 9.453 9.461 1.00 0.00 55 SER A C 14
ATOM 27473 O O . SER A 1 59 ? 77.654 10.322 9.345 1.00 0.00 55 SER A O 14
ATOM 27481 N N . LEU A 1 60 ? 78.434 8.263 8.891 1.00 0.00 56 LEU A N 14
ATOM 27482 C CA . LEU A 1 60 ? 77.312 7.882 8.076 1.00 0.00 56 LEU A CA 14
ATOM 27483 C C . LEU A 1 60 ? 76.445 6.934 8.868 1.00 0.00 56 LEU A C 14
ATOM 27484 O O . LEU A 1 60 ? 76.929 5.947 9.420 1.00 0.00 56 LEU A O 14
ATOM 27500 N N . ILE A 1 61 ? 75.171 7.243 8.934 1.00 0.00 57 ILE A N 14
ATOM 27501 C CA . ILE A 1 61 ? 74.252 6.418 9.674 1.00 0.00 57 ILE A CA 14
ATOM 27502 C C . ILE A 1 61 ? 73.874 5.217 8.843 1.00 0.00 57 ILE A C 14
ATOM 27503 O O . ILE A 1 61 ? 73.496 5.350 7.685 1.00 0.00 57 ILE A O 14
ATOM 27519 N N . HIS A 1 62 ? 74.000 4.048 9.445 1.00 0.00 58 HIS A N 14
ATOM 27520 C CA . HIS A 1 62 ? 73.698 2.808 8.761 1.00 0.00 58 HIS A CA 14
ATOM 27521 C C . HIS A 1 62 ? 72.374 2.238 9.252 1.00 0.00 58 HIS A C 14
ATOM 27522 O O . HIS A 1 62 ? 72.220 1.923 10.433 1.00 0.00 58 HIS A O 14
ATOM 27536 N N . PHE A 1 63 ? 71.435 2.082 8.329 1.00 0.00 59 PHE A N 14
ATOM 27537 C CA . PHE A 1 63 ? 70.134 1.517 8.659 1.00 0.00 59 PHE A CA 14
ATOM 27538 C C . PHE A 1 63 ? 70.121 0.060 8.247 1.00 0.00 59 PHE A C 14
ATOM 27539 O O . PHE A 1 63 ? 70.131 -0.245 7.055 1.00 0.00 59 PHE A O 14
ATOM 27556 N N . CYS A 1 64 ? 70.134 -0.838 9.220 1.00 0.00 60 CYS A N 14
ATOM 27557 C CA . CYS A 1 64 ? 70.157 -2.260 8.891 1.00 0.00 60 CYS A CA 14
ATOM 27558 C C . CYS A 1 64 ? 69.055 -3.049 9.580 1.00 0.00 60 CYS A C 14
ATOM 27559 O O . CYS A 1 64 ? 68.692 -2.780 10.726 1.00 0.00 60 CYS A O 14
ATOM 27567 N N . TRP A 1 65 ? 68.553 -4.046 8.855 1.00 0.00 61 TRP A N 14
ATOM 27568 C CA . TRP A 1 65 ? 67.508 -4.928 9.361 1.00 0.00 61 TRP A CA 14
ATOM 27569 C C . TRP A 1 65 ? 68.051 -6.348 9.441 1.00 0.00 61 TRP A C 14
ATOM 27570 O O . TRP A 1 65 ? 68.417 -6.965 8.433 1.00 0.00 61 TRP A O 14
ATOM 27591 N N . LYS A 1 66 ? 68.131 -6.843 10.654 1.00 0.00 62 LYS A N 14
ATOM 27592 C CA . LYS A 1 66 ? 68.657 -8.164 10.900 1.00 0.00 62 LYS A CA 14
ATOM 27593 C C . LYS A 1 66 ? 67.533 -9.143 11.171 1.00 0.00 62 LYS A C 14
ATOM 27594 O O . LYS A 1 66 ? 66.693 -8.920 12.038 1.00 0.00 62 LYS A O 14
ATOM 27613 N N . ASP A 1 67 ? 67.523 -10.227 10.418 1.00 0.00 63 ASP A N 14
ATOM 27614 C CA . ASP A 1 67 ? 66.492 -11.239 10.574 1.00 0.00 63 ASP A CA 14
ATOM 27615 C C . ASP A 1 67 ? 66.729 -12.035 11.848 1.00 0.00 63 ASP A C 14
ATOM 27616 O O . ASP A 1 67 ? 67.839 -12.488 12.106 1.00 0.00 63 ASP A O 14
ATOM 27625 N N . ARG A 1 68 ? 65.679 -12.211 12.639 1.00 0.00 64 ARG A N 14
ATOM 27626 C CA . ARG A 1 68 ? 65.799 -12.972 13.879 1.00 0.00 64 ARG A CA 14
ATOM 27627 C C . ARG A 1 68 ? 65.858 -14.469 13.587 1.00 0.00 64 ARG A C 14
ATOM 27628 O O . ARG A 1 68 ? 66.294 -15.259 14.426 1.00 0.00 64 ARG A O 14
ATOM 27649 N N . THR A 1 69 ? 65.411 -14.850 12.394 1.00 0.00 65 THR A N 14
ATOM 27650 C CA . THR A 1 69 ? 65.404 -16.244 11.990 1.00 0.00 65 THR A CA 14
ATOM 27651 C C . THR A 1 69 ? 66.805 -16.844 11.976 1.00 0.00 65 THR A C 14
ATOM 27652 O O . THR A 1 69 ? 67.021 -17.949 12.471 1.00 0.00 65 THR A O 14
ATOM 27663 N N . SER A 1 70 ? 67.751 -16.111 11.413 1.00 0.00 66 SER A N 14
ATOM 27664 C CA . SER A 1 70 ? 69.126 -16.580 11.348 1.00 0.00 66 SER A CA 14
ATOM 27665 C C . SER A 1 70 ? 70.022 -15.667 12.166 1.00 0.00 66 SER A C 14
ATOM 27666 O O . SER A 1 70 ? 71.150 -16.023 12.506 1.00 0.00 66 SER A O 14
ATOM 27674 N N . GLY A 1 71 ? 69.506 -14.484 12.481 1.00 0.00 67 GLY A N 14
ATOM 27675 C CA . GLY A 1 71 ? 70.259 -13.517 13.258 1.00 0.00 67 GLY A CA 14
ATOM 27676 C C . GLY A 1 71 ? 71.329 -12.839 12.407 1.00 0.00 67 GLY A C 14
ATOM 27677 O O . GLY A 1 71 ? 72.271 -12.248 12.932 1.00 0.00 67 GLY A O 14
ATOM 27681 N N . ASN A 1 72 ? 71.178 -12.927 11.089 1.00 0.00 68 ASN A N 14
ATOM 27682 C CA . ASN A 1 72 ? 72.129 -12.312 10.174 1.00 0.00 68 ASN A CA 14
ATOM 27683 C C . ASN A 1 72 ? 71.559 -11.015 9.618 1.00 0.00 68 ASN A C 14
ATOM 27684 O O . ASN A 1 72 ? 70.354 -10.905 9.391 1.00 0.00 68 ASN A O 14
ATOM 27695 N N . VAL A 1 73 ? 72.425 -10.035 9.398 1.00 0.00 69 VAL A N 14
ATOM 27696 C CA . VAL A 1 73 ? 71.974 -8.757 8.866 1.00 0.00 69 VAL A CA 14
ATOM 27697 C C . VAL A 1 73 ? 71.580 -8.925 7.406 1.00 0.00 69 VAL A C 14
ATOM 27698 O O . VAL A 1 73 ? 72.434 -9.046 6.529 1.00 0.00 69 VAL A O 14
ATOM 27711 N N . GLU A 1 74 ? 70.273 -8.949 7.158 1.00 0.00 70 GLU A N 14
ATOM 27712 C CA . GLU A 1 74 ? 69.773 -9.121 5.800 1.00 0.00 70 GLU A CA 14
ATOM 27713 C C . GLU A 1 74 ? 69.819 -7.809 5.035 1.00 0.00 70 GLU A C 14
ATOM 27714 O O . GLU A 1 74 ? 70.041 -7.797 3.825 1.00 0.00 70 GLU A O 14
ATOM 27726 N N . ASP A 1 75 ? 69.596 -6.701 5.741 1.00 0.00 71 ASP A N 14
ATOM 27727 C CA . ASP A 1 75 ? 69.607 -5.392 5.086 1.00 0.00 71 ASP A CA 14
ATOM 27728 C C . ASP A 1 75 ? 70.561 -4.438 5.799 1.00 0.00 71 ASP A C 14
ATOM 27729 O O . ASP A 1 75 ? 70.637 -4.434 7.024 1.00 0.00 71 ASP A O 14
ATOM 27738 N N . ASP A 1 76 ? 71.279 -3.629 5.020 1.00 0.00 72 ASP A N 14
ATOM 27739 C CA . ASP A 1 76 ? 72.226 -2.665 5.578 1.00 0.00 72 ASP A CA 14
ATOM 27740 C C . ASP A 1 76 ? 72.498 -1.553 4.565 1.00 0.00 72 ASP A C 14
ATOM 27741 O O . ASP A 1 76 ? 73.206 -1.761 3.580 1.00 0.00 72 ASP A O 14
ATOM 27750 N N . LEU A 1 77 ? 71.931 -0.376 4.808 1.00 0.00 73 LEU A N 14
ATOM 27751 C CA . LEU A 1 77 ? 72.122 0.755 3.901 1.00 0.00 73 LEU A CA 14
ATOM 27752 C C . LEU A 1 77 ? 72.221 2.058 4.664 1.00 0.00 73 LEU A C 14
ATOM 27753 O O . LEU A 1 77 ? 71.496 2.290 5.626 1.00 0.00 73 LEU A O 14
ATOM 27769 N N . ILE A 1 78 ? 73.130 2.904 4.216 1.00 0.00 74 ILE A N 14
ATOM 27770 C CA . ILE A 1 78 ? 73.344 4.185 4.849 1.00 0.00 74 ILE A CA 14
ATOM 27771 C C . ILE A 1 78 ? 72.229 5.150 4.515 1.00 0.00 74 ILE A C 14
ATOM 27772 O O . ILE A 1 78 ? 71.819 5.274 3.361 1.00 0.00 74 ILE A O 14
ATOM 27788 N N . ILE A 1 79 ? 71.750 5.841 5.538 1.00 0.00 75 ILE A N 14
ATOM 27789 C CA . ILE A 1 79 ? 70.686 6.807 5.343 1.00 0.00 75 ILE A CA 14
ATOM 27790 C C . ILE A 1 79 ? 71.194 8.215 5.628 1.00 0.00 75 ILE A C 14
ATOM 27791 O O . ILE A 1 79 ? 71.630 8.524 6.739 1.00 0.00 75 ILE A O 14
ATOM 27807 N N . PHE A 1 80 ? 71.131 9.058 4.608 1.00 0.00 76 PHE A N 14
ATOM 27808 C CA . PHE A 1 80 ? 71.578 10.446 4.723 1.00 0.00 76 PHE A CA 14
ATOM 27809 C C . PHE A 1 80 ? 70.529 11.294 5.439 1.00 0.00 76 PHE A C 14
ATOM 27810 O O . PHE A 1 80 ? 69.367 10.904 5.539 1.00 0.00 76 PHE A O 14
ATOM 27827 N N . PRO A 1 81 ? 70.908 12.436 5.949 1.00 0.00 77 PRO A N 14
ATOM 27828 C CA . PRO A 1 81 ? 69.953 13.330 6.665 1.00 0.00 77 PRO A CA 14
ATOM 27829 C C . PRO A 1 81 ? 68.746 13.665 5.802 1.00 0.00 77 PRO A C 14
ATOM 27830 O O . PRO A 1 81 ? 68.887 14.072 4.649 1.00 0.00 77 PRO A O 14
ATOM 27841 N N . ASP A 1 82 ? 67.564 13.489 6.374 1.00 0.00 78 ASP A N 14
ATOM 27842 C CA . ASP A 1 82 ? 66.320 13.775 5.662 1.00 0.00 78 ASP A CA 14
ATOM 27843 C C . ASP A 1 82 ? 66.186 12.905 4.409 1.00 0.00 78 ASP A C 14
ATOM 27844 O O . ASP A 1 82 ? 65.315 13.144 3.573 1.00 0.00 78 ASP A O 14
ATOM 27853 N N . ASP A 1 83 ? 67.040 11.890 4.285 1.00 0.00 79 ASP A N 14
ATOM 27854 C CA . ASP A 1 83 ? 66.985 10.999 3.133 1.00 0.00 79 ASP A CA 14
ATOM 27855 C C . ASP A 1 83 ? 65.671 10.248 3.120 1.00 0.00 79 ASP A C 14
ATOM 27856 O O . ASP A 1 83 ? 65.103 9.995 2.064 1.00 0.00 79 ASP A O 14
ATOM 27865 N N . CYS A 1 84 ? 65.197 9.887 4.300 1.00 0.00 80 CYS A N 14
ATOM 27866 C CA . CYS A 1 84 ? 63.947 9.160 4.401 1.00 0.00 80 CYS A CA 14
ATOM 27867 C C . CYS A 1 84 ? 63.207 9.544 5.670 1.00 0.00 80 CYS A C 14
ATOM 27868 O O . CYS A 1 84 ? 63.775 10.125 6.596 1.00 0.00 80 CYS A O 14
ATOM 27876 N N . GLU A 1 85 ? 61.930 9.215 5.691 1.00 0.00 81 GLU A N 14
ATOM 27877 C CA . GLU A 1 85 ? 61.079 9.517 6.828 1.00 0.00 81 GLU A CA 14
ATOM 27878 C C . GLU A 1 85 ? 60.466 8.253 7.417 1.00 0.00 81 GLU A C 14
ATOM 27879 O O . GLU A 1 85 ? 59.905 7.423 6.701 1.00 0.00 81 GLU A O 14
ATOM 27891 N N . PHE A 1 86 ? 60.572 8.130 8.736 1.00 0.00 82 PHE A N 14
ATOM 27892 C CA . PHE A 1 86 ? 60.019 6.982 9.441 1.00 0.00 82 PHE A CA 14
ATOM 27893 C C . PHE A 1 86 ? 58.700 7.390 10.085 1.00 0.00 82 PHE A C 14
ATOM 27894 O O . PHE A 1 86 ? 58.665 8.289 10.924 1.00 0.00 82 PHE A O 14
ATOM 27911 N N . LYS A 1 87 ? 57.611 6.754 9.665 1.00 0.00 83 LYS A N 14
ATOM 27912 C CA . LYS A 1 87 ? 56.297 7.109 10.197 1.00 0.00 83 LYS A CA 14
ATOM 27913 C C . LYS A 1 87 ? 55.391 5.893 10.343 1.00 0.00 83 LYS A C 14
ATOM 27914 O O . LYS A 1 87 ? 55.701 4.818 9.852 1.00 0.00 83 LYS A O 14
ATOM 27933 N N . ARG A 1 88 ? 54.260 6.078 11.015 1.00 0.00 84 ARG A N 14
ATOM 27934 C CA . ARG A 1 88 ? 53.307 4.992 11.201 1.00 0.00 84 ARG A CA 14
ATOM 27935 C C . ARG A 1 88 ? 52.245 5.028 10.107 1.00 0.00 84 ARG A C 14
ATOM 27936 O O . ARG A 1 88 ? 51.935 6.090 9.567 1.00 0.00 84 ARG A O 14
ATOM 27957 N N . VAL A 1 89 ? 51.693 3.865 9.784 1.00 0.00 85 VAL A N 14
ATOM 27958 C CA . VAL A 1 89 ? 50.666 3.785 8.746 1.00 0.00 85 VAL A CA 14
ATOM 27959 C C . VAL A 1 89 ? 49.329 3.376 9.358 1.00 0.00 85 VAL A C 14
ATOM 27960 O O . VAL A 1 89 ? 49.040 2.185 9.473 1.00 0.00 85 VAL A O 14
ATOM 27973 N N . PRO A 1 90 ? 48.503 4.317 9.746 1.00 0.00 86 PRO A N 14
ATOM 27974 C CA . PRO A 1 90 ? 47.177 4.002 10.342 1.00 0.00 86 PRO A CA 14
ATOM 27975 C C . PRO A 1 90 ? 46.139 3.661 9.276 1.00 0.00 86 PRO A C 14
ATOM 27976 O O . PRO A 1 90 ? 45.114 4.333 9.152 1.00 0.00 86 PRO A O 14
ATOM 27987 N N . GLN A 1 91 ? 46.408 2.603 8.514 1.00 0.00 87 GLN A N 14
ATOM 27988 C CA . GLN A 1 91 ? 45.485 2.173 7.471 1.00 0.00 87 GLN A CA 14
ATOM 27989 C C . GLN A 1 91 ? 44.880 0.820 7.818 1.00 0.00 87 GLN A C 14
ATOM 27990 O O . GLN A 1 91 ? 43.729 0.541 7.483 1.00 0.00 87 GLN A O 14
ATOM 28004 N N . CYS A 1 92 ? 45.663 -0.018 8.489 1.00 0.00 88 CYS A N 14
ATOM 28005 C CA . CYS A 1 92 ? 45.185 -1.343 8.871 1.00 0.00 88 CYS A CA 14
ATOM 28006 C C . CYS A 1 92 ? 45.213 -1.512 10.383 1.00 0.00 88 CYS A C 14
ATOM 28007 O O . CYS A 1 92 ? 46.155 -2.084 10.932 1.00 0.00 88 CYS A O 14
ATOM 28015 N N . PRO A 1 93 ? 44.200 -1.039 11.068 1.00 0.00 89 PRO A N 14
ATOM 28016 C CA . PRO A 1 93 ? 44.122 -1.160 12.551 1.00 0.00 89 PRO A CA 14
ATOM 28017 C C . PRO A 1 93 ? 44.218 -2.613 12.994 1.00 0.00 89 PRO A C 14
ATOM 28018 O O . PRO A 1 93 ? 43.502 -3.473 12.479 1.00 0.00 89 PRO A O 14
ATOM 28029 N N . SER A 1 94 ? 45.100 -2.865 13.955 1.00 0.00 90 SER A N 14
ATOM 28030 C CA . SER A 1 94 ? 45.304 -4.209 14.487 1.00 0.00 90 SER A CA 14
ATOM 28031 C C . SER A 1 94 ? 46.553 -4.240 15.354 1.00 0.00 90 SER A C 14
ATOM 28032 O O . SER A 1 94 ? 46.551 -4.818 16.441 1.00 0.00 90 SER A O 14
ATOM 28040 N N . GLY A 1 95 ? 47.623 -3.622 14.865 1.00 0.00 91 GLY A N 14
ATOM 28041 C CA . GLY A 1 95 ? 48.872 -3.601 15.614 1.00 0.00 91 GLY A CA 14
ATOM 28042 C C . GLY A 1 95 ? 49.624 -2.300 15.388 1.00 0.00 91 GLY A C 14
ATOM 28043 O O . GLY A 1 95 ? 49.032 -1.220 15.378 1.00 0.00 91 GLY A O 14
ATOM 28047 N N . ARG A 1 96 ? 50.933 -2.410 15.209 1.00 0.00 92 ARG A N 14
ATOM 28048 C CA . ARG A 1 96 ? 51.759 -1.236 14.980 1.00 0.00 92 ARG A CA 14
ATOM 28049 C C . ARG A 1 96 ? 52.610 -1.436 13.733 1.00 0.00 92 ARG A C 14
ATOM 28050 O O . ARG A 1 96 ? 53.562 -2.217 13.725 1.00 0.00 92 ARG A O 14
ATOM 28071 N N . VAL A 1 97 ? 52.243 -0.729 12.674 1.00 0.00 93 VAL A N 14
ATOM 28072 C CA . VAL A 1 97 ? 52.958 -0.830 11.411 1.00 0.00 93 VAL A CA 14
ATOM 28073 C C . VAL A 1 97 ? 53.566 0.507 11.020 1.00 0.00 93 VAL A C 14
ATOM 28074 O O . VAL A 1 97 ? 52.885 1.533 10.984 1.00 0.00 93 VAL A O 14
ATOM 28087 N N . TYR A 1 98 ? 54.859 0.481 10.730 1.00 0.00 94 TYR A N 14
ATOM 28088 C CA . TYR A 1 98 ? 55.575 1.687 10.341 1.00 0.00 94 TYR A CA 14
ATOM 28089 C C . TYR A 1 98 ? 56.078 1.576 8.911 1.00 0.00 94 TYR A C 14
ATOM 28090 O O . TYR A 1 98 ? 56.290 0.483 8.399 1.00 0.00 94 TYR A O 14
ATOM 28108 N N . VAL A 1 99 ? 56.256 2.717 8.263 1.00 0.00 95 VAL A N 14
ATOM 28109 C CA . VAL A 1 99 ? 56.723 2.734 6.892 1.00 0.00 95 VAL A CA 14
ATOM 28110 C C . VAL A 1 99 ? 57.880 3.709 6.747 1.00 0.00 95 VAL A C 14
ATOM 28111 O O . VAL A 1 99 ? 57.865 4.799 7.320 1.00 0.00 95 VAL A O 14
ATOM 28124 N N . LEU A 1 100 ? 58.876 3.315 5.970 1.00 0.00 96 LEU A N 14
ATOM 28125 C CA . LEU A 1 100 ? 60.029 4.159 5.741 1.00 0.00 96 LEU A CA 14
ATOM 28126 C C . LEU A 1 100 ? 59.970 4.668 4.316 1.00 0.00 96 LEU A C 14
ATOM 28127 O O . LEU A 1 100 ? 59.973 3.878 3.375 1.00 0.00 96 LEU A O 14
ATOM 28143 N N . LYS A 1 101 ? 59.904 5.979 4.152 1.00 0.00 97 LYS A N 14
ATOM 28144 C CA . LYS A 1 101 ? 59.828 6.550 2.811 1.00 0.00 97 LYS A CA 14
ATOM 28145 C C . LYS A 1 101 ? 61.087 7.325 2.507 1.00 0.00 97 LYS A C 14
ATOM 28146 O O . LYS A 1 101 ? 61.511 8.145 3.299 1.00 0.00 97 LYS A O 14
ATOM 28165 N N . PHE A 1 102 ? 61.681 7.075 1.355 1.00 0.00 98 PHE A N 14
ATOM 28166 C CA . PHE A 1 102 ? 62.893 7.780 0.994 1.00 0.00 98 PHE A CA 14
ATOM 28167 C C . PHE A 1 102 ? 62.541 9.067 0.283 1.00 0.00 98 PHE A C 14
ATOM 28168 O O . PHE A 1 102 ? 62.084 9.059 -0.858 1.00 0.00 98 PHE A O 14
ATOM 28185 N N . LYS A 1 103 ? 62.760 10.173 0.972 1.00 0.00 99 LYS A N 14
ATOM 28186 C CA . LYS A 1 103 ? 62.472 11.474 0.406 1.00 0.00 99 LYS A CA 14
ATOM 28187 C C . LYS A 1 103 ? 63.351 11.708 -0.808 1.00 0.00 99 LYS A C 14
ATOM 28188 O O . LYS A 1 103 ? 62.923 12.299 -1.797 1.00 0.00 99 LYS A O 14
ATOM 28207 N N . ALA A 1 104 ? 64.595 11.249 -0.715 1.00 0.00 100 ALA A N 14
ATOM 28208 C CA . ALA A 1 104 ? 65.537 11.427 -1.810 1.00 0.00 100 ALA A CA 14
ATOM 28209 C C . ALA A 1 104 ? 65.187 10.525 -2.988 1.00 0.00 100 ALA A C 14
ATOM 28210 O O . ALA A 1 104 ? 65.549 10.811 -4.130 1.00 0.00 100 ALA A O 14
ATOM 28217 N N . GLY A 1 105 ? 64.484 9.434 -2.706 1.00 0.00 101 GLY A N 14
ATOM 28218 C CA . GLY A 1 105 ? 64.092 8.499 -3.753 1.00 0.00 101 GLY A CA 14
ATOM 28219 C C . GLY A 1 105 ? 62.578 8.345 -3.806 1.00 0.00 101 GLY A C 14
ATOM 28220 O O . GLY A 1 105 ? 61.839 9.207 -3.332 1.00 0.00 101 GLY A O 14
ATOM 28224 N N . SER A 1 106 ? 62.122 7.243 -4.389 1.00 0.00 102 SER A N 14
ATOM 28225 C CA . SER A 1 106 ? 60.691 6.986 -4.496 1.00 0.00 102 SER A CA 14
ATOM 28226 C C . SER A 1 106 ? 60.351 5.592 -3.969 1.00 0.00 102 SER A C 14
ATOM 28227 O O . SER A 1 106 ? 59.302 5.036 -4.296 1.00 0.00 102 SER A O 14
ATOM 28235 N N . LYS A 1 107 ? 61.246 5.029 -3.159 1.00 0.00 103 LYS A N 14
ATOM 28236 C CA . LYS A 1 107 ? 61.033 3.701 -2.605 1.00 0.00 103 LYS A CA 14
ATOM 28237 C C . LYS A 1 107 ? 60.494 3.786 -1.182 1.00 0.00 103 LYS A C 14
ATOM 28238 O O . LYS A 1 107 ? 60.841 4.692 -0.425 1.00 0.00 103 LYS A O 14
ATOM 28257 N N . ARG A 1 108 ? 59.635 2.838 -0.830 1.00 0.00 104 ARG A N 14
ATOM 28258 C CA . ARG A 1 108 ? 59.043 2.805 0.501 1.00 0.00 104 ARG A CA 14
ATOM 28259 C C . ARG A 1 108 ? 59.093 1.393 1.080 1.00 0.00 104 ARG A C 14
ATOM 28260 O O . ARG A 1 108 ? 58.904 0.410 0.363 1.00 0.00 104 ARG A O 14
ATOM 28281 N N . LEU A 1 109 ? 59.349 1.302 2.382 1.00 0.00 105 LEU A N 14
ATOM 28282 C CA . LEU A 1 109 ? 59.426 0.007 3.056 1.00 0.00 105 LEU A CA 14
ATOM 28283 C C . LEU A 1 109 ? 58.434 -0.044 4.209 1.00 0.00 105 LEU A C 14
ATOM 28284 O O . LEU A 1 109 ? 58.156 0.971 4.825 1.00 0.00 105 LEU A O 14
ATOM 28300 N N . PHE A 1 110 ? 57.906 -1.225 4.499 1.00 0.00 106 PHE A N 14
ATOM 28301 C CA . PHE A 1 110 ? 56.953 -1.371 5.594 1.00 0.00 106 PHE A CA 14
ATOM 28302 C C . PHE A 1 110 ? 57.484 -2.348 6.644 1.00 0.00 106 PHE A C 14
ATOM 28303 O O . PHE A 1 110 ? 58.088 -3.370 6.307 1.00 0.00 106 PHE A O 14
ATOM 28320 N N . PHE A 1 111 ? 57.262 -2.020 7.915 1.00 0.00 107 PHE A N 14
ATOM 28321 C CA . PHE A 1 111 ? 57.717 -2.855 9.017 1.00 0.00 107 PHE A CA 14
ATOM 28322 C C . PHE A 1 111 ? 56.665 -2.956 10.102 1.00 0.00 107 PHE A C 14
ATOM 28323 O O . PHE A 1 111 ? 55.803 -2.089 10.233 1.00 0.00 107 PHE A O 14
ATOM 28340 N N . TRP A 1 112 ? 56.764 -4.006 10.898 1.00 0.00 108 TRP A N 14
ATOM 28341 C CA . TRP A 1 112 ? 55.830 -4.198 12.000 1.00 0.00 108 TRP A CA 14
ATOM 28342 C C . TRP A 1 112 ? 56.597 -4.537 13.274 1.00 0.00 108 TRP A C 14
ATOM 28343 O O . TRP A 1 112 ? 57.566 -5.291 13.235 1.00 0.00 108 TRP A O 14
ATOM 28364 N N . MET A 1 113 ? 56.175 -3.960 14.398 1.00 0.00 109 MET A N 14
ATOM 28365 C CA . MET A 1 113 ? 56.869 -4.203 15.660 1.00 0.00 109 MET A CA 14
ATOM 28366 C C . MET A 1 113 ? 56.548 -5.589 16.208 1.00 0.00 109 MET A C 14
ATOM 28367 O O . MET A 1 113 ? 55.391 -6.013 16.228 1.00 0.00 109 MET A O 14
ATOM 28381 N N . GLN A 1 114 ? 57.586 -6.283 16.661 1.00 0.00 110 GLN A N 14
ATOM 28382 C CA . GLN A 1 114 ? 57.423 -7.618 17.222 1.00 0.00 110 GLN A CA 14
ATOM 28383 C C . GLN A 1 114 ? 57.548 -7.594 18.747 1.00 0.00 110 GLN A C 14
ATOM 28384 O O . GLN A 1 114 ? 57.487 -8.641 19.394 1.00 0.00 110 GLN A O 14
ATOM 28398 N N . GLU A 1 115 ? 57.736 -6.405 19.324 1.00 0.00 111 GLU A N 14
ATOM 28399 C CA . GLU A 1 115 ? 57.874 -6.294 20.773 1.00 0.00 111 GLU A CA 14
ATOM 28400 C C . GLU A 1 115 ? 56.527 -6.546 21.463 1.00 0.00 111 GLU A C 14
ATOM 28401 O O . GLU A 1 115 ? 55.479 -6.206 20.913 1.00 0.00 111 GLU A O 14
ATOM 28413 N N . PRO A 1 116 ? 56.520 -7.127 22.646 1.00 0.00 112 PRO A N 14
ATOM 28414 C CA . PRO A 1 116 ? 55.249 -7.408 23.383 1.00 0.00 112 PRO A CA 14
ATOM 28415 C C . PRO A 1 116 ? 54.455 -6.142 23.684 1.00 0.00 112 PRO A C 14
ATOM 28416 O O . PRO A 1 116 ? 53.226 -6.132 23.622 1.00 0.00 112 PRO A O 14
ATOM 28427 N N . LYS A 1 117 ? 55.174 -5.084 24.036 1.00 0.00 113 LYS A N 14
ATOM 28428 C CA . LYS A 1 117 ? 54.536 -3.819 24.376 1.00 0.00 113 LYS A CA 14
ATOM 28429 C C . LYS A 1 117 ? 55.027 -2.699 23.473 1.00 0.00 113 LYS A C 14
ATOM 28430 O O . LYS A 1 117 ? 56.171 -2.702 23.018 1.00 0.00 113 LYS A O 14
ATOM 28449 N N . THR A 1 118 ? 54.150 -1.733 23.233 1.00 0.00 114 THR A N 14
ATOM 28450 C CA . THR A 1 118 ? 54.494 -0.593 22.400 1.00 0.00 114 THR A CA 14
ATOM 28451 C C . THR A 1 118 ? 54.924 0.586 23.260 1.00 0.00 114 THR A C 14
ATOM 28452 O O . THR A 1 118 ? 55.030 1.712 22.775 1.00 0.00 114 THR A O 14
ATOM 28463 N N . ASP A 1 119 ? 55.171 0.327 24.538 1.00 0.00 115 ASP A N 14
ATOM 28464 C CA . ASP A 1 119 ? 55.589 1.387 25.441 1.00 0.00 115 ASP A CA 14
ATOM 28465 C C . ASP A 1 119 ? 56.888 2.016 24.947 1.00 0.00 115 ASP A C 14
ATOM 28466 O O . ASP A 1 119 ? 57.200 3.160 25.275 1.00 0.00 115 ASP A O 14
ATOM 28475 N N . GLN A 1 120 ? 57.637 1.261 24.146 1.00 0.00 116 GLN A N 14
ATOM 28476 C CA . GLN A 1 120 ? 58.899 1.754 23.601 1.00 0.00 116 GLN A CA 14
ATOM 28477 C C . GLN A 1 120 ? 58.813 1.936 22.082 1.00 0.00 116 GLN A C 14
ATOM 28478 O O . GLN A 1 120 ? 59.777 2.368 21.449 1.00 0.00 116 GLN A O 14
ATOM 28492 N N . ASP A 1 121 ? 57.664 1.596 21.498 1.00 0.00 117 ASP A N 14
ATOM 28493 C CA . ASP A 1 121 ? 57.484 1.717 20.055 1.00 0.00 117 ASP A CA 14
ATOM 28494 C C . ASP A 1 121 ? 57.613 3.168 19.609 1.00 0.00 117 ASP A C 14
ATOM 28495 O O . ASP A 1 121 ? 58.289 3.470 18.627 1.00 0.00 117 ASP A O 14
ATOM 28504 N N . GLU A 1 122 ? 56.958 4.060 20.335 1.00 0.00 118 GLU A N 14
ATOM 28505 C CA . GLU A 1 122 ? 57.001 5.475 20.001 1.00 0.00 118 GLU A CA 14
ATOM 28506 C C . GLU A 1 122 ? 58.412 6.017 20.130 1.00 0.00 118 GLU A C 14
ATOM 28507 O O . GLU A 1 122 ? 58.867 6.799 19.299 1.00 0.00 118 GLU A O 14
ATOM 28519 N N . GLU A 1 123 ? 59.097 5.597 21.179 1.00 0.00 119 GLU A N 14
ATOM 28520 C CA . GLU A 1 123 ? 60.456 6.049 21.404 1.00 0.00 119 GLU A CA 14
ATOM 28521 C C . GLU A 1 123 ? 61.372 5.554 20.296 1.00 0.00 119 GLU A C 14
ATOM 28522 O O . GLU A 1 123 ? 62.221 6.290 19.813 1.00 0.00 119 GLU A O 14
ATOM 28534 N N . HIS A 1 124 ? 61.185 4.306 19.893 1.00 0.00 120 HIS A N 14
ATOM 28535 C CA . HIS A 1 124 ? 61.992 3.723 18.837 1.00 0.00 120 HIS A CA 14
ATOM 28536 C C . HIS A 1 124 ? 61.718 4.435 17.545 1.00 0.00 120 HIS A C 14
ATOM 28537 O O . HIS A 1 124 ? 62.619 4.723 16.762 1.00 0.00 120 HIS A O 14
ATOM 28551 N N . CYS A 1 125 ? 60.455 4.729 17.350 1.00 0.00 121 CYS A N 14
ATOM 28552 C CA . CYS A 1 125 ? 60.022 5.422 16.168 1.00 0.00 121 CYS A CA 14
ATOM 28553 C C . CYS A 1 125 ? 60.655 6.802 16.114 1.00 0.00 121 CYS A C 14
ATOM 28554 O O . CYS A 1 125 ? 61.155 7.231 15.073 1.00 0.00 121 CYS A O 14
ATOM 28562 N N . ARG A 1 126 ? 60.626 7.494 17.253 1.00 0.00 122 ARG A N 14
ATOM 28563 C CA . ARG A 1 126 ? 61.192 8.838 17.333 1.00 0.00 122 ARG A CA 14
ATOM 28564 C C . ARG A 1 126 ? 62.707 8.796 17.191 1.00 0.00 122 ARG A C 14
ATOM 28565 O O . ARG A 1 126 ? 63.306 9.621 16.503 1.00 0.00 122 ARG A O 14
ATOM 28586 N N . LYS A 1 127 ? 63.316 7.822 17.847 1.00 0.00 123 LYS A N 14
ATOM 28587 C CA . LYS A 1 127 ? 64.757 7.664 17.798 1.00 0.00 123 LYS A CA 14
ATOM 28588 C C . LYS A 1 127 ? 65.211 7.368 16.381 1.00 0.00 123 LYS A C 14
ATOM 28589 O O . LYS A 1 127 ? 66.207 7.907 15.915 1.00 0.00 123 LYS A O 14
ATOM 28608 N N . VAL A 1 128 ? 64.469 6.523 15.684 1.00 0.00 124 VAL A N 14
ATOM 28609 C CA . VAL A 1 128 ? 64.830 6.194 14.316 1.00 0.00 124 VAL A CA 14
ATOM 28610 C C . VAL A 1 128 ? 64.860 7.456 13.467 1.00 0.00 124 VAL A C 14
ATOM 28611 O O . VAL A 1 128 ? 65.801 7.692 12.716 1.00 0.00 124 VAL A O 14
ATOM 28624 N N . ASN A 1 129 ? 63.829 8.275 13.605 1.00 0.00 125 ASN A N 14
ATOM 28625 C CA . ASN A 1 129 ? 63.756 9.518 12.855 1.00 0.00 125 ASN A CA 14
ATOM 28626 C C . ASN A 1 129 ? 64.871 10.460 13.266 1.00 0.00 125 ASN A C 14
ATOM 28627 O O . ASN A 1 129 ? 65.338 11.260 12.460 1.00 0.00 125 ASN A O 14
ATOM 28638 N N . GLU A 1 130 ? 65.282 10.391 14.526 1.00 0.00 126 GLU A N 14
ATOM 28639 C CA . GLU A 1 130 ? 66.322 11.298 14.991 1.00 0.00 126 GLU A CA 14
ATOM 28640 C C . GLU A 1 130 ? 67.684 10.887 14.460 1.00 0.00 126 GLU A C 14
ATOM 28641 O O . GLU A 1 130 ? 68.571 11.713 14.313 1.00 0.00 126 GLU A O 14
ATOM 28653 N N . TYR A 1 131 ? 67.860 9.611 14.182 1.00 0.00 127 TYR A N 14
ATOM 28654 C CA . TYR A 1 131 ? 69.139 9.142 13.674 1.00 0.00 127 TYR A CA 14
ATOM 28655 C C . TYR A 1 131 ? 69.201 9.271 12.164 1.00 0.00 127 TYR A C 14
ATOM 28656 O O . TYR A 1 131 ? 70.278 9.406 11.586 1.00 0.00 127 TYR A O 14
ATOM 28674 N N . LEU A 1 132 ? 68.045 9.214 11.531 1.00 0.00 128 LEU A N 14
ATOM 28675 C CA . LEU A 1 132 ? 67.986 9.309 10.082 1.00 0.00 128 LEU A CA 14
ATOM 28676 C C . LEU A 1 132 ? 67.735 10.755 9.628 1.00 0.00 128 LEU A C 14
ATOM 28677 O O . LEU A 1 132 ? 67.929 11.089 8.456 1.00 0.00 128 LEU A O 14
ATOM 28693 N N . ASN A 1 133 ? 67.308 11.616 10.552 1.00 0.00 129 ASN A N 14
ATOM 28694 C CA . ASN A 1 133 ? 67.051 13.007 10.203 1.00 0.00 129 ASN A CA 14
ATOM 28695 C C . ASN A 1 133 ? 67.890 13.931 11.066 1.00 0.00 129 ASN A C 14
ATOM 28696 O O . ASN A 1 133 ? 68.012 15.121 10.776 1.00 0.00 129 ASN A O 14
ATOM 28707 N N . ASN A 1 134 ? 68.457 13.382 12.134 1.00 0.00 130 ASN A N 14
ATOM 28708 C CA . ASN A 1 134 ? 69.270 14.185 13.036 1.00 0.00 130 ASN A CA 14
ATOM 28709 C C . ASN A 1 134 ? 70.489 13.406 13.511 1.00 0.00 130 ASN A C 14
ATOM 28710 O O . ASN A 1 134 ? 70.627 13.102 14.695 1.00 0.00 130 ASN A O 14
ATOM 28721 N N . PRO A 1 135 ? 71.360 13.075 12.608 1.00 0.00 131 PRO A N 14
ATOM 28722 C CA . PRO A 1 135 ? 72.592 12.300 12.927 1.00 0.00 131 PRO A CA 14
ATOM 28723 C C . PRO A 1 135 ? 73.591 13.111 13.758 1.00 0.00 131 PRO A C 14
ATOM 28724 O O . PRO A 1 135 ? 73.606 14.340 13.688 1.00 0.00 131 PRO A O 14
ATOM 28735 N N . PRO A 1 136 ? 74.418 12.455 14.538 1.00 0.00 132 PRO A N 14
ATOM 28736 C CA . PRO A 1 136 ? 75.431 13.144 15.391 1.00 0.00 132 PRO A CA 14
ATOM 28737 C C . PRO A 1 136 ? 76.241 14.171 14.604 1.00 0.00 132 PRO A C 14
ATOM 28738 O O . PRO A 1 136 ? 76.759 15.087 15.222 1.00 0.00 132 PRO A O 14
ATOM 28749 N N . GLN B 2 5 ? 53.229 -14.753 24.458 1.00 0.00 940 GLN B N 14
ATOM 28750 C CA . GLN B 2 5 ? 54.593 -14.241 24.775 1.00 0.00 940 GLN B CA 14
ATOM 28751 C C . GLN B 2 5 ? 54.927 -13.063 23.865 1.00 0.00 940 GLN B C 14
ATOM 28752 O O . GLN B 2 5 ? 55.313 -11.993 24.338 1.00 0.00 940 GLN B O 14
ATOM 28766 N N . GLU B 2 6 ? 54.784 -13.265 22.558 1.00 0.00 941 GLU B N 14
ATOM 28767 C CA . GLU B 2 6 ? 55.082 -12.207 21.600 1.00 0.00 941 GLU B CA 14
ATOM 28768 C C . GLU B 2 6 ? 53.922 -12.022 20.617 1.00 0.00 941 GLU B C 14
ATOM 28769 O O . GLU B 2 6 ? 53.179 -12.968 20.352 1.00 0.00 941 GLU B O 14
ATOM 28781 N N . PRO B 2 7 ? 53.754 -10.839 20.060 1.00 0.00 942 PRO B N 14
ATOM 28782 C CA . PRO B 2 7 ? 52.659 -10.562 19.077 1.00 0.00 942 PRO B CA 14
ATOM 28783 C C . PRO B 2 7 ? 52.778 -11.448 17.838 1.00 0.00 942 PRO B C 14
ATOM 28784 O O . PRO B 2 7 ? 53.884 -11.738 17.378 1.00 0.00 942 PRO B O 14
ATOM 28795 N N . GLU B 2 8 ? 51.640 -11.871 17.298 1.00 0.00 943 GLU B N 14
ATOM 28796 C CA . GLU B 2 8 ? 51.641 -12.716 16.109 1.00 0.00 943 GLU B CA 14
ATOM 28797 C C . GLU B 2 8 ? 51.786 -11.855 14.851 1.00 0.00 943 GLU B C 14
ATOM 28798 O O . GLU B 2 8 ? 51.472 -10.665 14.871 1.00 0.00 943 GLU B O 14
ATOM 28810 N N . PRO B 2 9 ? 52.253 -12.422 13.764 1.00 0.00 944 PRO B N 14
ATOM 28811 C CA . PRO B 2 9 ? 52.434 -11.667 12.481 1.00 0.00 944 PRO B CA 14
ATOM 28812 C C . PRO B 2 9 ? 51.152 -10.928 12.058 1.00 0.00 944 PRO B C 14
ATOM 28813 O O . PRO B 2 9 ? 50.075 -11.528 12.046 1.00 0.00 944 PRO B O 14
ATOM 28824 N N . PRO B 2 10 ? 51.231 -9.662 11.688 1.00 0.00 945 PRO B N 14
ATOM 28825 C CA . PRO B 2 10 ? 50.030 -8.887 11.241 1.00 0.00 945 PRO B CA 14
ATOM 28826 C C . PRO B 2 10 ? 49.347 -9.533 10.033 1.00 0.00 945 PRO B C 14
ATOM 28827 O O . PRO B 2 10 ? 49.848 -10.508 9.474 1.00 0.00 945 PRO B O 14
ATOM 28838 N N . GLU B 2 11 ? 48.198 -8.986 9.645 1.00 0.00 946 GLU B N 14
ATOM 28839 C CA . GLU B 2 11 ? 47.453 -9.509 8.501 1.00 0.00 946 GLU B CA 14
ATOM 28840 C C . GLU B 2 11 ? 47.666 -8.608 7.276 1.00 0.00 946 GLU B C 14
ATOM 28841 O O . GLU B 2 11 ? 47.941 -7.417 7.422 1.00 0.00 946 GLU B O 14
ATOM 28853 N N . PRO B 2 12 ? 47.547 -9.141 6.078 1.00 0.00 947 PRO B N 14
ATOM 28854 C CA . PRO B 2 12 ? 47.736 -8.350 4.818 1.00 0.00 947 PRO B CA 14
ATOM 28855 C C . PRO B 2 12 ? 46.618 -7.327 4.606 1.00 0.00 947 PRO B C 14
ATOM 28856 O O . PRO B 2 12 ? 45.486 -7.537 5.045 1.00 0.00 947 PRO B O 14
ATOM 28867 N N . PHE B 2 13 ? 46.940 -6.222 3.938 1.00 0.00 948 PHE B N 14
ATOM 28868 C CA . PHE B 2 13 ? 45.947 -5.178 3.686 1.00 0.00 948 PHE B CA 14
ATOM 28869 C C . PHE B 2 13 ? 46.342 -4.332 2.479 1.00 0.00 948 PHE B C 14
ATOM 28870 O O . PHE B 2 13 ? 47.494 -4.347 2.053 1.00 0.00 948 PHE B O 14
ATOM 28887 N N . GLU B 2 14 ? 45.381 -3.597 1.925 1.00 0.00 949 GLU B N 14
ATOM 28888 C CA . GLU B 2 14 ? 45.661 -2.758 0.764 1.00 0.00 949 GLU B CA 14
ATOM 28889 C C . GLU B 2 14 ? 46.142 -1.375 1.194 1.00 0.00 949 GLU B C 14
ATOM 28890 O O . GLU B 2 14 ? 45.568 -0.754 2.090 1.00 0.00 949 GLU B O 14
ATOM 28902 N N . TYR B 2 15 ? 47.192 -0.898 0.537 1.00 0.00 950 TYR B N 14
ATOM 28903 C CA . TYR B 2 15 ? 47.743 0.414 0.832 1.00 0.00 950 TYR B CA 14
ATOM 28904 C C . TYR B 2 15 ? 47.563 1.324 -0.357 1.00 0.00 950 TYR B C 14
ATOM 28905 O O . TYR B 2 15 ? 48.002 1.023 -1.466 1.00 0.00 950 TYR B O 14
ATOM 28923 N N . ILE B 2 16 ? 46.921 2.443 -0.109 1.00 0.00 951 ILE B N 14
ATOM 28924 C CA . ILE B 2 16 ? 46.689 3.404 -1.151 1.00 0.00 951 ILE B CA 14
ATOM 28925 C C . ILE B 2 16 ? 46.624 4.792 -0.551 1.00 0.00 951 ILE B C 14
ATOM 28926 O O . ILE B 2 16 ? 46.032 4.998 0.509 1.00 0.00 951 ILE B O 14
ATOM 28942 N N . ASP B 2 17 ? 47.251 5.737 -1.217 1.00 0.00 952 ASP B N 14
ATOM 28943 C CA . ASP B 2 17 ? 47.270 7.097 -0.723 1.00 0.00 952 ASP B CA 14
ATOM 28944 C C . ASP B 2 17 ? 45.846 7.625 -0.606 1.00 0.00 952 ASP B C 14
ATOM 28945 O O . ASP B 2 17 ? 45.171 7.858 -1.609 1.00 0.00 952 ASP B O 14
ATOM 28954 N N . ASP B 2 18 ? 45.402 7.799 0.632 1.00 0.00 953 ASP B N 14
ATOM 28955 C CA . ASP B 2 18 ? 44.055 8.288 0.896 1.00 0.00 953 ASP B CA 14
ATOM 28956 C C . ASP B 2 18 ? 44.100 9.675 1.534 1.00 0.00 953 ASP B C 14
ATOM 28957 O O . ASP B 2 18 ? 43.339 9.906 2.460 1.00 0.00 953 ASP B O 14
ATOM 28967 N N . ASN A 1 24 ? 82.216 1.593 17.939 1.00 0.00 20 ASN A N 15
ATOM 28968 C CA . ASN A 1 24 ? 80.977 1.621 17.114 1.00 0.00 20 ASN A CA 15
ATOM 28969 C C . ASN A 1 24 ? 79.803 1.087 17.933 1.00 0.00 20 ASN A C 15
ATOM 28970 O O . ASN A 1 24 ? 79.828 -0.051 18.403 1.00 0.00 20 ASN A O 15
ATOM 28981 N N . LYS A 1 25 ? 78.777 1.919 18.097 1.00 0.00 21 LYS A N 15
ATOM 28982 C CA . LYS A 1 25 ? 77.592 1.531 18.859 1.00 0.00 21 LYS A CA 15
ATOM 28983 C C . LYS A 1 25 ? 76.325 1.775 18.049 1.00 0.00 21 LYS A C 15
ATOM 28984 O O . LYS A 1 25 ? 76.298 2.627 17.159 1.00 0.00 21 LYS A O 15
ATOM 29003 N N . TYR A 1 26 ? 75.275 1.016 18.356 1.00 0.00 22 TYR A N 15
ATOM 29004 C CA . TYR A 1 26 ? 74.018 1.158 17.641 1.00 0.00 22 TYR A CA 15
ATOM 29005 C C . TYR A 1 26 ? 73.196 2.283 18.239 1.00 0.00 22 TYR A C 15
ATOM 29006 O O . TYR A 1 26 ? 72.920 2.314 19.438 1.00 0.00 22 TYR A O 15
ATOM 29024 N N . LEU A 1 27 ? 72.808 3.203 17.374 1.00 0.00 23 LEU A N 15
ATOM 29025 C CA . LEU A 1 27 ? 72.018 4.337 17.786 1.00 0.00 23 LEU A CA 15
ATOM 29026 C C . LEU A 1 27 ? 70.629 3.870 18.190 1.00 0.00 23 LEU A C 15
ATOM 29027 O O . LEU A 1 27 ? 70.036 4.396 19.134 1.00 0.00 23 LEU A O 15
ATOM 29043 N N . VAL A 1 28 ? 70.118 2.868 17.480 1.00 0.00 24 VAL A N 15
ATOM 29044 C CA . VAL A 1 28 ? 68.791 2.334 17.804 1.00 0.00 24 VAL A CA 15
ATOM 29045 C C . VAL A 1 28 ? 68.745 0.841 17.508 1.00 0.00 24 VAL A C 15
ATOM 29046 O O . VAL A 1 28 ? 69.577 0.319 16.767 1.00 0.00 24 VAL A O 15
ATOM 29059 N N . GLU A 1 29 ? 67.777 0.159 18.092 1.00 0.00 25 GLU A N 15
ATOM 29060 C CA . GLU A 1 29 ? 67.633 -1.273 17.871 1.00 0.00 25 GLU A CA 15
ATOM 29061 C C . GLU A 1 29 ? 66.386 -1.814 18.548 1.00 0.00 25 GLU A C 15
ATOM 29062 O O . GLU A 1 29 ? 66.220 -1.700 19.763 1.00 0.00 25 GLU A O 15
ATOM 29074 N N . PHE A 1 30 ? 65.532 -2.428 17.751 1.00 0.00 26 PHE A N 15
ATOM 29075 C CA . PHE A 1 30 ? 64.307 -3.017 18.281 1.00 0.00 26 PHE A CA 15
ATOM 29076 C C . PHE A 1 30 ? 63.808 -4.150 17.388 1.00 0.00 26 PHE A C 15
ATOM 29077 O O . PHE A 1 30 ? 64.147 -4.228 16.207 1.00 0.00 26 PHE A O 15
ATOM 29094 N N . ARG A 1 31 ? 63.005 -5.039 17.966 1.00 0.00 27 ARG A N 15
ATOM 29095 C CA . ARG A 1 31 ? 62.481 -6.171 17.216 1.00 0.00 27 ARG A CA 15
ATOM 29096 C C . ARG A 1 31 ? 61.349 -5.729 16.301 1.00 0.00 27 ARG A C 15
ATOM 29097 O O . ARG A 1 31 ? 60.299 -5.277 16.762 1.00 0.00 27 ARG A O 15
ATOM 29118 N N . ALA A 1 32 ? 61.563 -5.874 14.998 1.00 0.00 28 ALA A N 15
ATOM 29119 C CA . ALA A 1 32 ? 60.548 -5.498 14.021 1.00 0.00 28 ALA A CA 15
ATOM 29120 C C . ALA A 1 32 ? 60.671 -6.358 12.772 1.00 0.00 28 ALA A C 15
ATOM 29121 O O . ALA A 1 32 ? 61.774 -6.630 12.299 1.00 0.00 28 ALA A O 15
ATOM 29128 N N . GLY A 1 33 ? 59.534 -6.774 12.237 1.00 0.00 29 GLY A N 15
ATOM 29129 C CA . GLY A 1 33 ? 59.534 -7.592 11.035 1.00 0.00 29 GLY A CA 15
ATOM 29130 C C . GLY A 1 33 ? 59.233 -6.734 9.814 1.00 0.00 29 GLY A C 15
ATOM 29131 O O . GLY A 1 33 ? 58.548 -5.716 9.910 1.00 0.00 29 GLY A O 15
ATOM 29135 N N . LYS A 1 34 ? 59.761 -7.142 8.670 1.00 0.00 30 LYS A N 15
ATOM 29136 C CA . LYS A 1 34 ? 59.556 -6.389 7.442 1.00 0.00 30 LYS A CA 15
ATOM 29137 C C . LYS A 1 34 ? 58.326 -6.892 6.691 1.00 0.00 30 LYS A C 15
ATOM 29138 O O . LYS A 1 34 ? 57.737 -7.907 7.054 1.00 0.00 30 LYS A O 15
ATOM 29157 N N . MET A 1 35 ? 57.941 -6.166 5.648 1.00 0.00 31 MET A N 15
ATOM 29158 C CA . MET A 1 35 ? 56.777 -6.542 4.851 1.00 0.00 31 MET A CA 15
ATOM 29159 C C . MET A 1 35 ? 57.087 -6.385 3.360 1.00 0.00 31 MET A C 15
ATOM 29160 O O . MET A 1 35 ? 58.153 -5.893 2.988 1.00 0.00 31 MET A O 15
ATOM 29174 N N . SER A 1 36 ? 56.149 -6.793 2.509 1.00 0.00 32 SER A N 15
ATOM 29175 C CA . SER A 1 36 ? 56.334 -6.683 1.070 1.00 0.00 32 SER A CA 15
ATOM 29176 C C . SER A 1 36 ? 55.144 -5.981 0.436 1.00 0.00 32 SER A C 15
ATOM 29177 O O . SER A 1 36 ? 54.023 -6.491 0.466 1.00 0.00 32 SER A O 15
ATOM 29185 N N . LEU A 1 37 ? 55.389 -4.816 -0.145 1.00 0.00 33 LEU A N 15
ATOM 29186 C CA . LEU A 1 37 ? 54.325 -4.071 -0.787 1.00 0.00 33 LEU A CA 15
ATOM 29187 C C . LEU A 1 37 ? 54.373 -4.254 -2.297 1.00 0.00 33 LEU A C 15
ATOM 29188 O O . LEU A 1 37 ? 55.352 -3.893 -2.948 1.00 0.00 33 LEU A O 15
ATOM 29204 N N . LYS A 1 38 ? 53.299 -4.805 -2.848 1.00 0.00 34 LYS A N 15
ATOM 29205 C CA . LYS A 1 38 ? 53.213 -5.023 -4.284 1.00 0.00 34 LYS A CA 15
ATOM 29206 C C . LYS A 1 38 ? 51.986 -4.319 -4.855 1.00 0.00 34 LYS A C 15
ATOM 29207 O O . LYS A 1 38 ? 50.850 -4.722 -4.599 1.00 0.00 34 LYS A O 15
ATOM 29226 N N . GLY A 1 39 ? 52.222 -3.264 -5.628 1.00 0.00 35 GLY A N 15
ATOM 29227 C CA . GLY A 1 39 ? 51.130 -2.507 -6.228 1.00 0.00 35 GLY A CA 15
ATOM 29228 C C . GLY A 1 39 ? 50.417 -1.670 -5.171 1.00 0.00 35 GLY A C 15
ATOM 29229 O O . GLY A 1 39 ? 50.779 -0.519 -4.924 1.00 0.00 35 GLY A O 15
ATOM 29233 N N . THR A 1 40 ? 49.403 -2.263 -4.551 1.00 0.00 36 THR A N 15
ATOM 29234 C CA . THR A 1 40 ? 48.643 -1.578 -3.514 1.00 0.00 36 THR A CA 15
ATOM 29235 C C . THR A 1 40 ? 48.306 -2.525 -2.366 1.00 0.00 36 THR A C 15
ATOM 29236 O O . THR A 1 40 ? 47.377 -2.275 -1.602 1.00 0.00 36 THR A O 15
ATOM 29247 N N . THR A 1 41 ? 49.063 -3.613 -2.251 1.00 0.00 37 THR A N 15
ATOM 29248 C CA . THR A 1 41 ? 48.827 -4.586 -1.191 1.00 0.00 37 THR A CA 15
ATOM 29249 C C . THR A 1 41 ? 50.099 -4.801 -0.378 1.00 0.00 37 THR A C 15
ATOM 29250 O O . THR A 1 41 ? 51.176 -5.007 -0.938 1.00 0.00 37 THR A O 15
ATOM 29261 N N . VAL A 1 42 ? 49.972 -4.749 0.940 1.00 0.00 38 VAL A N 15
ATOM 29262 C CA . VAL A 1 42 ? 51.117 -4.938 1.816 1.00 0.00 38 VAL A CA 15
ATOM 29263 C C . VAL A 1 42 ? 50.992 -6.254 2.568 1.00 0.00 38 VAL A C 15
ATOM 29264 O O . VAL A 1 42 ? 50.005 -6.480 3.267 1.00 0.00 38 VAL A O 15
ATOM 29277 N N . THR A 1 43 ? 51.992 -7.119 2.429 1.00 0.00 39 THR A N 15
ATOM 29278 C CA . THR A 1 43 ? 51.960 -8.398 3.114 1.00 0.00 39 THR A CA 15
ATOM 29279 C C . THR A 1 43 ? 53.075 -8.471 4.164 1.00 0.00 39 THR A C 15
ATOM 29280 O O . THR A 1 43 ? 54.223 -8.163 3.866 1.00 0.00 39 THR A O 15
ATOM 29291 N N . PRO A 1 44 ? 52.774 -8.866 5.381 1.00 0.00 40 PRO A N 15
ATOM 29292 C CA . PRO A 1 44 ? 53.801 -8.962 6.463 1.00 0.00 40 PRO A CA 15
ATOM 29293 C C . PRO A 1 44 ? 54.718 -10.169 6.303 1.00 0.00 40 PRO A C 15
ATOM 29294 O O . PRO A 1 44 ? 54.282 -11.250 5.906 1.00 0.00 40 PRO A O 15
ATOM 29305 N N . ASP A 1 45 ? 55.993 -9.978 6.629 1.00 0.00 41 ASP A N 15
ATOM 29306 C CA . ASP A 1 45 ? 56.964 -11.060 6.531 1.00 0.00 41 ASP A CA 15
ATOM 29307 C C . ASP A 1 45 ? 57.134 -11.726 7.889 1.00 0.00 41 ASP A C 15
ATOM 29308 O O . ASP A 1 45 ? 57.627 -11.110 8.836 1.00 0.00 41 ASP A O 15
ATOM 29317 N N . LYS A 1 46 ? 56.720 -12.979 7.983 1.00 0.00 42 LYS A N 15
ATOM 29318 C CA . LYS A 1 46 ? 56.829 -13.713 9.235 1.00 0.00 42 LYS A CA 15
ATOM 29319 C C . LYS A 1 46 ? 58.285 -13.803 9.699 1.00 0.00 42 LYS A C 15
ATOM 29320 O O . LYS A 1 46 ? 58.552 -14.170 10.843 1.00 0.00 42 LYS A O 15
ATOM 29339 N N . ARG A 1 47 ? 59.226 -13.467 8.815 1.00 0.00 43 ARG A N 15
ATOM 29340 C CA . ARG A 1 47 ? 60.637 -13.516 9.160 1.00 0.00 43 ARG A CA 15
ATOM 29341 C C . ARG A 1 47 ? 61.008 -12.298 9.996 1.00 0.00 43 ARG A C 15
ATOM 29342 O O . ARG A 1 47 ? 61.785 -11.448 9.565 1.00 0.00 43 ARG A O 15
ATOM 29363 N N . LYS A 1 48 ? 60.434 -12.221 11.191 1.00 0.00 44 LYS A N 15
ATOM 29364 C CA . LYS A 1 48 ? 60.694 -11.101 12.085 1.00 0.00 44 LYS A CA 15
ATOM 29365 C C . LYS A 1 48 ? 62.188 -10.857 12.210 1.00 0.00 44 LYS A C 15
ATOM 29366 O O . LYS A 1 48 ? 62.977 -11.798 12.190 1.00 0.00 44 LYS A O 15
ATOM 29385 N N . GLY A 1 49 ? 62.576 -9.593 12.328 1.00 0.00 45 GLY A N 15
ATOM 29386 C CA . GLY A 1 49 ? 63.986 -9.259 12.450 1.00 0.00 45 GLY A CA 15
ATOM 29387 C C . GLY A 1 49 ? 64.218 -8.204 13.521 1.00 0.00 45 GLY A C 15
ATOM 29388 O O . GLY A 1 49 ? 63.464 -8.098 14.486 1.00 0.00 45 GLY A O 15
ATOM 29392 N N . LEU A 1 50 ? 65.274 -7.428 13.337 1.00 0.00 46 LEU A N 15
ATOM 29393 C CA . LEU A 1 50 ? 65.622 -6.378 14.275 1.00 0.00 46 LEU A CA 15
ATOM 29394 C C . LEU A 1 50 ? 66.077 -5.149 13.513 1.00 0.00 46 LEU A C 15
ATOM 29395 O O . LEU A 1 50 ? 67.069 -5.190 12.786 1.00 0.00 46 LEU A O 15
ATOM 29411 N N . VAL A 1 51 ? 65.364 -4.056 13.691 1.00 0.00 47 VAL A N 15
ATOM 29412 C CA . VAL A 1 51 ? 65.728 -2.830 13.018 1.00 0.00 47 VAL A CA 15
ATOM 29413 C C . VAL A 1 51 ? 66.665 -2.035 13.896 1.00 0.00 47 VAL A C 15
ATOM 29414 O O . VAL A 1 51 ? 66.249 -1.476 14.910 1.00 0.00 47 VAL A O 15
ATOM 29427 N N . TYR A 1 52 ? 67.936 -1.989 13.514 1.00 0.00 48 TYR A N 15
ATOM 29428 C CA . TYR A 1 52 ? 68.896 -1.244 14.315 1.00 0.00 48 TYR A CA 15
ATOM 29429 C C . TYR A 1 52 ? 69.675 -0.258 13.451 1.00 0.00 48 TYR A C 15
ATOM 29430 O O . TYR A 1 52 ? 69.845 -0.454 12.247 1.00 0.00 48 TYR A O 15
ATOM 29448 N N . ILE A 1 53 ? 70.136 0.809 14.093 1.00 0.00 49 ILE A N 15
ATOM 29449 C CA . ILE A 1 53 ? 70.889 1.853 13.422 1.00 0.00 49 ILE A CA 15
ATOM 29450 C C . ILE A 1 53 ? 72.269 1.987 14.027 1.00 0.00 49 ILE A C 15
ATOM 29451 O O . ILE A 1 53 ? 72.421 1.879 15.235 1.00 0.00 49 ILE A O 15
ATOM 29467 N N . GLN A 1 54 ? 73.270 2.207 13.173 1.00 0.00 50 GLN A N 15
ATOM 29468 C CA . GLN A 1 54 ? 74.652 2.349 13.628 1.00 0.00 50 GLN A CA 15
ATOM 29469 C C . GLN A 1 54 ? 75.352 3.481 12.878 1.00 0.00 50 GLN A C 15
ATOM 29470 O O . GLN A 1 54 ? 75.344 3.517 11.656 1.00 0.00 50 GLN A O 15
ATOM 29484 N N . GLN A 1 55 ? 75.984 4.381 13.617 1.00 0.00 51 GLN A N 15
ATOM 29485 C CA . GLN A 1 55 ? 76.708 5.484 13.007 1.00 0.00 51 GLN A CA 15
ATOM 29486 C C . GLN A 1 55 ? 78.190 5.168 12.963 1.00 0.00 51 GLN A C 15
ATOM 29487 O O . GLN A 1 55 ? 78.816 4.905 13.991 1.00 0.00 51 GLN A O 15
ATOM 29501 N N . THR A 1 56 ? 78.744 5.201 11.764 1.00 0.00 52 THR A N 15
ATOM 29502 C CA . THR A 1 56 ? 80.154 4.914 11.591 1.00 0.00 52 THR A CA 15
ATOM 29503 C C . THR A 1 56 ? 81.001 6.134 11.849 1.00 0.00 52 THR A C 15
ATOM 29504 O O . THR A 1 56 ? 80.492 7.246 11.966 1.00 0.00 52 THR A O 15
ATOM 29515 N N . ASP A 1 57 ? 82.310 5.920 11.932 1.00 0.00 53 ASP A N 15
ATOM 29516 C CA . ASP A 1 57 ? 83.236 7.020 12.163 1.00 0.00 53 ASP A CA 15
ATOM 29517 C C . ASP A 1 57 ? 83.149 8.025 11.018 1.00 0.00 53 ASP A C 15
ATOM 29518 O O . ASP A 1 57 ? 83.693 9.123 11.107 1.00 0.00 53 ASP A O 15
ATOM 29527 N N . ASP A 1 58 ? 82.452 7.647 9.942 1.00 0.00 54 ASP A N 15
ATOM 29528 C CA . ASP A 1 58 ? 82.301 8.534 8.802 1.00 0.00 54 ASP A CA 15
ATOM 29529 C C . ASP A 1 58 ? 81.067 9.418 8.972 1.00 0.00 54 ASP A C 15
ATOM 29530 O O . ASP A 1 58 ? 80.721 10.186 8.075 1.00 0.00 54 ASP A O 15
ATOM 29539 N N . SER A 1 59 ? 80.402 9.297 10.125 1.00 0.00 55 SER A N 15
ATOM 29540 C CA . SER A 1 59 ? 79.210 10.086 10.400 1.00 0.00 55 SER A CA 15
ATOM 29541 C C . SER A 1 59 ? 78.069 9.667 9.487 1.00 0.00 55 SER A C 15
ATOM 29542 O O . SER A 1 59 ? 77.111 10.413 9.284 1.00 0.00 55 SER A O 15
ATOM 29550 N N . LEU A 1 60 ? 78.177 8.465 8.947 1.00 0.00 56 LEU A N 15
ATOM 29551 C CA . LEU A 1 60 ? 77.167 7.932 8.067 1.00 0.00 56 LEU A CA 15
ATOM 29552 C C . LEU A 1 60 ? 76.294 6.972 8.847 1.00 0.00 56 LEU A C 15
ATOM 29553 O O . LEU A 1 60 ? 76.778 5.984 9.396 1.00 0.00 56 LEU A O 15
ATOM 29569 N N . ILE A 1 61 ? 75.012 7.274 8.901 1.00 0.00 57 ILE A N 15
ATOM 29570 C CA . ILE A 1 61 ? 74.083 6.435 9.627 1.00 0.00 57 ILE A CA 15
ATOM 29571 C C . ILE A 1 61 ? 73.771 5.202 8.811 1.00 0.00 57 ILE A C 15
ATOM 29572 O O . ILE A 1 61 ? 73.374 5.295 7.654 1.00 0.00 57 ILE A O 15
ATOM 29588 N N . HIS A 1 62 ? 73.966 4.051 9.427 1.00 0.00 58 HIS A N 15
ATOM 29589 C CA . HIS A 1 62 ? 73.726 2.781 8.768 1.00 0.00 58 HIS A CA 15
ATOM 29590 C C . HIS A 1 62 ? 72.386 2.197 9.199 1.00 0.00 58 HIS A C 15
ATOM 29591 O O . HIS A 1 62 ? 72.184 1.895 10.371 1.00 0.00 58 HIS A O 15
ATOM 29605 N N . PHE A 1 63 ? 71.491 2.024 8.237 1.00 0.00 59 PHE A N 15
ATOM 29606 C CA . PHE A 1 63 ? 70.186 1.455 8.530 1.00 0.00 59 PHE A CA 15
ATOM 29607 C C . PHE A 1 63 ? 70.175 0.001 8.098 1.00 0.00 59 PHE A C 15
ATOM 29608 O O . PHE A 1 63 ? 70.185 -0.298 6.901 1.00 0.00 59 PHE A O 15
ATOM 29625 N N . CYS A 1 64 ? 70.179 -0.906 9.064 1.00 0.00 60 CYS A N 15
ATOM 29626 C CA . CYS A 1 64 ? 70.199 -2.327 8.730 1.00 0.00 60 CYS A CA 15
ATOM 29627 C C . CYS A 1 64 ? 69.079 -3.105 9.414 1.00 0.00 60 CYS A C 15
ATOM 29628 O O . CYS A 1 64 ? 68.691 -2.804 10.541 1.00 0.00 60 CYS A O 15
ATOM 29636 N N . TRP A 1 65 ? 68.596 -4.126 8.709 1.00 0.00 61 TRP A N 15
ATOM 29637 C CA . TRP A 1 65 ? 67.543 -4.998 9.226 1.00 0.00 61 TRP A CA 15
ATOM 29638 C C . TRP A 1 65 ? 68.059 -6.428 9.290 1.00 0.00 61 TRP A C 15
ATOM 29639 O O . TRP A 1 65 ? 68.339 -7.058 8.267 1.00 0.00 61 TRP A O 15
ATOM 29660 N N . LYS A 1 66 ? 68.202 -6.918 10.507 1.00 0.00 62 LYS A N 15
ATOM 29661 C CA . LYS A 1 66 ? 68.711 -8.258 10.745 1.00 0.00 62 LYS A CA 15
ATOM 29662 C C . LYS A 1 66 ? 67.582 -9.231 11.005 1.00 0.00 62 LYS A C 15
ATOM 29663 O O . LYS A 1 66 ? 66.735 -8.995 11.846 1.00 0.00 62 LYS A O 15
ATOM 29682 N N . ASP A 1 67 ? 67.585 -10.332 10.277 1.00 0.00 63 ASP A N 15
ATOM 29683 C CA . ASP A 1 67 ? 66.548 -11.337 10.439 1.00 0.00 63 ASP A CA 15
ATOM 29684 C C . ASP A 1 67 ? 66.765 -12.135 11.720 1.00 0.00 63 ASP A C 15
ATOM 29685 O O . ASP A 1 67 ? 67.876 -12.575 12.006 1.00 0.00 63 ASP A O 15
ATOM 29694 N N . ARG A 1 68 ? 65.696 -12.324 12.485 1.00 0.00 64 ARG A N 15
ATOM 29695 C CA . ARG A 1 68 ? 65.793 -13.084 13.729 1.00 0.00 64 ARG A CA 15
ATOM 29696 C C . ARG A 1 68 ? 65.801 -14.583 13.451 1.00 0.00 64 ARG A C 15
ATOM 29697 O O . ARG A 1 68 ? 66.175 -15.383 14.308 1.00 0.00 64 ARG A O 15
ATOM 29718 N N . THR A 1 69 ? 65.387 -14.959 12.248 1.00 0.00 65 THR A N 15
ATOM 29719 C CA . THR A 1 69 ? 65.347 -16.355 11.866 1.00 0.00 65 THR A CA 15
ATOM 29720 C C . THR A 1 69 ? 66.731 -16.991 11.905 1.00 0.00 65 THR A C 15
ATOM 29721 O O . THR A 1 69 ? 66.903 -18.099 12.414 1.00 0.00 65 THR A O 15
ATOM 29732 N N . SER A 1 70 ? 67.712 -16.289 11.364 1.00 0.00 66 SER A N 15
ATOM 29733 C CA . SER A 1 70 ? 69.078 -16.789 11.343 1.00 0.00 66 SER A CA 15
ATOM 29734 C C . SER A 1 70 ? 69.978 -15.864 12.142 1.00 0.00 66 SER A C 15
ATOM 29735 O O . SER A 1 70 ? 71.072 -16.246 12.557 1.00 0.00 66 SER A O 15
ATOM 29743 N N . GLY A 1 71 ? 69.505 -14.641 12.350 1.00 0.00 67 GLY A N 15
ATOM 29744 C CA . GLY A 1 71 ? 70.270 -13.659 13.099 1.00 0.00 67 GLY A CA 15
ATOM 29745 C C . GLY A 1 71 ? 71.312 -12.979 12.216 1.00 0.00 67 GLY A C 15
ATOM 29746 O O . GLY A 1 71 ? 72.290 -12.423 12.711 1.00 0.00 67 GLY A O 15
ATOM 29750 N N . ASN A 1 72 ? 71.106 -13.037 10.904 1.00 0.00 68 ASN A N 15
ATOM 29751 C CA . ASN A 1 72 ? 72.033 -12.420 9.967 1.00 0.00 68 ASN A CA 15
ATOM 29752 C C . ASN A 1 72 ? 71.477 -11.097 9.447 1.00 0.00 68 ASN A C 15
ATOM 29753 O O . ASN A 1 72 ? 70.260 -10.918 9.358 1.00 0.00 68 ASN A O 15
ATOM 29764 N N . VAL A 1 73 ? 72.367 -10.176 9.092 1.00 0.00 69 VAL A N 15
ATOM 29765 C CA . VAL A 1 73 ? 71.935 -8.882 8.575 1.00 0.00 69 VAL A CA 15
ATOM 29766 C C . VAL A 1 73 ? 71.511 -9.026 7.121 1.00 0.00 69 VAL A C 15
ATOM 29767 O O . VAL A 1 73 ? 72.349 -9.167 6.226 1.00 0.00 69 VAL A O 15
ATOM 29780 N N . GLU A 1 74 ? 70.200 -8.996 6.893 1.00 0.00 70 GLU A N 15
ATOM 29781 C CA . GLU A 1 74 ? 69.670 -9.133 5.542 1.00 0.00 70 GLU A CA 15
ATOM 29782 C C . GLU A 1 74 ? 69.726 -7.805 4.809 1.00 0.00 70 GLU A C 15
ATOM 29783 O O . GLU A 1 74 ? 69.910 -7.767 3.591 1.00 0.00 70 GLU A O 15
ATOM 29795 N N . ASP A 1 75 ? 69.555 -6.714 5.552 1.00 0.00 71 ASP A N 15
ATOM 29796 C CA . ASP A 1 75 ? 69.578 -5.389 4.935 1.00 0.00 71 ASP A CA 15
ATOM 29797 C C . ASP A 1 75 ? 70.572 -4.477 5.646 1.00 0.00 71 ASP A C 15
ATOM 29798 O O . ASP A 1 75 ? 70.664 -4.499 6.869 1.00 0.00 71 ASP A O 15
ATOM 29807 N N . ASP A 1 76 ? 71.309 -3.680 4.874 1.00 0.00 72 ASP A N 15
ATOM 29808 C CA . ASP A 1 76 ? 72.291 -2.756 5.444 1.00 0.00 72 ASP A CA 15
ATOM 29809 C C . ASP A 1 76 ? 72.616 -1.638 4.450 1.00 0.00 72 ASP A C 15
ATOM 29810 O O . ASP A 1 76 ? 73.341 -1.856 3.478 1.00 0.00 72 ASP A O 15
ATOM 29819 N N . LEU A 1 77 ? 72.076 -0.448 4.692 1.00 0.00 73 LEU A N 15
ATOM 29820 C CA . LEU A 1 77 ? 72.319 0.686 3.801 1.00 0.00 73 LEU A CA 15
ATOM 29821 C C . LEU A 1 77 ? 72.399 1.984 4.578 1.00 0.00 73 LEU A C 15
ATOM 29822 O O . LEU A 1 77 ? 71.687 2.182 5.552 1.00 0.00 73 LEU A O 15
ATOM 29838 N N . ILE A 1 78 ? 73.273 2.872 4.131 1.00 0.00 74 ILE A N 15
ATOM 29839 C CA . ILE A 1 78 ? 73.448 4.149 4.786 1.00 0.00 74 ILE A CA 15
ATOM 29840 C C . ILE A 1 78 ? 72.343 5.107 4.387 1.00 0.00 74 ILE A C 15
ATOM 29841 O O . ILE A 1 78 ? 72.017 5.241 3.208 1.00 0.00 74 ILE A O 15
ATOM 29857 N N . ILE A 1 79 ? 71.774 5.775 5.378 1.00 0.00 75 ILE A N 15
ATOM 29858 C CA . ILE A 1 79 ? 70.709 6.725 5.108 1.00 0.00 75 ILE A CA 15
ATOM 29859 C C . ILE A 1 79 ? 71.182 8.142 5.405 1.00 0.00 75 ILE A C 15
ATOM 29860 O O . ILE A 1 79 ? 71.571 8.458 6.528 1.00 0.00 75 ILE A O 15
ATOM 29876 N N . PHE A 1 80 ? 71.146 8.986 4.386 1.00 0.00 76 PHE A N 15
ATOM 29877 C CA . PHE A 1 80 ? 71.575 10.379 4.524 1.00 0.00 76 PHE A CA 15
ATOM 29878 C C . PHE A 1 80 ? 70.516 11.215 5.245 1.00 0.00 76 PHE A C 15
ATOM 29879 O O . PHE A 1 80 ? 69.358 10.815 5.340 1.00 0.00 76 PHE A O 15
ATOM 29896 N N . PRO A 1 81 ? 70.884 12.365 5.754 1.00 0.00 77 PRO A N 15
ATOM 29897 C CA . PRO A 1 81 ? 69.923 13.260 6.467 1.00 0.00 77 PRO A CA 15
ATOM 29898 C C . PRO A 1 81 ? 68.740 13.630 5.574 1.00 0.00 77 PRO A C 15
ATOM 29899 O O . PRO A 1 81 ? 68.915 13.965 4.402 1.00 0.00 77 PRO A O 15
ATOM 29910 N N . ASP A 1 82 ? 67.542 13.569 6.137 1.00 0.00 78 ASP A N 15
ATOM 29911 C CA . ASP A 1 82 ? 66.327 13.899 5.390 1.00 0.00 78 ASP A CA 15
ATOM 29912 C C . ASP A 1 82 ? 66.165 12.990 4.166 1.00 0.00 78 ASP A C 15
ATOM 29913 O O . ASP A 1 82 ? 65.326 13.248 3.305 1.00 0.00 78 ASP A O 15
ATOM 29922 N N . ASP A 1 83 ? 66.960 11.920 4.101 1.00 0.00 79 ASP A N 15
ATOM 29923 C CA . ASP A 1 83 ? 66.882 10.977 2.990 1.00 0.00 79 ASP A CA 15
ATOM 29924 C C . ASP A 1 83 ? 65.591 10.190 3.058 1.00 0.00 79 ASP A C 15
ATOM 29925 O O . ASP A 1 83 ? 65.024 9.832 2.032 1.00 0.00 79 ASP A O 15
ATOM 29934 N N . CYS A 1 84 ? 65.129 9.918 4.267 1.00 0.00 80 CYS A N 15
ATOM 29935 C CA . CYS A 1 84 ? 63.894 9.174 4.431 1.00 0.00 80 CYS A CA 15
ATOM 29936 C C . CYS A 1 84 ? 63.178 9.601 5.701 1.00 0.00 80 CYS A C 15
ATOM 29937 O O . CYS A 1 84 ? 63.749 10.273 6.560 1.00 0.00 80 CYS A O 15
ATOM 29945 N N . GLU A 1 85 ? 61.921 9.203 5.797 1.00 0.00 81 GLU A N 15
ATOM 29946 C CA . GLU A 1 85 ? 61.093 9.534 6.950 1.00 0.00 81 GLU A CA 15
ATOM 29947 C C . GLU A 1 85 ? 60.402 8.300 7.529 1.00 0.00 81 GLU A C 15
ATOM 29948 O O . GLU A 1 85 ? 59.849 7.479 6.798 1.00 0.00 81 GLU A O 15
ATOM 29960 N N . PHE A 1 86 ? 60.431 8.197 8.856 1.00 0.00 82 PHE A N 15
ATOM 29961 C CA . PHE A 1 86 ? 59.792 7.082 9.546 1.00 0.00 82 PHE A CA 15
ATOM 29962 C C . PHE A 1 86 ? 58.440 7.541 10.081 1.00 0.00 82 PHE A C 15
ATOM 29963 O O . PHE A 1 86 ? 58.362 8.462 10.897 1.00 0.00 82 PHE A O 15
ATOM 29980 N N . LYS A 1 87 ? 57.374 6.916 9.594 1.00 0.00 83 LYS A N 15
ATOM 29981 C CA . LYS A 1 87 ? 56.022 7.297 10.008 1.00 0.00 83 LYS A CA 15
ATOM 29982 C C . LYS A 1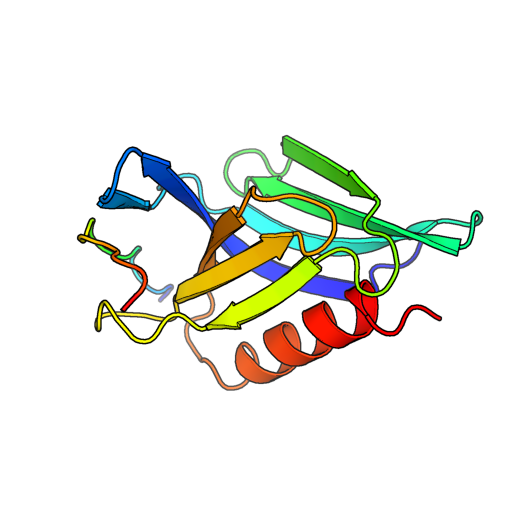 87 ? 55.127 6.075 10.178 1.00 0.00 83 LYS A C 15
ATOM 29983 O O . LYS A 1 87 ? 55.459 4.988 9.728 1.00 0.00 83 LYS A O 15
ATOM 30002 N N . ARG A 1 88 ? 53.987 6.268 10.834 1.00 0.00 84 ARG A N 15
ATOM 30003 C CA . ARG A 1 88 ? 53.043 5.184 11.055 1.00 0.00 84 ARG A CA 15
ATOM 30004 C C . ARG A 1 88 ? 52.041 5.103 9.910 1.00 0.00 84 ARG A C 15
ATOM 30005 O O . ARG A 1 88 ? 51.735 6.114 9.278 1.00 0.00 84 ARG A O 15
ATOM 30026 N N . VAL A 1 89 ? 51.537 3.903 9.643 1.00 0.00 85 VAL A N 15
ATOM 30027 C CA . VAL A 1 89 ? 50.569 3.731 8.562 1.00 0.00 85 VAL A CA 15
ATOM 30028 C C . VAL A 1 89 ? 49.198 3.357 9.121 1.00 0.00 85 VAL A C 15
ATOM 30029 O O . VAL A 1 89 ? 48.860 2.176 9.216 1.00 0.00 85 VAL A O 15
ATOM 30042 N N . PRO A 1 90 ? 48.392 4.332 9.457 1.00 0.00 86 PRO A N 15
ATOM 30043 C CA . PRO A 1 90 ? 47.023 4.090 9.992 1.00 0.00 86 PRO A CA 15
ATOM 30044 C C . PRO A 1 90 ? 46.030 3.801 8.866 1.00 0.00 86 PRO A C 15
ATOM 30045 O O . PRO A 1 90 ? 45.048 4.522 8.689 1.00 0.00 86 PRO A O 15
ATOM 30056 N N . GLN A 1 91 ? 46.293 2.732 8.119 1.00 0.00 87 GLN A N 15
ATOM 30057 C CA . GLN A 1 91 ? 45.418 2.345 7.017 1.00 0.00 87 GLN A CA 15
ATOM 30058 C C . GLN A 1 91 ? 44.739 1.016 7.318 1.00 0.00 87 GLN A C 15
ATOM 30059 O O . GLN A 1 91 ? 43.588 0.794 6.938 1.00 0.00 87 GLN A O 15
ATOM 30073 N N . CYS A 1 92 ? 45.458 0.136 8.006 1.00 0.00 88 CYS A N 15
ATOM 30074 C CA . CYS A 1 92 ? 44.906 -1.168 8.354 1.00 0.00 88 CYS A CA 15
ATOM 30075 C C . CYS A 1 92 ? 44.906 -1.354 9.867 1.00 0.00 88 CYS A C 15
ATOM 30076 O O . CYS A 1 92 ? 45.819 -1.967 10.422 1.00 0.00 88 CYS A O 15
ATOM 30084 N N . PRO A 1 93 ? 43.904 -0.841 10.541 1.00 0.00 89 PRO A N 15
ATOM 30085 C CA . PRO A 1 93 ? 43.801 -0.964 12.026 1.00 0.00 89 PRO A CA 15
ATOM 30086 C C . PRO A 1 93 ? 43.840 -2.424 12.463 1.00 0.00 89 PRO A C 15
ATOM 30087 O O . PRO A 1 93 ? 43.082 -3.247 11.944 1.00 0.00 89 PRO A O 15
ATOM 30098 N N . SER A 1 94 ? 44.715 -2.723 13.425 1.00 0.00 90 SER A N 15
ATOM 30099 C CA . SER A 1 94 ? 44.861 -4.082 13.951 1.00 0.00 90 SER A CA 15
ATOM 30100 C C . SER A 1 94 ? 46.149 -4.202 14.758 1.00 0.00 90 SER A C 15
ATOM 30101 O O . SER A 1 94 ? 46.214 -4.953 15.732 1.00 0.00 90 SER A O 15
ATOM 30109 N N . GLY A 1 95 ? 47.179 -3.469 14.340 1.00 0.00 91 GLY A N 15
ATOM 30110 C CA . GLY A 1 95 ? 48.464 -3.515 15.036 1.00 0.00 91 GLY A CA 15
ATOM 30111 C C . GLY A 1 95 ? 49.313 -2.296 14.702 1.00 0.00 91 GLY A C 15
ATOM 30112 O O . GLY A 1 95 ? 48.895 -1.426 13.938 1.00 0.00 91 GLY A O 15
ATOM 30116 N N . ARG A 1 96 ? 50.509 -2.235 15.279 1.00 0.00 92 ARG A N 15
ATOM 30117 C CA . ARG A 1 96 ? 51.402 -1.113 15.030 1.00 0.00 92 ARG A CA 15
ATOM 30118 C C . ARG A 1 96 ? 52.228 -1.353 13.771 1.00 0.00 92 ARG A C 15
ATOM 30119 O O . ARG A 1 96 ? 53.061 -2.260 13.721 1.00 0.00 92 ARG A O 15
ATOM 30140 N N . VAL A 1 97 ? 51.986 -0.533 12.752 1.00 0.00 93 VAL A N 15
ATOM 30141 C CA . VAL A 1 97 ? 52.701 -0.658 11.488 1.00 0.00 93 VAL A CA 15
ATOM 30142 C C . VAL A 1 97 ? 53.315 0.674 11.070 1.00 0.00 93 VAL A C 15
ATOM 30143 O O . VAL A 1 97 ? 52.633 1.694 11.024 1.00 0.00 93 VAL A O 15
ATOM 30156 N N . TYR A 1 98 ? 54.606 0.645 10.754 1.00 0.00 94 TYR A N 15
ATOM 30157 C CA . TYR A 1 98 ? 55.313 1.849 10.320 1.00 0.00 94 TYR A CA 15
ATOM 30158 C C . TYR A 1 98 ? 55.871 1.674 8.912 1.00 0.00 94 TYR A C 15
ATOM 30159 O O . TYR A 1 98 ? 56.104 0.557 8.460 1.00 0.00 94 TYR A O 15
ATOM 30177 N N . VAL A 1 99 ? 56.080 2.787 8.220 1.00 0.00 95 VAL A N 15
ATOM 30178 C CA . VAL A 1 99 ? 56.604 2.742 6.866 1.00 0.00 95 VAL A CA 15
ATOM 30179 C C . VAL A 1 99 ? 57.747 3.741 6.711 1.00 0.00 95 VAL A C 15
ATOM 30180 O O . VAL A 1 99 ? 57.678 4.864 7.212 1.00 0.00 95 VAL A O 15
ATOM 30193 N N . LEU A 1 100 ? 58.792 3.329 6.009 1.00 0.00 96 LEU A N 15
ATOM 30194 C CA . LEU A 1 100 ? 59.932 4.195 5.784 1.00 0.00 96 LEU A CA 15
ATOM 30195 C C . LEU A 1 100 ? 59.857 4.720 4.361 1.00 0.00 96 LEU A C 15
ATOM 30196 O O . LEU A 1 100 ? 59.826 3.940 3.411 1.00 0.00 96 LEU A O 15
ATOM 30212 N N . LYS A 1 101 ? 59.811 6.036 4.216 1.00 0.00 97 LYS A N 15
ATOM 30213 C CA . LYS A 1 101 ? 59.716 6.637 2.890 1.00 0.00 97 LYS A CA 15
ATOM 30214 C C . LYS A 1 101 ? 60.975 7.428 2.594 1.00 0.00 97 LYS A C 15
ATOM 30215 O O . LYS A 1 101 ? 61.364 8.275 3.373 1.00 0.00 97 LYS A O 15
ATOM 30234 N N . PHE A 1 102 ? 61.602 7.150 1.465 1.00 0.00 98 PHE A N 15
ATOM 30235 C CA . PHE A 1 102 ? 62.818 7.854 1.098 1.00 0.00 98 PHE A CA 15
ATOM 30236 C C . PHE A 1 102 ? 62.468 9.147 0.386 1.00 0.00 98 PHE A C 15
ATOM 30237 O O . PHE A 1 102 ? 62.024 9.139 -0.760 1.00 0.00 98 PHE A O 15
ATOM 30254 N N . LYS A 1 103 ? 62.677 10.255 1.076 1.00 0.00 99 LYS A N 15
ATOM 30255 C CA . LYS A 1 103 ? 62.385 11.555 0.506 1.00 0.00 99 LYS A CA 15
ATOM 30256 C C . LYS A 1 103 ? 63.251 11.793 -0.716 1.00 0.00 99 LYS A C 15
ATOM 30257 O O . LYS A 1 103 ? 62.810 12.394 -1.696 1.00 0.00 99 LYS A O 15
ATOM 30276 N N . ALA A 1 104 ? 64.495 11.333 -0.646 1.00 0.00 100 ALA A N 15
ATOM 30277 C CA . ALA A 1 104 ? 65.417 11.522 -1.758 1.00 0.00 100 ALA A CA 15
ATOM 30278 C C . ALA A 1 104 ? 65.174 10.494 -2.858 1.00 0.00 100 ALA A C 15
ATOM 30279 O O . ALA A 1 104 ? 65.519 10.721 -4.017 1.00 0.00 100 ALA A O 15
ATOM 30286 N N . GLY A 1 105 ? 64.583 9.364 -2.487 1.00 0.00 101 GLY A N 15
ATOM 30287 C CA . GLY A 1 105 ? 64.303 8.309 -3.450 1.00 0.00 101 GLY A CA 15
ATOM 30288 C C . GLY A 1 105 ? 62.804 8.138 -3.641 1.00 0.00 101 GLY A C 15
ATOM 30289 O O . GLY A 1 105 ? 62.017 9.005 -3.264 1.00 0.00 101 GLY A O 15
ATOM 30293 N N . SER A 1 106 ? 62.418 7.013 -4.226 1.00 0.00 102 SER A N 15
ATOM 30294 C CA . SER A 1 106 ? 61.009 6.729 -4.458 1.00 0.00 102 SER A CA 15
ATOM 30295 C C . SER A 1 106 ? 60.645 5.343 -3.926 1.00 0.00 102 SER A C 15
ATOM 30296 O O . SER A 1 106 ? 59.642 4.758 -4.332 1.00 0.00 102 SER A O 15
ATOM 30304 N N . LYS A 1 107 ? 61.469 4.820 -3.020 1.00 0.00 103 LYS A N 15
ATOM 30305 C CA . LYS A 1 107 ? 61.223 3.504 -2.449 1.00 0.00 103 LYS A CA 15
ATOM 30306 C C . LYS A 1 107 ? 60.585 3.627 -1.070 1.00 0.00 103 LYS A C 15
ATOM 30307 O O . LYS A 1 107 ? 60.830 4.590 -0.347 1.00 0.00 103 LYS A O 15
ATOM 30326 N N . ARG A 1 108 ? 59.769 2.643 -0.715 1.00 0.00 104 ARG A N 15
ATOM 30327 C CA . ARG A 1 108 ? 59.106 2.642 0.584 1.00 0.00 104 ARG A CA 15
ATOM 30328 C C . ARG A 1 108 ? 59.162 1.254 1.214 1.00 0.00 104 ARG A C 15
ATOM 30329 O O . ARG A 1 108 ? 58.990 0.247 0.528 1.00 0.00 104 ARG A O 15
ATOM 30350 N N . LEU A 1 109 ? 59.404 1.209 2.520 1.00 0.00 105 LEU A N 15
ATOM 30351 C CA . LEU A 1 109 ? 59.481 -0.067 3.228 1.00 0.00 105 LEU A CA 15
ATOM 30352 C C . LEU A 1 109 ? 58.472 -0.100 4.366 1.00 0.00 105 LEU A C 15
ATOM 30353 O O . LEU A 1 109 ? 58.244 0.904 5.009 1.00 0.00 105 LEU A O 15
ATOM 30369 N N . PHE A 1 110 ? 57.873 -1.252 4.610 1.00 0.00 106 PHE A N 15
ATOM 30370 C CA . PHE A 1 110 ? 56.893 -1.374 5.682 1.00 0.00 106 PHE A CA 15
ATOM 30371 C C . PHE A 1 110 ? 57.395 -2.333 6.764 1.00 0.00 106 PHE A C 15
ATOM 30372 O O . PHE A 1 110 ? 57.985 -3.370 6.462 1.00 0.00 106 PHE A O 15
ATOM 30389 N N . PHE A 1 111 ? 57.160 -1.976 8.028 1.00 0.00 107 PHE A N 15
ATOM 30390 C CA . PHE A 1 111 ? 57.582 -2.796 9.151 1.00 0.00 107 PHE A CA 15
ATOM 30391 C C . PHE A 1 111 ? 56.498 -2.867 10.205 1.00 0.00 107 PHE A C 15
ATOM 30392 O O . PHE A 1 111 ? 55.671 -1.964 10.325 1.00 0.00 107 PHE A O 15
ATOM 30409 N N . TRP A 1 112 ? 56.525 -3.938 10.980 1.00 0.00 108 TRP A N 15
ATOM 30410 C CA . TRP A 1 112 ? 55.545 -4.105 12.045 1.00 0.00 108 TRP A CA 15
ATOM 30411 C C . TRP A 1 112 ? 56.242 -4.440 13.357 1.00 0.00 108 TRP A C 15
ATOM 30412 O O . TRP A 1 112 ? 57.158 -5.263 13.394 1.00 0.00 108 TRP A O 15
ATOM 30433 N N . MET A 1 113 ? 55.808 -3.792 14.434 1.00 0.00 109 MET A N 15
ATOM 30434 C CA . MET A 1 113 ? 56.409 -4.027 15.737 1.00 0.00 109 MET A CA 15
ATOM 30435 C C . MET A 1 113 ? 56.312 -5.495 16.121 1.00 0.00 109 MET A C 15
ATOM 30436 O O . MET A 1 113 ? 55.267 -6.126 15.962 1.00 0.00 109 MET A O 15
ATOM 30450 N N . GLN A 1 114 ? 57.408 -6.024 16.643 1.00 0.00 110 GLN A N 15
ATOM 30451 C CA . GLN A 1 114 ? 57.448 -7.412 17.073 1.00 0.00 110 GLN A CA 15
ATOM 30452 C C . GLN A 1 114 ? 57.588 -7.489 18.590 1.00 0.00 110 GLN A C 15
ATOM 30453 O O . GLN A 1 114 ? 57.660 -8.577 19.155 1.00 0.00 110 GLN A O 15
ATOM 30467 N N . GLU A 1 115 ? 57.634 -6.335 19.256 1.00 0.00 111 GLU A N 15
ATOM 30468 C CA . GLU A 1 115 ? 57.770 -6.331 20.707 1.00 0.00 111 GLU A CA 15
ATOM 30469 C C . GLU A 1 115 ? 56.406 -6.499 21.383 1.00 0.00 111 GLU A C 15
ATOM 30470 O O . GLU A 1 115 ? 55.380 -6.106 20.825 1.00 0.00 111 GLU A O 15
ATOM 30482 N N . PRO A 1 116 ? 56.368 -7.068 22.569 1.00 0.00 112 PRO A N 15
ATOM 30483 C CA . PRO A 1 116 ? 55.089 -7.271 23.317 1.00 0.00 112 PRO A CA 15
ATOM 30484 C C . PRO A 1 116 ? 54.503 -5.959 23.841 1.00 0.00 112 PRO A C 15
ATOM 30485 O O . PRO A 1 116 ? 53.284 -5.793 23.900 1.00 0.00 112 PRO A O 15
ATOM 30496 N N . LYS A 1 117 ? 55.376 -5.029 24.220 1.00 0.00 113 LYS A N 15
ATOM 30497 C CA . LYS A 1 117 ? 54.934 -3.741 24.733 1.00 0.00 113 LYS A CA 15
ATOM 30498 C C . LYS A 1 117 ? 55.369 -2.627 23.803 1.00 0.00 113 LYS A C 15
ATOM 30499 O O . LYS A 1 117 ? 56.410 -2.714 23.155 1.00 0.00 113 LYS A O 15
ATOM 30518 N N . THR A 1 118 ? 54.568 -1.576 23.745 1.00 0.00 114 THR A N 15
ATOM 30519 C CA . THR A 1 118 ? 54.889 -0.445 22.888 1.00 0.00 114 THR A CA 15
ATOM 30520 C C . THR A 1 118 ? 55.473 0.707 23.694 1.00 0.00 114 THR A C 15
ATOM 30521 O O . THR A 1 118 ? 55.746 1.782 23.147 1.00 0.00 114 THR A O 15
ATOM 30532 N N . ASP A 1 119 ? 55.660 0.476 24.992 1.00 0.00 115 ASP A N 15
ATOM 30533 C CA . ASP A 1 119 ? 56.206 1.495 25.874 1.00 0.00 115 ASP A CA 15
ATOM 30534 C C . ASP A 1 119 ? 57.525 2.029 25.332 1.00 0.00 115 ASP A C 15
ATOM 30535 O O . ASP A 1 119 ? 57.939 3.140 25.665 1.00 0.00 115 ASP A O 15
ATOM 30544 N N . GLN A 1 120 ? 58.183 1.234 24.499 1.00 0.00 116 GLN A N 15
ATOM 30545 C CA . GLN A 1 120 ? 59.458 1.641 23.921 1.00 0.00 116 GLN A CA 15
ATOM 30546 C C . GLN A 1 120 ? 59.381 1.681 22.400 1.00 0.00 116 GLN A C 15
ATOM 30547 O O . GLN A 1 120 ? 60.244 2.262 21.745 1.00 0.00 116 GLN A O 15
ATOM 30561 N N . ASP A 1 121 ? 58.356 1.052 21.843 1.00 0.00 117 ASP A N 15
ATOM 30562 C CA . ASP A 1 121 ? 58.199 1.015 20.397 1.00 0.00 117 ASP A CA 15
ATOM 30563 C C . ASP A 1 121 ? 58.026 2.420 19.839 1.00 0.00 117 ASP A C 15
ATOM 30564 O O . ASP A 1 121 ? 58.566 2.751 18.785 1.00 0.00 117 ASP A O 15
ATOM 30573 N N . GLU A 1 122 ? 57.269 3.245 20.551 1.00 0.00 118 GLU A N 15
ATOM 30574 C CA . GLU A 1 122 ? 57.037 4.612 20.103 1.00 0.00 118 GLU A CA 15
ATOM 30575 C C . GLU A 1 122 ? 58.338 5.404 20.073 1.00 0.00 118 GLU A C 15
ATOM 30576 O O . GLU A 1 122 ? 58.592 6.180 19.154 1.00 0.00 118 GLU A O 15
ATOM 30588 N N . GLU A 1 123 ? 59.154 5.191 21.091 1.00 0.00 119 GLU A N 15
ATOM 30589 C CA . GLU A 1 123 ? 60.434 5.871 21.196 1.00 0.00 119 GLU A CA 15
ATOM 30590 C C . GLU A 1 123 ? 61.359 5.403 20.087 1.00 0.00 119 GLU A C 15
ATOM 30591 O O . GLU A 1 123 ? 62.103 6.187 19.521 1.00 0.00 119 GLU A O 15
ATOM 30603 N N . HIS A 1 124 ? 61.305 4.112 19.789 1.00 0.00 120 HIS A N 15
ATOM 30604 C CA . HIS A 1 124 ? 62.139 3.545 18.750 1.00 0.00 120 HIS A CA 15
ATOM 30605 C C . HIS A 1 124 ? 61.803 4.191 17.432 1.00 0.00 120 HIS A C 15
ATOM 30606 O O . HIS A 1 124 ? 62.675 4.486 16.624 1.00 0.00 120 HIS A O 15
ATOM 30620 N N . CYS A 1 125 ? 60.517 4.412 17.232 1.00 0.00 121 CYS A N 15
ATOM 30621 C CA . CYS A 1 125 ? 60.049 5.034 16.010 1.00 0.00 121 CYS A CA 15
ATOM 30622 C C . CYS A 1 125 ? 60.625 6.435 15.892 1.00 0.00 121 CYS A C 15
ATOM 30623 O O . CYS A 1 125 ? 61.073 6.857 14.814 1.00 0.00 121 CYS A O 15
ATOM 30631 N N . ARG A 1 126 ? 60.630 7.150 17.013 1.00 0.00 122 ARG A N 15
ATOM 30632 C CA . ARG A 1 126 ? 61.165 8.505 17.018 1.00 0.00 122 ARG A CA 15
ATOM 30633 C C . ARG A 1 126 ? 62.674 8.476 16.842 1.00 0.00 122 ARG A C 15
ATOM 30634 O O . ARG A 1 126 ? 63.244 9.271 16.109 1.00 0.00 122 ARG A O 15
ATOM 30655 N N . LYS A 1 127 ? 63.314 7.540 17.512 1.00 0.00 123 LYS A N 15
ATOM 30656 C CA . LYS A 1 127 ? 64.753 7.399 17.432 1.00 0.00 123 LYS A CA 15
ATOM 30657 C C . LYS A 1 127 ? 65.187 7.042 16.016 1.00 0.00 123 LYS A C 15
ATOM 30658 O O . LYS A 1 127 ? 66.211 7.528 15.535 1.00 0.00 123 LYS A O 15
ATOM 30677 N N . VAL A 1 128 ? 64.411 6.192 15.353 1.00 0.00 124 VAL A N 15
ATOM 30678 C CA . VAL A 1 128 ? 64.745 5.787 13.997 1.00 0.00 124 VAL A CA 15
ATOM 30679 C C . VAL A 1 128 ? 64.821 6.989 13.069 1.00 0.00 124 VAL A C 15
ATOM 30680 O O . VAL A 1 128 ? 65.772 7.130 12.301 1.00 0.00 124 VAL A O 15
ATOM 30693 N N . ASN A 1 129 ? 63.824 7.859 13.130 1.00 0.00 125 ASN A N 15
ATOM 30694 C CA . ASN A 1 129 ? 63.834 9.022 12.256 1.00 0.00 125 ASN A CA 15
ATOM 30695 C C . ASN A 1 129 ? 64.701 10.124 12.812 1.00 0.00 125 ASN A C 15
ATOM 30696 O O . ASN A 1 129 ? 65.130 11.018 12.090 1.00 0.00 125 ASN A O 15
ATOM 30707 N N . GLU A 1 130 ? 64.969 10.051 14.089 1.00 0.00 126 GLU A N 15
ATOM 30708 C CA . GLU A 1 130 ? 65.780 11.034 14.725 1.00 0.00 126 GLU A CA 15
ATOM 30709 C C . GLU A 1 130 ? 67.227 10.892 14.304 1.00 0.00 126 GLU A C 15
ATOM 30710 O O . GLU A 1 130 ? 67.931 11.869 14.154 1.00 0.00 126 GLU A O 15
ATOM 30722 N N . TYR A 1 131 ? 67.678 9.669 14.153 1.00 0.00 127 TYR A N 15
ATOM 30723 C CA . TYR A 1 131 ? 69.057 9.436 13.773 1.00 0.00 127 TYR A CA 15
ATOM 30724 C C . TYR A 1 131 ? 69.226 9.543 12.268 1.00 0.00 127 TYR A C 15
ATOM 30725 O O . TYR A 1 131 ? 70.253 10.013 11.777 1.00 0.00 127 TYR A O 15
ATOM 30743 N N . LEU A 1 132 ? 68.216 9.091 11.542 1.00 0.00 128 LEU A N 15
ATOM 30744 C CA . LEU A 1 132 ? 68.263 9.123 10.089 1.00 0.00 128 LEU A CA 15
ATOM 30745 C C . LEU A 1 132 ? 68.078 10.541 9.573 1.00 0.00 128 LEU A C 15
ATOM 30746 O O . LEU A 1 132 ? 68.498 10.860 8.461 1.00 0.00 128 LEU A O 15
ATOM 30762 N N . ASN A 1 133 ? 67.445 11.393 10.377 1.00 0.00 129 ASN A N 15
ATOM 30763 C CA . ASN A 1 133 ? 67.221 12.768 9.957 1.00 0.00 129 ASN A CA 15
ATOM 30764 C C . ASN A 1 133 ? 67.980 13.727 10.856 1.00 0.00 129 ASN A C 15
ATOM 30765 O O . ASN A 1 133 ? 68.181 14.890 10.506 1.00 0.00 129 ASN A O 15
ATOM 30776 N N . ASN A 1 134 ? 68.394 13.244 12.018 1.00 0.00 130 ASN A N 15
ATOM 30777 C CA . ASN A 1 134 ? 69.114 14.095 12.948 1.00 0.00 130 ASN A CA 15
ATOM 30778 C C . ASN A 1 134 ? 70.182 13.302 13.690 1.00 0.00 130 ASN A C 15
ATOM 30779 O O . ASN A 1 134 ? 70.071 13.050 14.889 1.00 0.00 130 ASN A O 15
ATOM 30790 N N . PRO A 1 135 ? 71.201 12.900 12.995 1.00 0.00 131 PRO A N 15
ATOM 30791 C CA . PRO A 1 135 ? 72.311 12.104 13.588 1.00 0.00 131 PRO A CA 15
ATOM 30792 C C . PRO A 1 135 ? 73.178 12.926 14.545 1.00 0.00 131 PRO A C 15
ATOM 30793 O O . PRO A 1 135 ? 73.241 14.152 14.439 1.00 0.00 131 PRO A O 15
ATOM 30804 N N . PRO A 1 136 ? 73.843 12.279 15.472 1.00 0.00 132 PRO A N 15
ATOM 30805 C CA . PRO A 1 136 ? 74.718 12.968 16.459 1.00 0.00 132 PRO A CA 15
ATOM 30806 C C . PRO A 1 136 ? 76.047 13.399 15.845 1.00 0.00 132 PRO A C 15
ATOM 30807 O O . PRO A 1 136 ? 76.773 14.127 16.502 1.00 0.00 132 PRO A O 15
ATOM 30818 N N . GLN B 2 5 ? 56.048 -12.259 26.357 1.00 0.00 940 GLN B N 15
ATOM 30819 C CA . GLN B 2 5 ? 55.538 -13.003 25.171 1.00 0.00 940 GLN B CA 15
ATOM 30820 C C . GLN B 2 5 ? 55.820 -12.191 23.914 1.00 0.00 940 GLN B C 15
ATOM 30821 O O . GLN B 2 5 ? 56.515 -11.177 23.966 1.00 0.00 940 GLN B O 15
ATOM 30835 N N . GLU B 2 6 ? 55.277 -12.638 22.784 1.00 0.00 941 GLU B N 15
ATOM 30836 C CA . GLU B 2 6 ? 55.483 -11.932 21.527 1.00 0.00 941 GLU B CA 15
ATOM 30837 C C . GLU B 2 6 ? 54.144 -11.674 20.824 1.00 0.00 941 GLU B C 15
ATOM 30838 O O . GLU B 2 6 ? 53.199 -12.449 20.975 1.00 0.00 941 GLU B O 15
ATOM 30850 N N . PRO B 2 7 ? 54.045 -10.605 20.065 1.00 0.00 942 PRO B N 15
ATOM 30851 C CA . PRO B 2 7 ? 52.794 -10.246 19.332 1.00 0.00 942 PRO B CA 15
ATOM 30852 C C . PRO B 2 7 ? 52.564 -11.127 18.107 1.00 0.00 942 PRO B C 15
ATOM 30853 O O . PRO B 2 7 ? 53.512 -11.537 17.439 1.00 0.00 942 PRO B O 15
ATOM 30864 N N . GLU B 2 8 ? 51.303 -11.416 17.811 1.00 0.00 943 GLU B N 15
ATOM 30865 C CA . GLU B 2 8 ? 50.980 -12.241 16.669 1.00 0.00 943 GLU B CA 15
ATOM 30866 C C . GLU B 2 8 ? 51.138 -11.437 15.369 1.00 0.00 943 GLU B C 15
ATOM 30867 O O . GLU B 2 8 ? 50.617 -10.325 15.265 1.00 0.00 943 GLU B O 15
ATOM 30879 N N . PRO B 2 9 ? 51.847 -11.949 14.382 1.00 0.00 944 PRO B N 15
ATOM 30880 C CA . PRO B 2 9 ? 52.042 -11.217 13.088 1.00 0.00 944 PRO B CA 15
ATOM 30881 C C . PRO B 2 9 ? 50.714 -10.754 12.467 1.00 0.00 944 PRO B C 15
ATOM 30882 O O . PRO B 2 9 ? 49.710 -11.463 12.542 1.00 0.00 944 PRO B O 15
ATOM 30893 N N . PRO B 2 10 ? 50.689 -9.587 11.853 1.00 0.00 945 PRO B N 15
ATOM 30894 C CA . PRO B 2 10 ? 49.458 -9.034 11.209 1.00 0.00 945 PRO B CA 15
ATOM 30895 C C . PRO B 2 10 ? 49.125 -9.741 9.899 1.00 0.00 945 PRO B C 15
ATOM 30896 O O . PRO B 2 10 ? 49.872 -10.603 9.442 1.00 0.00 945 PRO B O 15
ATOM 30907 N N . GLU B 2 11 ? 47.991 -9.382 9.305 1.00 0.00 946 GLU B N 15
ATOM 30908 C CA . GLU B 2 11 ? 47.572 -9.996 8.052 1.00 0.00 946 GLU B CA 15
ATOM 30909 C C . GLU B 2 11 ? 47.693 -8.995 6.898 1.00 0.00 946 GLU B C 15
ATOM 30910 O O . GLU B 2 11 ? 47.757 -7.787 7.124 1.00 0.00 946 GLU B O 15
ATOM 30922 N N . PRO B 2 12 ? 47.725 -9.472 5.674 1.00 0.00 947 PRO B N 15
ATOM 30923 C CA . PRO B 2 12 ? 47.839 -8.591 4.466 1.00 0.00 947 PRO B CA 15
ATOM 30924 C C . PRO B 2 12 ? 46.704 -7.571 4.392 1.00 0.00 947 PRO B C 15
ATOM 30925 O O . PRO B 2 12 ? 45.579 -7.851 4.804 1.00 0.00 947 PRO B O 15
ATOM 30936 N N . PHE B 2 13 ? 47.009 -6.388 3.866 1.00 0.00 948 PHE B N 15
ATOM 30937 C CA . PHE B 2 13 ? 46.005 -5.332 3.746 1.00 0.00 948 PHE B CA 15
ATOM 30938 C C . PHE B 2 13 ? 46.326 -4.411 2.575 1.00 0.00 948 PHE B C 15
ATOM 30939 O O . PHE B 2 13 ? 47.446 -4.398 2.077 1.00 0.00 948 PHE B O 15
ATOM 30956 N N . GLU B 2 14 ? 45.338 -3.636 2.140 1.00 0.00 949 GLU B N 15
ATOM 30957 C CA . GLU B 2 14 ? 45.538 -2.712 1.028 1.00 0.00 949 GLU B CA 15
ATOM 30958 C C . GLU B 2 14 ? 46.103 -1.383 1.527 1.00 0.00 949 GLU B C 15
ATOM 30959 O O . GLU B 2 14 ? 45.666 -0.856 2.549 1.00 0.00 949 GLU B O 15
ATOM 30971 N N . TYR B 2 15 ? 47.067 -0.842 0.787 1.00 0.00 950 TYR B N 15
ATOM 30972 C CA . TYR B 2 15 ? 47.680 0.429 1.144 1.00 0.00 950 TYR B CA 15
ATOM 30973 C C . TYR B 2 15 ? 47.508 1.419 0.007 1.00 0.00 950 TYR B C 15
ATOM 30974 O O . TYR B 2 15 ? 47.881 1.147 -1.135 1.00 0.00 950 TYR B O 15
ATOM 30992 N N . ILE B 2 16 ? 46.937 2.568 0.327 1.00 0.00 951 ILE B N 15
ATOM 30993 C CA . ILE B 2 16 ? 46.713 3.589 -0.671 1.00 0.00 951 ILE B CA 15
ATOM 30994 C C . ILE B 2 16 ? 47.124 4.940 -0.114 1.00 0.00 951 ILE B C 15
ATOM 30995 O O . ILE B 2 16 ? 46.737 5.302 0.998 1.00 0.00 951 ILE B O 15
ATOM 31011 N N . ASP B 2 17 ? 47.915 5.676 -0.872 1.00 0.00 952 ASP B N 15
ATOM 31012 C CA . ASP B 2 17 ? 48.370 6.975 -0.410 1.00 0.00 952 ASP B CA 15
ATOM 31013 C C . ASP B 2 17 ? 47.207 7.957 -0.355 1.00 0.00 952 ASP B C 15
ATOM 31014 O O . ASP B 2 17 ? 46.976 8.721 -1.291 1.00 0.00 952 ASP B O 15
ATOM 31023 N N . ASP B 2 18 ? 46.485 7.929 0.760 1.00 0.00 953 ASP B N 15
ATOM 31024 C CA . ASP B 2 18 ? 45.343 8.815 0.954 1.00 0.00 953 ASP B CA 15
ATOM 31025 C C . ASP B 2 18 ? 45.785 10.143 1.566 1.00 0.00 953 ASP B C 15
ATOM 31026 O O . ASP B 2 18 ? 45.109 11.134 1.338 1.00 0.00 953 ASP B O 15
#

CATH classification: 2.30.29.70

Sequence (127 aa):
NKYLVEFRAGKMSLKGTTVTPDKRKGLVYIQQTDDSLIHFCWKDRTSGNVEDDLIIFPDDCEFKRVPQCPSGRVYVLKFKAGSKRLFFWMQEPKTDQDEEHCRKVNEYLNNPPQEPEPPEPFEYIDDNKYLVEFRAGKMSLKGTTVTPDKRKGLVYIQQTDDSLIHFCWKDRTSGNVEDDLIIFPDDCEFKRVPQCPSGRVYVLKFKAGSKRLFFWMQEPKTDQDEEHCRKVNEYLNNPPQEPEPPEPFEYIDDNKYLVEFRAGKMSLKGTTVTPDKRKGLVYIQQTDDSLIHFCWKDRTSGNVEDDLIIFPDDCEFKRVPQCPSGRVYVLKFKAGSKRLFFWMQEPKTDQDEEHCRKVNEYLNNPPQEPEPPEPFEYIDDNKYLVEFRAGKMSLKGTTVTPDKRKGLVYIQQTDDSLIHFCWKDRTSGNVEDDLIIFPDDCEFKRVPQCPSGRVYVLKFKAGSKRLFFWMQEPKTDQDEEHCRKVNEYLNNPPQEPEPPEPFEYIDDNKYLVEFRAGKMSLKGTTVTPDKRKGLVYIQQTDDSLIHFCWKDRTSGNVEDDLIIFPDDCEFKRVPQCPSGRVYVLKFKAGSKRLFFWMQEPKTDQDEEHCRKVNEYLNNPPQEPEPPEPFEYIDDNKYLVEFRAGKMSLKGTTVTPDKRKGLVYIQQTDDSLIHFCWKDRTSGNVEDDLIIFPDDCEFKRVPQCPSGRVYVLKFKAGSKRLFFWMQEPKTDQDEEHCRKVNEYLNNPPQEPEPPEPFEYIDDNKYLVEFRAGKMSLKGTTVTPDKRKGLVYIQQTDDSLIHFCWKDRTSGNVEDDLIIFPDDCEFKRVPQCPSGRVYVLKFKAGSKRLFFWMQEPKTDQDEEHCRKVNEYLNNPPQEPEPPEPFEYIDDNKYLVEFRAGKMSLKGTTVTPDKRKGLVYIQQTDDSLIHFCWKDRTSGNVEDDLIIFPDDCEFKRVPQCPSGRVYVLKFKAGSKRLFFWMQEPKTDQDEEHCRKVNEYLNNPPQEPEPPEPFEYIDDNKYLVEFRAGKMSLKGTTVTPDKRKGLVYIQQTDDSLIHFCWKDRTSGNVEDDLIIFPDDCEFKRVPQCPSGRVYVLKFKAGSKRLFFWMQEPKTDQDEEHCRKVNEYLNNPPQEPEPPEPFEYIDDNKYLVEFRAGKMSLKGTTVTPDKRKGLVYIQQTDDSLIHFCWKDRTSGNVEDDLIIFPDDCEFKRVPQCPSGRVYVLKFKAGSKRLFFWMQEPKTDQDEEHCRKVNEYLNNPPQEPEPPEPFEYIDDNKYLVEFRAGKMSLKGTTVTPDKRKGLVYIQQTDDSLIHFCWKDRTSGNVEDDLIIFPDDCEFKRVPQCPSGRVYVLKFKAGSKRLFFWMQEPKTDQDEEHCRKVNEYLNNPPQEPEPPEPFEYIDDNKYLVEFRAGKMSLKGTTVTPDKRKGLVYIQQTDDSLIHFCWKDRTSGNVEDDLIIFPDDCEFKRVPQCPSGRVYVLKFKAGSKRLFFWMQEPKTDQDEEHCRKVNEYLNNPPQEPEPPEPFEYIDDNKYLVEFRAGKMSLKGTTVTPDKRKGLVYIQQTDDSLIHFCWKDRTSGNVEDDLIIFPDDCEFKRVPQCPSGRVYVLKFKAGSKRLFFWMQEPKTDQDEEHCRKVNEYLNNPPQEPEPPEPFEYIDDNKYLVEFRAGKMSLKGTTVTPDKRKGLVYIQQTDDSLIHFCWKDRTSGNVEDDLIIFPDDCEFKRVPQCPSGRVYVLKFKAGSKRLFFWMQEPKTDQDEEHCRKVNEYLNNPPQEPEPPEPFEYIDDNKYLVEFRAGKMSLKGTTVTPDKRKGLVYIQQTDDSLIHFCWKDRTSGNVEDDLIIFPDDCEFKRVPQCPSGRVYVLKFKAGSKRLFFWMQEPKTDQDEEHCRKVNEYLNNPPQEPEPPEPFEYIDD

GO terms:
  GO:0070628 proteasome binding (F, IDA)
  GO:0005634 nucleus (C, EXP)
  GO:0005737 cytoplasm (C, EXP)
  GO:0002020 protease binding (F, IPI)
  GO:0005654 nucleoplasm (C, TAS)
  GO:0005829 cytosol (C, TAS)
  GO:0005515 protein binding (F, IPI)
  GO:0005654 nucleoplasm (C, IDA)
  GO:0005829 cytosol (C, IDA)
  GO:0140678 molecular function inhibitor activity (F, EXP)
  GO:0061133 endopeptidase activator activity (F, IDA)
  GO:0043248 proteasome assembly (P, IDA)
  GO:0000502 proteasome complex (C, IDA)
  GO:0006368 transcription elongation by RNA polymerase II (P, IMP)

InterPro domains:
  IPR006773 Proteasomal ubiquitin receptor Rpn13/ADRM1 [PTHR12225] (18-400)
  IPR032368 RPN13, DEUBAD domain [PF16550] (268-381)
  IPR038108 RPN13, DEUBAD domain superfamily [G3DSA:1.10.2020.20] (267-387)
  IPR038633 Proteasomal ubiquitin receptor Rpn13/ADRM1, Pru domain superfamily [G3DSA:2.30.29.70] (18-132)
  IPR044867 DEUBAD domain [PS51916] (277-391)
  IPR044868 Rpn13/ADRM1, Pru domain [PF04683] (23-121)
  IPR044868 Rpn13/ADRM1, Pru domain [PS51917] (18-131)

Foldseek 3Di:
DDWLAKAWKWWWDDDPHDIGTDPQIWMWIWDQDPVRWIWTWTAGPVVRGTPGIDTAAAQQWAKAWDPPDPDFTKIKIQGPVDGDMIIMGHPDPDCPCVVVRSVSVNCCNNPND/DDDDDDDDDDDDPD

Solvent-accessible surface area: 7495 Å² total; per-residue (Å²): 142,130,103,25,7,100,4,90,0,0,41,15,44,46,165,81,77,52,0,58,12,42,145,108,53,0,31,1,7,0,24,28,31,144,102,72,58,3,24,3,5,0,61,13,87,103,90,42,84,62,86,34,92,64,64,4,117,81,80,22,0,46,8,79,143,13,109,77,24,125,87,34,70,4,10,4,0,66,27,108,84,48,120,109,97,49,2,7,10,5,3,10,66,137,47,94,95,0,116,71,32,18,164,65,0,34,67,30,1,44,101,45,109,211,79,37,147,51,9,126,88,25,130,25,107,112,178